Protein 1P9K (pdb70)

Organism: Escherichia coli (strain K12) (NCBI:txid83333)

Structure (mmCIF, N/CA/C/O backbone):
data_1P9K
#
_entry.id   1P9K
#
_cell.length_a   1.000
_cell.length_b   1.000
_cell.length_c   1.000
_cell.angle_alpha   90.00
_cell.angle_beta   90.00
_cell.angle_gamma   90.00
#
_symmetry.space_group_name_H-M   'P 1'
#
loop_
_atom_site.group_PDB
_atom_site.id
_atom_site.type_symbol
_atom_site.label_atom_id
_atom_site.label_alt_id
_atom_site.label_comp_id
_atom_site.label_asym_id
_atom_site.label_entity_id
_atom_site.label_seq_id
_atom_site.pdbx_PDB_ins_code
_atom_site.Cartn_x
_atom_site.Cartn_y
_atom_site.Cartn_z
_atom_site.occupancy
_atom_site.B_iso_or_equiv
_atom_site.auth_seq_id
_atom_site.auth_comp_id
_atom_site.auth_asym_id
_atom_site.auth_atom_id
_atom_site.pdbx_PDB_model_num
ATOM 1 N N . GLY A 1 1 ? -15.703 -17.919 24.957 1.00 0.00 1 GLY A N 1
ATOM 2 C CA . GLY A 1 1 ? -15.111 -17.003 23.944 1.00 0.00 1 GLY A CA 1
ATOM 3 C C . GLY A 1 1 ? -13.992 -16.152 24.514 1.00 0.00 1 GLY A C 1
ATOM 4 O O . GLY A 1 1 ? -14.144 -15.543 25.573 1.00 0.00 1 GLY A O 1
ATOM 10 N N . SER A 1 2 ? -12.866 -16.108 23.809 1.00 0.00 2 SER A N 1
ATOM 11 C CA . SER A 1 2 ? -11.718 -15.324 24.250 1.00 0.00 2 SER A CA 1
ATOM 12 C C . SER A 1 2 ? -10.888 -14.863 23.056 1.00 0.00 2 SER A C 1
ATOM 13 O O . SER A 1 2 ? -9.862 -15.461 22.731 1.00 0.00 2 SER A O 1
ATOM 21 N N . MET A 1 3 ? -11.341 -13.796 22.403 1.00 0.00 3 MET A N 1
ATOM 22 C CA . MET A 1 3 ? -10.638 -13.259 21.244 1.00 0.00 3 MET A CA 1
ATOM 23 C C . MET A 1 3 ? -11.187 -11.890 20.847 1.00 0.00 3 MET A C 1
ATOM 24 O O . MET A 1 3 ? -11.872 -11.755 19.833 1.00 0.00 3 MET A O 1
ATOM 38 N N . ILE A 1 4 ? -10.876 -10.875 21.646 1.00 0.00 4 ILE A N 1
ATOM 39 C CA . ILE A 1 4 ? -11.334 -9.519 21.365 1.00 0.00 4 ILE A CA 1
ATOM 40 C C . ILE A 1 4 ? -10.234 -8.701 20.701 1.00 0.00 4 ILE A C 1
ATOM 41 O O . ILE A 1 4 ? -9.049 -8.910 20.961 1.00 0.00 4 ILE A O 1
ATOM 57 N N . HIS A 1 5 ? -10.631 -7.768 19.845 1.00 0.00 5 HIS A N 1
ATOM 58 C CA . HIS A 1 5 ? -9.674 -6.920 19.149 1.00 0.00 5 HIS A CA 1
ATOM 59 C C . HIS A 1 5 ? -9.281 -5.727 20.014 1.00 0.00 5 HIS A C 1
ATOM 60 O O . HIS A 1 5 ? -9.683 -5.630 21.173 1.00 0.00 5 HIS A O 1
ATOM 74 N N . ARG A 1 6 ? -8.491 -4.823 19.444 1.00 0.00 6 ARG A N 1
ATOM 75 C CA . ARG A 1 6 ? -8.041 -3.637 20.164 1.00 0.00 6 ARG A CA 1
ATOM 76 C C . ARG A 1 6 ? -7.878 -2.458 19.213 1.00 0.00 6 ARG A C 1
ATOM 77 O O . ARG A 1 6 ? -6.975 -2.445 18.377 1.00 0.00 6 ARG A O 1
ATOM 98 N N . MET A 1 7 ? -8.766 -1.473 19.339 1.00 0.00 7 MET A N 1
ATOM 99 C CA . MET A 1 7 ? -8.739 -0.283 18.488 1.00 0.00 7 MET A CA 1
ATOM 100 C C . MET A 1 7 ? -9.246 -0.596 17.079 1.00 0.00 7 MET A C 1
ATOM 101 O O . MET A 1 7 ? -9.837 0.261 16.422 1.00 0.00 7 MET A O 1
ATOM 115 N N . SER A 1 8 ? -9.020 -1.826 16.620 1.00 0.00 8 SER A N 1
ATOM 116 C CA . SER A 1 8 ? -9.461 -2.246 15.296 1.00 0.00 8 SER A CA 1
ATOM 117 C C . SER A 1 8 ? -8.687 -1.511 14.206 1.00 0.00 8 SER A C 1
ATOM 118 O O . SER A 1 8 ? -8.778 -0.289 14.081 1.00 0.00 8 SER A O 1
ATOM 126 N N . ASN A 1 9 ? -7.922 -2.266 13.423 1.00 0.00 9 ASN A N 1
ATOM 127 C CA . ASN A 1 9 ? -7.127 -1.693 12.344 1.00 0.00 9 ASN A CA 1
ATOM 128 C C . ASN A 1 9 ? -7.710 -2.063 10.984 1.00 0.00 9 ASN A C 1
ATOM 129 O O . ASN A 1 9 ? -7.268 -3.020 10.349 1.00 0.00 9 ASN A O 1
ATOM 140 N N . MET A 1 10 ? -8.699 -1.296 10.540 1.00 0.00 10 MET A N 1
ATOM 141 C CA . MET A 1 10 ? -9.336 -1.541 9.252 1.00 0.00 10 MET A CA 1
ATOM 142 C C . MET A 1 10 ? -8.723 -0.649 8.177 1.00 0.00 10 MET A C 1
ATOM 143 O O . MET A 1 10 ? -9.348 0.303 7.710 1.00 0.00 10 MET A O 1
ATOM 157 N N . ALA A 1 11 ? -7.491 -0.962 7.793 1.00 0.00 11 ALA A N 1
ATOM 158 C CA . ALA A 1 11 ? -6.789 -0.189 6.779 1.00 0.00 11 ALA A CA 1
ATOM 159 C C . ALA A 1 11 ? -7.292 -0.532 5.382 1.00 0.00 11 ALA A C 1
ATOM 160 O O . ALA A 1 11 ? -6.935 -1.568 4.823 1.00 0.00 11 ALA A O 1
ATOM 167 N N . THR A 1 12 ? -8.122 0.342 4.822 1.00 0.00 12 THR A N 1
ATOM 168 C CA . THR A 1 12 ? -8.669 0.124 3.488 1.00 0.00 12 THR A CA 1
ATOM 169 C C . THR A 1 12 ? -8.534 1.381 2.632 1.00 0.00 12 THR A C 1
ATOM 170 O O . THR A 1 12 ? -9.019 2.451 3.000 1.00 0.00 12 THR A O 1
ATOM 181 N N . PHE A 1 13 ? -7.872 1.243 1.486 1.00 0.00 13 PHE A N 1
ATOM 182 C CA . PHE A 1 13 ? -7.673 2.365 0.572 1.00 0.00 13 PHE A CA 1
ATOM 183 C C . PHE A 1 13 ? -8.661 2.303 -0.590 1.00 0.00 13 PHE A C 1
ATOM 184 O O . PHE A 1 13 ? -9.121 1.226 -0.967 1.00 0.00 13 PHE A O 1
ATOM 201 N N . SER A 1 14 ? -8.982 3.464 -1.155 1.00 0.00 14 SER A N 1
ATOM 202 C CA . SER A 1 14 ? -9.915 3.537 -2.276 1.00 0.00 14 SER A CA 1
ATOM 203 C C . SER A 1 14 ? -9.180 3.812 -3.586 1.00 0.00 14 SER A C 1
ATOM 204 O O . SER A 1 14 ? -8.102 4.407 -3.593 1.00 0.00 14 SER A O 1
ATOM 212 N N . LEU A 1 15 ? -9.773 3.376 -4.694 1.00 0.00 15 LEU A N 1
ATOM 213 C CA . LEU A 1 15 ? -9.180 3.575 -6.013 1.00 0.00 15 LEU A CA 1
ATOM 214 C C . LEU A 1 15 ? -10.195 4.187 -6.977 1.00 0.00 15 LEU A C 1
ATOM 215 O O . LEU A 1 15 ? -9.857 5.062 -7.774 1.00 0.00 15 LEU A O 1
ATOM 231 N N . GLY A 1 16 ? -11.440 3.725 -6.896 1.00 0.00 16 GLY A N 1
ATOM 232 C CA . GLY A 1 16 ? -12.483 4.245 -7.763 1.00 0.00 16 GLY A CA 1
ATOM 233 C C . GLY A 1 16 ? -12.545 3.530 -9.099 1.00 0.00 16 GLY A C 1
ATOM 234 O O . GLY A 1 16 ? -12.914 2.358 -9.169 1.00 0.00 16 GLY A O 1
ATOM 238 N N . LYS A 1 17 ? -12.184 4.243 -10.162 1.00 0.00 17 LYS A N 1
ATOM 239 C CA . LYS A 1 17 ? -12.200 3.679 -11.507 1.00 0.00 17 LYS A CA 1
ATOM 240 C C . LYS A 1 17 ? -11.032 4.219 -12.331 1.00 0.00 17 LYS A C 1
ATOM 241 O O . LYS A 1 17 ? -11.223 4.810 -13.395 1.00 0.00 17 LYS A O 1
ATOM 260 N N . HIS A 1 18 ? -9.821 4.012 -11.828 1.00 0.00 18 HIS A N 1
ATOM 261 C CA . HIS A 1 18 ? -8.617 4.475 -12.507 1.00 0.00 18 HIS A CA 1
ATOM 262 C C . HIS A 1 18 ? -7.824 3.293 -13.058 1.00 0.00 18 HIS A C 1
ATOM 263 O O . HIS A 1 18 ? -8.073 2.147 -12.684 1.00 0.00 18 HIS A O 1
ATOM 277 N N . PRO A 1 19 ? -6.853 3.549 -13.952 1.00 0.00 19 PRO A N 1
ATOM 278 C CA . PRO A 1 19 ? -6.031 2.485 -14.535 1.00 0.00 19 PRO A CA 1
ATOM 279 C C . PRO A 1 19 ? -5.210 1.758 -13.477 1.00 0.00 19 PRO A C 1
ATOM 280 O O . PRO A 1 19 ? -5.096 0.534 -13.503 1.00 0.00 19 PRO A O 1
ATOM 291 N N . HIS A 1 20 ? -4.654 2.526 -12.539 1.00 0.00 20 HIS A N 1
ATOM 292 C CA . HIS A 1 20 ? -3.849 1.972 -11.452 1.00 0.00 20 HIS A CA 1
ATOM 293 C C . HIS A 1 20 ? -3.172 3.085 -10.661 1.00 0.00 20 HIS A C 1
ATOM 294 O O . HIS A 1 20 ? -3.479 4.263 -10.846 1.00 0.00 20 HIS A O 1
ATOM 308 N N . VAL A 1 21 ? -2.258 2.709 -9.773 1.00 0.00 21 VAL A N 1
ATOM 309 C CA . VAL A 1 21 ? -1.555 3.692 -8.954 1.00 0.00 21 VAL A CA 1
ATOM 310 C C . VAL A 1 21 ? -0.116 3.285 -8.668 1.00 0.00 21 VAL A C 1
ATOM 311 O O . VAL A 1 21 ? 0.239 2.110 -8.733 1.00 0.00 21 VAL A O 1
ATOM 324 N N . GLU A 1 22 ? 0.699 4.276 -8.324 1.00 0.00 22 GLU A N 1
ATOM 325 C CA . GLU A 1 22 ? 2.098 4.048 -7.994 1.00 0.00 22 GLU A CA 1
ATOM 326 C C . GLU A 1 22 ? 2.237 3.751 -6.504 1.00 0.00 22 GLU A C 1
ATOM 327 O O . GLU A 1 22 ? 1.566 4.373 -5.681 1.00 0.00 22 GLU A O 1
ATOM 339 N N . LEU A 1 23 ? 3.092 2.789 -6.157 1.00 0.00 23 LEU A N 1
ATOM 340 C CA . LEU A 1 23 ? 3.294 2.412 -4.757 1.00 0.00 23 LEU A CA 1
ATOM 341 C C . LEU A 1 23 ? 3.372 3.642 -3.854 1.00 0.00 23 LEU A C 1
ATOM 342 O O . LEU A 1 23 ? 2.988 3.591 -2.685 1.00 0.00 23 LEU A O 1
ATOM 358 N N . CYS A 1 24 ? 3.869 4.746 -4.403 1.00 0.00 24 CYS A N 1
ATOM 359 C CA . CYS A 1 24 ? 3.995 5.986 -3.648 1.00 0.00 24 CYS A CA 1
ATOM 360 C C . CYS A 1 24 ? 2.630 6.623 -3.413 1.00 0.00 24 CYS A C 1
ATOM 361 O O . CYS A 1 24 ? 2.355 7.143 -2.332 1.00 0.00 24 CYS A O 1
ATOM 369 N N . ASP A 1 25 ? 1.775 6.579 -4.429 1.00 0.00 25 ASP A N 1
ATOM 370 C CA . ASP A 1 25 ? 0.440 7.152 -4.325 1.00 0.00 25 ASP A CA 1
ATOM 371 C C . ASP A 1 25 ? -0.395 6.390 -3.304 1.00 0.00 25 ASP A C 1
ATOM 372 O O . ASP A 1 25 ? -0.948 6.977 -2.374 1.00 0.00 25 ASP A O 1
ATOM 381 N N . LEU A 1 26 ? -0.477 5.076 -3.482 1.00 0.00 26 LEU A N 1
ATOM 382 C CA . LEU A 1 26 ? -1.239 4.228 -2.575 1.00 0.00 26 LEU A CA 1
ATOM 383 C C . LEU A 1 26 ? -0.781 4.424 -1.139 1.00 0.00 26 LEU A C 1
ATOM 384 O O . LEU A 1 26 ? -1.591 4.601 -0.235 1.00 0.00 26 LEU A O 1
ATOM 400 N N . LEU A 1 27 ? 0.528 4.372 -0.947 1.00 0.00 27 LEU A N 1
ATOM 401 C CA . LEU A 1 27 ? 1.127 4.517 0.372 1.00 0.00 27 LEU A CA 1
ATOM 402 C C . LEU A 1 27 ? 0.906 5.913 0.939 1.00 0.00 27 LEU A C 1
ATOM 403 O O . LEU A 1 27 ? 0.256 6.077 1.972 1.00 0.00 27 LEU A O 1
ATOM 419 N N . LYS A 1 28 ? 1.459 6.915 0.260 1.00 0.00 28 LYS A N 1
ATOM 420 C CA . LYS A 1 28 ? 1.333 8.302 0.697 1.00 0.00 28 LYS A CA 1
ATOM 421 C C . LYS A 1 28 ? -0.094 8.610 1.134 1.00 0.00 28 LYS A C 1
ATOM 422 O O . LYS A 1 28 ? -0.337 8.995 2.278 1.00 0.00 28 LYS A O 1
ATOM 441 N N . LEU A 1 29 ? -1.032 8.438 0.213 1.00 0.00 29 LEU A N 1
ATOM 442 C CA . LEU A 1 29 ? -2.435 8.698 0.497 1.00 0.00 29 LEU A CA 1
ATOM 443 C C . LEU A 1 29 ? -2.917 7.883 1.697 1.00 0.00 29 LEU A C 1
ATOM 444 O O . LEU A 1 29 ? -3.562 8.421 2.598 1.00 0.00 29 LEU A O 1
ATOM 460 N N . GLU A 1 30 ? -2.606 6.588 1.713 1.00 0.00 30 GLU A N 1
ATOM 461 C CA . GLU A 1 30 ? -3.022 5.729 2.819 1.00 0.00 30 GLU A CA 1
ATOM 462 C C . GLU A 1 30 ? -2.411 6.179 4.143 1.00 0.00 30 GLU A C 1
ATOM 463 O O . GLU A 1 30 ? -2.861 5.762 5.210 1.00 0.00 30 GLU A O 1
ATOM 475 N N . GLY A 1 31 ? -1.392 7.030 4.080 1.00 0.00 31 GLY A N 1
ATOM 476 C CA . GLY A 1 31 ? -0.763 7.509 5.294 1.00 0.00 31 GLY A CA 1
ATOM 477 C C . GLY A 1 31 ? 0.478 6.722 5.677 1.00 0.00 31 GLY A C 1
ATOM 478 O O . GLY A 1 31 ? 0.857 6.694 6.848 1.00 0.00 31 GLY A O 1
ATOM 482 N N . TRP A 1 32 ? 1.124 6.089 4.700 1.00 0.00 32 TRP A N 1
ATOM 483 C CA . TRP A 1 32 ? 2.333 5.320 4.977 1.00 0.00 32 TRP A CA 1
ATOM 484 C C . TRP A 1 32 ? 3.528 6.258 5.112 1.00 0.00 32 TRP A C 1
ATOM 485 O O . TRP A 1 32 ? 4.130 6.364 6.180 1.00 0.00 32 TRP A O 1
ATOM 506 N N . SER A 1 33 ? 3.859 6.945 4.020 1.00 0.00 33 SER A N 1
ATOM 507 C CA . SER A 1 33 ? 4.974 7.884 4.015 1.00 0.00 33 SER A CA 1
ATOM 508 C C . SER A 1 33 ? 4.469 9.324 3.995 1.00 0.00 33 SER A C 1
ATOM 509 O O . SER A 1 33 ? 3.553 9.659 3.244 1.00 0.00 33 SER A O 1
ATOM 517 N N . GLU A 1 34 ? 5.070 10.171 4.826 1.00 0.00 34 GLU A N 1
ATOM 518 C CA . GLU A 1 34 ? 4.676 11.575 4.901 1.00 0.00 34 GLU A CA 1
ATOM 519 C C . GLU A 1 34 ? 5.092 12.323 3.639 1.00 0.00 34 GLU A C 1
ATOM 520 O O . GLU A 1 34 ? 4.404 13.242 3.195 1.00 0.00 34 GLU A O 1
ATOM 532 N N . SER A 1 35 ? 6.218 11.917 3.065 1.00 0.00 35 SER A N 1
ATOM 533 C CA . SER A 1 35 ? 6.728 12.540 1.849 1.00 0.00 35 SER A CA 1
ATOM 534 C C . SER A 1 35 ? 6.483 11.640 0.646 1.00 0.00 35 SER A C 1
ATOM 535 O O . SER A 1 35 ? 6.125 12.108 -0.435 1.00 0.00 35 SER A O 1
ATOM 543 N N . GLY A 1 36 ? 6.684 10.344 0.847 1.00 0.00 36 GLY A N 1
ATOM 544 C CA . GLY A 1 36 ? 6.488 9.385 -0.221 1.00 0.00 36 GLY A CA 1
ATOM 545 C C . GLY A 1 36 ? 7.744 8.586 -0.505 1.00 0.00 36 GLY A C 1
ATOM 546 O O . GLY A 1 36 ? 7.674 7.427 -0.915 1.00 0.00 36 GLY A O 1
ATOM 550 N N . ALA A 1 37 ? 8.898 9.209 -0.285 1.00 0.00 37 ALA A N 1
ATOM 551 C CA . ALA A 1 37 ? 10.179 8.551 -0.515 1.00 0.00 37 ALA A CA 1
ATOM 552 C C . ALA A 1 37 ? 11.183 8.862 0.598 1.00 0.00 37 ALA A C 1
ATOM 553 O O . ALA A 1 37 ? 12.350 8.481 0.511 1.00 0.00 37 ALA A O 1
ATOM 560 N N . GLN A 1 38 ? 10.727 9.556 1.640 1.00 0.00 38 GLN A N 1
ATOM 561 C CA . GLN A 1 38 ? 11.594 9.914 2.760 1.00 0.00 38 GLN A CA 1
ATOM 562 C C . GLN A 1 38 ? 12.261 8.677 3.350 1.00 0.00 38 GLN A C 1
ATOM 563 O O . GLN A 1 38 ? 13.450 8.439 3.138 1.00 0.00 38 GLN A O 1
ATOM 577 N N . ALA A 1 39 ? 11.487 7.891 4.090 1.00 0.00 39 ALA A N 1
ATOM 578 C CA . ALA A 1 39 ? 11.996 6.676 4.714 1.00 0.00 39 ALA A CA 1
ATOM 579 C C . ALA A 1 39 ? 12.194 5.555 3.694 1.00 0.00 39 ALA A C 1
ATOM 580 O O . ALA A 1 39 ? 12.325 4.388 4.065 1.00 0.00 39 ALA A O 1
ATOM 587 N N . LYS A 1 40 ? 12.202 5.905 2.407 1.00 0.00 40 LYS A N 1
ATOM 588 C CA . LYS A 1 40 ? 12.370 4.915 1.353 1.00 0.00 40 LYS A CA 1
ATOM 589 C C . LYS A 1 40 ? 11.188 3.951 1.347 1.00 0.00 40 LYS A C 1
ATOM 590 O O . LYS A 1 40 ? 11.302 2.813 0.895 1.00 0.00 40 LYS A O 1
ATOM 609 N N . ILE A 1 41 ? 10.055 4.420 1.865 1.00 0.00 41 ILE A N 1
ATOM 610 C CA . ILE A 1 41 ? 8.845 3.613 1.939 1.00 0.00 41 ILE A CA 1
ATOM 611 C C . ILE A 1 41 ? 8.329 3.241 0.552 1.00 0.00 41 ILE A C 1
ATOM 612 O O . ILE A 1 41 ? 7.554 2.296 0.399 1.00 0.00 41 ILE A O 1
ATOM 628 N N . ALA A 1 42 ? 8.769 3.978 -0.457 1.00 0.00 42 ALA A N 1
ATOM 629 C CA . ALA A 1 42 ? 8.350 3.705 -1.822 1.00 0.00 42 ALA A CA 1
ATOM 630 C C . ALA A 1 42 ? 9.042 2.454 -2.358 1.00 0.00 42 ALA A C 1
ATOM 631 O O . ALA A 1 42 ? 8.455 1.366 -2.387 1.00 0.00 42 ALA A O 1
ATOM 638 N N . ILE A 1 43 ? 10.298 2.613 -2.770 1.00 0.00 43 ILE A N 1
ATOM 639 C CA . ILE A 1 43 ? 11.080 1.497 -3.295 1.00 0.00 43 ILE A CA 1
ATOM 640 C C . ILE A 1 43 ? 10.946 0.274 -2.393 1.00 0.00 43 ILE A C 1
ATOM 641 O O . ILE A 1 43 ? 10.742 -0.842 -2.870 1.00 0.00 43 ILE A O 1
ATOM 657 N N . ALA A 1 44 ? 11.052 0.499 -1.085 1.00 0.00 44 ALA A N 1
ATOM 658 C CA . ALA A 1 44 ? 10.934 -0.579 -0.109 1.00 0.00 44 ALA A CA 1
ATOM 659 C C . ALA A 1 44 ? 9.631 -1.344 -0.299 1.00 0.00 44 ALA A C 1
ATOM 660 O O . ALA A 1 44 ? 9.644 -2.507 -0.701 1.00 0.00 44 ALA A O 1
ATOM 667 N N . GLU A 1 45 ? 8.506 -0.683 -0.010 1.00 0.00 45 GLU A N 1
ATOM 668 C CA . GLU A 1 45 ? 7.184 -1.298 -0.152 1.00 0.00 45 GLU A CA 1
ATOM 669 C C . GLU A 1 45 ? 7.175 -2.287 -1.308 1.00 0.00 45 GLU A C 1
ATOM 670 O O . GLU A 1 45 ? 6.691 -3.411 -1.173 1.00 0.00 45 GLU A O 1
ATOM 682 N N . GLY A 1 46 ? 7.749 -1.877 -2.432 1.00 0.00 46 GLY A N 1
ATOM 683 C CA . GLY A 1 46 ? 7.824 -2.769 -3.571 1.00 0.00 46 GLY A CA 1
ATOM 684 C C . GLY A 1 46 ? 8.557 -4.046 -3.203 1.00 0.00 46 GLY A C 1
ATOM 685 O O . GLY A 1 46 ? 7.946 -5.103 -3.047 1.00 0.00 46 GLY A O 1
ATOM 689 N N . GLN A 1 47 ? 9.878 -3.938 -3.075 1.00 0.00 47 GLN A N 1
ATOM 690 C CA . GLN A 1 47 ? 10.738 -5.076 -2.732 1.00 0.00 47 GLN A CA 1
ATOM 691 C C . GLN A 1 47 ? 10.193 -5.906 -1.566 1.00 0.00 47 GLN A C 1
ATOM 692 O O . GLN A 1 47 ? 10.648 -7.027 -1.338 1.00 0.00 47 GLN A O 1
ATOM 706 N N . VAL A 1 48 ? 9.226 -5.366 -0.830 1.00 0.00 48 VAL A N 1
ATOM 707 C CA . VAL A 1 48 ? 8.656 -6.094 0.295 1.00 0.00 48 VAL A CA 1
ATOM 708 C C . VAL A 1 48 ? 7.728 -7.200 -0.210 1.00 0.00 48 VAL A C 1
ATOM 709 O O . VAL A 1 48 ? 8.174 -8.326 -0.417 1.00 0.00 48 VAL A O 1
ATOM 722 N N . LYS A 1 49 ? 6.449 -6.890 -0.425 1.00 0.00 49 LYS A N 1
ATOM 723 C CA . LYS A 1 49 ? 5.508 -7.889 -0.923 1.00 0.00 49 LYS A CA 1
ATOM 724 C C . LYS A 1 49 ? 4.161 -7.255 -1.253 1.00 0.00 49 LYS A C 1
ATOM 725 O O . LYS A 1 49 ? 3.581 -6.543 -0.433 1.00 0.00 49 LYS A O 1
ATOM 744 N N . VAL A 1 50 ? 3.669 -7.519 -2.460 1.00 0.00 50 VAL A N 1
ATOM 745 C CA . VAL A 1 50 ? 2.391 -6.980 -2.901 1.00 0.00 50 VAL A CA 1
ATOM 746 C C . VAL A 1 50 ? 1.458 -8.103 -3.339 1.00 0.00 50 VAL A C 1
ATOM 747 O O . VAL A 1 50 ? 1.910 -9.141 -3.820 1.00 0.00 50 VAL A O 1
ATOM 760 N N . ASP A 1 51 ? 0.158 -7.890 -3.165 1.00 0.00 51 ASP A N 1
ATOM 761 C CA . ASP A 1 51 ? -0.842 -8.887 -3.539 1.00 0.00 51 ASP A CA 1
ATOM 762 C C . ASP A 1 51 ? -0.702 -9.283 -5.005 1.00 0.00 51 ASP A C 1
ATOM 763 O O . ASP A 1 51 ? -1.370 -8.725 -5.875 1.00 0.00 51 ASP A O 1
ATOM 772 N N . GLY A 1 52 ? 0.169 -10.251 -5.273 1.00 0.00 52 GLY A N 1
ATOM 773 C CA . GLY A 1 52 ? 0.376 -10.705 -6.634 1.00 0.00 52 GLY A CA 1
ATOM 774 C C . GLY A 1 52 ? 1.700 -10.246 -7.221 1.00 0.00 52 GLY A C 1
ATOM 775 O O . GLY A 1 52 ? 2.060 -10.648 -8.328 1.00 0.00 52 GLY A O 1
A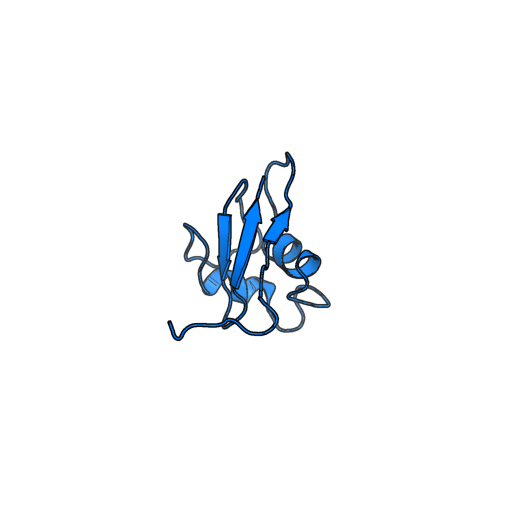TOM 779 N N . ALA A 1 53 ? 2.429 -9.404 -6.491 1.00 0.00 53 ALA A N 1
ATOM 780 C CA . ALA A 1 53 ? 3.711 -8.904 -6.971 1.00 0.00 53 ALA A CA 1
ATOM 781 C C . ALA A 1 53 ? 4.778 -8.987 -5.886 1.00 0.00 53 ALA A C 1
ATOM 782 O O . ALA A 1 53 ? 4.542 -8.609 -4.739 1.00 0.00 53 ALA A O 1
ATOM 789 N N . VAL A 1 54 ? 5.962 -9.458 -6.264 1.00 0.00 54 VAL A N 1
ATOM 790 C CA . VAL A 1 54 ? 7.082 -9.563 -5.342 1.00 0.00 54 VAL A CA 1
ATOM 791 C C . VAL A 1 54 ? 8.302 -8.830 -5.903 1.00 0.00 54 VAL A C 1
ATOM 792 O O . VAL A 1 54 ? 9.433 -9.302 -5.787 1.00 0.00 54 VAL A O 1
ATOM 805 N N . GLU A 1 55 ? 8.059 -7.691 -6.545 1.00 0.00 55 GLU A N 1
ATOM 806 C CA . GLU A 1 55 ? 9.131 -6.913 -7.164 1.00 0.00 55 GLU A CA 1
ATOM 807 C C . GLU A 1 55 ? 9.448 -5.634 -6.376 1.00 0.00 55 GLU A C 1
ATOM 808 O O . GLU A 1 55 ? 9.268 -5.589 -5.164 1.00 0.00 55 GLU A O 1
ATOM 820 N N . THR A 1 56 ? 9.928 -4.601 -7.079 1.00 0.00 56 THR A N 1
ATOM 821 C CA . THR A 1 56 ? 10.274 -3.330 -6.449 1.00 0.00 56 THR A CA 1
ATOM 822 C C . THR A 1 56 ? 10.488 -2.231 -7.488 1.00 0.00 56 THR A C 1
ATOM 823 O O . THR A 1 56 ? 11.551 -1.611 -7.544 1.00 0.00 56 THR A O 1
ATOM 834 N N . ARG A 1 57 ? 9.470 -1.990 -8.305 1.00 0.00 57 ARG A N 1
ATOM 835 C CA . ARG A 1 57 ? 9.545 -0.962 -9.338 1.00 0.00 57 ARG A CA 1
ATOM 836 C C . ARG A 1 57 ? 9.150 0.402 -8.782 1.00 0.00 57 ARG A C 1
ATOM 837 O O . ARG A 1 57 ? 8.732 0.513 -7.631 1.00 0.00 57 ARG A O 1
ATOM 858 N N . LYS A 1 58 ? 9.274 1.436 -9.610 1.00 0.00 58 LYS A N 1
ATOM 859 C CA . LYS A 1 58 ? 8.911 2.787 -9.200 1.00 0.00 58 LYS A CA 1
ATOM 860 C C . LYS A 1 58 ? 7.394 2.929 -9.180 1.00 0.00 58 LYS A C 1
ATOM 861 O O . LYS A 1 58 ? 6.815 3.424 -8.213 1.00 0.00 58 LYS A O 1
ATOM 880 N N . ARG A 1 59 ? 6.758 2.473 -10.255 1.00 0.00 59 ARG A N 1
ATOM 881 C CA . ARG A 1 59 ? 5.306 2.524 -10.373 1.00 0.00 59 ARG A CA 1
ATOM 882 C C . ARG A 1 59 ? 4.730 1.111 -10.419 1.00 0.00 59 ARG A C 1
ATOM 883 O O . ARG A 1 59 ? 5.406 0.172 -10.839 1.00 0.00 59 ARG A O 1
ATOM 904 N N . CYS A 1 60 ? 3.482 0.960 -9.980 1.00 0.00 60 CYS A N 1
ATOM 905 C CA . CYS A 1 60 ? 2.834 -0.348 -9.971 1.00 0.00 60 CYS A CA 1
ATOM 906 C C . CYS A 1 60 ? 1.506 -0.311 -10.717 1.00 0.00 60 CYS A C 1
ATOM 907 O O . CYS A 1 60 ? 0.721 0.623 -10.564 1.00 0.00 60 CYS A O 1
ATOM 915 N N . LYS A 1 61 ? 1.256 -1.339 -11.519 1.00 0.00 61 LYS A N 1
ATOM 916 C CA . LYS A 1 61 ? 0.018 -1.427 -12.278 1.00 0.00 61 LYS A CA 1
ATOM 917 C C . LYS A 1 61 ? -0.968 -2.362 -11.583 1.00 0.00 61 LYS A C 1
ATOM 918 O O . LYS A 1 61 ? -1.139 -3.513 -11.985 1.00 0.00 61 LYS A O 1
ATOM 937 N N . ILE A 1 62 ? -1.606 -1.859 -10.530 1.00 0.00 62 ILE A N 1
ATOM 938 C CA . ILE A 1 62 ? -2.569 -2.647 -9.767 1.00 0.00 62 ILE A CA 1
ATOM 939 C C . ILE A 1 62 ? -3.844 -1.853 -9.489 1.00 0.00 62 ILE A C 1
ATOM 940 O O . ILE A 1 62 ? -3.798 -0.643 -9.267 1.00 0.00 62 ILE A O 1
ATOM 956 N N . VAL A 1 63 ? -4.980 -2.545 -9.497 1.00 0.00 63 VAL A N 1
ATOM 957 C CA . VAL A 1 63 ? -6.268 -1.909 -9.241 1.00 0.00 63 VAL A CA 1
ATOM 958 C C . VAL A 1 63 ? -7.248 -2.887 -8.597 1.00 0.00 63 VAL A C 1
ATOM 959 O O . VAL A 1 63 ? -6.949 -4.070 -8.445 1.00 0.00 63 VAL A O 1
ATOM 972 N N . ALA A 1 64 ? -8.427 -2.380 -8.239 1.00 0.00 64 ALA A N 1
ATOM 973 C CA . ALA A 1 64 ? -9.478 -3.197 -7.632 1.00 0.00 64 ALA A CA 1
ATOM 974 C C . ALA A 1 64 ? -9.167 -3.544 -6.171 1.00 0.00 64 ALA A C 1
ATOM 975 O O . ALA A 1 64 ? -8.514 -2.773 -5.468 1.00 0.00 64 ALA A O 1
ATOM 982 N N . GLY A 1 65 ? -9.658 -4.699 -5.716 1.00 0.00 65 GLY A N 1
ATOM 983 C CA . GLY A 1 65 ? -9.447 -5.119 -4.347 1.00 0.00 65 GLY A CA 1
ATOM 984 C C . GLY A 1 65 ? -8.127 -5.834 -4.145 1.00 0.00 65 GLY A C 1
ATOM 985 O O . GLY A 1 65 ? -8.083 -7.061 -4.056 1.00 0.00 65 GLY A O 1
ATOM 989 N N . GLN A 1 66 ? -7.050 -5.063 -4.080 1.00 0.00 66 GLN A N 1
ATOM 990 C CA . GLN A 1 66 ? -5.715 -5.627 -3.896 1.00 0.00 66 GLN A CA 1
ATOM 991 C C . GLN A 1 66 ? -5.050 -5.060 -2.645 1.00 0.00 66 GLN A C 1
ATOM 992 O O . GLN A 1 66 ? -5.438 -4.006 -2.148 1.00 0.00 66 GLN A O 1
ATOM 1006 N N . THR A 1 67 ? -4.060 -5.783 -2.128 1.00 0.00 67 THR A N 1
ATOM 1007 C CA . THR A 1 67 ? -3.359 -5.370 -0.914 1.00 0.00 67 THR A CA 1
ATOM 1008 C C . THR A 1 67 ? -1.878 -5.093 -1.167 1.00 0.00 67 THR A C 1
ATOM 1009 O O . THR A 1 67 ? -1.276 -5.643 -2.089 1.00 0.00 67 THR A O 1
ATOM 1020 N N . VAL A 1 68 ? -1.299 -4.246 -0.318 1.00 0.00 68 VAL A N 1
ATOM 1021 C CA . VAL A 1 68 ? 0.114 -3.892 -0.408 1.00 0.00 68 VAL A CA 1
ATOM 1022 C C . VAL A 1 68 ? 0.785 -4.119 0.953 1.00 0.00 68 VAL A C 1
ATOM 1023 O O . VAL A 1 68 ? 0.162 -3.901 1.992 1.00 0.00 68 VAL A O 1
ATOM 1036 N N . SER A 1 69 ? 2.037 -4.582 0.954 1.00 0.00 69 SER A N 1
ATOM 1037 C CA . SER A 1 69 ? 2.729 -4.855 2.216 1.00 0.00 69 SER A CA 1
ATOM 1038 C C . SER A 1 69 ? 4.180 -4.362 2.232 1.00 0.00 69 SER A C 1
ATOM 1039 O O . SER A 1 69 ? 4.953 -4.618 1.302 1.00 0.00 69 SER A O 1
ATOM 1047 N N . PHE A 1 70 ? 4.536 -3.675 3.326 1.00 0.00 70 PHE A N 1
ATOM 1048 C CA . PHE A 1 70 ? 5.888 -3.149 3.531 1.00 0.00 70 PHE A CA 1
ATOM 1049 C C . PHE A 1 70 ? 6.294 -3.285 4.998 1.00 0.00 70 PHE A C 1
ATOM 1050 O O . PHE A 1 70 ? 5.621 -2.762 5.883 1.00 0.00 70 PHE A O 1
ATOM 1067 N N . ALA A 1 71 ? 7.405 -3.977 5.242 1.00 0.00 71 ALA A N 1
ATOM 1068 C CA . ALA A 1 71 ? 7.918 -4.172 6.596 1.00 0.00 71 ALA A CA 1
ATOM 1069 C C . ALA A 1 71 ? 6.813 -4.596 7.563 1.00 0.00 71 ALA A C 1
ATOM 1070 O O . ALA A 1 71 ? 6.591 -5.788 7.780 1.00 0.00 71 ALA A O 1
ATOM 1077 N N . GLY A 1 72 ? 6.123 -3.616 8.139 1.00 0.00 72 GLY A N 1
ATOM 1078 C CA . GLY A 1 72 ? 5.052 -3.910 9.070 1.00 0.00 72 GLY A CA 1
ATOM 1079 C C . GLY A 1 72 ? 3.750 -3.231 8.702 1.00 0.00 72 GLY A C 1
ATOM 1080 O O . GLY A 1 72 ? 2.723 -3.464 9.339 1.00 0.00 72 GLY A O 1
ATOM 1084 N N . HIS A 1 73 ? 3.785 -2.380 7.682 1.00 0.00 73 HIS A N 1
ATOM 1085 C CA . HIS A 1 73 ? 2.592 -1.669 7.258 1.00 0.00 73 HIS A CA 1
ATOM 1086 C C . HIS A 1 73 ? 1.836 -2.455 6.191 1.00 0.00 73 HIS A C 1
ATOM 1087 O O . HIS A 1 73 ? 2.236 -2.483 5.027 1.00 0.00 73 HIS A O 1
ATOM 1101 N N . SER A 1 74 ? 0.740 -3.089 6.594 1.00 0.00 74 SER A N 1
ATOM 1102 C CA . SER A 1 74 ? -0.077 -3.871 5.672 1.00 0.00 74 SER A CA 1
ATOM 1103 C C . SER A 1 74 ? -1.457 -3.241 5.511 1.00 0.00 74 SER A C 1
ATOM 1104 O O . SER A 1 74 ? -2.156 -2.996 6.495 1.00 0.00 74 SER A O 1
ATOM 1112 N N . VAL A 1 75 ? -1.841 -2.971 4.266 1.00 0.00 75 VAL A N 1
ATOM 1113 C CA . VAL A 1 75 ? -3.135 -2.358 3.978 1.00 0.00 75 VAL A CA 1
ATOM 1114 C C . VAL A 1 75 ? -3.713 -2.879 2.668 1.00 0.00 75 VAL A C 1
ATOM 1115 O O . VAL A 1 75 ? -2.974 -3.290 1.774 1.00 0.00 75 VAL A O 1
ATOM 1128 N N . GLN A 1 76 ? -5.038 -2.848 2.557 1.00 0.00 76 GLN A N 1
ATOM 1129 C CA . GLN A 1 76 ? -5.714 -3.311 1.353 1.00 0.00 76 GLN A CA 1
ATOM 1130 C C . GLN A 1 76 ? -6.373 -2.145 0.618 1.00 0.00 76 GLN A C 1
ATOM 1131 O O . GLN A 1 76 ? -6.640 -1.097 1.205 1.00 0.00 76 GLN A O 1
ATOM 1145 N N . VAL A 1 77 ? -6.621 -2.340 -0.672 1.00 0.00 77 VAL A N 1
ATOM 1146 C CA . VAL A 1 77 ? -7.237 -1.317 -1.508 1.00 0.00 77 VAL A CA 1
ATOM 1147 C C . VAL A 1 77 ? -8.424 -1.887 -2.275 1.00 0.00 77 VAL A C 1
ATOM 1148 O O . VAL A 1 77 ? -8.459 -3.078 -2.569 1.00 0.00 77 VAL A O 1
ATOM 1161 N N . VAL A 1 78 ? -9.389 -1.030 -2.601 1.00 0.00 78 VAL A N 1
ATOM 1162 C CA . VAL A 1 78 ? -10.573 -1.458 -3.341 1.00 0.00 78 VAL A CA 1
ATOM 1163 C C . VAL A 1 78 ? -10.854 -0.540 -4.528 1.00 0.00 78 VAL A C 1
ATOM 1164 O O . VAL A 1 78 ? -10.565 0.657 -4.485 1.00 0.00 78 VAL A O 1
ATOM 1177 N N . ALA A 1 79 ? -11.427 -1.111 -5.584 1.00 0.00 79 ALA A N 1
ATOM 1178 C CA . ALA A 1 79 ? -11.758 -0.350 -6.785 1.00 0.00 79 ALA A CA 1
ATOM 1179 C C . ALA A 1 79 ? -12.786 -1.089 -7.637 1.00 0.00 79 ALA A C 1
ATOM 1180 O O . ALA A 1 79 ? -12.846 -2.333 -7.545 1.00 0.00 79 ALA A O 1
ATOM 1188 N N . GLY A 1 1 ? -16.521 -18.161 23.647 1.00 0.00 1 GLY A N 2
ATOM 1189 C CA . GLY A 1 1 ? -15.355 -17.859 22.771 1.00 0.00 1 GLY A CA 2
ATOM 1190 C C . GLY A 1 1 ? -15.630 -16.720 21.809 1.00 0.00 1 GLY A C 2
ATOM 1191 O O . GLY A 1 1 ? -16.784 -16.431 21.492 1.00 0.00 1 GLY A O 2
ATOM 1197 N N . SER A 1 2 ? -14.566 -16.072 21.345 1.00 0.00 2 SER A N 2
ATOM 1198 C CA . SER A 1 2 ? -14.694 -14.956 20.415 1.00 0.00 2 SER A CA 2
ATOM 1199 C C . SER A 1 2 ? -15.441 -13.792 21.058 1.00 0.00 2 SER A C 2
ATOM 1200 O O . SER A 1 2 ? -16.665 -13.823 21.189 1.00 0.00 2 SER A O 2
ATOM 1208 N N . MET A 1 3 ? -14.697 -12.766 21.457 1.00 0.00 3 MET A N 2
ATOM 1209 C CA . MET A 1 3 ? -15.288 -11.589 22.086 1.00 0.00 3 MET A CA 2
ATOM 1210 C C . MET A 1 3 ? -15.873 -10.651 21.034 1.00 0.00 3 MET A C 2
ATOM 1211 O O . MET A 1 3 ? -17.010 -10.196 21.154 1.00 0.00 3 MET A O 2
ATOM 1225 N N . ILE A 1 4 ? -15.085 -10.366 20.001 1.00 0.00 4 ILE A N 2
ATOM 1226 C CA . ILE A 1 4 ? -15.519 -9.485 18.925 1.00 0.00 4 ILE A CA 2
ATOM 1227 C C . ILE A 1 4 ? -15.724 -8.060 19.430 1.00 0.00 4 ILE A C 2
ATOM 1228 O O . ILE A 1 4 ? -16.683 -7.385 19.054 1.00 0.00 4 ILE A O 2
ATOM 1244 N N . HIS A 1 5 ? -14.812 -7.608 20.284 1.00 0.00 5 HIS A N 2
ATOM 1245 C CA . HIS A 1 5 ? -14.883 -6.262 20.842 1.00 0.00 5 HIS A CA 2
ATOM 1246 C C . HIS A 1 5 ? -14.552 -5.210 19.786 1.00 0.00 5 HIS A C 2
ATOM 1247 O O . HIS A 1 5 ? -14.911 -4.040 19.929 1.00 0.00 5 HIS A O 2
ATOM 1261 N N . ARG A 1 6 ? -13.863 -5.629 18.728 1.00 0.00 6 ARG A N 2
ATOM 1262 C CA . ARG A 1 6 ? -13.481 -4.720 17.651 1.00 0.00 6 ARG A CA 2
ATOM 1263 C C . ARG A 1 6 ? -12.568 -3.614 18.174 1.00 0.00 6 ARG A C 2
ATOM 1264 O O . ARG A 1 6 ? -13.038 -2.591 18.673 1.00 0.00 6 ARG A O 2
ATOM 1285 N N . MET A 1 7 ? -11.261 -3.826 18.057 1.00 0.00 7 MET A N 2
ATOM 1286 C CA . MET A 1 7 ? -10.284 -2.848 18.521 1.00 0.00 7 MET A CA 2
ATOM 1287 C C . MET A 1 7 ? -9.499 -2.265 17.349 1.00 0.00 7 MET A C 2
ATOM 1288 O O . MET A 1 7 ? -9.655 -1.093 17.007 1.00 0.00 7 MET A O 2
ATOM 1302 N N . SER A 1 8 ? -8.654 -3.090 16.738 1.00 0.00 8 SER A N 2
ATOM 1303 C CA . SER A 1 8 ? -7.845 -2.655 15.603 1.00 0.00 8 SER A CA 2
ATOM 1304 C C . SER A 1 8 ? -8.384 -3.227 14.296 1.00 0.00 8 SER A C 2
ATOM 1305 O O . SER A 1 8 ? -8.201 -4.407 14.001 1.00 0.00 8 SER A O 2
ATOM 1313 N N . ASN A 1 9 ? -9.049 -2.382 13.512 1.00 0.00 9 ASN A N 2
ATOM 1314 C CA . ASN A 1 9 ? -9.612 -2.808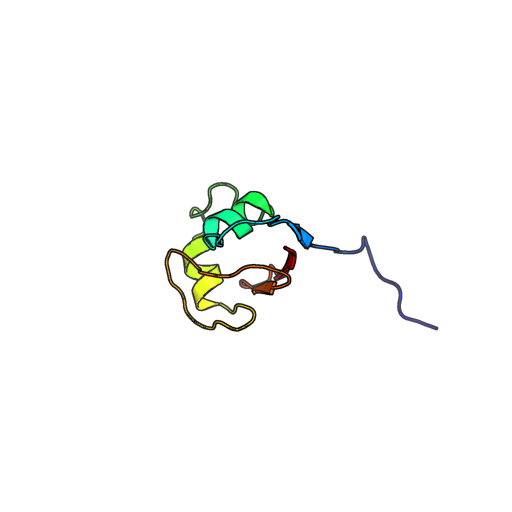 12.234 1.00 0.00 9 ASN A CA 2
ATOM 1315 C C . ASN A 1 9 ? -8.595 -2.645 11.110 1.00 0.00 9 ASN A C 2
ATOM 1316 O O . ASN A 1 9 ? -7.691 -1.814 11.193 1.00 0.00 9 ASN A O 2
ATOM 1327 N N . MET A 1 10 ? -8.750 -3.442 10.057 1.00 0.00 10 MET A N 2
ATOM 1328 C CA . MET A 1 10 ? -7.845 -3.384 8.915 1.00 0.00 10 MET A CA 2
ATOM 1329 C C . MET A 1 10 ? -8.073 -2.108 8.112 1.00 0.00 10 MET A C 2
ATOM 1330 O O . MET A 1 10 ? -9.152 -1.517 8.159 1.00 0.00 10 MET A O 2
ATOM 1344 N N . ALA A 1 11 ? -7.052 -1.687 7.373 1.00 0.00 11 ALA A N 2
ATOM 1345 C CA . ALA A 1 11 ? -7.146 -0.481 6.562 1.00 0.00 11 ALA A CA 2
ATOM 1346 C C . ALA A 1 11 ? -7.447 -0.819 5.105 1.00 0.00 11 ALA A C 2
ATOM 1347 O O . ALA A 1 11 ? -6.836 -1.717 4.525 1.00 0.00 11 ALA A O 2
ATOM 1354 N N . THR A 1 12 ? -8.394 -0.093 4.520 1.00 0.00 12 THR A N 2
ATOM 1355 C CA . THR A 1 12 ? -8.777 -0.313 3.131 1.00 0.00 12 THR A CA 2
ATOM 1356 C C . THR A 1 12 ? -8.751 0.999 2.353 1.00 0.00 12 THR A C 2
ATOM 1357 O O . THR A 1 12 ? -9.287 2.010 2.806 1.00 0.00 12 THR A O 2
ATOM 1368 N N . PHE A 1 13 ? -8.126 0.974 1.180 1.00 0.00 13 PHE A N 2
ATOM 1369 C CA . PHE A 1 13 ? -8.029 2.161 0.336 1.00 0.00 13 PHE A CA 2
ATOM 1370 C C . PHE A 1 13 ? -8.889 2.012 -0.914 1.00 0.00 13 PHE A C 2
ATOM 1371 O O . PHE A 1 13 ? -9.072 0.907 -1.423 1.00 0.00 13 PHE A O 2
ATOM 1388 N N . SER A 1 14 ? -9.411 3.132 -1.407 1.00 0.00 14 SER A N 2
ATOM 1389 C CA . SER A 1 14 ? -10.247 3.122 -2.603 1.00 0.00 14 SER A CA 2
ATOM 1390 C C . SER A 1 14 ? -9.490 3.696 -3.799 1.00 0.00 14 SER A C 2
ATOM 1391 O O . SER A 1 14 ? -8.660 4.592 -3.647 1.00 0.00 14 SER A O 2
ATOM 1399 N N . LEU A 1 15 ? -9.779 3.173 -4.987 1.00 0.00 15 LEU A N 2
ATOM 1400 C CA . LEU A 1 15 ? -9.121 3.637 -6.204 1.00 0.00 15 LEU A CA 2
ATOM 1401 C C . LEU A 1 15 ? -10.119 4.317 -7.138 1.00 0.00 15 LEU A C 2
ATOM 1402 O O . LEU A 1 15 ? -9.810 5.337 -7.754 1.00 0.00 15 LEU A O 2
ATOM 1418 N N . GLY A 1 16 ? -11.315 3.744 -7.238 1.00 0.00 16 GLY A N 2
ATOM 1419 C CA . GLY A 1 16 ? -12.337 4.311 -8.101 1.00 0.00 16 GLY A CA 2
ATOM 1420 C C . GLY A 1 16 ? -12.404 3.626 -9.452 1.00 0.00 16 GLY A C 2
ATOM 1421 O O . GLY A 1 16 ? -12.932 2.520 -9.570 1.00 0.00 16 GLY A O 2
ATOM 1425 N N . LYS A 1 17 ? -11.868 4.286 -10.475 1.00 0.00 17 LYS A N 2
ATOM 1426 C CA . LYS A 1 17 ? -11.868 3.734 -11.826 1.00 0.00 17 LYS A CA 2
ATOM 1427 C C . LYS A 1 17 ? -10.670 4.242 -12.625 1.00 0.00 17 LYS A C 2
ATOM 1428 O O . LYS A 1 17 ? -10.825 4.827 -13.697 1.00 0.00 17 LYS A O 2
ATOM 1447 N N . HIS A 1 18 ? -9.476 4.010 -12.093 1.00 0.00 18 HIS A N 2
ATOM 1448 C CA . HIS A 1 18 ? -8.247 4.439 -12.753 1.00 0.00 18 HIS A CA 2
ATOM 1449 C C . HIS A 1 18 ? -7.431 3.231 -13.205 1.00 0.00 18 HIS A C 2
ATOM 1450 O O . HIS A 1 18 ? -7.707 2.101 -12.800 1.00 0.00 18 HIS A O 2
ATOM 1464 N N . PRO A 1 19 ? -6.409 3.449 -14.052 1.00 0.00 19 PRO A N 2
ATOM 1465 C CA . PRO A 1 19 ? -5.558 2.364 -14.548 1.00 0.00 19 PRO A CA 2
ATOM 1466 C C . PRO A 1 19 ? -4.856 1.635 -13.410 1.00 0.00 19 PRO A C 2
ATOM 1467 O O . PRO A 1 19 ? -4.638 0.426 -13.477 1.00 0.00 19 PRO A O 2
ATOM 1478 N N . HIS A 1 20 ? -4.523 2.391 -12.364 1.00 0.00 20 HIS A N 2
ATOM 1479 C CA . HIS A 1 20 ? -3.853 1.860 -11.176 1.00 0.00 20 HIS A CA 2
ATOM 1480 C C . HIS A 1 20 ? -3.242 3.000 -10.369 1.00 0.00 20 HIS A C 2
ATOM 1481 O O . HIS A 1 20 ? -3.584 4.163 -10.582 1.00 0.00 20 HIS A O 2
ATOM 1495 N N . VAL A 1 21 ? -2.338 2.677 -9.449 1.00 0.00 21 VAL A N 2
ATOM 1496 C CA . VAL A 1 21 ? -1.703 3.707 -8.633 1.00 0.00 21 VAL A CA 2
ATOM 1497 C C . VAL A 1 21 ? -0.238 3.397 -8.362 1.00 0.00 21 VAL A C 2
ATOM 1498 O O . VAL A 1 21 ? 0.175 2.239 -8.349 1.00 0.00 21 VAL A O 2
ATOM 1511 N N . GLU A 1 22 ? 0.536 4.449 -8.125 1.00 0.00 22 GLU A N 2
ATOM 1512 C CA . GLU A 1 22 ? 1.948 4.309 -7.830 1.00 0.00 22 GLU A CA 2
ATOM 1513 C C . GLU A 1 22 ? 2.141 4.006 -6.350 1.00 0.00 22 GLU A C 2
ATOM 1514 O O . GLU A 1 22 ? 1.462 4.587 -5.505 1.00 0.00 22 GLU A O 2
ATOM 1526 N N . LEU A 1 23 ? 3.050 3.087 -6.040 1.00 0.00 23 LEU A N 2
ATOM 1527 C CA . LEU A 1 23 ? 3.311 2.707 -4.653 1.00 0.00 23 LEU A CA 2
ATOM 1528 C C . LEU A 1 23 ? 3.320 3.926 -3.731 1.00 0.00 23 LEU A C 2
ATOM 1529 O O . LEU A 1 23 ? 2.918 3.841 -2.572 1.00 0.00 23 LEU A O 2
ATOM 1545 N N . CYS A 1 24 ? 3.777 5.061 -4.256 1.00 0.00 24 CYS A N 2
ATOM 1546 C CA . CYS A 1 24 ? 3.834 6.294 -3.478 1.00 0.00 24 CYS A CA 2
ATOM 1547 C C . CYS A 1 24 ? 2.433 6.851 -3.232 1.00 0.00 24 CYS A C 2
ATOM 1548 O O . CYS A 1 24 ? 2.134 7.347 -2.147 1.00 0.00 24 CYS A O 2
ATOM 1556 N N . ASP A 1 25 ? 1.577 6.757 -4.245 1.00 0.00 25 ASP A N 2
ATOM 1557 C CA . ASP A 1 25 ? 0.207 7.243 -4.132 1.00 0.00 25 ASP A CA 2
ATOM 1558 C C . ASP A 1 25 ? -0.544 6.470 -3.059 1.00 0.00 25 ASP A C 2
ATOM 1559 O O . ASP A 1 25 ? -1.140 7.055 -2.155 1.00 0.00 25 ASP A O 2
ATOM 1568 N N . LEU A 1 26 ? -0.507 5.148 -3.168 1.00 0.00 26 LEU A N 2
ATOM 1569 C CA . LEU A 1 26 ? -1.177 4.279 -2.212 1.00 0.00 26 LEU A CA 2
ATOM 1570 C C . LEU A 1 26 ? -0.663 4.528 -0.797 1.00 0.00 26 LEU A C 2
ATOM 1571 O O . LEU A 1 26 ? -1.443 4.646 0.145 1.00 0.00 26 LEU A O 2
ATOM 1587 N N . LEU A 1 27 ? 0.656 4.598 -0.664 1.00 0.00 27 LEU A N 2
ATOM 1588 C CA . LEU A 1 27 ? 1.296 4.821 0.630 1.00 0.00 27 LEU A CA 2
ATOM 1589 C C . LEU A 1 27 ? 1.003 6.219 1.170 1.00 0.00 27 LEU A C 2
ATOM 1590 O O . LEU A 1 27 ? 0.426 6.372 2.246 1.00 0.00 27 LEU A O 2
ATOM 1606 N N . LYS A 1 28 ? 1.418 7.237 0.421 1.00 0.00 28 LYS A N 2
ATOM 1607 C CA . LYS A 1 28 ? 1.216 8.628 0.821 1.00 0.00 28 LYS A CA 2
ATOM 1608 C C . LYS A 1 28 ? -0.213 8.877 1.303 1.00 0.00 28 LYS A C 2
ATOM 1609 O O . LYS A 1 28 ? -0.439 9.199 2.469 1.00 0.00 28 LYS A O 2
ATOM 1628 N N . LEU A 1 29 ? -1.170 8.741 0.392 1.00 0.00 29 LEU A N 2
ATOM 1629 C CA . LEU A 1 29 ? -2.577 8.966 0.713 1.00 0.00 29 LEU A CA 2
ATOM 1630 C C . LEU A 1 29 ? -3.029 8.157 1.930 1.00 0.00 29 LEU A C 2
ATOM 1631 O O . LEU A 1 29 ? -3.774 8.660 2.772 1.00 0.00 29 LEU A O 2
ATOM 1647 N N . GLU A 1 30 ? -2.595 6.902 2.016 1.00 0.00 30 GLU A N 2
ATOM 1648 C CA . GLU A 1 30 ? -2.987 6.043 3.132 1.00 0.00 30 GLU A CA 2
ATOM 1649 C C . GLU A 1 30 ? -2.302 6.447 4.433 1.00 0.00 30 GLU A C 2
ATOM 1650 O O . GLU A 1 30 ? -2.726 6.033 5.512 1.00 0.00 30 GLU A O 2
ATOM 1662 N N . GLY A 1 31 ? -1.255 7.261 4.339 1.00 0.00 31 GLY A N 2
ATOM 1663 C CA . GLY A 1 31 ? -0.561 7.701 5.534 1.00 0.00 31 GLY A CA 2
ATOM 1664 C C . GLY A 1 31 ? 0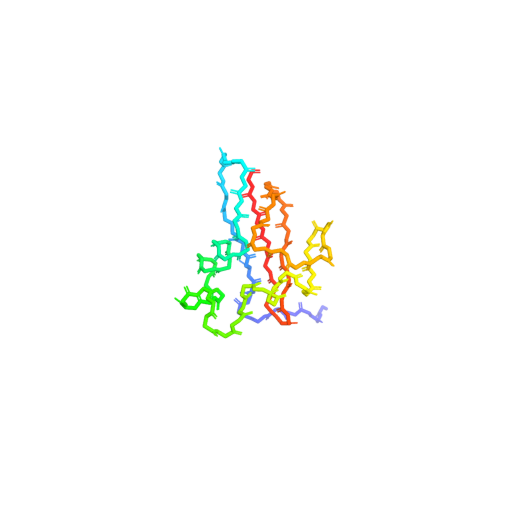.654 6.854 5.875 1.00 0.00 31 GLY A C 2
ATOM 1665 O O . GLY A 1 31 ? 1.052 6.780 7.037 1.00 0.00 31 GLY A O 2
ATOM 1669 N N . TRP A 1 32 ? 1.255 6.222 4.868 1.00 0.00 32 TRP A N 2
ATOM 1670 C CA . TRP A 1 32 ? 2.439 5.394 5.095 1.00 0.00 32 TRP A CA 2
ATOM 1671 C C . TRP A 1 32 ? 3.664 6.277 5.296 1.00 0.00 32 TRP A C 2
ATOM 1672 O O . TRP A 1 32 ? 4.239 6.322 6.383 1.00 0.00 32 TRP A O 2
ATOM 1693 N N . SER A 1 33 ? 4.048 6.989 4.241 1.00 0.00 33 SER A N 2
ATOM 1694 C CA . SER A 1 33 ? 5.197 7.882 4.301 1.00 0.00 33 SER A CA 2
ATOM 1695 C C . SER A 1 33 ? 4.737 9.326 4.466 1.00 0.00 33 SER A C 2
ATOM 1696 O O . SER A 1 33 ? 3.665 9.703 3.993 1.00 0.00 33 SER A O 2
ATOM 1704 N N . GLU A 1 34 ? 5.551 10.133 5.138 1.00 0.00 34 GLU A N 2
ATOM 1705 C CA . GLU A 1 34 ? 5.215 11.535 5.358 1.00 0.00 34 GLU A CA 2
ATOM 1706 C C . GLU A 1 34 ? 5.536 12.361 4.119 1.00 0.00 34 GLU A C 2
ATOM 1707 O O . GLU A 1 34 ? 4.834 13.317 3.795 1.00 0.00 34 GLU A O 2
ATOM 1719 N N . SER A 1 35 ? 6.595 11.971 3.424 1.00 0.00 35 SER A N 2
ATOM 1720 C CA . SER A 1 35 ? 7.012 12.655 2.208 1.00 0.00 35 SER A CA 2
ATOM 1721 C C . SER A 1 35 ? 6.665 11.821 0.977 1.00 0.00 35 SER A C 2
ATOM 1722 O O . SER A 1 35 ? 6.375 12.359 -0.091 1.00 0.00 35 SER A O 2
ATOM 1730 N N . GLY A 1 36 ? 6.701 10.501 1.143 1.00 0.00 36 GLY A N 2
ATOM 1731 C CA . GLY A 1 36 ? 6.392 9.602 0.045 1.00 0.00 36 GLY A CA 2
ATOM 1732 C C . GLY A 1 36 ? 7.495 8.587 -0.198 1.00 0.00 36 GLY A C 2
ATOM 1733 O O . GLY A 1 36 ? 7.271 7.380 -0.102 1.00 0.00 36 GLY A O 2
ATOM 1737 N N . ALA A 1 37 ? 8.689 9.080 -0.509 1.00 0.00 37 ALA A N 2
ATOM 1738 C CA . ALA A 1 37 ? 9.839 8.215 -0.763 1.00 0.00 37 ALA A CA 2
ATOM 1739 C C . ALA A 1 37 ? 11.053 8.650 0.059 1.00 0.00 37 ALA A C 2
ATOM 1740 O O . ALA A 1 37 ? 12.157 8.138 -0.128 1.00 0.00 37 ALA A O 2
ATOM 1747 N N . GLN A 1 38 ? 10.838 9.605 0.960 1.00 0.00 38 GLN A N 2
ATOM 1748 C CA . GLN A 1 38 ? 11.907 10.124 1.807 1.00 0.00 38 GLN A CA 2
ATOM 1749 C C . GLN A 1 38 ? 12.623 9.009 2.567 1.00 0.00 38 GLN A C 2
ATOM 1750 O O . GLN A 1 38 ? 13.813 8.774 2.360 1.00 0.00 38 GLN A O 2
ATOM 1764 N N . ALA A 1 39 ? 11.897 8.334 3.455 1.00 0.00 39 ALA A N 2
ATOM 1765 C CA . ALA A 1 39 ? 12.473 7.255 4.258 1.00 0.00 39 ALA A CA 2
ATOM 1766 C C . ALA A 1 39 ? 12.702 5.979 3.444 1.00 0.00 39 ALA A C 2
ATOM 1767 O O . ALA A 1 39 ? 12.918 4.910 4.012 1.00 0.00 39 ALA A O 2
ATOM 1774 N N . LYS A 1 40 ? 12.659 6.092 2.116 1.00 0.00 40 LYS A N 2
ATOM 1775 C CA . LYS A 1 40 ? 12.865 4.943 1.237 1.00 0.00 40 LYS A CA 2
ATOM 1776 C C . LYS A 1 40 ? 11.666 3.998 1.273 1.00 0.00 40 LYS A C 2
ATOM 1777 O O . LYS A 1 40 ? 11.747 2.864 0.801 1.00 0.00 40 LYS A O 2
ATOM 1796 N N . ILE A 1 41 ? 10.550 4.473 1.823 1.00 0.00 41 ILE A N 2
ATOM 1797 C CA . ILE A 1 41 ? 9.336 3.669 1.903 1.00 0.00 41 ILE A CA 2
ATOM 1798 C C . ILE A 1 41 ? 8.787 3.376 0.505 1.00 0.00 41 ILE A C 2
ATOM 1799 O O . ILE A 1 41 ? 7.944 2.497 0.327 1.00 0.00 41 ILE A O 2
ATOM 1815 N N . ALA A 1 42 ? 9.275 4.117 -0.490 1.00 0.00 42 ALA A N 2
ATOM 1816 C CA . ALA A 1 42 ? 8.836 3.932 -1.866 1.00 0.00 42 ALA A CA 2
ATOM 1817 C C . ALA A 1 42 ? 9.391 2.634 -2.449 1.00 0.00 42 ALA A C 2
ATOM 1818 O O . ALA A 1 42 ? 8.691 1.622 -2.507 1.00 0.00 42 ALA A O 2
ATOM 1825 N N . ILE A 1 43 ? 10.653 2.660 -2.875 1.00 0.00 43 ILE A N 2
ATOM 1826 C CA . ILE A 1 43 ? 11.282 1.470 -3.444 1.00 0.00 43 ILE A CA 2
ATOM 1827 C C . ILE A 1 43 ? 11.127 0.283 -2.503 1.00 0.00 43 ILE A C 2
ATOM 1828 O O . ILE A 1 43 ? 11.001 -0.861 -2.941 1.00 0.00 43 ILE A O 2
ATOM 1844 N N . ALA A 1 44 ? 11.133 0.571 -1.204 1.00 0.00 44 ALA A N 2
ATOM 1845 C CA . ALA A 1 44 ? 10.990 -0.464 -0.193 1.00 0.00 44 ALA A CA 2
ATOM 1846 C C . ALA A 1 44 ? 9.634 -1.145 -0.309 1.00 0.00 44 ALA A C 2
ATOM 1847 O O . ALA A 1 44 ? 9.547 -2.294 -0.739 1.00 0.00 44 ALA A O 2
ATOM 1854 N N . GLU A 1 45 ? 8.574 -0.433 0.081 1.00 0.00 45 GLU A N 2
ATOM 1855 C CA . GLU A 1 45 ? 7.216 -0.976 0.023 1.00 0.00 45 GLU A CA 2
ATOM 1856 C C . GLU A 1 45 ? 7.037 -1.882 -1.190 1.00 0.00 45 GLU A C 2
ATOM 1857 O O . GLU A 1 45 ? 6.429 -2.948 -1.097 1.00 0.00 45 GLU A O 2
ATOM 1869 N N . GLY A 1 46 ? 7.593 -1.462 -2.319 1.00 0.00 46 GLY A N 2
ATOM 1870 C CA . GLY A 1 46 ? 7.505 -2.267 -3.520 1.00 0.00 46 GLY A CA 2
ATOM 1871 C C . GLY A 1 46 ? 8.212 -3.594 -3.335 1.00 0.00 46 GLY A C 2
ATOM 1872 O O . GLY A 1 46 ? 7.571 -4.638 -3.203 1.00 0.00 46 GLY A O 2
ATOM 1876 N N . GLN A 1 47 ? 9.543 -3.547 -3.337 1.00 0.00 47 GLN A N 2
ATOM 1877 C CA . GLN A 1 47 ? 10.377 -4.742 -3.178 1.00 0.00 47 GLN A CA 2
ATOM 1878 C C . GLN A 1 47 ? 9.936 -5.629 -2.004 1.00 0.00 47 GLN A C 2
ATOM 1879 O O . GLN A 1 47 ? 10.436 -6.744 -1.850 1.00 0.00 47 GLN A O 2
ATOM 1893 N N . VAL A 1 48 ? 9.016 -5.141 -1.172 1.00 0.00 48 VAL A N 2
ATOM 1894 C CA . VAL A 1 48 ? 8.556 -5.920 -0.029 1.00 0.00 48 VAL A CA 2
ATOM 1895 C C . VAL A 1 48 ? 7.621 -7.044 -0.483 1.00 0.00 48 VAL A C 2
ATOM 1896 O O . VAL A 1 48 ? 8.090 -8.139 -0.788 1.00 0.00 48 VAL A O 2
ATOM 1909 N N . LYS A 1 49 ? 6.312 -6.792 -0.538 1.00 0.00 49 LYS A N 2
ATOM 1910 C CA . LYS A 1 49 ? 5.378 -7.828 -0.971 1.00 0.00 49 LYS A CA 2
ATOM 1911 C C . LYS A 1 49 ? 3.994 -7.254 -1.266 1.00 0.00 49 LYS A C 2
ATOM 1912 O O . LYS A 1 49 ? 3.337 -6.717 -0.376 1.00 0.00 49 LYS A O 2
ATOM 1931 N N . VAL A 1 50 ? 3.538 -7.400 -2.509 1.00 0.00 50 VAL A N 2
ATOM 1932 C CA . VAL A 1 50 ? 2.214 -6.926 -2.886 1.00 0.00 50 VAL A CA 2
ATOM 1933 C C . VAL A 1 50 ? 1.329 -8.117 -3.230 1.00 0.00 50 VAL A C 2
ATOM 1934 O O . VAL A 1 50 ? 1.830 -9.182 -3.589 1.00 0.00 50 VAL A O 2
ATOM 1947 N N . ASP A 1 51 ? 0.020 -7.947 -3.096 1.00 0.00 51 ASP A N 2
ATOM 1948 C CA . ASP A 1 51 ? -0.923 -9.028 -3.374 1.00 0.00 51 ASP A CA 2
ATOM 1949 C C . ASP A 1 51 ? -0.577 -9.756 -4.668 1.00 0.00 51 ASP A C 2
ATOM 1950 O O . ASP A 1 51 ? -0.916 -9.302 -5.762 1.00 0.00 51 ASP A O 2
ATOM 1959 N N . GLY A 1 52 ? 0.105 -10.889 -4.530 1.00 0.00 52 GLY A N 2
ATOM 1960 C CA . GLY A 1 52 ? 0.493 -11.666 -5.689 1.00 0.00 52 GLY A CA 2
ATOM 1961 C C . GLY A 1 52 ? 1.420 -10.901 -6.611 1.00 0.00 52 GLY A C 2
ATOM 1962 O O . GLY A 1 52 ? 1.532 -11.220 -7.795 1.00 0.00 52 GLY A O 2
ATOM 1966 N N . ALA A 1 53 ? 2.083 -9.883 -6.070 1.00 0.00 53 ALA A N 2
ATOM 1967 C CA . ALA A 1 53 ? 2.999 -9.071 -6.858 1.00 0.00 53 ALA A CA 2
ATOM 1968 C C . ALA A 1 53 ? 4.190 -8.593 -6.028 1.00 0.00 53 ALA A C 2
ATOM 1969 O O . ALA A 1 53 ? 4.218 -7.457 -5.554 1.00 0.00 53 ALA A O 2
ATOM 1976 N N . VAL A 1 54 ? 5.169 -9.466 -5.838 1.00 0.00 54 VAL A N 2
ATOM 1977 C CA . VAL A 1 54 ? 6.350 -9.120 -5.059 1.00 0.00 54 VAL A CA 2
ATOM 1978 C C . VAL A 1 54 ? 7.424 -8.483 -5.943 1.00 0.00 54 VAL A C 2
ATOM 1979 O O . VAL A 1 54 ? 8.519 -9.026 -6.100 1.00 0.00 54 VAL A O 2
ATOM 1992 N N . GLU A 1 55 ? 7.101 -7.329 -6.524 1.00 0.00 55 GLU A N 2
ATOM 1993 C CA . GLU A 1 55 ? 8.036 -6.624 -7.399 1.00 0.00 55 GLU A CA 2
ATOM 1994 C C . GLU A 1 55 ? 8.705 -5.458 -6.672 1.00 0.00 55 GLU A C 2
ATOM 1995 O O . GLU A 1 55 ? 8.419 -5.197 -5.504 1.00 0.00 55 GLU A O 2
ATOM 2007 N N . THR A 1 56 ? 9.603 -4.766 -7.370 1.00 0.00 56 THR A N 2
ATOM 2008 C CA . THR A 1 56 ? 10.320 -3.633 -6.787 1.00 0.00 56 THR A CA 2
ATOM 2009 C C . THR A 1 56 ? 10.459 -2.479 -7.778 1.00 0.00 56 THR A C 2
ATOM 2010 O O . THR A 1 56 ? 11.510 -1.842 -7.855 1.00 0.00 56 THR A O 2
ATOM 2021 N N . ARG A 1 57 ? 9.401 -2.213 -8.537 1.00 0.00 57 ARG A N 2
ATOM 2022 C CA . ARG A 1 57 ? 9.421 -1.134 -9.520 1.00 0.00 57 ARG A CA 2
ATOM 2023 C C . ARG A 1 57 ? 9.021 0.196 -8.882 1.00 0.00 57 ARG A C 2
ATOM 2024 O O . ARG A 1 57 ? 8.637 0.242 -7.713 1.00 0.00 57 ARG A O 2
ATOM 2045 N N . LYS A 1 58 ? 9.115 1.275 -9.657 1.00 0.00 58 LYS A N 2
ATOM 2046 C CA . LYS A 1 58 ? 8.760 2.602 -9.166 1.00 0.00 58 LYS A CA 2
ATOM 2047 C C . LYS A 1 58 ? 7.248 2.761 -9.082 1.00 0.00 58 LYS A C 2
ATOM 2048 O O . LYS A 1 58 ? 6.710 3.169 -8.052 1.00 0.00 58 LYS A O 2
ATOM 2067 N N . ARG A 1 59 ? 6.564 2.425 -10.170 1.00 0.00 59 ARG A N 2
ATOM 2068 C CA . ARG A 1 59 ? 5.111 2.517 -10.219 1.00 0.00 59 ARG A CA 2
ATOM 2069 C C . ARG A 1 59 ? 4.492 1.127 -10.158 1.00 0.00 59 ARG A C 2
ATOM 2070 O O . ARG A 1 59 ? 4.969 0.198 -10.809 1.00 0.00 59 ARG A O 2
ATOM 2091 N N . CYS A 1 60 ? 3.434 0.984 -9.367 1.00 0.00 60 CYS A N 2
ATOM 2092 C CA . CYS A 1 60 ? 2.768 -0.302 -9.225 1.00 0.00 60 CYS A CA 2
ATOM 2093 C C . CYS A 1 60 ? 1.513 -0.365 -10.084 1.00 0.00 60 CYS A C 2
ATOM 2094 O O . CYS A 1 60 ? 0.553 0.371 -9.857 1.00 0.00 60 CYS A O 2
ATOM 2102 N N . LYS A 1 61 ? 1.520 -1.258 -11.066 1.00 0.00 61 LYS A N 2
ATOM 2103 C CA . LYS A 1 61 ? 0.375 -1.424 -11.949 1.00 0.00 61 LYS A CA 2
ATOM 2104 C C . LYS A 1 61 ? -0.609 -2.411 -11.340 1.00 0.00 61 LYS A C 2
ATOM 2105 O O . LYS A 1 61 ? -0.684 -3.569 -11.751 1.00 0.00 61 LYS A O 2
ATOM 2124 N N . ILE A 1 62 ? -1.350 -1.945 -10.342 1.00 0.00 62 ILE A N 2
ATOM 2125 C CA . ILE A 1 62 ? -2.320 -2.782 -9.650 1.00 0.00 62 ILE A CA 2
ATOM 2126 C C . ILE A 1 62 ? -3.650 -2.056 -9.488 1.00 0.00 62 ILE A C 2
ATOM 2127 O O . ILE A 1 62 ? -3.686 -0.849 -9.245 1.00 0.00 62 ILE A O 2
ATOM 2143 N N . VAL A 1 63 ? -4.740 -2.800 -9.622 1.00 0.00 63 VAL A N 2
ATOM 2144 C CA . VAL A 1 63 ? -6.076 -2.235 -9.491 1.00 0.00 63 VAL A CA 2
ATOM 2145 C C . VAL A 1 63 ? -7.035 -3.253 -8.887 1.00 0.00 63 VAL A C 2
ATOM 2146 O O . VAL A 1 63 ? -6.669 -4.408 -8.666 1.00 0.00 63 VAL A O 2
ATOM 2159 N N . ALA A 1 64 ? -8.265 -2.824 -8.625 1.00 0.00 64 ALA A N 2
ATOM 2160 C CA . ALA A 1 64 ? -9.278 -3.705 -8.053 1.00 0.00 64 ALA A CA 2
ATOM 2161 C C . ALA A 1 64 ? -9.016 -3.963 -6.566 1.00 0.00 64 ALA A C 2
ATOM 2162 O O . ALA A 1 64 ? -8.380 -3.152 -5.892 1.00 0.00 64 ALA A O 2
ATOM 2169 N N . GLY A 1 65 ? -9.511 -5.093 -6.064 1.00 0.00 65 GLY A N 2
ATOM 2170 C CA . GLY A 1 65 ? -9.334 -5.438 -4.670 1.00 0.00 65 GLY A CA 2
ATOM 2171 C C . GLY A 1 65 ? -8.014 -6.125 -4.407 1.00 0.00 65 GLY A C 2
ATOM 2172 O O . GLY A 1 65 ? -7.946 -7.351 -4.319 1.00 0.00 65 GLY A O 2
ATOM 2176 N N . GLN A 1 66 ? -6.965 -5.327 -4.291 1.00 0.00 66 GLN A N 2
ATOM 2177 C CA . GLN A 1 66 ? -5.626 -5.852 -4.048 1.00 0.00 66 GLN A CA 2
ATOM 2178 C C . GLN A 1 66 ? -5.029 -5.275 -2.766 1.00 0.00 66 GLN A C 2
ATOM 2179 O O . GLN A 1 66 ? -5.431 -4.208 -2.301 1.00 0.00 66 GLN A O 2
ATOM 2193 N N . THR A 1 67 ? -4.077 -6.006 -2.196 1.00 0.00 67 THR A N 2
ATOM 2194 C CA . THR A 1 67 ? -3.418 -5.604 -0.955 1.00 0.00 67 THR A CA 2
ATOM 2195 C C . THR A 1 67 ? -1.940 -5.277 -1.178 1.00 0.00 67 THR A C 2
ATOM 2196 O O . THR A 1 67 ? -1.304 -5.809 -2.087 1.00 0.00 67 THR A O 2
ATOM 2207 N N . VAL A 1 68 ? -1.401 -4.406 -0.324 1.00 0.00 68 VAL A N 2
ATOM 2208 C CA . VAL A 1 68 ? 0.003 -4.004 -0.395 1.00 0.00 68 VAL A CA 2
ATOM 2209 C C . VAL A 1 68 ? 0.666 -4.201 0.975 1.00 0.00 68 VAL A C 2
ATOM 2210 O O . VAL A 1 68 ? 0.007 -4.062 2.006 1.00 0.00 68 VAL A O 2
ATOM 2223 N N . SER A 1 69 ? 1.957 -4.545 0.994 1.00 0.00 69 SER A N 2
ATOM 2224 C CA . SER A 1 69 ? 2.650 -4.777 2.263 1.00 0.00 69 SER A CA 2
ATOM 2225 C C . SER A 1 69 ? 4.102 -4.287 2.251 1.00 0.00 69 SER A C 2
ATOM 2226 O O . SER A 1 69 ? 4.844 -4.498 1.282 1.00 0.00 69 SER A O 2
ATOM 2234 N N . PHE A 1 70 ? 4.495 -3.653 3.361 1.00 0.00 70 PHE A N 2
ATOM 2235 C CA . PHE A 1 70 ? 5.852 -3.133 3.547 1.00 0.00 70 PHE A CA 2
ATOM 2236 C C . PHE A 1 70 ? 6.272 -3.274 5.009 1.00 0.00 70 PHE A C 2
ATOM 2237 O O . PHE A 1 70 ? 5.615 -2.736 5.898 1.00 0.00 70 PHE A O 2
ATOM 2254 N N . ALA A 1 71 ? 7.368 -3.990 5.249 1.00 0.00 71 ALA A N 2
ATOM 2255 C CA . ALA A 1 71 ? 7.877 -4.194 6.605 1.00 0.00 71 ALA A CA 2
ATOM 2256 C C . ALA A 1 71 ? 6.766 -4.641 7.555 1.00 0.00 71 ALA A C 2
ATOM 2257 O O . ALA A 1 71 ? 6.574 -5.836 7.779 1.00 0.00 71 ALA A O 2
ATOM 2264 N N . GLY A 1 72 ? 6.033 -3.675 8.104 1.00 0.00 72 GLY A N 2
ATOM 2265 C CA . GLY A 1 72 ? 4.949 -3.990 9.013 1.00 0.00 72 GLY A CA 2
ATOM 2266 C C . GLY A 1 72 ? 3.637 -3.350 8.606 1.00 0.00 72 GLY A C 2
ATOM 2267 O O . GLY A 1 72 ? 2.604 -3.602 9.226 1.00 0.00 72 GLY A O 2
ATOM 2271 N N . HIS A 1 73 ? 3.671 -2.513 7.573 1.00 0.00 73 HIS A N 2
ATOM 2272 C CA . HIS A 1 73 ? 2.468 -1.841 7.115 1.00 0.00 73 HIS A CA 2
ATOM 2273 C C . HIS A 1 73 ? 1.724 -2.688 6.084 1.00 0.00 73 HIS A C 2
ATOM 2274 O O . HIS A 1 73 ? 2.134 -2.774 4.927 1.00 0.00 73 HIS A O 2
ATOM 2288 N N . SER A 1 74 ? 0.627 -3.306 6.510 1.00 0.00 74 SER A N 2
ATOM 2289 C CA . SER A 1 74 ? -0.174 -4.140 5.619 1.00 0.00 74 SER A CA 2
ATOM 2290 C C . SER A 1 74 ? -1.576 -3.562 5.449 1.00 0.00 74 SER A C 2
ATOM 2291 O O . SER A 1 74 ? -2.402 -3.629 6.360 1.00 0.00 74 SER A O 2
ATOM 2299 N N . VAL A 1 75 ? -1.835 -2.989 4.279 1.00 0.00 75 VAL A N 2
ATOM 2300 C CA . VAL A 1 75 ? -3.133 -2.392 3.985 1.00 0.00 75 VAL A CA 2
ATOM 2301 C C . VAL A 1 75 ? -3.718 -2.962 2.698 1.00 0.00 75 VAL A C 2
ATOM 2302 O O . VAL A 1 75 ? -2.984 -3.447 1.838 1.00 0.00 75 VAL A O 2
ATOM 2315 N N . GLN A 1 76 ? -5.040 -2.901 2.571 1.00 0.00 76 GLN A N 2
ATOM 2316 C CA . GLN A 1 76 ? -5.716 -3.418 1.387 1.00 0.00 76 GLN A CA 2
ATOM 2317 C C . GLN A 1 76 ? -6.336 -2.290 0.575 1.00 0.00 76 GLN A C 2
ATOM 2318 O O . GLN A 1 76 ? -6.583 -1.199 1.090 1.00 0.00 76 GLN A O 2
ATOM 2332 N N . VAL A 1 77 ? -6.570 -2.557 -0.705 1.00 0.00 77 VAL A N 2
ATOM 2333 C CA . VAL A 1 77 ? -7.146 -1.565 -1.602 1.00 0.00 77 VAL A CA 2
ATOM 2334 C C . VAL A 1 77 ? -8.154 -2.197 -2.553 1.00 0.00 77 VAL A C 2
ATOM 2335 O O . VAL A 1 77 ? -8.010 -3.353 -2.948 1.00 0.00 77 VAL A O 2
ATOM 2348 N N . VAL A 1 78 ? -9.170 -1.426 -2.922 1.00 0.00 78 VAL A N 2
ATOM 2349 C CA . VAL A 1 78 ? -10.202 -1.897 -3.835 1.00 0.00 78 VAL A CA 2
ATOM 2350 C C . VAL A 1 78 ? -10.595 -0.799 -4.817 1.00 0.00 78 VAL A C 2
ATOM 2351 O O . VAL A 1 78 ? -10.083 0.318 -4.748 1.00 0.00 78 VAL A O 2
ATOM 2364 N N . ALA A 1 79 ? -11.503 -1.122 -5.730 1.00 0.00 79 ALA A N 2
ATOM 2365 C CA . ALA A 1 79 ? -11.957 -0.157 -6.724 1.00 0.00 79 ALA A CA 2
ATOM 2366 C C . ALA A 1 79 ? -12.926 0.848 -6.110 1.00 0.00 79 ALA A C 2
ATOM 2367 O O . ALA A 1 79 ? -13.108 1.932 -6.703 1.00 0.00 79 ALA A O 2
ATOM 2375 N N . GLY A 1 1 ? -2.344 9.091 10.216 1.00 0.00 1 GLY A N 3
ATOM 2376 C CA . GLY A 1 1 ? -2.077 10.028 9.088 1.00 0.00 1 GLY A CA 3
ATOM 2377 C C . GLY A 1 1 ? -1.863 11.455 9.555 1.00 0.00 1 GLY A C 3
ATOM 2378 O O . GLY A 1 1 ? -2.302 12.400 8.899 1.00 0.00 1 GLY A O 3
ATOM 2384 N N . SER A 1 2 ? -1.190 11.614 10.690 1.00 0.00 2 SER A N 3
ATOM 2385 C CA . SER A 1 2 ? -0.921 12.937 11.244 1.00 0.00 2 SER A CA 3
ATOM 2386 C C . SER A 1 2 ? -2.219 13.622 11.666 1.00 0.00 2 SER A C 3
ATOM 2387 O O . SER A 1 2 ? -3.283 13.002 11.672 1.00 0.00 2 SER A O 3
ATOM 2395 N N . MET A 1 3 ? -2.124 14.899 12.022 1.00 0.00 3 MET A N 3
ATOM 2396 C CA . MET A 1 3 ? -3.291 15.665 12.450 1.00 0.00 3 MET A CA 3
ATOM 2397 C C . MET A 1 3 ? -4.270 15.869 11.295 1.00 0.00 3 MET A C 3
ATOM 2398 O O . MET A 1 3 ? -3.875 15.886 10.129 1.00 0.00 3 MET A O 3
ATOM 2412 N N . ILE A 1 4 ? -5.548 16.024 11.633 1.00 0.00 4 ILE A N 3
ATOM 2413 C CA . ILE A 1 4 ? -6.593 16.227 10.632 1.00 0.00 4 ILE A CA 3
ATOM 2414 C C . ILE A 1 4 ? -6.680 15.050 9.666 1.00 0.00 4 ILE A C 3
ATOM 2415 O O . ILE A 1 4 ? -5.730 14.756 8.942 1.00 0.00 4 ILE A O 3
ATOM 2431 N N . HIS A 1 5 ? -7.831 14.382 9.659 1.00 0.00 5 HIS A N 3
ATOM 2432 C CA . HIS A 1 5 ? -8.050 13.239 8.780 1.00 0.00 5 HIS A CA 3
ATOM 2433 C C . HIS A 1 5 ? -9.502 12.774 8.846 1.00 0.00 5 HIS A C 3
ATOM 2434 O O . HIS A 1 5 ? -10.211 12.778 7.840 1.00 0.00 5 HIS A O 3
ATOM 2448 N N . ARG A 1 6 ? -9.939 12.376 10.037 1.00 0.00 6 ARG A N 3
ATOM 2449 C CA . ARG A 1 6 ? -11.308 11.911 10.232 1.00 0.00 6 ARG A CA 3
ATOM 2450 C C . ARG A 1 6 ? -11.615 10.719 9.332 1.00 0.00 6 ARG A C 3
ATOM 2451 O O . ARG A 1 6 ? -10.854 10.410 8.416 1.00 0.00 6 ARG A O 3
ATOM 2472 N N . MET A 1 7 ? -12.736 10.052 9.599 1.00 0.00 7 MET A N 3
ATOM 2473 C CA . MET A 1 7 ? -13.138 8.894 8.810 1.00 0.00 7 MET A CA 3
ATOM 2474 C C . MET A 1 7 ? -12.059 7.816 8.850 1.00 0.00 7 MET A C 3
ATOM 2475 O O . MET A 1 7 ? -11.087 7.928 9.596 1.00 0.00 7 MET A O 3
ATOM 2489 N N . SER A 1 8 ? -12.232 6.772 8.042 1.00 0.00 8 SER A N 3
ATOM 2490 C CA . SER A 1 8 ? -11.266 5.680 7.992 1.00 0.00 8 SER A CA 3
ATOM 2491 C C . SER A 1 8 ? -11.266 4.900 9.302 1.00 0.00 8 SER A C 3
ATOM 2492 O O . SER A 1 8 ? -11.742 5.387 10.327 1.00 0.00 8 SER A O 3
ATOM 2500 N N . ASN A 1 9 ? -10.731 3.685 9.259 1.00 0.00 9 ASN A N 3
ATOM 2501 C CA . ASN A 1 9 ? -10.669 2.832 10.440 1.00 0.00 9 ASN A CA 3
ATOM 2502 C C . ASN A 1 9 ? -9.709 1.673 10.210 1.00 0.00 9 ASN A C 3
ATOM 2503 O O . ASN A 1 9 ? -8.692 1.547 10.893 1.00 0.00 9 ASN A O 3
ATOM 2514 N N . MET A 1 10 ? -10.034 0.836 9.233 1.00 0.00 10 MET A N 3
ATOM 2515 C CA . MET A 1 10 ? -9.198 -0.304 8.897 1.00 0.00 10 MET A CA 3
ATOM 2516 C C . MET A 1 10 ? -8.271 0.059 7.746 1.00 0.00 10 MET A C 3
ATOM 2517 O O . MET A 1 10 ? -8.256 1.203 7.290 1.00 0.00 10 MET A O 3
ATOM 2531 N N . ALA A 1 11 ? -7.503 -0.911 7.277 1.00 0.00 11 ALA A N 3
ATOM 2532 C CA . ALA A 1 11 ? -6.585 -0.674 6.177 1.00 0.00 11 ALA A CA 3
ATOM 2533 C C . ALA A 1 11 ? -7.235 -1.006 4.842 1.00 0.00 11 ALA A C 3
ATOM 2534 O O . ALA A 1 11 ? -7.048 -2.098 4.305 1.00 0.00 11 ALA A O 3
ATOM 2541 N N . THR A 1 12 ? -7.992 -0.059 4.306 1.00 0.00 12 THR A N 3
ATOM 2542 C CA . THR A 1 12 ? -8.661 -0.253 3.029 1.00 0.00 12 THR A CA 3
ATOM 2543 C C . THR A 1 12 ? -8.587 1.014 2.192 1.00 0.00 12 THR A C 3
ATOM 2544 O O . THR A 1 12 ? -9.196 2.030 2.529 1.00 0.00 12 THR A O 3
ATOM 2555 N N . PHE A 1 13 ? -7.841 0.950 1.097 1.00 0.00 13 PHE A N 3
ATOM 2556 C CA . PHE A 1 13 ? -7.693 2.098 0.210 1.00 0.00 13 PHE A CA 3
ATOM 2557 C C . PHE A 1 13 ? -8.630 1.987 -0.989 1.00 0.00 13 PHE A C 3
ATOM 2558 O O . PHE A 1 13 ? -8.864 0.896 -1.508 1.00 0.00 13 PHE A O 3
ATOM 2575 N N . SER A 1 14 ? -9.153 3.126 -1.431 1.00 0.00 14 SER A N 3
ATOM 2576 C CA . SER A 1 14 ? -10.053 3.164 -2.578 1.00 0.00 14 SER A CA 3
ATOM 2577 C C . SER A 1 14 ? -9.346 3.761 -3.792 1.00 0.00 14 SER A C 3
ATOM 2578 O O . SER A 1 14 ? -8.655 4.774 -3.680 1.00 0.00 14 SER A O 3
ATOM 2586 N N . LEU A 1 15 ? -9.523 3.137 -4.952 1.00 0.00 15 LEU A N 3
ATOM 2587 C CA . LEU A 1 15 ? -8.899 3.626 -6.176 1.00 0.00 15 LEU A CA 3
ATOM 2588 C C . LEU A 1 15 ? -9.760 4.708 -6.820 1.00 0.00 15 LEU A C 3
ATOM 2589 O O . LEU A 1 15 ? -9.245 5.640 -7.438 1.00 0.00 15 LEU A O 3
ATOM 2605 N N . GLY A 1 16 ? -11.074 4.572 -6.672 1.00 0.00 16 GLY A N 3
ATOM 2606 C CA . GLY A 1 16 ? -11.989 5.540 -7.246 1.00 0.00 16 GLY A CA 3
ATOM 2607 C C . GLY A 1 16 ? -12.247 5.285 -8.716 1.00 0.00 16 GLY A C 3
ATOM 2608 O O . GLY A 1 16 ? -12.445 6.218 -9.492 1.00 0.00 16 GLY A O 3
ATOM 2612 N N . LYS A 1 17 ? -12.238 4.013 -9.101 1.00 0.00 17 LYS A N 3
ATOM 2613 C CA . LYS A 1 17 ? -12.468 3.630 -10.489 1.00 0.00 17 LYS A CA 3
ATOM 2614 C C . LYS A 1 17 ? -11.434 4.276 -11.407 1.00 0.00 17 LYS A C 3
ATOM 2615 O O . LYS A 1 17 ? -11.779 4.983 -12.355 1.00 0.00 17 LYS A O 3
ATOM 2634 N N . HIS A 1 18 ? -10.162 4.031 -11.113 1.00 0.00 18 HIS A N 3
ATOM 2635 C CA . HIS A 1 18 ? -9.067 4.586 -11.901 1.00 0.00 18 HIS A CA 3
ATOM 2636 C C . HIS A 1 18 ? -8.278 3.476 -12.594 1.00 0.00 18 HIS A C 3
ATOM 2637 O O . HIS A 1 18 ? -8.425 2.301 -12.260 1.00 0.00 18 HIS A O 3
ATOM 2651 N N . PRO A 1 19 ? -7.425 3.832 -13.574 1.00 0.00 19 PRO A N 3
ATOM 2652 C CA . PRO A 1 19 ? -6.615 2.851 -14.306 1.00 0.00 19 PRO A CA 3
ATOM 2653 C C . PRO A 1 19 ? -5.668 2.087 -13.387 1.00 0.00 19 PRO A C 3
ATOM 2654 O O . PRO A 1 19 ? -5.438 0.894 -13.576 1.00 0.00 19 PRO A O 3
ATOM 2665 N N . HIS A 1 20 ? -5.128 2.793 -12.393 1.00 0.00 20 HIS A N 3
ATOM 2666 C CA . HIS A 1 20 ? -4.200 2.210 -11.424 1.00 0.00 20 HIS A CA 3
ATOM 2667 C C . HIS A 1 20 ? -3.533 3.306 -10.601 1.00 0.00 20 HIS A C 3
ATOM 2668 O O . HIS A 1 20 ? -3.867 4.484 -10.735 1.00 0.00 20 HIS A O 3
ATOM 2682 N N . VAL A 1 21 ? -2.584 2.918 -9.759 1.00 0.00 21 VAL A N 3
ATOM 2683 C CA . VAL A 1 21 ? -1.870 3.885 -8.930 1.00 0.00 21 VAL A CA 3
ATOM 2684 C C . VAL A 1 21 ? -0.393 3.550 -8.810 1.00 0.00 21 VAL A C 3
ATOM 2685 O O . VAL A 1 21 ? 0.024 2.414 -9.039 1.00 0.00 21 VAL A O 3
ATOM 2698 N N . GLU A 1 22 ? 0.390 4.553 -8.435 1.00 0.00 22 GLU A N 3
ATOM 2699 C CA . GLU A 1 22 ? 1.820 4.389 -8.262 1.00 0.00 22 GLU A CA 3
ATOM 2700 C C . GLU A 1 22 ? 2.138 4.081 -6.802 1.00 0.00 22 GLU A C 3
ATOM 2701 O O . GLU A 1 22 ? 1.505 4.625 -5.895 1.00 0.00 22 GLU A O 3
ATOM 2713 N N . LEU A 1 23 ? 3.106 3.197 -6.579 1.00 0.00 23 LEU A N 3
ATOM 2714 C CA . LEU A 1 23 ? 3.507 2.798 -5.227 1.00 0.00 23 LEU A CA 3
ATOM 2715 C C . LEU A 1 23 ? 3.482 3.978 -4.253 1.00 0.00 23 LEU A C 3
ATOM 2716 O O . LEU A 1 23 ? 3.089 3.831 -3.096 1.00 0.00 23 LEU A O 3
ATOM 2732 N N . CYS A 1 24 ? 3.913 5.142 -4.726 1.00 0.00 24 CYS A N 3
ATOM 2733 C CA . CYS A 1 24 ? 3.951 6.339 -3.893 1.00 0.00 24 CYS A CA 3
ATOM 2734 C C . CYS A 1 24 ? 2.550 6.894 -3.652 1.00 0.00 24 CYS A C 3
ATOM 2735 O O . CYS A 1 24 ? 2.244 7.376 -2.563 1.00 0.00 24 CYS A O 3
ATOM 2743 N N . ASP A 1 25 ? 1.703 6.825 -4.671 1.00 0.00 25 ASP A N 3
ATOM 2744 C CA . ASP A 1 25 ? 0.336 7.325 -4.565 1.00 0.00 25 ASP A CA 3
ATOM 2745 C C . ASP A 1 25 ? -0.441 6.572 -3.493 1.00 0.00 25 ASP A C 3
ATOM 2746 O O . ASP A 1 25 ? -1.011 7.172 -2.583 1.00 0.00 25 ASP A O 3
ATOM 2755 N N . LEU A 1 26 ? -0.465 5.252 -3.617 1.00 0.00 26 LEU A N 3
ATOM 2756 C CA . LEU A 1 26 ? -1.177 4.400 -2.672 1.00 0.00 26 LEU A CA 3
ATOM 2757 C C . LEU A 1 26 ? -0.639 4.560 -1.254 1.00 0.00 26 LEU A C 3
ATOM 2758 O O . LEU A 1 26 ? -1.403 4.621 -0.293 1.00 0.00 26 LEU A O 3
ATOM 2774 N N . LEU A 1 27 ? 0.681 4.602 -1.133 1.00 0.00 27 LEU A N 3
ATOM 2775 C CA . LEU A 1 27 ? 1.333 4.724 0.166 1.00 0.00 27 LEU A CA 3
ATOM 2776 C C . LEU A 1 27 ? 1.085 6.093 0.796 1.00 0.00 27 LEU A C 3
ATOM 2777 O O . LEU A 1 27 ? 0.576 6.187 1.912 1.00 0.00 27 LEU A O 3
ATOM 2793 N N . LYS A 1 28 ? 1.452 7.153 0.082 1.00 0.00 28 LYS A N 3
ATOM 2794 C CA . LYS A 1 28 ? 1.271 8.511 0.588 1.00 0.00 28 LYS A CA 3
ATOM 2795 C C . LYS A 1 28 ? -0.191 8.781 0.935 1.00 0.00 28 LYS A C 3
ATOM 2796 O O . LYS A 1 28 ? -0.512 9.170 2.058 1.00 0.00 28 LYS A O 3
ATOM 2815 N N . LEU A 1 29 ? -1.070 8.584 -0.043 1.00 0.00 29 LEU A N 3
ATOM 2816 C CA . LEU A 1 29 ? -2.499 8.816 0.148 1.00 0.00 29 LEU A CA 3
ATOM 2817 C C . LEU A 1 29 ? -3.037 8.056 1.357 1.00 0.00 29 LEU A C 3
ATOM 2818 O O . LEU A 1 29 ? -3.897 8.558 2.083 1.00 0.00 29 LEU A O 3
ATOM 2834 N N . GLU A 1 30 ? -2.539 6.842 1.568 1.00 0.00 30 GLU A N 3
ATOM 2835 C CA . GLU A 1 30 ? -2.987 6.022 2.689 1.00 0.00 30 GLU A CA 3
ATOM 2836 C C . GLU A 1 30 ? -2.330 6.448 4.002 1.00 0.00 30 GLU A C 3
ATOM 2837 O O . GLU A 1 30 ? -2.746 6.013 5.076 1.00 0.00 30 GLU A O 3
ATOM 2849 N N . GLY A 1 31 ? -1.312 7.300 3.920 1.00 0.00 31 GLY A N 3
ATOM 2850 C CA . GLY A 1 31 ? -0.640 7.758 5.122 1.00 0.00 31 GLY A CA 3
ATOM 2851 C C . GLY A 1 31 ? 0.585 6.935 5.473 1.00 0.00 31 GLY A C 3
ATOM 2852 O O . GLY A 1 31 ? 1.015 6.915 6.626 1.00 0.00 31 GLY A O 3
ATOM 2856 N N . TRP A 1 32 ? 1.161 6.261 4.480 1.00 0.00 32 TRP A N 3
ATOM 2857 C CA . TRP A 1 32 ? 2.351 5.449 4.709 1.00 0.00 32 TRP A CA 3
ATOM 2858 C C . TRP A 1 32 ? 3.567 6.349 4.896 1.00 0.00 32 TRP A C 3
ATOM 2859 O O . TRP A 1 32 ? 4.182 6.370 5.961 1.00 0.00 32 TRP A O 3
ATOM 2880 N N . SER A 1 33 ? 3.900 7.097 3.850 1.00 0.00 33 SER A N 3
ATOM 2881 C CA . SER A 1 33 ? 5.034 8.009 3.887 1.00 0.00 33 SER A CA 3
ATOM 2882 C C . SER A 1 33 ? 4.565 9.458 3.961 1.00 0.00 33 SER A C 3
ATOM 2883 O O . SER A 1 33 ? 3.655 9.858 3.236 1.00 0.00 33 SER A O 3
ATOM 2891 N N . GLU A 1 34 ? 5.188 10.245 4.833 1.00 0.00 34 GLU A N 3
ATOM 2892 C CA . GLU A 1 34 ? 4.816 11.649 4.974 1.00 0.00 34 GLU A CA 3
ATOM 2893 C C . GLU A 1 34 ? 5.334 12.453 3.789 1.00 0.00 34 GLU A C 3
ATOM 2894 O O . GLU A 1 34 ? 4.683 13.389 3.324 1.00 0.00 34 GLU A O 3
ATOM 2906 N N . SER A 1 35 ? 6.500 12.062 3.291 1.00 0.00 35 SER A N 3
ATOM 2907 C CA . SER A 1 35 ? 7.106 12.722 2.141 1.00 0.00 35 SER A CA 3
ATOM 2908 C C . SER A 1 35 ? 6.989 11.840 0.904 1.00 0.00 35 SER A C 3
ATOM 2909 O O . SER A 1 35 ? 6.652 12.309 -0.183 1.00 0.00 35 SER A O 3
ATOM 2917 N N . GLY A 1 36 ? 7.286 10.557 1.087 1.00 0.00 36 GLY A N 3
ATOM 2918 C CA . GLY A 1 36 ? 7.229 9.609 -0.008 1.00 0.00 36 GLY A CA 3
ATOM 2919 C C . GLY A 1 36 ? 8.605 9.087 -0.380 1.00 0.00 36 GLY A C 3
ATOM 2920 O O . GLY A 1 36 ? 8.730 8.018 -0.976 1.00 0.00 36 GLY A O 3
ATOM 2924 N N . ALA A 1 37 ? 9.639 9.845 -0.021 1.00 0.00 37 ALA A N 3
ATOM 2925 C CA . ALA A 1 37 ? 11.015 9.460 -0.311 1.00 0.00 37 ALA A CA 3
ATOM 2926 C C . ALA A 1 37 ? 11.895 9.517 0.941 1.00 0.00 37 ALA A C 3
ATOM 2927 O O . ALA A 1 37 ? 13.084 9.201 0.885 1.00 0.00 37 ALA A O 3
ATOM 2934 N N . GLN A 1 38 ? 11.308 9.920 2.068 1.00 0.00 38 GLN A N 3
ATOM 2935 C CA . GLN A 1 38 ? 12.046 10.013 3.324 1.00 0.00 38 GLN A CA 3
ATOM 2936 C C . GLN A 1 38 ? 12.586 8.646 3.732 1.00 0.00 38 GLN A C 3
ATOM 2937 O O . GLN A 1 38 ? 13.763 8.348 3.531 1.00 0.00 38 GLN A O 3
ATOM 2951 N N . ALA A 1 39 ? 11.717 7.818 4.306 1.00 0.00 39 ALA A N 3
ATOM 2952 C CA . ALA A 1 39 ? 12.103 6.483 4.741 1.00 0.00 39 ALA A CA 3
ATOM 2953 C C . ALA A 1 39 ? 12.177 5.509 3.566 1.00 0.00 39 ALA A C 3
ATOM 2954 O O . ALA A 1 39 ? 12.278 4.299 3.763 1.00 0.00 39 ALA A O 3
ATOM 2961 N N . LYS A 1 40 ? 12.120 6.036 2.342 1.00 0.00 40 LYS A N 3
ATOM 2962 C CA . LYS A 1 40 ? 12.175 5.198 1.155 1.00 0.00 40 LYS A CA 3
ATOM 2963 C C . LYS A 1 40 ? 11.020 4.201 1.157 1.00 0.00 40 LYS A C 3
ATOM 2964 O O . LYS A 1 40 ? 11.138 3.101 0.624 1.00 0.00 40 LYS A O 3
ATOM 2983 N N . ILE A 1 41 ? 9.905 4.598 1.770 1.00 0.00 41 ILE A N 3
ATOM 2984 C CA . ILE A 1 41 ? 8.726 3.742 1.858 1.00 0.00 41 ILE A CA 3
ATOM 2985 C C . ILE A 1 41 ? 8.195 3.369 0.471 1.00 0.00 41 ILE A C 3
ATOM 2986 O O . ILE A 1 41 ? 7.435 2.410 0.328 1.00 0.00 41 ILE A O 3
ATOM 3002 N N . ALA A 1 42 ? 8.605 4.121 -0.546 1.00 0.00 42 ALA A N 3
ATOM 3003 C CA . ALA A 1 42 ? 8.170 3.852 -1.914 1.00 0.00 42 ALA A CA 3
ATOM 3004 C C . ALA A 1 42 ? 8.877 2.622 -2.485 1.00 0.00 42 ALA A C 3
ATOM 3005 O O . ALA A 1 42 ? 8.306 1.527 -2.529 1.00 0.00 42 ALA A O 3
ATOM 3012 N N . ILE A 1 43 ? 10.125 2.806 -2.920 1.00 0.00 43 ILE A N 3
ATOM 3013 C CA . ILE A 1 43 ? 10.910 1.712 -3.488 1.00 0.00 43 ILE A CA 3
ATOM 3014 C C . ILE A 1 43 ? 10.830 0.471 -2.610 1.00 0.00 43 ILE A C 3
ATOM 3015 O O . ILE A 1 43 ? 10.792 -0.656 -3.108 1.00 0.00 43 ILE A O 3
ATOM 3031 N N . ALA A 1 44 ? 10.798 0.685 -1.297 1.00 0.00 44 ALA A N 3
ATOM 3032 C CA . ALA A 1 44 ? 10.713 -0.420 -0.356 1.00 0.00 44 ALA A CA 3
ATOM 3033 C C . ALA A 1 44 ? 9.425 -1.195 -0.567 1.00 0.00 44 ALA A C 3
ATOM 3034 O O . ALA A 1 44 ? 9.454 -2.349 -0.990 1.00 0.00 44 ALA A O 3
ATOM 3041 N N . GLU A 1 45 ? 8.288 -0.560 -0.271 1.00 0.00 45 GLU A N 3
ATOM 3042 C CA . GLU A 1 45 ? 6.989 -1.208 -0.437 1.00 0.00 45 GLU A CA 3
ATOM 3043 C C . GLU A 1 45 ? 7.015 -2.154 -1.627 1.00 0.00 45 GLU A C 3
ATOM 3044 O O . GLU A 1 45 ? 6.513 -3.276 -1.554 1.00 0.00 45 GLU A O 3
ATOM 3056 N N . GLY A 1 46 ? 7.636 -1.707 -2.715 1.00 0.00 46 GLY A N 3
ATOM 3057 C CA . GLY A 1 46 ? 7.743 -2.552 -3.883 1.00 0.00 46 GLY A CA 3
ATOM 3058 C C . GLY A 1 46 ? 8.495 -3.829 -3.561 1.00 0.00 46 GLY A C 3
ATOM 3059 O O . GLY A 1 46 ? 7.889 -4.890 -3.398 1.00 0.00 46 GLY A O 3
ATOM 3063 N N . GLN A 1 47 ? 9.821 -3.722 -3.474 1.00 0.00 47 GLN A N 3
ATOM 3064 C CA . GLN A 1 47 ? 10.682 -4.871 -3.177 1.00 0.00 47 GLN A CA 3
ATOM 3065 C C . GLN A 1 47 ? 10.191 -5.691 -1.977 1.00 0.00 47 GLN A C 3
ATOM 3066 O O . GLN A 1 47 ? 10.698 -6.788 -1.736 1.00 0.00 47 GLN A O 3
ATOM 3080 N N . VAL A 1 48 ? 9.218 -5.178 -1.221 1.00 0.00 48 VAL A N 3
ATOM 3081 C CA . VAL A 1 48 ? 8.713 -5.913 -0.066 1.00 0.00 48 VAL A CA 3
ATOM 3082 C C . VAL A 1 48 ? 7.807 -7.073 -0.504 1.00 0.00 48 VAL A C 3
ATOM 3083 O O . VAL A 1 48 ? 8.310 -8.143 -0.842 1.00 0.00 48 VAL A O 3
ATOM 3096 N N . LYS A 1 49 ? 6.481 -6.879 -0.510 1.00 0.00 49 LYS A N 3
ATOM 3097 C CA . LYS A 1 49 ? 5.569 -7.949 -0.916 1.00 0.00 49 LYS A CA 3
ATOM 3098 C C . LYS A 1 49 ? 4.166 -7.413 -1.204 1.00 0.00 49 LYS A C 3
ATOM 3099 O O . LYS A 1 49 ? 3.518 -6.850 -0.324 1.00 0.00 49 LYS A O 3
ATOM 3118 N N . VAL A 1 50 ? 3.684 -7.618 -2.430 1.00 0.00 50 VAL A N 3
ATOM 3119 C CA . VAL A 1 50 ? 2.343 -7.181 -2.797 1.00 0.00 50 VAL A CA 3
ATOM 3120 C C . VAL A 1 50 ? 1.471 -8.399 -3.082 1.00 0.00 50 VAL A C 3
ATOM 3121 O O . VAL A 1 50 ? 1.979 -9.441 -3.493 1.00 0.00 50 VAL A O 3
ATOM 3134 N N . ASP A 1 51 ? 0.169 -8.280 -2.839 1.00 0.00 51 ASP A N 3
ATOM 3135 C CA . ASP A 1 51 ? -0.754 -9.397 -3.054 1.00 0.00 51 ASP A CA 3
ATOM 3136 C C . ASP A 1 51 ? -0.485 -10.095 -4.385 1.00 0.00 51 ASP A C 3
ATOM 3137 O O . ASP A 1 51 ? -0.949 -9.654 -5.437 1.00 0.00 51 ASP A O 3
ATOM 3146 N N . GLY A 1 52 ? 0.270 -11.188 -4.325 1.00 0.00 52 GLY A N 3
ATOM 3147 C CA . GLY A 1 52 ? 0.594 -11.936 -5.525 1.00 0.00 52 GLY A CA 3
ATOM 3148 C C . GLY A 1 52 ? 1.530 -11.183 -6.451 1.00 0.00 52 GLY A C 3
ATOM 3149 O O . GLY A 1 52 ? 1.657 -11.529 -7.626 1.00 0.00 52 GLY A O 3
ATOM 3153 N N . ALA A 1 53 ? 2.188 -10.150 -5.929 1.00 0.00 53 ALA A N 3
ATOM 3154 C CA . ALA A 1 53 ? 3.109 -9.358 -6.733 1.00 0.00 53 ALA A CA 3
ATOM 3155 C C . ALA A 1 53 ? 4.296 -8.851 -5.915 1.00 0.00 53 ALA A C 3
ATOM 3156 O O . ALA A 1 53 ? 4.316 -7.706 -5.466 1.00 0.00 53 ALA A O 3
ATOM 3163 N N . VAL A 1 54 ? 5.288 -9.708 -5.719 1.00 0.00 54 VAL A N 3
ATOM 3164 C CA . VAL A 1 54 ? 6.472 -9.330 -4.963 1.00 0.00 54 VAL A CA 3
ATOM 3165 C C . VAL A 1 54 ? 7.534 -8.749 -5.896 1.00 0.00 54 VAL A C 3
ATOM 3166 O O . VAL A 1 54 ? 8.552 -9.381 -6.172 1.00 0.00 54 VAL A O 3
ATOM 3179 N N . GLU A 1 55 ? 7.280 -7.538 -6.384 1.00 0.00 55 GLU A N 3
ATOM 3180 C CA . GLU A 1 55 ? 8.203 -6.868 -7.295 1.00 0.00 55 GLU A CA 3
ATOM 3181 C C . GLU A 1 55 ? 9.064 -5.857 -6.547 1.00 0.00 55 GLU A C 3
ATOM 3182 O O . GLU A 1 55 ? 9.024 -5.790 -5.323 1.00 0.00 55 GLU A O 3
ATOM 3194 N N . THR A 1 56 ? 9.848 -5.080 -7.291 1.00 0.00 56 THR A N 3
ATOM 3195 C CA . THR A 1 56 ? 10.721 -4.079 -6.685 1.00 0.00 56 THR A CA 3
ATOM 3196 C C . THR A 1 56 ? 10.884 -2.857 -7.584 1.00 0.00 56 THR A C 3
ATOM 3197 O O . THR A 1 56 ? 11.994 -2.364 -7.786 1.00 0.00 56 THR A O 3
ATOM 3208 N N . ARG A 1 57 ? 9.773 -2.364 -8.117 1.00 0.00 57 ARG A N 3
ATOM 3209 C CA . ARG A 1 57 ? 9.801 -1.193 -8.984 1.00 0.00 57 ARG A CA 3
ATOM 3210 C C . ARG A 1 57 ? 9.445 0.064 -8.197 1.00 0.00 57 ARG A C 3
ATOM 3211 O O . ARG A 1 57 ? 9.082 -0.013 -7.023 1.00 0.00 57 ARG A O 3
ATOM 3232 N N . LYS A 1 58 ? 9.544 1.217 -8.848 1.00 0.00 58 LYS A N 3
ATOM 3233 C CA . LYS A 1 58 ? 9.219 2.480 -8.199 1.00 0.00 58 LYS A CA 3
ATOM 3234 C C . LYS A 1 58 ? 7.710 2.631 -8.076 1.00 0.00 58 LYS A C 3
ATOM 3235 O O . LYS A 1 58 ? 7.203 3.129 -7.073 1.00 0.00 58 LYS A O 3
ATOM 3254 N N . ARG A 1 59 ? 7.002 2.186 -9.108 1.00 0.00 59 ARG A N 3
ATOM 3255 C CA . ARG A 1 59 ? 5.547 2.250 -9.131 1.00 0.00 59 ARG A CA 3
ATOM 3256 C C . ARG A 1 59 ? 4.968 0.877 -9.455 1.00 0.00 59 ARG A C 3
ATOM 3257 O O . ARG A 1 59 ? 5.657 0.030 -10.024 1.00 0.00 59 ARG A O 3
ATOM 3278 N N . CYS A 1 60 ? 3.709 0.650 -9.089 1.00 0.00 60 CYS A N 3
ATOM 3279 C CA . CYS A 1 60 ? 3.076 -0.636 -9.350 1.00 0.00 60 CYS A CA 3
ATOM 3280 C C . CYS A 1 60 ? 1.682 -0.460 -9.933 1.00 0.00 60 CYS A C 3
ATOM 3281 O O . CYS A 1 60 ? 0.784 0.061 -9.272 1.00 0.00 60 CYS A O 3
ATOM 3289 N N . LYS A 1 61 ? 1.502 -0.910 -11.170 1.00 0.00 61 LYS A N 3
ATOM 3290 C CA . LYS A 1 61 ? 0.208 -0.818 -11.831 1.00 0.00 61 LYS A CA 3
ATOM 3291 C C . LYS A 1 61 ? -0.741 -1.854 -11.243 1.00 0.00 61 LYS A C 3
ATOM 3292 O O . LYS A 1 61 ? -0.737 -3.015 -11.652 1.00 0.00 61 LYS A O 3
ATOM 3311 N N . ILE A 1 62 ? -1.532 -1.432 -10.263 1.00 0.00 62 ILE A N 3
ATOM 3312 C CA . ILE A 1 62 ? -2.466 -2.332 -9.596 1.00 0.00 62 ILE A CA 3
ATOM 3313 C C . ILE A 1 62 ? -3.842 -1.700 -9.461 1.00 0.00 62 ILE A C 3
ATOM 3314 O O . ILE A 1 62 ? -3.968 -0.494 -9.249 1.00 0.00 62 ILE A O 3
ATOM 3330 N N . VAL A 1 63 ? -4.873 -2.528 -9.572 1.00 0.00 63 VAL A N 3
ATOM 3331 C CA . VAL A 1 63 ? -6.243 -2.059 -9.453 1.00 0.00 63 VAL A CA 3
ATOM 3332 C C . VAL A 1 63 ? -7.137 -3.142 -8.852 1.00 0.00 63 VAL A C 3
ATOM 3333 O O . VAL A 1 63 ? -6.698 -4.272 -8.648 1.00 0.00 63 VAL A O 3
ATOM 3346 N N . ALA A 1 64 ? -8.395 -2.797 -8.585 1.00 0.00 64 ALA A N 3
ATOM 3347 C CA . ALA A 1 64 ? -9.351 -3.751 -8.022 1.00 0.00 64 ALA A CA 3
ATOM 3348 C C . ALA A 1 64 ? -9.059 -4.053 -6.548 1.00 0.00 64 ALA A C 3
ATOM 3349 O O . ALA A 1 64 ? -8.523 -3.210 -5.828 1.00 0.00 64 ALA A O 3
ATOM 3356 N N . GLY A 1 65 ? -9.424 -5.260 -6.105 1.00 0.00 65 GLY A N 3
ATOM 3357 C CA . GLY A 1 65 ? -9.210 -5.657 -4.728 1.00 0.00 65 GLY A CA 3
ATOM 3358 C C . GLY A 1 65 ? -7.856 -6.297 -4.511 1.00 0.00 65 GLY A C 3
ATOM 3359 O O . GLY A 1 65 ? -7.735 -7.522 -4.484 1.00 0.00 65 GLY A O 3
ATOM 3363 N N . GLN A 1 66 ? -6.834 -5.466 -4.370 1.00 0.00 66 GLN A N 3
ATOM 3364 C CA . GLN A 1 66 ? -5.471 -5.955 -4.172 1.00 0.00 66 GLN A CA 3
ATOM 3365 C C . GLN A 1 66 ? -4.871 -5.423 -2.872 1.00 0.00 66 GLN A C 3
ATOM 3366 O O . GLN A 1 66 ? -5.302 -4.398 -2.345 1.00 0.00 66 GLN A O 3
ATOM 3380 N N . THR A 1 67 ? -3.888 -6.153 -2.348 1.00 0.00 67 THR A N 3
ATOM 3381 C CA . THR A 1 67 ? -3.236 -5.787 -1.090 1.00 0.00 67 THR A CA 3
ATOM 3382 C C . THR A 1 67 ? -1.746 -5.515 -1.270 1.00 0.00 67 THR A C 3
ATOM 3383 O O . THR A 1 67 ? -1.081 -6.134 -2.099 1.00 0.00 67 THR A O 3
ATOM 3394 N N . VAL A 1 68 ? -1.232 -4.593 -0.459 1.00 0.00 68 VAL A N 3
ATOM 3395 C CA . VAL A 1 68 ? 0.180 -4.224 -0.480 1.00 0.00 68 VAL A CA 3
ATOM 3396 C C . VAL A 1 68 ? 0.789 -4.398 0.916 1.00 0.00 68 VAL A C 3
ATOM 3397 O O . VAL A 1 68 ? 0.098 -4.238 1.921 1.00 0.00 68 VAL A O 3
ATOM 3410 N N . SER A 1 69 ? 2.077 -4.744 0.977 1.00 0.00 69 SER A N 3
ATOM 3411 C CA . SER A 1 69 ? 2.742 -4.951 2.265 1.00 0.00 69 SER A CA 3
ATOM 3412 C C . SER A 1 69 ? 4.181 -4.427 2.268 1.00 0.00 69 SER A C 3
ATOM 3413 O O . SER A 1 69 ? 4.930 -4.611 1.302 1.00 0.00 69 SER A O 3
ATOM 3421 N N . PHE A 1 70 ? 4.551 -3.781 3.380 1.00 0.00 70 PHE A N 3
ATOM 3422 C CA . PHE A 1 70 ? 5.893 -3.222 3.561 1.00 0.00 70 PHE A CA 3
ATOM 3423 C C . PHE A 1 70 ? 6.262 -3.178 5.043 1.00 0.00 70 PHE A C 3
ATOM 3424 O O . PHE A 1 70 ? 5.517 -2.630 5.853 1.00 0.00 70 PHE A O 3
ATOM 3441 N N . ALA A 1 71 ? 7.418 -3.749 5.387 1.00 0.00 71 ALA A N 3
ATOM 3442 C CA . ALA A 1 71 ? 7.892 -3.770 6.771 1.00 0.00 71 ALA A CA 3
ATOM 3443 C C . ALA A 1 71 ? 6.787 -4.214 7.731 1.00 0.00 71 ALA A C 3
ATOM 3444 O O . ALA A 1 71 ? 6.681 -5.395 8.063 1.00 0.00 71 ALA A O 3
ATOM 3451 N N . GLY A 1 72 ? 5.967 -3.264 8.169 1.00 0.00 72 GLY A N 3
ATOM 3452 C CA . GLY A 1 72 ? 4.882 -3.580 9.079 1.00 0.00 72 GLY A CA 3
ATOM 3453 C C . GLY A 1 72 ? 3.541 -3.059 8.606 1.00 0.00 72 GLY A C 3
ATOM 3454 O O . GLY A 1 72 ? 2.510 -3.366 9.205 1.00 0.00 72 GLY A O 3
ATOM 3458 N N . HIS A 1 73 ? 3.541 -2.261 7.541 1.00 0.00 73 HIS A N 3
ATOM 3459 C CA . HIS A 1 73 ? 2.302 -1.702 7.023 1.00 0.00 73 HIS A CA 3
ATOM 3460 C C . HIS A 1 73 ? 1.661 -2.629 5.990 1.00 0.00 73 HIS A C 3
ATOM 3461 O O . HIS A 1 73 ? 2.155 -2.766 4.872 1.00 0.00 73 HIS A O 3
ATOM 3475 N N . SER A 1 74 ? 0.550 -3.252 6.371 1.00 0.00 74 SER A N 3
ATOM 3476 C CA . SER A 1 74 ? -0.173 -4.155 5.482 1.00 0.00 74 SER A CA 3
ATOM 3477 C C . SER A 1 74 ? -1.587 -3.634 5.239 1.00 0.00 74 SER A C 3
ATOM 3478 O O . SER A 1 74 ? -2.434 -3.675 6.133 1.00 0.00 74 SER A O 3
ATOM 3486 N N . VAL A 1 75 ? -1.837 -3.123 4.036 1.00 0.00 75 VAL A N 3
ATOM 3487 C CA . VAL A 1 75 ? -3.149 -2.574 3.701 1.00 0.00 75 VAL A CA 3
ATOM 3488 C C . VAL A 1 75 ? -3.678 -3.126 2.379 1.00 0.00 75 VAL A C 3
ATOM 3489 O O . VAL A 1 75 ? -2.909 -3.503 1.496 1.00 0.00 75 VAL A O 3
ATOM 3502 N N . GLN A 1 76 ? -5.005 -3.159 2.250 1.00 0.00 76 GLN A N 3
ATOM 3503 C CA . GLN A 1 76 ? -5.651 -3.653 1.041 1.00 0.00 76 GLN A CA 3
ATOM 3504 C C . GLN A 1 76 ? -6.345 -2.512 0.304 1.00 0.00 76 GLN A C 3
ATOM 3505 O O . GLN A 1 76 ? -6.544 -1.432 0.862 1.00 0.00 76 GLN A O 3
ATOM 3519 N N . VAL A 1 77 ? -6.691 -2.750 -0.957 1.00 0.00 77 VAL A N 3
ATOM 3520 C CA . VAL A 1 77 ? -7.343 -1.732 -1.774 1.00 0.00 77 VAL A CA 3
ATOM 3521 C C . VAL A 1 77 ? -8.498 -2.316 -2.580 1.00 0.00 77 VAL A C 3
ATOM 3522 O O . VAL A 1 77 ? -8.458 -3.478 -2.971 1.00 0.00 77 VAL A O 3
ATOM 3535 N N . VAL A 1 78 ? -9.519 -1.499 -2.828 1.00 0.00 78 VAL A N 3
ATOM 3536 C CA . VAL A 1 78 ? -10.682 -1.933 -3.596 1.00 0.00 78 VAL A CA 3
ATOM 3537 C C . VAL A 1 78 ? -11.030 -0.916 -4.682 1.00 0.00 78 VAL A C 3
ATOM 3538 O O . VAL A 1 78 ? -10.627 0.245 -4.610 1.00 0.00 78 VAL A O 3
ATOM 3551 N N . ALA A 1 79 ? -11.778 -1.360 -5.688 1.00 0.00 79 ALA A N 3
ATOM 3552 C CA . ALA A 1 79 ? -12.179 -0.488 -6.787 1.00 0.00 79 ALA A CA 3
ATOM 3553 C C . ALA A 1 79 ? -13.457 -0.990 -7.449 1.00 0.00 79 ALA A C 3
ATOM 3554 O O . ALA A 1 79 ? -14.213 -0.154 -7.986 1.00 0.00 79 ALA A O 3
ATOM 3562 N N . GLY A 1 1 ? -22.101 11.257 19.048 1.00 0.00 1 GLY A N 4
ATOM 3563 C CA . GLY A 1 1 ? -21.482 12.611 19.017 1.00 0.00 1 GLY A CA 4
ATOM 3564 C C . GLY A 1 1 ? -19.972 12.555 18.888 1.00 0.00 1 GLY A C 4
ATOM 3565 O O . GLY A 1 1 ? -19.406 13.053 17.915 1.00 0.00 1 GLY A O 4
ATOM 3571 N N . SER A 1 2 ? -19.318 11.947 19.873 1.00 0.00 2 SER A N 4
ATOM 3572 C CA . SER A 1 2 ? -17.864 11.827 19.865 1.00 0.00 2 SER A CA 4
ATOM 3573 C C . SER A 1 2 ? -17.438 10.370 19.715 1.00 0.00 2 SER A C 4
ATOM 3574 O O . SER A 1 2 ? -16.700 10.020 18.795 1.00 0.00 2 SER A O 4
ATOM 3582 N N . MET A 1 3 ? -17.905 9.525 20.629 1.00 0.00 3 MET A N 4
ATOM 3583 C CA . MET A 1 3 ? -17.568 8.107 20.601 1.00 0.00 3 MET A CA 4
ATOM 3584 C C . MET A 1 3 ? -18.520 7.336 19.690 1.00 0.00 3 MET A C 4
ATOM 3585 O O . MET A 1 3 ? -19.729 7.312 19.915 1.00 0.00 3 MET A O 4
ATOM 3599 N N . ILE A 1 4 ? -17.963 6.705 18.662 1.00 0.00 4 ILE A N 4
ATOM 3600 C CA . ILE A 1 4 ? -18.759 5.931 17.717 1.00 0.00 4 ILE A CA 4
ATOM 3601 C C . ILE A 1 4 ? -18.063 4.622 17.361 1.00 0.00 4 ILE A C 4
ATOM 3602 O O . ILE A 1 4 ? -17.553 4.460 16.251 1.00 0.00 4 ILE A O 4
ATOM 3618 N N . HIS A 1 5 ? -18.044 3.691 18.308 1.00 0.00 5 HIS A N 4
ATOM 3619 C CA . HIS A 1 5 ? -17.409 2.397 18.096 1.00 0.00 5 HIS A CA 4
ATOM 3620 C C . HIS A 1 5 ? -15.908 2.561 17.891 1.00 0.00 5 HIS A C 4
ATOM 3621 O O . HIS A 1 5 ? -15.462 3.489 17.214 1.00 0.00 5 HIS A O 4
ATOM 3635 N N . ARG A 1 6 ? -15.130 1.659 18.480 1.00 0.00 6 ARG A N 4
ATOM 3636 C CA . ARG A 1 6 ? -13.680 1.715 18.357 1.00 0.00 6 ARG A CA 4
ATOM 3637 C C . ARG A 1 6 ? -13.036 0.433 18.878 1.00 0.00 6 ARG A C 4
ATOM 3638 O O . ARG A 1 6 ? -12.398 0.427 19.930 1.00 0.00 6 ARG A O 4
ATOM 3659 N N . MET A 1 7 ? -13.205 -0.650 18.125 1.00 0.00 7 MET A N 4
ATOM 3660 C CA . MET A 1 7 ? -12.639 -1.942 18.496 1.00 0.00 7 MET A CA 4
ATOM 3661 C C . MET A 1 7 ? -11.348 -2.199 17.726 1.00 0.00 7 MET A C 4
ATOM 3662 O O . MET A 1 7 ? -10.272 -2.312 18.313 1.00 0.00 7 MET A O 4
ATOM 3676 N N . SER A 1 8 ? -11.469 -2.283 16.405 1.00 0.00 8 SER A N 4
ATOM 3677 C CA . SER A 1 8 ? -10.321 -2.518 15.539 1.00 0.00 8 SER A CA 4
ATOM 3678 C C . SER A 1 8 ? -10.324 -1.532 14.375 1.00 0.00 8 SER A C 4
ATOM 3679 O O . SER A 1 8 ? -11.328 -0.867 14.119 1.00 0.00 8 SER A O 4
ATOM 3687 N N . ASN A 1 9 ? -9.201 -1.436 13.672 1.00 0.00 9 ASN A N 4
ATOM 3688 C CA . ASN A 1 9 ? -9.091 -0.522 12.540 1.00 0.00 9 ASN A CA 4
ATOM 3689 C C . ASN A 1 9 ? -8.274 -1.136 11.407 1.00 0.00 9 ASN A C 4
ATOM 3690 O O . ASN A 1 9 ? -7.050 -1.241 11.495 1.00 0.00 9 ASN A O 4
ATOM 3701 N N . MET A 1 10 ? -8.962 -1.531 10.340 1.00 0.00 10 MET A N 4
ATOM 3702 C CA . MET A 1 10 ? -8.308 -2.127 9.181 1.00 0.00 10 MET A CA 4
ATOM 3703 C C . MET A 1 10 ? -7.993 -1.062 8.137 1.00 0.00 10 MET A C 4
ATOM 3704 O O . MET A 1 10 ? -8.868 -0.293 7.740 1.00 0.00 10 MET A O 4
ATOM 3718 N N . ALA A 1 11 ? -6.742 -1.020 7.690 1.00 0.00 11 ALA A N 4
ATOM 3719 C CA . ALA A 1 11 ? -6.330 -0.047 6.688 1.00 0.00 11 ALA A CA 4
ATOM 3720 C C . ALA A 1 11 ? -6.641 -0.544 5.283 1.00 0.00 11 ALA A C 4
ATOM 3721 O O . ALA A 1 11 ? -6.137 -1.582 4.857 1.00 0.00 11 ALA A O 4
ATOM 3728 N N . THR A 1 12 ? -7.469 0.208 4.568 1.00 0.00 12 THR A N 4
ATOM 3729 C CA . THR A 1 12 ? -7.844 -0.144 3.206 1.00 0.00 12 THR A CA 4
ATOM 3730 C C . THR A 1 12 ? -7.822 1.094 2.318 1.00 0.00 12 THR A C 4
ATOM 3731 O O . THR A 1 12 ? -8.412 2.120 2.655 1.00 0.00 12 THR A O 4
ATOM 3742 N N . PHE A 1 13 ? -7.136 0.997 1.184 1.00 0.00 13 PHE A N 4
ATOM 3743 C CA . PHE A 1 13 ? -7.040 2.119 0.255 1.00 0.00 13 PHE A CA 4
ATOM 3744 C C . PHE A 1 13 ? -8.049 1.969 -0.880 1.00 0.00 13 PHE A C 4
ATOM 3745 O O . PHE A 1 13 ? -8.475 0.864 -1.206 1.00 0.00 13 PHE A O 4
ATOM 3762 N N . SER A 1 14 ? -8.438 3.091 -1.467 1.00 0.00 14 SER A N 4
ATOM 3763 C CA . SER A 1 14 ? -9.402 3.082 -2.558 1.00 0.00 14 SER A CA 4
ATOM 3764 C C . SER A 1 14 ? -8.722 3.362 -3.894 1.00 0.00 14 SER A C 4
ATOM 3765 O O . SER A 1 14 ? -7.661 3.984 -3.946 1.00 0.00 14 SER A O 4
ATOM 3773 N N . LEU A 1 15 ? -9.347 2.899 -4.971 1.00 0.00 15 LEU A N 4
ATOM 3774 C CA . LEU A 1 15 ? -8.817 3.096 -6.316 1.00 0.00 15 LEU A CA 4
ATOM 3775 C C . LEU A 1 15 ? -9.831 3.829 -7.189 1.00 0.00 15 LEU A C 4
ATOM 3776 O O . LEU A 1 15 ? -9.462 4.577 -8.095 1.00 0.00 15 LEU A O 4
ATOM 3792 N N . GLY A 1 16 ? -11.112 3.598 -6.914 1.00 0.00 16 GLY A N 4
ATOM 3793 C CA . GLY A 1 16 ? -12.164 4.231 -7.685 1.00 0.00 16 GLY A CA 4
ATOM 3794 C C . GLY A 1 16 ? -12.326 3.598 -9.052 1.00 0.00 16 GLY A C 4
ATOM 3795 O O . GLY A 1 16 ? -12.748 2.446 -9.166 1.00 0.00 16 GLY A O 4
ATOM 3799 N N . LYS A 1 17 ? -11.979 4.348 -10.090 1.00 0.00 17 LYS A N 4
ATOM 3800 C CA . LYS A 1 17 ? -12.074 3.856 -11.457 1.00 0.00 17 LYS A CA 4
ATOM 3801 C C . LYS A 1 17 ? -11.004 4.510 -12.327 1.00 0.00 17 LYS A C 4
ATOM 3802 O O . LYS A 1 17 ? -11.299 5.113 -13.358 1.00 0.00 17 LYS A O 4
ATOM 3821 N N . HIS A 1 18 ? -9.755 4.388 -11.887 1.00 0.00 18 HIS A N 4
ATOM 3822 C CA . HIS A 1 18 ? -8.623 4.967 -12.600 1.00 0.00 18 HIS A CA 4
ATOM 3823 C C . HIS A 1 18 ? -7.644 3.878 -13.038 1.00 0.00 18 HIS A C 4
ATOM 3824 O O . HIS A 1 18 ? -7.755 2.730 -12.608 1.00 0.00 18 HIS A O 4
ATOM 3838 N N . PRO A 1 19 ? -6.670 4.216 -13.906 1.00 0.00 19 PRO A N 4
ATOM 3839 C CA . PRO A 1 19 ? -5.677 3.254 -14.399 1.00 0.00 19 PRO A CA 4
ATOM 3840 C C . PRO A 1 19 ? -5.043 2.437 -13.276 1.00 0.00 19 PRO A C 4
ATOM 3841 O O . PRO A 1 19 ? -4.901 1.223 -13.395 1.00 0.00 19 PRO A O 4
ATOM 3852 N N . HIS A 1 20 ? -4.675 3.116 -12.187 1.00 0.00 20 HIS A N 4
ATOM 3853 C CA . HIS A 1 20 ? -4.059 2.480 -11.016 1.00 0.00 20 HIS A CA 4
ATOM 3854 C C . HIS A 1 20 ? -3.378 3.537 -10.147 1.00 0.00 20 HIS A C 4
ATOM 3855 O O . HIS A 1 20 ? -3.611 4.731 -10.326 1.00 0.00 20 HIS A O 4
ATOM 3869 N N . VAL A 1 21 ? -2.531 3.105 -9.215 1.00 0.00 21 VAL A N 4
ATOM 3870 C CA . VAL A 1 21 ? -1.829 4.053 -8.344 1.00 0.00 21 VAL A CA 4
ATOM 3871 C C . VAL A 1 21 ? -0.354 3.713 -8.209 1.00 0.00 21 VAL A C 4
ATOM 3872 O O . VAL A 1 21 ? 0.028 2.547 -8.214 1.00 0.00 21 VAL A O 4
ATOM 3885 N N . GLU A 1 22 ? 0.469 4.746 -8.062 1.00 0.00 22 GLU A N 4
ATOM 3886 C CA . GLU A 1 22 ? 1.903 4.561 -7.903 1.00 0.00 22 GLU A CA 4
ATOM 3887 C C . GLU A 1 22 ? 2.250 4.274 -6.444 1.00 0.00 22 GLU A C 4
ATOM 3888 O O . GLU A 1 22 ? 1.625 4.818 -5.536 1.00 0.00 22 GLU A O 4
ATOM 3900 N N . LEU A 1 23 ? 3.236 3.406 -6.228 1.00 0.00 23 LEU A N 4
ATOM 3901 C CA . LEU A 1 23 ? 3.661 3.031 -4.878 1.00 0.00 23 LEU A CA 4
ATOM 3902 C C . LEU A 1 23 ? 3.672 4.232 -3.931 1.00 0.00 23 LEU A C 4
ATOM 3903 O O . LEU A 1 23 ? 3.344 4.106 -2.753 1.00 0.00 23 LEU A O 4
ATOM 3919 N N . CYS A 1 24 ? 4.052 5.393 -4.454 1.00 0.00 24 CYS A N 4
ATOM 3920 C CA . CYS A 1 24 ? 4.108 6.610 -3.649 1.00 0.00 24 CYS A CA 4
ATOM 3921 C C . CYS A 1 24 ? 2.714 7.179 -3.406 1.00 0.00 24 CYS A C 4
ATOM 3922 O O . CYS A 1 24 ? 2.431 7.718 -2.336 1.00 0.00 24 CYS A O 4
ATOM 3930 N N . ASP A 1 25 ? 1.843 7.052 -4.401 1.00 0.00 25 ASP A N 4
ATOM 3931 C CA . ASP A 1 25 ? 0.476 7.549 -4.289 1.00 0.00 25 ASP A CA 4
ATOM 3932 C C . ASP A 1 25 ? -0.284 6.796 -3.201 1.00 0.00 25 ASP A C 4
ATOM 3933 O O . ASP A 1 25 ? -0.725 7.384 -2.214 1.00 0.00 25 ASP A O 4
ATOM 3942 N N . LEU A 1 26 ? -0.432 5.492 -3.398 1.00 0.00 26 LEU A N 4
ATOM 3943 C CA . LEU A 1 26 ? -1.138 4.637 -2.447 1.00 0.00 26 LEU A CA 4
ATOM 3944 C C . LEU A 1 26 ? -0.546 4.759 -1.044 1.00 0.00 26 LEU A C 4
ATOM 3945 O O . LEU A 1 26 ? -1.277 4.855 -0.058 1.00 0.00 26 LEU A O 4
ATOM 3961 N N . LEU A 1 27 ? 0.780 4.732 -0.965 1.00 0.00 27 LEU A N 4
ATOM 3962 C CA . LEU A 1 27 ? 1.477 4.816 0.315 1.00 0.00 27 LEU A CA 4
ATOM 3963 C C . LEU A 1 27 ? 1.197 6.140 1.025 1.00 0.00 27 LEU A C 4
ATOM 3964 O O . LEU A 1 27 ? 0.773 6.162 2.180 1.00 0.00 27 LEU A O 4
ATOM 3980 N N . LYS A 1 28 ? 1.446 7.243 0.328 1.00 0.00 28 LYS A N 4
ATOM 3981 C CA . LYS A 1 28 ? 1.233 8.575 0.888 1.00 0.00 28 LYS A CA 4
ATOM 3982 C C . LYS A 1 28 ? -0.226 8.790 1.292 1.00 0.00 28 LYS A C 4
ATOM 3983 O O . LYS A 1 28 ? -0.511 9.258 2.395 1.00 0.00 28 LYS A O 4
ATOM 4002 N N . LEU A 1 29 ? -1.141 8.464 0.386 1.00 0.00 29 LEU A N 4
ATOM 4003 C CA . LEU A 1 29 ? -2.570 8.638 0.636 1.00 0.00 29 LEU A CA 4
ATOM 4004 C C . LEU A 1 29 ? -3.035 7.861 1.868 1.00 0.00 29 LEU A C 4
ATOM 4005 O O . LEU A 1 29 ? -3.738 8.404 2.721 1.00 0.00 29 LEU A O 4
ATOM 4021 N N . GLU A 1 30 ? -2.653 6.592 1.953 1.00 0.00 30 GLU A N 4
ATOM 4022 C CA . GLU A 1 30 ? -3.050 5.754 3.083 1.00 0.00 30 GLU A CA 4
ATOM 4023 C C . GLU A 1 30 ? -2.336 6.169 4.367 1.00 0.00 30 GLU A C 4
ATOM 4024 O O . GLU A 1 30 ? -2.706 5.732 5.456 1.00 0.00 30 GLU A O 4
ATOM 4036 N N . GLY A 1 31 ? -1.316 7.011 4.240 1.00 0.00 31 GLY A N 4
ATOM 4037 C CA . GLY A 1 31 ? -0.581 7.458 5.407 1.00 0.00 31 GLY A CA 4
ATOM 4038 C C . GLY A 1 31 ? 0.606 6.572 5.730 1.00 0.00 31 GLY A C 4
ATOM 4039 O O . GLY A 1 31 ? 1.070 6.540 6.869 1.00 0.00 31 GLY A O 4
ATOM 4043 N N . TRP A 1 32 ? 1.107 5.854 4.727 1.00 0.00 32 TRP A N 4
ATOM 4044 C CA . TRP A 1 32 ? 2.253 4.974 4.923 1.00 0.00 32 TRP A CA 4
ATOM 4045 C C . TRP A 1 32 ? 3.490 5.788 5.287 1.00 0.00 32 TRP A C 4
ATOM 4046 O O . TRP A 1 32 ? 3.925 5.793 6.439 1.00 0.00 32 TRP A O 4
ATOM 4067 N N . SER A 1 33 ? 4.047 6.482 4.298 1.00 0.00 33 SER A N 4
ATOM 4068 C CA . SER A 1 33 ? 5.229 7.309 4.513 1.00 0.00 33 SER A CA 4
ATOM 4069 C C . SER A 1 33 ? 4.833 8.746 4.833 1.00 0.00 33 SER A C 4
ATOM 4070 O O . SER A 1 33 ? 3.826 9.248 4.334 1.00 0.00 33 SER A O 4
ATOM 4078 N N . GLU A 1 34 ? 5.634 9.405 5.662 1.00 0.00 34 GLU A N 4
ATOM 4079 C CA . GLU A 1 34 ? 5.366 10.785 6.041 1.00 0.00 34 GLU A CA 4
ATOM 4080 C C . GLU A 1 34 ? 5.752 11.738 4.914 1.00 0.00 34 GLU A C 4
ATOM 4081 O O . GLU A 1 34 ? 5.115 12.772 4.714 1.00 0.00 34 GLU A O 4
ATOM 4093 N N . SER A 1 35 ? 6.796 11.375 4.177 1.00 0.00 35 SER A N 4
ATOM 4094 C CA . SER A 1 35 ? 7.269 12.189 3.064 1.00 0.00 35 SER A CA 4
ATOM 4095 C C . SER A 1 35 ? 6.884 11.565 1.723 1.00 0.00 35 SER A C 4
ATOM 4096 O O . SER A 1 35 ? 6.704 12.269 0.730 1.00 0.00 35 SER A O 4
ATOM 4104 N N . GLY A 1 36 ? 6.764 10.240 1.702 1.00 0.00 36 GLY A N 4
ATOM 4105 C CA . GLY A 1 36 ? 6.404 9.542 0.478 1.00 0.00 36 GLY A CA 4
ATOM 4106 C C . GLY A 1 36 ? 7.508 8.626 -0.012 1.00 0.00 36 GLY A C 4
ATOM 4107 O O . GLY A 1 36 ? 7.404 7.404 0.093 1.00 0.00 36 GLY A O 4
ATOM 4111 N N . ALA A 1 37 ? 8.572 9.220 -0.541 1.00 0.00 37 ALA A N 4
ATOM 4112 C CA . ALA A 1 37 ? 9.708 8.456 -1.044 1.00 0.00 37 ALA A CA 4
ATOM 4113 C C . ALA A 1 37 ? 10.992 8.832 -0.306 1.00 0.00 37 ALA A C 4
ATOM 4114 O O . ALA A 1 37 ? 12.052 8.253 -0.550 1.00 0.00 37 ALA A O 4
ATOM 4121 N N . GLN A 1 38 ? 10.889 9.803 0.599 1.00 0.00 38 GLN A N 4
ATOM 4122 C CA . GLN A 1 38 ? 12.035 10.260 1.379 1.00 0.00 38 GLN A CA 4
ATOM 4123 C C . GLN A 1 38 ? 12.730 9.088 2.063 1.00 0.00 38 GLN A C 4
ATOM 4124 O O . GLN A 1 38 ? 13.895 8.798 1.791 1.00 0.00 38 GLN A O 4
ATOM 4138 N N . ALA A 1 39 ? 12.007 8.420 2.955 1.00 0.00 39 ALA A N 4
ATOM 4139 C CA . ALA A 1 39 ? 12.552 7.281 3.686 1.00 0.00 39 ALA A CA 4
ATOM 4140 C C . ALA A 1 39 ? 12.671 6.040 2.798 1.00 0.00 39 ALA A C 4
ATOM 4141 O O . ALA A 1 39 ? 12.846 4.930 3.299 1.00 0.00 39 ALA A O 4
ATOM 4148 N N . LYS A 1 40 ? 12.577 6.231 1.482 1.00 0.00 40 LYS A N 4
ATOM 4149 C CA . LYS A 1 40 ? 12.674 5.125 0.537 1.00 0.00 40 LYS A CA 4
ATOM 4150 C C . LYS A 1 40 ? 11.462 4.204 0.645 1.00 0.00 40 LYS A C 4
ATOM 4151 O O . LYS A 1 40 ? 11.482 3.079 0.148 1.00 0.00 40 LYS A O 4
ATOM 4170 N N . ILE A 1 41 ? 10.407 4.693 1.288 1.00 0.00 41 ILE A N 4
ATOM 4171 C CA . ILE A 1 41 ? 9.184 3.920 1.455 1.00 0.00 41 ILE A CA 4
ATOM 4172 C C . ILE A 1 41 ? 8.605 3.514 0.099 1.00 0.00 41 ILE A C 4
ATOM 4173 O O . ILE A 1 41 ? 7.831 2.562 -0.001 1.00 0.00 41 ILE A O 4
ATOM 4189 N N . ALA A 1 42 ? 8.995 4.238 -0.945 1.00 0.00 42 ALA A N 4
ATOM 4190 C CA . ALA A 1 42 ? 8.522 3.948 -2.291 1.00 0.00 42 ALA A CA 4
ATOM 4191 C C . ALA A 1 42 ? 9.177 2.677 -2.839 1.00 0.00 42 ALA A C 4
ATOM 4192 O O . ALA A 1 42 ? 8.556 1.608 -2.882 1.00 0.00 42 ALA A O 4
ATOM 4199 N N . ILE A 1 43 ? 10.439 2.798 -3.251 1.00 0.00 43 ILE A N 4
ATOM 4200 C CA . ILE A 1 43 ? 11.184 1.661 -3.790 1.00 0.00 43 ILE A CA 4
ATOM 4201 C C . ILE A 1 43 ? 11.036 0.440 -2.887 1.00 0.00 43 ILE A C 4
ATOM 4202 O O . ILE A 1 43 ? 10.838 -0.680 -3.363 1.00 0.00 43 ILE A O 4
ATOM 4218 N N . ALA A 1 44 ? 11.119 0.665 -1.579 1.00 0.00 44 ALA A N 4
ATOM 4219 C CA . ALA A 1 44 ? 10.978 -0.414 -0.612 1.00 0.00 44 ALA A CA 4
ATOM 4220 C C . ALA A 1 44 ? 9.633 -1.107 -0.783 1.00 0.00 44 ALA A C 4
ATOM 4221 O O . ALA A 1 44 ? 9.577 -2.273 -1.174 1.00 0.00 44 ALA A O 4
ATOM 4228 N N . GLU A 1 45 ? 8.549 -0.376 -0.489 1.00 0.00 45 GLU A N 4
ATOM 4229 C CA . GLU A 1 45 ? 7.188 -0.910 -0.613 1.00 0.00 45 GLU A CA 4
ATOM 4230 C C . GLU A 1 45 ? 7.117 -1.938 -1.734 1.00 0.00 45 GLU A C 4
ATOM 4231 O O . GLU A 1 45 ? 6.554 -3.020 -1.566 1.00 0.00 45 GLU A O 4
ATOM 4243 N N . GLY A 1 46 ? 7.725 -1.603 -2.866 1.00 0.00 46 GLY A N 4
ATOM 4244 C CA . GLY A 1 46 ? 7.747 -2.528 -3.983 1.00 0.00 46 GLY A CA 4
ATOM 4245 C C . GLY A 1 46 ? 8.454 -3.816 -3.605 1.00 0.00 46 GLY A C 4
ATOM 4246 O O . GLY A 1 46 ? 7.818 -4.850 -3.401 1.00 0.00 46 GLY A O 4
ATOM 4250 N N . GLN A 1 47 ? 9.781 -3.744 -3.519 1.00 0.00 47 GLN A N 4
ATOM 4251 C CA . GLN A 1 47 ? 10.616 -4.895 -3.170 1.00 0.00 47 GLN A CA 4
ATOM 4252 C C . GLN A 1 47 ? 10.105 -5.667 -1.944 1.00 0.00 47 GLN A C 4
ATOM 4253 O O . GLN A 1 47 ? 10.592 -6.763 -1.661 1.00 0.00 47 GLN A O 4
ATOM 4267 N N . VAL A 1 48 ? 9.147 -5.106 -1.208 1.00 0.00 48 VAL A N 4
ATOM 4268 C CA . VAL A 1 48 ? 8.627 -5.776 -0.018 1.00 0.00 48 VAL A CA 4
ATOM 4269 C C . VAL A 1 48 ? 7.691 -6.940 -0.385 1.00 0.00 48 VAL A C 4
ATOM 4270 O O . VAL A 1 48 ? 8.172 -8.024 -0.714 1.00 0.00 48 VAL A O 4
ATOM 4283 N N . LYS A 1 49 ? 6.367 -6.741 -0.336 1.00 0.00 49 LYS A N 4
ATOM 4284 C CA . LYS A 1 49 ? 5.436 -7.822 -0.673 1.00 0.00 49 LYS A CA 4
ATOM 4285 C C . LYS A 1 49 ? 4.042 -7.289 -1.006 1.00 0.00 49 LYS A C 4
ATOM 4286 O O . LYS A 1 49 ? 3.527 -6.403 -0.324 1.00 0.00 49 LYS A O 4
ATOM 4305 N N . VAL A 1 50 ? 3.420 -7.861 -2.041 1.00 0.00 50 VAL A N 4
ATOM 4306 C CA . VAL A 1 50 ? 2.075 -7.471 -2.439 1.00 0.00 50 VAL A CA 4
ATOM 4307 C C . VAL A 1 50 ? 1.205 -8.718 -2.527 1.00 0.00 50 VAL A C 4
ATOM 4308 O O . VAL A 1 50 ? 1.706 -9.803 -2.817 1.00 0.00 50 VAL A O 4
ATOM 4321 N N . ASP A 1 51 ? -0.080 -8.575 -2.227 1.00 0.00 51 ASP A N 4
ATOM 4322 C CA . ASP A 1 51 ? -1.002 -9.711 -2.225 1.00 0.00 51 ASP A CA 4
ATOM 4323 C C . ASP A 1 51 ? -0.823 -10.625 -3.433 1.00 0.00 51 ASP A C 4
ATOM 4324 O O . ASP A 1 51 ? -1.521 -10.489 -4.437 1.00 0.00 51 ASP A O 4
ATOM 4333 N N . GLY A 1 52 ? 0.090 -11.585 -3.308 1.00 0.00 52 GLY A N 4
ATOM 4334 C CA . GLY A 1 52 ? 0.312 -12.539 -4.375 1.00 0.00 52 GLY A CA 4
ATOM 4335 C C . GLY A 1 52 ? 1.541 -12.270 -5.225 1.00 0.00 52 GLY A C 4
ATOM 4336 O O . GLY A 1 52 ? 2.003 -13.170 -5.926 1.00 0.00 52 GLY A O 4
ATOM 4340 N N . ALA A 1 53 ? 2.071 -11.046 -5.205 1.00 0.00 53 ALA A N 4
ATOM 4341 C CA . ALA A 1 53 ? 3.235 -10.745 -6.031 1.00 0.00 53 ALA A CA 4
ATOM 4342 C C . ALA A 1 53 ? 4.174 -9.730 -5.391 1.00 0.00 53 ALA A C 4
ATOM 4343 O O . ALA A 1 53 ? 3.738 -8.718 -4.850 1.00 0.00 53 ALA A O 4
ATOM 4350 N N . VAL A 1 54 ? 5.470 -10.002 -5.476 1.00 0.00 54 VAL A N 4
ATOM 4351 C CA . VAL A 1 54 ? 6.477 -9.104 -4.930 1.00 0.00 54 VAL A CA 4
ATOM 4352 C C . VAL A 1 54 ? 7.211 -8.386 -6.058 1.00 0.00 54 VAL A C 4
ATOM 4353 O O . VAL A 1 54 ? 7.994 -8.996 -6.788 1.00 0.00 54 VAL A O 4
ATOM 4366 N N . GLU A 1 55 ? 6.952 -7.093 -6.208 1.00 0.00 55 GLU A N 4
ATOM 4367 C CA . GLU A 1 55 ? 7.590 -6.310 -7.259 1.00 0.00 55 GLU A CA 4
ATOM 4368 C C . GLU A 1 55 ? 8.712 -5.449 -6.689 1.00 0.00 55 GLU A C 4
ATOM 4369 O O . GLU A 1 55 ? 9.097 -5.607 -5.533 1.00 0.00 55 GLU A O 4
ATOM 4381 N N . THR A 1 56 ? 9.236 -4.545 -7.508 1.00 0.00 56 THR A N 4
ATOM 4382 C CA . THR A 1 56 ? 10.318 -3.665 -7.076 1.00 0.00 56 THR A CA 4
ATOM 4383 C C . THR A 1 56 ? 10.481 -2.481 -8.021 1.00 0.00 56 THR A C 4
ATOM 4384 O O . THR A 1 56 ? 11.582 -1.959 -8.192 1.00 0.00 56 THR A O 4
ATOM 4395 N N . ARG A 1 57 ? 9.381 -2.059 -8.633 1.00 0.00 57 ARG A N 4
ATOM 4396 C CA . ARG A 1 57 ? 9.410 -0.935 -9.558 1.00 0.00 57 ARG A CA 4
ATOM 4397 C C . ARG A 1 57 ? 9.087 0.370 -8.840 1.00 0.00 57 ARG A C 4
ATOM 4398 O O . ARG A 1 57 ? 8.664 0.364 -7.684 1.00 0.00 57 ARG A O 4
ATOM 4419 N N . LYS A 1 58 ? 9.284 1.487 -9.533 1.00 0.00 58 LYS A N 4
ATOM 4420 C CA . LYS A 1 58 ? 9.008 2.797 -8.957 1.00 0.00 58 LYS A CA 4
ATOM 4421 C C . LYS A 1 58 ? 7.507 3.062 -8.922 1.00 0.00 58 LYS A C 4
ATOM 4422 O O . LYS A 1 58 ? 6.976 3.553 -7.926 1.00 0.00 58 LYS A O 4
ATOM 4441 N N . ARG A 1 59 ? 6.829 2.733 -10.017 1.00 0.00 59 ARG A N 4
ATOM 4442 C CA . ARG A 1 59 ? 5.388 2.932 -10.112 1.00 0.00 59 ARG A CA 4
ATOM 4443 C C . ARG A 1 59 ? 4.647 1.615 -9.915 1.00 0.00 59 ARG A C 4
ATOM 4444 O O . ARG A 1 59 ? 5.103 0.562 -10.361 1.00 0.00 59 ARG A O 4
ATOM 4465 N N . CYS A 1 60 ? 3.504 1.678 -9.239 1.00 0.00 60 CYS A N 4
ATOM 4466 C CA . CYS A 1 60 ? 2.705 0.490 -8.980 1.00 0.00 60 CYS A CA 4
ATOM 4467 C C . CYS A 1 60 ? 1.544 0.395 -9.960 1.00 0.00 60 CYS A C 4
ATOM 4468 O O . CYS A 1 60 ? 0.661 1.248 -9.977 1.00 0.00 60 CYS A O 4
ATOM 4476 N N . LYS A 1 61 ? 1.548 -0.646 -10.773 1.00 0.00 61 LYS A N 4
ATOM 4477 C CA . LYS A 1 61 ? 0.488 -0.846 -11.745 1.00 0.00 61 LYS A CA 4
ATOM 4478 C C . LYS A 1 61 ? -0.458 -1.936 -11.262 1.00 0.00 61 LYS A C 4
ATOM 4479 O O . LYS A 1 61 ? -0.387 -3.082 -11.703 1.00 0.00 61 LYS A O 4
ATOM 4498 N N . ILE A 1 62 ? -1.338 -1.562 -10.341 1.00 0.00 62 ILE A N 4
ATOM 4499 C CA . ILE A 1 62 ? -2.299 -2.494 -9.771 1.00 0.00 62 ILE A CA 4
ATOM 4500 C C . ILE A 1 62 ? -3.665 -1.846 -9.613 1.00 0.00 62 ILE A C 4
ATOM 4501 O O . ILE A 1 62 ? -3.770 -0.644 -9.366 1.00 0.00 62 ILE A O 4
ATOM 4517 N N . VAL A 1 63 ? -4.710 -2.653 -9.730 1.00 0.00 63 VAL A N 4
ATOM 4518 C CA . VAL A 1 63 ? -6.068 -2.160 -9.574 1.00 0.00 63 VAL A CA 4
ATOM 4519 C C . VAL A 1 63 ? -6.986 -3.263 -9.051 1.00 0.00 63 VAL A C 4
ATOM 4520 O O . VAL A 1 63 ? -6.569 -4.412 -8.918 1.00 0.00 63 VAL A O 4
ATOM 4533 N N . ALA A 1 64 ? -8.240 -2.912 -8.768 1.00 0.00 64 ALA A N 4
ATOM 4534 C CA . ALA A 1 64 ? -9.223 -3.879 -8.273 1.00 0.00 64 ALA A CA 4
ATOM 4535 C C . ALA A 1 64 ? -9.040 -4.171 -6.774 1.00 0.00 64 ALA A C 4
ATOM 4536 O O . ALA A 1 64 ? -8.817 -3.254 -5.984 1.00 0.00 64 ALA A O 4
ATOM 4543 N N . GLY A 1 65 ? -9.162 -5.445 -6.382 1.00 0.00 65 GLY A N 4
ATOM 4544 C CA . GLY A 1 65 ? -9.035 -5.813 -4.985 1.00 0.00 65 GLY A CA 4
ATOM 4545 C C . GLY A 1 65 ? -7.713 -6.477 -4.649 1.00 0.00 65 GLY A C 4
ATOM 4546 O O . GLY A 1 65 ? -7.617 -7.705 -4.619 1.00 0.00 65 GLY A O 4
ATOM 4550 N N . GLN A 1 66 ? -6.693 -5.666 -4.396 1.00 0.00 66 GLN A N 4
ATOM 4551 C CA . GLN A 1 66 ? -5.367 -6.184 -4.060 1.00 0.00 66 GLN A CA 4
ATOM 4552 C C . GLN A 1 66 ? -4.901 -5.666 -2.698 1.00 0.00 66 GLN A C 4
ATOM 4553 O O . GLN A 1 66 ? -5.449 -4.700 -2.172 1.00 0.00 66 GLN A O 4
ATOM 4567 N N . THR A 1 67 ? -3.890 -6.324 -2.132 1.00 0.00 67 THR A N 4
ATOM 4568 C CA . THR A 1 67 ? -3.350 -5.939 -0.825 1.00 0.00 67 THR A CA 4
ATOM 4569 C C . THR A 1 67 ? -1.878 -5.548 -0.928 1.00 0.00 67 THR A C 4
ATOM 4570 O O . THR A 1 67 ? -1.107 -6.185 -1.640 1.00 0.00 67 THR A O 4
ATOM 4581 N N . VAL A 1 68 ? -1.498 -4.502 -0.202 1.00 0.00 68 VAL A N 4
ATOM 4582 C CA . VAL A 1 68 ? -0.117 -4.022 -0.196 1.00 0.00 68 VAL A CA 4
ATOM 4583 C C . VAL A 1 68 ? 0.533 -4.295 1.154 1.00 0.00 68 VAL A C 4
ATOM 4584 O O . VAL A 1 68 ? -0.085 -4.092 2.198 1.00 0.00 68 VAL A O 4
ATOM 4597 N N . SER A 1 69 ? 1.779 -4.759 1.136 1.00 0.00 69 SER A N 4
ATOM 4598 C CA . SER A 1 69 ? 2.480 -5.056 2.379 1.00 0.00 69 SER A CA 4
ATOM 4599 C C . SER A 1 69 ? 3.884 -4.456 2.399 1.00 0.00 69 SER A C 4
ATOM 4600 O O . SER A 1 69 ? 4.678 -4.672 1.479 1.00 0.00 69 SER A O 4
ATOM 4608 N N . PHE A 1 70 ? 4.185 -3.716 3.469 1.00 0.00 70 PHE A N 4
ATOM 4609 C CA . PHE A 1 70 ? 5.497 -3.097 3.635 1.00 0.00 70 PHE A CA 4
ATOM 4610 C C . PHE A 1 70 ? 5.615 -2.395 4.992 1.00 0.00 70 PHE A C 4
ATOM 4611 O O . PHE A 1 70 ? 4.748 -1.609 5.375 1.00 0.00 70 PHE A O 4
ATOM 4628 N N . ALA A 1 71 ? 6.703 -2.685 5.706 1.00 0.00 71 ALA A N 4
ATOM 4629 C CA . ALA A 1 71 ? 6.957 -2.088 7.016 1.00 0.00 71 ALA A CA 4
ATOM 4630 C C . ALA A 1 71 ? 5.811 -2.361 7.983 1.00 0.00 71 ALA A C 4
ATOM 4631 O O . ALA A 1 71 ? 5.356 -1.466 8.696 1.00 0.00 71 ALA A O 4
ATOM 4638 N N . GLY A 1 72 ? 5.344 -3.604 8.001 1.00 0.00 72 GLY A N 4
ATOM 4639 C CA . GLY A 1 72 ? 4.253 -3.970 8.884 1.00 0.00 72 GLY A CA 4
ATOM 4640 C C . GLY A 1 72 ? 2.932 -3.363 8.466 1.00 0.00 72 GLY A C 4
ATOM 4641 O O . GLY A 1 72 ? 1.920 -3.548 9.143 1.00 0.00 72 GLY A O 4
ATOM 4645 N N . HIS A 1 73 ? 2.933 -2.625 7.362 1.00 0.00 73 HIS A N 4
ATOM 4646 C CA . HIS A 1 73 ? 1.720 -1.990 6.891 1.00 0.00 73 HIS A CA 4
ATOM 4647 C C . HIS A 1 73 ? 1.012 -2.858 5.854 1.00 0.00 73 HIS A C 4
ATOM 4648 O O . HIS A 1 73 ? 1.363 -2.843 4.674 1.00 0.00 73 HIS A O 4
ATOM 4662 N N . SER A 1 74 ? 0.008 -3.603 6.302 1.00 0.00 74 SER A N 4
ATOM 4663 C CA . SER A 1 74 ? -0.764 -4.464 5.415 1.00 0.00 74 SER A CA 4
ATOM 4664 C C . SER A 1 74 ? -2.108 -3.809 5.106 1.00 0.00 74 SER A C 4
ATOM 4665 O O . SER A 1 74 ? -3.019 -3.822 5.934 1.00 0.00 74 SER A O 4
ATOM 4673 N N . VAL A 1 75 ? -2.216 -3.215 3.922 1.00 0.00 75 VAL A N 4
ATOM 4674 C CA . VAL A 1 75 ? -3.438 -2.527 3.517 1.00 0.00 75 VAL A CA 4
ATOM 4675 C C . VAL A 1 75 ? -4.030 -3.135 2.251 1.00 0.00 75 VAL A C 4
ATOM 4676 O O . VAL A 1 75 ? -3.304 -3.610 1.384 1.00 0.00 75 VAL A O 4
ATOM 4689 N N . GLN A 1 76 ? -5.356 -3.106 2.147 1.00 0.00 76 GLN A N 4
ATOM 4690 C CA . GLN A 1 76 ? -6.041 -3.654 0.983 1.00 0.00 76 GLN A CA 4
ATOM 4691 C C . GLN A 1 76 ? -6.690 -2.543 0.169 1.00 0.00 76 GLN A C 4
ATOM 4692 O O . GLN A 1 76 ? -7.152 -1.544 0.720 1.00 0.00 76 GLN A O 4
ATOM 4706 N N . VAL A 1 77 ? -6.712 -2.719 -1.149 1.00 0.00 77 VAL A N 4
ATOM 4707 C CA . VAL A 1 77 ? -7.293 -1.723 -2.038 1.00 0.00 77 VAL A CA 4
ATOM 4708 C C . VAL A 1 77 ? -8.437 -2.309 -2.854 1.00 0.00 77 VAL A C 4
ATOM 4709 O O . VAL A 1 77 ? -8.400 -3.475 -3.238 1.00 0.00 77 VAL A O 4
ATOM 4722 N N . VAL A 1 78 ? -9.445 -1.482 -3.124 1.00 0.00 78 VAL A N 4
ATOM 4723 C CA . VAL A 1 78 ? -10.601 -1.908 -3.905 1.00 0.00 78 VAL A CA 4
ATOM 4724 C C . VAL A 1 78 ? -10.875 -0.935 -5.050 1.00 0.00 78 VAL A C 4
ATOM 4725 O O . VAL A 1 78 ? -10.470 0.225 -4.998 1.00 0.00 78 VAL A O 4
ATOM 4738 N N . ALA A 1 79 ? -11.566 -1.414 -6.079 1.00 0.00 79 ALA A N 4
ATOM 4739 C CA . ALA A 1 79 ? -11.894 -0.582 -7.233 1.00 0.00 79 ALA A CA 4
ATOM 4740 C C . ALA A 1 79 ? -13.135 0.265 -6.963 1.00 0.00 79 ALA A C 4
ATOM 4741 O O . ALA A 1 79 ? -13.960 0.418 -7.888 1.00 0.00 79 ALA A O 4
ATOM 4749 N N . GLY A 1 1 ? -29.852 0.861 24.061 1.00 0.00 1 GLY A N 5
ATOM 4750 C CA . GLY A 1 1 ? -29.149 -0.452 24.054 1.00 0.00 1 GLY A CA 5
ATOM 4751 C C . GLY A 1 1 ? -27.931 -0.456 23.151 1.00 0.00 1 GLY A C 5
ATOM 4752 O O . GLY A 1 1 ? -28.057 -0.511 21.928 1.00 0.00 1 GLY A O 5
ATOM 4758 N N . SER A 1 2 ? -26.749 -0.397 23.756 1.00 0.00 2 SER A N 5
ATOM 4759 C CA . SER A 1 2 ? -25.501 -0.393 23.000 1.00 0.00 2 SER A CA 5
ATOM 4760 C C . SER A 1 2 ? -25.087 -1.812 22.623 1.00 0.00 2 SER A C 5
ATOM 4761 O O . SER A 1 2 ? -25.189 -2.735 23.432 1.00 0.00 2 SER A O 5
ATOM 4769 N N . MET A 1 3 ? -24.618 -1.980 21.392 1.00 0.00 3 MET A N 5
ATOM 4770 C CA . MET A 1 3 ? -24.188 -3.286 20.910 1.00 0.00 3 MET A CA 5
ATOM 4771 C C . MET A 1 3 ? -23.157 -3.140 19.796 1.00 0.00 3 MET A C 5
ATOM 4772 O O . MET A 1 3 ? -23.269 -2.257 18.947 1.00 0.00 3 MET A O 5
ATOM 4786 N N . ILE A 1 4 ? -22.156 -4.012 19.808 1.00 0.00 4 ILE A N 5
ATOM 4787 C CA . ILE A 1 4 ? -21.104 -3.981 18.799 1.00 0.00 4 ILE A CA 5
ATOM 4788 C C . ILE A 1 4 ? -21.445 -4.889 17.624 1.00 0.00 4 ILE A C 5
ATOM 4789 O O . ILE A 1 4 ? -21.958 -5.993 17.810 1.00 0.00 4 ILE A O 5
ATOM 4805 N N . HIS A 1 5 ? -21.160 -4.419 16.413 1.00 0.00 5 HIS A N 5
ATOM 4806 C CA . HIS A 1 5 ? -21.441 -5.190 15.207 1.00 0.00 5 HIS A CA 5
ATOM 4807 C C . HIS A 1 5 ? -20.291 -5.088 14.209 1.00 0.00 5 HIS A C 5
ATOM 4808 O O . HIS A 1 5 ? -19.694 -6.095 13.831 1.00 0.00 5 HIS A O 5
ATOM 4822 N N . ARG A 1 6 ? -19.990 -3.866 13.785 1.00 0.00 6 ARG A N 5
ATOM 4823 C CA . ARG A 1 6 ? -18.915 -3.632 12.827 1.00 0.00 6 ARG A CA 5
ATOM 4824 C C . ARG A 1 6 ? -17.630 -3.211 13.537 1.00 0.00 6 ARG A C 5
ATOM 4825 O O . ARG A 1 6 ? -17.670 -2.602 14.605 1.00 0.00 6 ARG A O 5
ATOM 4846 N N . MET A 1 7 ? -16.492 -3.540 12.932 1.00 0.00 7 MET A N 5
ATOM 4847 C CA . MET A 1 7 ? -15.194 -3.194 13.502 1.00 0.00 7 MET A CA 5
ATOM 4848 C C . MET A 1 7 ? -14.278 -2.598 12.439 1.00 0.00 7 MET A C 5
ATOM 4849 O O . MET A 1 7 ? -14.551 -2.699 11.243 1.00 0.00 7 MET A O 5
ATOM 4863 N N . SER A 1 8 ? -13.191 -1.975 12.882 1.00 0.00 8 SER A N 5
ATOM 4864 C CA . SER A 1 8 ? -12.237 -1.361 11.967 1.00 0.00 8 SER A CA 5
ATOM 4865 C C . SER A 1 8 ? -10.806 -1.540 12.465 1.00 0.00 8 SER A C 5
ATOM 4866 O O . SER A 1 8 ? -10.420 -0.972 13.487 1.00 0.00 8 SER A O 5
ATOM 4874 N N . ASN A 1 9 ? -10.024 -2.328 11.737 1.00 0.00 9 ASN A N 5
ATOM 4875 C CA . ASN A 1 9 ? -8.635 -2.577 12.108 1.00 0.00 9 ASN A CA 5
ATOM 4876 C C . ASN A 1 9 ? -7.742 -2.668 10.872 1.00 0.00 9 ASN A C 5
ATOM 4877 O O . ASN A 1 9 ? -6.603 -2.198 10.883 1.00 0.00 9 ASN A O 5
ATOM 4888 N N . MET A 1 10 ? -8.262 -3.272 9.809 1.00 0.00 10 MET A N 5
ATOM 4889 C CA . MET A 1 10 ? -7.507 -3.418 8.570 1.00 0.00 10 MET A CA 5
ATOM 4890 C C . MET A 1 10 ? -7.524 -2.128 7.767 1.00 0.00 10 MET A C 5
ATOM 4891 O O . MET A 1 10 ? -8.560 -1.477 7.636 1.00 0.00 10 MET A O 5
ATOM 4905 N N . ALA A 1 11 ? -6.376 -1.774 7.209 1.00 0.00 11 ALA A N 5
ATOM 4906 C CA . ALA A 1 11 ? -6.271 -0.575 6.397 1.00 0.00 11 ALA A CA 5
ATOM 4907 C C . ALA A 1 11 ? -6.706 -0.871 4.969 1.00 0.00 11 ALA A C 5
ATOM 4908 O O . ALA A 1 11 ? -6.424 -1.943 4.437 1.00 0.00 11 ALA A O 5
ATOM 4915 N N . THR A 1 12 ? -7.397 0.078 4.355 1.00 0.00 12 THR A N 5
ATOM 4916 C CA . THR A 1 12 ? -7.866 -0.092 2.985 1.00 0.00 12 THR A CA 5
ATOM 4917 C C . THR A 1 12 ? -7.614 1.169 2.167 1.00 0.00 12 THR A C 5
ATOM 4918 O O . THR A 1 12 ? -7.865 2.282 2.627 1.00 0.00 12 THR A O 5
ATOM 4929 N N . PHE A 1 13 ? -7.119 0.984 0.948 1.00 0.00 13 PHE A N 5
ATOM 4930 C CA . PHE A 1 13 ? -6.833 2.099 0.055 1.00 0.00 13 PHE A CA 5
ATOM 4931 C C . PHE A 1 13 ? -7.905 2.209 -1.025 1.00 0.00 13 PHE A C 5
ATOM 4932 O O . PHE A 1 13 ? -8.401 1.198 -1.523 1.00 0.00 13 PHE A O 5
ATOM 4949 N N . SER A 1 14 ? -8.251 3.437 -1.394 1.00 0.00 14 SER A N 5
ATOM 4950 C CA . SER A 1 14 ? -9.256 3.670 -2.425 1.00 0.00 14 SER A CA 5
ATOM 4951 C C . SER A 1 14 ? -8.595 4.152 -3.712 1.00 0.00 14 SER A C 5
ATOM 4952 O O . SER A 1 14 ? -7.759 5.053 -3.686 1.00 0.00 14 SER A O 5
ATOM 4960 N N . LEU A 1 15 ? -8.974 3.556 -4.838 1.00 0.00 15 LEU A N 5
ATOM 4961 C CA . LEU A 1 15 ? -8.409 3.940 -6.126 1.00 0.00 15 LEU A CA 5
ATOM 4962 C C . LEU A 1 15 ? -8.996 5.265 -6.603 1.00 0.00 15 LEU A C 5
ATOM 4963 O O . LEU A 1 15 ? -8.298 6.087 -7.193 1.00 0.00 15 LEU A O 5
ATOM 4979 N N . GLY A 1 16 ? -10.283 5.463 -6.339 1.00 0.00 16 GLY A N 5
ATOM 4980 C CA . GLY A 1 16 ? -10.943 6.689 -6.747 1.00 0.00 16 GLY A CA 5
ATOM 4981 C C . GLY A 1 16 ? -11.455 6.620 -8.172 1.00 0.00 16 GLY A C 5
ATOM 4982 O O . GLY A 1 16 ? -11.536 7.637 -8.861 1.00 0.00 16 GLY A O 5
ATOM 4986 N N . LYS A 1 17 ? -11.799 5.414 -8.615 1.00 0.00 17 LYS A N 5
ATOM 4987 C CA . LYS A 1 17 ? -12.302 5.212 -9.968 1.00 0.00 17 LYS A CA 5
ATOM 4988 C C . LYS A 1 17 ? -11.286 5.696 -11.000 1.00 0.00 17 LYS A C 5
ATOM 4989 O O . LYS A 1 17 ? -11.640 6.349 -11.982 1.00 0.00 17 LYS A O 5
ATOM 5008 N N . HIS A 1 18 ? -10.020 5.369 -10.764 1.00 0.00 18 HIS A N 5
ATOM 5009 C CA . HIS A 1 18 ? -8.942 5.764 -11.664 1.00 0.00 18 HIS A CA 5
ATOM 5010 C C . HIS A 1 18 ? -8.304 4.540 -12.318 1.00 0.00 18 HIS A C 5
ATOM 5011 O O . HIS A 1 18 ? -8.559 3.406 -11.910 1.00 0.00 18 HIS A O 5
ATOM 5025 N N . PRO A 1 19 ? -7.458 4.748 -13.345 1.00 0.00 19 PRO A N 5
ATOM 5026 C CA . PRO A 1 19 ? -6.785 3.654 -14.050 1.00 0.00 19 PRO A CA 5
ATOM 5027 C C . PRO A 1 19 ? -6.095 2.689 -13.092 1.00 0.00 19 PRO A C 5
ATOM 5028 O O . PRO A 1 19 ? -6.188 1.473 -13.248 1.00 0.00 19 PRO A O 5
ATOM 5039 N N . HIS A 1 20 ? -5.410 3.247 -12.096 1.00 0.00 20 HIS A N 5
ATOM 5040 C CA . HIS A 1 20 ? -4.697 2.458 -11.092 1.00 0.00 20 HIS A CA 5
ATOM 5041 C C . HIS A 1 20 ? -3.872 3.380 -10.199 1.00 0.00 20 HIS A C 5
ATOM 5042 O O . HIS A 1 20 ? -4.100 4.589 -10.176 1.00 0.00 20 HIS A O 5
ATOM 5056 N N . VAL A 1 21 ? -2.919 2.819 -9.459 1.00 0.00 21 VAL A N 5
ATOM 5057 C CA . VAL A 1 21 ? -2.087 3.630 -8.574 1.00 0.00 21 VAL A CA 5
ATOM 5058 C C . VAL A 1 21 ? -0.641 3.168 -8.540 1.00 0.00 21 VAL A C 5
ATOM 5059 O O . VAL A 1 21 ? -0.340 1.994 -8.749 1.00 0.00 21 VAL A O 5
ATOM 5072 N N . GLU A 1 22 ? 0.244 4.107 -8.238 1.00 0.00 22 GLU A N 5
ATOM 5073 C CA . GLU A 1 22 ? 1.652 3.834 -8.123 1.00 0.00 22 GLU A CA 5
ATOM 5074 C C . GLU A 1 22 ? 2.018 3.710 -6.649 1.00 0.00 22 GLU A C 5
ATOM 5075 O O . GLU A 1 22 ? 1.343 4.279 -5.792 1.00 0.00 22 GLU A O 5
ATOM 5087 N N . LEU A 1 23 ? 3.077 2.964 -6.354 1.00 0.00 23 LEU A N 5
ATOM 5088 C CA . LEU A 1 23 ? 3.522 2.771 -4.974 1.00 0.00 23 LEU A CA 5
ATOM 5089 C C . LEU A 1 23 ? 3.419 4.064 -4.169 1.00 0.00 23 LEU A C 5
ATOM 5090 O O . LEU A 1 23 ? 2.780 4.101 -3.116 1.00 0.00 23 LEU A O 5
ATOM 5106 N N . CYS A 1 24 ? 4.046 5.123 -4.672 1.00 0.00 24 CYS A N 5
ATOM 5107 C CA . CYS A 1 24 ? 4.018 6.415 -3.999 1.00 0.00 24 CYS A CA 5
ATOM 5108 C C . CYS A 1 24 ? 2.583 6.893 -3.807 1.00 0.00 24 CYS A C 5
ATOM 5109 O O . CYS A 1 24 ? 2.265 7.541 -2.816 1.00 0.00 24 CYS A O 5
ATOM 5117 N N . ASP A 1 25 ? 1.717 6.564 -4.759 1.00 0.00 25 ASP A N 5
ATOM 5118 C CA . ASP A 1 25 ? 0.318 6.962 -4.682 1.00 0.00 25 ASP A CA 5
ATOM 5119 C C . ASP A 1 25 ? -0.419 6.161 -3.616 1.00 0.00 25 ASP A C 5
ATOM 5120 O O . ASP A 1 25 ? -1.039 6.727 -2.717 1.00 0.00 25 ASP A O 5
ATOM 5129 N N . LEU A 1 26 ? -0.355 4.840 -3.730 1.00 0.00 26 LEU A N 5
ATOM 5130 C CA . LEU A 1 26 ? -1.027 3.963 -2.782 1.00 0.00 26 LEU A CA 5
ATOM 5131 C C . LEU A 1 26 ? -0.555 4.220 -1.355 1.00 0.00 26 LEU A C 5
ATOM 5132 O O . LEU A 1 26 ? -1.363 4.345 -0.439 1.00 0.00 26 LEU A O 5
ATOM 5148 N N . LEU A 1 27 ? 0.756 4.286 -1.176 1.00 0.00 27 LEU A N 5
ATOM 5149 C CA . LEU A 1 27 ? 1.350 4.510 0.139 1.00 0.00 27 LEU A CA 5
ATOM 5150 C C . LEU A 1 27 ? 0.994 5.878 0.710 1.00 0.00 27 LEU A C 5
ATOM 5151 O O . LEU A 1 27 ? 0.422 5.981 1.796 1.00 0.00 27 LEU A O 5
ATOM 5167 N N . LYS A 1 28 ? 1.360 6.926 -0.015 1.00 0.00 28 LYS A N 5
ATOM 5168 C CA . LYS A 1 28 ? 1.108 8.295 0.424 1.00 0.00 28 LYS A CA 5
ATOM 5169 C C . LYS A 1 28 ? -0.352 8.518 0.815 1.00 0.00 28 LYS A C 5
ATOM 5170 O O . LYS A 1 28 ? -0.645 8.907 1.944 1.00 0.00 28 LYS A O 5
ATOM 5189 N N . LEU A 1 29 ? -1.260 8.293 -0.127 1.00 0.00 29 LEU A N 5
ATOM 5190 C CA . LEU A 1 29 ? -2.685 8.495 0.121 1.00 0.00 29 LEU A CA 5
ATOM 5191 C C . LEU A 1 29 ? -3.177 7.692 1.331 1.00 0.00 29 LEU A C 5
ATOM 5192 O O . LEU A 1 29 ? -3.828 8.243 2.218 1.00 0.00 29 LEU A O 5
ATOM 5208 N N . GLU A 1 30 ? -2.875 6.393 1.367 1.00 0.00 30 GLU A N 5
ATOM 5209 C CA . GLU A 1 30 ? -3.307 5.549 2.479 1.00 0.00 30 GLU A CA 5
ATOM 5210 C C . GLU A 1 30 ? -2.712 6.013 3.804 1.00 0.00 30 GLU A C 5
ATOM 5211 O O . GLU A 1 30 ? -3.182 5.616 4.870 1.00 0.00 30 GLU A O 5
ATOM 5223 N N . GLY A 1 31 ? -1.690 6.859 3.743 1.00 0.00 31 GLY A N 5
ATOM 5224 C CA . GLY A 1 31 ? -1.079 7.357 4.959 1.00 0.00 31 GLY A CA 5
ATOM 5225 C C . GLY A 1 31 ? 0.180 6.607 5.353 1.00 0.00 31 GLY A C 5
ATOM 5226 O O . GLY A 1 31 ? 0.572 6.624 6.519 1.00 0.00 31 GLY A O 5
ATOM 5230 N N . TRP A 1 32 ? 0.830 5.961 4.386 1.00 0.00 32 TRP A N 5
ATOM 5231 C CA . TRP A 1 32 ? 2.061 5.231 4.674 1.00 0.00 32 TRP A CA 5
ATOM 5232 C C . TRP A 1 32 ? 3.199 6.217 4.902 1.00 0.00 32 TRP A C 5
ATOM 5233 O O . TRP A 1 32 ? 3.724 6.339 6.010 1.00 0.00 32 TRP A O 5
ATOM 5254 N N . SER A 1 33 ? 3.563 6.928 3.840 1.00 0.00 33 SER A N 5
ATOM 5255 C CA . SER A 1 33 ? 4.624 7.922 3.899 1.00 0.00 33 SER A CA 5
ATOM 5256 C C . SER A 1 33 ? 4.032 9.328 3.847 1.00 0.00 33 SER A C 5
ATOM 5257 O O . SER A 1 33 ? 3.048 9.566 3.146 1.00 0.00 33 SER A O 5
ATOM 5265 N N . GLU A 1 34 ? 4.626 10.259 4.587 1.00 0.00 34 GLU A N 5
ATOM 5266 C CA . GLU A 1 34 ? 4.135 11.633 4.610 1.00 0.00 34 GLU A CA 5
ATOM 5267 C C . GLU A 1 34 ? 4.409 12.326 3.278 1.00 0.00 34 GLU A C 5
ATOM 5268 O O . GLU A 1 34 ? 3.619 13.151 2.822 1.00 0.00 34 GLU A O 5
ATOM 5280 N N . SER A 1 35 ? 5.529 11.975 2.657 1.00 0.00 35 SER A N 5
ATOM 5281 C CA . SER A 1 35 ? 5.905 12.549 1.369 1.00 0.00 35 SER A CA 5
ATOM 5282 C C . SER A 1 35 ? 5.690 11.535 0.251 1.00 0.00 35 SER A C 5
ATOM 5283 O O . SER A 1 35 ? 5.035 11.825 -0.750 1.00 0.00 35 SER A O 5
ATOM 5291 N N . GLY A 1 36 ? 6.251 10.343 0.435 1.00 0.00 36 GLY A N 5
ATOM 5292 C CA . GLY A 1 36 ? 6.117 9.294 -0.559 1.00 0.00 36 GLY A CA 5
ATOM 5293 C C . GLY A 1 36 ? 7.408 8.523 -0.765 1.00 0.00 36 GLY A C 5
ATOM 5294 O O . GLY A 1 36 ? 7.383 7.331 -1.069 1.00 0.00 36 GLY A O 5
ATOM 5298 N N . ALA A 1 37 ? 8.540 9.205 -0.602 1.00 0.00 37 ALA A N 5
ATOM 5299 C CA . ALA A 1 37 ? 9.844 8.570 -0.778 1.00 0.00 37 ALA A CA 5
ATOM 5300 C C . ALA A 1 37 ? 10.861 9.055 0.259 1.00 0.00 37 ALA A C 5
ATOM 5301 O O . ALA A 1 37 ? 12.051 8.751 0.156 1.00 0.00 37 ALA A O 5
ATOM 5308 N N . GLN A 1 38 ? 10.395 9.813 1.250 1.00 0.00 38 GLN A N 5
ATOM 5309 C CA . GLN A 1 38 ? 11.274 10.338 2.293 1.00 0.00 38 GLN A CA 5
ATOM 5310 C C . GLN A 1 38 ? 12.049 9.215 2.977 1.00 0.00 38 GLN A C 5
ATOM 5311 O O . GLN A 1 38 ? 13.259 9.083 2.792 1.00 0.00 38 GLN A O 5
ATOM 5325 N N . ALA A 1 39 ? 11.348 8.409 3.769 1.00 0.00 39 ALA A N 5
ATOM 5326 C CA . ALA A 1 39 ? 11.971 7.298 4.484 1.00 0.00 39 ALA A CA 5
ATOM 5327 C C . ALA A 1 39 ? 12.276 6.119 3.558 1.00 0.00 39 ALA A C 5
ATOM 5328 O O . ALA A 1 39 ? 12.517 5.007 4.027 1.00 0.00 39 ALA A O 5
ATOM 5335 N N . LYS A 1 40 ? 12.249 6.357 2.247 1.00 0.00 40 LYS A N 5
ATOM 5336 C CA . LYS A 1 40 ? 12.508 5.302 1.274 1.00 0.00 40 LYS A CA 5
ATOM 5337 C C . LYS A 1 40 ? 11.342 4.322 1.232 1.00 0.00 40 LYS A C 5
ATOM 5338 O O . LYS A 1 40 ? 11.481 3.189 0.770 1.00 0.00 40 LYS A O 5
ATOM 5357 N N . ILE A 1 41 ? 10.189 4.769 1.724 1.00 0.00 41 ILE A N 5
ATOM 5358 C CA . ILE A 1 41 ? 8.991 3.943 1.754 1.00 0.00 41 ILE A CA 5
ATOM 5359 C C . ILE A 1 41 ? 8.565 3.534 0.348 1.00 0.00 41 ILE A C 5
ATOM 5360 O O . ILE A 1 41 ? 7.870 2.536 0.167 1.00 0.00 41 ILE A O 5
ATOM 5376 N N . ALA A 1 42 ? 8.987 4.308 -0.643 1.00 0.00 42 ALA A N 5
ATOM 5377 C CA . ALA A 1 42 ? 8.645 4.017 -2.028 1.00 0.00 42 ALA A CA 5
ATOM 5378 C C . ALA A 1 42 ? 9.362 2.762 -2.516 1.00 0.00 42 ALA A C 5
ATOM 5379 O O . ALA A 1 42 ? 8.768 1.683 -2.593 1.00 0.00 42 ALA A O 5
ATOM 5386 N N . ILE A 1 43 ? 10.645 2.904 -2.836 1.00 0.00 43 ILE A N 5
ATOM 5387 C CA . ILE A 1 43 ? 11.444 1.778 -3.308 1.00 0.00 43 ILE A CA 5
ATOM 5388 C C . ILE A 1 43 ? 11.327 0.592 -2.359 1.00 0.00 43 ILE A C 5
ATOM 5389 O O . ILE A 1 43 ? 11.204 -0.555 -2.790 1.00 0.00 43 ILE A O 5
ATOM 5405 N N . ALA A 1 44 ? 11.358 0.879 -1.060 1.00 0.00 44 ALA A N 5
ATOM 5406 C CA . ALA A 1 44 ? 11.246 -0.163 -0.047 1.00 0.00 44 ALA A CA 5
ATOM 5407 C C . ALA A 1 44 ? 9.950 -0.943 -0.221 1.00 0.00 44 ALA A C 5
ATOM 5408 O O . ALA A 1 44 ? 9.972 -2.105 -0.628 1.00 0.00 44 ALA A O 5
ATOM 5415 N N . GLU A 1 45 ? 8.823 -0.300 0.097 1.00 0.00 45 GLU A N 5
ATOM 5416 C CA . GLU A 1 45 ? 7.507 -0.934 -0.024 1.00 0.00 45 GLU A CA 5
ATOM 5417 C C . GLU A 1 45 ? 7.473 -1.902 -1.200 1.00 0.00 45 GLU A C 5
ATOM 5418 O O . GLU A 1 45 ? 6.916 -2.995 -1.100 1.00 0.00 45 GLU A O 5
ATOM 5430 N N . GLY A 1 46 ? 8.098 -1.504 -2.304 1.00 0.00 46 GLY A N 5
ATOM 5431 C CA . GLY A 1 46 ? 8.149 -2.367 -3.466 1.00 0.00 46 GLY A CA 5
ATOM 5432 C C . GLY A 1 46 ? 8.842 -3.674 -3.141 1.00 0.00 46 GLY A C 5
ATOM 5433 O O . GLY A 1 46 ? 8.191 -4.709 -3.000 1.00 0.00 46 GLY A O 5
ATOM 5437 N N . GLN A 1 47 ? 10.170 -3.625 -3.030 1.00 0.00 47 GLN A N 5
ATOM 5438 C CA . GLN A 1 47 ? 10.973 -4.814 -2.730 1.00 0.00 47 GLN A CA 5
ATOM 5439 C C . GLN A 1 47 ? 10.437 -5.611 -1.534 1.00 0.00 47 GLN A C 5
ATOM 5440 O O . GLN A 1 47 ? 10.916 -6.712 -1.263 1.00 0.00 47 GLN A O 5
ATOM 5454 N N . VAL A 1 48 ? 9.450 -5.069 -0.824 1.00 0.00 48 VAL A N 5
ATOM 5455 C CA . VAL A 1 48 ? 8.885 -5.761 0.325 1.00 0.00 48 VAL A CA 5
ATOM 5456 C C . VAL A 1 48 ? 7.971 -6.910 -0.116 1.00 0.00 48 VAL A C 5
ATOM 5457 O O . VAL A 1 48 ? 8.459 -7.994 -0.429 1.00 0.00 48 VAL A O 5
ATOM 5470 N N . LYS A 1 49 ? 6.653 -6.689 -0.134 1.00 0.00 49 LYS A N 5
ATOM 5471 C CA . LYS A 1 49 ? 5.724 -7.744 -0.529 1.00 0.00 49 LYS A CA 5
ATOM 5472 C C . LYS A 1 49 ? 4.355 -7.187 -0.907 1.00 0.00 49 LYS A C 5
ATOM 5473 O O . LYS A 1 49 ? 3.726 -6.477 -0.123 1.00 0.00 49 LYS A O 5
ATOM 5492 N N . VAL A 1 50 ? 3.885 -7.534 -2.102 1.00 0.00 50 VAL A N 5
ATOM 5493 C CA . VAL A 1 50 ? 2.576 -7.093 -2.560 1.00 0.00 50 VAL A CA 5
ATOM 5494 C C . VAL A 1 50 ? 1.710 -8.306 -2.882 1.00 0.00 50 VAL A C 5
ATOM 5495 O O . VAL A 1 50 ? 2.227 -9.352 -3.264 1.00 0.00 50 VAL A O 5
ATOM 5508 N N . ASP A 1 51 ? 0.399 -8.177 -2.701 1.00 0.00 51 ASP A N 5
ATOM 5509 C CA . ASP A 1 51 ? -0.522 -9.286 -2.959 1.00 0.00 51 ASP A CA 5
ATOM 5510 C C . ASP A 1 51 ? -0.195 -9.980 -4.277 1.00 0.00 51 ASP A C 5
ATOM 5511 O O . ASP A 1 51 ? -0.517 -9.476 -5.353 1.00 0.00 51 ASP A O 5
ATOM 5520 N N . GLY A 1 52 ? 0.453 -11.137 -4.181 1.00 0.00 52 GLY A N 5
ATOM 5521 C CA . GLY A 1 52 ? 0.824 -11.879 -5.368 1.00 0.00 52 GLY A CA 5
ATOM 5522 C C . GLY A 1 52 ? 1.808 -11.118 -6.234 1.00 0.00 52 GLY A C 5
ATOM 5523 O O . GLY A 1 52 ? 1.938 -11.393 -7.427 1.00 0.00 52 GLY A O 5
ATOM 5527 N N . ALA A 1 53 ? 2.499 -10.154 -5.635 1.00 0.00 53 ALA A N 5
ATOM 5528 C CA . ALA A 1 53 ? 3.470 -9.350 -6.362 1.00 0.00 53 ALA A CA 5
ATOM 5529 C C . ALA A 1 53 ? 4.649 -8.954 -5.477 1.00 0.00 53 ALA A C 5
ATOM 5530 O O . ALA A 1 53 ? 4.758 -7.807 -5.042 1.00 0.00 53 ALA A O 5
ATOM 5537 N N . VAL A 1 54 ? 5.531 -9.904 -5.203 1.00 0.00 54 VAL A N 5
ATOM 5538 C CA . VAL A 1 54 ? 6.697 -9.637 -4.373 1.00 0.00 54 VAL A CA 5
ATOM 5539 C C . VAL A 1 54 ? 7.841 -9.093 -5.227 1.00 0.00 54 VAL A C 5
ATOM 5540 O O . VAL A 1 54 ? 8.887 -9.727 -5.363 1.00 0.00 54 VAL A O 5
ATOM 5553 N N . GLU A 1 55 ? 7.621 -7.918 -5.815 1.00 0.00 55 GLU A N 5
ATOM 5554 C CA . GLU A 1 55 ? 8.621 -7.288 -6.674 1.00 0.00 55 GLU A CA 5
ATOM 5555 C C . GLU A 1 55 ? 9.353 -6.162 -5.948 1.00 0.00 55 GLU A C 5
ATOM 5556 O O . GLU A 1 55 ? 9.215 -6.003 -4.739 1.00 0.00 55 GLU A O 5
ATOM 5568 N N . THR A 1 56 ? 10.141 -5.390 -6.699 1.00 0.00 56 THR A N 5
ATOM 5569 C CA . THR A 1 56 ? 10.904 -4.285 -6.126 1.00 0.00 56 THR A CA 5
ATOM 5570 C C . THR A 1 56 ? 10.960 -3.088 -7.077 1.00 0.00 56 THR A C 5
ATOM 5571 O O . THR A 1 56 ? 12.031 -2.528 -7.311 1.00 0.00 56 THR A O 5
ATOM 5582 N N . ARG A 1 57 ? 9.814 -2.697 -7.627 1.00 0.00 57 ARG A N 5
ATOM 5583 C CA . ARG A 1 57 ? 9.767 -1.567 -8.549 1.00 0.00 57 ARG A CA 5
ATOM 5584 C C . ARG A 1 57 ? 9.320 -0.291 -7.840 1.00 0.00 57 ARG A C 5
ATOM 5585 O O . ARG A 1 57 ? 8.951 -0.315 -6.667 1.00 0.00 57 ARG A O 5
ATOM 5606 N N . LYS A 1 58 ? 9.359 0.824 -8.567 1.00 0.00 58 LYS A N 5
ATOM 5607 C CA . LYS A 1 58 ? 8.962 2.115 -8.015 1.00 0.00 58 LYS A CA 5
ATOM 5608 C C . LYS A 1 58 ? 7.445 2.258 -8.002 1.00 0.00 58 LYS A C 5
ATOM 5609 O O . LYS A 1 58 ? 6.878 2.813 -7.067 1.00 0.00 58 LYS A O 5
ATOM 5628 N N . ARG A 1 59 ? 6.799 1.764 -9.052 1.00 0.00 59 ARG A N 5
ATOM 5629 C CA . ARG A 1 59 ? 5.346 1.842 -9.163 1.00 0.00 59 ARG A CA 5
ATOM 5630 C C . ARG A 1 59 ? 4.751 0.473 -9.463 1.00 0.00 59 ARG A C 5
ATOM 5631 O O . ARG A 1 59 ? 5.445 -0.418 -9.949 1.00 0.00 59 ARG A O 5
ATOM 5652 N N . CYS A 1 60 ? 3.460 0.307 -9.176 1.00 0.00 60 CYS A N 5
ATOM 5653 C CA . CYS A 1 60 ? 2.799 -0.965 -9.431 1.00 0.00 60 CYS A CA 5
ATOM 5654 C C . CYS A 1 60 ? 1.390 -0.756 -9.964 1.00 0.00 60 CYS A C 5
ATOM 5655 O O . CYS A 1 60 ? 0.523 -0.236 -9.262 1.00 0.00 60 CYS A O 5
ATOM 5663 N N . LYS A 1 61 ? 1.161 -1.185 -11.199 1.00 0.00 61 LYS A N 5
ATOM 5664 C CA . LYS A 1 61 ? -0.154 -1.063 -11.811 1.00 0.00 61 LYS A CA 5
ATOM 5665 C C . LYS A 1 61 ? -1.102 -2.071 -11.176 1.00 0.00 61 LYS A C 5
ATOM 5666 O O . LYS A 1 61 ? -1.113 -3.246 -11.543 1.00 0.00 61 LYS A O 5
ATOM 5685 N N . ILE A 1 62 ? -1.877 -1.612 -10.201 1.00 0.00 62 ILE A N 5
ATOM 5686 C CA . ILE A 1 62 ? -2.805 -2.484 -9.494 1.00 0.00 62 ILE A CA 5
ATOM 5687 C C . ILE A 1 62 ? -4.182 -1.851 -9.356 1.00 0.00 62 ILE A C 5
ATOM 5688 O O . ILE A 1 62 ? -4.308 -0.672 -9.024 1.00 0.00 62 ILE A O 5
ATOM 5704 N N . VAL A 1 63 ? -5.211 -2.651 -9.607 1.00 0.00 63 VAL A N 5
ATOM 5705 C CA . VAL A 1 63 ? -6.587 -2.186 -9.511 1.00 0.00 63 VAL A CA 5
ATOM 5706 C C . VAL A 1 63 ? -7.480 -3.274 -8.919 1.00 0.00 63 VAL A C 5
ATOM 5707 O O . VAL A 1 63 ? -7.028 -4.392 -8.675 1.00 0.00 63 VAL A O 5
ATOM 5720 N N . ALA A 1 64 ? -8.748 -2.940 -8.695 1.00 0.00 64 ALA A N 5
ATOM 5721 C CA . ALA A 1 64 ? -9.715 -3.887 -8.140 1.00 0.00 64 ALA A CA 5
ATOM 5722 C C . ALA A 1 64 ? -9.436 -4.178 -6.656 1.00 0.00 64 ALA A C 5
ATOM 5723 O O . ALA A 1 64 ? -9.174 -3.257 -5.885 1.00 0.00 64 ALA A O 5
ATOM 5730 N N . GLY A 1 65 ? -9.512 -5.451 -6.249 1.00 0.00 65 GLY A N 5
ATOM 5731 C CA . GLY A 1 65 ? -9.286 -5.804 -4.860 1.00 0.00 65 GLY A CA 5
ATOM 5732 C C . GLY A 1 65 ? -7.954 -6.485 -4.627 1.00 0.00 65 GLY A C 5
ATOM 5733 O O . GLY A 1 65 ? -7.866 -7.713 -4.633 1.00 0.00 65 GLY A O 5
ATOM 5737 N N . GLN A 1 66 ? -6.914 -5.686 -4.431 1.00 0.00 66 GLN A N 5
ATOM 5738 C CA . GLN A 1 66 ? -5.570 -6.219 -4.204 1.00 0.00 66 GLN A CA 5
ATOM 5739 C C . GLN A 1 66 ? -4.995 -5.739 -2.869 1.00 0.00 66 GLN A C 5
ATOM 5740 O O . GLN A 1 66 ? -5.594 -4.908 -2.190 1.00 0.00 66 GLN A O 5
ATOM 5754 N N . THR A 1 67 ? -3.843 -6.291 -2.488 1.00 0.00 67 THR A N 5
ATOM 5755 C CA . THR A 1 67 ? -3.199 -5.941 -1.217 1.00 0.00 67 THR A CA 5
ATOM 5756 C C . THR A 1 67 ? -1.722 -5.594 -1.397 1.00 0.00 67 THR A C 5
ATOM 5757 O O . THR A 1 67 ? -1.069 -6.080 -2.317 1.00 0.00 67 THR A O 5
ATOM 5768 N N . VAL A 1 68 ? -1.207 -4.748 -0.503 1.00 0.00 68 VAL A N 5
ATOM 5769 C CA . VAL A 1 68 ? 0.194 -4.324 -0.541 1.00 0.00 68 VAL A CA 5
ATOM 5770 C C . VAL A 1 68 ? 0.800 -4.364 0.860 1.00 0.00 68 VAL A C 5
ATOM 5771 O O . VAL A 1 68 ? 0.083 -4.226 1.850 1.00 0.00 68 VAL A O 5
ATOM 5784 N N . SER A 1 69 ? 2.117 -4.561 0.951 1.00 0.00 69 SER A N 5
ATOM 5785 C CA . SER A 1 69 ? 2.766 -4.619 2.258 1.00 0.00 69 SER A CA 5
ATOM 5786 C C . SER A 1 69 ? 4.187 -4.041 2.248 1.00 0.00 69 SER A C 5
ATOM 5787 O O . SER A 1 69 ? 4.977 -4.307 1.338 1.00 0.00 69 SER A O 5
ATOM 5795 N N . PHE A 1 70 ? 4.503 -3.268 3.297 1.00 0.00 70 PHE A N 5
ATOM 5796 C CA . PHE A 1 70 ? 5.829 -2.659 3.455 1.00 0.00 70 PHE A CA 5
ATOM 5797 C C . PHE A 1 70 ? 6.309 -2.782 4.901 1.00 0.00 70 PHE A C 5
ATOM 5798 O O . PHE A 1 70 ? 5.689 -2.238 5.813 1.00 0.00 70 PHE A O 5
ATOM 5815 N N . ALA A 1 71 ? 7.428 -3.475 5.100 1.00 0.00 71 ALA A N 5
ATOM 5816 C CA . ALA A 1 71 ? 8.011 -3.655 6.429 1.00 0.00 71 ALA A CA 5
ATOM 5817 C C . ALA A 1 71 ? 6.949 -3.858 7.512 1.00 0.00 71 ALA A C 5
ATOM 5818 O O . ALA A 1 71 ? 7.160 -3.498 8.669 1.00 0.00 71 ALA A O 5
ATOM 5825 N N . GLY A 1 72 ? 5.813 -4.445 7.136 1.00 0.00 72 GLY A N 5
ATOM 5826 C CA . GLY A 1 72 ? 4.755 -4.685 8.103 1.00 0.00 72 GLY A CA 5
ATOM 5827 C C . GLY A 1 72 ? 3.477 -3.926 7.804 1.00 0.00 72 GLY A C 5
ATOM 5828 O O . GLY A 1 72 ? 2.468 -4.123 8.482 1.00 0.00 72 GLY A O 5
ATOM 5832 N N . HIS A 1 73 ? 3.508 -3.049 6.807 1.00 0.00 73 HIS A N 5
ATOM 5833 C CA . HIS A 1 73 ? 2.330 -2.265 6.462 1.00 0.00 73 HIS A CA 5
ATOM 5834 C C . HIS A 1 73 ? 1.451 -3.005 5.460 1.00 0.00 73 HIS A C 5
ATOM 5835 O O . HIS A 1 73 ? 1.530 -2.754 4.260 1.00 0.00 73 HIS A O 5
ATOM 5849 N N . SER A 1 74 ? 0.608 -3.905 5.957 1.00 0.00 74 SER A N 5
ATOM 5850 C CA . SER A 1 74 ? -0.289 -4.667 5.094 1.00 0.00 74 SER A CA 5
ATOM 5851 C C . SER A 1 74 ? -1.605 -3.920 4.889 1.00 0.00 74 SER A C 5
ATOM 5852 O O . SER A 1 74 ? -2.320 -3.630 5.848 1.00 0.00 74 SER A O 5
ATOM 5860 N N . VAL A 1 75 ? -1.911 -3.600 3.633 1.00 0.00 75 VAL A N 5
ATOM 5861 C CA . VAL A 1 75 ? -3.132 -2.872 3.297 1.00 0.00 75 VAL A CA 5
ATOM 5862 C C . VAL A 1 75 ? -3.731 -3.379 1.989 1.00 0.00 75 VAL A C 5
ATOM 5863 O O . VAL A 1 75 ? -3.016 -3.887 1.126 1.00 0.00 75 VAL A O 5
ATOM 5876 N N . GLN A 1 76 ? -5.048 -3.241 1.846 1.00 0.00 76 GLN A N 5
ATOM 5877 C CA . GLN A 1 76 ? -5.738 -3.689 0.641 1.00 0.00 76 GLN A CA 5
ATOM 5878 C C . GLN A 1 76 ? -6.287 -2.499 -0.140 1.00 0.00 76 GLN A C 5
ATOM 5879 O O . GLN A 1 76 ? -6.371 -1.391 0.384 1.00 0.00 76 GLN A O 5
ATOM 5893 N N . VAL A 1 77 ? -6.645 -2.737 -1.399 1.00 0.00 77 VAL A N 5
ATOM 5894 C CA . VAL A 1 77 ? -7.173 -1.684 -2.264 1.00 0.00 77 VAL A CA 5
ATOM 5895 C C . VAL A 1 77 ? -8.440 -2.139 -2.976 1.00 0.00 77 VAL A C 5
ATOM 5896 O O . VAL A 1 77 ? -8.548 -3.293 -3.384 1.00 0.00 77 VAL A O 5
ATOM 5909 N N . VAL A 1 78 ? -9.391 -1.220 -3.136 1.00 0.00 78 VAL A N 5
ATOM 5910 C CA . VAL A 1 78 ? -10.646 -1.528 -3.815 1.00 0.00 78 VAL A CA 5
ATOM 5911 C C . VAL A 1 78 ? -11.066 -0.389 -4.742 1.00 0.00 78 VAL A C 5
ATOM 5912 O O . VAL A 1 78 ? -10.494 0.701 -4.701 1.00 0.00 78 VAL A O 5
ATOM 5925 N N . ALA A 1 79 ? -12.068 -0.650 -5.575 1.00 0.00 79 ALA A N 5
ATOM 5926 C CA . ALA A 1 79 ? -12.564 0.353 -6.510 1.00 0.00 79 ALA A CA 5
ATOM 5927 C C . ALA A 1 79 ? -13.889 -0.078 -7.130 1.00 0.00 79 ALA A C 5
ATOM 5928 O O . ALA A 1 79 ? -14.678 -0.747 -6.428 1.00 0.00 79 ALA A O 5
ATOM 5936 N N . GLY A 1 1 ? -22.450 -14.414 12.872 1.00 0.00 1 GLY A N 6
ATOM 5937 C CA . GLY A 1 1 ? -22.272 -14.878 11.468 1.00 0.00 1 GLY A CA 6
ATOM 5938 C C . GLY A 1 1 ? -21.992 -13.738 10.508 1.00 0.00 1 GLY A C 6
ATOM 5939 O O . GLY A 1 1 ? -21.012 -13.769 9.764 1.00 0.00 1 GLY A O 6
ATOM 5945 N N . SER A 1 2 ? -22.856 -12.728 10.526 1.00 0.00 2 SER A N 6
ATOM 5946 C CA . SER A 1 2 ? -22.699 -11.572 9.652 1.00 0.00 2 SER A CA 6
ATOM 5947 C C . SER A 1 2 ? -21.934 -10.457 10.359 1.00 0.00 2 SER A C 6
ATOM 5948 O O . SER A 1 2 ? -21.826 -10.446 11.585 1.00 0.00 2 SER A O 6
ATOM 5956 N N . MET A 1 3 ? -21.406 -9.522 9.577 1.00 0.00 3 MET A N 6
ATOM 5957 C CA . MET A 1 3 ? -20.651 -8.402 10.128 1.00 0.00 3 MET A CA 6
ATOM 5958 C C . MET A 1 3 ? -21.557 -7.477 10.933 1.00 0.00 3 MET A C 6
ATOM 5959 O O . MET A 1 3 ? -22.757 -7.722 11.060 1.00 0.00 3 MET A O 6
ATOM 5973 N N . ILE A 1 4 ? -20.972 -6.414 11.474 1.00 0.00 4 ILE A N 6
ATOM 5974 C CA . ILE A 1 4 ? -21.726 -5.449 12.268 1.00 0.00 4 ILE A CA 6
ATOM 5975 C C . ILE A 1 4 ? -21.169 -4.035 12.107 1.00 0.00 4 ILE A C 6
ATOM 5976 O O . ILE A 1 4 ? -21.914 -3.057 12.168 1.00 0.00 4 ILE A O 6
ATOM 5992 N N . HIS A 1 5 ? -19.858 -3.932 11.903 1.00 0.00 5 HIS A N 6
ATOM 5993 C CA . HIS A 1 5 ? -19.210 -2.638 11.733 1.00 0.00 5 HIS A CA 6
ATOM 5994 C C . HIS A 1 5 ? -18.319 -2.637 10.495 1.00 0.00 5 HIS A C 6
ATOM 5995 O O .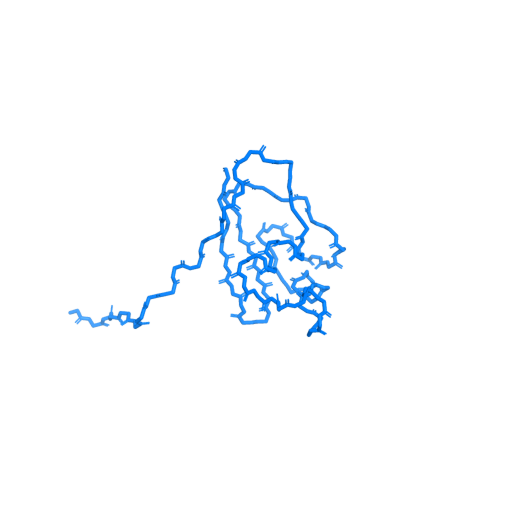 HIS A 1 5 ? -17.834 -3.685 10.068 1.00 0.00 5 HIS A O 6
ATOM 6009 N N . ARG A 1 6 ? -18.107 -1.457 9.923 1.00 0.00 6 ARG A N 6
ATOM 6010 C CA . ARG A 1 6 ? -17.273 -1.324 8.735 1.00 0.00 6 ARG A CA 6
ATOM 6011 C C . ARG A 1 6 ? -16.012 -0.523 9.044 1.00 0.00 6 ARG A C 6
ATOM 6012 O O . ARG A 1 6 ? -16.077 0.549 9.646 1.00 0.00 6 ARG A O 6
ATOM 6033 N N . MET A 1 7 ? -14.865 -1.052 8.627 1.00 0.00 7 MET A N 6
ATOM 6034 C CA . MET A 1 7 ? -13.586 -0.389 8.856 1.00 0.00 7 MET A CA 6
ATOM 6035 C C . MET A 1 7 ? -13.276 -0.302 10.348 1.00 0.00 7 MET A C 6
ATOM 6036 O O . MET A 1 7 ? -13.369 0.765 10.954 1.00 0.00 7 MET A O 6
ATOM 6050 N N . SER A 1 8 ? -12.904 -1.435 10.935 1.00 0.00 8 SER A N 6
ATOM 6051 C CA . SER A 1 8 ? -12.574 -1.490 12.353 1.00 0.00 8 SER A CA 6
ATOM 6052 C C . SER A 1 8 ? -11.069 -1.635 12.551 1.00 0.00 8 SER A C 6
ATOM 6053 O O . SER A 1 8 ? -10.446 -0.850 13.265 1.00 0.00 8 SER A O 6
ATOM 6061 N N . ASN A 1 9 ? -10.493 -2.645 11.908 1.00 0.00 9 ASN A N 6
ATOM 6062 C CA . ASN A 1 9 ? -9.060 -2.899 12.006 1.00 0.00 9 ASN A CA 6
ATOM 6063 C C . ASN A 1 9 ? -8.427 -3.015 10.619 1.00 0.00 9 ASN A C 6
ATOM 6064 O O . ASN A 1 9 ? -7.269 -2.645 10.423 1.00 0.00 9 ASN A O 6
ATOM 6075 N N . MET A 1 10 ? -9.193 -3.529 9.660 1.00 0.00 10 MET A N 6
ATOM 6076 C CA . MET A 1 10 ? -8.703 -3.690 8.296 1.00 0.00 10 MET A CA 6
ATOM 6077 C C . MET A 1 10 ? -8.782 -2.376 7.529 1.00 0.00 10 MET A C 6
ATOM 6078 O O . MET A 1 10 ? -9.857 -1.791 7.389 1.00 0.00 10 MET A O 6
ATOM 6092 N N . ALA A 1 11 ? -7.642 -1.920 7.027 1.00 0.00 11 ALA A N 6
ATOM 6093 C CA . ALA A 1 11 ? -7.588 -0.679 6.265 1.00 0.00 11 ALA A CA 6
ATOM 6094 C C . ALA A 1 11 ? -7.879 -0.938 4.793 1.00 0.00 11 ALA A C 6
ATOM 6095 O O . ALA A 1 11 ? -7.352 -1.879 4.201 1.00 0.00 11 ALA A O 6
ATOM 6102 N N . THR A 1 12 ? -8.722 -0.099 4.205 1.00 0.00 12 THR A N 6
ATOM 6103 C CA . THR A 1 12 ? -9.079 -0.237 2.799 1.00 0.00 12 THR A CA 6
ATOM 6104 C C . THR A 1 12 ? -8.952 1.104 2.085 1.00 0.00 12 THR A C 6
ATOM 6105 O O . THR A 1 12 ? -9.428 2.128 2.575 1.00 0.00 12 THR A O 6
ATOM 6116 N N . PHE A 1 13 ? -8.291 1.093 0.933 1.00 0.00 13 PHE A N 6
ATOM 6117 C CA . PHE A 1 13 ? -8.079 2.309 0.155 1.00 0.00 13 PHE A CA 6
ATOM 6118 C C . PHE A 1 13 ? -8.893 2.297 -1.139 1.00 0.00 13 PHE A C 6
ATOM 6119 O O . PHE A 1 13 ? -9.396 1.254 -1.561 1.00 0.00 13 PHE A O 6
ATOM 6136 N N . SER A 1 14 ? -9.013 3.466 -1.768 1.00 0.00 14 SER A N 6
ATOM 6137 C CA . SER A 1 14 ? -9.758 3.598 -3.018 1.00 0.00 14 SER A CA 6
ATOM 6138 C C . SER A 1 14 ? -8.811 3.650 -4.215 1.00 0.00 14 SER A C 6
ATOM 6139 O O . SER A 1 14 ? -7.743 4.259 -4.148 1.00 0.00 14 SER A O 6
ATOM 6147 N N . LEU A 1 15 ? -9.203 2.995 -5.304 1.00 0.00 15 LEU A N 6
ATOM 6148 C CA . LEU A 1 15 ? -8.378 2.958 -6.511 1.00 0.00 15 LEU A CA 6
ATOM 6149 C C . LEU A 1 15 ? -9.223 3.030 -7.783 1.00 0.00 15 LEU A C 6
ATOM 6150 O O . LEU A 1 15 ? -8.814 3.629 -8.777 1.00 0.00 15 LEU A O 6
ATOM 6166 N N . GLY A 1 16 ? -10.394 2.403 -7.748 1.00 0.00 16 GLY A N 6
ATOM 6167 C CA . GLY A 1 16 ? -11.272 2.391 -8.908 1.00 0.00 16 GLY A CA 6
ATOM 6168 C C . GLY A 1 16 ? -11.477 3.765 -9.515 1.00 0.00 16 GLY A C 6
ATOM 6169 O O . GLY A 1 16 ? -11.691 3.892 -10.720 1.00 0.00 16 GLY A O 6
ATOM 6173 N N . LYS A 1 17 ? -11.411 4.794 -8.680 1.00 0.00 17 LYS A N 6
ATOM 6174 C CA . LYS A 1 17 ? -11.591 6.165 -9.143 1.00 0.00 17 LYS A CA 6
ATOM 6175 C C . LYS A 1 17 ? -10.606 6.494 -10.263 1.00 0.00 17 LYS A C 6
ATOM 6176 O O . LYS A 1 17 ? -10.922 7.254 -11.178 1.00 0.00 17 LYS A O 6
ATOM 6195 N N . HIS A 1 18 ? -9.409 5.921 -10.175 1.00 0.00 18 HIS A N 6
ATOM 6196 C CA . HIS A 1 18 ? -8.366 6.151 -11.169 1.00 0.00 18 HIS A CA 6
ATOM 6197 C C . HIS A 1 18 ? -7.995 4.850 -11.881 1.00 0.00 18 HIS A C 6
ATOM 6198 O O . HIS A 1 18 ? -8.322 3.762 -11.405 1.00 0.00 18 HIS A O 6
ATOM 6212 N N . PRO A 1 19 ? -7.304 4.939 -13.034 1.00 0.00 19 PRO A N 6
ATOM 6213 C CA . PRO A 1 19 ? -6.892 3.757 -13.802 1.00 0.00 19 PRO A CA 6
ATOM 6214 C C . PRO A 1 19 ? -6.063 2.792 -12.963 1.00 0.00 19 PRO A C 6
ATOM 6215 O O . PRO A 1 19 ? -6.160 1.576 -13.118 1.00 0.00 19 PRO A O 6
ATOM 6226 N N . HIS A 1 20 ? -5.256 3.354 -12.070 1.00 0.00 20 HIS A N 6
ATOM 6227 C CA . HIS A 1 20 ? -4.399 2.576 -11.180 1.00 0.00 20 HIS A CA 6
ATOM 6228 C C . HIS A 1 20 ? -3.514 3.522 -10.372 1.00 0.00 20 HIS A C 6
ATOM 6229 O O . HIS A 1 20 ? -3.635 4.740 -10.491 1.00 0.00 20 HIS A O 6
ATOM 6243 N N . VAL A 1 21 ? -2.618 2.967 -9.563 1.00 0.00 21 VAL A N 6
ATOM 6244 C CA . VAL A 1 21 ? -1.720 3.799 -8.759 1.00 0.00 21 VAL A CA 6
ATOM 6245 C C . VAL A 1 21 ? -0.343 3.176 -8.592 1.00 0.00 21 VAL A C 6
ATOM 6246 O O . VAL A 1 21 ? -0.151 1.984 -8.823 1.00 0.00 21 VAL A O 6
ATOM 6259 N N . GLU A 1 22 ? 0.608 4.002 -8.166 1.00 0.00 22 GLU A N 6
ATOM 6260 C CA . GLU A 1 22 ? 1.973 3.556 -7.935 1.00 0.00 22 GLU A CA 6
ATOM 6261 C C . GLU A 1 22 ? 2.202 3.309 -6.446 1.00 0.00 22 GLU A C 6
ATOM 6262 O O . GLU A 1 22 ? 1.535 3.908 -5.602 1.00 0.00 22 GLU A O 6
ATOM 6274 N N . LEU A 1 23 ? 3.140 2.417 -6.131 1.00 0.00 23 LEU A N 6
ATOM 6275 C CA . LEU A 1 23 ? 3.453 2.075 -4.741 1.00 0.00 23 LEU A CA 6
ATOM 6276 C C . LEU A 1 23 ? 3.470 3.308 -3.834 1.00 0.00 23 LEU A C 6
ATOM 6277 O O . LEU A 1 23 ? 2.975 3.263 -2.708 1.00 0.00 23 LEU A O 6
ATOM 6293 N N . CYS A 1 24 ? 4.049 4.402 -4.323 1.00 0.00 24 CYS A N 6
ATOM 6294 C CA . CYS A 1 24 ? 4.134 5.635 -3.542 1.00 0.00 24 CYS A CA 6
ATOM 6295 C C . CYS A 1 24 ? 2.765 6.299 -3.390 1.00 0.00 24 CYS A C 6
ATOM 6296 O O . CYS A 1 24 ? 2.443 6.837 -2.331 1.00 0.00 24 CYS A O 6
ATOM 6304 N N . ASP A 1 25 ? 1.965 6.262 -4.452 1.00 0.00 25 ASP A N 6
ATOM 6305 C CA . ASP A 1 25 ? 0.636 6.866 -4.428 1.00 0.00 25 ASP A CA 6
ATOM 6306 C C . ASP A 1 25 ? -0.255 6.174 -3.406 1.00 0.00 25 ASP A C 6
ATOM 6307 O O . ASP A 1 25 ? -0.729 6.796 -2.455 1.00 0.00 25 ASP A O 6
ATOM 6316 N N . LEU A 1 26 ? -0.478 4.881 -3.611 1.00 0.00 26 LEU A N 6
ATOM 6317 C CA . LEU A 1 26 ? -1.310 4.089 -2.713 1.00 0.00 26 LEU A CA 6
ATOM 6318 C C . LEU A 1 26 ? -0.875 4.269 -1.262 1.00 0.00 26 LEU A C 6
ATOM 6319 O O . LEU A 1 26 ? -1.705 4.393 -0.363 1.00 0.00 26 LEU A O 6
ATOM 6335 N N . LEU A 1 27 ? 0.435 4.275 -1.049 1.00 0.00 27 LEU A N 6
ATOM 6336 C CA . LEU A 1 27 ? 1.002 4.427 0.286 1.00 0.00 27 LEU A CA 6
ATOM 6337 C C . LEU A 1 27 ? 0.753 5.821 0.851 1.00 0.00 27 LEU A C 6
ATOM 6338 O O . LEU A 1 27 ? 0.057 5.980 1.854 1.00 0.00 27 LEU A O 6
ATOM 6354 N N . LYS A 1 28 ? 1.340 6.827 0.207 1.00 0.00 28 LYS A N 6
ATOM 6355 C CA . LYS A 1 28 ? 1.200 8.215 0.646 1.00 0.00 28 LYS A CA 6
ATOM 6356 C C . LYS A 1 28 ? -0.241 8.541 1.034 1.00 0.00 28 LYS A C 6
ATOM 6357 O O . LYS A 1 28 ? -0.520 8.902 2.176 1.00 0.00 28 LYS A O 6
ATOM 6376 N N . LEU A 1 29 ? -1.146 8.424 0.071 1.00 0.00 29 LEU A N 6
ATOM 6377 C CA . LEU A 1 29 ? -2.555 8.717 0.305 1.00 0.00 29 LEU A CA 6
ATOM 6378 C C . LEU A 1 29 ? -3.112 7.918 1.482 1.00 0.00 29 LEU A C 6
ATOM 6379 O O . LEU A 1 29 ? -3.887 8.443 2.282 1.00 0.00 29 LEU A O 6
ATOM 6395 N N . GLU A 1 30 ? -2.724 6.650 1.588 1.00 0.00 30 GLU A N 6
ATOM 6396 C CA . GLU A 1 30 ? -3.204 5.799 2.675 1.00 0.00 30 GLU A CA 6
ATOM 6397 C C . GLU A 1 30 ? -2.629 6.229 4.021 1.00 0.00 30 GLU A C 6
ATOM 6398 O O . GLU A 1 30 ? -3.116 5.810 5.071 1.00 0.00 30 GLU A O 6
ATOM 6410 N N . GLY A 1 31 ? -1.595 7.062 3.993 1.00 0.00 31 GLY A N 6
ATOM 6411 C CA . GLY A 1 31 ? -0.990 7.518 5.229 1.00 0.00 31 GLY A CA 6
ATOM 6412 C C . GLY A 1 31 ? 0.245 6.723 5.611 1.00 0.00 31 GLY A C 6
ATOM 6413 O O . GLY A 1 31 ? 0.651 6.724 6.773 1.00 0.00 31 GLY A O 6
ATOM 6417 N N . TRP A 1 32 ? 0.854 6.052 4.635 1.00 0.00 32 TRP A N 6
ATOM 6418 C CA . TRP A 1 32 ? 2.056 5.270 4.896 1.00 0.00 32 TRP A CA 6
ATOM 6419 C C . TRP A 1 32 ? 3.251 6.202 5.055 1.00 0.00 32 TRP A C 6
ATOM 6420 O O . TRP A 1 32 ? 3.820 6.321 6.139 1.00 0.00 32 TRP A O 6
ATOM 6441 N N . SER A 1 33 ? 3.616 6.870 3.965 1.00 0.00 33 SER A N 6
ATOM 6442 C CA . SER A 1 33 ? 4.730 7.806 3.980 1.00 0.00 33 SER A CA 6
ATOM 6443 C C . SER A 1 33 ? 4.224 9.243 3.918 1.00 0.00 33 SER A C 6
ATOM 6444 O O . SER A 1 33 ? 3.316 9.555 3.147 1.00 0.00 33 SER A O 6
ATOM 6452 N N . GLU A 1 34 ? 4.814 10.118 4.725 1.00 0.00 34 GLU A N 6
ATOM 6453 C CA . GLU A 1 34 ? 4.409 11.520 4.740 1.00 0.00 34 GLU A CA 6
ATOM 6454 C C . GLU A 1 34 ? 4.848 12.211 3.454 1.00 0.00 34 GLU A C 6
ATOM 6455 O O . GLU A 1 34 ? 4.161 13.095 2.942 1.00 0.00 34 GLU A O 6
ATOM 6467 N N . SER A 1 35 ? 5.993 11.785 2.932 1.00 0.00 35 SER A N 6
ATOM 6468 C CA . SER A 1 35 ? 6.532 12.339 1.696 1.00 0.00 35 SER A CA 6
ATOM 6469 C C . SER A 1 35 ? 6.349 11.352 0.550 1.00 0.00 35 SER A C 6
ATOM 6470 O O . SER A 1 35 ? 5.761 11.677 -0.483 1.00 0.00 35 SER A O 6
ATOM 6478 N N . GLY A 1 36 ? 6.860 10.143 0.749 1.00 0.00 36 GLY A N 6
ATOM 6479 C CA . GLY A 1 36 ? 6.756 9.110 -0.261 1.00 0.00 36 GLY A CA 6
ATOM 6480 C C . GLY A 1 36 ? 8.103 8.508 -0.609 1.00 0.00 36 GLY A C 6
ATOM 6481 O O . GLY A 1 36 ? 8.198 7.320 -0.914 1.00 0.00 36 GLY A O 6
ATOM 6485 N N . ALA A 1 37 ? 9.149 9.329 -0.561 1.00 0.00 37 ALA A N 6
ATOM 6486 C CA . ALA A 1 37 ? 10.501 8.870 -0.873 1.00 0.00 37 ALA A CA 6
ATOM 6487 C C . ALA A 1 37 ? 11.469 9.122 0.286 1.00 0.00 37 ALA A C 6
ATOM 6488 O O . ALA A 1 37 ? 12.628 8.711 0.233 1.00 0.00 37 ALA A O 6
ATOM 6495 N N . GLN A 1 38 ? 10.992 9.802 1.328 1.00 0.00 38 GLN A N 6
ATOM 6496 C CA . GLN A 1 38 ? 11.823 10.109 2.491 1.00 0.00 38 GLN A CA 6
ATOM 6497 C C . GLN A 1 38 ? 12.483 8.846 3.042 1.00 0.00 38 GLN A C 6
ATOM 6498 O O . GLN A 1 38 ? 13.674 8.613 2.832 1.00 0.00 38 GLN A O 6
ATOM 6512 N N . ALA A 1 39 ? 11.702 8.035 3.749 1.00 0.00 39 ALA A N 6
ATOM 6513 C CA . ALA A 1 39 ? 12.201 6.795 4.337 1.00 0.00 39 ALA A CA 6
ATOM 6514 C C . ALA A 1 39 ? 12.348 5.684 3.299 1.00 0.00 39 ALA A C 6
ATOM 6515 O O . ALA A 1 39 ? 12.455 4.511 3.657 1.00 0.00 39 ALA A O 6
ATOM 6522 N N . LYS A 1 40 ? 12.333 6.044 2.016 1.00 0.00 40 LYS A N 6
ATOM 6523 C CA . LYS A 1 40 ? 12.445 5.057 0.946 1.00 0.00 40 LYS A CA 6
ATOM 6524 C C . LYS A 1 40 ? 11.191 4.192 0.898 1.00 0.00 40 LYS A C 6
ATOM 6525 O O . LYS A 1 40 ? 11.219 3.060 0.419 1.00 0.00 40 LYS A O 6
ATOM 6544 N N . ILE A 1 41 ? 10.092 4.741 1.405 1.00 0.00 41 ILE A N 6
ATOM 6545 C CA . ILE A 1 41 ? 8.817 4.039 1.437 1.00 0.00 41 ILE A CA 6
ATOM 6546 C C . ILE A 1 41 ? 8.376 3.621 0.040 1.00 0.00 41 ILE A C 6
ATOM 6547 O O . ILE A 1 41 ? 7.611 2.670 -0.119 1.00 0.00 41 ILE A O 6
ATOM 6563 N N . ALA A 1 42 ? 8.857 4.336 -0.965 1.00 0.00 42 ALA A N 6
ATOM 6564 C CA . ALA A 1 42 ? 8.498 4.030 -2.344 1.00 0.00 42 ALA A CA 6
ATOM 6565 C C . ALA A 1 42 ? 9.244 2.796 -2.850 1.00 0.00 42 ALA A C 6
ATOM 6566 O O . ALA A 1 42 ? 8.678 1.700 -2.922 1.00 0.00 42 ALA A O 6
ATOM 6573 N N . ILE A 1 43 ? 10.520 2.974 -3.191 1.00 0.00 43 ILE A N 6
ATOM 6574 C CA . ILE A 1 43 ? 11.338 1.870 -3.682 1.00 0.00 43 ILE A CA 6
ATOM 6575 C C . ILE A 1 43 ? 11.210 0.657 -2.766 1.00 0.00 43 ILE A C 6
ATOM 6576 O O . ILE A 1 43 ? 11.088 -0.478 -3.229 1.00 0.00 43 ILE A O 6
ATOM 6592 N N . ALA A 1 44 ? 11.223 0.910 -1.459 1.00 0.00 44 ALA A N 6
ATOM 6593 C CA . ALA A 1 44 ? 11.092 -0.157 -0.479 1.00 0.00 44 ALA A CA 6
ATOM 6594 C C . ALA A 1 44 ? 9.796 -0.925 -0.699 1.00 0.00 44 ALA A C 6
ATOM 6595 O O . ALA A 1 44 ? 9.821 -2.084 -1.113 1.00 0.00 44 ALA A O 6
ATOM 6602 N N . GLU A 1 45 ? 8.661 -0.268 -0.424 1.00 0.00 45 GLU A N 6
ATOM 6603 C CA . GLU A 1 45 ? 7.341 -0.886 -0.598 1.00 0.00 45 GLU A CA 6
ATOM 6604 C C . GLU A 1 45 ? 7.373 -1.914 -1.718 1.00 0.00 45 GLU A C 6
ATOM 6605 O O . GLU A 1 45 ? 6.860 -3.024 -1.575 1.00 0.00 45 GLU A O 6
ATOM 6617 N N . GLY A 1 46 ? 8.012 -1.544 -2.820 1.00 0.00 46 GLY A N 6
ATOM 6618 C CA . GLY A 1 46 ? 8.134 -2.462 -3.931 1.00 0.00 46 GLY A CA 6
ATOM 6619 C C . GLY A 1 46 ? 8.863 -3.720 -3.506 1.00 0.00 46 GLY A C 6
ATOM 6620 O O . GLY A 1 46 ? 8.249 -4.772 -3.325 1.00 0.00 46 GLY A O 6
ATOM 6624 N N . GLN A 1 47 ? 10.179 -3.605 -3.344 1.00 0.00 47 GLN A N 6
ATOM 6625 C CA . GLN A 1 47 ? 11.018 -4.736 -2.938 1.00 0.00 47 GLN A CA 6
ATOM 6626 C C . GLN A 1 47 ? 10.451 -5.485 -1.725 1.00 0.00 47 GLN A C 6
ATOM 6627 O O . GLN A 1 47 ? 10.909 -6.585 -1.411 1.00 0.00 47 GLN A O 6
ATOM 6641 N N . VAL A 1 48 ? 9.468 -4.900 -1.041 1.00 0.00 48 VAL A N 6
ATOM 6642 C CA . VAL A 1 48 ? 8.884 -5.551 0.126 1.00 0.00 48 VAL A CA 6
ATOM 6643 C C . VAL A 1 48 ? 7.958 -6.703 -0.294 1.00 0.00 48 VAL A C 6
ATOM 6644 O O . VAL A 1 48 ? 8.441 -7.799 -0.570 1.00 0.00 48 VAL A O 6
ATOM 6657 N N . LYS A 1 49 ? 6.639 -6.473 -0.346 1.00 0.00 49 LYS A N 6
ATOM 6658 C CA . LYS A 1 49 ? 5.713 -7.536 -0.736 1.00 0.00 49 LYS A CA 6
ATOM 6659 C C . LYS A 1 49 ? 4.324 -6.991 -1.062 1.00 0.00 49 LYS A C 6
ATOM 6660 O O . LYS A 1 49 ? 3.685 -6.360 -0.220 1.00 0.00 49 LYS A O 6
ATOM 6679 N N . VAL A 1 50 ? 3.849 -7.260 -2.279 1.00 0.00 50 VAL A N 6
ATOM 6680 C CA . VAL A 1 50 ? 2.524 -6.819 -2.692 1.00 0.00 50 VAL A CA 6
ATOM 6681 C C . VAL A 1 50 ? 1.646 -8.030 -2.994 1.00 0.00 50 VAL A C 6
ATOM 6682 O O . VAL A 1 50 ? 2.155 -9.092 -3.350 1.00 0.00 50 VAL A O 6
ATOM 6695 N N . ASP A 1 51 ? 0.333 -7.882 -2.830 1.00 0.00 51 ASP A N 6
ATOM 6696 C CA . ASP A 1 51 ? -0.598 -8.985 -3.071 1.00 0.00 51 ASP A CA 6
ATOM 6697 C C . ASP A 1 51 ? -0.268 -9.722 -4.364 1.00 0.00 51 ASP A C 6
ATOM 6698 O O . ASP A 1 51 ? -0.593 -9.258 -5.457 1.00 0.00 51 ASP A O 6
ATOM 6707 N N . GLY A 1 52 ? 0.382 -10.871 -4.226 1.00 0.00 52 GLY A N 6
ATOM 6708 C CA . GLY A 1 52 ? 0.752 -11.659 -5.385 1.00 0.00 52 GLY A CA 6
ATOM 6709 C C . GLY A 1 52 ? 1.715 -10.927 -6.298 1.00 0.00 52 GLY A C 6
ATOM 6710 O O . GLY A 1 52 ? 1.821 -11.247 -7.481 1.00 0.00 52 GLY A O 6
ATOM 6714 N N . ALA A 1 53 ? 2.420 -9.940 -5.750 1.00 0.00 53 ALA A N 6
ATOM 6715 C CA . ALA A 1 53 ? 3.373 -9.166 -6.530 1.00 0.00 53 ALA A CA 6
ATOM 6716 C C . ALA A 1 53 ? 4.578 -8.744 -5.691 1.00 0.00 53 ALA A C 6
ATOM 6717 O O . ALA A 1 53 ? 4.693 -7.588 -5.281 1.00 0.00 53 ALA A O 6
ATOM 6724 N N . VAL A 1 54 ? 5.473 -9.688 -5.427 1.00 0.00 54 VAL A N 6
ATOM 6725 C CA . VAL A 1 54 ? 6.664 -9.407 -4.638 1.00 0.00 54 VAL A CA 6
ATOM 6726 C C . VAL A 1 54 ? 7.793 -8.895 -5.536 1.00 0.00 54 VAL A C 6
ATOM 6727 O O . VAL A 1 54 ? 8.804 -9.569 -5.728 1.00 0.00 54 VAL A O 6
ATOM 6740 N N . GLU A 1 55 ? 7.604 -7.701 -6.092 1.00 0.00 55 GLU A N 6
ATOM 6741 C CA . GLU A 1 55 ? 8.595 -7.101 -6.981 1.00 0.00 55 GLU A CA 6
ATOM 6742 C C . GLU A 1 55 ? 9.399 -6.021 -6.258 1.00 0.00 55 GLU A C 6
ATOM 6743 O O . GLU A 1 55 ? 9.365 -5.934 -5.034 1.00 0.00 55 GLU A O 6
ATOM 6755 N N . THR A 1 56 ? 10.132 -5.208 -7.020 1.00 0.00 56 THR A N 6
ATOM 6756 C CA . THR A 1 56 ? 10.944 -4.147 -6.429 1.00 0.00 56 THR A CA 6
ATOM 6757 C C . THR A 1 56 ? 11.007 -2.907 -7.321 1.00 0.00 56 THR A C 6
ATOM 6758 O O . THR A 1 56 ? 12.048 -2.255 -7.415 1.00 0.00 56 THR A O 6
ATOM 6769 N N . ARG A 1 57 ? 9.895 -2.576 -7.969 1.00 0.00 57 ARG A N 6
ATOM 6770 C CA . ARG A 1 57 ? 9.842 -1.406 -8.838 1.00 0.00 57 ARG A CA 6
ATOM 6771 C C . ARG A 1 57 ? 9.391 -0.169 -8.065 1.00 0.00 57 ARG A C 6
ATOM 6772 O O . ARG A 1 57 ? 9.033 -0.255 -6.890 1.00 0.00 57 ARG A O 6
ATOM 6793 N N . LYS A 1 58 ? 9.410 0.980 -8.735 1.00 0.00 58 LYS A N 6
ATOM 6794 C CA . LYS A 1 58 ? 9.001 2.235 -8.114 1.00 0.00 58 LYS A CA 6
ATOM 6795 C C . LYS A 1 58 ? 7.480 2.342 -8.063 1.00 0.00 58 LYS A C 6
ATOM 6796 O O . LYS A 1 58 ? 6.910 2.778 -7.063 1.00 0.00 58 LYS A O 6
ATOM 6815 N N . ARG A 1 59 ? 6.831 1.937 -9.149 1.00 0.00 59 ARG A N 6
ATOM 6816 C CA . ARG A 1 59 ? 5.375 1.979 -9.237 1.00 0.00 59 ARG A CA 6
ATOM 6817 C C . ARG A 1 59 ? 4.818 0.602 -9.576 1.00 0.00 59 ARG A C 6
ATOM 6818 O O . ARG A 1 59 ? 5.504 -0.218 -10.187 1.00 0.00 59 ARG A O 6
ATOM 6839 N N . CYS A 1 60 ? 3.571 0.353 -9.191 1.00 0.00 60 CYS A N 6
ATOM 6840 C CA . CYS A 1 60 ? 2.938 -0.925 -9.476 1.00 0.00 60 CYS A CA 6
ATOM 6841 C C . CYS A 1 60 ? 1.509 -0.714 -9.954 1.00 0.00 60 CYS A C 6
ATOM 6842 O O . CYS A 1 60 ? 0.660 -0.238 -9.201 1.00 0.00 60 CYS A O 6
ATOM 6850 N N . LYS A 1 61 ? 1.242 -1.081 -11.200 1.00 0.00 61 LYS A N 6
ATOM 6851 C CA . LYS A 1 61 ? -0.093 -0.936 -11.760 1.00 0.00 61 LYS A CA 6
ATOM 6852 C C . LYS A 1 61 ? -1.039 -1.921 -11.095 1.00 0.00 61 LYS A C 6
ATOM 6853 O O . LYS A 1 61 ? -1.067 -3.104 -11.438 1.00 0.00 61 LYS A O 6
ATOM 6872 N N . ILE A 1 62 ? -1.800 -1.431 -10.125 1.00 0.00 62 ILE A N 6
ATOM 6873 C CA . ILE A 1 62 ? -2.729 -2.274 -9.394 1.00 0.00 62 ILE A CA 6
ATOM 6874 C C . ILE A 1 62 ? -4.094 -1.620 -9.262 1.00 0.00 62 ILE A C 6
ATOM 6875 O O . ILE A 1 62 ? -4.207 -0.404 -9.100 1.00 0.00 62 ILE A O 6
ATOM 6891 N N . VAL A 1 63 ? -5.127 -2.446 -9.324 1.00 0.00 63 VAL A N 6
ATOM 6892 C CA . VAL A 1 63 ? -6.497 -1.979 -9.206 1.00 0.00 63 VAL A CA 6
ATOM 6893 C C . VAL A 1 63 ? -7.363 -3.066 -8.573 1.00 0.00 63 VAL A C 6
ATOM 6894 O O . VAL A 1 63 ? -6.897 -4.182 -8.346 1.00 0.00 63 VAL A O 6
ATOM 6907 N N . ALA A 1 64 ? -8.626 -2.750 -8.311 1.00 0.00 64 ALA A N 6
ATOM 6908 C CA . ALA A 1 64 ? -9.552 -3.722 -7.729 1.00 0.00 64 ALA A CA 6
ATOM 6909 C C . ALA A 1 64 ? -9.245 -3.999 -6.253 1.00 0.00 64 ALA A C 6
ATOM 6910 O O . ALA A 1 64 ? -8.759 -3.124 -5.536 1.00 0.00 64 ALA A O 6
ATOM 6917 N N . GLY A 1 65 ? -9.547 -5.220 -5.805 1.00 0.00 65 GLY A N 6
ATOM 6918 C CA . GLY A 1 65 ? -9.320 -5.596 -4.425 1.00 0.00 65 GLY A CA 6
ATOM 6919 C C . GLY A 1 65 ? -7.967 -6.239 -4.203 1.00 0.00 65 GLY A C 6
ATOM 6920 O O . GLY A 1 65 ? -7.854 -7.463 -4.151 1.00 0.00 65 GLY A O 6
ATOM 6924 N N . GLN A 1 66 ? -6.938 -5.412 -4.081 1.00 0.00 66 GLN A N 6
ATOM 6925 C CA . GLN A 1 66 ? -5.581 -5.910 -3.870 1.00 0.00 66 GLN A CA 6
ATOM 6926 C C . GLN A 1 66 ? -4.978 -5.355 -2.579 1.00 0.00 66 GLN A C 6
ATOM 6927 O O . GLN A 1 66 ? -5.414 -4.326 -2.062 1.00 0.00 66 GLN A O 6
ATOM 6941 N N . THR A 1 67 ? -3.985 -6.070 -2.057 1.00 0.00 67 THR A N 6
ATOM 6942 C CA . THR A 1 67 ? -3.315 -5.694 -0.813 1.00 0.00 67 THR A CA 6
ATOM 6943 C C . THR A 1 67 ? -1.853 -5.303 -1.049 1.00 0.00 67 THR A C 6
ATOM 6944 O O . THR A 1 67 ? -1.205 -5.797 -1.970 1.00 0.00 67 THR A O 6
ATOM 6955 N N . VAL A 1 68 ? -1.337 -4.418 -0.200 1.00 0.00 68 VAL A N 6
ATOM 6956 C CA . VAL A 1 68 ? 0.052 -3.972 -0.307 1.00 0.00 68 VAL A CA 6
ATOM 6957 C C . VAL A 1 68 ? 0.758 -4.125 1.045 1.00 0.00 68 VAL A C 6
ATOM 6958 O O . VAL A 1 68 ? 0.137 -3.962 2.094 1.00 0.00 68 VAL A O 6
ATOM 6971 N N . SER A 1 69 ? 2.051 -4.464 1.019 1.00 0.00 69 SER A N 6
ATOM 6972 C CA . SER A 1 69 ? 2.806 -4.661 2.258 1.00 0.00 69 SER A CA 6
ATOM 6973 C C . SER A 1 69 ? 4.193 -4.012 2.218 1.00 0.00 69 SER A C 6
ATOM 6974 O O . SER A 1 69 ? 4.952 -4.196 1.261 1.00 0.00 69 SER A O 6
ATOM 6982 N N . PHE A 1 70 ? 4.522 -3.272 3.285 1.00 0.00 70 PHE A N 6
ATOM 6983 C CA . PHE A 1 70 ? 5.823 -2.609 3.404 1.00 0.00 70 PHE A CA 6
ATOM 6984 C C . PHE A 1 70 ? 6.282 -2.546 4.864 1.00 0.00 70 PHE A C 6
ATOM 6985 O O . PHE A 1 70 ? 5.595 -1.989 5.716 1.00 0.00 70 PHE A O 6
ATOM 7002 N N . ALA A 1 71 ? 7.466 -3.094 5.132 1.00 0.00 71 ALA A N 6
ATOM 7003 C CA . ALA A 1 71 ? 8.049 -3.084 6.474 1.00 0.00 71 ALA A CA 6
ATOM 7004 C C . ALA A 1 71 ? 7.020 -3.376 7.565 1.00 0.00 71 ALA A C 6
ATOM 7005 O O . ALA A 1 71 ? 7.150 -2.893 8.690 1.00 0.00 71 ALA A O 6
ATOM 7012 N N . GLY A 1 72 ? 6.007 -4.171 7.236 1.00 0.00 72 GLY A N 6
ATOM 7013 C CA . GLY A 1 72 ? 4.989 -4.511 8.217 1.00 0.00 72 GLY A CA 6
ATOM 7014 C C . GLY A 1 72 ? 3.671 -3.804 7.986 1.00 0.00 72 GLY A C 6
ATOM 7015 O O . GLY A 1 72 ? 2.700 -4.047 8.702 1.00 0.00 72 GLY A O 6
ATOM 7019 N N . HIS A 1 73 ? 3.630 -2.921 6.997 1.00 0.00 73 HIS A N 6
ATOM 7020 C CA . HIS A 1 73 ? 2.414 -2.182 6.702 1.00 0.00 73 HIS A CA 6
ATOM 7021 C C . HIS A 1 73 ? 1.560 -2.928 5.683 1.00 0.00 73 HIS A C 6
ATOM 7022 O O . HIS A 1 73 ? 1.812 -2.848 4.483 1.00 0.00 73 HIS A O 6
ATOM 7036 N N . SER A 1 74 ? 0.552 -3.653 6.159 1.00 0.00 74 SER A N 6
ATOM 7037 C CA . SER A 1 74 ? -0.326 -4.410 5.269 1.00 0.00 74 SER A CA 6
ATOM 7038 C C . SER A 1 74 ? -1.718 -3.783 5.192 1.00 0.00 74 SER A C 6
ATOM 7039 O O . SER A 1 74 ? -2.457 -3.764 6.176 1.00 0.00 74 SER A O 6
ATOM 7047 N N . VAL A 1 75 ? -2.068 -3.280 4.011 1.00 0.00 75 VAL A N 6
ATOM 7048 C CA . VAL A 1 75 ? -3.372 -2.657 3.791 1.00 0.00 75 VAL A CA 6
ATOM 7049 C C . VAL A 1 75 ? -3.952 -3.078 2.445 1.00 0.00 75 VAL A C 6
ATOM 7050 O O . VAL A 1 75 ? -3.215 -3.462 1.539 1.00 0.00 75 VAL A O 6
ATOM 7063 N N . GLN A 1 76 ? -5.274 -3.006 2.314 1.00 0.00 76 GLN A N 6
ATOM 7064 C CA . GLN A 1 76 ? -5.935 -3.397 1.073 1.00 0.00 76 GLN A CA 6
ATOM 7065 C C . GLN A 1 76 ? -6.563 -2.200 0.367 1.00 0.00 76 GLN A C 6
ATOM 7066 O O . GLN A 1 76 ? -6.713 -1.125 0.948 1.00 0.00 76 GLN A O 6
ATOM 7080 N N . VAL A 1 77 ? -6.921 -2.404 -0.898 1.00 0.00 77 VAL A N 6
ATOM 7081 C CA . VAL A 1 77 ? -7.530 -1.360 -1.716 1.00 0.00 77 VAL A CA 6
ATOM 7082 C C . VAL A 1 77 ? -8.621 -1.944 -2.605 1.00 0.00 77 VAL A C 6
ATOM 7083 O O . VAL A 1 77 ? -8.552 -3.108 -2.989 1.00 0.00 77 VAL A O 6
ATOM 7096 N N . VAL A 1 78 ? -9.630 -1.139 -2.927 1.00 0.00 78 VAL A N 6
ATOM 7097 C CA . VAL A 1 78 ? -10.731 -1.600 -3.771 1.00 0.00 78 VAL A CA 6
ATOM 7098 C C . VAL A 1 78 ? -11.015 -0.628 -4.910 1.00 0.00 78 VAL A C 6
ATOM 7099 O O . VAL A 1 78 ? -10.543 0.509 -4.903 1.00 0.00 78 VAL A O 6
ATOM 7112 N N . ALA A 1 79 ? -11.793 -1.086 -5.889 1.00 0.00 79 ALA A N 6
ATOM 7113 C CA . ALA A 1 79 ? -12.146 -0.260 -7.037 1.00 0.00 79 ALA A CA 6
ATOM 7114 C C . ALA A 1 79 ? -13.346 0.628 -6.726 1.00 0.00 79 ALA A C 6
ATOM 7115 O O . ALA A 1 79 ? -13.156 1.857 -6.603 1.00 0.00 79 ALA A O 6
ATOM 7123 N N . GLY A 1 1 ? -11.815 -12.733 28.781 1.00 0.00 1 GLY A N 7
ATOM 7124 C CA . GLY A 1 1 ? -11.101 -12.854 27.479 1.00 0.00 1 GLY A CA 7
ATOM 7125 C C . GLY A 1 1 ? -11.183 -11.589 26.644 1.00 0.00 1 GLY A C 7
ATOM 7126 O O . GLY A 1 1 ? -10.309 -11.328 25.817 1.00 0.00 1 GLY A O 7
ATOM 7132 N N . SER A 1 2 ? -12.236 -10.805 26.854 1.00 0.00 2 SER A N 7
ATOM 7133 C CA . SER A 1 2 ? -12.427 -9.565 26.110 1.00 0.00 2 SER A CA 7
ATOM 7134 C C . SER A 1 2 ? -12.478 -9.835 24.610 1.00 0.00 2 SER A C 7
ATOM 7135 O O . SER A 1 2 ? -12.289 -10.967 24.165 1.00 0.00 2 SER A O 7
ATOM 7143 N N . MET A 1 3 ? -12.736 -8.788 23.837 1.00 0.00 3 MET A N 7
ATOM 7144 C CA . MET A 1 3 ? -12.814 -8.910 22.386 1.00 0.00 3 MET A CA 7
ATOM 7145 C C . MET A 1 3 ? -12.123 -7.737 21.695 1.00 0.00 3 MET A C 7
ATOM 7146 O O . MET A 1 3 ? -11.459 -7.911 20.673 1.00 0.00 3 MET A O 7
ATOM 7160 N N . ILE A 1 4 ? -12.285 -6.543 22.256 1.00 0.00 4 ILE A N 7
ATOM 7161 C CA . ILE A 1 4 ? -11.677 -5.345 21.690 1.00 0.00 4 ILE A CA 7
ATOM 7162 C C . ILE A 1 4 ? -10.233 -5.186 22.155 1.00 0.00 4 ILE A C 7
ATOM 7163 O O . ILE A 1 4 ? -9.960 -4.505 23.144 1.00 0.00 4 ILE A O 7
ATOM 7179 N N . HIS A 1 5 ? -9.312 -5.817 21.436 1.00 0.00 5 HIS A N 7
ATOM 7180 C CA . HIS A 1 5 ? -7.895 -5.744 21.771 1.00 0.00 5 HIS A CA 7
ATOM 7181 C C . HIS A 1 5 ? -7.034 -5.998 20.538 1.00 0.00 5 HIS A C 7
ATOM 7182 O O . HIS A 1 5 ? -7.278 -6.939 19.782 1.00 0.00 5 HIS A O 7
ATOM 7196 N N . ARG A 1 6 ? -6.030 -5.151 20.339 1.00 0.00 6 ARG A N 7
ATOM 7197 C CA . ARG A 1 6 ? -5.135 -5.279 19.194 1.00 0.00 6 ARG A CA 7
ATOM 7198 C C . ARG A 1 6 ? -5.894 -5.066 17.888 1.00 0.00 6 ARG A C 7
ATOM 7199 O O . ARG A 1 6 ? -5.569 -5.667 16.864 1.00 0.00 6 ARG A O 7
ATOM 7220 N N . MET A 1 7 ? -6.908 -4.208 17.932 1.00 0.00 7 MET A N 7
ATOM 7221 C CA . MET A 1 7 ? -7.715 -3.916 16.752 1.00 0.00 7 MET A CA 7
ATOM 7222 C C . MET A 1 7 ? -8.227 -2.480 16.785 1.00 0.00 7 MET A C 7
ATOM 7223 O O . MET A 1 7 ? -8.611 -1.971 17.838 1.00 0.00 7 MET A O 7
ATOM 7237 N N . SER A 1 8 ? -8.233 -1.831 15.625 1.00 0.00 8 SER A N 7
ATOM 7238 C CA . SER A 1 8 ? -8.700 -0.455 15.524 1.00 0.00 8 SER A CA 7
ATOM 7239 C C . SER A 1 8 ? -9.637 -0.282 14.332 1.00 0.00 8 SER A C 7
ATOM 7240 O O . SER A 1 8 ? -10.711 0.305 14.455 1.00 0.00 8 SER A O 7
ATOM 7248 N N . ASN A 1 9 ? -9.221 -0.798 13.179 1.00 0.00 9 ASN A N 7
ATOM 7249 C CA . ASN A 1 9 ? -10.024 -0.699 11.965 1.00 0.00 9 ASN A CA 7
ATOM 7250 C C . ASN A 1 9 ? -9.326 -1.387 10.796 1.00 0.00 9 ASN A C 7
ATOM 7251 O O . ASN A 1 9 ? -8.101 -1.504 10.774 1.00 0.00 9 ASN A O 7
ATOM 7262 N N . MET A 1 10 ? -10.113 -1.839 9.825 1.00 0.00 10 MET A N 7
ATOM 7263 C CA . MET A 1 10 ? -9.567 -2.513 8.653 1.00 0.00 10 MET A CA 7
ATOM 7264 C C . MET A 1 10 ? -8.976 -1.509 7.672 1.00 0.00 10 MET A C 7
ATOM 7265 O O . MET A 1 10 ? -9.637 -0.549 7.277 1.00 0.00 10 MET A O 7
ATOM 7279 N N . ALA A 1 11 ? -7.730 -1.742 7.277 1.00 0.00 11 ALA A N 7
ATOM 7280 C CA . ALA A 1 11 ? -7.057 -0.861 6.334 1.00 0.00 11 ALA A CA 7
ATOM 7281 C C . ALA A 1 11 ? -7.506 -1.150 4.908 1.00 0.00 11 ALA A C 7
ATOM 7282 O O . ALA A 1 11 ? -7.004 -2.071 4.264 1.00 0.00 11 ALA A O 7
ATOM 7289 N N . THR A 1 12 ? -8.453 -0.360 4.419 1.00 0.00 12 THR A N 7
ATOM 7290 C CA . THR A 1 12 ? -8.965 -0.536 3.065 1.00 0.00 12 THR A CA 7
ATOM 7291 C C . THR A 1 12 ? -8.951 0.785 2.303 1.00 0.00 12 THR A C 7
ATOM 7292 O O . THR A 1 12 ? -9.612 1.746 2.698 1.00 0.00 12 THR A O 7
ATOM 7303 N N . PHE A 1 13 ? -8.202 0.826 1.207 1.00 0.00 13 PHE A N 7
ATOM 7304 C CA . PHE A 1 13 ? -8.115 2.031 0.390 1.00 0.00 13 PHE A CA 7
ATOM 7305 C C . PHE A 1 13 ? -9.049 1.931 -0.813 1.00 0.00 13 PHE A C 7
ATOM 7306 O O . PHE A 1 13 ? -9.314 0.838 -1.315 1.00 0.00 13 PHE A O 7
ATOM 7323 N N . SER A 1 14 ? -9.547 3.076 -1.270 1.00 0.00 14 SER A N 7
ATOM 7324 C CA . SER A 1 14 ? -10.453 3.113 -2.413 1.00 0.00 14 SER A CA 7
ATOM 7325 C C . SER A 1 14 ? -9.741 3.630 -3.657 1.00 0.00 14 SER A C 7
ATOM 7326 O O . SER A 1 14 ? -8.840 4.464 -3.567 1.00 0.00 14 SER A O 7
ATOM 7334 N N . LEU A 1 15 ? -10.151 3.129 -4.816 1.00 0.00 15 LEU A N 7
ATOM 7335 C CA . LEU A 1 15 ? -9.552 3.540 -6.081 1.00 0.00 15 LEU A CA 7
ATOM 7336 C C . LEU A 1 15 ? -10.623 3.992 -7.071 1.00 0.00 15 LEU A C 7
ATOM 7337 O O . LEU A 1 15 ? -10.411 4.928 -7.843 1.00 0.00 15 LEU A O 7
ATOM 7353 N N . GLY A 1 16 ? -11.774 3.327 -7.043 1.00 0.00 16 GLY A N 7
ATOM 7354 C CA . GLY A 1 16 ? -12.860 3.681 -7.940 1.00 0.00 16 GLY A CA 7
ATOM 7355 C C . GLY A 1 16 ? -12.724 3.036 -9.307 1.00 0.00 16 GLY A C 7
ATOM 7356 O O . GLY A 1 16 ? -12.854 1.819 -9.442 1.00 0.00 16 GLY A O 7
ATOM 7360 N N . LYS A 1 17 ? -12.466 3.854 -10.321 1.00 0.00 17 LYS A N 7
ATOM 7361 C CA . LYS A 1 17 ? -12.315 3.362 -11.686 1.00 0.00 17 LYS A CA 7
ATOM 7362 C C . LYS A 1 17 ? -11.128 4.030 -12.378 1.00 0.00 17 LYS A C 7
ATOM 7363 O O . LYS A 1 17 ? -11.263 4.585 -13.468 1.00 0.00 17 LYS A O 7
ATOM 7382 N N . HIS A 1 18 ? -9.967 3.973 -11.733 1.00 0.00 18 HIS A N 7
ATOM 7383 C CA . HIS A 1 18 ? -8.755 4.572 -12.281 1.00 0.00 18 HIS A CA 7
ATOM 7384 C C . HIS A 1 18 ? -7.826 3.501 -12.854 1.00 0.00 18 HIS A C 7
ATOM 7385 O O . HIS A 1 18 ? -7.882 2.340 -12.448 1.00 0.00 18 HIS A O 7
ATOM 7399 N N . PRO A 1 19 ? -6.954 3.879 -13.807 1.00 0.00 19 PRO A N 7
ATOM 7400 C CA . PRO A 1 19 ? -6.010 2.949 -14.433 1.00 0.00 19 PRO A CA 7
ATOM 7401 C C . PRO A 1 19 ? -5.219 2.149 -13.403 1.00 0.00 19 PRO A C 7
ATOM 7402 O O . PRO A 1 19 ? -5.067 0.936 -13.538 1.00 0.00 19 PRO A O 7
ATOM 7413 N N . HIS A 1 20 ? -4.736 2.841 -12.370 1.00 0.00 20 HIS A N 7
ATOM 7414 C CA . HIS A 1 20 ? -3.970 2.221 -11.285 1.00 0.00 20 HIS A CA 7
ATOM 7415 C C . HIS A 1 20 ? -3.241 3.286 -10.469 1.00 0.00 20 HIS A C 7
ATOM 7416 O O . HIS A 1 20 ? -3.537 4.475 -10.591 1.00 0.00 20 HIS A O 7
ATOM 7430 N N . VAL A 1 21 ? -2.303 2.864 -9.626 1.00 0.00 21 VAL A N 7
ATOM 7431 C CA . VAL A 1 21 ? -1.566 3.812 -8.790 1.00 0.00 21 VAL A CA 7
ATOM 7432 C C . VAL A 1 21 ? -0.107 3.420 -8.604 1.00 0.00 21 VAL A C 7
ATOM 7433 O O . VAL A 1 21 ? 0.253 2.249 -8.691 1.00 0.00 21 VAL A O 7
ATOM 7446 N N . GLU A 1 22 ? 0.722 4.417 -8.310 1.00 0.00 22 GLU A N 7
ATOM 7447 C CA . GLU A 1 22 ? 2.142 4.195 -8.074 1.00 0.00 22 GLU A CA 7
ATOM 7448 C C . GLU A 1 22 ? 2.380 3.849 -6.608 1.00 0.00 22 GLU A C 7
ATOM 7449 O O . GLU A 1 22 ? 1.738 4.411 -5.723 1.00 0.00 22 GLU A O 7
ATOM 7461 N N . LEU A 1 23 ? 3.294 2.914 -6.356 1.00 0.00 23 LEU A N 7
ATOM 7462 C CA . LEU A 1 23 ? 3.605 2.488 -4.991 1.00 0.00 23 LEU A CA 7
ATOM 7463 C C . LEU A 1 23 ? 3.655 3.679 -4.033 1.00 0.00 23 LEU A C 7
ATOM 7464 O O . LEU A 1 23 ? 3.209 3.585 -2.888 1.00 0.00 23 LEU A O 7
ATOM 7480 N N . CYS A 1 24 ? 4.194 4.797 -4.508 1.00 0.00 24 CYS A N 7
ATOM 7481 C CA . CYS A 1 24 ? 4.295 6.003 -3.693 1.00 0.00 24 CYS A CA 7
ATOM 7482 C C . CYS A 1 24 ? 2.916 6.602 -3.442 1.00 0.00 24 CYS A C 7
ATOM 7483 O O . CYS A 1 24 ? 2.622 7.072 -2.344 1.00 0.00 24 CYS A O 7
ATOM 7491 N N . ASP A 1 25 ? 2.072 6.574 -4.468 1.00 0.00 25 ASP A N 7
ATOM 7492 C CA . ASP A 1 25 ? 0.721 7.108 -4.362 1.00 0.00 25 ASP A CA 7
ATOM 7493 C C . ASP A 1 25 ? -0.069 6.361 -3.296 1.00 0.00 25 ASP A C 7
ATOM 7494 O O . ASP A 1 25 ? -0.546 6.952 -2.329 1.00 0.00 25 ASP A O 7
ATOM 7503 N N . LEU A 1 26 ? -0.202 5.053 -3.487 1.00 0.00 26 LEU A N 7
ATOM 7504 C CA . LEU A 1 26 ? -0.936 4.205 -2.555 1.00 0.00 26 LEU A CA 7
ATOM 7505 C C . LEU A 1 26 ? -0.480 4.425 -1.117 1.00 0.00 26 LEU A C 7
ATOM 7506 O O . LEU A 1 26 ? -1.300 4.565 -0.210 1.00 0.00 26 LEU A O 7
ATOM 7522 N N . LEU A 1 27 ? 0.829 4.440 -0.916 1.00 0.00 27 LEU A N 7
ATOM 7523 C CA . LEU A 1 27 ? 1.403 4.623 0.413 1.00 0.00 27 LEU A CA 7
ATOM 7524 C C . LEU A 1 27 ? 1.120 6.015 0.967 1.00 0.00 27 LEU A C 7
ATOM 7525 O O . LEU A 1 27 ? 0.483 6.159 2.010 1.00 0.00 27 LEU A O 7
ATOM 7541 N N . LYS A 1 28 ? 1.602 7.039 0.271 1.00 0.00 28 LYS A N 7
ATOM 7542 C CA . LYS A 1 28 ? 1.406 8.420 0.705 1.00 0.00 28 LYS A CA 7
ATOM 7543 C C . LYS A 1 28 ? -0.065 8.704 1.007 1.00 0.00 28 LYS A C 7
ATOM 7544 O O . LYS A 1 28 ? -0.408 9.152 2.101 1.00 0.00 28 LYS A O 7
ATOM 7563 N N . LEU A 1 29 ? -0.926 8.450 0.027 1.00 0.00 29 LEU A N 7
ATOM 7564 C CA . LEU A 1 29 ? -2.358 8.687 0.182 1.00 0.00 29 LEU A CA 7
ATOM 7565 C C . LEU A 1 29 ? -2.922 7.964 1.406 1.00 0.00 29 LEU A C 7
ATOM 7566 O O . LEU A 1 29 ? -3.734 8.523 2.144 1.00 0.00 29 LEU A O 7
ATOM 7582 N N . GLU A 1 30 ? -2.500 6.720 1.612 1.00 0.00 30 GLU A N 7
ATOM 7583 C CA . GLU A 1 30 ? -2.982 5.933 2.744 1.00 0.00 30 GLU A CA 7
ATOM 7584 C C . GLU A 1 30 ? -2.363 6.395 4.061 1.00 0.00 30 GLU A C 7
ATOM 7585 O O . GLU A 1 30 ? -2.840 6.031 5.135 1.00 0.00 30 GLU A O 7
ATOM 7597 N N . GLY A 1 31 ? -1.308 7.203 3.984 1.00 0.00 31 GLY A N 7
ATOM 7598 C CA . GLY A 1 31 ? -0.672 7.692 5.193 1.00 0.00 31 GLY A CA 7
ATOM 7599 C C . GLY A 1 31 ? 0.531 6.867 5.614 1.00 0.00 31 GLY A C 7
ATOM 7600 O O . GLY A 1 31 ? 0.897 6.856 6.789 1.00 0.00 31 GLY A O 7
ATOM 7604 N N . TRP A 1 32 ? 1.159 6.182 4.659 1.00 0.00 32 TRP A N 7
ATOM 7605 C CA . TRP A 1 32 ? 2.333 5.366 4.962 1.00 0.00 32 TRP A CA 7
ATOM 7606 C C . TRP A 1 32 ? 3.546 6.260 5.193 1.00 0.00 32 TRP A C 7
ATOM 7607 O O . TRP A 1 32 ? 4.102 6.301 6.290 1.00 0.00 32 TRP A O 7
ATOM 7628 N N . SER A 1 33 ? 3.941 6.984 4.151 1.00 0.00 33 SER A N 7
ATOM 7629 C CA . SER A 1 33 ? 5.079 7.891 4.233 1.00 0.00 33 SER A CA 7
ATOM 7630 C C . SER A 1 33 ? 4.602 9.340 4.253 1.00 0.00 33 SER A C 7
ATOM 7631 O O . SER A 1 33 ? 3.633 9.689 3.579 1.00 0.00 33 SER A O 7
ATOM 7639 N N . GLU A 1 34 ? 5.279 10.183 5.028 1.00 0.00 34 GLU A N 7
ATOM 7640 C CA . GLU A 1 34 ? 4.901 11.589 5.119 1.00 0.00 34 GLU A CA 7
ATOM 7641 C C . GLU A 1 34 ? 5.387 12.359 3.896 1.00 0.00 34 GLU A C 7
ATOM 7642 O O . GLU A 1 34 ? 4.717 13.275 3.420 1.00 0.00 34 GLU A O 7
ATOM 7654 N N . SER A 1 35 ? 6.545 11.965 3.379 1.00 0.00 35 SER A N 7
ATOM 7655 C CA . SER A 1 35 ? 7.110 12.601 2.196 1.00 0.00 35 SER A CA 7
ATOM 7656 C C . SER A 1 35 ? 6.963 11.689 0.984 1.00 0.00 35 SER A C 7
ATOM 7657 O O . SER A 1 35 ? 6.631 12.140 -0.113 1.00 0.00 35 SER A O 7
ATOM 7665 N N . GLY A 1 36 ? 7.214 10.399 1.197 1.00 0.00 36 GLY A N 7
ATOM 7666 C CA . GLY A 1 36 ? 7.107 9.428 0.124 1.00 0.00 36 GLY A CA 7
ATOM 7667 C C . GLY A 1 36 ? 8.438 8.778 -0.216 1.00 0.00 36 GLY A C 7
ATOM 7668 O O . GLY A 1 36 ? 8.485 7.604 -0.583 1.00 0.00 36 GLY A O 7
ATOM 7672 N N . ALA A 1 37 ? 9.522 9.542 -0.095 1.00 0.00 37 ALA A N 7
ATOM 7673 C CA . ALA A 1 37 ? 10.856 9.028 -0.397 1.00 0.00 37 ALA A CA 7
ATOM 7674 C C . ALA A 1 37 ? 11.844 9.310 0.739 1.00 0.00 37 ALA A C 7
ATOM 7675 O O . ALA A 1 37 ? 13.045 9.089 0.593 1.00 0.00 37 ALA A O 7
ATOM 7682 N N . GLN A 1 38 ? 11.333 9.798 1.868 1.00 0.00 38 GLN A N 7
ATOM 7683 C CA . GLN A 1 38 ? 12.177 10.103 3.020 1.00 0.00 38 GLN A CA 7
ATOM 7684 C C . GLN A 1 38 ? 12.890 8.846 3.509 1.00 0.00 38 GLN A C 7
ATOM 7685 O O . GLN A 1 38 ? 14.091 8.675 3.293 1.00 0.00 38 GLN A O 7
ATOM 7699 N N . ALA A 1 39 ? 12.142 7.970 4.172 1.00 0.00 39 ALA A N 7
ATOM 7700 C CA . ALA A 1 39 ? 12.691 6.724 4.697 1.00 0.00 39 ALA A CA 7
ATOM 7701 C C . ALA A 1 39 ? 12.821 5.660 3.608 1.00 0.00 39 ALA A C 7
ATOM 7702 O O . ALA A 1 39 ? 12.980 4.477 3.907 1.00 0.00 39 ALA A O 7
ATOM 7709 N N . LYS A 1 40 ? 12.734 6.076 2.346 1.00 0.00 40 LYS A N 7
ATOM 7710 C CA . LYS A 1 40 ? 12.824 5.147 1.229 1.00 0.00 40 LYS A CA 7
ATOM 7711 C C . LYS A 1 40 ? 11.645 4.180 1.252 1.00 0.00 40 LYS A C 7
ATOM 7712 O O . LYS A 1 40 ? 11.740 3.054 0.767 1.00 0.00 40 LYS A O 7
ATOM 7731 N N . ILE A 1 41 ? 10.532 4.637 1.821 1.00 0.00 41 ILE A N 7
ATOM 7732 C CA . ILE A 1 41 ? 9.325 3.824 1.909 1.00 0.00 41 ILE A CA 7
ATOM 7733 C C . ILE A 1 41 ? 8.792 3.479 0.519 1.00 0.00 41 ILE A C 7
ATOM 7734 O O . ILE A 1 41 ? 7.977 2.570 0.364 1.00 0.00 41 ILE A O 7
ATOM 7750 N N . ALA A 1 42 ? 9.253 4.216 -0.486 1.00 0.00 42 ALA A N 7
ATOM 7751 C CA . ALA A 1 42 ? 8.821 3.991 -1.859 1.00 0.00 42 ALA A CA 7
ATOM 7752 C C . ALA A 1 42 ? 9.386 2.684 -2.416 1.00 0.00 42 ALA A C 7
ATOM 7753 O O . ALA A 1 42 ? 8.698 1.658 -2.444 1.00 0.00 42 ALA A O 7
ATOM 7760 N N . ILE A 1 43 ? 10.642 2.724 -2.856 1.00 0.00 43 ILE A N 7
ATOM 7761 C CA . ILE A 1 43 ? 11.294 1.542 -3.411 1.00 0.00 43 ILE A CA 7
ATOM 7762 C C . ILE A 1 43 ? 11.175 0.360 -2.459 1.00 0.00 43 ILE A C 7
ATOM 7763 O O . ILE A 1 43 ? 11.053 -0.787 -2.887 1.00 0.00 43 ILE A O 7
ATOM 7779 N N . ALA A 1 44 ? 11.206 0.651 -1.164 1.00 0.00 44 ALA A N 7
ATOM 7780 C CA . ALA A 1 44 ? 11.094 -0.385 -0.149 1.00 0.00 44 ALA A CA 7
ATOM 7781 C C . ALA A 1 44 ? 9.759 -1.107 -0.265 1.00 0.00 44 ALA A C 7
ATOM 7782 O O . ALA A 1 44 ? 9.705 -2.260 -0.692 1.00 0.00 44 ALA A O 7
ATOM 7789 N N . GLU A 1 45 ? 8.683 -0.422 0.125 1.00 0.00 45 GLU A N 7
ATOM 7790 C CA . GLU A 1 45 ? 7.337 -0.995 0.074 1.00 0.00 45 GLU A CA 7
ATOM 7791 C C . GLU A 1 45 ? 7.173 -1.914 -1.130 1.00 0.00 45 GLU A C 7
ATOM 7792 O O . GLU A 1 45 ? 6.587 -2.992 -1.023 1.00 0.00 45 GLU A O 7
ATOM 7804 N N . GLY A 1 46 ? 7.714 -1.494 -2.267 1.00 0.00 46 GLY A N 7
ATOM 7805 C CA . GLY A 1 46 ? 7.634 -2.315 -3.459 1.00 0.00 46 GLY A CA 7
ATOM 7806 C C . GLY A 1 46 ? 8.324 -3.648 -3.247 1.00 0.00 46 GLY A C 7
ATOM 7807 O O . GLY A 1 46 ? 7.668 -4.680 -3.100 1.00 0.00 46 GLY A O 7
ATOM 7811 N N . GLN A 1 47 ? 9.655 -3.621 -3.238 1.00 0.00 47 GLN A N 7
ATOM 7812 C CA . GLN A 1 47 ? 10.465 -4.827 -3.049 1.00 0.00 47 GLN A CA 7
ATOM 7813 C C . GLN A 1 47 ? 10.003 -5.674 -1.855 1.00 0.00 47 GLN A C 7
ATOM 7814 O O . GLN A 1 47 ? 10.473 -6.798 -1.678 1.00 0.00 47 GLN A O 7
ATOM 7828 N N . VAL A 1 48 ? 9.089 -5.150 -1.039 1.00 0.00 48 VAL A N 7
ATOM 7829 C CA . VAL A 1 48 ? 8.603 -5.899 0.113 1.00 0.00 48 VAL A CA 7
ATOM 7830 C C . VAL A 1 48 ? 7.648 -7.004 -0.336 1.00 0.00 48 VAL A C 7
ATOM 7831 O O . VAL A 1 48 ? 8.090 -8.121 -0.599 1.00 0.00 48 VAL A O 7
ATOM 7844 N N . LYS A 1 49 ? 6.348 -6.715 -0.436 1.00 0.00 49 LYS A N 7
ATOM 7845 C CA . LYS A 1 49 ? 5.402 -7.742 -0.867 1.00 0.00 49 LYS A CA 7
ATOM 7846 C C . LYS A 1 49 ? 4.012 -7.176 -1.149 1.00 0.00 49 LYS A C 7
ATOM 7847 O O . LYS A 1 49 ? 3.362 -6.631 -0.259 1.00 0.00 49 LYS A O 7
ATOM 7866 N N . VAL A 1 50 ? 3.540 -7.354 -2.383 1.00 0.00 50 VAL A N 7
ATOM 7867 C CA . VAL A 1 50 ? 2.206 -6.908 -2.756 1.00 0.00 50 VAL A CA 7
ATOM 7868 C C . VAL A 1 50 ? 1.352 -8.131 -3.077 1.00 0.00 50 VAL A C 7
ATOM 7869 O O . VAL A 1 50 ? 1.871 -9.140 -3.549 1.00 0.00 50 VAL A O 7
ATOM 7882 N N . ASP A 1 51 ? 0.056 -8.057 -2.795 1.00 0.00 51 ASP A N 7
ATOM 7883 C CA . ASP A 1 51 ? -0.842 -9.185 -3.041 1.00 0.00 51 ASP A CA 7
ATOM 7884 C C . ASP A 1 51 ? -0.595 -9.808 -4.413 1.00 0.00 51 ASP A C 7
ATOM 7885 O O . ASP A 1 51 ? -1.077 -9.312 -5.432 1.00 0.00 51 ASP A O 7
ATOM 7894 N N . GLY A 1 52 ? 0.162 -10.901 -4.424 1.00 0.00 52 GLY A N 7
ATOM 7895 C CA . GLY A 1 52 ? 0.468 -11.585 -5.664 1.00 0.00 52 GLY A CA 7
ATOM 7896 C C . GLY A 1 52 ? 1.417 -10.798 -6.549 1.00 0.00 52 GLY A C 7
ATOM 7897 O O . GLY A 1 52 ? 1.547 -11.088 -7.738 1.00 0.00 52 GLY A O 7
ATOM 7901 N N . ALA A 1 53 ? 2.080 -9.797 -5.974 1.00 0.00 53 ALA A N 7
ATOM 7902 C CA . ALA A 1 53 ? 3.012 -8.974 -6.731 1.00 0.00 53 ALA A CA 7
ATOM 7903 C C . ALA A 1 53 ? 4.196 -8.520 -5.880 1.00 0.00 53 ALA A C 7
ATOM 7904 O O . ALA A 1 53 ? 4.244 -7.380 -5.418 1.00 0.00 53 ALA A O 7
ATOM 7911 N N . VAL A 1 54 ? 5.154 -9.411 -5.663 1.00 0.00 54 VAL A N 7
ATOM 7912 C CA . VAL A 1 54 ? 6.326 -9.070 -4.871 1.00 0.00 54 VAL A CA 7
ATOM 7913 C C . VAL A 1 54 ? 7.417 -8.476 -5.760 1.00 0.00 54 VAL A C 7
ATOM 7914 O O . VAL A 1 54 ? 8.504 -9.039 -5.891 1.00 0.00 54 VAL A O 7
ATOM 7927 N N . GLU A 1 55 ? 7.113 -7.337 -6.378 1.00 0.00 55 GLU A N 7
ATOM 7928 C CA . GLU A 1 55 ? 8.059 -6.667 -7.264 1.00 0.00 55 GLU A CA 7
ATOM 7929 C C . GLU A 1 55 ? 8.758 -5.514 -6.549 1.00 0.00 55 GLU A C 7
ATOM 7930 O O . GLU A 1 55 ? 8.631 -5.358 -5.335 1.00 0.00 55 GLU A O 7
ATOM 7942 N N . THR A 1 56 ? 9.500 -4.713 -7.309 1.00 0.00 56 THR A N 7
ATOM 7943 C CA . THR A 1 56 ? 10.221 -3.576 -6.743 1.00 0.00 56 THR A CA 7
ATOM 7944 C C . THR A 1 56 ? 10.382 -2.454 -7.764 1.00 0.00 56 THR A C 7
ATOM 7945 O O . THR A 1 56 ? 11.409 -1.777 -7.797 1.00 0.00 56 THR A O 7
ATOM 7956 N N . ARG A 1 57 ? 9.363 -2.256 -8.591 1.00 0.00 57 ARG A N 7
ATOM 7957 C CA . ARG A 1 57 ? 9.398 -1.208 -9.604 1.00 0.00 57 ARG A CA 7
ATOM 7958 C C . ARG A 1 57 ? 9.044 0.142 -8.989 1.00 0.00 57 ARG A C 7
ATOM 7959 O O . ARG A 1 57 ? 8.573 0.210 -7.855 1.00 0.00 57 ARG A O 7
ATOM 7980 N N . LYS A 1 58 ? 9.262 1.210 -9.747 1.00 0.00 58 LYS A N 7
ATOM 7981 C CA . LYS A 1 58 ? 8.952 2.553 -9.272 1.00 0.00 58 LYS A CA 7
ATOM 7982 C C . LYS A 1 58 ? 7.446 2.781 -9.306 1.00 0.00 58 LYS A C 7
ATOM 7983 O O . LYS A 1 58 ? 6.861 3.302 -8.356 1.00 0.00 58 LYS A O 7
ATOM 8002 N N . ARG A 1 59 ? 6.826 2.377 -10.409 1.00 0.00 59 ARG A N 7
ATOM 8003 C CA . ARG A 1 59 ? 5.386 2.522 -10.581 1.00 0.00 59 ARG A CA 7
ATOM 8004 C C . ARG A 1 59 ? 4.680 1.184 -10.383 1.00 0.00 59 ARG A C 7
ATOM 8005 O O . ARG A 1 59 ? 5.256 0.127 -10.638 1.00 0.00 59 ARG A O 7
ATOM 8026 N N . CYS A 1 60 ? 3.435 1.232 -9.914 1.00 0.00 60 CYS A N 7
ATOM 8027 C CA . CYS A 1 60 ? 2.666 0.018 -9.673 1.00 0.00 60 CYS A CA 7
ATOM 8028 C C . CYS A 1 60 ? 1.429 -0.045 -10.565 1.00 0.00 60 CYS A C 7
ATOM 8029 O O . CYS A 1 60 ? 0.542 0.801 -10.478 1.00 0.00 60 CYS A O 7
ATOM 8037 N N . LYS A 1 61 ? 1.372 -1.061 -11.415 1.00 0.00 61 LYS A N 7
ATOM 8038 C CA . LYS A 1 61 ? 0.237 -1.241 -12.310 1.00 0.00 61 LYS A CA 7
ATOM 8039 C C . LYS A 1 61 ? -0.759 -2.221 -11.700 1.00 0.00 61 LYS A C 7
ATOM 8040 O O . LYS A 1 61 ? -0.883 -3.360 -12.153 1.00 0.00 61 LYS A O 7
ATOM 8059 N N . ILE A 1 62 ? -1.453 -1.777 -10.657 1.00 0.00 62 ILE A N 7
ATOM 8060 C CA . ILE A 1 62 ? -2.421 -2.623 -9.968 1.00 0.00 62 ILE A CA 7
ATOM 8061 C C . ILE A 1 62 ? -3.714 -1.869 -9.663 1.00 0.00 62 ILE A C 7
ATOM 8062 O O . ILE A 1 62 ? -3.700 -0.664 -9.408 1.00 0.00 62 ILE A O 7
ATOM 8078 N N . VAL A 1 63 ? -4.827 -2.596 -9.683 1.00 0.00 63 VAL A N 7
ATOM 8079 C CA . VAL A 1 63 ? -6.136 -2.015 -9.401 1.00 0.00 63 VAL A CA 7
ATOM 8080 C C . VAL A 1 63 ? -7.084 -3.067 -8.832 1.00 0.00 63 VAL A C 7
ATOM 8081 O O . VAL A 1 63 ? -6.745 -4.248 -8.762 1.00 0.00 63 VAL A O 7
ATOM 8094 N N . ALA A 1 64 ? -8.281 -2.632 -8.441 1.00 0.00 64 ALA A N 7
ATOM 8095 C CA . ALA A 1 64 ? -9.295 -3.534 -7.895 1.00 0.00 64 ALA A CA 7
ATOM 8096 C C . ALA A 1 64 ? -9.009 -3.899 -6.435 1.00 0.00 64 ALA A C 7
ATOM 8097 O O . ALA A 1 64 ? -8.443 -3.102 -5.686 1.00 0.00 64 ALA A O 7
ATOM 8104 N N . GLY A 1 65 ? -9.414 -5.106 -6.037 1.00 0.00 65 GLY A N 7
ATOM 8105 C CA . GLY A 1 65 ? -9.207 -5.558 -4.677 1.00 0.00 65 GLY A CA 7
ATOM 8106 C C . GLY A 1 65 ? -7.837 -6.166 -4.469 1.00 0.00 65 GLY A C 7
ATOM 8107 O O . GLY A 1 65 ? -7.689 -7.387 -4.442 1.00 0.00 65 GLY A O 7
ATOM 8111 N N . GLN A 1 66 ? -6.833 -5.311 -4.337 1.00 0.00 66 GLN A N 7
ATOM 8112 C CA . GLN A 1 66 ? -5.460 -5.770 -4.145 1.00 0.00 66 GLN A CA 7
ATOM 8113 C C . GLN A 1 66 ? -4.874 -5.224 -2.843 1.00 0.00 66 GLN A C 7
ATOM 8114 O O . GLN A 1 66 ? -5.330 -4.209 -2.318 1.00 0.00 66 GLN A O 7
ATOM 8128 N N . THR A 1 67 ? -3.880 -5.935 -2.314 1.00 0.00 67 THR A N 7
ATOM 8129 C CA . THR A 1 67 ? -3.241 -5.562 -1.052 1.00 0.00 67 THR A CA 7
ATOM 8130 C C . THR A 1 67 ? -1.760 -5.215 -1.223 1.00 0.00 67 THR A C 7
ATOM 8131 O O . THR A 1 67 ? -1.092 -5.709 -2.132 1.00 0.00 67 THR A O 7
ATOM 8142 N N . VAL A 1 68 ? -1.260 -4.365 -0.324 1.00 0.00 68 VAL A N 7
ATOM 8143 C CA . VAL A 1 68 ? 0.138 -3.939 -0.334 1.00 0.00 68 VAL A CA 7
ATOM 8144 C C . VAL A 1 68 ? 0.755 -4.159 1.054 1.00 0.00 68 VAL A C 7
ATOM 8145 O O . VAL A 1 68 ? 0.069 -4.023 2.066 1.00 0.00 68 VAL A O 7
ATOM 8158 N N . SER A 1 69 ? 2.043 -4.512 1.103 1.00 0.00 69 SER A N 7
ATOM 8159 C CA . SER A 1 69 ? 2.706 -4.759 2.385 1.00 0.00 69 SER A CA 7
ATOM 8160 C C . SER A 1 69 ? 4.159 -4.272 2.398 1.00 0.00 69 SER A C 7
ATOM 8161 O O . SER A 1 69 ? 4.921 -4.501 1.449 1.00 0.00 69 SER A O 7
ATOM 8169 N N . PHE A 1 70 ? 4.528 -3.610 3.501 1.00 0.00 70 PHE A N 7
ATOM 8170 C CA . PHE A 1 70 ? 5.881 -3.083 3.699 1.00 0.00 70 PHE A CA 7
ATOM 8171 C C . PHE A 1 70 ? 6.243 -3.104 5.182 1.00 0.00 70 PHE A C 7
ATOM 8172 O O . PHE A 1 70 ? 5.533 -2.528 6.005 1.00 0.00 70 PHE A O 7
ATOM 8189 N N . ALA A 1 71 ? 7.351 -3.762 5.517 1.00 0.00 71 ALA A N 7
ATOM 8190 C CA . ALA A 1 71 ? 7.803 -3.849 6.903 1.00 0.00 71 ALA A CA 7
ATOM 8191 C C . ALA A 1 71 ? 6.686 -4.344 7.823 1.00 0.00 71 ALA A C 7
ATOM 8192 O O . ALA A 1 71 ? 6.589 -5.538 8.105 1.00 0.00 71 ALA A O 7
ATOM 8199 N N . GLY A 1 72 ? 5.844 -3.423 8.284 1.00 0.00 72 GLY A N 7
ATOM 8200 C CA . GLY A 1 72 ? 4.747 -3.788 9.159 1.00 0.00 72 GLY A CA 7
ATOM 8201 C C . GLY A 1 72 ? 3.416 -3.229 8.704 1.00 0.00 72 GLY A C 7
ATOM 8202 O O . GLY A 1 72 ? 2.385 -3.496 9.322 1.00 0.00 72 GLY A O 7
ATOM 8206 N N . HIS A 1 73 ? 3.428 -2.443 7.633 1.00 0.00 73 HIS A N 7
ATOM 8207 C CA . HIS A 1 73 ? 2.204 -1.845 7.128 1.00 0.00 73 HIS A CA 7
ATOM 8208 C C . HIS A 1 73 ? 1.558 -2.718 6.053 1.00 0.00 73 HIS A C 7
ATOM 8209 O O . HIS A 1 73 ? 2.057 -2.811 4.932 1.00 0.00 73 HIS A O 7
ATOM 8223 N N . SER A 1 74 ? 0.438 -3.345 6.400 1.00 0.00 74 SER A N 7
ATOM 8224 C CA . SER A 1 74 ? -0.287 -4.199 5.463 1.00 0.00 74 SER A CA 7
ATOM 8225 C C . SER A 1 74 ? -1.702 -3.669 5.248 1.00 0.00 74 SER A C 7
ATOM 8226 O O . SER A 1 74 ? -2.575 -3.845 6.096 1.00 0.00 74 SER A O 7
ATOM 8234 N N . VAL A 1 75 ? -1.917 -3.010 4.113 1.00 0.00 75 VAL A N 7
ATOM 8235 C CA . VAL A 1 75 ? -3.222 -2.442 3.793 1.00 0.00 75 VAL A CA 7
ATOM 8236 C C . VAL A 1 75 ? -3.727 -2.938 2.444 1.00 0.00 75 VAL A C 7
ATOM 8237 O O . VAL A 1 75 ? -2.940 -3.261 1.555 1.00 0.00 75 VAL A O 7
ATOM 8250 N N . GLN A 1 76 ? -5.047 -2.987 2.298 1.00 0.00 76 GLN A N 7
ATOM 8251 C CA . GLN A 1 76 ? -5.662 -3.440 1.057 1.00 0.00 76 GLN A CA 7
ATOM 8252 C C . GLN A 1 76 ? -6.392 -2.297 0.360 1.00 0.00 76 GLN A C 7
ATOM 8253 O O . GLN A 1 76 ? -6.720 -1.285 0.979 1.00 0.00 76 GLN A O 7
ATOM 8267 N N . VAL A 1 77 ? -6.640 -2.472 -0.933 1.00 0.00 77 VAL A N 7
ATOM 8268 C CA . VAL A 1 77 ? -7.331 -1.466 -1.730 1.00 0.00 77 VAL A CA 7
ATOM 8269 C C . VAL A 1 77 ? -8.453 -2.104 -2.538 1.00 0.00 77 VAL A C 7
ATOM 8270 O O . VAL A 1 77 ? -8.356 -3.263 -2.932 1.00 0.00 77 VAL A O 7
ATOM 8283 N N . VAL A 1 78 ? -9.519 -1.348 -2.779 1.00 0.00 78 VAL A N 7
ATOM 8284 C CA . VAL A 1 78 ? -10.656 -1.858 -3.538 1.00 0.00 78 VAL A CA 7
ATOM 8285 C C . VAL A 1 78 ? -11.213 -0.802 -4.488 1.00 0.00 78 VAL A C 7
ATOM 8286 O O . VAL A 1 78 ? -10.813 0.363 -4.441 1.00 0.00 78 VAL A O 7
ATOM 8299 N N . ALA A 1 79 ? -12.138 -1.217 -5.347 1.00 0.00 79 ALA A N 7
ATOM 8300 C CA . ALA A 1 79 ? -12.754 -0.310 -6.309 1.00 0.00 79 ALA A CA 7
ATOM 8301 C C . ALA A 1 79 ? -13.772 0.602 -5.629 1.00 0.00 79 ALA A C 7
ATOM 8302 O O . ALA A 1 79 ? -14.870 0.795 -6.193 1.00 0.00 79 ALA A O 7
ATOM 8310 N N . GLY A 1 1 ? -25.404 -10.583 18.078 1.00 0.00 1 GLY A N 8
ATOM 8311 C CA . GLY A 1 1 ? -25.812 -11.811 18.812 1.00 0.00 1 GLY A CA 8
ATOM 8312 C C . GLY A 1 1 ? -25.169 -11.925 20.183 1.00 0.00 1 GLY A C 8
ATOM 8313 O O . GLY A 1 1 ? -24.792 -13.016 20.608 1.00 0.00 1 GLY A O 8
ATOM 8319 N N . SER A 1 2 ? -25.053 -10.798 20.882 1.00 0.00 2 SER A N 8
ATOM 8320 C CA . SER A 1 2 ? -24.465 -10.778 22.218 1.00 0.00 2 SER A CA 8
ATOM 8321 C C . SER A 1 2 ? -23.013 -11.256 22.213 1.00 0.00 2 SER A C 8
ATOM 8322 O O . SER A 1 2 ? -22.469 -11.598 23.263 1.00 0.00 2 SER A O 8
ATOM 8330 N N . MET A 1 3 ? -22.384 -11.279 21.040 1.00 0.00 3 MET A N 8
ATOM 8331 C CA . MET A 1 3 ? -20.995 -11.719 20.940 1.00 0.00 3 MET A CA 8
ATOM 8332 C C . MET A 1 3 ? -20.299 -11.116 19.721 1.00 0.00 3 MET A C 8
ATOM 8333 O O . MET A 1 3 ? -19.385 -11.720 19.159 1.00 0.00 3 MET A O 8
ATOM 8347 N N . ILE A 1 4 ? -20.727 -9.924 19.319 1.00 0.00 4 ILE A N 8
ATOM 8348 C CA . ILE A 1 4 ? -20.130 -9.252 18.171 1.00 0.00 4 ILE A CA 8
ATOM 8349 C C . ILE A 1 4 ? -20.099 -7.743 18.374 1.00 0.00 4 ILE A C 8
ATOM 8350 O O . ILE A 1 4 ? -21.139 -7.086 18.379 1.00 0.00 4 ILE A O 8
ATOM 8366 N N . HIS A 1 5 ? -18.897 -7.199 18.541 1.00 0.00 5 HIS A N 8
ATOM 8367 C CA . HIS A 1 5 ? -18.731 -5.765 18.744 1.00 0.00 5 HIS A CA 8
ATOM 8368 C C . HIS A 1 5 ? -18.432 -5.062 17.425 1.00 0.00 5 HIS A C 8
ATOM 8369 O O . HIS A 1 5 ? -17.507 -5.439 16.706 1.00 0.00 5 HIS A O 8
ATOM 8383 N N . ARG A 1 6 ? -19.219 -4.039 17.116 1.00 0.00 6 ARG A N 8
ATOM 8384 C CA . ARG A 1 6 ? -19.039 -3.280 15.886 1.00 0.00 6 ARG A CA 8
ATOM 8385 C C . ARG A 1 6 ? -17.673 -2.598 15.867 1.00 0.00 6 ARG A C 8
ATOM 8386 O O . ARG A 1 6 ? -17.436 -1.640 16.604 1.00 0.00 6 ARG A O 8
ATOM 8407 N N . MET A 1 7 ? -16.777 -3.101 15.024 1.00 0.00 7 MET A N 8
ATOM 8408 C CA . MET A 1 7 ? -15.434 -2.542 14.915 1.00 0.00 7 MET A CA 8
ATOM 8409 C C . MET A 1 7 ? -14.766 -2.979 13.615 1.00 0.00 7 MET A C 8
ATOM 8410 O O . MET A 1 7 ? -15.225 -3.909 12.953 1.00 0.00 7 MET A O 8
ATOM 8424 N N . SER A 1 8 ? -13.681 -2.302 13.257 1.00 0.00 8 SER A N 8
ATOM 8425 C CA . SER A 1 8 ? -12.952 -2.622 12.036 1.00 0.00 8 SER A CA 8
ATOM 8426 C C . SER A 1 8 ? -11.455 -2.383 12.208 1.00 0.00 8 SER A C 8
ATOM 8427 O O . SER A 1 8 ? -11.038 -1.435 12.875 1.00 0.00 8 SER A O 8
ATOM 8435 N N . ASN A 1 9 ? -10.652 -3.252 11.600 1.00 0.00 9 ASN A N 8
ATOM 8436 C CA . ASN A 1 9 ? -9.199 -3.138 11.681 1.00 0.00 9 ASN A CA 8
ATOM 8437 C C . ASN A 1 9 ? -8.554 -3.234 10.295 1.00 0.00 9 ASN A C 8
ATOM 8438 O O . ASN A 1 9 ? -7.456 -2.721 10.081 1.00 0.00 9 ASN A O 8
ATOM 8449 N N . MET A 1 10 ? -9.238 -3.891 9.358 1.00 0.00 10 MET A N 8
ATOM 8450 C CA . MET A 1 10 ? -8.723 -4.045 7.999 1.00 0.00 10 MET A CA 8
ATOM 8451 C C . MET A 1 10 ? -8.676 -2.700 7.279 1.00 0.00 10 MET A C 8
ATOM 8452 O O . MET A 1 10 ? -9.624 -1.916 7.345 1.00 0.00 10 MET A O 8
ATOM 8466 N N . ALA A 1 11 ? -7.572 -2.440 6.583 1.00 0.00 11 ALA A N 8
ATOM 8467 C CA . ALA A 1 11 ? -7.413 -1.191 5.847 1.00 0.00 11 ALA A CA 8
ATOM 8468 C C . ALA A 1 11 ? -7.692 -1.396 4.365 1.00 0.00 11 ALA A C 8
ATOM 8469 O O . ALA A 1 11 ? -7.241 -2.373 3.767 1.00 0.00 11 ALA A O 8
ATOM 8476 N N . THR A 1 12 ? -8.434 -0.469 3.776 1.00 0.00 12 THR A N 8
ATOM 8477 C CA . THR A 1 12 ? -8.769 -0.547 2.362 1.00 0.00 12 THR A CA 8
ATOM 8478 C C . THR A 1 12 ? -8.591 0.813 1.698 1.00 0.00 12 THR A C 8
ATOM 8479 O O . THR A 1 12 ? -9.025 1.835 2.232 1.00 0.00 12 THR A O 8
ATOM 8490 N N . PHE A 1 13 ? -7.951 0.823 0.536 1.00 0.00 13 PHE A N 8
ATOM 8491 C CA . PHE A 1 13 ? -7.719 2.062 -0.193 1.00 0.00 13 PHE A CA 8
ATOM 8492 C C . PHE A 1 13 ? -8.646 2.163 -1.399 1.00 0.00 13 PHE A C 8
ATOM 8493 O O . PHE A 1 13 ? -8.307 1.720 -2.493 1.00 0.00 13 PHE A O 8
ATOM 8510 N N . SER A 1 14 ? -9.818 2.752 -1.194 1.00 0.00 14 SER A N 8
ATOM 8511 C CA . SER A 1 14 ? -10.786 2.906 -2.271 1.00 0.00 14 SER A CA 8
ATOM 8512 C C . SER A 1 14 ? -10.341 3.985 -3.252 1.00 0.00 14 SER A C 8
ATOM 8513 O O . SER A 1 14 ? -10.592 5.172 -3.043 1.00 0.00 14 SER A O 8
ATOM 8521 N N . LEU A 1 15 ? -9.678 3.563 -4.326 1.00 0.00 15 LEU A N 8
ATOM 8522 C CA . LEU A 1 15 ? -9.199 4.488 -5.346 1.00 0.00 15 LEU A CA 8
ATOM 8523 C C . LEU A 1 15 ? -10.343 5.335 -5.894 1.00 0.00 15 LEU A C 8
ATOM 8524 O O . LEU A 1 15 ? -10.163 6.508 -6.218 1.00 0.00 15 LEU A O 8
ATOM 8540 N N . GLY A 1 16 ? -11.521 4.728 -5.993 1.00 0.00 16 GLY A N 8
ATOM 8541 C CA . GLY A 1 16 ? -12.679 5.439 -6.501 1.00 0.00 16 GLY A CA 8
ATOM 8542 C C . GLY A 1 16 ? -12.857 5.260 -7.997 1.00 0.00 16 GLY A C 8
ATOM 8543 O O . GLY A 1 16 ? -13.055 6.232 -8.726 1.00 0.00 16 GLY A O 8
ATOM 8547 N N . LYS A 1 17 ? -12.784 4.014 -8.457 1.00 0.00 17 LYS A N 8
ATOM 8548 C CA . LYS A 1 17 ? -12.936 3.710 -9.875 1.00 0.00 17 LYS A CA 8
ATOM 8549 C C . LYS A 1 17 ? -11.888 4.448 -10.707 1.00 0.00 17 LYS A C 8
ATOM 8550 O O . LYS A 1 17 ? -12.221 5.180 -11.641 1.00 0.00 17 LYS A O 8
ATOM 8569 N N . HIS A 1 18 ? -10.617 4.256 -10.359 1.00 0.00 18 HIS A N 8
ATOM 8570 C CA . HIS A 1 18 ? -9.518 4.907 -11.069 1.00 0.00 18 HIS A CA 8
ATOM 8571 C C . HIS A 1 18 ? -8.776 3.916 -11.964 1.00 0.00 18 HIS A C 8
ATOM 8572 O O . HIS A 1 18 ? -8.955 2.705 -11.841 1.00 0.00 18 HIS A O 8
ATOM 8586 N N . PRO A 1 19 ? -7.923 4.421 -12.877 1.00 0.00 19 PRO A N 8
ATOM 8587 C CA . PRO A 1 19 ? -7.147 3.572 -13.790 1.00 0.00 19 PRO A CA 8
ATOM 8588 C C . PRO A 1 19 ? -6.185 2.657 -13.043 1.00 0.00 19 PRO A C 8
ATOM 8589 O O . PRO A 1 19 ? -6.137 1.456 -13.298 1.00 0.00 19 PRO A O 8
ATOM 8600 N N . HIS A 1 20 ? -5.426 3.242 -12.117 1.00 0.00 20 HIS A N 8
ATOM 8601 C CA . HIS A 1 20 ? -4.459 2.499 -11.309 1.00 0.00 20 HIS A CA 8
ATOM 8602 C C . HIS A 1 20 ? -3.638 3.458 -10.449 1.00 0.00 20 HIS A C 8
ATOM 8603 O O . HIS A 1 20 ? -3.918 4.657 -10.408 1.00 0.00 20 HIS A O 8
ATOM 8617 N N . VAL A 1 21 ? -2.631 2.931 -9.759 1.00 0.00 21 VAL A N 8
ATOM 8618 C CA . VAL A 1 21 ? -1.788 3.764 -8.902 1.00 0.00 21 VAL A CA 8
ATOM 8619 C C . VAL A 1 21 ? -0.327 3.354 -8.940 1.00 0.00 21 VAL A C 8
ATOM 8620 O O . VAL A 1 21 ? 0.012 2.214 -9.258 1.00 0.00 21 VAL A O 8
ATOM 8633 N N . GLU A 1 22 ? 0.531 4.297 -8.572 1.00 0.00 22 GLU A N 8
ATOM 8634 C CA . GLU A 1 22 ? 1.956 4.064 -8.510 1.00 0.00 22 GLU A CA 8
ATOM 8635 C C . GLU A 1 22 ? 2.358 3.827 -7.057 1.00 0.00 22 GLU A C 8
ATOM 8636 O O . GLU A 1 22 ? 1.719 4.346 -6.144 1.00 0.00 22 GLU A O 8
ATOM 8648 N N . LEU A 1 23 ? 3.399 3.033 -6.848 1.00 0.00 23 LEU A N 8
ATOM 8649 C CA . LEU A 1 23 ? 3.873 2.714 -5.499 1.00 0.00 23 LEU A CA 8
ATOM 8650 C C . LEU A 1 23 ? 3.822 3.923 -4.568 1.00 0.00 23 LEU A C 8
ATOM 8651 O O . LEU A 1 23 ? 3.239 3.856 -3.486 1.00 0.00 23 LEU A O 8
ATOM 8667 N N . CYS A 1 24 ? 4.436 5.022 -4.986 1.00 0.00 24 CYS A N 8
ATOM 8668 C CA . CYS A 1 24 ? 4.449 6.230 -4.172 1.00 0.00 24 CYS A CA 8
ATOM 8669 C C . CYS A 1 24 ? 3.031 6.734 -3.930 1.00 0.00 24 CYS A C 8
ATOM 8670 O O . CYS A 1 24 ? 2.734 7.307 -2.881 1.00 0.00 24 CYS A O 8
ATOM 8678 N N . ASP A 1 25 ? 2.156 6.514 -4.905 1.00 0.00 25 ASP A N 8
ATOM 8679 C CA . ASP A 1 25 ? 0.768 6.945 -4.796 1.00 0.00 25 ASP A CA 8
ATOM 8680 C C . ASP A 1 25 ? 0.025 6.132 -3.741 1.00 0.00 25 ASP A C 8
ATOM 8681 O O . ASP A 1 25 ? -0.503 6.684 -2.779 1.00 0.00 25 ASP A O 8
ATOM 8690 N N . LEU A 1 26 ? -0.016 4.814 -3.930 1.00 0.00 26 LEU A N 8
ATOM 8691 C CA . LEU A 1 26 ? -0.703 3.923 -2.998 1.00 0.00 26 LEU A CA 8
ATOM 8692 C C . LEU A 1 26 ? -0.242 4.139 -1.561 1.00 0.00 26 LEU A C 8
ATOM 8693 O O . LEU A 1 26 ? -1.060 4.252 -0.649 1.00 0.00 26 LEU A O 8
ATOM 8709 N N . LEU A 1 27 ? 1.068 4.183 -1.363 1.00 0.00 27 LEU A N 8
ATOM 8710 C CA . LEU A 1 27 ? 1.634 4.368 -0.033 1.00 0.00 27 LEU A CA 8
ATOM 8711 C C . LEU A 1 27 ? 1.278 5.739 0.548 1.00 0.00 27 LEU A C 8
ATOM 8712 O O . LEU A 1 27 ? 0.674 5.832 1.615 1.00 0.00 27 LEU A O 8
ATOM 8728 N N . LYS A 1 28 ? 1.667 6.798 -0.153 1.00 0.00 28 LYS A N 8
ATOM 8729 C CA . LYS A 1 28 ? 1.402 8.163 0.302 1.00 0.00 28 LYS A CA 8
ATOM 8730 C C . LYS A 1 28 ? -0.089 8.406 0.529 1.00 0.00 28 LYS A C 8
ATOM 8731 O O . LYS A 1 28 ? -0.504 8.795 1.621 1.00 0.00 28 LYS A O 8
ATOM 8750 N N . LEU A 1 29 ? -0.891 8.195 -0.511 1.00 0.00 29 LEU A N 8
ATOM 8751 C CA . LEU A 1 29 ? -2.336 8.413 -0.426 1.00 0.00 29 LEU A CA 8
ATOM 8752 C C . LEU A 1 29 ? -2.952 7.707 0.779 1.00 0.00 29 LEU A C 8
ATOM 8753 O O . LEU A 1 29 ? -3.851 8.241 1.428 1.00 0.00 29 LEU A O 8
ATOM 8769 N N . GLU A 1 30 ? -2.482 6.498 1.066 1.00 0.00 30 GLU A N 8
ATOM 8770 C CA . GLU A 1 30 ? -3.010 5.723 2.184 1.00 0.00 30 GLU A CA 8
ATOM 8771 C C . GLU A 1 30 ? -2.439 6.182 3.523 1.00 0.00 30 GLU A C 8
ATOM 8772 O O . GLU A 1 30 ? -2.896 5.742 4.577 1.00 0.00 30 GLU A O 8
ATOM 8784 N N . GLY A 1 31 ? -1.452 7.070 3.487 1.00 0.00 31 GLY A N 8
ATOM 8785 C CA . GLY A 1 31 ? -0.866 7.563 4.718 1.00 0.00 31 GLY A CA 8
ATOM 8786 C C . GLY A 1 31 ? 0.274 6.697 5.226 1.00 0.00 31 GLY A C 8
ATOM 8787 O O . GLY A 1 31 ? 0.564 6.690 6.422 1.00 0.00 31 GLY A O 8
ATOM 8791 N N . TRP A 1 32 ? 0.927 5.973 4.323 1.00 0.00 32 TRP A N 8
ATOM 8792 C CA . TRP A 1 32 ? 2.044 5.115 4.703 1.00 0.00 32 TRP A CA 8
ATOM 8793 C C . TRP A 1 32 ? 3.259 5.956 5.079 1.00 0.00 32 TRP A C 8
ATOM 8794 O O . TRP A 1 32 ? 3.689 5.964 6.232 1.00 0.00 32 TRP A O 8
ATOM 8815 N N . SER A 1 33 ? 3.802 6.669 4.097 1.00 0.00 33 SER A N 8
ATOM 8816 C CA . SER A 1 33 ? 4.963 7.522 4.322 1.00 0.00 33 SER A CA 8
ATOM 8817 C C . SER A 1 33 ? 4.537 8.976 4.463 1.00 0.00 33 SER A C 8
ATOM 8818 O O . SER A 1 33 ? 3.565 9.408 3.842 1.00 0.00 33 SER A O 8
ATOM 8826 N N . GLU A 1 34 ? 5.265 9.730 5.276 1.00 0.00 34 GLU A N 8
ATOM 8827 C CA . GLU A 1 34 ? 4.942 11.133 5.480 1.00 0.00 34 GLU A CA 8
ATOM 8828 C C . GLU A 1 34 ? 5.268 11.947 4.233 1.00 0.00 34 GLU A C 8
ATOM 8829 O O . GLU A 1 34 ? 4.555 12.893 3.895 1.00 0.00 34 GLU A O 8
ATOM 8841 N N . SER A 1 35 ? 6.333 11.561 3.538 1.00 0.00 35 SER A N 8
ATOM 8842 C CA . SER A 1 35 ? 6.730 12.246 2.314 1.00 0.00 35 SER A CA 8
ATOM 8843 C C . SER A 1 35 ? 6.412 11.398 1.084 1.00 0.00 35 SER A C 8
ATOM 8844 O O . SER A 1 35 ? 5.664 11.820 0.201 1.00 0.00 35 SER A O 8
ATOM 8852 N N . GLY A 1 36 ? 6.993 10.202 1.032 1.00 0.00 36 GLY A N 8
ATOM 8853 C CA . GLY A 1 36 ? 6.772 9.310 -0.093 1.00 0.00 36 GLY A CA 8
ATOM 8854 C C . GLY A 1 36 ? 8.068 8.741 -0.644 1.00 0.00 36 GLY A C 8
ATOM 8855 O O . GLY A 1 36 ? 8.064 7.727 -1.343 1.00 0.00 36 GLY A O 8
ATOM 8859 N N . ALA A 1 37 ? 9.178 9.401 -0.329 1.00 0.00 37 ALA A N 8
ATOM 8860 C CA . ALA A 1 37 ? 10.492 8.963 -0.791 1.00 0.00 37 ALA A CA 8
ATOM 8861 C C . ALA A 1 37 ? 11.576 9.221 0.260 1.00 0.00 37 ALA A C 8
ATOM 8862 O O . ALA A 1 37 ? 12.739 8.870 0.058 1.00 0.00 37 ALA A O 8
ATOM 8869 N N . GLN A 1 38 ? 11.188 9.834 1.378 1.00 0.00 38 GLN A N 8
ATOM 8870 C CA . GLN A 1 38 ? 12.125 10.137 2.454 1.00 0.00 38 GLN A CA 8
ATOM 8871 C C . GLN A 1 38 ? 12.753 8.856 2.988 1.00 0.00 38 GLN A C 8
ATOM 8872 O O . GLN A 1 38 ? 13.912 8.555 2.704 1.00 0.00 38 GLN A O 8
ATOM 8886 N N . ALA A 1 39 ? 11.977 8.098 3.755 1.00 0.00 39 ALA A N 8
ATOM 8887 C CA . ALA A 1 39 ? 12.456 6.843 4.317 1.00 0.00 39 ALA A CA 8
ATOM 8888 C C . ALA A 1 39 ? 12.557 5.752 3.248 1.00 0.00 39 ALA A C 8
ATOM 8889 O O . ALA A 1 39 ? 12.683 4.572 3.570 1.00 0.00 39 ALA A O 8
ATOM 8896 N N . LYS A 1 40 ? 12.492 6.149 1.975 1.00 0.00 40 LYS A N 8
ATOM 8897 C CA . LYS A 1 40 ? 12.568 5.201 0.870 1.00 0.00 40 LYS A CA 8
ATOM 8898 C C . LYS A 1 40 ? 11.340 4.295 0.851 1.00 0.00 40 LYS A C 8
ATOM 8899 O O . LYS A 1 40 ? 11.358 3.223 0.248 1.00 0.00 40 LYS A O 8
ATOM 8918 N N . ILE A 1 41 ? 10.269 4.745 1.504 1.00 0.00 41 ILE A N 8
ATOM 8919 C CA . ILE A 1 41 ? 9.022 3.989 1.561 1.00 0.00 41 ILE A CA 8
ATOM 8920 C C . ILE A 1 41 ? 8.581 3.566 0.161 1.00 0.00 41 ILE A C 8
ATOM 8921 O O . ILE A 1 41 ? 7.939 2.531 -0.017 1.00 0.00 41 ILE A O 8
ATOM 8937 N N . ALA A 1 42 ? 8.942 4.372 -0.826 1.00 0.00 42 ALA A N 8
ATOM 8938 C CA . ALA A 1 42 ? 8.596 4.086 -2.210 1.00 0.00 42 ALA A CA 8
ATOM 8939 C C . ALA A 1 42 ? 9.297 2.814 -2.693 1.00 0.00 42 ALA A C 8
ATOM 8940 O O . ALA A 1 42 ? 8.696 1.733 -2.752 1.00 0.00 42 ALA A O 8
ATOM 8947 N N . ILE A 1 43 ? 10.578 2.954 -3.025 1.00 0.00 43 ILE A N 8
ATOM 8948 C CA . ILE A 1 43 ? 11.385 1.834 -3.496 1.00 0.00 43 ILE A CA 8
ATOM 8949 C C . ILE A 1 43 ? 11.253 0.631 -2.563 1.00 0.00 43 ILE A C 8
ATOM 8950 O O . ILE A 1 43 ? 11.209 -0.517 -3.012 1.00 0.00 43 ILE A O 8
ATOM 8966 N N . ALA A 1 44 ? 11.191 0.901 -1.261 1.00 0.00 44 ALA A N 8
ATOM 8967 C CA . ALA A 1 44 ? 11.066 -0.160 -0.268 1.00 0.00 44 ALA A CA 8
ATOM 8968 C C . ALA A 1 44 ? 9.778 -0.952 -0.469 1.00 0.00 44 ALA A C 8
ATOM 8969 O O . ALA A 1 44 ? 9.821 -2.107 -0.892 1.00 0.00 44 ALA A O 8
ATOM 8976 N N . GLU A 1 45 ? 8.629 -0.336 -0.149 1.00 0.00 45 GLU A N 8
ATOM 8977 C CA . GLU A 1 45 ? 7.332 -1.002 -0.288 1.00 0.00 45 GLU A CA 8
ATOM 8978 C C . GLU A 1 45 ? 7.343 -1.950 -1.473 1.00 0.00 45 GLU A C 8
ATOM 8979 O O . GLU A 1 45 ? 6.837 -3.069 -1.391 1.00 0.00 45 GLU A O 8
ATOM 8991 N N . GLY A 1 46 ? 7.964 -1.514 -2.565 1.00 0.00 46 GLY A N 8
ATOM 8992 C CA . GLY A 1 46 ? 8.066 -2.375 -3.725 1.00 0.00 46 GLY A CA 8
ATOM 8993 C C . GLY A 1 46 ? 8.775 -3.666 -3.368 1.00 0.00 46 GLY A C 8
ATOM 8994 O O . GLY A 1 46 ? 8.143 -4.710 -3.217 1.00 0.00 46 GLY A O 8
ATOM 8998 N N . GLN A 1 47 ? 10.098 -3.588 -3.230 1.00 0.00 47 GLN A N 8
ATOM 8999 C CA . GLN A 1 47 ? 10.918 -4.751 -2.889 1.00 0.00 47 GLN A CA 8
ATOM 9000 C C . GLN A 1 47 ? 10.386 -5.521 -1.668 1.00 0.00 47 GLN A C 8
ATOM 9001 O O . GLN A 1 47 ? 10.872 -6.615 -1.374 1.00 0.00 47 GLN A O 8
ATOM 9015 N N . VAL A 1 48 ? 9.399 -4.969 -0.955 1.00 0.00 48 VAL A N 8
ATOM 9016 C CA . VAL A 1 48 ? 8.853 -5.655 0.217 1.00 0.00 48 VAL A CA 8
ATOM 9017 C C . VAL A 1 48 ? 7.941 -6.818 -0.201 1.00 0.00 48 VAL A C 8
ATOM 9018 O O . VAL A 1 48 ? 8.446 -7.881 -0.558 1.00 0.00 48 VAL A O 8
ATOM 9031 N N . LYS A 1 49 ? 6.610 -6.650 -0.164 1.00 0.00 49 LYS A N 8
ATOM 9032 C CA . LYS A 1 49 ? 5.722 -7.749 -0.554 1.00 0.00 49 LYS A CA 8
ATOM 9033 C C . LYS A 1 49 ? 4.294 -7.278 -0.848 1.00 0.00 49 LYS A C 8
ATOM 9034 O O . LYS A 1 49 ? 3.614 -6.748 0.030 1.00 0.00 49 LYS A O 8
ATOM 9053 N N . VAL A 1 50 ? 3.829 -7.509 -2.081 1.00 0.00 50 VAL A N 8
ATOM 9054 C CA . VAL A 1 50 ? 2.470 -7.142 -2.466 1.00 0.00 50 VAL A CA 8
ATOM 9055 C C . VAL A 1 50 ? 1.659 -8.408 -2.727 1.00 0.00 50 VAL A C 8
ATOM 9056 O O . VAL A 1 50 ? 2.192 -9.386 -3.249 1.00 0.00 50 VAL A O 8
ATOM 9069 N N . ASP A 1 51 ? 0.381 -8.407 -2.353 1.00 0.00 51 ASP A N 8
ATOM 9070 C CA . ASP A 1 51 ? -0.465 -9.585 -2.556 1.00 0.00 51 ASP A CA 8
ATOM 9071 C C . ASP A 1 51 ? -0.335 -10.113 -3.981 1.00 0.00 51 ASP A C 8
ATOM 9072 O O . ASP A 1 51 ? -1.002 -9.632 -4.897 1.00 0.00 51 ASP A O 8
ATOM 9081 N N . GLY A 1 52 ? 0.533 -11.104 -4.157 1.00 0.00 52 GLY A N 8
ATOM 9082 C CA . GLY A 1 52 ? 0.742 -11.678 -5.471 1.00 0.00 52 GLY A CA 8
ATOM 9083 C C . GLY A 1 52 ? 1.637 -10.819 -6.344 1.00 0.00 52 GLY A C 8
ATOM 9084 O O . GLY A 1 52 ? 1.682 -11.001 -7.560 1.00 0.00 52 GLY A O 8
ATOM 9088 N N . ALA A 1 53 ? 2.349 -9.878 -5.727 1.00 0.00 53 ALA A N 8
ATOM 9089 C CA . ALA A 1 53 ? 3.238 -8.996 -6.468 1.00 0.00 53 ALA A CA 8
ATOM 9090 C C . ALA A 1 53 ? 4.475 -8.629 -5.652 1.00 0.00 53 ALA A C 8
ATOM 9091 O O . ALA A 1 53 ? 4.577 -7.526 -5.113 1.00 0.00 53 ALA A O 8
ATOM 9098 N N . VAL A 1 54 ? 5.406 -9.564 -5.542 1.00 0.00 54 VAL A N 8
ATOM 9099 C CA . VAL A 1 54 ? 6.625 -9.330 -4.784 1.00 0.00 54 VAL A CA 8
ATOM 9100 C C . VAL A 1 54 ? 7.721 -8.760 -5.684 1.00 0.00 54 VAL A C 8
ATOM 9101 O O . VAL A 1 54 ? 8.737 -9.408 -5.930 1.00 0.00 54 VAL A O 8
ATOM 9114 N N . GLU A 1 55 ? 7.502 -7.545 -6.181 1.00 0.00 55 GLU A N 8
ATOM 9115 C CA . GLU A 1 55 ? 8.469 -6.894 -7.059 1.00 0.00 55 GLU A CA 8
ATOM 9116 C C . GLU A 1 55 ? 9.278 -5.847 -6.303 1.00 0.00 55 GLU A C 8
ATOM 9117 O O . GLU A 1 55 ? 9.150 -5.715 -5.090 1.00 0.00 55 GLU A O 8
ATOM 9129 N N . THR A 1 56 ? 10.116 -5.111 -7.027 1.00 0.00 56 THR A N 8
ATOM 9130 C CA . THR A 1 56 ? 10.947 -4.082 -6.410 1.00 0.00 56 THR A CA 8
ATOM 9131 C C . THR A 1 56 ? 11.109 -2.875 -7.327 1.00 0.00 56 THR A C 8
ATOM 9132 O O . THR A 1 56 ? 12.194 -2.303 -7.435 1.00 0.00 56 THR A O 8
ATOM 9143 N N . ARG A 1 57 ? 10.023 -2.480 -7.979 1.00 0.00 57 ARG A N 8
ATOM 9144 C CA . ARG A 1 57 ? 10.057 -1.333 -8.875 1.00 0.00 57 ARG A CA 8
ATOM 9145 C C . ARG A 1 57 ? 9.670 -0.060 -8.138 1.00 0.00 57 ARG A C 8
ATOM 9146 O O . ARG A 1 57 ? 9.298 -0.095 -6.966 1.00 0.00 57 ARG A O 8
ATOM 9167 N N . LYS A 1 58 ? 9.763 1.063 -8.836 1.00 0.00 58 LYS A N 8
ATOM 9168 C CA . LYS A 1 58 ? 9.424 2.352 -8.256 1.00 0.00 58 LYS A CA 8
ATOM 9169 C C . LYS A 1 58 ? 7.917 2.575 -8.278 1.00 0.00 58 LYS A C 8
ATOM 9170 O O . LYS A 1 58 ? 7.380 3.323 -7.462 1.00 0.00 58 LYS A O 8
ATOM 9189 N N . ARG A 1 59 ? 7.240 1.919 -9.220 1.00 0.00 59 ARG A N 8
ATOM 9190 C CA . ARG A 1 59 ? 5.790 2.039 -9.351 1.00 0.00 59 ARG A CA 8
ATOM 9191 C C . ARG A 1 59 ? 5.160 0.689 -9.695 1.00 0.00 59 ARG A C 8
ATOM 9192 O O . ARG A 1 59 ? 5.786 -0.144 -10.352 1.00 0.00 59 ARG A O 8
ATOM 9213 N N . CYS A 1 60 ? 3.924 0.468 -9.243 1.00 0.00 60 CYS A N 8
ATOM 9214 C CA . CYS A 1 60 ? 3.236 -0.791 -9.505 1.00 0.00 60 CYS A CA 8
ATOM 9215 C C . CYS A 1 60 ? 1.783 -0.546 -9.890 1.00 0.00 60 CYS A C 8
ATOM 9216 O O . CYS A 1 60 ? 0.997 -0.037 -9.092 1.00 0.00 60 CYS A O 8
ATOM 9224 N N . LYS A 1 61 ? 1.429 -0.916 -11.116 1.00 0.00 61 LYS A N 8
ATOM 9225 C CA . LYS A 1 61 ? 0.067 -0.738 -11.598 1.00 0.00 61 LYS A CA 8
ATOM 9226 C C . LYS A 1 61 ? -0.862 -1.772 -10.970 1.00 0.00 61 LYS A C 8
ATOM 9227 O O . LYS A 1 61 ? -0.867 -2.938 -11.367 1.00 0.00 61 LYS A O 8
ATOM 9246 N N . ILE A 1 62 ? -1.641 -1.341 -9.984 1.00 0.00 62 ILE A N 8
ATOM 9247 C CA . ILE A 1 62 ? -2.566 -2.232 -9.297 1.00 0.00 62 ILE A CA 8
ATOM 9248 C C . ILE A 1 62 ? -3.941 -1.596 -9.167 1.00 0.00 62 ILE A C 8
ATOM 9249 O O . ILE A 1 62 ? -4.066 -0.434 -8.782 1.00 0.00 62 ILE A O 8
ATOM 9265 N N . VAL A 1 63 ? -4.969 -2.370 -9.487 1.00 0.00 63 VAL A N 8
ATOM 9266 C CA . VAL A 1 63 ? -6.341 -1.892 -9.403 1.00 0.00 63 VAL A CA 8
ATOM 9267 C C . VAL A 1 63 ? -7.258 -2.981 -8.865 1.00 0.00 63 VAL A C 8
ATOM 9268 O O . VAL A 1 63 ? -6.838 -4.121 -8.672 1.00 0.00 63 VAL A O 8
ATOM 9281 N N . ALA A 1 64 ? -8.519 -2.628 -8.646 1.00 0.00 64 ALA A N 8
ATOM 9282 C CA . ALA A 1 64 ? -9.505 -3.581 -8.152 1.00 0.00 64 ALA A CA 8
ATOM 9283 C C . ALA A 1 64 ? -9.269 -3.927 -6.674 1.00 0.00 64 ALA A C 8
ATOM 9284 O O . ALA A 1 64 ? -9.072 -3.031 -5.855 1.00 0.00 64 ALA A O 8
ATOM 9291 N N . GLY A 1 65 ? -9.313 -5.220 -6.331 1.00 0.00 65 GLY A N 8
ATOM 9292 C CA . GLY A 1 65 ? -9.127 -5.636 -4.950 1.00 0.00 65 GLY A CA 8
ATOM 9293 C C . GLY A 1 65 ? -7.807 -6.347 -4.701 1.00 0.00 65 GLY A C 8
ATOM 9294 O O . GLY A 1 65 ? -7.743 -7.577 -4.720 1.00 0.00 65 GLY A O 8
ATOM 9298 N N . GLN A 1 66 ? -6.755 -5.571 -4.464 1.00 0.00 66 GLN A N 8
ATOM 9299 C CA . GLN A 1 66 ? -5.425 -6.131 -4.206 1.00 0.00 66 GLN A CA 8
ATOM 9300 C C . GLN A 1 66 ? -4.876 -5.658 -2.857 1.00 0.00 66 GLN A C 8
ATOM 9301 O O . GLN A 1 66 ? -5.418 -4.738 -2.249 1.00 0.00 66 GLN A O 8
ATOM 9315 N N . THR A 1 67 ? -3.800 -6.299 -2.390 1.00 0.00 67 THR A N 8
ATOM 9316 C CA . THR A 1 67 ? -3.192 -5.937 -1.107 1.00 0.00 67 THR A CA 8
ATOM 9317 C C . THR A 1 67 ? -1.704 -5.639 -1.248 1.00 0.00 67 THR A C 8
ATOM 9318 O O . THR A 1 67 ? -1.036 -6.151 -2.145 1.00 0.00 67 THR A O 8
ATOM 9329 N N . VAL A 1 68 ? -1.198 -4.809 -0.338 1.00 0.00 68 VAL A N 8
ATOM 9330 C CA . VAL A 1 68 ? 0.210 -4.428 -0.325 1.00 0.00 68 VAL A CA 8
ATOM 9331 C C . VAL A 1 68 ? 0.777 -4.566 1.093 1.00 0.00 68 VAL A C 8
ATOM 9332 O O . VAL A 1 68 ? 0.062 -4.359 2.074 1.00 0.00 68 VAL A O 8
ATOM 9345 N N . SER A 1 69 ? 2.057 -4.921 1.199 1.00 0.00 69 SER A N 8
ATOM 9346 C CA . SER A 1 69 ? 2.693 -5.086 2.506 1.00 0.00 69 SER A CA 8
ATOM 9347 C C . SER A 1 69 ? 4.065 -4.420 2.554 1.00 0.00 69 SER A C 8
ATOM 9348 O O . SER A 1 69 ? 4.861 -4.543 1.619 1.00 0.00 69 SER A O 8
ATOM 9356 N N . PHE A 1 70 ? 4.336 -3.721 3.660 1.00 0.00 70 PHE A N 8
ATOM 9357 C CA . PHE A 1 70 ? 5.614 -3.039 3.844 1.00 0.00 70 PHE A CA 8
ATOM 9358 C C . PHE A 1 70 ? 5.714 -2.391 5.228 1.00 0.00 70 PHE A C 8
ATOM 9359 O O . PHE A 1 70 ? 4.769 -1.761 5.705 1.00 0.00 70 PHE A O 8
ATOM 9376 N N . ALA A 1 71 ? 6.882 -2.537 5.855 1.00 0.00 71 ALA A N 8
ATOM 9377 C CA . ALA A 1 71 ? 7.137 -1.958 7.172 1.00 0.00 71 ALA A CA 8
ATOM 9378 C C . ALA A 1 71 ? 6.031 -2.301 8.163 1.00 0.00 71 ALA A C 8
ATOM 9379 O O . ALA A 1 71 ? 5.661 -1.480 9.002 1.00 0.00 71 ALA A O 8
ATOM 9386 N N . GLY A 1 72 ? 5.507 -3.516 8.060 1.00 0.00 72 GLY A N 8
ATOM 9387 C CA . GLY A 1 72 ? 4.450 -3.938 8.957 1.00 0.00 72 GLY A CA 8
ATOM 9388 C C . GLY A 1 72 ? 3.090 -3.423 8.544 1.00 0.00 72 GLY A C 8
ATOM 9389 O O . GLY A 1 72 ? 2.081 -3.759 9.164 1.00 0.00 72 GLY A O 8
ATOM 9393 N N . HIS A 1 73 ? 3.056 -2.596 7.505 1.00 0.00 73 HIS A N 8
ATOM 9394 C CA . HIS A 1 73 ? 1.804 -2.033 7.034 1.00 0.00 73 HIS A CA 8
ATOM 9395 C C . HIS A 1 73 ? 1.158 -2.929 5.979 1.00 0.00 73 HIS A C 8
ATOM 9396 O O . HIS A 1 73 ? 1.624 -2.999 4.842 1.00 0.00 73 HIS A O 8
ATOM 9410 N N . SER A 1 74 ? 0.076 -3.601 6.358 1.00 0.00 74 SER A N 8
ATOM 9411 C CA . SER A 1 74 ? -0.642 -4.479 5.439 1.00 0.00 74 SER A CA 8
ATOM 9412 C C . SER A 1 74 ? -2.008 -3.887 5.103 1.00 0.00 74 SER A C 8
ATOM 9413 O O . SER A 1 74 ? -2.929 -3.928 5.917 1.00 0.00 74 SER A O 8
ATOM 9421 N N . VAL A 1 75 ? -2.126 -3.320 3.906 1.00 0.00 75 VAL A N 8
ATOM 9422 C CA . VAL A 1 75 ? -3.376 -2.703 3.473 1.00 0.00 75 VAL A CA 8
ATOM 9423 C C . VAL A 1 75 ? -3.766 -3.149 2.064 1.00 0.00 75 VAL A C 8
ATOM 9424 O O . VAL A 1 75 ? -2.909 -3.518 1.261 1.00 0.00 75 VAL A O 8
ATOM 9437 N N . GLN A 1 76 ? -5.065 -3.104 1.768 1.00 0.00 76 GLN A N 8
ATOM 9438 C CA . GLN A 1 76 ? -5.566 -3.498 0.455 1.00 0.00 76 GLN A CA 8
ATOM 9439 C C . GLN A 1 76 ? -6.134 -2.300 -0.300 1.00 0.00 76 GLN A C 8
ATOM 9440 O O . GLN A 1 76 ? -6.313 -1.221 0.265 1.00 0.00 76 GLN A O 8
ATOM 9454 N N . VAL A 1 77 ? -6.403 -2.501 -1.585 1.00 0.00 77 VAL A N 8
ATOM 9455 C CA . VAL A 1 77 ? -6.938 -1.451 -2.442 1.00 0.00 77 VAL A CA 8
ATOM 9456 C C . VAL A 1 77 ? -8.238 -1.903 -3.100 1.00 0.00 77 VAL A C 8
ATOM 9457 O O . VAL A 1 77 ? -8.339 -3.039 -3.558 1.00 0.00 77 VAL A O 8
ATOM 9470 N N . VAL A 1 78 ? -9.227 -1.012 -3.153 1.00 0.00 78 VAL A N 8
ATOM 9471 C CA . VAL A 1 78 ? -10.512 -1.336 -3.767 1.00 0.00 78 VAL A CA 8
ATOM 9472 C C . VAL A 1 78 ? -10.894 -0.305 -4.824 1.00 0.00 78 VAL A C 8
ATOM 9473 O O . VAL A 1 78 ? -10.552 0.872 -4.711 1.00 0.00 78 VAL A O 8
ATOM 9486 N N . ALA A 1 79 ? -11.599 -0.758 -5.858 1.00 0.00 79 ALA A N 8
ATOM 9487 C CA . ALA A 1 79 ? -12.022 0.120 -6.944 1.00 0.00 79 ALA A CA 8
ATOM 9488 C C . ALA A 1 79 ? -13.373 0.761 -6.648 1.00 0.00 79 ALA A C 8
ATOM 9489 O O . ALA A 1 79 ? -13.487 1.995 -6.799 1.00 0.00 79 ALA A O 8
ATOM 9497 N N . GLY A 1 1 ? -24.253 -3.099 26.580 1.00 0.00 1 GLY A N 9
ATOM 9498 C CA . GLY A 1 1 ? -24.830 -4.317 25.949 1.00 0.00 1 GLY A CA 9
ATOM 9499 C C . GLY A 1 1 ? -23.796 -5.125 25.188 1.00 0.00 1 GLY A C 9
ATOM 9500 O O . GLY A 1 1 ? -22.593 -4.939 25.374 1.00 0.00 1 GLY A O 9
ATOM 9506 N N . SER A 1 2 ? -24.264 -6.025 24.330 1.00 0.00 2 SER A N 9
ATOM 9507 C CA . SER A 1 2 ? -23.371 -6.866 23.539 1.00 0.00 2 SER A CA 9
ATOM 9508 C C . SER A 1 2 ? -22.816 -6.098 22.341 1.00 0.00 2 SER A C 9
ATOM 9509 O O . SER A 1 2 ? -22.899 -4.871 22.285 1.00 0.00 2 SER A O 9
ATOM 9517 N N . MET A 1 3 ? -22.249 -6.830 21.385 1.00 0.00 3 MET A N 9
ATOM 9518 C CA . MET A 1 3 ? -21.678 -6.219 20.187 1.00 0.00 3 MET A CA 9
ATOM 9519 C C . MET A 1 3 ? -21.695 -7.201 19.020 1.00 0.00 3 MET A C 9
ATOM 9520 O O . MET A 1 3 ? -22.081 -8.360 19.178 1.00 0.00 3 MET A O 9
ATOM 9534 N N . ILE A 1 4 ? -21.277 -6.733 17.847 1.00 0.00 4 ILE A N 9
ATOM 9535 C CA . ILE A 1 4 ? -21.247 -7.573 16.655 1.00 0.00 4 ILE A CA 9
ATOM 9536 C C . ILE A 1 4 ? -19.924 -7.425 15.906 1.00 0.00 4 ILE A C 9
ATOM 9537 O O . ILE A 1 4 ? -19.166 -8.387 15.773 1.00 0.00 4 ILE A O 9
ATOM 9553 N N . HIS A 1 5 ? -19.656 -6.220 15.413 1.00 0.00 5 HIS A N 9
ATOM 9554 C CA . HIS A 1 5 ? -18.427 -5.958 14.671 1.00 0.00 5 HIS A CA 9
ATOM 9555 C C . HIS A 1 5 ? -17.660 -4.780 15.265 1.00 0.00 5 HIS A C 9
ATOM 9556 O O . HIS A 1 5 ? -18.185 -4.033 16.090 1.00 0.00 5 HIS A O 9
ATOM 9570 N N . ARG A 1 6 ? -16.410 -4.626 14.838 1.00 0.00 6 ARG A N 9
ATOM 9571 C CA . ARG A 1 6 ? -15.556 -3.546 15.321 1.00 0.00 6 ARG A CA 9
ATOM 9572 C C . ARG A 1 6 ? -15.846 -2.244 14.582 1.00 0.00 6 ARG A C 9
ATOM 9573 O O . ARG A 1 6 ? -16.825 -2.140 13.844 1.00 0.00 6 ARG A O 9
ATOM 9594 N N . MET A 1 7 ? -14.981 -1.252 14.783 1.00 0.00 7 MET A N 9
ATOM 9595 C CA . MET A 1 7 ? -15.135 0.043 14.132 1.00 0.00 7 MET A CA 9
ATOM 9596 C C . MET A 1 7 ? -14.373 0.072 12.813 1.00 0.00 7 MET A C 9
ATOM 9597 O O . MET A 1 7 ? -14.872 0.571 11.804 1.00 0.00 7 MET A O 9
ATOM 9611 N N . SER A 1 8 ? -13.160 -0.470 12.829 1.00 0.00 8 SER A N 9
ATOM 9612 C CA . SER A 1 8 ? -12.322 -0.512 11.638 1.00 0.00 8 SER A CA 9
ATOM 9613 C C . SER A 1 8 ? -11.104 -1.401 11.865 1.00 0.00 8 SER A C 9
ATOM 9614 O O . SER A 1 8 ? -10.292 -1.142 12.753 1.00 0.00 8 SER A O 9
ATOM 9622 N N . ASN A 1 9 ? -10.984 -2.450 11.058 1.00 0.00 9 ASN A N 9
ATOM 9623 C CA . ASN A 1 9 ? -9.865 -3.378 11.175 1.00 0.00 9 ASN A CA 9
ATOM 9624 C C . ASN A 1 9 ? -9.094 -3.473 9.862 1.00 0.00 9 ASN A C 9
ATOM 9625 O O . ASN A 1 9 ? -7.970 -2.983 9.754 1.00 0.00 9 ASN A O 9
ATOM 9636 N N . MET A 1 10 ? -9.705 -4.106 8.867 1.00 0.00 10 MET A N 9
ATOM 9637 C CA . MET A 1 10 ? -9.075 -4.264 7.562 1.00 0.00 10 MET A CA 9
ATOM 9638 C C . MET A 1 10 ? -8.904 -2.917 6.872 1.00 0.00 10 MET A C 9
ATOM 9639 O O . MET A 1 10 ? -9.883 -2.248 6.544 1.00 0.00 10 MET A O 9
ATOM 9653 N N . ALA A 1 11 ? -7.655 -2.528 6.645 1.00 0.00 11 ALA A N 9
ATOM 9654 C CA . ALA A 1 11 ? -7.364 -1.266 5.984 1.00 0.00 11 ALA A CA 9
ATOM 9655 C C . ALA A 1 11 ? -7.748 -1.332 4.511 1.00 0.00 11 ALA A C 9
ATOM 9656 O O . ALA A 1 11 ? -7.190 -2.121 3.748 1.00 0.00 11 ALA A O 9
ATOM 9663 N N . THR A 1 12 ? -8.713 -0.509 4.116 1.00 0.00 12 THR A N 9
ATOM 9664 C CA . THR A 1 12 ? -9.173 -0.484 2.733 1.00 0.00 12 THR A CA 9
ATOM 9665 C C . THR A 1 12 ? -8.974 0.898 2.118 1.00 0.00 12 THR A C 9
ATOM 9666 O O . THR A 1 12 ? -9.393 1.908 2.685 1.00 0.00 12 THR A O 9
ATOM 9677 N N . PHE A 1 13 ? -8.331 0.933 0.957 1.00 0.00 13 PHE A N 9
ATOM 9678 C CA . PHE A 1 13 ? -8.072 2.187 0.258 1.00 0.00 13 PHE A CA 9
ATOM 9679 C C . PHE A 1 13 ? -8.953 2.307 -0.982 1.00 0.00 13 PHE A C 9
ATOM 9680 O O . PHE A 1 13 ? -8.619 1.786 -2.042 1.00 0.00 13 PHE A O 9
ATOM 9697 N N . SER A 1 14 ? -10.080 2.994 -0.847 1.00 0.00 14 SER A N 9
ATOM 9698 C CA . SER A 1 14 ? -10.997 3.170 -1.967 1.00 0.00 14 SER A CA 9
ATOM 9699 C C . SER A 1 14 ? -10.380 4.060 -3.044 1.00 0.00 14 SER A C 9
ATOM 9700 O O . SER A 1 14 ? -10.299 5.279 -2.886 1.00 0.00 14 SER A O 9
ATOM 9708 N N . LEU A 1 15 ? -9.945 3.441 -4.140 1.00 0.00 15 LEU A N 9
ATOM 9709 C CA . LEU A 1 15 ? -9.335 4.173 -5.245 1.00 0.00 15 LEU A CA 9
ATOM 9710 C C . LEU A 1 15 ? -10.385 4.961 -6.023 1.00 0.00 15 LEU A C 9
ATOM 9711 O O . LEU A 1 15 ? -10.132 6.081 -6.466 1.00 0.00 15 LEU A O 9
ATOM 9727 N N . GLY A 1 16 ? -11.561 4.365 -6.187 1.00 0.00 16 GLY A N 9
ATOM 9728 C CA . GLY A 1 16 ? -12.631 5.024 -6.912 1.00 0.00 16 GLY A CA 9
ATOM 9729 C C . GLY A 1 16 ? -12.869 4.412 -8.280 1.00 0.00 16 GLY A C 9
ATOM 9730 O O . GLY A 1 16 ? -13.763 3.584 -8.449 1.00 0.00 16 GLY A O 9
ATOM 9734 N N . LYS A 1 17 ? -12.066 4.820 -9.259 1.00 0.00 17 LYS A N 9
ATOM 9735 C CA . LYS A 1 17 ? -12.197 4.305 -10.619 1.00 0.00 17 LYS A CA 9
ATOM 9736 C C . LYS A 1 17 ? -11.060 4.808 -11.505 1.00 0.00 17 LYS A C 9
ATOM 9737 O O . LYS A 1 17 ? -11.293 5.379 -12.572 1.00 0.00 17 LYS A O 9
ATOM 9756 N N . HIS A 1 18 ? -9.829 4.592 -11.053 1.00 0.00 18 HIS A N 9
ATOM 9757 C CA . HIS A 1 18 ? -8.648 5.022 -11.795 1.00 0.00 18 HIS A CA 9
ATOM 9758 C C . HIS A 1 18 ? -7.983 3.837 -12.492 1.00 0.00 18 HIS A C 9
ATOM 9759 O O . HIS A 1 18 ? -8.207 2.685 -12.119 1.00 0.00 18 HIS A O 9
ATOM 9773 N N . PRO A 1 19 ? -7.149 4.101 -13.516 1.00 0.00 19 PRO A N 9
ATOM 9774 C CA . PRO A 1 19 ? -6.452 3.042 -14.255 1.00 0.00 19 PRO A CA 9
ATOM 9775 C C . PRO A 1 19 ? -5.571 2.198 -13.342 1.00 0.00 19 PRO A C 9
ATOM 9776 O O . PRO A 1 19 ? -5.434 0.994 -13.541 1.00 0.00 19 PRO A O 9
ATOM 9787 N N . HIS A 1 20 ? -4.978 2.852 -12.344 1.00 0.00 20 HIS A N 9
ATOM 9788 C CA . HIS A 1 20 ? -4.103 2.192 -11.374 1.00 0.00 20 HIS A CA 9
ATOM 9789 C C . HIS A 1 20 ? -3.336 3.234 -10.565 1.00 0.00 20 HIS A C 9
ATOM 9790 O O . HIS A 1 20 ? -3.574 4.434 -10.701 1.00 0.00 20 HIS A O 9
ATOM 9804 N N . VAL A 1 21 ? -2.405 2.773 -9.736 1.00 0.00 21 VAL A N 9
ATOM 9805 C CA . VAL A 1 21 ? -1.597 3.682 -8.924 1.00 0.00 21 VAL A CA 9
ATOM 9806 C C . VAL A 1 21 ? -0.182 3.164 -8.725 1.00 0.00 21 VAL A C 9
ATOM 9807 O O . VAL A 1 21 ? 0.102 1.987 -8.937 1.00 0.00 21 VAL A O 9
ATOM 9820 N N . GLU A 1 22 ? 0.695 4.062 -8.291 1.00 0.00 22 GLU A N 9
ATOM 9821 C CA . GLU A 1 22 ? 2.081 3.717 -8.029 1.00 0.00 22 GLU A CA 9
ATOM 9822 C C . GLU A 1 22 ? 2.300 3.561 -6.528 1.00 0.00 22 GLU A C 9
ATOM 9823 O O . GLU A 1 22 ? 1.620 4.202 -5.728 1.00 0.00 22 GLU A O 9
ATOM 9835 N N . LEU A 1 23 ? 3.243 2.701 -6.149 1.00 0.00 23 LEU A N 9
ATOM 9836 C CA . LEU A 1 23 ? 3.543 2.454 -4.739 1.00 0.00 23 LEU A CA 9
ATOM 9837 C C . LEU A 1 23 ? 3.527 3.748 -3.927 1.00 0.00 23 LEU A C 9
ATOM 9838 O O . LEU A 1 23 ? 2.951 3.804 -2.844 1.00 0.00 23 LEU A O 9
ATOM 9854 N N . CYS A 1 24 ? 4.160 4.786 -4.453 1.00 0.00 24 CYS A N 9
ATOM 9855 C CA . CYS A 1 24 ? 4.213 6.070 -3.766 1.00 0.00 24 CYS A CA 9
ATOM 9856 C C . CYS A 1 24 ? 2.815 6.636 -3.526 1.00 0.00 24 CYS A C 9
ATOM 9857 O O . CYS A 1 24 ? 2.561 7.265 -2.500 1.00 0.00 24 CYS A O 9
ATOM 9865 N N . ASP A 1 25 ? 1.913 6.420 -4.478 1.00 0.00 25 ASP A N 9
ATOM 9866 C CA . ASP A 1 25 ? 0.547 6.927 -4.361 1.00 0.00 25 ASP A CA 9
ATOM 9867 C C . ASP A 1 25 ? -0.241 6.169 -3.302 1.00 0.00 25 ASP A C 9
ATOM 9868 O O . ASP A 1 25 ? -0.665 6.744 -2.302 1.00 0.00 25 ASP A O 9
ATOM 9877 N N . LEU A 1 26 ? -0.436 4.875 -3.527 1.00 0.00 26 LEU A N 9
ATOM 9878 C CA . LEU A 1 26 ? -1.180 4.035 -2.593 1.00 0.00 26 LEU A CA 9
ATOM 9879 C C . LEU A 1 26 ? -0.727 4.266 -1.156 1.00 0.00 26 LEU A C 9
ATOM 9880 O O . LEU A 1 26 ? -1.545 4.396 -0.247 1.00 0.00 26 LEU A O 9
ATOM 9896 N N . LEU A 1 27 ? 0.582 4.303 -0.968 1.00 0.00 27 LEU A N 9
ATOM 9897 C CA . LEU A 1 27 ? 1.168 4.499 0.348 1.00 0.00 27 LEU A CA 9
ATOM 9898 C C . LEU A 1 27 ? 0.901 5.898 0.898 1.00 0.00 27 LEU A C 9
ATOM 9899 O O . LEU A 1 27 ? 0.193 6.055 1.893 1.00 0.00 27 LEU A O 9
ATOM 9915 N N . LYS A 1 28 ? 1.479 6.910 0.257 1.00 0.00 28 LYS A N 9
ATOM 9916 C CA . LYS A 1 28 ? 1.306 8.293 0.700 1.00 0.00 28 LYS A CA 9
ATOM 9917 C C . LYS A 1 28 ? -0.168 8.625 0.911 1.00 0.00 28 LYS A C 9
ATOM 9918 O O . LYS A 1 28 ? -0.554 9.138 1.962 1.00 0.00 28 LYS A O 9
ATOM 9937 N N . LEU A 1 29 ? -0.986 8.336 -0.095 1.00 0.00 29 LEU A N 9
ATOM 9938 C CA . LEU A 1 29 ? -2.415 8.611 -0.017 1.00 0.00 29 LEU A CA 9
ATOM 9939 C C . LEU A 1 29 ? -3.046 7.917 1.188 1.00 0.00 29 LEU A C 9
ATOM 9940 O O . LEU A 1 29 ? -3.971 8.449 1.803 1.00 0.00 29 LEU A O 9
ATOM 9956 N N . GLU A 1 30 ? -2.551 6.728 1.521 1.00 0.00 30 GLU A N 9
ATOM 9957 C CA . GLU A 1 30 ? -3.085 5.976 2.653 1.00 0.00 30 GLU A CA 9
ATOM 9958 C C . GLU A 1 30 ? -2.455 6.416 3.975 1.00 0.00 30 GLU A C 9
ATOM 9959 O O . GLU A 1 30 ? -2.907 6.008 5.045 1.00 0.00 30 GLU A O 9
ATOM 9971 N N . GLY A 1 31 ? -1.421 7.251 3.906 1.00 0.00 31 GLY A N 9
ATOM 9972 C CA . GLY A 1 31 ? -0.776 7.721 5.119 1.00 0.00 31 GLY A CA 9
ATOM 9973 C C . GLY A 1 31 ? 0.423 6.883 5.524 1.00 0.00 31 GLY A C 9
ATOM 9974 O O . GLY A 1 31 ? 0.817 6.881 6.690 1.00 0.00 31 GLY A O 9
ATOM 9978 N N . TRP A 1 32 ? 1.017 6.179 4.564 1.00 0.00 32 TRP A N 9
ATOM 9979 C CA . TRP A 1 32 ? 2.185 5.352 4.846 1.00 0.00 32 TRP A CA 9
ATOM 9980 C C . TRP A 1 32 ? 3.415 6.235 5.027 1.00 0.00 32 TRP A C 9
ATOM 9981 O O . TRP A 1 32 ? 4.013 6.276 6.101 1.00 0.00 32 TRP A O 9
ATOM 10002 N N . SER A 1 33 ? 3.778 6.945 3.962 1.00 0.00 33 SER A N 9
ATOM 10003 C CA . SER A 1 33 ? 4.927 7.839 3.986 1.00 0.00 33 SER A CA 9
ATOM 10004 C C . SER A 1 33 ? 4.477 9.299 3.998 1.00 0.00 33 SER A C 9
ATOM 10005 O O . SER A 1 33 ? 3.480 9.653 3.369 1.00 0.00 33 SER A O 9
ATOM 10013 N N . GLU A 1 34 ? 5.208 10.142 4.723 1.00 0.00 34 GLU A N 9
ATOM 10014 C CA . GLU A 1 34 ? 4.869 11.559 4.816 1.00 0.00 34 GLU A CA 9
ATOM 10015 C C . GLU A 1 34 ? 5.311 12.317 3.567 1.00 0.00 34 GLU A C 9
ATOM 10016 O O . GLU A 1 34 ? 4.643 13.253 3.128 1.00 0.00 34 GLU A O 9
ATOM 10028 N N . SER A 1 35 ? 6.432 11.900 2.991 1.00 0.00 35 SER A N 9
ATOM 10029 C CA . SER A 1 35 ? 6.955 12.532 1.786 1.00 0.00 35 SER A CA 9
ATOM 10030 C C . SER A 1 35 ? 6.722 11.642 0.572 1.00 0.00 35 SER A C 9
ATOM 10031 O O . SER A 1 35 ? 6.401 12.122 -0.516 1.00 0.00 35 SER A O 9
ATOM 10039 N N . GLY A 1 36 ? 6.901 10.340 0.770 1.00 0.00 36 GLY A N 9
ATOM 10040 C CA . GLY A 1 36 ? 6.722 9.388 -0.307 1.00 0.00 36 GLY A CA 9
ATOM 10041 C C . GLY A 1 36 ? 8.041 8.812 -0.787 1.00 0.00 36 GLY A C 9
ATOM 10042 O O . GLY A 1 36 ? 8.082 7.711 -1.336 1.00 0.00 36 GLY A O 9
ATOM 10046 N N . ALA A 1 37 ? 9.122 9.561 -0.583 1.00 0.00 37 ALA A N 9
ATOM 10047 C CA . ALA A 1 37 ? 10.451 9.121 -1.001 1.00 0.00 37 ALA A CA 9
ATOM 10048 C C . ALA A 1 37 ? 11.497 9.321 0.100 1.00 0.00 37 ALA A C 9
ATOM 10049 O O . ALA A 1 37 ? 12.591 8.760 0.032 1.00 0.00 37 ALA A O 9
ATOM 10056 N N . GLN A 1 38 ? 11.162 10.122 1.109 1.00 0.00 38 GLN A N 9
ATOM 10057 C CA . GLN A 1 38 ? 12.077 10.395 2.217 1.00 0.00 38 GLN A CA 9
ATOM 10058 C C . GLN A 1 38 ? 12.601 9.102 2.837 1.00 0.00 38 GLN A C 9
ATOM 10059 O O . GLN A 1 38 ? 13.761 8.736 2.646 1.00 0.00 38 GLN A O 9
ATOM 10073 N N . ALA A 1 39 ? 11.742 8.418 3.587 1.00 0.00 39 ALA A N 9
ATOM 10074 C CA . ALA A 1 39 ? 12.115 7.171 4.248 1.00 0.00 39 ALA A CA 9
ATOM 10075 C C . ALA A 1 39 ? 12.269 6.011 3.260 1.00 0.00 39 ALA A C 9
ATOM 10076 O O . ALA A 1 39 ? 12.303 4.851 3.666 1.00 0.00 39 ALA A O 9
ATOM 10083 N N . LYS A 1 40 ? 12.357 6.319 1.968 1.00 0.00 40 LYS A N 9
ATOM 10084 C CA . LYS A 1 40 ? 12.501 5.285 0.951 1.00 0.00 40 LYS A CA 9
ATOM 10085 C C . LYS A 1 40 ? 11.308 4.335 0.975 1.00 0.00 40 LYS A C 9
ATOM 10086 O O . LYS A 1 40 ? 11.404 3.192 0.531 1.00 0.00 40 LYS A O 9
ATOM 10105 N N . ILE A 1 41 ? 10.184 4.819 1.496 1.00 0.00 41 ILE A N 9
ATOM 10106 C CA . ILE A 1 41 ? 8.972 4.015 1.577 1.00 0.00 41 ILE A CA 9
ATOM 10107 C C . ILE A 1 41 ? 8.515 3.575 0.184 1.00 0.00 41 ILE A C 9
ATOM 10108 O O . ILE A 1 41 ? 7.763 2.610 0.043 1.00 0.00 41 ILE A O 9
ATOM 10124 N N . ALA A 1 42 ? 8.985 4.272 -0.847 1.00 0.00 42 ALA A N 9
ATOM 10125 C CA . ALA A 1 42 ? 8.628 3.933 -2.218 1.00 0.00 42 ALA A CA 9
ATOM 10126 C C . ALA A 1 42 ? 9.381 2.687 -2.682 1.00 0.00 42 ALA A C 9
ATOM 10127 O O . ALA A 1 42 ? 8.815 1.591 -2.741 1.00 0.00 42 ALA A O 9
ATOM 10134 N N . ILE A 1 43 ? 10.662 2.860 -3.004 1.00 0.00 43 ILE A N 9
ATOM 10135 C CA . ILE A 1 43 ? 11.497 1.749 -3.455 1.00 0.00 43 ILE A CA 9
ATOM 10136 C C . ILE A 1 43 ? 11.328 0.542 -2.536 1.00 0.00 43 ILE A C 9
ATOM 10137 O O . ILE A 1 43 ? 11.156 -0.592 -2.997 1.00 0.00 43 ILE A O 9
ATOM 10153 N N . ALA A 1 44 ? 11.353 0.798 -1.229 1.00 0.00 44 ALA A N 9
ATOM 10154 C CA . ALA A 1 44 ? 11.177 -0.258 -0.243 1.00 0.00 44 ALA A CA 9
ATOM 10155 C C . ALA A 1 44 ? 9.871 -0.998 -0.504 1.00 0.00 44 ALA A C 9
ATOM 10156 O O . ALA A 1 44 ? 9.878 -2.164 -0.894 1.00 0.00 44 ALA A O 9
ATOM 10163 N N . GLU A 1 45 ? 8.750 -0.300 -0.295 1.00 0.00 45 GLU A N 9
ATOM 10164 C CA . GLU A 1 45 ? 7.417 -0.870 -0.516 1.00 0.00 45 GLU A CA 9
ATOM 10165 C C . GLU A 1 45 ? 7.454 -1.950 -1.588 1.00 0.00 45 GLU A C 9
ATOM 10166 O O . GLU A 1 45 ? 6.935 -3.050 -1.399 1.00 0.00 45 GLU A O 9
ATOM 10178 N N . GLY A 1 46 ? 8.101 -1.632 -2.703 1.00 0.00 46 GLY A N 9
ATOM 10179 C CA . GLY A 1 46 ? 8.223 -2.598 -3.774 1.00 0.00 46 GLY A CA 9
ATOM 10180 C C . GLY A 1 46 ? 8.914 -3.855 -3.289 1.00 0.00 46 GLY A C 9
ATOM 10181 O O . GLY A 1 46 ? 8.276 -4.891 -3.096 1.00 0.00 46 GLY A O 9
ATOM 10185 N N . GLN A 1 47 ? 10.227 -3.754 -3.094 1.00 0.00 47 GLN A N 9
ATOM 10186 C CA . GLN A 1 47 ? 11.048 -4.878 -2.631 1.00 0.00 47 GLN A CA 9
ATOM 10187 C C . GLN A 1 47 ? 10.403 -5.650 -1.474 1.00 0.00 47 GLN A C 9
ATOM 10188 O O . GLN A 1 47 ? 10.817 -6.768 -1.169 1.00 0.00 47 GLN A O 9
ATOM 10202 N N . VAL A 1 48 ? 9.404 -5.059 -0.821 1.00 0.00 48 VAL A N 9
ATOM 10203 C CA . VAL A 1 48 ? 8.745 -5.718 0.300 1.00 0.00 48 VAL A CA 9
ATOM 10204 C C . VAL A 1 48 ? 7.784 -6.824 -0.168 1.00 0.00 48 VAL A C 9
ATOM 10205 O O . VAL A 1 48 ? 8.210 -7.957 -0.389 1.00 0.00 48 VAL A O 9
ATOM 10218 N N . LYS A 1 49 ? 6.489 -6.511 -0.306 1.00 0.00 49 LYS A N 9
ATOM 10219 C CA . LYS A 1 49 ? 5.511 -7.508 -0.731 1.00 0.00 49 LYS A CA 9
ATOM 10220 C C . LYS A 1 49 ? 4.216 -6.862 -1.221 1.00 0.00 49 LYS A C 9
ATOM 10221 O O . LYS A 1 49 ? 3.536 -6.167 -0.467 1.00 0.00 49 LYS A O 9
ATOM 10240 N N . VAL A 1 50 ? 3.864 -7.116 -2.480 1.00 0.00 50 VAL A N 9
ATOM 10241 C CA . VAL A 1 50 ? 2.632 -6.580 -3.047 1.00 0.00 50 VAL A CA 9
ATOM 10242 C C . VAL A 1 50 ? 1.711 -7.718 -3.476 1.00 0.00 50 VAL A C 9
ATOM 10243 O O . VAL A 1 50 ? 2.166 -8.839 -3.699 1.00 0.00 50 VAL A O 9
ATOM 10256 N N . ASP A 1 51 ? 0.415 -7.435 -3.562 1.00 0.00 51 ASP A N 9
ATOM 10257 C CA . ASP A 1 51 ? -0.573 -8.446 -3.936 1.00 0.00 51 ASP A CA 9
ATOM 10258 C C . ASP A 1 51 ? -0.091 -9.296 -5.107 1.00 0.00 51 ASP A C 9
ATOM 10259 O O . ASP A 1 51 ? -0.171 -8.885 -6.264 1.00 0.00 51 ASP A O 9
ATOM 10268 N N . GLY A 1 52 ? 0.412 -10.484 -4.787 1.00 0.00 52 GLY A N 9
ATOM 10269 C CA . GLY A 1 52 ? 0.906 -11.382 -5.812 1.00 0.00 52 GLY A CA 9
ATOM 10270 C C . GLY A 1 52 ? 2.035 -10.769 -6.613 1.00 0.00 52 GLY A C 9
ATOM 10271 O O . GLY A 1 52 ? 2.271 -11.152 -7.759 1.00 0.00 52 GLY A O 9
ATOM 10275 N N . ALA A 1 53 ? 2.731 -9.809 -6.012 1.00 0.00 53 ALA A N 9
ATOM 10276 C CA . ALA A 1 53 ? 3.833 -9.137 -6.682 1.00 0.00 53 ALA A CA 9
ATOM 10277 C C . ALA A 1 53 ? 4.947 -8.758 -5.708 1.00 0.00 53 ALA A C 9
ATOM 10278 O O . ALA A 1 53 ? 5.079 -7.594 -5.326 1.00 0.00 53 ALA A O 9
ATOM 10285 N N . VAL A 1 54 ? 5.747 -9.740 -5.303 1.00 0.00 54 VAL A N 9
ATOM 10286 C CA . VAL A 1 54 ? 6.847 -9.489 -4.382 1.00 0.00 54 VAL A CA 9
ATOM 10287 C C . VAL A 1 54 ? 8.085 -9.022 -5.148 1.00 0.00 54 VAL A C 9
ATOM 10288 O O . VAL A 1 54 ? 9.146 -9.644 -5.084 1.00 0.00 54 VAL A O 9
ATOM 10301 N N . GLU A 1 55 ? 7.935 -7.925 -5.885 1.00 0.00 55 GLU A N 9
ATOM 10302 C CA . GLU A 1 55 ? 9.030 -7.373 -6.675 1.00 0.00 55 GLU A CA 9
ATOM 10303 C C . GLU A 1 55 ? 9.674 -6.190 -5.957 1.00 0.00 55 GLU A C 9
ATOM 10304 O O . GLU A 1 55 ? 9.498 -6.026 -4.754 1.00 0.00 55 GLU A O 9
ATOM 10316 N N . THR A 1 56 ? 10.432 -5.377 -6.691 1.00 0.00 56 THR A N 9
ATOM 10317 C CA . THR A 1 56 ? 11.102 -4.224 -6.095 1.00 0.00 56 THR A CA 9
ATOM 10318 C C . THR A 1 56 ? 11.154 -3.031 -7.049 1.00 0.00 56 THR A C 9
ATOM 10319 O O . THR A 1 56 ? 12.222 -2.472 -7.301 1.00 0.00 56 THR A O 9
ATOM 10330 N N . ARG A 1 57 ? 9.998 -2.640 -7.576 1.00 0.00 57 ARG A N 9
ATOM 10331 C CA . ARG A 1 57 ? 9.919 -1.510 -8.496 1.00 0.00 57 ARG A CA 9
ATOM 10332 C C . ARG A 1 57 ? 9.462 -0.240 -7.778 1.00 0.00 57 ARG A C 9
ATOM 10333 O O . ARG A 1 57 ? 9.072 -0.279 -6.611 1.00 0.00 57 ARG A O 9
ATOM 10354 N N . LYS A 1 58 ? 9.501 0.885 -8.491 1.00 0.00 58 LYS A N 9
ATOM 10355 C CA . LYS A 1 58 ? 9.083 2.168 -7.929 1.00 0.00 58 LYS A CA 9
ATOM 10356 C C . LYS A 1 58 ? 7.561 2.271 -7.887 1.00 0.00 58 LYS A C 9
ATOM 10357 O O . LYS A 1 58 ? 6.979 2.633 -6.864 1.00 0.00 58 LYS A O 9
ATOM 10376 N N . ARG A 1 59 ? 6.924 1.946 -9.008 1.00 0.00 59 ARG A N 9
ATOM 10377 C CA . ARG A 1 59 ? 5.470 1.995 -9.112 1.00 0.00 59 ARG A CA 9
ATOM 10378 C C . ARG A 1 59 ? 4.919 0.621 -9.461 1.00 0.00 59 ARG A C 9
ATOM 10379 O O . ARG A 1 59 ? 5.528 -0.114 -10.235 1.00 0.00 59 ARG A O 9
ATOM 10400 N N . CYS A 1 60 ? 3.769 0.268 -8.895 1.00 0.00 60 CYS A N 9
ATOM 10401 C CA . CYS A 1 60 ? 3.174 -1.031 -9.170 1.00 0.00 60 CYS A CA 9
ATOM 10402 C C . CYS A 1 60 ? 1.749 -0.879 -9.695 1.00 0.00 60 CYS A C 9
ATOM 10403 O O . CYS A 1 60 ? 0.876 -0.344 -9.012 1.00 0.00 60 CYS A O 9
ATOM 10411 N N . LYS A 1 61 ? 1.527 -1.349 -10.920 1.00 0.00 61 LYS A N 9
ATOM 10412 C CA . LYS A 1 61 ? 0.215 -1.264 -11.554 1.00 0.00 61 LYS A CA 9
ATOM 10413 C C . LYS A 1 61 ? -0.770 -2.245 -10.925 1.00 0.00 61 LYS A C 9
ATOM 10414 O O . LYS A 1 61 ? -0.767 -3.434 -11.247 1.00 0.00 61 LYS A O 9
ATOM 10433 N N . ILE A 1 62 ? -1.615 -1.736 -10.036 1.00 0.00 62 ILE A N 9
ATOM 10434 C CA . ILE A 1 62 ? -2.615 -2.561 -9.366 1.00 0.00 62 ILE A CA 9
ATOM 10435 C C . ILE A 1 62 ? -3.946 -1.829 -9.276 1.00 0.00 62 ILE A C 9
ATOM 10436 O O . ILE A 1 62 ? -3.989 -0.618 -9.058 1.00 0.00 62 ILE A O 9
ATOM 10452 N N . VAL A 1 63 ? -5.029 -2.573 -9.439 1.00 0.00 63 VAL A N 9
ATOM 10453 C CA . VAL A 1 63 ? -6.366 -2.008 -9.371 1.00 0.00 63 VAL A CA 9
ATOM 10454 C C . VAL A 1 63 ? -7.340 -3.014 -8.757 1.00 0.00 63 VAL A C 9
ATOM 10455 O O . VAL A 1 63 ? -6.970 -4.158 -8.488 1.00 0.00 63 VAL A O 9
ATOM 10468 N N . ALA A 1 64 ? -8.585 -2.594 -8.552 1.00 0.00 64 ALA A N 9
ATOM 10469 C CA . ALA A 1 64 ? -9.612 -3.473 -7.991 1.00 0.00 64 ALA A CA 9
ATOM 10470 C C . ALA A 1 64 ? -9.389 -3.735 -6.490 1.00 0.00 64 ALA A C 9
ATOM 10471 O O . ALA A 1 64 ? -9.069 -2.812 -5.741 1.00 0.00 64 ALA A O 9
ATOM 10478 N N . GLY A 1 65 ? -9.577 -4.986 -6.047 1.00 0.00 65 GLY A N 9
ATOM 10479 C CA . GLY A 1 65 ? -9.410 -5.318 -4.643 1.00 0.00 65 GLY A CA 9
ATOM 10480 C C . GLY A 1 65 ? -8.140 -6.099 -4.362 1.00 0.00 65 GLY A C 9
ATOM 10481 O O . GLY A 1 65 ? -8.160 -7.330 -4.310 1.00 0.00 65 GLY A O 9
ATOM 10485 N N . GLN A 1 66 ? -7.033 -5.387 -4.188 1.00 0.00 66 GLN A N 9
ATOM 10486 C CA . GLN A 1 66 ? -5.746 -6.027 -3.922 1.00 0.00 66 GLN A CA 9
ATOM 10487 C C . GLN A 1 66 ? -5.117 -5.534 -2.616 1.00 0.00 66 GLN A C 9
ATOM 10488 O O . GLN A 1 66 ? -5.568 -4.553 -2.027 1.00 0.00 66 GLN A O 9
ATOM 10502 N N . THR A 1 67 ? -4.079 -6.243 -2.162 1.00 0.00 67 THR A N 9
ATOM 10503 C CA . THR A 1 67 ? -3.387 -5.905 -0.915 1.00 0.00 67 THR A CA 9
ATOM 10504 C C . THR A 1 67 ? -1.916 -5.550 -1.151 1.00 0.00 67 THR A C 9
ATOM 10505 O O . THR A 1 67 ? -1.232 -6.185 -1.953 1.00 0.00 67 THR A O 9
ATOM 10516 N N . VAL A 1 68 ? -1.432 -4.545 -0.423 1.00 0.00 68 VAL A N 9
ATOM 10517 C CA . VAL A 1 68 ? -0.039 -4.115 -0.522 1.00 0.00 68 VAL A CA 9
ATOM 10518 C C . VAL A 1 68 ? 0.621 -4.175 0.857 1.00 0.00 68 VAL A C 9
ATOM 10519 O O . VAL A 1 68 ? -0.039 -3.952 1.872 1.00 0.00 68 VAL A O 9
ATOM 10532 N N . SER A 1 69 ? 1.915 -4.493 0.900 1.00 0.00 69 SER A N 9
ATOM 10533 C CA . SER A 1 69 ? 2.616 -4.593 2.178 1.00 0.00 69 SER A CA 9
ATOM 10534 C C . SER A 1 69 ? 4.034 -4.011 2.131 1.00 0.00 69 SER A C 9
ATOM 10535 O O . SER A 1 69 ? 4.795 -4.269 1.195 1.00 0.00 69 SER A O 9
ATOM 10543 N N . PHE A 1 70 ? 4.382 -3.247 3.174 1.00 0.00 70 PHE A N 9
ATOM 10544 C CA . PHE A 1 70 ? 5.711 -2.639 3.300 1.00 0.00 70 PHE A CA 9
ATOM 10545 C C . PHE A 1 70 ? 6.192 -2.710 4.748 1.00 0.00 70 PHE A C 9
ATOM 10546 O O . PHE A 1 70 ? 5.553 -2.173 5.651 1.00 0.00 70 PHE A O 9
ATOM 10563 N N . ALA A 1 71 ? 7.334 -3.359 4.954 1.00 0.00 71 ALA A N 9
ATOM 10564 C CA . ALA A 1 71 ? 7.931 -3.493 6.281 1.00 0.00 71 ALA A CA 9
ATOM 10565 C C . ALA A 1 71 ? 6.895 -3.775 7.370 1.00 0.00 71 ALA A C 9
ATOM 10566 O O . ALA A 1 71 ? 7.105 -3.425 8.532 1.00 0.00 71 ALA A O 9
ATOM 10573 N N . GLY A 1 72 ? 5.787 -4.414 7.005 1.00 0.00 72 GLY A N 9
ATOM 10574 C CA . GLY A 1 72 ? 4.763 -4.726 7.987 1.00 0.00 72 GLY A CA 9
ATOM 10575 C C . GLY A 1 72 ? 3.466 -3.974 7.773 1.00 0.00 72 GLY A C 9
ATOM 10576 O O . GLY A 1 72 ? 2.485 -4.218 8.476 1.00 0.00 72 GLY A O 9
ATOM 10580 N N . HIS A 1 73 ? 3.450 -3.053 6.817 1.00 0.00 73 HIS A N 9
ATOM 10581 C CA . HIS A 1 73 ? 2.249 -2.274 6.550 1.00 0.00 73 HIS A CA 9
ATOM 10582 C C . HIS A 1 73 ? 1.348 -2.988 5.548 1.00 0.00 73 HIS A C 9
ATOM 10583 O O . HIS A 1 73 ? 1.492 -2.803 4.343 1.00 0.00 73 HIS A O 9
ATOM 10597 N N . SER A 1 74 ? 0.421 -3.798 6.045 1.00 0.00 74 SER A N 9
ATOM 10598 C CA . SER A 1 74 ? -0.492 -4.531 5.172 1.00 0.00 74 SER A CA 9
ATOM 10599 C C . SER A 1 74 ? -1.839 -3.819 5.048 1.00 0.00 74 SER A C 9
ATOM 10600 O O . SER A 1 74 ? -2.558 -3.654 6.032 1.00 0.00 74 SER A O 9
ATOM 10608 N N . VAL A 1 75 ? -2.174 -3.413 3.827 1.00 0.00 75 VAL A N 9
ATOM 10609 C CA . VAL A 1 75 ? -3.437 -2.731 3.558 1.00 0.00 75 VAL A CA 9
ATOM 10610 C C . VAL A 1 75 ? -3.991 -3.154 2.201 1.00 0.00 75 VAL A C 9
ATOM 10611 O O . VAL A 1 75 ? -3.236 -3.534 1.307 1.00 0.00 75 VAL A O 9
ATOM 10624 N N . GLN A 1 76 ? -5.310 -3.091 2.053 1.00 0.00 76 GLN A N 9
ATOM 10625 C CA . GLN A 1 76 ? -5.950 -3.482 0.803 1.00 0.00 76 GLN A CA 9
ATOM 10626 C C . GLN A 1 76 ? -6.582 -2.287 0.098 1.00 0.00 76 GLN A C 9
ATOM 10627 O O . GLN A 1 76 ? -6.911 -1.279 0.722 1.00 0.00 76 GLN A O 9
ATOM 10641 N N . VAL A 1 77 ? -6.739 -2.419 -1.213 1.00 0.00 77 VAL A N 9
ATOM 10642 C CA . VAL A 1 77 ? -7.323 -1.372 -2.039 1.00 0.00 77 VAL A CA 9
ATOM 10643 C C . VAL A 1 77 ? -8.557 -1.901 -2.762 1.00 0.00 77 VAL A C 9
ATOM 10644 O O . VAL A 1 77 ? -8.593 -3.066 -3.144 1.00 0.00 77 VAL A O 9
ATOM 10657 N N . VAL A 1 78 ? -9.566 -1.051 -2.948 1.00 0.00 78 VAL A N 9
ATOM 10658 C CA . VAL A 1 78 ? -10.790 -1.465 -3.630 1.00 0.00 78 VAL A CA 9
ATOM 10659 C C . VAL A 1 78 ? -11.234 -0.437 -4.665 1.00 0.00 78 VAL A C 9
ATOM 10660 O O . VAL A 1 78 ? -10.751 0.696 -4.678 1.00 0.00 78 VAL A O 9
ATOM 10673 N N . ALA A 1 79 ? -12.157 -0.842 -5.534 1.00 0.00 79 ALA A N 9
ATOM 10674 C CA . ALA A 1 79 ? -12.670 0.038 -6.579 1.00 0.00 79 ALA A CA 9
ATOM 10675 C C . ALA A 1 79 ? -13.578 1.115 -5.996 1.00 0.00 79 ALA A C 9
ATOM 10676 O O . ALA A 1 79 ? -14.328 1.740 -6.775 1.00 0.00 79 ALA A O 9
ATOM 10684 N N . GLY A 1 1 ? -15.022 -14.555 28.469 1.00 0.00 1 GLY A N 10
ATOM 10685 C CA . GLY A 1 1 ? -14.469 -13.265 27.972 1.00 0.00 1 GLY A CA 10
ATOM 10686 C C . GLY A 1 1 ? -15.415 -12.103 28.198 1.00 0.00 1 GLY A C 10
ATOM 10687 O O . GLY A 1 1 ? -15.340 -11.089 27.503 1.00 0.00 1 GLY A O 10
ATOM 10693 N N . SER A 1 2 ? -16.307 -12.247 29.174 1.00 0.00 2 SER A N 10
ATOM 10694 C CA . SER A 1 2 ? -17.271 -11.199 29.493 1.00 0.00 2 SER A CA 10
ATOM 10695 C C . SER A 1 2 ? -18.139 -10.864 28.282 1.00 0.00 2 SER A C 10
ATOM 10696 O O . SER A 1 2 ? -17.831 -9.947 27.521 1.00 0.00 2 SER A O 10
ATOM 10704 N N . MET A 1 3 ? -19.225 -11.614 28.114 1.00 0.00 3 MET A N 10
ATOM 10705 C CA . MET A 1 3 ? -20.137 -11.397 26.998 1.00 0.00 3 MET A CA 10
ATOM 10706 C C . MET A 1 3 ? -19.412 -11.538 25.664 1.00 0.00 3 MET A C 10
ATOM 10707 O O . MET A 1 3 ? -18.186 -11.633 25.620 1.00 0.00 3 MET A O 10
ATOM 10721 N N . ILE A 1 4 ? -20.180 -11.549 24.580 1.00 0.00 4 ILE A N 10
ATOM 10722 C CA . ILE A 1 4 ? -19.614 -11.676 23.242 1.00 0.00 4 ILE A CA 10
ATOM 10723 C C . ILE A 1 4 ? -19.790 -10.388 22.447 1.00 0.00 4 ILE A C 10
ATOM 10724 O O . ILE A 1 4 ? -20.905 -10.024 22.073 1.00 0.00 4 ILE A O 10
ATOM 10740 N N . HIS A 1 5 ? -18.682 -9.702 22.189 1.00 0.00 5 HIS A N 10
ATOM 10741 C CA . HIS A 1 5 ? -18.709 -8.454 21.435 1.00 0.00 5 HIS A CA 10
ATOM 10742 C C . HIS A 1 5 ? -17.319 -8.106 20.919 1.00 0.00 5 HIS A C 10
ATOM 10743 O O . HIS A 1 5 ? -16.328 -8.251 21.636 1.00 0.00 5 HIS A O 10
ATOM 10757 N N . ARG A 1 6 ? -17.250 -7.646 19.673 1.00 0.00 6 ARG A N 10
ATOM 10758 C CA . ARG A 1 6 ? -15.978 -7.280 19.067 1.00 0.00 6 ARG A CA 10
ATOM 10759 C C . ARG A 1 6 ? -16.191 -6.571 17.732 1.00 0.00 6 ARG A C 10
ATOM 10760 O O . ARG A 1 6 ? -16.894 -7.070 16.854 1.00 0.00 6 ARG A O 10
ATOM 10781 N N . MET A 1 7 ? -15.576 -5.402 17.586 1.00 0.00 7 MET A N 10
ATOM 10782 C CA . MET A 1 7 ? -15.693 -4.624 16.358 1.00 0.00 7 MET A CA 10
ATOM 10783 C C . MET A 1 7 ? -14.318 -4.151 15.891 1.00 0.00 7 MET A C 10
ATOM 10784 O O . MET A 1 7 ? -13.584 -3.511 16.642 1.00 0.00 7 MET A O 10
ATOM 10798 N N . SER A 1 8 ? -13.973 -4.477 14.649 1.00 0.00 8 SER A N 10
ATOM 10799 C CA . SER A 1 8 ? -12.683 -4.086 14.092 1.00 0.00 8 SER A CA 10
ATOM 10800 C C . SER A 1 8 ? -12.816 -3.737 12.615 1.00 0.00 8 SER A C 10
ATOM 10801 O O . SER A 1 8 ? -13.550 -4.389 11.875 1.00 0.00 8 SER A O 10
ATOM 10809 N N . ASN A 1 9 ? -12.101 -2.699 12.194 1.00 0.00 9 ASN A N 10
ATOM 10810 C CA . ASN A 1 9 ? -12.138 -2.261 10.806 1.00 0.00 9 ASN A CA 10
ATOM 10811 C C . ASN A 1 9 ? -10.795 -2.500 10.127 1.00 0.00 9 ASN A C 10
ATOM 10812 O O . ASN A 1 9 ? -9.749 -2.115 10.647 1.00 0.00 9 ASN A O 10
ATOM 10823 N N . MET A 1 10 ? -10.831 -3.134 8.961 1.00 0.00 10 MET A N 10
ATOM 10824 C CA . MET A 1 10 ? -9.614 -3.418 8.213 1.00 0.00 10 MET A CA 10
ATOM 10825 C C . MET A 1 10 ? -9.180 -2.204 7.405 1.00 0.00 10 MET A C 10
ATOM 10826 O O . MET A 1 10 ? -9.933 -1.240 7.263 1.00 0.00 10 MET A O 10
ATOM 10840 N N . ALA A 1 11 ? -7.963 -2.255 6.880 1.00 0.00 11 ALA A N 10
ATOM 10841 C CA . ALA A 1 11 ? -7.430 -1.156 6.089 1.00 0.00 11 ALA A CA 10
ATOM 10842 C C . ALA A 1 11 ? -7.709 -1.361 4.606 1.00 0.00 11 ALA A C 10
ATOM 10843 O O . ALA A 1 11 ? -7.206 -2.303 3.993 1.00 0.00 11 ALA A O 10
ATOM 10850 N N . THR A 1 12 ? -8.511 -0.471 4.032 1.00 0.00 12 THR A N 10
ATOM 10851 C CA . THR A 1 12 ? -8.854 -0.552 2.618 1.00 0.00 12 THR A CA 10
ATOM 10852 C C . THR A 1 12 ? -8.702 0.808 1.943 1.00 0.00 12 THR A C 10
ATOM 10853 O O . THR A 1 12 ? -9.224 1.815 2.423 1.00 0.00 12 THR A O 10
ATOM 10864 N N . PHE A 1 13 ? -7.980 0.827 0.830 1.00 0.00 13 PHE A N 10
ATOM 10865 C CA . PHE A 1 13 ? -7.748 2.057 0.078 1.00 0.00 13 PHE A CA 10
ATOM 10866 C C . PHE A 1 13 ? -8.644 2.116 -1.158 1.00 0.00 13 PHE A C 10
ATOM 10867 O O . PHE A 1 13 ? -8.974 1.087 -1.745 1.00 0.00 13 PHE A O 10
ATOM 10884 N N . SER A 1 14 ? -9.019 3.328 -1.558 1.00 0.00 14 SER A N 10
ATOM 10885 C CA . SER A 1 14 ? -9.859 3.518 -2.734 1.00 0.00 14 SER A CA 10
ATOM 10886 C C . SER A 1 14 ? -9.037 4.087 -3.889 1.00 0.00 14 SER A C 10
ATOM 10887 O O . SER A 1 14 ? -8.415 5.141 -3.756 1.00 0.00 14 SER A O 10
ATOM 10895 N N . LEU A 1 15 ? -9.035 3.388 -5.018 1.00 0.00 15 LEU A N 10
ATOM 10896 C CA . LEU A 1 15 ? -8.282 3.838 -6.187 1.00 0.00 15 LEU A CA 10
ATOM 10897 C C . LEU A 1 15 ? -8.915 5.085 -6.797 1.00 0.00 15 LEU A C 10
ATOM 10898 O O . LEU A 1 15 ? -8.214 5.985 -7.255 1.00 0.00 15 LEU A O 10
ATOM 10914 N N . GLY A 1 16 ? -10.244 5.131 -6.795 1.00 0.00 16 GLY A N 10
ATOM 10915 C CA . GLY A 1 16 ? -10.948 6.274 -7.348 1.00 0.00 16 GLY A CA 10
ATOM 10916 C C . GLY A 1 16 ? -11.348 6.074 -8.797 1.00 0.00 16 GLY A C 10
ATOM 10917 O O . GLY A 1 16 ? -11.490 7.039 -9.548 1.00 0.00 16 GLY A O 10
ATOM 10921 N N . LYS A 1 17 ? -11.530 4.818 -9.192 1.00 0.00 17 LYS A N 10
ATOM 10922 C CA . LYS A 1 17 ? -11.917 4.496 -10.562 1.00 0.00 17 LYS A CA 10
ATOM 10923 C C . LYS A 1 17 ? -10.876 5.008 -11.555 1.00 0.00 17 LYS A C 10
ATOM 10924 O O . LYS A 1 17 ? -11.207 5.702 -12.517 1.00 0.00 17 LYS A O 10
ATOM 10943 N N . HIS A 1 18 ? -9.617 4.661 -11.310 1.00 0.00 18 HIS A N 10
ATOM 10944 C CA . HIS A 1 18 ? -8.519 5.082 -12.175 1.00 0.00 18 HIS A CA 10
ATOM 10945 C C . HIS A 1 18 ? -7.808 3.868 -12.771 1.00 0.00 18 HIS A C 10
ATOM 10946 O O . HIS A 1 18 ? -8.033 2.737 -12.337 1.00 0.00 18 HIS A O 10
ATOM 10960 N N . PRO A 1 19 ? -6.934 4.078 -13.772 1.00 0.00 19 PRO A N 10
ATOM 10961 C CA . PRO A 1 19 ? -6.195 2.985 -14.412 1.00 0.00 19 PRO A CA 10
ATOM 10962 C C . PRO A 1 19 ? -5.466 2.120 -13.388 1.00 0.00 19 PRO A C 10
ATOM 10963 O O . PRO A 1 19 ? -5.410 0.900 -13.524 1.00 0.00 19 PRO A O 10
ATOM 10974 N N . HIS A 1 20 ? -4.928 2.772 -12.357 1.00 0.00 20 HIS A N 10
ATOM 10975 C CA . HIS A 1 20 ? -4.208 2.096 -11.276 1.00 0.00 20 HIS A CA 10
ATOM 10976 C C . HIS A 1 20 ? -3.467 3.121 -10.421 1.00 0.00 20 HIS A C 10
ATOM 10977 O O . HIS A 1 20 ? -3.694 4.323 -10.552 1.00 0.00 20 HIS A O 10
ATOM 10991 N N . VAL A 1 21 ? -2.584 2.648 -9.549 1.00 0.00 21 VAL A N 10
ATOM 10992 C CA . VAL A 1 21 ? -1.822 3.547 -8.683 1.00 0.00 21 VAL A CA 10
ATOM 10993 C C . VAL A 1 21 ? -0.400 3.050 -8.465 1.00 0.00 21 VAL A C 10
ATOM 10994 O O . VAL A 1 21 ? -0.122 1.859 -8.587 1.00 0.00 21 VAL A O 10
ATOM 11007 N N . GLU A 1 22 ? 0.492 3.970 -8.117 1.00 0.00 22 GLU A N 10
ATOM 11008 C CA . GLU A 1 22 ? 1.878 3.624 -7.857 1.00 0.00 22 GLU A CA 10
ATOM 11009 C C . GLU A 1 22 ? 2.153 3.604 -6.359 1.00 0.00 22 GLU A C 10
ATOM 11010 O O . GLU A 1 22 ? 1.488 4.295 -5.590 1.00 0.00 22 GLU A O 10
ATOM 11022 N N . LEU A 1 23 ? 3.128 2.792 -5.953 1.00 0.00 23 LEU A N 10
ATOM 11023 C CA . LEU A 1 23 ? 3.494 2.659 -4.542 1.00 0.00 23 LEU A CA 10
ATOM 11024 C C . LEU A 1 23 ? 3.422 3.997 -3.805 1.00 0.00 23 LEU A C 10
ATOM 11025 O O . LEU A 1 23 ? 2.869 4.077 -2.709 1.00 0.00 23 LEU A O 10
ATOM 11041 N N . CYS A 1 24 ? 3.982 5.043 -4.405 1.00 0.00 24 CYS A N 10
ATOM 11042 C CA . CYS A 1 24 ? 3.977 6.367 -3.791 1.00 0.00 24 CYS A CA 10
ATOM 11043 C C . CYS A 1 24 ? 2.556 6.893 -3.600 1.00 0.00 24 CYS A C 10
ATOM 11044 O O . CYS A 1 24 ? 2.255 7.534 -2.593 1.00 0.00 24 CYS A O 10
ATOM 11052 N N . ASP A 1 25 ? 1.687 6.627 -4.570 1.00 0.00 25 ASP A N 10
ATOM 11053 C CA . ASP A 1 25 ? 0.302 7.085 -4.499 1.00 0.00 25 ASP A CA 10
ATOM 11054 C C . ASP A 1 25 ? -0.456 6.371 -3.387 1.00 0.00 25 ASP A C 10
ATOM 11055 O O . ASP A 1 25 ? -0.988 7.002 -2.472 1.00 0.00 25 ASP A O 10
ATOM 11064 N N . LEU A 1 26 ? -0.507 5.051 -3.484 1.00 0.00 26 LEU A N 10
ATOM 11065 C CA . LEU A 1 26 ? -1.205 4.230 -2.504 1.00 0.00 26 LEU A CA 10
ATOM 11066 C C . LEU A 1 26 ? -0.704 4.491 -1.086 1.00 0.00 26 LEU A C 10
ATOM 11067 O O . LEU A 1 26 ? -1.494 4.698 -0.170 1.00 0.00 26 LEU A O 10
ATOM 11083 N N . LEU A 1 27 ? 0.611 4.463 -0.916 1.00 0.00 27 LEU A N 10
ATOM 11084 C CA . LEU A 1 27 ? 1.229 4.674 0.390 1.00 0.00 27 LEU A CA 10
ATOM 11085 C C . LEU A 1 27 ? 0.940 6.064 0.945 1.00 0.00 27 LEU A C 10
ATOM 11086 O O . LEU A 1 27 ? 0.380 6.204 2.032 1.00 0.00 27 LEU A O 10
ATOM 11102 N N . LYS A 1 28 ? 1.345 7.087 0.203 1.00 0.00 28 LYS A N 10
ATOM 11103 C CA . LYS A 1 28 ? 1.153 8.470 0.629 1.00 0.00 28 LYS A CA 10
ATOM 11104 C C . LYS A 1 28 ? -0.287 8.742 1.054 1.00 0.00 28 LYS A C 10
ATOM 11105 O O . LYS A 1 28 ? -0.543 9.135 2.193 1.00 0.00 28 LYS A O 10
ATOM 11124 N N . LEU A 1 29 ? -1.224 8.544 0.133 1.00 0.00 29 LEU A N 10
ATOM 11125 C CA . LEU A 1 29 ? -2.636 8.785 0.418 1.00 0.00 29 LEU A CA 10
ATOM 11126 C C . LEU A 1 29 ? -3.108 7.981 1.632 1.00 0.00 29 LEU A C 10
ATOM 11127 O O . LEU A 1 29 ? -3.828 8.505 2.483 1.00 0.00 29 LEU A O 10
ATOM 11143 N N . GLU A 1 30 ? -2.707 6.711 1.714 1.00 0.00 30 GLU A N 10
ATOM 11144 C CA . GLU A 1 30 ? -3.110 5.865 2.839 1.00 0.00 30 GLU A CA 10
ATOM 11145 C C . GLU A 1 30 ? -2.488 6.354 4.142 1.00 0.00 30 GLU A C 10
ATOM 11146 O O . GLU A 1 30 ? -2.924 5.967 5.227 1.00 0.00 30 GLU A O 10
ATOM 11158 N N . GLY A 1 31 ? -1.472 7.206 4.039 1.00 0.00 31 GLY A N 10
ATOM 11159 C CA . GLY A 1 31 ? -0.824 7.722 5.229 1.00 0.00 31 GLY A CA 10
ATOM 11160 C C . GLY A 1 31 ? 0.412 6.929 5.627 1.00 0.00 31 GLY A C 10
ATOM 11161 O O . GLY A 1 31 ? 0.813 6.953 6.791 1.00 0.00 31 GLY A O 10
ATOM 11165 N N . TRP A 1 32 ? 1.028 6.238 4.667 1.00 0.00 32 TRP A N 10
ATOM 11166 C CA . TRP A 1 32 ? 2.232 5.456 4.950 1.00 0.00 32 TRP A CA 10
ATOM 11167 C C . TRP A 1 32 ? 3.428 6.380 5.120 1.00 0.00 32 TRP A C 10
ATOM 11168 O O . TRP A 1 32 ? 4.004 6.485 6.203 1.00 0.00 32 TRP A O 10
ATOM 11189 N N . SER A 1 33 ? 3.797 7.042 4.029 1.00 0.00 33 SER A N 10
ATOM 11190 C CA . SER A 1 33 ? 4.928 7.959 4.027 1.00 0.00 33 SER A CA 10
ATOM 11191 C C . SER A 1 33 ? 4.460 9.409 3.972 1.00 0.00 33 SER A C 10
ATOM 11192 O O . SER A 1 33 ? 3.528 9.743 3.242 1.00 0.00 33 SER A O 10
ATOM 11200 N N . GLU A 1 34 ? 5.121 10.268 4.741 1.00 0.00 34 GLU A N 10
ATOM 11201 C CA . GLU A 1 34 ? 4.777 11.684 4.771 1.00 0.00 34 GLU A CA 10
ATOM 11202 C C . GLU A 1 34 ? 5.422 12.417 3.600 1.00 0.00 34 GLU A C 10
ATOM 11203 O O . GLU A 1 34 ? 4.854 13.364 3.057 1.00 0.00 34 GLU A O 10
ATOM 11215 N N . SER A 1 35 ? 6.610 11.965 3.212 1.00 0.00 35 SER A N 10
ATOM 11216 C CA . SER A 1 35 ? 7.333 12.571 2.099 1.00 0.00 35 SER A CA 10
ATOM 11217 C C . SER A 1 35 ? 7.266 11.685 0.857 1.00 0.00 35 SER A C 10
ATOM 11218 O O . SER A 1 35 ? 7.345 12.174 -0.270 1.00 0.00 35 SER A O 10
ATOM 11226 N N . GLY A 1 36 ? 7.122 10.379 1.071 1.00 0.00 36 GLY A N 10
ATOM 11227 C CA . GLY A 1 36 ? 7.051 9.447 -0.041 1.00 0.00 36 GLY A CA 10
ATOM 11228 C C . GLY A 1 36 ? 8.417 9.093 -0.602 1.00 0.00 36 GLY A C 10
ATOM 11229 O O . GLY A 1 36 ? 8.521 8.328 -1.559 1.00 0.00 36 GLY A O 10
ATOM 11233 N N . ALA A 1 37 ? 9.464 9.655 -0.007 1.00 0.00 37 ALA A N 10
ATOM 11234 C CA . ALA A 1 37 ? 10.830 9.399 -0.454 1.00 0.00 37 ALA A CA 10
ATOM 11235 C C . ALA A 1 37 ? 11.822 9.468 0.709 1.00 0.00 37 ALA A C 10
ATOM 11236 O O . ALA A 1 37 ? 12.962 9.018 0.590 1.00 0.00 37 ALA A O 10
ATOM 11243 N N . GLN A 1 38 ? 11.386 10.039 1.829 1.00 0.00 38 GLN A N 10
ATOM 11244 C CA . GLN A 1 38 ? 12.229 10.176 3.009 1.00 0.00 38 GLN A CA 10
ATOM 11245 C C . GLN A 1 38 ? 12.808 8.831 3.438 1.00 0.00 38 GLN A C 10
ATOM 11246 O O . GLN A 1 38 ? 13.980 8.545 3.187 1.00 0.00 38 GLN A O 10
ATOM 11260 N N . ALA A 1 39 ? 11.988 8.011 4.086 1.00 0.00 39 ALA A N 10
ATOM 11261 C CA . ALA A 1 39 ? 12.426 6.698 4.552 1.00 0.00 39 ALA A CA 10
ATOM 11262 C C . ALA A 1 39 ? 12.426 5.663 3.427 1.00 0.00 39 ALA A C 10
ATOM 11263 O O . ALA A 1 39 ? 12.488 4.461 3.685 1.00 0.00 39 ALA A O 10
ATOM 11270 N N . LYS A 1 40 ? 12.347 6.126 2.180 1.00 0.00 40 LYS A N 10
ATOM 11271 C CA . LYS A 1 40 ? 12.332 5.223 1.037 1.00 0.00 40 LYS A CA 10
ATOM 11272 C C . LYS A 1 40 ? 11.113 4.308 1.098 1.00 0.00 40 LYS A C 10
ATOM 11273 O O . LYS A 1 40 ? 11.126 3.198 0.564 1.00 0.00 40 LYS A O 10
ATOM 11292 N N . ILE A 1 41 ? 10.061 4.789 1.755 1.00 0.00 41 ILE A N 10
ATOM 11293 C CA . ILE A 1 41 ? 8.823 4.032 1.903 1.00 0.00 41 ILE A CA 10
ATOM 11294 C C . ILE A 1 41 ? 8.225 3.655 0.547 1.00 0.00 41 ILE A C 10
ATOM 11295 O O . ILE A 1 41 ? 7.447 2.705 0.444 1.00 0.00 41 ILE A O 10
ATOM 11311 N N . ALA A 1 42 ? 8.594 4.401 -0.485 1.00 0.00 42 ALA A N 10
ATOM 11312 C CA . ALA A 1 42 ? 8.094 4.143 -1.829 1.00 0.00 42 ALA A CA 10
ATOM 11313 C C . ALA A 1 42 ? 8.767 2.914 -2.440 1.00 0.00 42 ALA A C 10
ATOM 11314 O O . ALA A 1 42 ? 8.180 1.826 -2.483 1.00 0.00 42 ALA A O 10
ATOM 11321 N N . ILE A 1 43 ? 10.001 3.084 -2.906 1.00 0.00 43 ILE A N 10
ATOM 11322 C CA . ILE A 1 43 ? 10.744 1.984 -3.506 1.00 0.00 43 ILE A CA 10
ATOM 11323 C C . ILE A 1 43 ? 10.763 0.773 -2.577 1.00 0.00 43 ILE A C 10
ATOM 11324 O O . ILE A 1 43 ? 10.686 -0.369 -3.031 1.00 0.00 43 ILE A O 10
ATOM 11340 N N . ALA A 1 44 ? 10.855 1.033 -1.275 1.00 0.00 44 ALA A N 10
ATOM 11341 C CA . ALA A 1 44 ? 10.871 -0.039 -0.290 1.00 0.00 44 ALA A CA 10
ATOM 11342 C C . ALA A 1 44 ? 9.596 -0.864 -0.385 1.00 0.00 44 ALA A C 10
ATOM 11343 O O . ALA A 1 44 ? 9.632 -2.021 -0.805 1.00 0.00 44 ALA A O 10
ATOM 11350 N N . GLU A 1 45 ? 8.469 -0.261 0.007 1.00 0.00 45 GLU A N 10
ATOM 11351 C CA . GLU A 1 45 ? 7.173 -0.941 -0.037 1.00 0.00 45 GLU A CA 10
ATOM 11352 C C . GLU A 1 45 ? 7.098 -1.889 -1.229 1.00 0.00 45 GLU A C 10
ATOM 11353 O O . GLU A 1 45 ? 6.621 -3.017 -1.110 1.00 0.00 45 GLU A O 10
ATOM 11365 N N . GLY A 1 46 ? 7.598 -1.431 -2.374 1.00 0.00 46 GLY A N 10
ATOM 11366 C CA . GLY A 1 46 ? 7.600 -2.273 -3.556 1.00 0.00 46 GLY A CA 10
ATOM 11367 C C . GLY A 1 46 ? 8.380 -3.551 -3.317 1.00 0.00 46 GLY A C 10
ATOM 11368 O O . GLY A 1 46 ? 7.797 -4.622 -3.143 1.00 0.00 46 GLY A O 10
ATOM 11372 N N . GLN A 1 47 ? 9.707 -3.433 -3.313 1.00 0.00 47 GLN A N 10
ATOM 11373 C CA . GLN A 1 47 ? 10.597 -4.577 -3.097 1.00 0.00 47 GLN A CA 10
ATOM 11374 C C . GLN A 1 47 ? 10.198 -5.419 -1.875 1.00 0.00 47 GLN A C 10
ATOM 11375 O O . GLN A 1 47 ? 10.746 -6.500 -1.667 1.00 0.00 47 GLN A O 10
ATOM 11389 N N . VAL A 1 48 ? 9.256 -4.930 -1.070 1.00 0.00 48 VAL A N 10
ATOM 11390 C CA . VAL A 1 48 ? 8.827 -5.668 0.111 1.00 0.00 48 VAL A CA 10
ATOM 11391 C C . VAL A 1 48 ? 7.934 -6.852 -0.271 1.00 0.00 48 VAL A C 10
ATOM 11392 O O . VAL A 1 48 ? 8.449 -7.912 -0.625 1.00 0.00 48 VAL A O 10
ATOM 11405 N N . LYS A 1 49 ? 6.606 -6.700 -0.202 1.00 0.00 49 LYS A N 10
ATOM 11406 C CA . LYS A 1 49 ? 5.717 -7.811 -0.548 1.00 0.00 49 LYS A CA 10
ATOM 11407 C C . LYS A 1 49 ? 4.283 -7.346 -0.811 1.00 0.00 49 LYS A C 10
ATOM 11408 O O . LYS A 1 49 ? 3.655 -6.730 0.050 1.00 0.00 49 LYS A O 10
ATOM 11427 N N . VAL A 1 50 ? 3.752 -7.680 -1.989 1.00 0.00 50 VAL A N 10
ATOM 11428 C CA . VAL A 1 50 ? 2.379 -7.328 -2.327 1.00 0.00 50 VAL A CA 10
ATOM 11429 C C . VAL A 1 50 ? 1.556 -8.598 -2.525 1.00 0.00 50 VAL A C 10
ATOM 11430 O O . VAL A 1 50 ? 2.099 -9.638 -2.889 1.00 0.00 50 VAL A O 10
ATOM 11443 N N . ASP A 1 51 ? 0.251 -8.520 -2.267 1.00 0.00 51 ASP A N 10
ATOM 11444 C CA . ASP A 1 51 ? -0.627 -9.683 -2.409 1.00 0.00 51 ASP A CA 10
ATOM 11445 C C . ASP A 1 51 ? -0.336 -10.431 -3.708 1.00 0.00 51 ASP A C 10
ATOM 11446 O O . ASP A 1 51 ? -0.775 -10.026 -4.784 1.00 0.00 51 ASP A O 10
ATOM 11455 N N . GLY A 1 52 ? 0.420 -11.521 -3.598 1.00 0.00 52 GLY A N 10
ATOM 11456 C CA . GLY A 1 52 ? 0.770 -12.302 -4.771 1.00 0.00 52 GLY A CA 10
ATOM 11457 C C . GLY A 1 52 ? 1.545 -11.488 -5.787 1.00 0.00 52 GLY A C 10
ATOM 11458 O O . GLY A 1 52 ? 1.530 -11.791 -6.979 1.00 0.00 52 GLY A O 10
ATOM 11462 N N . ALA A 1 53 ? 2.219 -10.443 -5.312 1.00 0.00 53 ALA A N 10
ATOM 11463 C CA . ALA A 1 53 ? 2.997 -9.577 -6.190 1.00 0.00 53 ALA A CA 10
ATOM 11464 C C . ALA A 1 53 ? 4.257 -9.044 -5.507 1.00 0.00 53 ALA A C 10
ATOM 11465 O O . ALA A 1 53 ? 4.286 -7.913 -5.023 1.00 0.00 53 ALA A O 10
ATOM 11472 N N . VAL A 1 54 ? 5.301 -9.862 -5.461 1.00 0.00 54 VAL A N 10
ATOM 11473 C CA . VAL A 1 54 ? 6.553 -9.450 -4.840 1.00 0.00 54 VAL A CA 10
ATOM 11474 C C . VAL A 1 54 ? 7.460 -8.771 -5.867 1.00 0.00 54 VAL A C 10
ATOM 11475 O O . VAL A 1 54 ? 8.386 -9.385 -6.396 1.00 0.00 54 VAL A O 10
ATOM 11488 N N . GLU A 1 55 ? 7.177 -7.501 -6.159 1.00 0.00 55 GLU A N 10
ATOM 11489 C CA . GLU A 1 55 ? 7.955 -6.746 -7.138 1.00 0.00 55 GLU A CA 10
ATOM 11490 C C . GLU A 1 55 ? 8.740 -5.609 -6.481 1.00 0.00 55 GLU A C 10
ATOM 11491 O O . GLU A 1 55 ? 8.784 -5.499 -5.257 1.00 0.00 55 GLU A O 10
ATOM 11503 N N . THR A 1 56 ? 9.363 -4.770 -7.311 1.00 0.00 56 THR A N 10
ATOM 11504 C CA . THR A 1 56 ? 10.156 -3.645 -6.815 1.00 0.00 56 THR A CA 10
ATOM 11505 C C . THR A 1 56 ? 10.322 -2.562 -7.882 1.00 0.00 56 THR A C 10
ATOM 11506 O O . THR A 1 56 ? 11.409 -2.013 -8.054 1.00 0.00 56 THR A O 10
ATOM 11517 N N . ARG A 1 57 ? 9.244 -2.253 -8.599 1.00 0.00 57 ARG A N 10
ATOM 11518 C CA . ARG A 1 57 ? 9.295 -1.231 -9.643 1.00 0.00 57 ARG A CA 10
ATOM 11519 C C . ARG A 1 57 ? 8.917 0.139 -9.086 1.00 0.00 57 ARG A C 10
ATOM 11520 O O . ARG A 1 57 ? 8.500 0.258 -7.935 1.00 0.00 57 ARG A O 10
ATOM 11541 N N . LYS A 1 58 ? 9.072 1.172 -9.912 1.00 0.00 58 LYS A N 10
ATOM 11542 C CA . LYS A 1 58 ? 8.753 2.537 -9.506 1.00 0.00 58 LYS A CA 10
ATOM 11543 C C . LYS A 1 58 ? 7.245 2.762 -9.480 1.00 0.00 58 LYS A C 10
ATOM 11544 O O . LYS A 1 58 ? 6.685 3.162 -8.458 1.00 0.00 58 LYS A O 10
ATOM 11563 N N . ARG A 1 59 ? 6.593 2.501 -10.607 1.00 0.00 59 ARG A N 10
ATOM 11564 C CA . ARG A 1 59 ? 5.149 2.668 -10.713 1.00 0.00 59 ARG A CA 10
ATOM 11565 C C . ARG A 1 59 ? 4.456 1.315 -10.583 1.00 0.00 59 ARG A C 10
ATOM 11566 O O . ARG A 1 59 ? 4.959 0.305 -11.075 1.00 0.00 59 ARG A O 10
ATOM 11587 N N . CYS A 1 60 ? 3.316 1.296 -9.904 1.00 0.00 60 CYS A N 10
ATOM 11588 C CA . CYS A 1 60 ? 2.578 0.058 -9.696 1.00 0.00 60 CYS A CA 10
ATOM 11589 C C . CYS A 1 60 ? 1.324 0.008 -10.562 1.00 0.00 60 CYS A C 10
ATOM 11590 O O . CYS A 1 60 ? 0.548 0.961 -10.612 1.00 0.00 60 CYS A O 10
ATOM 11598 N N . LYS A 1 61 ? 1.136 -1.111 -11.248 1.00 0.00 61 LYS A N 10
ATOM 11599 C CA . LYS A 1 61 ? -0.020 -1.293 -12.113 1.00 0.00 61 LYS A CA 10
ATOM 11600 C C . LYS A 1 61 ? -0.970 -2.324 -11.514 1.00 0.00 61 LYS A C 10
ATOM 11601 O O . LYS A 1 61 ? -1.045 -3.460 -11.982 1.00 0.00 61 LYS A O 10
ATOM 11620 N N . ILE A 1 62 ? -1.692 -1.915 -10.476 1.00 0.00 62 ILE A N 10
ATOM 11621 C CA . ILE A 1 62 ? -2.639 -2.799 -9.805 1.00 0.00 62 ILE A CA 10
ATOM 11622 C C . ILE A 1 62 ? -3.967 -2.095 -9.556 1.00 0.00 62 ILE A C 10
ATOM 11623 O O . ILE A 1 62 ? -4.007 -0.901 -9.267 1.00 0.00 62 ILE A O 10
ATOM 11639 N N . VAL A 1 63 ? -5.050 -2.854 -9.669 1.00 0.00 63 VAL A N 10
ATOM 11640 C CA . VAL A 1 63 ? -6.387 -2.325 -9.452 1.00 0.00 63 VAL A CA 10
ATOM 11641 C C . VAL A 1 63 ? -7.288 -3.398 -8.849 1.00 0.00 63 VAL A C 10
ATOM 11642 O O . VAL A 1 63 ? -6.878 -4.550 -8.706 1.00 0.00 63 VAL A O 10
ATOM 11655 N N . ALA A 1 64 ? -8.517 -3.021 -8.511 1.00 0.00 64 ALA A N 10
ATOM 11656 C CA . ALA A 1 64 ? -9.479 -3.959 -7.938 1.00 0.00 64 ALA A CA 10
ATOM 11657 C C . ALA A 1 64 ? -9.200 -4.214 -6.450 1.00 0.00 64 ALA A C 10
ATOM 11658 O O . ALA A 1 64 ? -8.795 -3.302 -5.729 1.00 0.00 64 ALA A O 10
ATOM 11665 N N . GLY A 1 65 ? -9.433 -5.445 -5.989 1.00 0.00 65 GLY A N 10
ATOM 11666 C CA . GLY A 1 65 ? -9.218 -5.777 -4.595 1.00 0.00 65 GLY A CA 10
ATOM 11667 C C . GLY A 1 65 ? -7.907 -6.498 -4.343 1.00 0.00 65 GLY A C 10
ATOM 11668 O O . GLY A 1 65 ? -7.872 -7.726 -4.265 1.00 0.00 65 GLY A O 10
ATOM 11672 N N . GLN A 1 66 ? -6.829 -5.735 -4.213 1.00 0.00 66 GLN A N 10
ATOM 11673 C CA . GLN A 1 66 ? -5.505 -6.311 -3.964 1.00 0.00 66 GLN A CA 10
ATOM 11674 C C . GLN A 1 66 ? -4.899 -5.757 -2.673 1.00 0.00 66 GLN A C 10
ATOM 11675 O O . GLN A 1 66 ? -5.363 -4.749 -2.145 1.00 0.00 66 GLN A O 10
ATOM 11689 N N . THR A 1 67 ? -3.872 -6.437 -2.156 1.00 0.00 67 THR A N 10
ATOM 11690 C CA . THR A 1 67 ? -3.223 -6.018 -0.911 1.00 0.00 67 THR A CA 10
ATOM 11691 C C . THR A 1 67 ? -1.740 -5.705 -1.114 1.00 0.00 67 THR A C 10
ATOM 11692 O O . THR A 1 67 ? -1.085 -6.275 -1.984 1.00 0.00 67 THR A O 10
ATOM 11703 N N . VAL A 1 68 ? -1.222 -4.788 -0.290 1.00 0.00 68 VAL A N 10
ATOM 11704 C CA . VAL A 1 68 ? 0.180 -4.381 -0.354 1.00 0.00 68 VAL A CA 10
ATOM 11705 C C . VAL A 1 68 ? 0.812 -4.441 1.046 1.00 0.00 68 VAL A C 10
ATOM 11706 O O . VAL A 1 68 ? 0.121 -4.255 2.047 1.00 0.00 68 VAL A O 10
ATOM 11719 N N . SER A 1 69 ? 2.117 -4.728 1.120 1.00 0.00 69 SER A N 10
ATOM 11720 C CA . SER A 1 69 ? 2.798 -4.836 2.416 1.00 0.00 69 SER A CA 10
ATOM 11721 C C . SER A 1 69 ? 4.182 -4.169 2.425 1.00 0.00 69 SER A C 10
ATOM 11722 O O . SER A 1 69 ? 4.992 -4.376 1.513 1.00 0.00 69 SER A O 10
ATOM 11730 N N . PHE A 1 70 ? 4.443 -3.383 3.484 1.00 0.00 70 PHE A N 10
ATOM 11731 C CA . PHE A 1 70 ? 5.725 -2.687 3.656 1.00 0.00 70 PHE A CA 10
ATOM 11732 C C . PHE A 1 70 ? 6.204 -2.752 5.105 1.00 0.00 70 PHE A C 10
ATOM 11733 O O . PHE A 1 70 ? 5.586 -2.172 5.995 1.00 0.00 70 PHE A O 10
ATOM 11750 N N . ALA A 1 71 ? 7.327 -3.425 5.326 1.00 0.00 71 ALA A N 10
ATOM 11751 C CA . ALA A 1 71 ? 7.921 -3.539 6.659 1.00 0.00 71 ALA A CA 10
ATOM 11752 C C . ALA A 1 71 ? 6.873 -3.658 7.769 1.00 0.00 71 ALA A C 10
ATOM 11753 O O . ALA A 1 71 ? 7.090 -3.186 8.884 1.00 0.00 71 ALA A O 10
ATOM 11760 N N . GLY A 1 72 ? 5.743 -4.296 7.469 1.00 0.00 72 GLY A N 10
ATOM 11761 C CA . GLY A 1 72 ? 4.703 -4.460 8.472 1.00 0.00 72 GLY A CA 10
ATOM 11762 C C . GLY A 1 72 ? 3.405 -3.761 8.118 1.00 0.00 72 GLY A C 10
ATOM 11763 O O . GLY A 1 72 ? 2.377 -4.002 8.749 1.00 0.00 72 GLY A O 10
ATOM 11767 N N . HIS A 1 73 ? 3.445 -2.887 7.119 1.00 0.00 73 HIS A N 10
ATOM 11768 C CA . HIS A 1 73 ? 2.255 -2.157 6.712 1.00 0.00 73 HIS A CA 10
ATOM 11769 C C . HIS A 1 73 ? 1.465 -2.940 5.671 1.00 0.00 73 HIS A C 10
ATOM 11770 O O . HIS A 1 73 ? 1.591 -2.694 4.472 1.00 0.00 73 HIS A O 10
ATOM 11784 N N . SER A 1 74 ? 0.649 -3.880 6.131 1.00 0.00 74 SER A N 10
ATOM 11785 C CA . SER A 1 74 ? -0.159 -4.690 5.229 1.00 0.00 74 SER A CA 10
ATOM 11786 C C . SER A 1 74 ? -1.561 -4.104 5.077 1.00 0.00 74 SER A C 10
ATOM 11787 O O . SER A 1 74 ? -2.417 -4.278 5.944 1.00 0.00 74 SER A O 10
ATOM 11795 N N . VAL A 1 75 ? -1.783 -3.405 3.968 1.00 0.00 75 VAL A N 10
ATOM 11796 C CA . VAL A 1 75 ? -3.075 -2.783 3.691 1.00 0.00 75 VAL A CA 10
ATOM 11797 C C . VAL A 1 75 ? -3.667 -3.324 2.396 1.00 0.00 75 VAL A C 10
ATOM 11798 O O . VAL A 1 75 ? -2.940 -3.798 1.523 1.00 0.00 75 VAL A O 10
ATOM 11811 N N . GLN A 1 76 ? -4.988 -3.250 2.272 1.00 0.00 76 GLN A N 10
ATOM 11812 C CA . GLN A 1 76 ? -5.670 -3.738 1.082 1.00 0.00 76 GLN A CA 10
ATOM 11813 C C . GLN A 1 76 ? -6.261 -2.575 0.293 1.00 0.00 76 GLN A C 10
ATOM 11814 O O . GLN A 1 76 ? -6.413 -1.470 0.813 1.00 0.00 76 GLN A O 10
ATOM 11828 N N . VAL A 1 77 ? -6.561 -2.825 -0.974 1.00 0.00 77 VAL A N 10
ATOM 11829 C CA . VAL A 1 77 ? -7.101 -1.793 -1.850 1.00 0.00 77 VAL A CA 10
ATOM 11830 C C . VAL A 1 77 ? -8.298 -2.303 -2.637 1.00 0.00 77 VAL A C 10
ATOM 11831 O O . VAL A 1 77 ? -8.354 -3.473 -3.001 1.00 0.00 77 VAL A O 10
ATOM 11844 N N . VAL A 1 78 ? -9.250 -1.413 -2.907 1.00 0.00 78 VAL A N 10
ATOM 11845 C CA . VAL A 1 78 ? -10.439 -1.774 -3.668 1.00 0.00 78 VAL A CA 10
ATOM 11846 C C . VAL A 1 78 ? -10.703 -0.764 -4.781 1.00 0.00 78 VAL A C 10
ATOM 11847 O O . VAL A 1 78 ? -10.253 0.382 -4.714 1.00 0.00 78 VAL A O 10
ATOM 11860 N N . ALA A 1 79 ? -11.433 -1.200 -5.803 1.00 0.00 79 ALA A N 10
ATOM 11861 C CA . ALA A 1 79 ? -11.758 -0.339 -6.933 1.00 0.00 79 ALA A CA 10
ATOM 11862 C C . ALA A 1 79 ? -12.530 0.895 -6.480 1.00 0.00 79 ALA A C 10
ATOM 11863 O O . ALA A 1 79 ? -13.363 0.766 -5.557 1.00 0.00 79 ALA A O 10
ATOM 11871 N N . GLY A 1 1 ? -9.686 -11.085 21.834 1.00 0.00 1 GLY A N 11
ATOM 11872 C CA . GLY A 1 1 ? -9.917 -12.554 21.763 1.00 0.00 1 GLY A CA 11
ATOM 11873 C C . GLY A 1 1 ? -9.482 -13.153 20.438 1.00 0.00 1 GLY A C 11
ATOM 11874 O O . GLY A 1 1 ? -8.981 -14.277 20.395 1.00 0.00 1 GLY A O 11
ATOM 11880 N N . SER A 1 2 ? -9.676 -12.405 19.356 1.00 0.00 2 SER A N 11
ATOM 11881 C CA . SER A 1 2 ? -9.301 -12.875 18.027 1.00 0.00 2 SER A CA 11
ATOM 11882 C C . SER A 1 2 ? -7.819 -12.640 17.757 1.00 0.00 2 SER A C 11
ATOM 11883 O O . SER A 1 2 ? -7.267 -11.600 18.119 1.00 0.00 2 SER A O 11
ATOM 11891 N N . MET A 1 3 ? -7.179 -13.613 17.116 1.00 0.00 3 MET A N 11
ATOM 11892 C CA . MET A 1 3 ? -5.760 -13.514 16.792 1.00 0.00 3 MET A CA 11
ATOM 11893 C C . MET A 1 3 ? -4.926 -13.277 18.048 1.00 0.00 3 MET A C 11
ATOM 11894 O O . MET A 1 3 ? -5.461 -13.195 19.153 1.00 0.00 3 MET A O 11
ATOM 11908 N N . ILE A 1 4 ? -3.614 -13.165 17.868 1.00 0.00 4 ILE A N 11
ATOM 11909 C CA . ILE A 1 4 ? -2.706 -12.933 18.988 1.00 0.00 4 ILE A CA 11
ATOM 11910 C C . ILE A 1 4 ? -2.440 -11.443 19.193 1.00 0.00 4 ILE A C 11
ATOM 11911 O O . ILE A 1 4 ? -1.532 -11.065 19.933 1.00 0.00 4 ILE A O 11
ATOM 11927 N N . HIS A 1 5 ? -3.234 -10.601 18.538 1.00 0.00 5 HIS A N 11
ATOM 11928 C CA . HIS A 1 5 ? -3.074 -9.157 18.659 1.00 0.00 5 HIS A CA 11
ATOM 11929 C C . HIS A 1 5 ? -4.420 -8.451 18.547 1.00 0.00 5 HIS A C 11
ATOM 11930 O O . HIS A 1 5 ? -5.405 -9.039 18.100 1.00 0.00 5 HIS A O 11
ATOM 11944 N N . ARG A 1 6 ? -4.455 -7.187 18.955 1.00 0.00 6 ARG A N 11
ATOM 11945 C CA . ARG A 1 6 ? -5.680 -6.400 18.900 1.00 0.00 6 ARG A CA 11
ATOM 11946 C C . ARG A 1 6 ? -5.523 -5.211 17.962 1.00 0.00 6 ARG A C 11
ATOM 11947 O O . ARG A 1 6 ? -5.104 -4.131 18.380 1.00 0.00 6 ARG A O 11
ATOM 11968 N N . MET A 1 7 ? -5.867 -5.413 16.698 1.00 0.00 7 MET A N 11
ATOM 11969 C CA . MET A 1 7 ? -5.770 -4.353 15.703 1.00 0.00 7 MET A CA 11
ATOM 11970 C C . MET A 1 7 ? -7.125 -3.684 15.496 1.00 0.00 7 MET A C 11
ATOM 11971 O O . MET A 1 7 ? -8.161 -4.347 15.487 1.00 0.00 7 MET A O 11
ATOM 11985 N N . SER A 1 8 ? -7.108 -2.364 15.331 1.00 0.00 8 SER A N 11
ATOM 11986 C CA . SER A 1 8 ? -8.338 -1.606 15.126 1.00 0.00 8 SER A CA 11
ATOM 11987 C C . SER A 1 8 ? -8.840 -1.764 13.695 1.00 0.00 8 SER A C 11
ATOM 11988 O O . SER A 1 8 ? -8.610 -0.901 12.847 1.00 0.00 8 SER A O 11
ATOM 11996 N N . ASN A 1 9 ? -9.526 -2.872 13.431 1.00 0.00 9 ASN A N 11
ATOM 11997 C CA . ASN A 1 9 ? -10.059 -3.140 12.101 1.00 0.00 9 ASN A CA 11
ATOM 11998 C C . ASN A 1 9 ? -8.938 -3.177 11.067 1.00 0.00 9 ASN A C 11
ATOM 11999 O O . ASN A 1 9 ? -7.776 -2.921 11.386 1.00 0.00 9 ASN A O 11
ATOM 12010 N N . MET A 1 10 ? -9.296 -3.489 9.826 1.00 0.00 10 MET A N 11
ATOM 12011 C CA . MET A 1 10 ? -8.322 -3.551 8.743 1.00 0.00 10 MET A CA 11
ATOM 12012 C C . MET A 1 10 ? -8.349 -2.271 7.918 1.00 0.00 10 MET A C 11
ATOM 12013 O O . MET A 1 10 ? -9.393 -1.634 7.779 1.00 0.00 10 MET A O 11
ATOM 12027 N N . ALA A 1 11 ? -7.201 -1.907 7.360 1.00 0.00 11 ALA A N 11
ATOM 12028 C CA . ALA A 1 11 ? -7.102 -0.712 6.536 1.00 0.00 11 ALA A CA 11
ATOM 12029 C C . ALA A 1 11 ? -7.415 -1.042 5.083 1.00 0.00 11 ALA A C 11
ATOM 12030 O O . ALA A 1 11 ? -6.941 -2.044 4.552 1.00 0.00 11 ALA A O 11
ATOM 12037 N N . THR A 1 12 ? -8.222 -0.203 4.449 1.00 0.00 12 THR A N 11
ATOM 12038 C CA . THR A 1 12 ? -8.598 -0.415 3.059 1.00 0.00 12 THR A CA 11
ATOM 12039 C C . THR A 1 12 ? -8.608 0.902 2.293 1.00 0.00 12 THR A C 11
ATOM 12040 O O . THR A 1 12 ? -9.168 1.895 2.758 1.00 0.00 12 THR A O 11
ATOM 12051 N N . PHE A 1 13 ? -7.988 0.904 1.120 1.00 0.00 13 PHE A N 11
ATOM 12052 C CA . PHE A 1 13 ? -7.932 2.102 0.293 1.00 0.00 13 PHE A CA 11
ATOM 12053 C C . PHE A 1 13 ? -8.935 2.020 -0.851 1.00 0.00 13 PHE A C 11
ATOM 12054 O O . PHE A 1 13 ? -9.210 0.940 -1.372 1.00 0.00 13 PHE A O 11
ATOM 12071 N N . SER A 1 14 ? -9.472 3.169 -1.245 1.00 0.00 14 SER A N 11
ATOM 12072 C CA . SER A 1 14 ? -10.436 3.225 -2.336 1.00 0.00 14 SER A CA 11
ATOM 12073 C C . SER A 1 14 ? -9.791 3.813 -3.585 1.00 0.00 14 SER A C 11
ATOM 12074 O O . SER A 1 14 ? -8.902 4.661 -3.496 1.00 0.00 14 SER A O 11
ATOM 12082 N N . LEU A 1 15 ? -10.238 3.357 -4.751 1.00 0.00 15 LEU A N 11
ATOM 12083 C CA . LEU A 1 15 ? -9.696 3.841 -6.016 1.00 0.00 15 LEU A CA 11
ATOM 12084 C C . LEU A 1 15 ? -10.778 4.515 -6.854 1.00 0.00 15 LEU A C 11
ATOM 12085 O O . LEU A 1 15 ? -10.524 5.518 -7.521 1.00 0.00 15 LEU A O 11
ATOM 12101 N N . GLY A 1 16 ? -11.982 3.957 -6.820 1.00 0.00 16 GLY A N 11
ATOM 12102 C CA . GLY A 1 16 ? -13.080 4.520 -7.583 1.00 0.00 16 GLY A CA 11
ATOM 12103 C C . GLY A 1 16 ? -13.131 3.987 -9.001 1.00 0.00 16 GLY A C 11
ATOM 12104 O O . GLY A 1 16 ? -13.559 2.856 -9.231 1.00 0.00 16 GLY A O 11
ATOM 12108 N N . LYS A 1 17 ? -12.693 4.803 -9.954 1.00 0.00 17 LYS A N 11
ATOM 12109 C CA . LYS A 1 17 ? -12.688 4.406 -11.356 1.00 0.00 17 LYS A CA 11
ATOM 12110 C C . LYS A 1 17 ? -11.464 4.964 -12.075 1.00 0.00 17 LYS A C 11
ATOM 12111 O O . LYS A 1 17 ? -11.554 5.434 -13.209 1.00 0.00 17 LYS A O 11
ATOM 12130 N N . HIS A 1 18 ? -10.319 4.902 -11.404 1.00 0.00 18 HIS A N 11
ATOM 12131 C CA . HIS A 1 18 ? -9.070 5.393 -11.973 1.00 0.00 18 HIS A CA 11
ATOM 12132 C C . HIS A 1 18 ? -8.293 4.250 -12.619 1.00 0.00 18 HIS A C 11
ATOM 12133 O O . HIS A 1 18 ? -8.572 3.079 -12.362 1.00 0.00 18 HIS A O 11
ATOM 12147 N N . PRO A 1 19 ? -7.299 4.570 -13.466 1.00 0.00 19 PRO A N 11
ATOM 12148 C CA . PRO A 1 19 ? -6.484 3.554 -14.137 1.00 0.00 19 PRO A CA 11
ATOM 12149 C C . PRO A 1 19 ? -5.772 2.644 -13.142 1.00 0.00 19 PRO A C 11
ATOM 12150 O O . PRO A 1 19 ? -5.730 1.430 -13.323 1.00 0.00 19 PRO A O 11
ATOM 12161 N N . HIS A 1 20 ? -5.220 3.251 -12.090 1.00 0.00 20 HIS A N 11
ATOM 12162 C CA . HIS A 1 20 ? -4.505 2.522 -11.040 1.00 0.00 20 HIS A CA 11
ATOM 12163 C C . HIS A 1 20 ? -3.704 3.495 -10.173 1.00 0.00 20 HIS A C 11
ATOM 12164 O O . HIS A 1 20 ? -3.938 4.703 -10.208 1.00 0.00 20 HIS A O 11
ATOM 12178 N N . VAL A 1 21 ? -2.757 2.969 -9.398 1.00 0.00 21 VAL A N 11
ATOM 12179 C CA . VAL A 1 21 ? -1.934 3.817 -8.535 1.00 0.00 21 VAL A CA 11
ATOM 12180 C C . VAL A 1 21 ? -0.478 3.383 -8.526 1.00 0.00 21 VAL A C 11
ATOM 12181 O O . VAL A 1 21 ? -0.162 2.214 -8.745 1.00 0.00 21 VAL A O 11
ATOM 12194 N N . GLU A 1 22 ? 0.404 4.335 -8.241 1.00 0.00 22 GLU A N 11
ATOM 12195 C CA . GLU A 1 22 ? 1.825 4.066 -8.162 1.00 0.00 22 GLU A CA 11
ATOM 12196 C C . GLU A 1 22 ? 2.196 3.696 -6.732 1.00 0.00 22 GLU A C 11
ATOM 12197 O O . GLU A 1 22 ? 1.576 4.176 -5.784 1.00 0.00 22 GLU A O 11
ATOM 12209 N N . LEU A 1 23 ? 3.197 2.834 -6.578 1.00 0.00 23 LEU A N 11
ATOM 12210 C CA . LEU A 1 23 ? 3.637 2.399 -5.253 1.00 0.00 23 LEU A CA 11
ATOM 12211 C C . LEU A 1 23 ? 3.669 3.559 -4.261 1.00 0.00 23 LEU A C 11
ATOM 12212 O O . LEU A 1 23 ? 3.120 3.465 -3.164 1.00 0.00 23 LEU A O 11
ATOM 12228 N N . CYS A 1 24 ? 4.311 4.653 -4.654 1.00 0.00 24 CYS A N 11
ATOM 12229 C CA . CYS A 1 24 ? 4.405 5.827 -3.797 1.00 0.00 24 CYS A CA 11
ATOM 12230 C C . CYS A 1 24 ? 3.030 6.449 -3.574 1.00 0.00 24 CYS A C 11
ATOM 12231 O O . CYS A 1 24 ? 2.754 6.996 -2.507 1.00 0.00 24 CYS A O 11
ATOM 12239 N N . ASP A 1 25 ? 2.164 6.355 -4.581 1.00 0.00 25 ASP A N 11
ATOM 12240 C CA . ASP A 1 25 ? 0.818 6.906 -4.475 1.00 0.00 25 ASP A CA 11
ATOM 12241 C C . ASP A 1 25 ? 0.031 6.174 -3.400 1.00 0.00 25 ASP A C 11
ATOM 12242 O O . ASP A 1 25 ? -0.424 6.779 -2.432 1.00 0.00 25 ASP A O 11
ATOM 12251 N N . LEU A 1 26 ? -0.122 4.868 -3.573 1.00 0.00 26 LEU A N 11
ATOM 12252 C CA . LEU A 1 26 ? -0.855 4.058 -2.610 1.00 0.00 26 LEU A CA 11
ATOM 12253 C C . LEU A 1 26 ? -0.332 4.287 -1.198 1.00 0.00 26 LEU A C 11
ATOM 12254 O O . LEU A 1 26 ? -1.106 4.374 -0.252 1.00 0.00 26 LEU A O 11
ATOM 12270 N N . LEU A 1 27 ? 0.984 4.393 -1.066 1.00 0.00 27 LEU A N 11
ATOM 12271 C CA . LEU A 1 27 ? 1.603 4.623 0.235 1.00 0.00 27 LEU A CA 11
ATOM 12272 C C . LEU A 1 27 ? 1.239 6.003 0.771 1.00 0.00 27 LEU A C 11
ATOM 12273 O O . LEU A 1 27 ? 0.523 6.131 1.763 1.00 0.00 27 LEU A O 11
ATOM 12289 N N . LYS A 1 28 ? 1.748 7.033 0.103 1.00 0.00 28 LYS A N 11
ATOM 12290 C CA . LYS A 1 28 ? 1.499 8.416 0.499 1.00 0.00 28 LYS A CA 11
ATOM 12291 C C . LYS A 1 28 ? 0.010 8.686 0.711 1.00 0.00 28 LYS A C 11
ATOM 12292 O O . LYS A 1 28 ? -0.400 9.152 1.773 1.00 0.00 28 LYS A O 11
ATOM 12311 N N . LEU A 1 29 ? -0.788 8.411 -0.316 1.00 0.00 29 LEU A N 11
ATOM 12312 C CA . LEU A 1 29 ? -2.231 8.643 -0.255 1.00 0.00 29 LEU A CA 11
ATOM 12313 C C . LEU A 1 29 ? -2.873 7.961 0.953 1.00 0.00 29 LEU A C 11
ATOM 12314 O O . LEU A 1 29 ? -3.760 8.526 1.591 1.00 0.00 29 LEU A O 11
ATOM 12330 N N . GLU A 1 30 ? -2.434 6.744 1.261 1.00 0.00 30 GLU A N 11
ATOM 12331 C CA . GLU A 1 30 ? -2.993 6.005 2.392 1.00 0.00 30 GLU A CA 11
ATOM 12332 C C . GLU A 1 30 ? -2.393 6.460 3.720 1.00 0.00 30 GLU A C 11
ATOM 12333 O O . GLU A 1 30 ? -2.883 6.083 4.784 1.00 0.00 30 GLU A O 11
ATOM 12345 N N . GLY A 1 31 ? -1.343 7.272 3.665 1.00 0.00 31 GLY A N 11
ATOM 12346 C CA . GLY A 1 31 ? -0.727 7.754 4.887 1.00 0.00 31 GLY A CA 11
ATOM 12347 C C . GLY A 1 31 ? 0.425 6.885 5.364 1.00 0.00 31 GLY A C 11
ATOM 12348 O O . GLY A 1 31 ? 0.742 6.873 6.553 1.00 0.00 31 GLY A O 11
ATOM 12352 N N . TRP A 1 32 ? 1.061 6.162 4.445 1.00 0.00 32 TRP A N 11
ATOM 12353 C CA . TRP A 1 32 ? 2.186 5.303 4.807 1.00 0.00 32 TRP A CA 11
ATOM 12354 C C . TRP A 1 32 ? 3.418 6.151 5.120 1.00 0.00 32 TRP A C 11
ATOM 12355 O O . TRP A 1 32 ? 3.919 6.139 6.245 1.00 0.00 32 TRP A O 11
ATOM 12376 N N . SER A 1 33 ? 3.892 6.898 4.125 1.00 0.00 33 SER A N 11
ATOM 12377 C CA . SER A 1 33 ? 5.054 7.764 4.301 1.00 0.00 33 SER A CA 11
ATOM 12378 C C . SER A 1 33 ? 4.616 9.204 4.513 1.00 0.00 33 SER A C 11
ATOM 12379 O O . SER A 1 33 ? 3.525 9.595 4.094 1.00 0.00 33 SER A O 11
ATOM 12387 N N . GLU A 1 34 ? 5.468 9.998 5.152 1.00 0.00 34 GLU A N 11
ATOM 12388 C CA . GLU A 1 34 ? 5.142 11.393 5.391 1.00 0.00 34 GLU A CA 11
ATOM 12389 C C . GLU A 1 34 ? 5.534 12.240 4.183 1.00 0.00 34 GLU A C 11
ATOM 12390 O O . GLU A 1 34 ? 4.837 13.189 3.827 1.00 0.00 34 GLU A O 11
ATOM 12402 N N . SER A 1 35 ? 6.635 11.863 3.536 1.00 0.00 35 SER A N 11
ATOM 12403 C CA . SER A 1 35 ? 7.100 12.563 2.343 1.00 0.00 35 SER A CA 11
ATOM 12404 C C . SER A 1 35 ? 6.847 11.721 1.096 1.00 0.00 35 SER A C 11
ATOM 12405 O O . SER A 1 35 ? 6.364 12.219 0.082 1.00 0.00 35 SER A O 11
ATOM 12413 N N . GLY A 1 36 ? 7.197 10.438 1.183 1.00 0.00 36 GLY A N 11
ATOM 12414 C CA . GLY A 1 36 ? 7.013 9.534 0.062 1.00 0.00 36 GLY A CA 11
ATOM 12415 C C . GLY A 1 36 ? 8.313 8.902 -0.407 1.00 0.00 36 GLY A C 11
ATOM 12416 O O . GLY A 1 36 ? 8.309 7.794 -0.945 1.00 0.00 36 GLY A O 11
ATOM 12420 N N . ALA A 1 37 ? 9.427 9.606 -0.213 1.00 0.00 37 ALA A N 11
ATOM 12421 C CA . ALA A 1 37 ? 10.731 9.100 -0.636 1.00 0.00 37 ALA A CA 11
ATOM 12422 C C . ALA A 1 37 ? 11.802 9.272 0.449 1.00 0.00 37 ALA A C 11
ATOM 12423 O O . ALA A 1 37 ? 12.964 8.930 0.236 1.00 0.00 37 ALA A O 11
ATOM 12430 N N . GLN A 1 38 ? 11.410 9.805 1.602 1.00 0.00 38 GLN A N 11
ATOM 12431 C CA . GLN A 1 38 ? 12.346 10.024 2.704 1.00 0.00 38 GLN A CA 11
ATOM 12432 C C . GLN A 1 38 ? 12.959 8.708 3.174 1.00 0.00 38 GLN A C 11
ATOM 12433 O O . GLN A 1 38 ? 14.112 8.404 2.869 1.00 0.00 38 GLN A O 11
ATOM 12447 N N . ALA A 1 39 ? 12.180 7.936 3.922 1.00 0.00 39 ALA A N 11
ATOM 12448 C CA . ALA A 1 39 ? 12.637 6.654 4.447 1.00 0.00 39 ALA A CA 11
ATOM 12449 C C . ALA A 1 39 ? 12.653 5.571 3.372 1.00 0.00 39 ALA A C 11
ATOM 12450 O O . ALA A 1 39 ? 12.720 4.383 3.687 1.00 0.00 39 ALA A O 11
ATOM 12457 N N . LYS A 1 40 ? 12.575 5.976 2.108 1.00 0.00 40 LYS A N 11
ATOM 12458 C CA . LYS A 1 40 ? 12.564 5.026 1.008 1.00 0.00 40 LYS A CA 11
ATOM 12459 C C . LYS A 1 40 ? 11.291 4.190 1.054 1.00 0.00 40 LYS A C 11
ATOM 12460 O O . LYS A 1 40 ? 11.249 3.071 0.543 1.00 0.00 40 LYS A O 11
ATOM 12479 N N . ILE A 1 41 ? 10.250 4.749 1.667 1.00 0.00 41 ILE A N 11
ATOM 12480 C CA . ILE A 1 41 ? 8.968 4.065 1.780 1.00 0.00 41 ILE A CA 11
ATOM 12481 C C . ILE A 1 41 ? 8.485 3.601 0.411 1.00 0.00 41 ILE A C 11
ATOM 12482 O O . ILE A 1 41 ? 7.749 2.621 0.292 1.00 0.00 41 ILE A O 11
ATOM 12498 N N . ALA A 1 42 ? 8.923 4.314 -0.616 1.00 0.00 42 ALA A N 11
ATOM 12499 C CA . ALA A 1 42 ? 8.559 3.991 -1.988 1.00 0.00 42 ALA A CA 11
ATOM 12500 C C . ALA A 1 42 ? 9.265 2.718 -2.455 1.00 0.00 42 ALA A C 11
ATOM 12501 O O . ALA A 1 42 ? 8.669 1.638 -2.482 1.00 0.00 42 ALA A O 11
ATOM 12508 N N . ILE A 1 43 ? 10.543 2.852 -2.808 1.00 0.00 43 ILE A N 11
ATOM 12509 C CA . ILE A 1 43 ? 11.339 1.712 -3.262 1.00 0.00 43 ILE A CA 11
ATOM 12510 C C . ILE A 1 43 ? 11.205 0.539 -2.299 1.00 0.00 43 ILE A C 11
ATOM 12511 O O . ILE A 1 43 ? 11.214 -0.623 -2.710 1.00 0.00 43 ILE A O 11
ATOM 12527 N N . ALA A 1 44 ? 11.074 0.852 -1.015 1.00 0.00 44 ALA A N 11
ATOM 12528 C CA . ALA A 1 44 ? 10.930 -0.172 0.009 1.00 0.00 44 ALA A CA 11
ATOM 12529 C C . ALA A 1 44 ? 9.645 -0.963 -0.197 1.00 0.00 44 ALA A C 11
ATOM 12530 O O . ALA A 1 44 ? 9.682 -2.124 -0.598 1.00 0.00 44 ALA A O 11
ATOM 12537 N N . GLU A 1 45 ? 8.503 -0.332 0.089 1.00 0.00 45 GLU A N 11
ATOM 12538 C CA . GLU A 1 45 ? 7.202 -0.985 -0.064 1.00 0.00 45 GLU A CA 11
ATOM 12539 C C . GLU A 1 45 ? 7.222 -1.970 -1.227 1.00 0.00 45 GLU A C 11
ATOM 12540 O O . GLU A 1 45 ? 6.709 -3.084 -1.122 1.00 0.00 45 GLU A O 11
ATOM 12552 N N . GLY A 1 46 ? 7.851 -1.560 -2.324 1.00 0.00 46 GLY A N 11
ATOM 12553 C CA . GLY A 1 46 ? 7.957 -2.434 -3.475 1.00 0.00 46 GLY A CA 11
ATOM 12554 C C . GLY A 1 46 ? 8.686 -3.712 -3.116 1.00 0.00 46 GLY A C 11
ATOM 12555 O O . GLY A 1 46 ? 8.065 -4.760 -2.940 1.00 0.00 46 GLY A O 11
ATOM 12559 N N . GLN A 1 47 ? 10.013 -3.618 -3.010 1.00 0.00 47 GLN A N 11
ATOM 12560 C CA . GLN A 1 47 ? 10.861 -4.766 -2.671 1.00 0.00 47 GLN A CA 11
ATOM 12561 C C . GLN A 1 47 ? 10.323 -5.576 -1.486 1.00 0.00 47 GLN A C 11
ATOM 12562 O O . GLN A 1 47 ? 10.822 -6.667 -1.209 1.00 0.00 47 GLN A O 11
ATOM 12576 N N . VAL A 1 48 ? 9.317 -5.058 -0.782 1.00 0.00 48 VAL A N 11
ATOM 12577 C CA . VAL A 1 48 ? 8.756 -5.776 0.352 1.00 0.00 48 VAL A CA 11
ATOM 12578 C C . VAL A 1 48 ? 7.881 -6.942 -0.118 1.00 0.00 48 VAL A C 11
ATOM 12579 O O . VAL A 1 48 ? 8.395 -8.035 -0.344 1.00 0.00 48 VAL A O 11
ATOM 12592 N N . LYS A 1 49 ? 6.570 -6.725 -0.270 1.00 0.00 49 LYS A N 11
ATOM 12593 C CA . LYS A 1 49 ? 5.685 -7.799 -0.717 1.00 0.00 49 LYS A CA 11
ATOM 12594 C C . LYS A 1 49 ? 4.302 -7.275 -1.101 1.00 0.00 49 LYS A C 11
ATOM 12595 O O . LYS A 1 49 ? 3.632 -6.621 -0.302 1.00 0.00 49 LYS A O 11
ATOM 12614 N N . VAL A 1 50 ? 3.867 -7.590 -2.321 1.00 0.00 50 VAL A N 11
ATOM 12615 C CA . VAL A 1 50 ? 2.552 -7.174 -2.795 1.00 0.00 50 VAL A CA 11
ATOM 12616 C C . VAL A 1 50 ? 1.733 -8.399 -3.195 1.00 0.00 50 VAL A C 11
ATOM 12617 O O . VAL A 1 50 ? 2.290 -9.465 -3.453 1.00 0.00 50 VAL A O 11
ATOM 12630 N N . ASP A 1 51 ? 0.410 -8.256 -3.214 1.00 0.00 51 ASP A N 11
ATOM 12631 C CA . ASP A 1 51 ? -0.479 -9.370 -3.547 1.00 0.00 51 ASP A CA 11
ATOM 12632 C C . ASP A 1 51 ? 0.028 -10.156 -4.755 1.00 0.00 51 ASP A C 11
ATOM 12633 O O . ASP A 1 51 ? -0.131 -9.733 -5.900 1.00 0.00 51 ASP A O 11
ATOM 12642 N N . GLY A 1 52 ? 0.641 -11.307 -4.479 1.00 0.00 52 GLY A N 11
ATOM 12643 C CA . GLY A 1 52 ? 1.170 -12.146 -5.540 1.00 0.00 52 GLY A CA 11
ATOM 12644 C C . GLY A 1 52 ? 2.172 -11.416 -6.411 1.00 0.00 52 GLY A C 11
ATOM 12645 O O . GLY A 1 52 ? 2.390 -11.787 -7.563 1.00 0.00 52 GLY A O 11
ATOM 12649 N N . ALA A 1 53 ? 2.776 -10.367 -5.861 1.00 0.00 53 ALA A N 11
ATOM 12650 C CA . ALA A 1 53 ? 3.751 -9.580 -6.602 1.00 0.00 53 ALA A CA 11
ATOM 12651 C C . ALA A 1 53 ? 4.854 -9.044 -5.694 1.00 0.00 53 ALA A C 11
ATOM 12652 O O . ALA A 1 53 ? 4.799 -7.899 -5.240 1.00 0.00 53 ALA A O 11
ATOM 12659 N N . VAL A 1 54 ? 5.852 -9.876 -5.419 1.00 0.00 54 VAL A N 11
ATOM 12660 C CA . VAL A 1 54 ? 6.962 -9.477 -4.563 1.00 0.00 54 VAL A CA 11
ATOM 12661 C C . VAL A 1 54 ? 8.072 -8.816 -5.384 1.00 0.00 54 VAL A C 11
ATOM 12662 O O . VAL A 1 54 ? 9.200 -9.310 -5.443 1.00 0.00 54 VAL A O 11
ATOM 12675 N N . GLU A 1 55 ? 7.739 -7.699 -6.027 1.00 0.00 55 GLU A N 11
ATOM 12676 C CA . GLU A 1 55 ? 8.700 -6.971 -6.856 1.00 0.00 55 GLU A CA 11
ATOM 12677 C C . GLU A 1 55 ? 9.257 -5.754 -6.118 1.00 0.00 55 GLU A C 11
ATOM 12678 O O . GLU A 1 55 ? 9.131 -5.655 -4.901 1.00 0.00 55 GLU A O 11
ATOM 12690 N N . THR A 1 56 ? 9.885 -4.837 -6.856 1.00 0.00 56 THR A N 11
ATOM 12691 C CA . THR A 1 56 ? 10.465 -3.641 -6.248 1.00 0.00 56 THR A CA 11
ATOM 12692 C C . THR A 1 56 ? 10.532 -2.474 -7.229 1.00 0.00 56 THR A C 11
ATOM 12693 O O . THR A 1 56 ? 11.550 -1.785 -7.313 1.00 0.00 56 THR A O 11
ATOM 12704 N N . ARG A 1 57 ? 9.454 -2.244 -7.965 1.00 0.00 57 ARG A N 11
ATOM 12705 C CA . ARG A 1 57 ? 9.418 -1.151 -8.929 1.00 0.00 57 ARG A CA 11
ATOM 12706 C C . ARG A 1 57 ? 8.955 0.146 -8.272 1.00 0.00 57 ARG A C 11
ATOM 12707 O O . ARG A 1 57 ? 8.572 0.164 -7.103 1.00 0.00 57 ARG A O 11
ATOM 12728 N N . LYS A 1 58 ? 8.987 1.228 -9.043 1.00 0.00 58 LYS A N 11
ATOM 12729 C CA . LYS A 1 58 ? 8.562 2.535 -8.556 1.00 0.00 58 LYS A CA 11
ATOM 12730 C C . LYS A 1 58 ? 7.053 2.687 -8.713 1.00 0.00 58 LYS A C 11
ATOM 12731 O O . LYS A 1 58 ? 6.380 3.250 -7.852 1.00 0.00 58 LYS A O 11
ATOM 12750 N N . ARG A 1 59 ? 6.531 2.175 -9.824 1.00 0.00 59 ARG A N 11
ATOM 12751 C CA . ARG A 1 59 ? 5.102 2.241 -10.103 1.00 0.00 59 ARG A CA 11
ATOM 12752 C C . ARG A 1 59 ? 4.518 0.847 -10.264 1.00 0.00 59 ARG A C 11
ATOM 12753 O O . ARG A 1 59 ? 5.086 0.006 -10.960 1.00 0.00 59 ARG A O 11
ATOM 12774 N N . CYS A 1 60 ? 3.380 0.603 -9.626 1.00 0.00 60 CYS A N 11
ATOM 12775 C CA . CYS A 1 60 ? 2.734 -0.698 -9.721 1.00 0.00 60 CYS A CA 11
ATOM 12776 C C . CYS A 1 60 ? 1.341 -0.565 -10.315 1.00 0.00 60 CYS A C 11
ATOM 12777 O O . CYS A 1 60 ? 0.453 0.040 -9.714 1.00 0.00 60 CYS A O 11
ATOM 12785 N N . LYS A 1 61 ? 1.151 -1.150 -11.490 1.00 0.00 61 LYS A N 11
ATOM 12786 C CA . LYS A 1 61 ? -0.142 -1.113 -12.153 1.00 0.00 61 LYS A CA 11
ATOM 12787 C C . LYS A 1 61 ? -1.093 -2.061 -11.441 1.00 0.00 61 LYS A C 11
ATOM 12788 O O . LYS A 1 61 ? -1.160 -3.246 -11.767 1.00 0.00 61 LYS A O 11
ATOM 12807 N N . ILE A 1 62 ? -1.805 -1.549 -10.443 1.00 0.00 62 ILE A N 11
ATOM 12808 C CA . ILE A 1 62 ? -2.716 -2.378 -9.669 1.00 0.00 62 ILE A CA 11
ATOM 12809 C C . ILE A 1 62 ? -4.077 -1.718 -9.484 1.00 0.00 62 ILE A C 11
ATOM 12810 O O . ILE A 1 62 ? -4.174 -0.520 -9.215 1.00 0.00 62 ILE A O 11
ATOM 12826 N N . VAL A 1 63 ? -5.123 -2.526 -9.619 1.00 0.00 63 VAL A N 11
ATOM 12827 C CA . VAL A 1 63 ? -6.496 -2.062 -9.462 1.00 0.00 63 VAL A CA 11
ATOM 12828 C C . VAL A 1 63 ? -7.358 -3.167 -8.853 1.00 0.00 63 VAL A C 11
ATOM 12829 O O . VAL A 1 63 ? -6.892 -4.291 -8.665 1.00 0.00 63 VAL A O 11
ATOM 12842 N N . ALA A 1 64 ? -8.620 -2.853 -8.561 1.00 0.00 64 ALA A N 11
ATOM 12843 C CA . ALA A 1 64 ? -9.546 -3.835 -7.992 1.00 0.00 64 ALA A CA 11
ATOM 12844 C C . ALA A 1 64 ? -9.281 -4.075 -6.502 1.00 0.00 64 ALA A C 11
ATOM 12845 O O . ALA A 1 64 ? -8.948 -3.145 -5.766 1.00 0.00 64 ALA A O 11
ATOM 12852 N N . GLY A 1 65 ? -9.439 -5.326 -6.061 1.00 0.00 65 GLY A N 11
ATOM 12853 C CA . GLY A 1 65 ? -9.222 -5.667 -4.669 1.00 0.00 65 GLY A CA 11
ATOM 12854 C C . GLY A 1 65 ? -7.865 -6.294 -4.441 1.00 0.00 65 GLY A C 11
ATOM 12855 O O . GLY A 1 65 ? -7.736 -7.518 -4.417 1.00 0.00 65 GLY A O 11
ATOM 12859 N N . GLN A 1 66 ? -6.849 -5.457 -4.295 1.00 0.00 66 GLN A N 11
ATOM 12860 C CA . GLN A 1 66 ? -5.485 -5.942 -4.093 1.00 0.00 66 GLN A CA 11
ATOM 12861 C C . GLN A 1 66 ? -4.881 -5.409 -2.795 1.00 0.00 66 GLN A C 11
ATOM 12862 O O . GLN A 1 66 ? -5.354 -4.419 -2.238 1.00 0.00 66 GLN A O 11
ATOM 12876 N N . THR A 1 67 ? -3.846 -6.095 -2.307 1.00 0.00 67 THR A N 11
ATOM 12877 C CA . THR A 1 67 ? -3.191 -5.716 -1.058 1.00 0.00 67 THR A CA 11
ATOM 12878 C C . THR A 1 67 ? -1.708 -5.395 -1.250 1.00 0.00 67 THR A C 11
ATOM 12879 O O . THR A 1 67 ? -1.019 -6.029 -2.047 1.00 0.00 67 THR A O 11
ATOM 12890 N N . VAL A 1 68 ? -1.229 -4.414 -0.484 1.00 0.00 68 VAL A N 11
ATOM 12891 C CA . VAL A 1 68 ? 0.171 -4.000 -0.523 1.00 0.00 68 VAL A CA 11
ATOM 12892 C C . VAL A 1 68 ? 0.806 -4.218 0.854 1.00 0.00 68 VAL A C 11
ATOM 12893 O O . VAL A 1 68 ? 0.147 -4.031 1.877 1.00 0.00 68 VAL A O 11
ATOM 12906 N N . SER A 1 69 ? 2.073 -4.630 0.886 1.00 0.00 69 SER A N 11
ATOM 12907 C CA . SER A 1 69 ? 2.744 -4.881 2.161 1.00 0.00 69 SER A CA 11
ATOM 12908 C C . SER A 1 69 ? 4.145 -4.268 2.213 1.00 0.00 69 SER A C 11
ATOM 12909 O O . SER A 1 69 ? 4.942 -4.425 1.284 1.00 0.00 69 SER A O 11
ATOM 12917 N N . PHE A 1 70 ? 4.436 -3.586 3.323 1.00 0.00 70 PHE A N 11
ATOM 12918 C CA . PHE A 1 70 ? 5.739 -2.954 3.536 1.00 0.00 70 PHE A CA 11
ATOM 12919 C C . PHE A 1 70 ? 6.122 -2.996 5.015 1.00 0.00 70 PHE A C 11
ATOM 12920 O O . PHE A 1 70 ? 5.391 -2.489 5.862 1.00 0.00 70 PHE A O 11
ATOM 12937 N N . ALA A 1 71 ? 7.273 -3.597 5.314 1.00 0.00 71 ALA A N 11
ATOM 12938 C CA . ALA A 1 71 ? 7.760 -3.703 6.684 1.00 0.00 71 ALA A CA 11
ATOM 12939 C C . ALA A 1 71 ? 6.677 -4.235 7.619 1.00 0.00 71 ALA A C 11
ATOM 12940 O O . ALA A 1 71 ? 6.603 -5.436 7.876 1.00 0.00 71 ALA A O 11
ATOM 12947 N N . GLY A 1 72 ? 5.837 -3.337 8.123 1.00 0.00 72 GLY A N 11
ATOM 12948 C CA . GLY A 1 72 ? 4.770 -3.741 9.017 1.00 0.00 72 GLY A CA 11
ATOM 12949 C C . GLY A 1 72 ? 3.415 -3.208 8.601 1.00 0.00 72 GLY A C 11
ATOM 12950 O O . GLY A 1 72 ? 2.402 -3.542 9.214 1.00 0.00 72 GLY A O 11
ATOM 12954 N N . HIS A 1 73 ? 3.388 -2.368 7.572 1.00 0.00 73 HIS A N 11
ATOM 12955 C CA . HIS A 1 73 ? 2.136 -1.791 7.109 1.00 0.00 73 HIS A CA 11
ATOM 12956 C C . HIS A 1 73 ? 1.487 -2.657 6.031 1.00 0.00 73 HIS A C 11
ATOM 12957 O O . HIS A 1 73 ? 2.007 -2.780 4.923 1.00 0.00 73 HIS A O 11
ATOM 12971 N N . SER A 1 74 ? 0.341 -3.244 6.358 1.00 0.00 74 SER A N 11
ATOM 12972 C CA . SER A 1 74 ? -0.390 -4.083 5.413 1.00 0.00 74 SER A CA 11
ATOM 12973 C C . SER A 1 74 ? -1.788 -3.514 5.175 1.00 0.00 74 SER A C 11
ATOM 12974 O O . SER A 1 74 ? -2.604 -3.449 6.094 1.00 0.00 74 SER A O 11
ATOM 12982 N N . VAL A 1 75 ? -2.057 -3.088 3.943 1.00 0.00 75 VAL A N 11
ATOM 12983 C CA . VAL A 1 75 ? -3.354 -2.508 3.599 1.00 0.00 75 VAL A CA 11
ATOM 12984 C C . VAL A 1 75 ? -3.840 -3.002 2.238 1.00 0.00 75 VAL A C 11
ATOM 12985 O O . VAL A 1 75 ? -3.042 -3.398 1.390 1.00 0.00 75 VAL A O 11
ATOM 12998 N N . GLN A 1 76 ? -5.156 -2.978 2.039 1.00 0.00 76 GLN A N 11
ATOM 12999 C CA . GLN A 1 76 ? -5.751 -3.425 0.786 1.00 0.00 76 GLN A CA 11
ATOM 13000 C C . GLN A 1 76 ? -6.381 -2.261 0.032 1.00 0.00 76 GLN A C 11
ATOM 13001 O O . GLN A 1 76 ? -6.512 -1.160 0.568 1.00 0.00 76 GLN A O 11
ATOM 13015 N N . VAL A 1 77 ? -6.769 -2.514 -1.214 1.00 0.00 77 VAL A N 11
ATOM 13016 C CA . VAL A 1 77 ? -7.387 -1.492 -2.050 1.00 0.00 77 VAL A CA 11
ATOM 13017 C C . VAL A 1 77 ? -8.585 -2.058 -2.800 1.00 0.00 77 VAL A C 11
ATOM 13018 O O . VAL A 1 77 ? -8.585 -3.227 -3.180 1.00 0.00 77 VAL A O 11
ATOM 13031 N N . VAL A 1 78 ? -9.604 -1.227 -3.009 1.00 0.00 78 VAL A N 11
ATOM 13032 C CA . VAL A 1 78 ? -10.807 -1.659 -3.714 1.00 0.00 78 VAL A CA 11
ATOM 13033 C C . VAL A 1 78 ? -11.186 -0.688 -4.829 1.00 0.00 78 VAL A C 11
ATOM 13034 O O . VAL A 1 78 ? -10.916 0.511 -4.744 1.00 0.00 78 VAL A O 11
ATOM 13047 N N . ALA A 1 79 ? -11.820 -1.217 -5.874 1.00 0.00 79 ALA A N 11
ATOM 13048 C CA . ALA A 1 79 ? -12.246 -0.404 -7.008 1.00 0.00 79 ALA A CA 11
ATOM 13049 C C . ALA A 1 79 ? -13.766 -0.378 -7.120 1.00 0.00 79 ALA A C 11
ATOM 13050 O O . ALA A 1 79 ? -14.379 0.601 -6.644 1.00 0.00 79 ALA A O 11
ATOM 13058 N N . GLY A 1 1 ? -14.494 -12.200 18.678 1.00 0.00 1 GLY A N 12
ATOM 13059 C CA . GLY A 1 1 ? -15.308 -11.539 19.735 1.00 0.00 1 GLY A CA 12
ATOM 13060 C C . GLY A 1 1 ? -15.797 -10.165 19.317 1.00 0.00 1 GLY A C 12
ATOM 13061 O O . GLY A 1 1 ? -15.373 -9.153 19.874 1.00 0.00 1 GLY A O 12
ATOM 13067 N N . SER A 1 2 ? -16.692 -10.131 18.335 1.00 0.00 2 SER A N 12
ATOM 13068 C CA . SER A 1 2 ? -17.239 -8.872 17.842 1.00 0.00 2 SER A CA 12
ATOM 13069 C C . SER A 1 2 ? -18.760 -8.940 17.750 1.00 0.00 2 SER A C 12
ATOM 13070 O O . SER A 1 2 ? -19.467 -8.228 18.463 1.00 0.00 2 SER A O 12
ATOM 13078 N N . MET A 1 3 ? -19.255 -9.802 16.867 1.00 0.00 3 MET A N 12
ATOM 13079 C CA . MET A 1 3 ? -20.692 -9.969 16.675 1.00 0.00 3 MET A CA 12
ATOM 13080 C C . MET A 1 3 ? -21.316 -8.706 16.088 1.00 0.00 3 MET A C 12
ATOM 13081 O O . MET A 1 3 ? -21.677 -8.671 14.912 1.00 0.00 3 MET A O 12
ATOM 13095 N N . ILE A 1 4 ? -21.441 -7.670 16.913 1.00 0.00 4 ILE A N 12
ATOM 13096 C CA . ILE A 1 4 ? -22.023 -6.408 16.470 1.00 0.00 4 ILE A CA 12
ATOM 13097 C C . ILE A 1 4 ? -21.174 -5.209 16.900 1.00 0.00 4 ILE A C 12
ATOM 13098 O O . ILE A 1 4 ? -21.497 -4.066 16.577 1.00 0.00 4 ILE A O 12
ATOM 13114 N N . HIS A 1 5 ? -20.088 -5.468 17.628 1.00 0.00 5 HIS A N 12
ATOM 13115 C CA . HIS A 1 5 ? -19.210 -4.400 18.091 1.00 0.00 5 HIS A CA 12
ATOM 13116 C C . HIS A 1 5 ? -17.973 -4.285 17.206 1.00 0.00 5 HIS A C 12
ATOM 13117 O O . HIS A 1 5 ? -17.790 -5.068 16.274 1.00 0.00 5 HIS A O 12
ATOM 13131 N N . ARG A 1 6 ? -17.128 -3.304 17.506 1.00 0.00 6 ARG A N 12
ATOM 13132 C CA . ARG A 1 6 ? -15.908 -3.085 16.739 1.00 0.00 6 ARG A CA 12
ATOM 13133 C C . ARG A 1 6 ? -14.693 -3.003 17.658 1.00 0.00 6 ARG A C 12
ATOM 13134 O O . ARG A 1 6 ? -14.640 -2.167 18.560 1.00 0.00 6 ARG A O 12
ATOM 13155 N N . MET A 1 7 ? -13.716 -3.873 17.419 1.00 0.00 7 MET A N 12
ATOM 13156 C CA . MET A 1 7 ? -12.498 -3.898 18.220 1.00 0.00 7 MET A CA 12
ATOM 13157 C C . MET A 1 7 ? -11.264 -3.923 17.325 1.00 0.00 7 MET A C 12
ATOM 13158 O O . MET A 1 7 ? -10.227 -4.479 17.692 1.00 0.00 7 MET A O 12
ATOM 13172 N N . SER A 1 8 ? -11.383 -3.317 16.148 1.00 0.00 8 SER A N 12
ATOM 13173 C CA . SER A 1 8 ? -10.281 -3.265 15.196 1.00 0.00 8 SER A CA 12
ATOM 13174 C C . SER A 1 8 ? -10.636 -2.378 14.009 1.00 0.00 8 SER A C 12
ATOM 13175 O O . SER A 1 8 ? -11.752 -1.864 13.919 1.00 0.00 8 SER A O 12
ATOM 13183 N N . ASN A 1 9 ? -9.685 -2.199 13.100 1.00 0.00 9 ASN A N 12
ATOM 13184 C CA . ASN A 1 9 ? -9.904 -1.370 11.921 1.00 0.00 9 ASN A CA 12
ATOM 13185 C C . ASN A 1 9 ? -9.395 -2.063 10.662 1.00 0.00 9 ASN A C 12
ATOM 13186 O O . ASN A 1 9 ? -8.215 -2.395 10.556 1.00 0.00 9 ASN A O 12
ATOM 13197 N N . MET A 1 10 ? -10.295 -2.275 9.707 1.00 0.00 10 MET A N 12
ATOM 13198 C CA . MET A 1 10 ? -9.937 -2.926 8.453 1.00 0.00 10 MET A CA 12
ATOM 13199 C C . MET A 1 10 ? -9.243 -1.945 7.514 1.00 0.00 10 MET A C 12
ATOM 13200 O O . MET A 1 10 ? -9.876 -1.050 6.955 1.00 0.00 10 MET A O 12
ATOM 13214 N N . ALA A 1 11 ? -7.938 -2.121 7.345 1.00 0.00 11 ALA A N 12
ATOM 13215 C CA . ALA A 1 11 ? -7.157 -1.255 6.472 1.00 0.00 11 ALA A CA 12
ATOM 13216 C C . ALA A 1 11 ? -7.556 -1.445 5.014 1.00 0.00 11 ALA A C 12
ATOM 13217 O O . ALA A 1 11 ? -7.121 -2.396 4.364 1.00 0.00 11 ALA A O 12
ATOM 13224 N N . THR A 1 12 ? -8.383 -0.539 4.502 1.00 0.00 12 THR A N 12
ATOM 13225 C CA . THR A 1 12 ? -8.832 -0.618 3.117 1.00 0.00 12 THR A CA 12
ATOM 13226 C C . THR A 1 12 ? -8.842 0.759 2.462 1.00 0.00 12 THR A C 12
ATOM 13227 O O . THR A 1 12 ? -9.516 1.678 2.928 1.00 0.00 12 THR A O 12
ATOM 13238 N N . PHE A 1 13 ? -8.090 0.890 1.378 1.00 0.00 13 PHE A N 12
ATOM 13239 C CA . PHE A 1 13 ? -8.002 2.148 0.642 1.00 0.00 13 PHE A CA 12
ATOM 13240 C C . PHE A 1 13 ? -8.917 2.130 -0.582 1.00 0.00 13 PHE A C 12
ATOM 13241 O O . PHE A 1 13 ? -9.248 1.065 -1.105 1.00 0.00 13 PHE A O 12
ATOM 13258 N N . SER A 1 14 ? -9.326 3.314 -1.035 1.00 0.00 14 SER A N 12
ATOM 13259 C CA . SER A 1 14 ? -10.204 3.429 -2.196 1.00 0.00 14 SER A CA 12
ATOM 13260 C C . SER A 1 14 ? -9.443 3.942 -3.418 1.00 0.00 14 SER A C 12
ATOM 13261 O O . SER A 1 14 ? -8.494 4.716 -3.290 1.00 0.00 14 SER A O 12
ATOM 13269 N N . LEU A 1 15 ? -9.870 3.510 -4.602 1.00 0.00 15 LEU A N 12
ATOM 13270 C CA . LEU A 1 15 ? -9.237 3.929 -5.850 1.00 0.00 15 LEU A CA 12
ATOM 13271 C C . LEU A 1 15 ? -10.225 4.690 -6.732 1.00 0.00 15 LEU A C 12
ATOM 13272 O O . LEU A 1 15 ? -9.835 5.555 -7.516 1.00 0.00 15 LEU A O 12
ATOM 13288 N N . GLY A 1 16 ? -11.507 4.365 -6.589 1.00 0.00 16 GLY A N 12
ATOM 13289 C CA . GLY A 1 16 ? -12.538 5.028 -7.368 1.00 0.00 16 GLY A CA 12
ATOM 13290 C C . GLY A 1 16 ? -12.516 4.637 -8.834 1.00 0.00 16 GLY A C 12
ATOM 13291 O O . GLY A 1 16 ? -12.713 5.482 -9.707 1.00 0.00 16 GLY A O 12
ATOM 13295 N N . LYS A 1 17 ? -12.282 3.358 -9.108 1.00 0.00 17 LYS A N 12
ATOM 13296 C CA . LYS A 1 17 ? -12.241 2.865 -10.482 1.00 0.00 17 LYS A CA 12
ATOM 13297 C C . LYS A 1 17 ? -11.199 3.625 -11.301 1.00 0.00 17 LYS A C 12
ATOM 13298 O O . LYS A 1 17 ? -11.538 4.390 -12.205 1.00 0.00 17 LYS A O 12
ATOM 13317 N N . HIS A 1 18 ? -9.929 3.413 -10.973 1.00 0.00 18 HIS A N 12
ATOM 13318 C CA . HIS A 1 18 ? -8.833 4.080 -11.669 1.00 0.00 18 HIS A CA 12
ATOM 13319 C C . HIS A 1 18 ? -7.966 3.068 -12.417 1.00 0.00 18 HIS A C 12
ATOM 13320 O O . HIS A 1 18 ? -8.126 1.862 -12.239 1.00 0.00 18 HIS A O 12
ATOM 13334 N N . PRO A 1 19 ? -7.038 3.541 -13.273 1.00 0.00 19 PRO A N 12
ATOM 13335 C CA . PRO A 1 19 ? -6.155 2.657 -14.043 1.00 0.00 19 PRO A CA 12
ATOM 13336 C C . PRO A 1 19 ? -5.209 1.861 -13.150 1.00 0.00 19 PRO A C 12
ATOM 13337 O O . PRO A 1 19 ? -5.129 0.637 -13.257 1.00 0.00 19 PRO A O 12
ATOM 13348 N N . HIS A 1 20 ? -4.503 2.563 -12.263 1.00 0.00 20 HIS A N 12
ATOM 13349 C CA . HIS A 1 20 ? -3.568 1.930 -11.339 1.00 0.00 20 HIS A CA 12
ATOM 13350 C C . HIS A 1 20 ? -2.872 2.985 -10.483 1.00 0.00 20 HIS A C 12
ATOM 13351 O O . HIS A 1 20 ? -3.145 4.178 -10.615 1.00 0.00 20 HIS A O 12
ATOM 13365 N N . VAL A 1 21 ? -1.985 2.546 -9.597 1.00 0.00 21 VAL A N 12
ATOM 13366 C CA . VAL A 1 21 ? -1.278 3.478 -8.720 1.00 0.00 21 VAL A CA 12
ATOM 13367 C C . VAL A 1 21 ? 0.175 3.083 -8.491 1.00 0.00 21 VAL A C 12
ATOM 13368 O O . VAL A 1 21 ? 0.563 1.933 -8.690 1.00 0.00 21 VAL A O 12
ATOM 13381 N N . GLU A 1 22 ? 0.966 4.056 -8.049 1.00 0.00 22 GLU A N 12
ATOM 13382 C CA . GLU A 1 22 ? 2.376 3.843 -7.761 1.00 0.00 22 GLU A CA 12
ATOM 13383 C C . GLU A 1 22 ? 2.582 3.636 -6.265 1.00 0.00 22 GLU A C 12
ATOM 13384 O O . GLU A 1 22 ? 1.890 4.244 -5.450 1.00 0.00 22 GLU A O 12
ATOM 13396 N N . LEU A 1 23 ? 3.528 2.770 -5.907 1.00 0.00 23 LEU A N 12
ATOM 13397 C CA . LEU A 1 23 ? 3.818 2.478 -4.501 1.00 0.00 23 LEU A CA 12
ATOM 13398 C C . LEU A 1 23 ? 3.759 3.741 -3.641 1.00 0.00 23 LEU A C 12
ATOM 13399 O O . LEU A 1 23 ? 3.290 3.700 -2.506 1.00 0.00 23 LEU A O 12
ATOM 13415 N N . CYS A 1 24 ? 4.234 4.858 -4.184 1.00 0.00 24 CYS A N 12
ATOM 13416 C CA . CYS A 1 24 ? 4.230 6.123 -3.454 1.00 0.00 24 CYS A CA 12
ATOM 13417 C C . CYS A 1 24 ? 2.819 6.700 -3.357 1.00 0.00 24 CYS A C 12
ATOM 13418 O O . CYS A 1 24 ? 2.430 7.233 -2.318 1.00 0.00 24 CYS A O 12
ATOM 13426 N N . ASP A 1 25 ? 2.055 6.584 -4.439 1.00 0.00 25 ASP A N 12
ATOM 13427 C CA . ASP A 1 25 ? 0.686 7.091 -4.462 1.00 0.00 25 ASP A CA 12
ATOM 13428 C C . ASP A 1 25 ? -0.167 6.358 -3.438 1.00 0.00 25 ASP A C 12
ATOM 13429 O O . ASP A 1 25 ? -0.759 6.970 -2.550 1.00 0.00 25 ASP A O 12
ATOM 13438 N N . LEU A 1 26 ? -0.221 5.041 -3.576 1.00 0.00 26 LEU A N 12
ATOM 13439 C CA . LEU A 1 26 ? -0.996 4.202 -2.673 1.00 0.00 26 LEU A CA 12
ATOM 13440 C C . LEU A 1 26 ? -0.590 4.429 -1.223 1.00 0.00 26 LEU A C 12
ATOM 13441 O O . LEU A 1 26 ? -1.437 4.558 -0.341 1.00 0.00 26 LEU A O 12
ATOM 13457 N N . LEU A 1 27 ? 0.714 4.457 -0.987 1.00 0.00 27 LEU A N 12
ATOM 13458 C CA . LEU A 1 27 ? 1.256 4.645 0.353 1.00 0.00 27 LEU A CA 12
ATOM 13459 C C . LEU A 1 27 ? 0.954 6.036 0.898 1.00 0.00 27 LEU A C 12
ATOM 13460 O O . LEU A 1 27 ? 0.311 6.179 1.937 1.00 0.00 27 LEU A O 12
ATOM 13476 N N . LYS A 1 28 ? 1.431 7.057 0.199 1.00 0.00 28 LYS A N 12
ATOM 13477 C CA . LYS A 1 28 ? 1.221 8.438 0.619 1.00 0.00 28 LYS A CA 12
ATOM 13478 C C . LYS A 1 28 ? -0.247 8.705 0.947 1.00 0.00 28 LYS A C 12
ATOM 13479 O O . LYS A 1 28 ? -0.578 9.157 2.044 1.00 0.00 28 LYS A O 12
ATOM 13498 N N . LEU A 1 29 ? -1.119 8.438 -0.018 1.00 0.00 29 LEU A N 12
ATOM 13499 C CA . LEU A 1 29 ? -2.551 8.662 0.153 1.00 0.00 29 LEU A CA 12
ATOM 13500 C C . LEU A 1 29 ? -3.109 7.915 1.364 1.00 0.00 29 LEU A C 12
ATOM 13501 O O . LEU A 1 29 ? -3.979 8.429 2.068 1.00 0.00 29 LEU A O 12
ATOM 13517 N N . GLU A 1 30 ? -2.626 6.698 1.598 1.00 0.00 30 GLU A N 12
ATOM 13518 C CA . GLU A 1 30 ? -3.108 5.894 2.719 1.00 0.00 30 GLU A CA 12
ATOM 13519 C C . GLU A 1 30 ? -2.469 6.307 4.044 1.00 0.00 30 GLU A C 12
ATOM 13520 O O . GLU A 1 30 ? -2.913 5.875 5.109 1.00 0.00 30 GLU A O 12
ATOM 13532 N N . GLY A 1 31 ? -1.437 7.142 3.987 1.00 0.00 31 GLY A N 12
ATOM 13533 C CA . GLY A 1 31 ? -0.786 7.583 5.205 1.00 0.00 31 GLY A CA 12
ATOM 13534 C C . GLY A 1 31 ? 0.427 6.748 5.569 1.00 0.00 31 GLY A C 12
ATOM 13535 O O . GLY A 1 31 ? 0.823 6.699 6.734 1.00 0.00 31 GLY A O 12
ATOM 13539 N N . TRP A 1 32 ? 1.031 6.099 4.575 1.00 0.00 32 TRP A N 12
ATOM 13540 C CA . TRP A 1 32 ? 2.215 5.281 4.818 1.00 0.00 32 TRP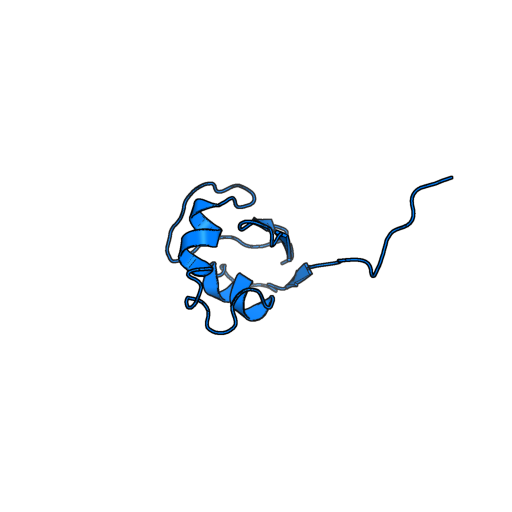 A CA 12
ATOM 13541 C C . TRP A 1 32 ? 3.432 6.181 5.014 1.00 0.00 32 TRP A C 12
ATOM 13542 O O . TRP A 1 32 ? 4.039 6.196 6.085 1.00 0.00 32 TRP A O 12
ATOM 13563 N N . SER A 1 33 ? 3.774 6.939 3.975 1.00 0.00 33 SER A N 12
ATOM 13564 C CA . SER A 1 33 ? 4.906 7.853 4.033 1.00 0.00 33 SER A CA 12
ATOM 13565 C C . SER A 1 33 ? 4.419 9.294 4.128 1.00 0.00 33 SER A C 12
ATOM 13566 O O . SER A 1 33 ? 3.462 9.677 3.454 1.00 0.00 33 SER A O 12
ATOM 13574 N N . GLU A 1 34 ? 5.073 10.093 4.968 1.00 0.00 34 GLU A N 12
ATOM 13575 C CA . GLU A 1 34 ? 4.684 11.490 5.134 1.00 0.00 34 GLU A CA 12
ATOM 13576 C C . GLU A 1 34 ? 5.148 12.316 3.941 1.00 0.00 34 GLU A C 12
ATOM 13577 O O . GLU A 1 34 ? 4.468 13.250 3.514 1.00 0.00 34 GLU A O 12
ATOM 13589 N N . SER A 1 35 ? 6.300 11.950 3.393 1.00 0.00 35 SER A N 12
ATOM 13590 C CA . SER A 1 35 ? 6.850 12.636 2.233 1.00 0.00 35 SER A CA 12
ATOM 13591 C C . SER A 1 35 ? 6.685 11.773 0.989 1.00 0.00 35 SER A C 12
ATOM 13592 O O . SER A 1 35 ? 6.226 12.240 -0.054 1.00 0.00 35 SER A O 12
ATOM 13600 N N . GLY A 1 36 ? 7.065 10.506 1.119 1.00 0.00 36 GLY A N 12
ATOM 13601 C CA . GLY A 1 36 ? 6.963 9.574 0.013 1.00 0.00 36 GLY A CA 12
ATOM 13602 C C . GLY A 1 36 ? 8.316 9.021 -0.399 1.00 0.00 36 GLY A C 12
ATOM 13603 O O . GLY A 1 36 ? 8.397 7.949 -0.995 1.00 0.00 36 GLY A O 12
ATOM 13607 N N . ALA A 1 37 ? 9.379 9.753 -0.076 1.00 0.00 37 ALA A N 12
ATOM 13608 C CA . ALA A 1 37 ? 10.736 9.325 -0.411 1.00 0.00 37 ALA A CA 12
ATOM 13609 C C . ALA A 1 37 ? 11.689 9.472 0.778 1.00 0.00 37 ALA A C 12
ATOM 13610 O O . ALA A 1 37 ? 12.869 9.132 0.679 1.00 0.00 37 ALA A O 12
ATOM 13617 N N . GLN A 1 38 ? 11.181 9.984 1.897 1.00 0.00 38 GLN A N 12
ATOM 13618 C CA . GLN A 1 38 ? 12.000 10.179 3.090 1.00 0.00 38 GLN A CA 12
ATOM 13619 C C . GLN A 1 38 ? 12.597 8.858 3.574 1.00 0.00 38 GLN A C 12
ATOM 13620 O O . GLN A 1 38 ? 13.775 8.582 3.347 1.00 0.00 38 GLN A O 12
ATOM 13634 N N . ALA A 1 39 ? 11.782 8.048 4.246 1.00 0.00 39 ALA A N 12
ATOM 13635 C CA . ALA A 1 39 ? 12.235 6.759 4.766 1.00 0.00 39 ALA A CA 12
ATOM 13636 C C . ALA A 1 39 ? 12.375 5.713 3.660 1.00 0.00 39 ALA A C 12
ATOM 13637 O O . ALA A 1 39 ? 12.471 4.518 3.939 1.00 0.00 39 ALA A O 12
ATOM 13644 N N . LYS A 1 40 ? 12.384 6.160 2.406 1.00 0.00 40 LYS A N 12
ATOM 13645 C CA . LYS A 1 40 ? 12.510 5.251 1.274 1.00 0.00 40 LYS A CA 12
ATOM 13646 C C . LYS A 1 40 ? 11.337 4.280 1.228 1.00 0.00 40 LYS A C 12
ATOM 13647 O O . LYS A 1 40 ? 11.450 3.183 0.686 1.00 0.00 40 LYS A O 12
ATOM 13666 N N . ILE A 1 41 ? 10.212 4.695 1.802 1.00 0.00 41 ILE A N 12
ATOM 13667 C CA . ILE A 1 41 ? 9.013 3.869 1.833 1.00 0.00 41 ILE A CA 12
ATOM 13668 C C . ILE A 1 41 ? 8.510 3.555 0.426 1.00 0.00 41 ILE A C 12
ATOM 13669 O O . ILE A 1 41 ? 7.710 2.640 0.231 1.00 0.00 41 ILE A O 12
ATOM 13685 N N . ALA A 1 42 ? 8.985 4.313 -0.557 1.00 0.00 42 ALA A N 12
ATOM 13686 C CA . ALA A 1 42 ? 8.577 4.104 -1.938 1.00 0.00 42 ALA A CA 12
ATOM 13687 C C . ALA A 1 42 ? 9.202 2.834 -2.516 1.00 0.00 42 ALA A C 12
ATOM 13688 O O . ALA A 1 42 ? 8.550 1.789 -2.590 1.00 0.00 42 ALA A O 12
ATOM 13695 N N . ILE A 1 43 ? 10.467 2.925 -2.922 1.00 0.00 43 ILE A N 12
ATOM 13696 C CA . ILE A 1 43 ? 11.167 1.779 -3.489 1.00 0.00 43 ILE A CA 12
ATOM 13697 C C . ILE A 1 43 ? 11.098 0.583 -2.548 1.00 0.00 43 ILE A C 12
ATOM 13698 O O . ILE A 1 43 ? 11.028 -0.564 -2.992 1.00 0.00 43 ILE A O 12
ATOM 13714 N N . ALA A 1 44 ? 11.105 0.857 -1.248 1.00 0.00 44 ALA A N 12
ATOM 13715 C CA . ALA A 1 44 ? 11.029 -0.202 -0.252 1.00 0.00 44 ALA A CA 12
ATOM 13716 C C . ALA A 1 44 ? 9.729 -0.978 -0.407 1.00 0.00 44 ALA A C 12
ATOM 13717 O O . ALA A 1 44 ? 9.733 -2.121 -0.862 1.00 0.00 44 ALA A O 12
ATOM 13724 N N . GLU A 1 45 ? 8.617 -0.347 -0.025 1.00 0.00 45 GLU A N 12
ATOM 13725 C CA . GLU A 1 45 ? 7.300 -0.975 -0.120 1.00 0.00 45 GLU A CA 12
ATOM 13726 C C . GLU A 1 45 ? 7.206 -1.877 -1.345 1.00 0.00 45 GLU A C 12
ATOM 13727 O O . GLU A 1 45 ? 6.673 -2.984 -1.273 1.00 0.00 45 GLU A O 12
ATOM 13739 N N . GLY A 1 46 ? 7.761 -1.413 -2.461 1.00 0.00 46 GLY A N 12
ATOM 13740 C CA . GLY A 1 46 ? 7.756 -2.219 -3.667 1.00 0.00 46 GLY A CA 12
ATOM 13741 C C . GLY A 1 46 ? 8.446 -3.546 -3.425 1.00 0.00 46 GLY A C 12
ATOM 13742 O O . GLY A 1 46 ? 7.797 -4.588 -3.324 1.00 0.00 46 GLY A O 12
ATOM 13746 N N . GLN A 1 47 ? 9.773 -3.500 -3.333 1.00 0.00 47 GLN A N 12
ATOM 13747 C CA . GLN A 1 47 ? 10.584 -4.695 -3.100 1.00 0.00 47 GLN A CA 12
ATOM 13748 C C . GLN A 1 47 ? 10.063 -5.546 -1.936 1.00 0.00 47 GLN A C 12
ATOM 13749 O O . GLN A 1 47 ? 10.510 -6.678 -1.750 1.00 0.00 47 GLN A O 12
ATOM 13763 N N . VAL A 1 48 ? 9.130 -5.011 -1.150 1.00 0.00 48 VAL A N 12
ATOM 13764 C CA . VAL A 1 48 ? 8.595 -5.757 -0.019 1.00 0.00 48 VAL A CA 12
ATOM 13765 C C . VAL A 1 48 ? 7.629 -6.848 -0.486 1.00 0.00 48 VAL A C 12
ATOM 13766 O O . VAL A 1 48 ? 8.062 -7.969 -0.754 1.00 0.00 48 VAL A O 12
ATOM 13779 N N . LYS A 1 49 ? 6.331 -6.549 -0.585 1.00 0.00 49 LYS A N 12
ATOM 13780 C CA . LYS A 1 49 ? 5.376 -7.562 -1.020 1.00 0.00 49 LYS A CA 12
ATOM 13781 C C . LYS A 1 49 ? 4.031 -6.959 -1.410 1.00 0.00 49 LYS A C 12
ATOM 13782 O O . LYS A 1 49 ? 3.395 -6.270 -0.611 1.00 0.00 49 LYS A O 12
ATOM 13801 N N . VAL A 1 50 ? 3.583 -7.245 -2.634 1.00 0.00 50 VAL A N 12
ATOM 13802 C CA . VAL A 1 50 ? 2.298 -6.755 -3.103 1.00 0.00 50 VAL A CA 12
ATOM 13803 C C . VAL A 1 50 ? 1.393 -7.935 -3.435 1.00 0.00 50 VAL A C 12
ATOM 13804 O O . VAL A 1 50 ? 1.862 -8.959 -3.928 1.00 0.00 50 VAL A O 12
ATOM 13817 N N . ASP A 1 51 ? 0.105 -7.802 -3.142 1.00 0.00 51 ASP A N 12
ATOM 13818 C CA . ASP A 1 51 ? -0.853 -8.876 -3.398 1.00 0.00 51 ASP A CA 12
ATOM 13819 C C . ASP A 1 51 ? -0.657 -9.484 -4.784 1.00 0.00 51 ASP A C 12
ATOM 13820 O O . ASP A 1 51 ? -1.145 -8.954 -5.782 1.00 0.00 51 ASP A O 12
ATOM 13829 N N . GLY A 1 52 ? 0.057 -10.602 -4.832 1.00 0.00 52 GLY A N 12
ATOM 13830 C CA . GLY A 1 52 ? 0.305 -11.275 -6.091 1.00 0.00 52 GLY A CA 12
ATOM 13831 C C . GLY A 1 52 ? 1.399 -10.614 -6.912 1.00 0.00 52 GLY A C 12
ATOM 13832 O O . GLY A 1 52 ? 1.581 -10.946 -8.084 1.00 0.00 52 GLY A O 12
ATOM 13836 N N . ALA A 1 53 ? 2.130 -9.679 -6.307 1.00 0.00 53 ALA A N 12
ATOM 13837 C CA . ALA A 1 53 ? 3.202 -8.987 -7.011 1.00 0.00 53 ALA A CA 12
ATOM 13838 C C . ALA A 1 53 ? 4.367 -8.643 -6.085 1.00 0.00 53 ALA A C 12
ATOM 13839 O O . ALA A 1 53 ? 4.467 -7.523 -5.584 1.00 0.00 53 ALA A O 12
ATOM 13846 N N . VAL A 1 54 ? 5.250 -9.606 -5.852 1.00 0.00 54 VAL A N 12
ATOM 13847 C CA . VAL A 1 54 ? 6.403 -9.379 -4.993 1.00 0.00 54 VAL A CA 12
ATOM 13848 C C . VAL A 1 54 ? 7.560 -8.801 -5.809 1.00 0.00 54 VAL A C 12
ATOM 13849 O O . VAL A 1 54 ? 8.654 -9.362 -5.845 1.00 0.00 54 VAL A O 12
ATOM 13862 N N . GLU A 1 55 ? 7.300 -7.678 -6.477 1.00 0.00 55 GLU A N 12
ATOM 13863 C CA . GLU A 1 55 ? 8.307 -7.031 -7.313 1.00 0.00 55 GLU A CA 12
ATOM 13864 C C . GLU A 1 55 ? 8.967 -5.859 -6.593 1.00 0.00 55 GLU A C 12
ATOM 13865 O O . GLU A 1 55 ? 8.643 -5.557 -5.445 1.00 0.00 55 GLU A O 12
ATOM 13877 N N . THR A 1 56 ? 9.906 -5.210 -7.279 1.00 0.00 56 THR A N 12
ATOM 13878 C CA . THR A 1 56 ? 10.629 -4.078 -6.708 1.00 0.00 56 THR A CA 12
ATOM 13879 C C . THR A 1 56 ? 10.724 -2.914 -7.693 1.00 0.00 56 THR A C 12
ATOM 13880 O O . THR A 1 56 ? 11.744 -2.226 -7.751 1.00 0.00 56 THR A O 12
ATOM 13891 N N . ARG A 1 57 ? 9.670 -2.696 -8.468 1.00 0.00 57 ARG A N 12
ATOM 13892 C CA . ARG A 1 57 ? 9.661 -1.612 -9.445 1.00 0.00 57 ARG A CA 12
ATOM 13893 C C . ARG A 1 57 ? 9.227 -0.298 -8.806 1.00 0.00 57 ARG A C 12
ATOM 13894 O O . ARG A 1 57 ? 8.783 -0.270 -7.657 1.00 0.00 57 ARG A O 12
ATOM 13915 N N . LYS A 1 58 ? 9.356 0.791 -9.559 1.00 0.00 58 LYS A N 12
ATOM 13916 C CA . LYS A 1 58 ? 8.975 2.112 -9.070 1.00 0.00 58 LYS A CA 12
ATOM 13917 C C . LYS A 1 58 ? 7.459 2.269 -9.069 1.00 0.00 58 LYS A C 12
ATOM 13918 O O . LYS A 1 58 ? 6.874 2.738 -8.095 1.00 0.00 58 LYS A O 12
ATOM 13937 N N . ARG A 1 59 ? 6.831 1.874 -10.170 1.00 0.00 59 ARG A N 12
ATOM 13938 C CA . ARG A 1 59 ? 5.383 1.966 -10.300 1.00 0.00 59 ARG A CA 12
ATOM 13939 C C . ARG A 1 59 ? 4.769 0.582 -10.447 1.00 0.00 59 ARG A C 12
ATOM 13940 O O . ARG A 1 59 ? 5.293 -0.266 -11.169 1.00 0.00 59 ARG A O 12
ATOM 13961 N N . CYS A 1 60 ? 3.658 0.357 -9.760 1.00 0.00 60 CYS A N 12
ATOM 13962 C CA . CYS A 1 60 ? 2.982 -0.929 -9.821 1.00 0.00 60 CYS A CA 12
ATOM 13963 C C . CYS A 1 60 ? 1.605 -0.786 -10.458 1.00 0.00 60 CYS A C 12
ATOM 13964 O O . CYS A 1 60 ? 0.721 -0.130 -9.910 1.00 0.00 60 CYS A O 12
ATOM 13972 N N . LYS A 1 61 ? 1.429 -1.410 -11.614 1.00 0.00 61 LYS A N 12
ATOM 13973 C CA . LYS A 1 61 ? 0.158 -1.355 -12.322 1.00 0.00 61 LYS A CA 12
ATOM 13974 C C . LYS A 1 61 ? -0.843 -2.314 -11.690 1.00 0.00 61 LYS A C 12
ATOM 13975 O O . LYS A 1 61 ? -1.025 -3.438 -12.157 1.00 0.00 61 LYS A O 12
ATOM 13994 N N . ILE A 1 62 ? -1.483 -1.865 -10.614 1.00 0.00 62 ILE A N 12
ATOM 13995 C CA . ILE A 1 62 ? -2.457 -2.685 -9.904 1.00 0.00 62 ILE A CA 12
ATOM 13996 C C . ILE A 1 62 ? -3.724 -1.897 -9.598 1.00 0.00 62 ILE A C 12
ATOM 13997 O O . ILE A 1 62 ? -3.682 -0.684 -9.389 1.00 0.00 62 ILE A O 12
ATOM 14013 N N . VAL A 1 63 ? -4.851 -2.598 -9.585 1.00 0.00 63 VAL A N 12
ATOM 14014 C CA . VAL A 1 63 ? -6.137 -1.972 -9.315 1.00 0.00 63 VAL A CA 12
ATOM 14015 C C . VAL A 1 63 ? -7.136 -2.980 -8.758 1.00 0.00 63 VAL A C 12
ATOM 14016 O O . VAL A 1 63 ? -6.844 -4.173 -8.671 1.00 0.00 63 VAL A O 12
ATOM 14029 N N . ALA A 1 64 ? -8.320 -2.493 -8.396 1.00 0.00 64 ALA A N 12
ATOM 14030 C CA . ALA A 1 64 ? -9.381 -3.345 -7.864 1.00 0.00 64 ALA A CA 12
ATOM 14031 C C . ALA A 1 64 ? -9.105 -3.734 -6.408 1.00 0.00 64 ALA A C 12
ATOM 14032 O O . ALA A 1 64 ? -8.474 -2.977 -5.671 1.00 0.00 64 ALA A O 12
ATOM 14039 N N . GLY A 1 65 ? -9.586 -4.903 -5.992 1.00 0.00 65 GLY A N 12
ATOM 14040 C CA . GLY A 1 65 ? -9.383 -5.341 -4.629 1.00 0.00 65 GLY A CA 12
ATOM 14041 C C . GLY A 1 65 ? -8.043 -6.011 -4.436 1.00 0.00 65 GLY A C 12
ATOM 14042 O O . GLY A 1 65 ? -7.949 -7.238 -4.390 1.00 0.00 65 GLY A O 12
ATOM 14046 N N . GLN A 1 66 ? -7.004 -5.195 -4.331 1.00 0.00 66 GLN A N 12
ATOM 14047 C CA . GLN A 1 66 ? -5.648 -5.697 -4.150 1.00 0.00 66 GLN A CA 12
ATOM 14048 C C . GLN A 1 66 ? -5.024 -5.137 -2.873 1.00 0.00 66 GLN A C 12
ATOM 14049 O O . GLN A 1 66 ? -5.425 -4.083 -2.378 1.00 0.00 66 GLN A O 12
ATOM 14063 N N . THR A 1 67 ? -4.060 -5.875 -2.335 1.00 0.00 67 THR A N 12
ATOM 14064 C CA . THR A 1 67 ? -3.383 -5.497 -1.097 1.00 0.00 67 THR A CA 12
ATOM 14065 C C . THR A 1 67 ? -1.903 -5.176 -1.317 1.00 0.00 67 THR A C 12
ATOM 14066 O O . THR A 1 67 ? -1.283 -5.642 -2.272 1.00 0.00 67 THR A O 12
ATOM 14077 N N . VAL A 1 68 ? -1.346 -4.379 -0.406 1.00 0.00 68 VAL A N 12
ATOM 14078 C CA . VAL A 1 68 ? 0.058 -3.989 -0.463 1.00 0.00 68 VAL A CA 12
ATOM 14079 C C . VAL A 1 68 ? 0.696 -4.163 0.913 1.00 0.00 68 VAL A C 12
ATOM 14080 O O . VAL A 1 68 ? 0.021 -4.020 1.935 1.00 0.00 68 VAL A O 12
ATOM 14093 N N . SER A 1 69 ? 1.990 -4.476 0.946 1.00 0.00 69 SER A N 12
ATOM 14094 C CA . SER A 1 69 ? 2.665 -4.666 2.223 1.00 0.00 69 SER A CA 12
ATOM 14095 C C . SER A 1 69 ? 4.104 -4.142 2.220 1.00 0.00 69 SER A C 12
ATOM 14096 O O . SER A 1 69 ? 4.848 -4.314 1.247 1.00 0.00 69 SER A O 12
ATOM 14104 N N . PHE A 1 70 ? 4.477 -3.515 3.340 1.00 0.00 70 PHE A N 12
ATOM 14105 C CA . PHE A 1 70 ? 5.816 -2.960 3.531 1.00 0.00 70 PHE A CA 12
ATOM 14106 C C . PHE A 1 70 ? 6.190 -2.975 5.011 1.00 0.00 70 PHE A C 12
ATOM 14107 O O . PHE A 1 70 ? 5.473 -2.416 5.840 1.00 0.00 70 PHE A O 12
ATOM 14124 N N . ALA A 1 71 ? 7.318 -3.603 5.335 1.00 0.00 71 ALA A N 12
ATOM 14125 C CA . ALA A 1 71 ? 7.791 -3.678 6.715 1.00 0.00 71 ALA A CA 12
ATOM 14126 C C . ALA A 1 71 ? 6.686 -4.143 7.664 1.00 0.00 71 ALA A C 12
ATOM 14127 O O . ALA A 1 71 ? 6.575 -5.331 7.962 1.00 0.00 71 ALA A O 12
ATOM 14134 N N . GLY A 1 72 ? 5.871 -3.202 8.133 1.00 0.00 72 GLY A N 12
ATOM 14135 C CA . GLY A 1 72 ? 4.789 -3.540 9.039 1.00 0.00 72 GLY A CA 12
ATOM 14136 C C . GLY A 1 72 ? 3.440 -3.042 8.561 1.00 0.00 72 GLY A C 12
ATOM 14137 O O . GLY A 1 72 ? 2.414 -3.352 9.164 1.00 0.00 72 GLY A O 12
ATOM 14141 N N . HIS A 1 73 ? 3.436 -2.259 7.487 1.00 0.00 73 HIS A N 12
ATOM 14142 C CA . HIS A 1 73 ? 2.195 -1.717 6.959 1.00 0.00 73 HIS A CA 12
ATOM 14143 C C . HIS A 1 73 ? 1.565 -2.656 5.932 1.00 0.00 73 HIS A C 12
ATOM 14144 O O . HIS A 1 73 ? 2.046 -2.771 4.805 1.00 0.00 73 HIS A O 12
ATOM 14158 N N . SER A 1 74 ? 0.477 -3.311 6.325 1.00 0.00 74 SER A N 12
ATOM 14159 C CA . SER A 1 74 ? -0.232 -4.225 5.435 1.00 0.00 74 SER A CA 12
ATOM 14160 C C . SER A 1 74 ? -1.667 -3.752 5.230 1.00 0.00 74 SER A C 12
ATOM 14161 O O . SER A 1 74 ? -2.547 -4.039 6.041 1.00 0.00 74 SER A O 12
ATOM 14169 N N . VAL A 1 75 ? -1.895 -3.012 4.149 1.00 0.00 75 VAL A N 12
ATOM 14170 C CA . VAL A 1 75 ? -3.223 -2.483 3.849 1.00 0.00 75 VAL A CA 12
ATOM 14171 C C . VAL A 1 75 ? -3.704 -2.927 2.471 1.00 0.00 75 VAL A C 12
ATOM 14172 O O . VAL A 1 75 ? -2.901 -3.226 1.588 1.00 0.00 75 VAL A O 12
ATOM 14185 N N . GLN A 1 76 ? -5.022 -2.955 2.295 1.00 0.00 76 GLN A N 12
ATOM 14186 C CA . GLN A 1 76 ? -5.618 -3.354 1.024 1.00 0.00 76 GLN A CA 12
ATOM 14187 C C . GLN A 1 76 ? -6.326 -2.179 0.361 1.00 0.00 76 GLN A C 12
ATOM 14188 O O . GLN A 1 76 ? -6.578 -1.156 0.995 1.00 0.00 76 GLN A O 12
ATOM 14202 N N . VAL A 1 77 ? -6.637 -2.331 -0.921 1.00 0.00 77 VAL A N 12
ATOM 14203 C CA . VAL A 1 77 ? -7.311 -1.280 -1.679 1.00 0.00 77 VAL A CA 12
ATOM 14204 C C . VAL A 1 77 ? -8.368 -1.869 -2.608 1.00 0.00 77 VAL A C 12
ATOM 14205 O O . VAL A 1 77 ? -8.231 -2.997 -3.077 1.00 0.00 77 VAL A O 12
ATOM 14218 N N . VAL A 1 78 ? -9.418 -1.095 -2.880 1.00 0.00 78 VAL A N 12
ATOM 14219 C CA . VAL A 1 78 ? -10.490 -1.541 -3.764 1.00 0.00 78 VAL A CA 12
ATOM 14220 C C . VAL A 1 78 ? -10.779 -0.499 -4.841 1.00 0.00 78 VAL A C 12
ATOM 14221 O O . VAL A 1 78 ? -10.348 0.650 -4.736 1.00 0.00 78 VAL A O 12
ATOM 14234 N N . ALA A 1 79 ? -11.513 -0.902 -5.873 1.00 0.00 79 ALA A N 12
ATOM 14235 C CA . ALA A 1 79 ? -11.858 0.002 -6.964 1.00 0.00 79 ALA A CA 12
ATOM 14236 C C . ALA A 1 79 ? -13.370 0.114 -7.130 1.00 0.00 79 ALA A C 12
ATOM 14237 O O . ALA A 1 79 ? -13.984 -0.858 -7.617 1.00 0.00 79 ALA A O 12
ATOM 14245 N N . GLY A 1 1 ? -17.773 8.510 19.064 1.00 0.00 1 GLY A N 13
ATOM 14246 C CA . GLY A 1 1 ? -17.995 9.115 17.722 1.00 0.00 1 GLY A CA 13
ATOM 14247 C C . GLY A 1 1 ? -18.276 8.079 16.651 1.00 0.00 1 GLY A C 13
ATOM 14248 O O . GLY A 1 1 ? -18.828 8.400 15.598 1.00 0.00 1 GLY A O 13
ATOM 14254 N N . SER A 1 2 ? -17.891 6.835 16.915 1.00 0.00 2 SER A N 13
ATOM 14255 C CA . SER A 1 2 ? -18.101 5.752 15.963 1.00 0.00 2 SER A CA 13
ATOM 14256 C C . SER A 1 2 ? -19.291 4.887 16.370 1.00 0.00 2 SER A C 13
ATOM 14257 O O . SER A 1 2 ? -19.286 4.272 17.436 1.00 0.00 2 SER A O 13
ATOM 14265 N N . MET A 1 3 ? -20.311 4.847 15.517 1.00 0.00 3 MET A N 13
ATOM 14266 C CA . MET A 1 3 ? -21.506 4.058 15.795 1.00 0.00 3 MET A CA 13
ATOM 14267 C C . MET A 1 3 ? -21.416 2.677 15.150 1.00 0.00 3 MET A C 13
ATOM 14268 O O . MET A 1 3 ? -21.478 1.657 15.837 1.00 0.00 3 MET A O 13
ATOM 14282 N N . ILE A 1 4 ? -21.276 2.649 13.827 1.00 0.00 4 ILE A N 13
ATOM 14283 C CA . ILE A 1 4 ? -21.183 1.389 13.097 1.00 0.00 4 ILE A CA 13
ATOM 14284 C C . ILE A 1 4 ? -19.834 1.244 12.394 1.00 0.00 4 ILE A C 13
ATOM 14285 O O . ILE A 1 4 ? -19.336 0.133 12.216 1.00 0.00 4 ILE A O 13
ATOM 14301 N N . HIS A 1 5 ? -19.248 2.369 11.997 1.00 0.00 5 HIS A N 13
ATOM 14302 C CA . HIS A 1 5 ? -17.957 2.358 11.318 1.00 0.00 5 HIS A CA 13
ATOM 14303 C C . HIS A 1 5 ? -16.823 2.484 12.328 1.00 0.00 5 HIS A C 13
ATOM 14304 O O . HIS A 1 5 ? -16.928 3.233 13.293 1.00 0.00 5 HIS A O 13
ATOM 14318 N N . ARG A 1 6 ? -15.741 1.749 12.098 1.00 0.00 6 ARG A N 13
ATOM 14319 C CA . ARG A 1 6 ? -14.593 1.790 12.997 1.00 0.00 6 ARG A CA 13
ATOM 14320 C C . ARG A 1 6 ? -13.360 1.168 12.346 1.00 0.00 6 ARG A C 13
ATOM 14321 O O . ARG A 1 6 ? -13.262 -0.052 12.210 1.00 0.00 6 ARG A O 13
ATOM 14342 N N . MET A 1 7 ? -12.418 2.019 11.947 1.00 0.00 7 MET A N 13
ATOM 14343 C CA . MET A 1 7 ? -11.186 1.561 11.313 1.00 0.00 7 MET A CA 13
ATOM 14344 C C . MET A 1 7 ? -10.033 1.571 12.313 1.00 0.00 7 MET A C 13
ATOM 14345 O O . MET A 1 7 ? -9.804 2.567 12.998 1.00 0.00 7 MET A O 13
ATOM 14359 N N . SER A 1 8 ? -9.311 0.458 12.393 1.00 0.00 8 SER A N 13
ATOM 14360 C CA . SER A 1 8 ? -8.186 0.344 13.311 1.00 0.00 8 SER A CA 13
ATOM 14361 C C . SER A 1 8 ? -7.112 -0.584 12.751 1.00 0.00 8 SER A C 13
ATOM 14362 O O . SER A 1 8 ? -5.971 -0.174 12.541 1.00 0.00 8 SER A O 13
ATOM 14370 N N . ASN A 1 9 ? -7.487 -1.837 12.512 1.00 0.00 9 ASN A N 13
ATOM 14371 C CA . ASN A 1 9 ? -6.555 -2.822 11.977 1.00 0.00 9 ASN A CA 13
ATOM 14372 C C . ASN A 1 9 ? -6.842 -3.099 10.504 1.00 0.00 9 ASN A C 13
ATOM 14373 O O . ASN A 1 9 ? -5.921 -3.257 9.703 1.00 0.00 9 ASN A O 13
ATOM 14384 N N . MET A 1 10 ? -8.124 -3.155 10.153 1.00 0.00 10 MET A N 13
ATOM 14385 C CA . MET A 1 10 ? -8.526 -3.411 8.774 1.00 0.00 10 MET A CA 13
ATOM 14386 C C . MET A 1 10 ? -8.483 -2.131 7.947 1.00 0.00 10 MET A C 13
ATOM 14387 O O . MET A 1 10 ? -9.507 -1.478 7.744 1.00 0.00 10 MET A O 13
ATOM 14401 N N . ALA A 1 11 ? -7.295 -1.780 7.470 1.00 0.00 11 ALA A N 13
ATOM 14402 C CA . ALA A 1 11 ? -7.127 -0.580 6.660 1.00 0.00 11 ALA A CA 13
ATOM 14403 C C . ALA A 1 11 ? -7.396 -0.880 5.191 1.00 0.00 11 ALA A C 13
ATOM 14404 O O . ALA A 1 11 ? -6.863 -1.841 4.639 1.00 0.00 11 ALA A O 13
ATOM 14411 N N . THR A 1 12 ? -8.221 -0.053 4.562 1.00 0.00 12 THR A N 13
ATOM 14412 C CA . THR A 1 12 ? -8.553 -0.231 3.154 1.00 0.00 12 THR A CA 13
ATOM 14413 C C . THR A 1 12 ? -8.560 1.111 2.432 1.00 0.00 12 THR A C 13
ATOM 14414 O O . THR A 1 12 ? -9.123 2.090 2.923 1.00 0.00 12 THR A O 13
ATOM 14425 N N . PHE A 1 13 ? -7.928 1.153 1.265 1.00 0.00 13 PHE A N 13
ATOM 14426 C CA . PHE A 1 13 ? -7.859 2.378 0.477 1.00 0.00 13 PHE A CA 13
ATOM 14427 C C . PHE A 1 13 ? -8.797 2.311 -0.727 1.00 0.00 13 PHE A C 13
ATOM 14428 O O . PHE A 1 13 ? -9.154 1.230 -1.191 1.00 0.00 13 PHE A O 13
ATOM 14445 N N . SER A 1 14 ? -9.192 3.475 -1.231 1.00 0.00 14 SER A N 13
ATOM 14446 C CA . SER A 1 14 ? -10.082 3.545 -2.383 1.00 0.00 14 SER A CA 13
ATOM 14447 C C . SER A 1 14 ? -9.326 3.997 -3.631 1.00 0.00 14 SER A C 13
ATOM 14448 O O . SER A 1 14 ? -8.446 4.854 -3.555 1.00 0.00 14 SER A O 13
ATOM 14456 N N . LEU A 1 15 ? -9.681 3.426 -4.779 1.00 0.00 15 LEU A N 13
ATOM 14457 C CA . LEU A 1 15 ? -9.037 3.789 -6.040 1.00 0.00 15 LEU A CA 13
ATOM 14458 C C . LEU A 1 15 ? -9.960 4.674 -6.875 1.00 0.00 15 LEU A C 13
ATOM 14459 O O . LEU A 1 15 ? -9.518 5.647 -7.483 1.00 0.00 15 LEU A O 13
ATOM 14475 N N . GLY A 1 16 ? -11.247 4.338 -6.883 1.00 0.00 16 GLY A N 13
ATOM 14476 C CA . GLY A 1 16 ? -12.219 5.124 -7.626 1.00 0.00 16 GLY A CA 13
ATOM 14477 C C . GLY A 1 16 ? -12.329 4.734 -9.089 1.00 0.00 16 GLY A C 13
ATOM 14478 O O . GLY A 1 16 ? -12.413 5.600 -9.960 1.00 0.00 16 GLY A O 13
ATOM 14482 N N . LYS A 1 17 ? -12.342 3.432 -9.365 1.00 0.00 17 LYS A N 13
ATOM 14483 C CA . LYS A 1 17 ? -12.457 2.941 -10.738 1.00 0.00 17 LYS A CA 13
ATOM 14484 C C . LYS A 1 17 ? -11.442 3.625 -11.659 1.00 0.00 17 LYS A C 13
ATOM 14485 O O . LYS A 1 17 ? -11.812 4.269 -12.641 1.00 0.00 17 LYS A O 13
ATOM 14504 N N . HIS A 1 18 ? -10.162 3.477 -11.337 1.00 0.00 18 HIS A N 13
ATOM 14505 C CA . HIS A 1 18 ? -9.097 4.077 -12.134 1.00 0.00 18 HIS A CA 13
ATOM 14506 C C . HIS A 1 18 ? -8.226 2.990 -12.764 1.00 0.00 18 HIS A C 13
ATOM 14507 O O . HIS A 1 18 ? -8.295 1.828 -12.365 1.00 0.00 18 HIS A O 13
ATOM 14521 N N . PRO A 1 19 ? -7.394 3.345 -13.761 1.00 0.00 19 PRO A N 13
ATOM 14522 C CA . PRO A 1 19 ? -6.517 2.382 -14.439 1.00 0.00 19 PRO A CA 13
ATOM 14523 C C . PRO A 1 19 ? -5.576 1.673 -13.472 1.00 0.00 19 PRO A C 13
ATOM 14524 O O . PRO A 1 19 ? -5.317 0.481 -13.617 1.00 0.00 19 PRO A O 13
ATOM 14535 N N . HIS A 1 20 ? -5.074 2.423 -12.488 1.00 0.00 20 HIS A N 13
ATOM 14536 C CA . HIS A 1 20 ? -4.158 1.894 -11.474 1.00 0.00 20 HIS A CA 13
ATOM 14537 C C . HIS A 1 20 ? -3.461 3.029 -10.732 1.00 0.00 20 HIS A C 13
ATOM 14538 O O . HIS A 1 20 ? -3.781 4.201 -10.929 1.00 0.00 20 HIS A O 13
ATOM 14552 N N . VAL A 1 21 ? -2.509 2.672 -9.876 1.00 0.00 21 VAL A N 13
ATOM 14553 C CA . VAL A 1 21 ? -1.770 3.674 -9.103 1.00 0.00 21 VAL A CA 13
ATOM 14554 C C . VAL A 1 21 ? -0.316 3.268 -8.872 1.00 0.00 21 VAL A C 13
ATOM 14555 O O . VAL A 1 21 ? 0.061 2.116 -9.075 1.00 0.00 21 VAL A O 13
ATOM 14568 N N . GLU A 1 22 ? 0.490 4.232 -8.430 1.00 0.00 22 GLU A N 13
ATOM 14569 C CA . GLU A 1 22 ? 1.894 4.005 -8.148 1.00 0.00 22 GLU A CA 13
ATOM 14570 C C . GLU A 1 22 ? 2.084 3.722 -6.659 1.00 0.00 22 GLU A C 13
ATOM 14571 O O . GLU A 1 22 ? 1.416 4.330 -5.824 1.00 0.00 22 GLU A O 13
ATOM 14583 N N . LEU A 1 23 ? 2.976 2.787 -6.324 1.00 0.00 23 LEU A N 13
ATOM 14584 C CA . LEU A 1 23 ? 3.213 2.429 -4.923 1.00 0.00 23 LEU A CA 13
ATOM 14585 C C . LEU A 1 23 ? 3.311 3.668 -4.034 1.00 0.00 23 LEU A C 13
ATOM 14586 O O . LEU A 1 23 ? 2.942 3.625 -2.860 1.00 0.00 23 LEU A O 13
ATOM 14602 N N . CYS A 1 24 ? 3.792 4.772 -4.590 1.00 0.00 24 CYS A N 13
ATOM 14603 C CA . CYS A 1 24 ? 3.910 6.006 -3.826 1.00 0.00 24 CYS A CA 13
ATOM 14604 C C . CYS A 1 24 ? 2.529 6.577 -3.522 1.00 0.00 24 CYS A C 13
ATOM 14605 O O . CYS A 1 24 ? 2.276 7.056 -2.421 1.00 0.00 24 CYS A O 13
ATOM 14613 N N . ASP A 1 25 ? 1.637 6.514 -4.504 1.00 0.00 25 ASP A N 13
ATOM 14614 C CA . ASP A 1 25 ? 0.279 7.023 -4.336 1.00 0.00 25 ASP A CA 13
ATOM 14615 C C . ASP A 1 25 ? -0.470 6.242 -3.259 1.00 0.00 25 ASP A C 13
ATOM 14616 O O . ASP A 1 25 ? -0.901 6.810 -2.255 1.00 0.00 25 ASP A O 13
ATOM 14625 N N . LEU A 1 26 ? -0.626 4.939 -3.477 1.00 0.00 26 LEU A N 13
ATOM 14626 C CA . LEU A 1 26 ? -1.328 4.074 -2.530 1.00 0.00 26 LEU A CA 13
ATOM 14627 C C . LEU A 1 26 ? -0.819 4.268 -1.108 1.00 0.00 26 LEU A C 13
ATOM 14628 O O . LEU A 1 26 ? -1.602 4.436 -0.173 1.00 0.00 26 LEU A O 13
ATOM 14644 N N . LEU A 1 27 ? 0.497 4.230 -0.956 1.00 0.00 27 LEU A N 13
ATOM 14645 C CA . LEU A 1 27 ? 1.126 4.387 0.348 1.00 0.00 27 LEU A CA 13
ATOM 14646 C C . LEU A 1 27 ? 0.886 5.782 0.919 1.00 0.00 27 LEU A C 13
ATOM 14647 O O . LEU A 1 27 ? 0.276 5.932 1.979 1.00 0.00 27 LEU A O 13
ATOM 14663 N N . LYS A 1 28 ? 1.373 6.801 0.218 1.00 0.00 28 LYS A N 13
ATOM 14664 C CA . LYS A 1 28 ? 1.214 8.185 0.663 1.00 0.00 28 LYS A CA 13
ATOM 14665 C C . LYS A 1 28 ? -0.236 8.483 1.048 1.00 0.00 28 LYS A C 13
ATOM 14666 O O . LYS A 1 28 ? -0.510 8.935 2.159 1.00 0.00 28 LYS A O 13
ATOM 14685 N N . LEU A 1 29 ? -1.157 8.241 0.119 1.00 0.00 29 LEU A N 13
ATOM 14686 C CA . LEU A 1 29 ? -2.578 8.496 0.359 1.00 0.00 29 LEU A CA 13
ATOM 14687 C C . LEU A 1 29 ? -3.076 7.766 1.605 1.00 0.00 29 LEU A C 13
ATOM 14688 O O . LEU A 1 29 ? -3.832 8.327 2.399 1.00 0.00 29 LEU A O 13
ATOM 14704 N N . GLU A 1 30 ? -2.660 6.515 1.771 1.00 0.00 30 GLU A N 13
ATOM 14705 C CA . GLU A 1 30 ? -3.083 5.721 2.923 1.00 0.00 30 GLU A CA 13
ATOM 14706 C C . GLU A 1 30 ? -2.434 6.214 4.212 1.00 0.00 30 GLU A C 13
ATOM 14707 O O . GLU A 1 30 ? -2.878 5.867 5.306 1.00 0.00 30 GLU A O 13
ATOM 14719 N N . GLY A 1 31 ? -1.391 7.027 4.085 1.00 0.00 31 GLY A N 13
ATOM 14720 C CA . GLY A 1 31 ? -0.722 7.546 5.261 1.00 0.00 31 GLY A CA 13
ATOM 14721 C C . GLY A 1 31 ? 0.514 6.752 5.641 1.00 0.00 31 GLY A C 13
ATOM 14722 O O . GLY A 1 31 ? 0.927 6.763 6.800 1.00 0.00 31 GLY A O 13
ATOM 14726 N N . TRP A 1 32 ? 1.117 6.071 4.668 1.00 0.00 32 TRP A N 13
ATOM 14727 C CA . TRP A 1 32 ? 2.320 5.288 4.932 1.00 0.00 32 TRP A CA 13
ATOM 14728 C C . TRP A 1 32 ? 3.528 6.214 5.062 1.00 0.00 32 TRP A C 13
ATOM 14729 O O . TRP A 1 32 ? 4.110 6.343 6.139 1.00 0.00 32 TRP A O 13
ATOM 14750 N N . SER A 1 33 ? 3.892 6.867 3.960 1.00 0.00 33 SER A N 13
ATOM 14751 C CA . SER A 1 33 ? 5.021 7.791 3.950 1.00 0.00 33 SER A CA 13
ATOM 14752 C C . SER A 1 33 ? 4.526 9.233 3.895 1.00 0.00 33 SER A C 13
ATOM 14753 O O . SER A 1 33 ? 3.561 9.537 3.193 1.00 0.00 33 SER A O 13
ATOM 14761 N N . GLU A 1 34 ? 5.179 10.120 4.641 1.00 0.00 34 GLU A N 13
ATOM 14762 C CA . GLU A 1 34 ? 4.779 11.523 4.665 1.00 0.00 34 GLU A CA 13
ATOM 14763 C C . GLU A 1 34 ? 5.224 12.233 3.391 1.00 0.00 34 GLU A C 13
ATOM 14764 O O . GLU A 1 34 ? 4.525 13.107 2.877 1.00 0.00 34 GLU A O 13
ATOM 14776 N N . SER A 1 35 ? 6.380 11.835 2.878 1.00 0.00 35 SER A N 13
ATOM 14777 C CA . SER A 1 35 ? 6.915 12.408 1.651 1.00 0.00 35 SER A CA 13
ATOM 14778 C C . SER A 1 35 ? 6.779 11.420 0.502 1.00 0.00 35 SER A C 13
ATOM 14779 O O . SER A 1 35 ? 6.323 11.766 -0.587 1.00 0.00 35 SER A O 13
ATOM 14787 N N . GLY A 1 36 ? 7.191 10.183 0.764 1.00 0.00 36 GLY A N 13
ATOM 14788 C CA . GLY A 1 36 ? 7.126 9.142 -0.242 1.00 0.00 36 GLY A CA 13
ATOM 14789 C C . GLY A 1 36 ? 8.503 8.625 -0.623 1.00 0.00 36 GLY A C 13
ATOM 14790 O O . GLY A 1 36 ? 8.642 7.483 -1.056 1.00 0.00 36 GLY A O 13
ATOM 14794 N N . ALA A 1 37 ? 9.520 9.469 -0.459 1.00 0.00 37 ALA A N 13
ATOM 14795 C CA . ALA A 1 37 ? 10.891 9.088 -0.789 1.00 0.00 37 ALA A CA 13
ATOM 14796 C C . ALA A 1 37 ? 11.849 9.342 0.377 1.00 0.00 37 ALA A C 13
ATOM 14797 O O . ALA A 1 37 ? 13.039 9.037 0.288 1.00 0.00 37 ALA A O 13
ATOM 14804 N N . GLN A 1 38 ? 11.332 9.905 1.466 1.00 0.00 38 GLN A N 13
ATOM 14805 C CA . GLN A 1 38 ? 12.151 10.199 2.638 1.00 0.00 38 GLN A CA 13
ATOM 14806 C C . GLN A 1 38 ? 12.781 8.925 3.198 1.00 0.00 38 GLN A C 13
ATOM 14807 O O . GLN A 1 38 ? 13.970 8.672 2.999 1.00 0.00 38 GLN A O 13
ATOM 14821 N N . ALA A 1 39 ? 11.979 8.129 3.899 1.00 0.00 39 ALA A N 13
ATOM 14822 C CA . ALA A 1 39 ? 12.459 6.882 4.490 1.00 0.00 39 ALA A CA 13
ATOM 14823 C C . ALA A 1 39 ? 12.577 5.771 3.448 1.00 0.00 39 ALA A C 13
ATOM 14824 O O . ALA A 1 39 ? 12.687 4.596 3.796 1.00 0.00 39 ALA A O 13
ATOM 14831 N N . LYS A 1 40 ? 12.545 6.143 2.171 1.00 0.00 40 LYS A N 13
ATOM 14832 C CA . LYS A 1 40 ? 12.639 5.170 1.093 1.00 0.00 40 LYS A CA 13
ATOM 14833 C C . LYS A 1 40 ? 11.464 4.201 1.148 1.00 0.00 40 LYS A C 13
ATOM 14834 O O . LYS A 1 40 ? 11.563 3.056 0.706 1.00 0.00 40 LYS A O 13
ATOM 14853 N N . ILE A 1 41 ? 10.346 4.680 1.689 1.00 0.00 41 ILE A N 13
ATOM 14854 C CA . ILE A 1 41 ? 9.135 3.878 1.802 1.00 0.00 41 ILE A CA 13
ATOM 14855 C C . ILE A 1 41 ? 8.667 3.416 0.423 1.00 0.00 41 ILE A C 13
ATOM 14856 O O . ILE A 1 41 ? 7.991 2.397 0.294 1.00 0.00 41 ILE A O 13
ATOM 14872 N N . ALA A 1 42 ? 9.043 4.169 -0.608 1.00 0.00 42 ALA A N 13
ATOM 14873 C CA . ALA A 1 42 ? 8.665 3.828 -1.976 1.00 0.00 42 ALA A CA 13
ATOM 14874 C C . ALA A 1 42 ? 9.382 2.564 -2.447 1.00 0.00 42 ALA A C 13
ATOM 14875 O O . ALA A 1 42 ? 8.793 1.479 -2.476 1.00 0.00 42 ALA A O 13
ATOM 14882 N N . ILE A 1 43 ? 10.657 2.703 -2.810 1.00 0.00 43 ILE A N 13
ATOM 14883 C CA . ILE A 1 43 ? 11.445 1.564 -3.273 1.00 0.00 43 ILE A CA 13
ATOM 14884 C C . ILE A 1 43 ? 11.296 0.385 -2.318 1.00 0.00 43 ILE A C 13
ATOM 14885 O O . ILE A 1 43 ? 11.256 -0.772 -2.742 1.00 0.00 43 ILE A O 13
ATOM 14901 N N . ALA A 1 44 ? 11.203 0.689 -1.028 1.00 0.00 44 ALA A N 13
ATOM 14902 C CA . ALA A 1 44 ? 11.044 -0.342 -0.012 1.00 0.00 44 ALA A CA 13
ATOM 14903 C C . ALA A 1 44 ? 9.749 -1.116 -0.234 1.00 0.00 44 ALA A C 13
ATOM 14904 O O . ALA A 1 44 ? 9.776 -2.301 -0.564 1.00 0.00 44 ALA A O 13
ATOM 14911 N N . GLU A 1 45 ? 8.614 -0.437 -0.051 1.00 0.00 45 GLU A N 13
ATOM 14912 C CA . GLU A 1 45 ? 7.297 -1.055 -0.237 1.00 0.00 45 GLU A CA 13
ATOM 14913 C C . GLU A 1 45 ? 7.336 -2.090 -1.358 1.00 0.00 45 GLU A C 13
ATOM 14914 O O . GLU A 1 45 ? 6.838 -3.206 -1.204 1.00 0.00 45 GLU A O 13
ATOM 14926 N N . GLY A 1 46 ? 7.956 -1.720 -2.476 1.00 0.00 46 GLY A N 13
ATOM 14927 C CA . GLY A 1 46 ? 8.070 -2.644 -3.588 1.00 0.00 46 GLY A CA 13
ATOM 14928 C C . GLY A 1 46 ? 8.808 -3.901 -3.177 1.00 0.00 46 GLY A C 13
ATOM 14929 O O . GLY A 1 46 ? 8.199 -4.952 -2.976 1.00 0.00 46 GLY A O 13
ATOM 14933 N N . GLN A 1 47 ? 10.129 -3.786 -3.055 1.00 0.00 47 GLN A N 13
ATOM 14934 C CA . GLN A 1 47 ? 10.982 -4.910 -2.665 1.00 0.00 47 GLN A CA 13
ATOM 14935 C C . GLN A 1 47 ? 10.398 -5.709 -1.490 1.00 0.00 47 GLN A C 13
ATOM 14936 O O . GLN A 1 47 ? 10.831 -6.832 -1.228 1.00 0.00 47 GLN A O 13
ATOM 14950 N N . VAL A 1 48 ? 9.424 -5.138 -0.778 1.00 0.00 48 VAL A N 13
ATOM 14951 C CA . VAL A 1 48 ? 8.817 -5.826 0.356 1.00 0.00 48 VAL A CA 13
ATOM 14952 C C . VAL A 1 48 ? 7.869 -6.930 -0.128 1.00 0.00 48 VAL A C 13
ATOM 14953 O O . VAL A 1 48 ? 8.304 -8.062 -0.346 1.00 0.00 48 VAL A O 13
ATOM 14966 N N . LYS A 1 49 ? 6.584 -6.614 -0.301 1.00 0.00 49 LYS A N 13
ATOM 14967 C CA . LYS A 1 49 ? 5.622 -7.609 -0.763 1.00 0.00 49 LYS A CA 13
ATOM 14968 C C . LYS A 1 49 ? 4.280 -6.966 -1.089 1.00 0.00 49 LYS A C 13
ATOM 14969 O O . LYS A 1 49 ? 3.782 -6.125 -0.340 1.00 0.00 49 LYS A O 13
ATOM 14988 N N . VAL A 1 50 ? 3.692 -7.379 -2.207 1.00 0.00 50 VAL A N 13
ATOM 14989 C CA . VAL A 1 50 ? 2.404 -6.859 -2.627 1.00 0.00 50 VAL A CA 13
ATOM 14990 C C . VAL A 1 50 ? 1.478 -8.007 -3.003 1.00 0.00 50 VAL A C 13
ATOM 14991 O O . VAL A 1 50 ? 1.925 -9.020 -3.537 1.00 0.00 50 VAL A O 13
ATOM 15004 N N . ASP A 1 51 ? 0.192 -7.847 -2.717 1.00 0.00 51 ASP A N 13
ATOM 15005 C CA . ASP A 1 51 ? -0.792 -8.877 -3.027 1.00 0.00 51 ASP A CA 13
ATOM 15006 C C . ASP A 1 51 ? -0.830 -9.143 -4.526 1.00 0.00 51 ASP A C 13
ATOM 15007 O O . ASP A 1 51 ? -1.729 -8.683 -5.230 1.00 0.00 51 ASP A O 13
ATOM 15016 N N . GLY A 1 52 ? 0.161 -9.881 -5.007 1.00 0.00 52 GLY A N 13
ATOM 15017 C CA . GLY A 1 52 ? 0.241 -10.189 -6.418 1.00 0.00 52 GLY A CA 13
ATOM 15018 C C . GLY A 1 52 ? 1.531 -9.694 -7.046 1.00 0.00 52 GLY A C 13
ATOM 15019 O O . GLY A 1 52 ? 1.860 -10.072 -8.170 1.00 0.00 52 GLY A O 13
ATOM 15023 N N . ALA A 1 53 ? 2.270 -8.849 -6.324 1.00 0.00 53 ALA A N 13
ATOM 15024 C CA . ALA A 1 53 ? 3.527 -8.316 -6.832 1.00 0.00 53 ALA A CA 13
ATOM 15025 C C . ALA A 1 53 ? 4.629 -8.434 -5.783 1.00 0.00 53 ALA A C 13
ATOM 15026 O O . ALA A 1 53 ? 4.431 -8.092 -4.617 1.00 0.00 53 ALA A O 13
ATOM 15033 N N . VAL A 1 54 ? 5.792 -8.912 -6.210 1.00 0.00 54 VAL A N 13
ATOM 15034 C CA . VAL A 1 54 ? 6.939 -9.070 -5.327 1.00 0.00 54 VAL A CA 13
ATOM 15035 C C . VAL A 1 54 ? 8.157 -8.340 -5.888 1.00 0.00 54 VAL A C 13
ATOM 15036 O O . VAL A 1 54 ? 9.290 -8.789 -5.718 1.00 0.00 54 VAL A O 13
ATOM 15049 N N . GLU A 1 55 ? 7.920 -7.237 -6.588 1.00 0.00 55 GLU A N 13
ATOM 15050 C CA . GLU A 1 55 ? 9.009 -6.485 -7.202 1.00 0.00 55 GLU A CA 13
ATOM 15051 C C . GLU A 1 55 ? 9.286 -5.172 -6.483 1.00 0.00 55 GLU A C 13
ATOM 15052 O O . GLU A 1 55 ? 8.446 -4.658 -5.745 1.00 0.00 55 GLU A O 13
ATOM 15064 N N . THR A 1 56 ? 10.484 -4.648 -6.711 1.00 0.00 56 THR A N 13
ATOM 15065 C CA . THR A 1 56 ? 10.916 -3.400 -6.095 1.00 0.00 56 THR A CA 13
ATOM 15066 C C . THR A 1 56 ? 10.983 -2.263 -7.116 1.00 0.00 56 THR A C 13
ATOM 15067 O O . THR A 1 56 ? 11.988 -1.558 -7.204 1.00 0.00 56 THR A O 13
ATOM 15078 N N . ARG A 1 57 ? 9.913 -2.084 -7.882 1.00 0.00 57 ARG A N 13
ATOM 15079 C CA . ARG A 1 57 ? 9.868 -1.024 -8.886 1.00 0.00 57 ARG A CA 13
ATOM 15080 C C . ARG A 1 57 ? 9.443 0.302 -8.263 1.00 0.00 57 ARG A C 13
ATOM 15081 O O . ARG A 1 57 ? 9.066 0.355 -7.094 1.00 0.00 57 ARG A O 13
ATOM 15102 N N . LYS A 1 58 ? 9.498 1.370 -9.054 1.00 0.00 58 LYS A N 13
ATOM 15103 C CA . LYS A 1 58 ? 9.107 2.692 -8.575 1.00 0.00 58 LYS A CA 13
ATOM 15104 C C . LYS A 1 58 ? 7.588 2.867 -8.628 1.00 0.00 58 LYS A C 13
ATOM 15105 O O . LYS A 1 58 ? 7.062 3.913 -8.250 1.00 0.00 58 LYS A O 13
ATOM 15124 N N . ARG A 1 59 ? 6.890 1.835 -9.097 1.00 0.00 59 ARG A N 13
ATOM 15125 C CA . ARG A 1 59 ? 5.437 1.872 -9.193 1.00 0.00 59 ARG A CA 13
ATOM 15126 C C . ARG A 1 59 ? 4.870 0.461 -9.299 1.00 0.00 59 ARG A C 13
ATOM 15127 O O . ARG A 1 59 ? 5.565 -0.464 -9.720 1.00 0.00 59 ARG A O 13
ATOM 15148 N N . CYS A 1 60 ? 3.604 0.301 -8.932 1.00 0.00 60 CYS A N 13
ATOM 15149 C CA . CYS A 1 60 ? 2.954 -0.998 -9.007 1.00 0.00 60 CYS A CA 13
ATOM 15150 C C . CYS A 1 60 ? 1.567 -0.856 -9.621 1.00 0.00 60 CYS A C 13
ATOM 15151 O O . CYS A 1 60 ? 0.686 -0.223 -9.043 1.00 0.00 60 CYS A O 13
ATOM 15159 N N . LYS A 1 61 ? 1.379 -1.450 -10.794 1.00 0.00 61 LYS A N 13
ATOM 15160 C CA . LYS A 1 61 ? 0.095 -1.381 -11.480 1.00 0.00 61 LYS A CA 13
ATOM 15161 C C . LYS A 1 61 ? -0.908 -2.318 -10.822 1.00 0.00 61 LYS A C 13
ATOM 15162 O O . LYS A 1 61 ? -0.953 -3.509 -11.127 1.00 0.00 61 LYS A O 13
ATOM 15181 N N . ILE A 1 62 ? -1.699 -1.772 -9.907 1.00 0.00 62 ILE A N 13
ATOM 15182 C CA . ILE A 1 62 ? -2.691 -2.559 -9.191 1.00 0.00 62 ILE A CA 13
ATOM 15183 C C . ILE A 1 62 ? -4.029 -1.836 -9.106 1.00 0.00 62 ILE A C 13
ATOM 15184 O O . ILE A 1 62 ? -4.080 -0.622 -8.906 1.00 0.00 62 ILE A O 13
ATOM 15200 N N . VAL A 1 63 ? -5.111 -2.593 -9.245 1.00 0.00 63 VAL A N 13
ATOM 15201 C CA . VAL A 1 63 ? -6.452 -2.027 -9.169 1.00 0.00 63 VAL A CA 13
ATOM 15202 C C . VAL A 1 63 ? -7.417 -3.000 -8.498 1.00 0.00 63 VAL A C 13
ATOM 15203 O O . VAL A 1 63 ? -7.060 -4.136 -8.201 1.00 0.00 63 VAL A O 13
ATOM 15216 N N . ALA A 1 64 ? -8.649 -2.554 -8.283 1.00 0.00 64 ALA A N 13
ATOM 15217 C CA . ALA A 1 64 ? -9.676 -3.391 -7.668 1.00 0.00 64 ALA A CA 13
ATOM 15218 C C . ALA A 1 64 ? -9.338 -3.724 -6.206 1.00 0.00 64 ALA A C 13
ATOM 15219 O O . ALA A 1 64 ? -8.701 -2.929 -5.517 1.00 0.00 64 ALA A O 13
ATOM 15226 N N . GLY A 1 65 ? -9.788 -4.889 -5.731 1.00 0.00 65 GLY A N 13
ATOM 15227 C CA . GLY A 1 65 ? -9.547 -5.290 -4.360 1.00 0.00 65 GLY A CA 13
ATOM 15228 C C . GLY A 1 65 ? -8.225 -6.006 -4.163 1.00 0.00 65 GLY A C 13
ATOM 15229 O O . GLY A 1 65 ? -8.184 -7.233 -4.068 1.00 0.00 65 GLY A O 13
ATOM 15233 N N . GLN A 1 66 ? -7.144 -5.239 -4.098 1.00 0.00 66 GLN A N 13
ATOM 15234 C CA . GLN A 1 66 ? -5.809 -5.809 -3.905 1.00 0.00 66 GLN A CA 13
ATOM 15235 C C . GLN A 1 66 ? -5.137 -5.241 -2.656 1.00 0.00 66 GLN A C 13
ATOM 15236 O O . GLN A 1 66 ? -5.520 -4.182 -2.157 1.00 0.00 66 GLN A O 13
ATOM 15250 N N . THR A 1 67 ? -4.148 -5.972 -2.143 1.00 0.00 67 THR A N 13
ATOM 15251 C CA . THR A 1 67 ? -3.429 -5.571 -0.933 1.00 0.00 67 THR A CA 13
ATOM 15252 C C . THR A 1 67 ? -1.959 -5.247 -1.205 1.00 0.00 67 THR A C 13
ATOM 15253 O O . THR A 1 67 ? -1.372 -5.711 -2.183 1.00 0.00 67 THR A O 13
ATOM 15264 N N . VAL A 1 68 ? -1.372 -4.456 -0.306 1.00 0.00 68 VAL A N 13
ATOM 15265 C CA . VAL A 1 68 ? 0.036 -4.064 -0.403 1.00 0.00 68 VAL A CA 13
ATOM 15266 C C . VAL A 1 68 ? 0.716 -4.225 0.962 1.00 0.00 68 VAL A C 13
ATOM 15267 O O . VAL A 1 68 ? 0.072 -4.061 1.997 1.00 0.00 68 VAL A O 13
ATOM 15280 N N . SER A 1 69 ? 2.010 -4.567 0.968 1.00 0.00 69 SER A N 13
ATOM 15281 C CA . SER A 1 69 ? 2.722 -4.762 2.234 1.00 0.00 69 SER A CA 13
ATOM 15282 C C . SER A 1 69 ? 4.131 -4.154 2.241 1.00 0.00 69 SER A C 13
ATOM 15283 O O . SER A 1 69 ? 4.930 -4.381 1.326 1.00 0.00 69 SER A O 13
ATOM 15291 N N . PHE A 1 70 ? 4.432 -3.409 3.315 1.00 0.00 70 PHE A N 13
ATOM 15292 C CA . PHE A 1 70 ? 5.746 -2.784 3.505 1.00 0.00 70 PHE A CA 13
ATOM 15293 C C . PHE A 1 70 ? 6.185 -2.902 4.966 1.00 0.00 70 PHE A C 13
ATOM 15294 O O . PHE A 1 70 ? 5.543 -2.354 5.860 1.00 0.00 70 PHE A O 13
ATOM 15311 N N . ALA A 1 71 ? 7.297 -3.598 5.194 1.00 0.00 71 ALA A N 13
ATOM 15312 C CA . ALA A 1 71 ? 7.853 -3.780 6.536 1.00 0.00 71 ALA A CA 13
ATOM 15313 C C . ALA A 1 71 ? 6.775 -3.975 7.604 1.00 0.00 71 ALA A C 13
ATOM 15314 O O . ALA A 1 71 ? 6.974 -3.612 8.763 1.00 0.00 71 ALA A O 13
ATOM 15321 N N . GLY A 1 72 ? 5.641 -4.554 7.221 1.00 0.00 72 GLY A N 13
ATOM 15322 C CA . GLY A 1 72 ? 4.576 -4.784 8.183 1.00 0.00 72 GLY A CA 13
ATOM 15323 C C . GLY A 1 72 ? 3.301 -4.032 7.864 1.00 0.00 72 GLY A C 13
ATOM 15324 O O . GLY A 1 72 ? 2.283 -4.232 8.526 1.00 0.00 72 GLY A O 13
ATOM 15328 N N . HIS A 1 73 ? 3.344 -3.160 6.865 1.00 0.00 73 HIS A N 13
ATOM 15329 C CA . HIS A 1 73 ? 2.172 -2.381 6.499 1.00 0.00 73 HIS A CA 13
ATOM 15330 C C . HIS A 1 73 ? 1.312 -3.136 5.491 1.00 0.00 73 HIS A C 13
ATOM 15331 O O . HIS A 1 73 ? 1.496 -2.994 4.287 1.00 0.00 73 HIS A O 13
ATOM 15345 N N . SER A 1 74 ? 0.368 -3.933 5.984 1.00 0.00 74 SER A N 13
ATOM 15346 C CA . SER A 1 74 ? -0.514 -4.697 5.107 1.00 0.00 74 SER A CA 13
ATOM 15347 C C . SER A 1 74 ? -1.875 -4.017 4.972 1.00 0.00 74 SER A C 13
ATOM 15348 O O . SER A 1 74 ? -2.716 -4.106 5.865 1.00 0.00 74 SER A O 13
ATOM 15356 N N . VAL A 1 75 ? -2.078 -3.336 3.848 1.00 0.00 75 VAL A N 13
ATOM 15357 C CA . VAL A 1 75 ? -3.330 -2.632 3.587 1.00 0.00 75 VAL A CA 13
ATOM 15358 C C . VAL A 1 75 ? -3.913 -3.043 2.238 1.00 0.00 75 VAL A C 13
ATOM 15359 O O . VAL A 1 75 ? -3.180 -3.445 1.334 1.00 0.00 75 VAL A O 13
ATOM 15372 N N . GLN A 1 76 ? -5.231 -2.935 2.100 1.00 0.00 76 GLN A N 13
ATOM 15373 C CA . GLN A 1 76 ? -5.892 -3.290 0.852 1.00 0.00 76 GLN A CA 13
ATOM 15374 C C . GLN A 1 76 ? -6.485 -2.062 0.177 1.00 0.00 76 GLN A C 13
ATOM 15375 O O . GLN A 1 76 ? -6.620 -1.005 0.790 1.00 0.00 76 GLN A O 13
ATOM 15389 N N . VAL A 1 77 ? -6.833 -2.217 -1.096 1.00 0.00 77 VAL A N 13
ATOM 15390 C CA . VAL A 1 77 ? -7.410 -1.132 -1.879 1.00 0.00 77 VAL A CA 13
ATOM 15391 C C . VAL A 1 77 ? -8.562 -1.648 -2.740 1.00 0.00 77 VAL A C 13
ATOM 15392 O O . VAL A 1 77 ? -8.602 -2.827 -3.076 1.00 0.00 77 VAL A O 13
ATOM 15405 N N . VAL A 1 78 ? -9.494 -0.763 -3.097 1.00 0.00 78 VAL A N 13
ATOM 15406 C CA . VAL A 1 78 ? -10.640 -1.150 -3.923 1.00 0.00 78 VAL A CA 13
ATOM 15407 C C . VAL A 1 78 ? -10.845 -0.179 -5.081 1.00 0.00 78 VAL A C 13
ATOM 15408 O O . VAL A 1 78 ? -10.352 0.946 -5.055 1.00 0.00 78 VAL A O 13
ATOM 15421 N N . ALA A 1 79 ? -11.588 -0.619 -6.095 1.00 0.00 79 ALA A N 13
ATOM 15422 C CA . ALA A 1 79 ? -11.867 0.214 -7.260 1.00 0.00 79 ALA A CA 13
ATOM 15423 C C . ALA A 1 79 ? -13.284 -0.008 -7.777 1.00 0.00 79 ALA A C 13
ATOM 15424 O O . ALA A 1 79 ? -13.853 -1.085 -7.502 1.00 0.00 79 ALA A O 13
ATOM 15432 N N . GLY A 1 1 ? -31.604 3.985 9.255 1.00 0.00 1 GLY A N 14
ATOM 15433 C CA . GLY A 1 1 ? -32.324 3.055 10.167 1.00 0.00 1 GLY A CA 14
ATOM 15434 C C . GLY A 1 1 ? -31.435 1.939 10.680 1.00 0.00 1 GLY A C 14
ATOM 15435 O O . GLY A 1 1 ? -30.947 1.119 9.903 1.00 0.00 1 GLY A O 14
ATOM 15441 N N . SER A 1 2 ? -31.224 1.910 11.991 1.00 0.00 2 SER A N 14
ATOM 15442 C CA . SER A 1 2 ? -30.387 0.888 12.610 1.00 0.00 2 SER A CA 14
ATOM 15443 C C . SER A 1 2 ? -28.946 0.986 12.113 1.00 0.00 2 SER A C 14
ATOM 15444 O O . SER A 1 2 ? -28.260 -0.025 11.966 1.00 0.00 2 SER A O 14
ATOM 15452 N N . MET A 1 3 ? -28.496 2.210 11.857 1.00 0.00 3 MET A N 14
ATOM 15453 C CA . MET A 1 3 ? -27.138 2.439 11.376 1.00 0.00 3 MET A CA 14
ATOM 15454 C C . MET A 1 3 ? -26.182 2.686 12.538 1.00 0.00 3 MET A C 14
ATOM 15455 O O . MET A 1 3 ? -26.364 3.619 13.318 1.00 0.00 3 MET A O 14
ATOM 15469 N N . ILE A 1 4 ? -25.161 1.842 12.645 1.00 0.00 4 ILE A N 14
ATOM 15470 C CA . ILE A 1 4 ? -24.174 1.967 13.711 1.00 0.00 4 ILE A CA 14
ATOM 15471 C C . ILE A 1 4 ? -22.853 2.510 13.182 1.00 0.00 4 ILE A C 14
ATOM 15472 O O . ILE A 1 4 ? -22.221 1.903 12.316 1.00 0.00 4 ILE A O 14
ATOM 15488 N N . HIS A 1 5 ? -22.438 3.655 13.710 1.00 0.00 5 HIS A N 14
ATOM 15489 C CA . HIS A 1 5 ? -21.188 4.279 13.293 1.00 0.00 5 HIS A CA 14
ATOM 15490 C C . HIS A 1 5 ? -19.992 3.556 13.902 1.00 0.00 5 HIS A C 14
ATOM 15491 O O . HIS A 1 5 ? -20.014 3.177 15.074 1.00 0.00 5 HIS A O 14
ATOM 15505 N N . ARG A 1 6 ? -18.950 3.365 13.101 1.00 0.00 6 ARG A N 14
ATOM 15506 C CA . ARG A 1 6 ? -17.746 2.687 13.566 1.00 0.00 6 ARG A CA 14
ATOM 15507 C C . ARG A 1 6 ? -16.587 3.667 13.707 1.00 0.00 6 ARG A C 14
ATOM 15508 O O . ARG A 1 6 ? -16.522 4.674 13.002 1.00 0.00 6 ARG A O 14
ATOM 15529 N N . MET A 1 7 ? -15.673 3.367 14.625 1.00 0.00 7 MET A N 14
ATOM 15530 C CA . MET A 1 7 ? -14.516 4.224 14.859 1.00 0.00 7 MET A CA 14
ATOM 15531 C C . MET A 1 7 ? -13.262 3.638 14.215 1.00 0.00 7 MET A C 14
ATOM 15532 O O . MET A 1 7 ? -12.500 4.348 13.558 1.00 0.00 7 MET A O 14
ATOM 15546 N N . SER A 1 8 ? -13.055 2.340 14.408 1.00 0.00 8 SER A N 14
ATOM 15547 C CA . SER A 1 8 ? -11.895 1.657 13.847 1.00 0.00 8 SER A CA 14
ATOM 15548 C C . SER A 1 8 ? -11.855 1.801 12.328 1.00 0.00 8 SER A C 14
ATOM 15549 O O . SER A 1 8 ? -12.878 1.675 11.655 1.00 0.00 8 SER A O 14
ATOM 15557 N N . ASN A 1 9 ? -10.667 2.069 11.797 1.00 0.00 9 ASN A N 14
ATOM 15558 C CA . ASN A 1 9 ? -10.493 2.236 10.358 1.00 0.00 9 ASN A CA 14
ATOM 15559 C C . ASN A 1 9 ? -9.704 1.076 9.762 1.00 0.00 9 ASN A C 14
ATOM 15560 O O . ASN A 1 9 ? -8.483 1.012 9.894 1.00 0.00 9 ASN A O 14
ATOM 15571 N N . MET A 1 10 ? -10.408 0.166 9.097 1.00 0.00 10 MET A N 14
ATOM 15572 C CA . MET A 1 10 ? -9.769 -0.985 8.473 1.00 0.00 10 MET A CA 14
ATOM 15573 C C . MET A 1 10 ? -8.893 -0.544 7.307 1.00 0.00 10 MET A C 14
ATOM 15574 O O . MET A 1 10 ? -9.236 0.387 6.578 1.00 0.00 10 MET A O 14
ATOM 15588 N N . ALA A 1 11 ? -7.758 -1.211 7.139 1.00 0.00 11 ALA A N 14
ATOM 15589 C CA . ALA A 1 11 ? -6.833 -0.880 6.063 1.00 0.00 11 ALA A CA 14
ATOM 15590 C C . ALA A 1 11 ? -7.464 -1.130 4.700 1.00 0.00 11 ALA A C 14
ATOM 15591 O O . ALA A 1 11 ? -7.270 -2.186 4.103 1.00 0.00 11 ALA A O 14
ATOM 15598 N N . THR A 1 12 ? -8.213 -0.153 4.206 1.00 0.00 12 THR A N 14
ATOM 15599 C CA . THR A 1 12 ? -8.857 -0.278 2.906 1.00 0.00 12 THR A CA 14
ATOM 15600 C C . THR A 1 12 ? -8.777 1.035 2.134 1.00 0.00 12 THR A C 14
ATOM 15601 O O . THR A 1 12 ? -9.436 2.013 2.485 1.00 0.00 12 THR A O 14
ATOM 15612 N N . PHE A 1 13 ? -7.965 1.049 1.082 1.00 0.00 13 PHE A N 14
ATOM 15613 C CA . PHE A 1 13 ? -7.794 2.243 0.258 1.00 0.00 13 PHE A CA 14
ATOM 15614 C C . PHE A 1 13 ? -8.656 2.166 -1.003 1.00 0.00 13 PHE A C 14
ATOM 15615 O O . PHE A 1 13 ? -9.247 1.128 -1.296 1.00 0.00 13 PHE A O 14
ATOM 15632 N N . SER A 1 14 ? -8.732 3.279 -1.733 1.00 0.00 14 SER A N 14
ATOM 15633 C CA . SER A 1 14 ? -9.522 3.349 -2.960 1.00 0.00 14 SER A CA 14
ATOM 15634 C C . SER A 1 14 ? -8.625 3.370 -4.200 1.00 0.00 14 SER A C 14
ATOM 15635 O O . SER A 1 14 ? -7.605 4.058 -4.226 1.00 0.00 14 SER A O 14
ATOM 15643 N N . LEU A 1 15 ? -9.022 2.622 -5.230 1.00 0.00 15 LEU A N 14
ATOM 15644 C CA . LEU A 1 15 ? -8.260 2.566 -6.481 1.00 0.00 15 LEU A CA 14
ATOM 15645 C C . LEU A 1 15 ? -9.168 2.767 -7.690 1.00 0.00 15 LEU A C 14
ATOM 15646 O O . LEU A 1 15 ? -8.784 3.408 -8.668 1.00 0.00 15 LEU A O 14
ATOM 15662 N N . GLY A 1 16 ? -10.372 2.205 -7.618 1.00 0.00 16 GLY A N 14
ATOM 15663 C CA . GLY A 1 16 ? -11.322 2.316 -8.713 1.00 0.00 16 GLY A CA 14
ATOM 15664 C C . GLY A 1 16 ? -11.402 3.718 -9.289 1.00 0.00 16 GLY A C 14
ATOM 15665 O O . GLY A 1 16 ? -11.726 3.894 -10.463 1.00 0.00 16 GLY A O 14
ATOM 15669 N N . LYS A 1 17 ? -11.109 4.715 -8.460 1.00 0.00 17 LYS A N 14
ATOM 15670 C CA . LYS A 1 17 ? -11.150 6.106 -8.888 1.00 0.00 17 LYS A CA 14
ATOM 15671 C C . LYS A 1 17 ? -10.262 6.336 -10.111 1.00 0.00 17 LYS A C 14
ATOM 15672 O O . LYS A 1 17 ? -10.635 7.068 -11.030 1.00 0.00 17 LYS A O 14
ATOM 15691 N N . HIS A 1 18 ? -9.088 5.716 -10.111 1.00 0.00 18 HIS A N 14
ATOM 15692 C CA . HIS A 1 18 ? -8.144 5.863 -11.214 1.00 0.00 18 HIS A CA 14
ATOM 15693 C C . HIS A 1 18 ? -7.847 4.516 -11.875 1.00 0.00 18 HIS A C 14
ATOM 15694 O O . HIS A 1 18 ? -8.116 3.461 -11.300 1.00 0.00 18 HIS A O 14
ATOM 15708 N N . PRO A 1 19 ? -7.284 4.533 -13.099 1.00 0.00 19 PRO A N 14
ATOM 15709 C CA . PRO A 1 19 ? -6.951 3.307 -13.835 1.00 0.00 19 PRO A CA 14
ATOM 15710 C C . PRO A 1 19 ? -5.961 2.423 -13.080 1.00 0.00 19 PRO A C 14
ATOM 15711 O O . PRO A 1 19 ? -5.953 1.206 -13.252 1.00 0.00 19 PRO A O 14
ATOM 15722 N N . HIS A 1 20 ? -5.131 3.051 -12.248 1.00 0.00 20 HIS A N 14
ATOM 15723 C CA . HIS A 1 20 ? -4.128 2.338 -11.456 1.00 0.00 20 HIS A CA 14
ATOM 15724 C C . HIS A 1 20 ? -3.285 3.331 -10.659 1.00 0.00 20 HIS A C 14
ATOM 15725 O O . HIS A 1 20 ? -3.481 4.540 -10.772 1.00 0.00 20 HIS A O 14
ATOM 15739 N N . VAL A 1 21 ? -2.348 2.827 -9.856 1.00 0.00 21 VAL A N 14
ATOM 15740 C CA . VAL A 1 21 ? -1.500 3.712 -9.057 1.00 0.00 21 VAL A CA 14
ATOM 15741 C C . VAL A 1 21 ? -0.083 3.185 -8.878 1.00 0.00 21 VAL A C 14
ATOM 15742 O O . VAL A 1 21 ? 0.207 2.019 -9.139 1.00 0.00 21 VAL A O 14
ATOM 15755 N N . GLU A 1 22 ? 0.783 4.073 -8.395 1.00 0.00 22 GLU A N 14
ATOM 15756 C CA . GLU A 1 22 ? 2.173 3.745 -8.125 1.00 0.00 22 GLU A CA 14
ATOM 15757 C C . GLU A 1 22 ? 2.345 3.494 -6.629 1.00 0.00 22 GLU A C 14
ATOM 15758 O O . GLU A 1 22 ? 1.686 4.138 -5.812 1.00 0.00 22 GLU A O 14
ATOM 15770 N N . LEU A 1 23 ? 3.209 2.547 -6.268 1.00 0.00 23 LEU A N 14
ATOM 15771 C CA . LEU A 1 23 ? 3.435 2.214 -4.859 1.00 0.00 23 LEU A CA 14
ATOM 15772 C C . LEU A 1 23 ? 3.484 3.464 -3.987 1.00 0.00 23 LEU A C 14
ATOM 15773 O O . LEU A 1 23 ? 2.852 3.519 -2.935 1.00 0.00 23 LEU A O 14
ATOM 15789 N N . CYS A 1 24 ? 4.235 4.467 -4.429 1.00 0.00 24 CYS A N 14
ATOM 15790 C CA . CYS A 1 24 ? 4.358 5.711 -3.681 1.00 0.00 24 CYS A CA 14
ATOM 15791 C C . CYS A 1 24 ? 3.008 6.406 -3.555 1.00 0.00 24 CYS A C 14
ATOM 15792 O O . CYS A 1 24 ? 2.693 6.985 -2.516 1.00 0.00 24 CYS A O 14
ATOM 15800 N N . ASP A 1 25 ? 2.212 6.344 -4.617 1.00 0.00 25 ASP A N 14
ATOM 15801 C CA . ASP A 1 25 ? 0.892 6.966 -4.625 1.00 0.00 25 ASP A CA 14
ATOM 15802 C C . ASP A 1 25 ? -0.038 6.280 -3.631 1.00 0.00 25 ASP A C 14
ATOM 15803 O O . ASP A 1 25 ? -0.580 6.919 -2.731 1.00 0.00 25 ASP A O 14
ATOM 15812 N N . LEU A 1 26 ? -0.221 4.977 -3.807 1.00 0.00 26 LEU A N 14
ATOM 15813 C CA . LEU A 1 26 ? -1.090 4.203 -2.931 1.00 0.00 26 LEU A CA 14
ATOM 15814 C C . LEU A 1 26 ? -0.655 4.332 -1.474 1.00 0.00 26 LEU A C 14
ATOM 15815 O O . LEU A 1 26 ? -1.490 4.472 -0.580 1.00 0.00 26 LEU A O 14
ATOM 15831 N N . LEU A 1 27 ? 0.652 4.281 -1.241 1.00 0.00 27 LEU A N 14
ATOM 15832 C CA . LEU A 1 27 ? 1.196 4.388 0.109 1.00 0.00 27 LEU A CA 14
ATOM 15833 C C . LEU A 1 27 ? 0.932 5.771 0.696 1.00 0.00 27 LEU A C 14
ATOM 15834 O O . LEU A 1 27 ? 0.246 5.904 1.709 1.00 0.00 27 LEU A O 14
ATOM 15850 N N . LYS A 1 28 ? 1.490 6.797 0.056 1.00 0.00 28 LYS A N 14
ATOM 15851 C CA . LYS A 1 28 ? 1.327 8.174 0.514 1.00 0.00 28 LYS A CA 14
ATOM 15852 C C . LYS A 1 28 ? -0.139 8.499 0.790 1.00 0.00 28 LYS A C 14
ATOM 15853 O O . LYS A 1 28 ? -0.492 8.934 1.885 1.00 0.00 28 LYS A O 14
ATOM 15872 N N . LEU A 1 29 ? -0.985 8.294 -0.214 1.00 0.00 29 LEU A N 14
ATOM 15873 C CA . LEU A 1 29 ? -2.411 8.573 -0.080 1.00 0.00 29 LEU A CA 14
ATOM 15874 C C . LEU A 1 29 ? -3.002 7.863 1.134 1.00 0.00 29 LEU A C 14
ATOM 15875 O O . LEU A 1 29 ? -3.833 8.423 1.848 1.00 0.00 29 LEU A O 14
ATOM 15891 N N . GLU A 1 30 ? -2.575 6.624 1.362 1.00 0.00 30 GLU A N 14
ATOM 15892 C CA . GLU A 1 30 ? -3.073 5.846 2.487 1.00 0.00 30 GLU A CA 14
ATOM 15893 C C . GLU A 1 30 ? -2.500 6.344 3.813 1.00 0.00 30 GLU A C 14
ATOM 15894 O O . GLU A 1 30 ? -3.017 6.010 4.879 1.00 0.00 30 GLU A O 14
ATOM 15906 N N . GLY A 1 31 ? -1.443 7.151 3.749 1.00 0.00 31 GLY A N 14
ATOM 15907 C CA . GLY A 1 31 ? -0.845 7.676 4.962 1.00 0.00 31 GLY A CA 14
ATOM 15908 C C . GLY A 1 31 ? 0.339 6.857 5.452 1.00 0.00 31 GLY A C 14
ATOM 15909 O O . GLY A 1 31 ? 0.672 6.896 6.638 1.00 0.00 31 GLY A O 14
ATOM 15913 N N . TRP A 1 32 ? 0.986 6.120 4.549 1.00 0.00 32 TRP A N 14
ATOM 15914 C CA . TRP A 1 32 ? 2.141 5.308 4.926 1.00 0.00 32 TRP A CA 14
ATOM 15915 C C . TRP A 1 32 ? 3.344 6.202 5.199 1.00 0.00 32 TRP A C 14
ATOM 15916 O O . TRP A 1 32 ? 3.894 6.204 6.302 1.00 0.00 32 TRP A O 14
ATOM 15937 N N . SER A 1 33 ? 3.736 6.971 4.188 1.00 0.00 33 SER A N 14
ATOM 15938 C CA . SER A 1 33 ? 4.865 7.888 4.308 1.00 0.00 33 SER A CA 14
ATOM 15939 C C . SER A 1 33 ? 4.372 9.326 4.431 1.00 0.00 33 SER A C 14
ATOM 15940 O O . SER A 1 33 ? 3.436 9.728 3.743 1.00 0.00 33 SER A O 14
ATOM 15948 N N . GLU A 1 34 ? 5.003 10.096 5.311 1.00 0.00 34 GLU A N 14
ATOM 15949 C CA . GLU A 1 34 ? 4.615 11.489 5.512 1.00 0.00 34 GLU A CA 14
ATOM 15950 C C . GLU A 1 34 ? 4.971 12.331 4.291 1.00 0.00 34 GLU A C 14
ATOM 15951 O O . GLU A 1 34 ? 4.260 13.273 3.944 1.00 0.00 34 GLU A O 14
ATOM 15963 N N . SER A 1 35 ? 6.072 11.980 3.636 1.00 0.00 35 SER A N 14
ATOM 15964 C CA . SER A 1 35 ? 6.514 12.700 2.449 1.00 0.00 35 SER A CA 14
ATOM 15965 C C . SER A 1 35 ? 6.229 11.888 1.194 1.00 0.00 35 SER A C 14
ATOM 15966 O O . SER A 1 35 ? 5.785 12.424 0.177 1.00 0.00 35 SER A O 14
ATOM 15974 N N . GLY A 1 36 ? 6.499 10.589 1.272 1.00 0.00 36 GLY A N 14
ATOM 15975 C CA . GLY A 1 36 ? 6.282 9.712 0.140 1.00 0.00 36 GLY A CA 14
ATOM 15976 C C . GLY A 1 36 ? 7.507 8.877 -0.178 1.00 0.00 36 GLY A C 14
ATOM 15977 O O . GLY A 1 36 ? 7.399 7.679 -0.444 1.00 0.00 36 GLY A O 14
ATOM 15981 N N . ALA A 1 37 ? 8.677 9.511 -0.149 1.00 0.00 37 ALA A N 14
ATOM 15982 C CA . ALA A 1 37 ? 9.933 8.822 -0.436 1.00 0.00 37 ALA A CA 14
ATOM 15983 C C . ALA A 1 37 ? 11.007 9.135 0.607 1.00 0.00 37 ALA A C 14
ATOM 15984 O O . ALA A 1 37 ? 12.152 8.701 0.475 1.00 0.00 37 ALA A O 14
ATOM 15991 N N . GLN A 1 38 ? 10.638 9.887 1.642 1.00 0.00 38 GLN A N 14
ATOM 15992 C CA . GLN A 1 38 ? 11.577 10.251 2.700 1.00 0.00 38 GLN A CA 14
ATOM 15993 C C . GLN A 1 38 ? 12.257 9.010 3.273 1.00 0.00 38 GLN A C 14
ATOM 15994 O O . GLN A 1 38 ? 13.448 8.786 3.056 1.00 0.00 38 GLN A O 14
ATOM 16008 N N . ALA A 1 39 ? 11.491 8.202 4.003 1.00 0.00 39 ALA A N 14
ATOM 16009 C CA . ALA A 1 39 ? 12.013 6.980 4.609 1.00 0.00 39 ALA A CA 14
ATOM 16010 C C . ALA A 1 39 ? 12.207 5.867 3.577 1.00 0.00 39 ALA A C 14
ATOM 16011 O O . ALA A 1 39 ? 12.350 4.699 3.940 1.00 0.00 39 ALA A O 14
ATOM 16018 N N . LYS A 1 40 ? 12.197 6.227 2.293 1.00 0.00 40 LYS A N 14
ATOM 16019 C CA . LYS A 1 40 ? 12.360 5.250 1.224 1.00 0.00 40 LYS A CA 14
ATOM 16020 C C . LYS A 1 40 ? 11.190 4.275 1.221 1.00 0.00 40 LYS A C 14
ATOM 16021 O O . LYS A 1 40 ? 11.303 3.154 0.728 1.00 0.00 40 LYS A O 14
ATOM 16040 N N . ILE A 1 41 ? 10.066 4.713 1.782 1.00 0.00 41 ILE A N 14
ATOM 16041 C CA . ILE A 1 41 ? 8.874 3.884 1.855 1.00 0.00 41 ILE A CA 14
ATOM 16042 C C . ILE A 1 41 ? 8.361 3.514 0.467 1.00 0.00 41 ILE A C 14
ATOM 16043 O O . ILE A 1 41 ? 7.610 2.551 0.309 1.00 0.00 41 ILE A O 14
ATOM 16059 N N . ALA A 1 42 ? 8.772 4.277 -0.538 1.00 0.00 42 ALA A N 14
ATOM 16060 C CA . ALA A 1 42 ? 8.355 4.019 -1.909 1.00 0.00 42 ALA A CA 14
ATOM 16061 C C . ALA A 1 42 ? 9.059 2.788 -2.471 1.00 0.00 42 ALA A C 14
ATOM 16062 O O . ALA A 1 42 ? 8.482 1.700 -2.530 1.00 0.00 42 ALA A O 14
ATOM 16069 N N . ILE A 1 43 ? 10.313 2.965 -2.881 1.00 0.00 43 ILE A N 14
ATOM 16070 C CA . ILE A 1 43 ? 11.097 1.866 -3.434 1.00 0.00 43 ILE A CA 14
ATOM 16071 C C . ILE A 1 43 ? 11.087 0.669 -2.492 1.00 0.00 43 ILE A C 14
ATOM 16072 O O . ILE A 1 43 ? 11.021 -0.481 -2.932 1.00 0.00 43 ILE A O 14
ATOM 16088 N N . ALA A 1 44 ? 11.140 0.946 -1.194 1.00 0.00 44 ALA A N 14
ATOM 16089 C CA . ALA A 1 44 ? 11.125 -0.110 -0.194 1.00 0.00 44 ALA A CA 14
ATOM 16090 C C . ALA A 1 44 ? 9.864 -0.951 -0.338 1.00 0.00 44 ALA A C 14
ATOM 16091 O O . ALA A 1 44 ? 9.932 -2.113 -0.739 1.00 0.00 44 ALA A O 14
ATOM 16098 N N . GLU A 1 45 ? 8.713 -0.359 -0.007 1.00 0.00 45 GLU A N 14
ATOM 16099 C CA . GLU A 1 45 ? 7.429 -1.058 -0.103 1.00 0.00 45 GLU A CA 14
ATOM 16100 C C . GLU A 1 45 ? 7.414 -2.017 -1.285 1.00 0.00 45 GLU A C 14
ATOM 16101 O O . GLU A 1 45 ? 6.998 -3.168 -1.157 1.00 0.00 45 GLU A O 14
ATOM 16113 N N . GLY A 1 46 ? 7.902 -1.546 -2.431 1.00 0.00 46 GLY A N 14
ATOM 16114 C CA . GLY A 1 46 ? 7.963 -2.400 -3.605 1.00 0.00 46 GLY A CA 14
ATOM 16115 C C . GLY A 1 46 ? 8.703 -3.681 -3.287 1.00 0.00 46 GLY A C 14
ATOM 16116 O O . GLY A 1 46 ? 8.100 -4.748 -3.166 1.00 0.00 46 GLY A O 14
ATOM 16120 N N . GLN A 1 47 ? 10.019 -3.563 -3.148 1.00 0.00 47 GLN A N 14
ATOM 16121 C CA . GLN A 1 47 ? 10.882 -4.701 -2.832 1.00 0.00 47 GLN A CA 14
ATOM 16122 C C . GLN A 1 47 ? 10.312 -5.572 -1.699 1.00 0.00 47 GLN A C 14
ATOM 16123 O O . GLN A 1 47 ? 10.762 -6.699 -1.496 1.00 0.00 47 GLN A O 14
ATOM 16137 N N . VAL A 1 48 ? 9.335 -5.049 -0.955 1.00 0.00 48 VAL A N 14
ATOM 16138 C CA . VAL A 1 48 ? 8.744 -5.800 0.146 1.00 0.00 48 VAL A CA 14
ATOM 16139 C C . VAL A 1 48 ? 7.808 -6.896 -0.373 1.00 0.00 48 VAL A C 14
ATOM 16140 O O . VAL A 1 48 ? 8.261 -8.010 -0.636 1.00 0.00 48 VAL A O 14
ATOM 16153 N N . LYS A 1 49 ? 6.513 -6.604 -0.530 1.00 0.00 49 LYS A N 14
ATOM 16154 C CA . LYS A 1 49 ? 5.582 -7.619 -1.027 1.00 0.00 49 LYS A CA 14
ATOM 16155 C C . LYS A 1 49 ? 4.179 -7.057 -1.232 1.00 0.00 49 LYS A C 14
ATOM 16156 O O . LYS A 1 49 ? 3.613 -6.439 -0.333 1.00 0.00 49 LYS A O 14
ATOM 16175 N N . VAL A 1 50 ? 3.603 -7.303 -2.409 1.00 0.00 50 VAL A N 14
ATOM 16176 C CA . VAL A 1 50 ? 2.251 -6.854 -2.697 1.00 0.00 50 VAL A CA 14
ATOM 16177 C C . VAL A 1 50 ? 1.357 -8.063 -2.933 1.00 0.00 50 VAL A C 14
ATOM 16178 O O . VAL A 1 50 ? 1.818 -9.092 -3.421 1.00 0.00 50 VAL A O 14
ATOM 16191 N N . ASP A 1 51 ? 0.085 -7.951 -2.571 1.00 0.00 51 ASP A N 14
ATOM 16192 C CA . ASP A 1 51 ? -0.858 -9.058 -2.735 1.00 0.00 51 ASP A CA 14
ATOM 16193 C C . ASP A 1 51 ? -0.718 -9.716 -4.102 1.00 0.00 51 ASP A C 14
ATOM 16194 O O . ASP A 1 51 ? -1.240 -9.219 -5.100 1.00 0.00 51 ASP A O 14
ATOM 16203 N N . GLY A 1 52 ? -0.005 -10.836 -4.139 1.00 0.00 52 GLY A N 14
ATOM 16204 C CA . GLY A 1 52 ? 0.198 -11.544 -5.387 1.00 0.00 52 GLY A CA 14
ATOM 16205 C C . GLY A 1 52 ? 1.080 -10.771 -6.348 1.00 0.00 52 GLY A C 14
ATOM 16206 O O . GLY A 1 52 ? 1.093 -11.047 -7.547 1.00 0.00 52 GLY A O 14
ATOM 16210 N N . ALA A 1 53 ? 1.814 -9.795 -5.820 1.00 0.00 53 ALA A N 14
ATOM 16211 C CA . ALA A 1 53 ? 2.693 -8.979 -6.641 1.00 0.00 53 ALA A CA 14
ATOM 16212 C C . ALA A 1 53 ? 3.957 -8.572 -5.880 1.00 0.00 53 ALA A C 14
ATOM 16213 O O . ALA A 1 53 ? 4.115 -7.421 -5.474 1.00 0.00 53 ALA A O 14
ATOM 16220 N N . VAL A 1 54 ? 4.854 -9.530 -5.682 1.00 0.00 54 VAL A N 14
ATOM 16221 C CA . VAL A 1 54 ? 6.103 -9.270 -4.976 1.00 0.00 54 VAL A CA 14
ATOM 16222 C C . VAL A 1 54 ? 7.151 -8.706 -5.936 1.00 0.00 54 VAL A C 14
ATOM 16223 O O . VAL A 1 54 ? 8.129 -9.375 -6.267 1.00 0.00 54 VAL A O 14
ATOM 16236 N N . GLU A 1 55 ? 6.927 -7.474 -6.391 1.00 0.00 55 GLU A N 14
ATOM 16237 C CA . GLU A 1 55 ? 7.839 -6.819 -7.328 1.00 0.00 55 GLU A CA 14
ATOM 16238 C C . GLU A 1 55 ? 8.763 -5.830 -6.623 1.00 0.00 55 GLU A C 14
ATOM 16239 O O . GLU A 1 55 ? 8.711 -5.671 -5.404 1.00 0.00 55 GLU A O 14
ATOM 16251 N N . THR A 1 56 ? 9.610 -5.166 -7.413 1.00 0.00 56 THR A N 14
ATOM 16252 C CA . THR A 1 56 ? 10.553 -4.186 -6.880 1.00 0.00 56 THR A CA 14
ATOM 16253 C C . THR A 1 56 ? 10.709 -2.998 -7.828 1.00 0.00 56 THR A C 14
ATOM 16254 O O . THR A 1 56 ? 11.809 -2.469 -7.994 1.00 0.00 56 THR A O 14
ATOM 16265 N N . ARG A 1 57 ? 9.614 -2.583 -8.455 1.00 0.00 57 ARG A N 14
ATOM 16266 C CA . ARG A 1 57 ? 9.655 -1.462 -9.387 1.00 0.00 57 ARG A CA 14
ATOM 16267 C C . ARG A 1 57 ? 9.204 -0.168 -8.716 1.00 0.00 57 ARG A C 14
ATOM 16268 O O . ARG A 1 57 ? 8.736 -0.179 -7.577 1.00 0.00 57 ARG A O 14
ATOM 16289 N N . LYS A 1 58 ? 9.346 0.945 -9.433 1.00 0.00 58 LYS A N 14
ATOM 16290 C CA . LYS A 1 58 ? 8.948 2.248 -8.911 1.00 0.00 58 LYS A CA 14
ATOM 16291 C C . LYS A 1 58 ? 7.429 2.391 -8.936 1.00 0.00 58 LYS A C 14
ATOM 16292 O O . LYS A 1 58 ? 6.827 2.892 -7.989 1.00 0.00 58 LYS A O 14
ATOM 16311 N N . ARG A 1 59 ? 6.815 1.935 -10.023 1.00 0.00 59 ARG A N 14
ATOM 16312 C CA . ARG A 1 59 ? 5.363 2.000 -10.168 1.00 0.00 59 ARG A CA 14
ATOM 16313 C C . ARG A 1 59 ? 4.788 0.617 -10.431 1.00 0.00 59 ARG A C 14
ATOM 16314 O O . ARG A 1 59 ? 5.420 -0.213 -11.085 1.00 0.00 59 ARG A O 14
ATOM 16335 N N . CYS A 1 60 ? 3.591 0.363 -9.912 1.00 0.00 60 CYS A N 14
ATOM 16336 C CA . CYS A 1 60 ? 2.956 -0.934 -10.095 1.00 0.00 60 CYS A CA 14
ATOM 16337 C C . CYS A 1 60 ? 1.517 -0.787 -10.572 1.00 0.00 60 CYS A C 14
ATOM 16338 O O . CYS A 1 60 ? 0.667 -0.255 -9.861 1.00 0.00 60 CYS A O 14
ATOM 16346 N N . LYS A 1 61 ? 1.251 -1.275 -11.778 1.00 0.00 61 LYS A N 14
ATOM 16347 C CA . LYS A 1 61 ? -0.087 -1.210 -12.348 1.00 0.00 61 LYS A CA 14
ATOM 16348 C C . LYS A 1 61 ? -1.012 -2.196 -11.640 1.00 0.00 61 LYS A C 14
ATOM 16349 O O . LYS A 1 61 ? -1.174 -3.336 -12.077 1.00 0.00 61 LYS A O 14
ATOM 16368 N N . ILE A 1 62 ? -1.603 -1.746 -10.537 1.00 0.00 62 ILE A N 14
ATOM 16369 C CA . ILE A 1 62 ? -2.503 -2.579 -9.745 1.00 0.00 62 ILE A CA 14
ATOM 16370 C C . ILE A 1 62 ? -3.777 -1.827 -9.386 1.00 0.00 62 ILE A C 14
ATOM 16371 O O . ILE A 1 62 ? -3.734 -0.642 -9.054 1.00 0.00 62 ILE A O 14
ATOM 16387 N N . VAL A 1 63 ? -4.906 -2.529 -9.445 1.00 0.00 63 VAL A N 14
ATOM 16388 C CA . VAL A 1 63 ? -6.206 -1.943 -9.127 1.00 0.00 63 VAL A CA 14
ATOM 16389 C C . VAL A 1 63 ? -7.149 -2.994 -8.531 1.00 0.00 63 VAL A C 14
ATOM 16390 O O . VAL A 1 63 ? -6.813 -4.176 -8.474 1.00 0.00 63 VAL A O 14
ATOM 16403 N N . ALA A 1 64 ? -8.342 -2.560 -8.120 1.00 0.00 64 ALA A N 14
ATOM 16404 C CA . ALA A 1 64 ? -9.350 -3.468 -7.566 1.00 0.00 64 ALA A CA 14
ATOM 16405 C C . ALA A 1 64 ? -9.044 -3.871 -6.124 1.00 0.00 64 ALA A C 14
ATOM 16406 O O . ALA A 1 64 ? -8.483 -3.089 -5.357 1.00 0.00 64 ALA A O 14
ATOM 16413 N N . GLY A 1 65 ? -9.432 -5.096 -5.758 1.00 0.00 65 GLY A N 14
ATOM 16414 C CA . GLY A 1 65 ? -9.209 -5.578 -4.414 1.00 0.00 65 GLY A CA 14
ATOM 16415 C C . GLY A 1 65 ? -7.824 -6.157 -4.236 1.00 0.00 65 GLY A C 14
ATOM 16416 O O . GLY A 1 65 ? -7.649 -7.374 -4.196 1.00 0.00 65 GLY A O 14
ATOM 16420 N N . GLN A 1 66 ? -6.833 -5.280 -4.143 1.00 0.00 66 GLN A N 14
ATOM 16421 C CA . GLN A 1 66 ? -5.451 -5.713 -3.986 1.00 0.00 66 GLN A CA 14
ATOM 16422 C C . GLN A 1 66 ? -4.830 -5.135 -2.717 1.00 0.00 66 GLN A C 14
ATOM 16423 O O . GLN A 1 66 ? -5.242 -4.081 -2.230 1.00 0.00 66 GLN A O 14
ATOM 16437 N N . THR A 1 67 ? -3.852 -5.8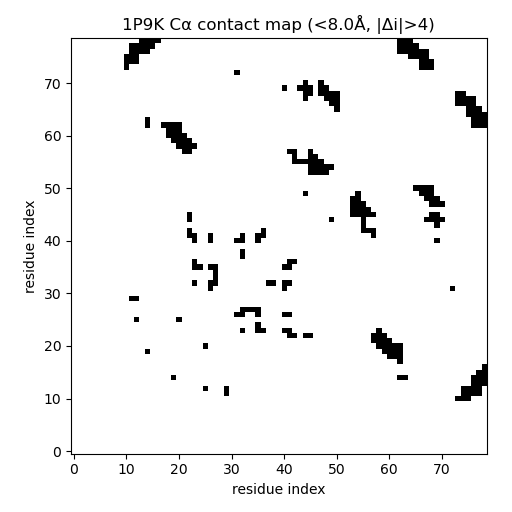53 -2.180 1.00 0.00 67 THR A N 14
ATOM 16438 C CA . THR A 1 67 ? -3.174 -5.451 -0.952 1.00 0.00 67 THR A CA 14
ATOM 16439 C C . THR A 1 67 ? -1.699 -5.148 -1.193 1.00 0.00 67 THR A C 14
ATOM 16440 O O . THR A 1 67 ? -1.076 -5.697 -2.101 1.00 0.00 67 THR A O 14
ATOM 16451 N N . VAL A 1 68 ? -1.151 -4.278 -0.352 1.00 0.00 68 VAL A N 14
ATOM 16452 C CA . VAL A 1 68 ? 0.251 -3.892 -0.434 1.00 0.00 68 VAL A CA 14
ATOM 16453 C C . VAL A 1 68 ? 0.903 -4.070 0.937 1.00 0.00 68 VAL A C 14
ATOM 16454 O O . VAL A 1 68 ? 0.256 -3.858 1.964 1.00 0.00 68 VAL A O 14
ATOM 16467 N N . SER A 1 69 ? 2.168 -4.476 0.959 1.00 0.00 69 SER A N 14
ATOM 16468 C CA . SER A 1 69 ? 2.858 -4.694 2.226 1.00 0.00 69 SER A CA 14
ATOM 16469 C C . SER A 1 69 ? 4.277 -4.133 2.215 1.00 0.00 69 SER A C 14
ATOM 16470 O O . SER A 1 69 ? 5.028 -4.313 1.249 1.00 0.00 69 SER A O 14
ATOM 16478 N N . PHE A 1 70 ? 4.634 -3.467 3.316 1.00 0.00 70 PHE A N 14
ATOM 16479 C CA . PHE A 1 70 ? 5.961 -2.880 3.486 1.00 0.00 70 PHE A CA 14
ATOM 16480 C C . PHE A 1 70 ? 6.400 -2.983 4.943 1.00 0.00 70 PHE A C 14
ATOM 16481 O O . PHE A 1 70 ? 5.725 -2.473 5.835 1.00 0.00 70 PHE A O 14
ATOM 16498 N N . ALA A 1 71 ? 7.535 -3.638 5.174 1.00 0.00 71 ALA A N 14
ATOM 16499 C CA . ALA A 1 71 ? 8.063 -3.804 6.523 1.00 0.00 71 ALA A CA 14
ATOM 16500 C C . ALA A 1 71 ? 6.995 -4.358 7.464 1.00 0.00 71 ALA A C 14
ATOM 16501 O O . ALA A 1 71 ? 6.946 -5.560 7.723 1.00 0.00 71 ALA A O 14
ATOM 16508 N N . GLY A 1 72 ? 6.137 -3.474 7.969 1.00 0.00 72 GLY A N 14
ATOM 16509 C CA . GLY A 1 72 ? 5.079 -3.894 8.866 1.00 0.00 72 GLY A CA 14
ATOM 16510 C C . GLY A 1 72 ? 3.718 -3.338 8.492 1.00 0.00 72 GLY A C 14
ATOM 16511 O O . GLY A 1 72 ? 2.718 -3.662 9.132 1.00 0.00 72 GLY A O 14
ATOM 16515 N N . HIS A 1 73 ? 3.671 -2.488 7.470 1.00 0.00 73 HIS A N 14
ATOM 16516 C CA . HIS A 1 73 ? 2.412 -1.889 7.053 1.00 0.00 73 HIS A CA 14
ATOM 16517 C C . HIS A 1 73 ? 1.720 -2.722 5.973 1.00 0.00 73 HIS A C 14
ATOM 16518 O O . HIS A 1 73 ? 2.206 -2.820 4.846 1.00 0.00 73 HIS A O 14
ATOM 16532 N N . SER A 1 74 ? 0.579 -3.311 6.323 1.00 0.00 74 SER A N 14
ATOM 16533 C CA . SER A 1 74 ? -0.187 -4.127 5.382 1.00 0.00 74 SER A CA 14
ATOM 16534 C C . SER A 1 74 ? -1.594 -3.557 5.186 1.00 0.00 74 SER A C 14
ATOM 16535 O O . SER A 1 74 ? -2.429 -3.621 6.089 1.00 0.00 74 SER A O 14
ATOM 16543 N N . VAL A 1 75 ? -1.854 -2.995 4.005 1.00 0.00 75 VAL A N 14
ATOM 16544 C CA . VAL A 1 75 ? -3.163 -2.414 3.705 1.00 0.00 75 VAL A CA 14
ATOM 16545 C C . VAL A 1 75 ? -3.686 -2.884 2.347 1.00 0.00 75 VAL A C 14
ATOM 16546 O O . VAL A 1 75 ? -2.905 -3.169 1.440 1.00 0.00 75 VAL A O 14
ATOM 16559 N N . GLN A 1 76 ? -5.013 -2.951 2.214 1.00 0.00 76 GLN A N 14
ATOM 16560 C CA . GLN A 1 76 ? -5.640 -3.387 0.965 1.00 0.00 76 GLN A CA 14
ATOM 16561 C C . GLN A 1 76 ? -6.385 -2.241 0.288 1.00 0.00 76 GLN A C 14
ATOM 16562 O O . GLN A 1 76 ? -6.511 -1.151 0.844 1.00 0.00 76 GLN A O 14
ATOM 16576 N N . VAL A 1 77 ? -6.858 -2.492 -0.932 1.00 0.00 77 VAL A N 14
ATOM 16577 C CA . VAL A 1 77 ? -7.571 -1.479 -1.704 1.00 0.00 77 VAL A CA 14
ATOM 16578 C C . VAL A 1 77 ? -8.719 -2.097 -2.501 1.00 0.00 77 VAL A C 14
ATOM 16579 O O . VAL A 1 77 ? -8.644 -3.256 -2.895 1.00 0.00 77 VAL A O 14
ATOM 16592 N N . VAL A 1 78 ? -9.776 -1.316 -2.742 1.00 0.00 78 VAL A N 14
ATOM 16593 C CA . VAL A 1 78 ? -10.931 -1.800 -3.500 1.00 0.00 78 VAL A CA 14
ATOM 16594 C C . VAL A 1 78 ? -11.283 -0.865 -4.658 1.00 0.00 78 VAL A C 14
ATOM 16595 O O . VAL A 1 78 ? -10.923 0.313 -4.648 1.00 0.00 78 VAL A O 14
ATOM 16608 N N . ALA A 1 79 ? -12.000 -1.396 -5.651 1.00 0.00 79 ALA A N 14
ATOM 16609 C CA . ALA A 1 79 ? -12.413 -0.605 -6.808 1.00 0.00 79 ALA A CA 14
ATOM 16610 C C . ALA A 1 79 ? -13.893 -0.250 -6.728 1.00 0.00 79 ALA A C 14
ATOM 16611 O O . ALA A 1 79 ? -14.215 0.956 -6.758 1.00 0.00 79 ALA A O 14
ATOM 16619 N N . GLY A 1 1 ? -13.019 -7.298 25.330 1.00 0.00 1 GLY A N 15
ATOM 16620 C CA . GLY A 1 1 ? -11.824 -7.985 24.770 1.00 0.00 1 GLY A CA 15
ATOM 16621 C C . GLY A 1 1 ? -12.195 -9.110 23.826 1.00 0.00 1 GLY A C 15
ATOM 16622 O O . GLY A 1 1 ? -11.845 -9.081 22.646 1.00 0.00 1 GLY A O 15
ATOM 16628 N N . SER A 1 2 ? -12.906 -10.103 24.347 1.00 0.00 2 SER A N 15
ATOM 16629 C CA . SER A 1 2 ? -13.325 -11.244 23.544 1.00 0.00 2 SER A CA 15
ATOM 16630 C C . SER A 1 2 ? -14.701 -11.000 22.931 1.00 0.00 2 SER A C 15
ATOM 16631 O O . SER A 1 2 ? -14.942 -11.333 21.772 1.00 0.00 2 SER A O 15
ATOM 16639 N N . MET A 1 3 ? -15.599 -10.414 23.718 1.00 0.00 3 MET A N 15
ATOM 16640 C CA . MET A 1 3 ? -16.950 -10.125 23.250 1.00 0.00 3 MET A CA 15
ATOM 16641 C C . MET A 1 3 ? -17.021 -8.748 22.590 1.00 0.00 3 MET A C 15
ATOM 16642 O O . MET A 1 3 ? -15.994 -8.108 22.367 1.00 0.00 3 MET A O 15
ATOM 16656 N N . ILE A 1 4 ? -18.244 -8.307 22.280 1.00 0.00 4 ILE A N 15
ATOM 16657 C CA . ILE A 1 4 ? -18.484 -7.008 21.641 1.00 0.00 4 ILE A CA 15
ATOM 16658 C C . ILE A 1 4 ? -17.383 -6.642 20.641 1.00 0.00 4 ILE A C 15
ATOM 16659 O O . ILE A 1 4 ? -16.357 -6.070 21.005 1.00 0.00 4 ILE A O 15
ATOM 16675 N N . HIS A 1 5 ? -17.610 -6.972 19.373 1.00 0.00 5 HIS A N 15
ATOM 16676 C CA . HIS A 1 5 ? -16.644 -6.678 18.319 1.00 0.00 5 HIS A CA 15
ATOM 16677 C C . HIS A 1 5 ? -17.062 -5.437 17.532 1.00 0.00 5 HIS A C 15
ATOM 16678 O O . HIS A 1 5 ? -18.004 -5.481 16.741 1.00 0.00 5 HIS A O 15
ATOM 16692 N N . ARG A 1 6 ? -16.355 -4.333 17.754 1.00 0.00 6 ARG A N 15
ATOM 16693 C CA . ARG A 1 6 ? -16.655 -3.080 17.066 1.00 0.00 6 ARG A CA 15
ATOM 16694 C C . ARG A 1 6 ? -15.386 -2.270 16.818 1.00 0.00 6 ARG A C 15
ATOM 16695 O O . ARG A 1 6 ? -15.418 -1.039 16.808 1.00 0.00 6 ARG A O 15
ATOM 16716 N N . MET A 1 7 ? -14.273 -2.966 16.621 1.00 0.00 7 MET A N 15
ATOM 16717 C CA . MET A 1 7 ? -12.994 -2.310 16.374 1.00 0.00 7 MET A CA 15
ATOM 16718 C C . MET A 1 7 ? -12.442 -2.699 15.008 1.00 0.00 7 MET A C 15
ATOM 16719 O O . MET A 1 7 ? -12.276 -3.881 14.710 1.00 0.00 7 MET A O 15
ATOM 16733 N N . SER A 1 8 ? -12.159 -1.698 14.183 1.00 0.00 8 SER A N 15
ATOM 16734 C CA . SER A 1 8 ? -11.626 -1.939 12.849 1.00 0.00 8 SER A CA 15
ATOM 16735 C C . SER A 1 8 ? -10.101 -1.945 12.861 1.00 0.00 8 SER A C 15
ATOM 16736 O O . SER A 1 8 ? -9.474 -1.437 13.790 1.00 0.00 8 SER A O 15
ATOM 16744 N N . ASN A 1 9 ? -9.512 -2.522 11.820 1.00 0.00 9 ASN A N 15
ATOM 16745 C CA . ASN A 1 9 ? -8.059 -2.593 11.706 1.00 0.00 9 ASN A CA 15
ATOM 16746 C C . ASN A 1 9 ? -7.624 -2.666 10.245 1.00 0.00 9 ASN A C 15
ATOM 16747 O O . ASN A 1 9 ? -6.603 -2.094 9.865 1.00 0.00 9 ASN A O 15
ATOM 16758 N N . MET A 1 10 ? -8.402 -3.372 9.430 1.00 0.00 10 MET A N 15
ATOM 16759 C CA . MET A 1 10 ? -8.091 -3.513 8.013 1.00 0.00 10 MET A CA 15
ATOM 16760 C C . MET A 1 10 ? -8.334 -2.204 7.266 1.00 0.00 10 MET A C 15
ATOM 16761 O O . MET A 1 10 ? -9.443 -1.671 7.273 1.00 0.00 10 MET A O 15
ATOM 16775 N N . ALA A 1 11 ? -7.291 -1.692 6.622 1.00 0.00 11 ALA A N 15
ATOM 16776 C CA . ALA A 1 11 ? -7.395 -0.446 5.869 1.00 0.00 11 ALA A CA 15
ATOM 16777 C C . ALA A 1 11 ? -7.553 -0.720 4.377 1.00 0.00 11 ALA A C 15
ATOM 16778 O O . ALA A 1 11 ? -6.875 -1.585 3.821 1.00 0.00 11 ALA A O 15
ATOM 16785 N N . THR A 1 12 ? -8.453 0.019 3.737 1.00 0.00 12 THR A N 15
ATOM 16786 C CA . THR A 1 12 ? -8.704 -0.148 2.310 1.00 0.00 12 THR A CA 15
ATOM 16787 C C . THR A 1 12 ? -8.531 1.170 1.559 1.00 0.00 12 THR A C 15
ATOM 16788 O O . THR A 1 12 ? -9.019 2.214 1.995 1.00 0.00 12 THR A O 15
ATOM 16799 N N . PHE A 1 13 ? -7.847 1.107 0.424 1.00 0.00 13 PHE A N 15
ATOM 16800 C CA . PHE A 1 13 ? -7.619 2.286 -0.405 1.00 0.00 13 PHE A CA 15
ATOM 16801 C C . PHE A 1 13 ? -8.584 2.297 -1.587 1.00 0.00 13 PHE A C 15
ATOM 16802 O O . PHE A 1 13 ? -8.323 1.669 -2.613 1.00 0.00 13 PHE A O 15
ATOM 16819 N N . SER A 1 14 ? -9.697 3.005 -1.441 1.00 0.00 14 SER A N 15
ATOM 16820 C CA . SER A 1 14 ? -10.686 3.086 -2.509 1.00 0.00 14 SER A CA 15
ATOM 16821 C C . SER A 1 14 ? -10.179 3.970 -3.643 1.00 0.00 14 SER A C 15
ATOM 16822 O O . SER A 1 14 ? -10.042 5.182 -3.485 1.00 0.00 14 SER A O 15
ATOM 16830 N N . LEU A 1 15 ? -9.897 3.353 -4.783 1.00 0.00 15 LEU A N 15
ATOM 16831 C CA . LEU A 1 15 ? -9.402 4.083 -5.941 1.00 0.00 15 LEU A CA 15
ATOM 16832 C C . LEU A 1 15 ? -10.550 4.721 -6.718 1.00 0.00 15 LEU A C 15
ATOM 16833 O O . LEU A 1 15 ? -10.399 5.801 -7.289 1.00 0.00 15 LEU A O 15
ATOM 16849 N N . GLY A 1 16 ? -11.696 4.049 -6.736 1.00 0.00 16 GLY A N 15
ATOM 16850 C CA . GLY A 1 16 ? -12.849 4.570 -7.446 1.00 0.00 16 GLY A CA 15
ATOM 16851 C C . GLY A 1 16 ? -13.003 3.972 -8.832 1.00 0.00 16 GLY A C 15
ATOM 16852 O O . GLY A 1 16 ? -13.884 3.144 -9.064 1.00 0.00 16 GLY A O 15
ATOM 16856 N N . LYS A 1 17 ? -12.145 4.395 -9.756 1.00 0.00 17 LYS A N 15
ATOM 16857 C CA . LYS A 1 17 ? -12.192 3.899 -11.126 1.00 0.00 17 LYS A CA 15
ATOM 16858 C C . LYS A 1 17 ? -11.031 4.460 -11.948 1.00 0.00 17 LYS A C 15
ATOM 16859 O O . LYS A 1 17 ? -11.227 5.020 -13.026 1.00 0.00 17 LYS A O 15
ATOM 16878 N N . HIS A 1 18 ? -9.820 4.304 -11.425 1.00 0.00 18 HIS A N 15
ATOM 16879 C CA . HIS A 1 18 ? -8.624 4.792 -12.100 1.00 0.00 18 HIS A CA 15
ATOM 16880 C C . HIS A 1 18 ? -7.797 3.628 -12.638 1.00 0.00 18 HIS A C 15
ATOM 16881 O O . HIS A 1 18 ? -8.028 2.476 -12.270 1.00 0.00 18 HIS A O 15
ATOM 16895 N N . PRO A 1 19 ? -6.812 3.905 -13.514 1.00 0.00 19 PRO A N 15
ATOM 16896 C CA . PRO A 1 19 ? -5.956 2.862 -14.086 1.00 0.00 19 PRO A CA 15
ATOM 16897 C C . PRO A 1 19 ? -5.227 2.073 -13.007 1.00 0.00 19 PRO A C 15
ATOM 16898 O O . PRO A 1 19 ? -5.125 0.849 -13.083 1.00 0.00 19 PRO A O 15
ATOM 16909 N N . HIS A 1 20 ? -4.738 2.790 -11.996 1.00 0.00 20 HIS A N 15
ATOM 16910 C CA . HIS A 1 20 ? -4.022 2.192 -10.868 1.00 0.00 20 HIS A CA 15
ATOM 16911 C C . HIS A 1 20 ? -3.292 3.270 -10.075 1.00 0.00 20 HIS A C 15
ATOM 16912 O O . HIS A 1 20 ? -3.576 4.458 -10.234 1.00 0.00 20 HIS A O 15
ATOM 16926 N N . VAL A 1 21 ? -2.358 2.864 -9.223 1.00 0.00 21 VAL A N 15
ATOM 16927 C CA . VAL A 1 21 ? -1.607 3.824 -8.417 1.00 0.00 21 VAL A CA 15
ATOM 16928 C C . VAL A 1 21 ? -0.154 3.420 -8.248 1.00 0.00 21 VAL A C 15
ATOM 16929 O O . VAL A 1 21 ? 0.199 2.246 -8.344 1.00 0.00 21 VAL A O 15
ATOM 16942 N N . GLU A 1 22 ? 0.679 4.413 -7.967 1.00 0.00 22 GLU A N 15
ATOM 16943 C CA . GLU A 1 22 ? 2.091 4.191 -7.750 1.00 0.00 22 GLU A CA 15
ATOM 16944 C C . GLU A 1 22 ? 2.354 3.985 -6.266 1.00 0.00 22 GLU A C 15
ATOM 16945 O O . GLU A 1 22 ? 1.715 4.616 -5.427 1.00 0.00 22 GLU A O 15
ATOM 16957 N N . LEU A 1 23 ? 3.283 3.091 -5.941 1.00 0.00 23 LEU A N 15
ATOM 16958 C CA . LEU A 1 23 ? 3.616 2.802 -4.545 1.00 0.00 23 LEU A CA 15
ATOM 16959 C C . LEU A 1 23 ? 3.640 4.079 -3.708 1.00 0.00 23 LEU A C 15
ATOM 16960 O O . LEU A 1 23 ? 3.179 4.092 -2.570 1.00 0.00 23 LEU A O 15
ATOM 16976 N N . CYS A 1 24 ? 4.177 5.151 -4.283 1.00 0.00 24 CYS A N 15
ATOM 16977 C CA . CYS A 1 24 ? 4.256 6.430 -3.590 1.00 0.00 24 CYS A CA 15
ATOM 16978 C C . CYS A 1 24 ? 2.864 7.019 -3.364 1.00 0.00 24 CYS A C 15
ATOM 16979 O O . CYS A 1 24 ? 2.580 7.573 -2.302 1.00 0.00 24 CYS A O 15
ATOM 16987 N N . ASP A 1 25 ? 2.001 6.889 -4.365 1.00 0.00 25 ASP A N 15
ATOM 16988 C CA . ASP A 1 25 ? 0.637 7.400 -4.277 1.00 0.00 25 ASP A CA 15
ATOM 16989 C C . ASP A 1 25 ? -0.159 6.656 -3.206 1.00 0.00 25 ASP A C 15
ATOM 16990 O O . ASP A 1 25 ? -0.688 7.266 -2.276 1.00 0.00 25 ASP A O 15
ATOM 16999 N N . LEU A 1 26 ? -0.242 5.335 -3.346 1.00 0.00 26 LEU A N 15
ATOM 17000 C CA . LEU A 1 26 ? -0.977 4.507 -2.395 1.00 0.00 26 LEU A CA 15
ATOM 17001 C C . LEU A 1 26 ? -0.450 4.688 -0.974 1.00 0.00 26 LEU A C 15
ATOM 17002 O O . LEU A 1 26 ? -1.223 4.873 -0.037 1.00 0.00 26 LEU A O 15
ATOM 17018 N N . LEU A 1 27 ? 0.869 4.626 -0.820 1.00 0.00 27 LEU A N 15
ATOM 17019 C CA . LEU A 1 27 ? 1.499 4.772 0.489 1.00 0.00 27 LEU A CA 15
ATOM 17020 C C . LEU A 1 27 ? 1.237 6.151 1.094 1.00 0.00 27 LEU A C 15
ATOM 17021 O O . LEU A 1 27 ? 0.708 6.264 2.200 1.00 0.00 27 LEU A O 15
ATOM 17037 N N . LYS A 1 28 ? 1.625 7.192 0.367 1.00 0.00 28 LYS A N 15
ATOM 17038 C CA . LYS A 1 28 ? 1.450 8.568 0.831 1.00 0.00 28 LYS A CA 15
ATOM 17039 C C . LYS A 1 28 ? 0.018 8.838 1.291 1.00 0.00 28 LYS A C 15
ATOM 17040 O O . LYS A 1 28 ? -0.213 9.227 2.435 1.00 0.00 28 LYS A O 15
ATOM 17059 N N . LEU A 1 29 ? -0.936 8.654 0.387 1.00 0.00 29 LEU A N 15
ATOM 17060 C CA . LEU A 1 29 ? -2.341 8.898 0.695 1.00 0.00 29 LEU A CA 15
ATOM 17061 C C . LEU A 1 29 ? -2.806 8.070 1.892 1.00 0.00 29 LEU A C 15
ATOM 17062 O O . LEU A 1 29 ? -3.498 8.579 2.775 1.00 0.00 29 LEU A O 15
ATOM 17078 N N . GLU A 1 30 ? -2.426 6.797 1.925 1.00 0.00 30 GLU A N 15
ATOM 17079 C CA . GLU A 1 30 ? -2.814 5.923 3.026 1.00 0.00 30 GLU A CA 15
ATOM 17080 C C . GLU A 1 30 ? -2.132 6.340 4.328 1.00 0.00 30 GLU A C 15
ATOM 17081 O O . GLU A 1 30 ? -2.538 5.914 5.410 1.00 0.00 30 GLU A O 15
ATOM 17093 N N . GLY A 1 31 ? -1.102 7.177 4.224 1.00 0.00 31 GLY A N 15
ATOM 17094 C CA . GLY A 1 31 ? -0.403 7.630 5.411 1.00 0.00 31 GLY A CA 15
ATOM 17095 C C . GLY A 1 31 ? 0.805 6.776 5.757 1.00 0.00 31 GLY A C 15
ATOM 17096 O O . GLY A 1 31 ? 1.250 6.768 6.906 1.00 0.00 31 GLY A O 15
ATOM 17100 N N . TRP A 1 32 ? 1.349 6.067 4.772 1.00 0.00 32 TRP A N 15
ATOM 17101 C CA . TRP A 1 32 ? 2.520 5.228 5.007 1.00 0.00 32 TRP A CA 15
ATOM 17102 C C . TRP A 1 32 ? 3.734 6.108 5.287 1.00 0.00 32 TRP A C 15
ATOM 17103 O O . TRP A 1 32 ? 4.285 6.093 6.388 1.00 0.00 32 TRP A O 15
ATOM 17124 N N . SER A 1 33 ? 4.129 6.893 4.290 1.00 0.00 33 SER A N 15
ATOM 17125 C CA . SER A 1 33 ? 5.260 7.802 4.433 1.00 0.00 33 SER A CA 15
ATOM 17126 C C . SER A 1 33 ? 4.764 9.240 4.536 1.00 0.00 33 SER A C 15
ATOM 17127 O O . SER A 1 33 ? 3.693 9.570 4.026 1.00 0.00 33 SER A O 15
ATOM 17135 N N . GLU A 1 34 ? 5.535 10.092 5.203 1.00 0.00 34 GLU A N 15
ATOM 17136 C CA . GLU A 1 34 ? 5.142 11.488 5.367 1.00 0.00 34 GLU A CA 15
ATOM 17137 C C . GLU A 1 34 ? 5.230 12.247 4.046 1.00 0.00 34 GLU A C 15
ATOM 17138 O O . GLU A 1 34 ? 4.419 13.131 3.774 1.00 0.00 34 GLU A O 15
ATOM 17150 N N . SER A 1 35 ? 6.209 11.888 3.225 1.00 0.00 35 SER A N 15
ATOM 17151 C CA . SER A 1 35 ? 6.390 12.525 1.926 1.00 0.00 35 SER A CA 15
ATOM 17152 C C . SER A 1 35 ? 5.947 11.593 0.807 1.00 0.00 35 SER A C 15
ATOM 17153 O O . SER A 1 35 ? 5.084 11.935 -0.001 1.00 0.00 35 SER A O 15
ATOM 17161 N N . GLY A 1 36 ? 6.556 10.412 0.768 1.00 0.00 36 GLY A N 15
ATOM 17162 C CA . GLY A 1 36 ? 6.233 9.433 -0.251 1.00 0.00 36 GLY A CA 15
ATOM 17163 C C . GLY A 1 36 ? 7.402 8.512 -0.544 1.00 0.00 36 GLY A C 15
ATOM 17164 O O . GLY A 1 36 ? 7.217 7.333 -0.843 1.00 0.00 36 GLY A O 15
ATOM 17168 N N . ALA A 1 37 ? 8.612 9.058 -0.453 1.00 0.00 37 ALA A N 15
ATOM 17169 C CA . ALA A 1 37 ? 9.824 8.287 -0.704 1.00 0.00 37 ALA A CA 15
ATOM 17170 C C . ALA A 1 37 ? 10.973 8.714 0.215 1.00 0.00 37 ALA A C 15
ATOM 17171 O O . ALA A 1 37 ? 12.106 8.266 0.047 1.00 0.00 37 ALA A O 15
ATOM 17178 N N . GLN A 1 38 ? 10.679 9.582 1.187 1.00 0.00 38 GLN A N 15
ATOM 17179 C CA . GLN A 1 38 ? 11.698 10.060 2.121 1.00 0.00 38 GLN A CA 15
ATOM 17180 C C . GLN A 1 38 ? 12.406 8.892 2.798 1.00 0.00 38 GLN A C 15
ATOM 17181 O O . GLN A 1 38 ? 13.574 8.620 2.522 1.00 0.00 38 GLN A O 15
ATOM 17195 N N . ALA A 1 39 ? 11.692 8.197 3.677 1.00 0.00 39 ALA A N 15
ATOM 17196 C CA . ALA A 1 39 ? 12.253 7.050 4.384 1.00 0.00 39 ALA A CA 15
ATOM 17197 C C . ALA A 1 39 ? 12.411 5.841 3.459 1.00 0.00 39 ALA A C 15
ATOM 17198 O O . ALA A 1 39 ? 12.588 4.716 3.926 1.00 0.00 39 ALA A O 15
ATOM 17205 N N . LYS A 1 40 ? 12.336 6.073 2.146 1.00 0.00 40 LYS A N 15
ATOM 17206 C CA . LYS A 1 40 ? 12.458 4.999 1.166 1.00 0.00 40 LYS A CA 15
ATOM 17207 C C . LYS A 1 40 ? 11.246 4.078 1.222 1.00 0.00 40 LYS A C 15
ATOM 17208 O O . LYS A 1 40 ? 11.276 2.968 0.696 1.00 0.00 40 LYS A O 15
ATOM 17227 N N . ILE A 1 41 ? 10.174 4.550 1.855 1.00 0.00 41 ILE A N 15
ATOM 17228 C CA . ILE A 1 41 ? 8.949 3.769 1.978 1.00 0.00 41 ILE A CA 15
ATOM 17229 C C . ILE A 1 41 ? 8.424 3.344 0.612 1.00 0.00 41 ILE A C 15
ATOM 17230 O O . ILE A 1 41 ? 7.728 2.337 0.488 1.00 0.00 41 ILE A O 15
ATOM 17246 N N . ALA A 1 42 ? 8.753 4.123 -0.408 1.00 0.00 42 ALA A N 15
ATOM 17247 C CA . ALA A 1 42 ? 8.307 3.832 -1.761 1.00 0.00 42 ALA A CA 15
ATOM 17248 C C . ALA A 1 42 ? 9.016 2.603 -2.330 1.00 0.00 42 ALA A C 15
ATOM 17249 O O . ALA A 1 42 ? 8.455 1.504 -2.353 1.00 0.00 42 ALA A O 15
ATOM 17256 N N . ILE A 1 43 ? 10.249 2.790 -2.791 1.00 0.00 43 ILE A N 15
ATOM 17257 C CA . ILE A 1 43 ? 11.023 1.696 -3.366 1.00 0.00 43 ILE A CA 15
ATOM 17258 C C . ILE A 1 43 ? 10.990 0.452 -2.477 1.00 0.00 43 ILE A C 15
ATOM 17259 O O . ILE A 1 43 ? 10.832 -0.669 -2.969 1.00 0.00 43 ILE A O 15
ATOM 17275 N N . ALA A 1 44 ? 11.129 0.651 -1.167 1.00 0.00 44 ALA A N 15
ATOM 17276 C CA . ALA A 1 44 ? 11.100 -0.467 -0.229 1.00 0.00 44 ALA A CA 15
ATOM 17277 C C . ALA A 1 44 ? 9.789 -1.234 -0.353 1.00 0.00 44 ALA A C 15
ATOM 17278 O O . ALA A 1 44 ? 9.784 -2.404 -0.735 1.00 0.00 44 ALA A O 15
ATOM 17285 N N . GLU A 1 45 ? 8.676 -0.565 -0.027 1.00 0.00 45 GLU A N 15
ATOM 17286 C CA . GLU A 1 45 ? 7.351 -1.185 -0.104 1.00 0.00 45 GLU A CA 15
ATOM 17287 C C . GLU A 1 45 ? 7.269 -2.135 -1.292 1.00 0.00 45 GLU A C 15
ATOM 17288 O O . GLU A 1 45 ? 6.726 -3.235 -1.185 1.00 0.00 45 GLU A O 15
ATOM 17300 N N . GLY A 1 46 ? 7.846 -1.717 -2.415 1.00 0.00 46 GLY A N 15
ATOM 17301 C CA . GLY A 1 46 ? 7.859 -2.567 -3.589 1.00 0.00 46 GLY A CA 15
ATOM 17302 C C . GLY A 1 46 ? 8.579 -3.869 -3.298 1.00 0.00 46 GLY A C 15
ATOM 17303 O O . GLY A 1 46 ? 7.951 -4.915 -3.137 1.00 0.00 46 GLY A O 15
ATOM 17307 N N . GLN A 1 47 ? 9.909 -3.796 -3.232 1.00 0.00 47 GLN A N 15
ATOM 17308 C CA . GLN A 1 47 ? 10.748 -4.969 -2.956 1.00 0.00 47 GLN A CA 15
ATOM 17309 C C . GLN A 1 47 ? 10.224 -5.804 -1.777 1.00 0.00 47 GLN A C 15
ATOM 17310 O O . GLN A 1 47 ? 10.680 -6.927 -1.565 1.00 0.00 47 GLN A O 15
ATOM 17324 N N . VAL A 1 48 ? 9.280 -5.262 -1.009 1.00 0.00 48 VAL A N 15
ATOM 17325 C CA . VAL A 1 48 ? 8.736 -5.984 0.134 1.00 0.00 48 VAL A CA 15
ATOM 17326 C C . VAL A 1 48 ? 7.779 -7.092 -0.318 1.00 0.00 48 VAL A C 15
ATOM 17327 O O . VAL A 1 48 ? 8.214 -8.222 -0.524 1.00 0.00 48 VAL A O 15
ATOM 17340 N N . LYS A 1 49 ? 6.486 -6.788 -0.468 1.00 0.00 49 LYS A N 15
ATOM 17341 C CA . LYS A 1 49 ? 5.525 -7.811 -0.895 1.00 0.00 49 LYS A CA 15
ATOM 17342 C C . LYS A 1 49 ? 4.183 -7.202 -1.299 1.00 0.00 49 LYS A C 15
ATOM 17343 O O . LYS A 1 49 ? 3.717 -6.243 -0.685 1.00 0.00 49 LYS A O 15
ATOM 17362 N N . VAL A 1 50 ? 3.546 -7.793 -2.312 1.00 0.00 50 VAL A N 15
ATOM 17363 C CA . VAL A 1 50 ? 2.244 -7.337 -2.762 1.00 0.00 50 VAL A CA 15
ATOM 17364 C C . VAL A 1 50 ? 1.320 -8.539 -2.877 1.00 0.00 50 VAL A C 15
ATOM 17365 O O . VAL A 1 50 ? 1.770 -9.639 -3.191 1.00 0.00 50 VAL A O 15
ATOM 17378 N N . ASP A 1 51 ? 0.044 -8.338 -2.583 1.00 0.00 51 ASP A N 15
ATOM 17379 C CA . ASP A 1 51 ? -0.934 -9.422 -2.614 1.00 0.00 51 ASP A CA 15
ATOM 17380 C C . ASP A 1 51 ? -0.776 -10.306 -3.846 1.00 0.00 51 ASP A C 15
ATOM 17381 O O . ASP A 1 51 ? -1.390 -10.062 -4.884 1.00 0.00 51 ASP A O 15
ATOM 17390 N N . GLY A 1 52 ? 0.040 -11.348 -3.710 1.00 0.00 52 GLY A N 15
ATOM 17391 C CA . GLY A 1 52 ? 0.249 -12.270 -4.804 1.00 0.00 52 GLY A CA 15
ATOM 17392 C C . GLY A 1 52 ? 1.624 -12.174 -5.439 1.00 0.00 52 GLY A C 15
ATOM 17393 O O . GLY A 1 52 ? 2.144 -13.177 -5.930 1.00 0.00 52 GLY A O 15
ATOM 17397 N N . ALA A 1 53 ? 2.219 -10.982 -5.458 1.00 0.00 53 ALA A N 15
ATOM 17398 C CA . ALA A 1 53 ? 3.531 -10.825 -6.071 1.00 0.00 53 ALA A CA 15
ATOM 17399 C C . ALA A 1 53 ? 4.373 -9.760 -5.383 1.00 0.00 53 ALA A C 15
ATOM 17400 O O . ALA A 1 53 ? 3.856 -8.746 -4.922 1.00 0.00 53 ALA A O 15
ATOM 17407 N N . VAL A 1 54 ? 5.676 -9.991 -5.337 1.00 0.00 54 VAL A N 15
ATOM 17408 C CA . VAL A 1 54 ? 6.600 -9.047 -4.732 1.00 0.00 54 VAL A CA 15
ATOM 17409 C C . VAL A 1 54 ? 7.448 -8.379 -5.812 1.00 0.00 54 VAL A C 15
ATOM 17410 O O . VAL A 1 54 ? 8.399 -8.972 -6.318 1.00 0.00 54 VAL A O 15
ATOM 17423 N N . GLU A 1 55 ? 7.095 -7.148 -6.169 1.00 0.00 55 GLU A N 15
ATOM 17424 C CA . GLU A 1 55 ? 7.827 -6.417 -7.200 1.00 0.00 55 GLU A CA 15
ATOM 17425 C C . GLU A 1 55 ? 8.806 -5.426 -6.576 1.00 0.00 55 GLU A C 15
ATOM 17426 O O . GLU A 1 55 ? 9.111 -5.509 -5.387 1.00 0.00 55 GLU A O 15
ATOM 17438 N N . THR A 1 56 ? 9.304 -4.493 -7.385 1.00 0.00 56 THR A N 15
ATOM 17439 C CA . THR A 1 56 ? 10.254 -3.497 -6.903 1.00 0.00 56 THR A CA 15
ATOM 17440 C C . THR A 1 56 ? 10.397 -2.344 -7.888 1.00 0.00 56 THR A C 15
ATOM 17441 O O . THR A 1 56 ? 11.463 -1.738 -7.998 1.00 0.00 56 THR A O 15
ATOM 17452 N N . ARG A 1 57 ? 9.322 -2.047 -8.604 1.00 0.00 57 ARG A N 15
ATOM 17453 C CA . ARG A 1 57 ? 9.328 -0.969 -9.582 1.00 0.00 57 ARG A CA 15
ATOM 17454 C C . ARG A 1 57 ? 8.935 0.356 -8.938 1.00 0.00 57 ARG A C 15
ATOM 17455 O O . ARG A 1 57 ? 8.442 0.389 -7.810 1.00 0.00 57 ARG A O 15
ATOM 17476 N N . LYS A 1 58 ? 9.146 1.445 -9.667 1.00 0.00 58 LYS A N 15
ATOM 17477 C CA . LYS A 1 58 ? 8.800 2.772 -9.173 1.00 0.00 58 LYS A CA 15
ATOM 17478 C C . LYS A 1 58 ? 7.302 3.002 -9.308 1.00 0.00 58 LYS A C 15
ATOM 17479 O O . LYS A 1 58 ? 6.676 3.643 -8.464 1.00 0.00 58 LYS A O 15
ATOM 17498 N N . ARG A 1 59 ? 6.735 2.461 -10.381 1.00 0.00 59 ARG A N 15
ATOM 17499 C CA . ARG A 1 59 ? 5.308 2.587 -10.644 1.00 0.00 59 ARG A CA 15
ATOM 17500 C C . ARG A 1 59 ? 4.597 1.262 -10.388 1.00 0.00 59 ARG A C 15
ATOM 17501 O O . ARG A 1 59 ? 5.072 0.206 -10.804 1.00 0.00 59 ARG A O 15
ATOM 17522 N N . CYS A 1 60 ? 3.459 1.318 -9.705 1.00 0.00 60 CYS A N 15
ATOM 17523 C CA . CYS A 1 60 ? 2.699 0.115 -9.406 1.00 0.00 60 CYS A CA 15
ATOM 17524 C C . CYS A 1 60 ? 1.474 0.012 -10.305 1.00 0.00 60 CYS A C 15
ATOM 17525 O O . CYS A 1 60 ? 0.592 0.869 -10.271 1.00 0.00 60 CYS A O 15
ATOM 17533 N N . LYS A 1 61 ? 1.423 -1.043 -11.106 1.00 0.00 61 LYS A N 15
ATOM 17534 C CA . LYS A 1 61 ? 0.301 -1.259 -12.007 1.00 0.00 61 LYS A CA 15
ATOM 17535 C C . LYS A 1 61 ? -0.675 -2.257 -11.398 1.00 0.00 61 LYS A C 15
ATOM 17536 O O . LYS A 1 61 ? -0.735 -3.415 -11.811 1.00 0.00 61 LYS A O 15
ATOM 17555 N N . ILE A 1 62 ? -1.424 -1.803 -10.400 1.00 0.00 62 ILE A N 15
ATOM 17556 C CA . ILE A 1 62 ? -2.388 -2.658 -9.717 1.00 0.00 62 ILE A CA 15
ATOM 17557 C C . ILE A 1 62 ? -3.700 -1.926 -9.450 1.00 0.00 62 ILE A C 15
ATOM 17558 O O . ILE A 1 62 ? -3.713 -0.726 -9.177 1.00 0.00 62 ILE A O 15
ATOM 17574 N N . VAL A 1 63 ? -4.805 -2.663 -9.523 1.00 0.00 63 VAL A N 15
ATOM 17575 C CA . VAL A 1 63 ? -6.128 -2.093 -9.284 1.00 0.00 63 VAL A CA 15
ATOM 17576 C C . VAL A 1 63 ? -7.084 -3.149 -8.736 1.00 0.00 63 VAL A C 15
ATOM 17577 O O . VAL A 1 63 ? -6.734 -4.324 -8.638 1.00 0.00 63 VAL A O 15
ATOM 17590 N N . ALA A 1 64 ? -8.295 -2.723 -8.390 1.00 0.00 64 ALA A N 15
ATOM 17591 C CA . ALA A 1 64 ? -9.313 -3.631 -7.862 1.00 0.00 64 ALA A CA 15
ATOM 17592 C C . ALA A 1 64 ? -9.015 -4.023 -6.412 1.00 0.00 64 ALA A C 15
ATOM 17593 O O . ALA A 1 64 ? -8.444 -3.237 -5.655 1.00 0.00 64 ALA A O 15
ATOM 17600 N N . GLY A 1 65 ? -9.412 -5.238 -6.026 1.00 0.00 65 GLY A N 15
ATOM 17601 C CA . GLY A 1 65 ? -9.187 -5.704 -4.671 1.00 0.00 65 GLY A CA 15
ATOM 17602 C C . GLY A 1 65 ? -7.812 -6.314 -4.482 1.00 0.00 65 GLY A C 15
ATOM 17603 O O . GLY A 1 65 ? -7.675 -7.536 -4.398 1.00 0.00 65 GLY A O 15
ATOM 17607 N N . GLN A 1 66 ? -6.794 -5.466 -4.424 1.00 0.00 66 GLN A N 15
ATOM 17608 C CA . GLN A 1 66 ? -5.420 -5.930 -4.253 1.00 0.00 66 GLN A CA 15
ATOM 17609 C C . GLN A 1 66 ? -4.790 -5.311 -3.009 1.00 0.00 66 GLN A C 15
ATOM 17610 O O . GLN A 1 66 ? -5.146 -4.210 -2.603 1.00 0.00 66 GLN A O 15
ATOM 17624 N N . THR A 1 67 ? -3.867 -6.045 -2.398 1.00 0.00 67 THR A N 15
ATOM 17625 C CA . THR A 1 67 ? -3.202 -5.589 -1.178 1.00 0.00 67 THR A CA 15
ATOM 17626 C C . THR A 1 67 ? -1.707 -5.349 -1.385 1.00 0.00 67 THR A C 15
ATOM 17627 O O . THR A 1 67 ? -1.063 -6.005 -2.201 1.00 0.00 67 THR A O 15
ATOM 17638 N N . VAL A 1 68 ? -1.166 -4.410 -0.611 1.00 0.00 68 VAL A N 15
ATOM 17639 C CA . VAL A 1 68 ? 0.254 -4.072 -0.660 1.00 0.00 68 VAL A CA 15
ATOM 17640 C C . VAL A 1 68 ? 0.855 -4.177 0.748 1.00 0.00 68 VAL A C 15
ATOM 17641 O O . VAL A 1 68 ? 0.173 -3.902 1.735 1.00 0.00 68 VAL A O 15
ATOM 17654 N N . SER A 1 69 ? 2.118 -4.599 0.847 1.00 0.00 69 SER A N 15
ATOM 17655 C CA . SER A 1 69 ? 2.750 -4.754 2.157 1.00 0.00 69 SER A CA 15
ATOM 17656 C C . SER A 1 69 ? 4.203 -4.273 2.180 1.00 0.00 69 SER A C 15
ATOM 17657 O O . SER A 1 69 ? 4.978 -4.523 1.252 1.00 0.00 69 SER A O 15
ATOM 17665 N N . PHE A 1 70 ? 4.554 -3.590 3.276 1.00 0.00 70 PHE A N 15
ATOM 17666 C CA . PHE A 1 70 ? 5.903 -3.064 3.490 1.00 0.00 70 PHE A CA 15
ATOM 17667 C C . PHE A 1 70 ? 6.287 -3.181 4.962 1.00 0.00 70 PHE A C 15
ATOM 17668 O O . PHE A 1 70 ? 5.602 -2.640 5.823 1.00 0.00 70 PHE A O 15
ATOM 17685 N N . ALA A 1 71 ? 7.385 -3.880 5.243 1.00 0.00 71 ALA A N 15
ATOM 17686 C CA . ALA A 1 71 ? 7.860 -4.060 6.613 1.00 0.00 71 ALA A CA 15
ATOM 17687 C C . ALA A 1 71 ? 6.728 -4.492 7.543 1.00 0.00 71 ALA A C 15
ATOM 17688 O O . ALA A 1 71 ? 6.575 -5.677 7.842 1.00 0.00 71 ALA A O 15
ATOM 17695 N N . GLY A 1 72 ? 5.938 -3.524 7.995 1.00 0.00 72 GLY A N 15
ATOM 17696 C CA . GLY A 1 72 ? 4.830 -3.821 8.882 1.00 0.00 72 GLY A CA 15
ATOM 17697 C C . GLY A 1 72 ? 3.527 -3.187 8.437 1.00 0.00 72 GLY A C 15
ATOM 17698 O O . GLY A 1 72 ? 2.500 -3.362 9.090 1.00 0.00 72 GLY A O 15
ATOM 17702 N N . HIS A 1 73 ? 3.561 -2.439 7.341 1.00 0.00 73 HIS A N 15
ATOM 17703 C CA . HIS A 1 73 ? 2.365 -1.776 6.850 1.00 0.00 73 HIS A CA 15
ATOM 17704 C C . HIS A 1 73 ? 1.637 -2.626 5.808 1.00 0.00 73 HIS A C 15
ATOM 17705 O O . HIS A 1 73 ? 2.006 -2.635 4.634 1.00 0.00 73 HIS A O 15
ATOM 17719 N N . SER A 1 74 ? 0.595 -3.329 6.245 1.00 0.00 74 SER A N 15
ATOM 17720 C CA . SER A 1 74 ? -0.192 -4.170 5.348 1.00 0.00 74 SER A CA 15
ATOM 17721 C C . SER A 1 74 ? -1.576 -3.565 5.129 1.00 0.00 74 SER A C 15
ATOM 17722 O O . SER A 1 74 ? -2.414 -3.564 6.030 1.00 0.00 74 SER A O 15
ATOM 17730 N N . VAL A 1 75 ? -1.797 -3.040 3.930 1.00 0.00 75 VAL A N 15
ATOM 17731 C CA . VAL A 1 75 ? -3.070 -2.411 3.586 1.00 0.00 75 VAL A CA 15
ATOM 17732 C C . VAL A 1 75 ? -3.624 -2.984 2.284 1.00 0.00 75 VAL A C 15
ATOM 17733 O O . VAL A 1 75 ? -2.875 -3.508 1.460 1.00 0.00 75 VAL A O 15
ATOM 17746 N N . GLN A 1 76 ? -4.939 -2.885 2.099 1.00 0.00 76 GLN A N 15
ATOM 17747 C CA . GLN A 1 76 ? -5.577 -3.396 0.892 1.00 0.00 76 GLN A CA 15
ATOM 17748 C C . GLN A 1 76 ? -6.119 -2.251 0.042 1.00 0.00 76 GLN A C 15
ATOM 17749 O O . GLN A 1 76 ? -6.290 -1.133 0.526 1.00 0.00 76 GLN A O 15
ATOM 17763 N N . VAL A 1 77 ? -6.374 -2.538 -1.229 1.00 0.00 77 VAL A N 15
ATOM 17764 C CA . VAL A 1 77 ? -6.884 -1.537 -2.161 1.00 0.00 77 VAL A CA 15
ATOM 17765 C C . VAL A 1 77 ? -8.166 -2.018 -2.835 1.00 0.00 77 VAL A C 15
ATOM 17766 O O . VAL A 1 77 ? -8.288 -3.191 -3.182 1.00 0.00 77 VAL A O 15
ATOM 17779 N N . VAL A 1 78 ? -9.116 -1.106 -3.025 1.00 0.00 78 VAL A N 15
ATOM 17780 C CA . VAL A 1 78 ? -10.384 -1.445 -3.664 1.00 0.00 78 VAL A CA 15
ATOM 17781 C C . VAL A 1 78 ? -10.711 -0.468 -4.790 1.00 0.00 7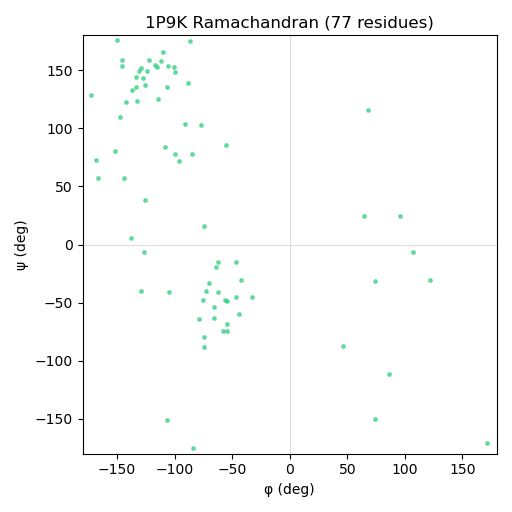8 VAL A C 15
ATOM 17782 O O . VAL A 1 78 ? -10.286 0.688 -4.767 1.00 0.00 78 VAL A O 15
ATOM 17795 N N . ALA A 1 79 ? -11.464 -0.943 -5.779 1.00 0.00 79 ALA A N 15
ATOM 17796 C CA . ALA A 1 79 ? -11.845 -0.117 -6.917 1.00 0.00 79 ALA A CA 15
ATOM 17797 C C . ALA A 1 79 ? -13.214 -0.518 -7.457 1.00 0.00 79 ALA A C 15
ATOM 17798 O O . ALA A 1 79 ? -13.786 0.256 -8.253 1.00 0.00 79 ALA A O 15
ATOM 17806 N N . GLY A 1 1 ? -18.852 -17.552 8.143 1.00 0.00 1 GLY A N 16
ATOM 17807 C CA . GLY A 1 1 ? -17.434 -17.729 8.561 1.00 0.00 1 GLY A CA 16
ATOM 17808 C C . GLY A 1 1 ? -16.565 -16.543 8.188 1.00 0.00 1 GLY A C 16
ATOM 17809 O O . GLY A 1 1 ? -16.674 -16.008 7.085 1.00 0.00 1 GLY A O 16
ATOM 17815 N N . SER A 1 2 ? -15.701 -16.132 9.110 1.00 0.00 2 SER A N 16
ATOM 17816 C CA . SER A 1 2 ? -14.811 -15.003 8.874 1.00 0.00 2 SER A CA 16
ATOM 17817 C C . SER A 1 2 ? -13.545 -15.121 9.717 1.00 0.00 2 SER A C 16
ATOM 17818 O O . SER A 1 2 ? -12.433 -15.137 9.187 1.00 0.00 2 SER A O 16
ATOM 17826 N N . MET A 1 3 ? -13.721 -15.203 11.032 1.00 0.00 3 MET A N 16
ATOM 17827 C CA . MET A 1 3 ? -12.594 -15.320 11.952 1.00 0.00 3 MET A CA 16
ATOM 17828 C C . MET A 1 3 ? -11.702 -14.084 11.879 1.00 0.00 3 MET A C 16
ATOM 17829 O O . MET A 1 3 ? -11.825 -13.272 10.963 1.00 0.00 3 MET A O 16
ATOM 17843 N N . ILE A 1 4 ? -10.809 -13.946 12.855 1.00 0.00 4 ILE A N 16
ATOM 17844 C CA . ILE A 1 4 ? -9.900 -12.806 12.906 1.00 0.00 4 ILE A CA 16
ATOM 17845 C C . ILE A 1 4 ? -8.443 -13.250 12.814 1.00 0.00 4 ILE A C 16
ATOM 17846 O O . ILE A 1 4 ? -8.013 -14.158 13.525 1.00 0.00 4 ILE A O 16
ATOM 17862 N N . HIS A 1 5 ? -7.690 -12.603 11.930 1.00 0.00 5 HIS A N 16
ATOM 17863 C CA . HIS A 1 5 ? -6.280 -12.932 11.744 1.00 0.00 5 HIS A CA 16
ATOM 17864 C C . HIS A 1 5 ? -5.430 -11.684 11.485 1.00 0.00 5 HIS A C 16
ATOM 17865 O O . HIS A 1 5 ? -4.205 -11.729 11.598 1.00 0.00 5 HIS A O 16
ATOM 17879 N N . ARG A 1 6 ? -6.077 -10.573 11.130 1.00 0.00 6 ARG A N 16
ATOM 17880 C CA . ARG A 1 6 ? -5.362 -9.331 10.853 1.00 0.00 6 ARG A CA 16
ATOM 17881 C C . ARG A 1 6 ? -5.219 -8.480 12.112 1.00 0.00 6 ARG A C 16
ATOM 17882 O O . ARG A 1 6 ? -6.200 -8.202 12.802 1.00 0.00 6 ARG A O 16
ATOM 17903 N N . MET A 1 7 ? -3.990 -8.062 12.398 1.00 0.00 7 MET A N 16
ATOM 17904 C CA . MET A 1 7 ? -3.715 -7.234 13.567 1.00 0.00 7 MET A CA 16
ATOM 17905 C C . MET A 1 7 ? -3.785 -5.754 13.202 1.00 0.00 7 MET A C 16
ATOM 17906 O O . MET A 1 7 ? -3.907 -5.400 12.030 1.00 0.00 7 MET A O 16
ATOM 17920 N N . SER A 1 8 ? -3.706 -4.895 14.211 1.00 0.00 8 SER A N 16
ATOM 17921 C CA . SER A 1 8 ? -3.763 -3.455 13.990 1.00 0.00 8 SER A CA 16
ATOM 17922 C C . SER A 1 8 ? -5.079 -3.061 13.324 1.00 0.00 8 SER A C 16
ATOM 17923 O O . SER A 1 8 ? -5.962 -3.898 13.127 1.00 0.00 8 SER A O 16
ATOM 17931 N N . ASN A 1 9 ? -5.204 -1.783 12.981 1.00 0.00 9 ASN A N 16
ATOM 17932 C CA . ASN A 1 9 ? -6.412 -1.273 12.338 1.00 0.00 9 ASN A CA 16
ATOM 17933 C C . ASN A 1 9 ? -6.486 -1.724 10.883 1.00 0.00 9 ASN A C 16
ATOM 17934 O O . ASN A 1 9 ? -5.506 -1.635 10.144 1.00 0.00 9 ASN A O 16
ATOM 17945 N N . MET A 1 10 ? -7.656 -2.208 10.476 1.00 0.00 10 MET A N 16
ATOM 17946 C CA . MET A 1 10 ? -7.858 -2.673 9.107 1.00 0.00 10 MET A CA 16
ATOM 17947 C C . MET A 1 10 ? -7.760 -1.514 8.119 1.00 0.00 10 MET A C 16
ATOM 17948 O O . MET A 1 10 ? -8.730 -0.791 7.899 1.00 0.00 10 MET A O 16
ATOM 17962 N N . ALA A 1 11 ? -6.581 -1.341 7.527 1.00 0.00 11 ALA A N 16
ATOM 17963 C CA . ALA A 1 11 ? -6.359 -0.266 6.566 1.00 0.00 11 ALA A CA 16
ATOM 17964 C C . ALA A 1 11 ? -6.870 -0.645 5.180 1.00 0.00 11 ALA A C 16
ATOM 17965 O O . ALA A 1 11 ? -6.565 -1.723 4.669 1.00 0.00 11 ALA A O 16
ATOM 17972 N N . THR A 1 12 ? -7.640 0.251 4.574 1.00 0.00 12 THR A N 16
ATOM 17973 C CA . THR A 1 12 ? -8.185 0.018 3.242 1.00 0.00 12 THR A CA 16
ATOM 17974 C C . THR A 1 12 ? -8.128 1.293 2.402 1.00 0.00 12 THR A C 16
ATOM 17975 O O . THR A 1 12 ? -8.515 2.367 2.864 1.00 0.00 12 THR A O 16
ATOM 17986 N N . PHE A 1 13 ? -7.647 1.170 1.168 1.00 0.00 13 PHE A N 16
ATOM 17987 C CA . PHE A 1 13 ? -7.545 2.317 0.269 1.00 0.00 13 PHE A CA 16
ATOM 17988 C C . PHE A 1 13 ? -8.591 2.248 -0.837 1.00 0.00 13 PHE A C 16
ATOM 17989 O O . PHE A 1 13 ? -8.983 1.165 -1.270 1.00 0.00 13 PHE A O 16
ATOM 18006 N N . SER A 1 14 ? -9.031 3.415 -1.297 1.00 0.00 14 SER A N 16
ATOM 18007 C CA . SER A 1 14 ? -10.025 3.495 -2.361 1.00 0.00 14 SER A CA 16
ATOM 18008 C C . SER A 1 14 ? -9.381 3.941 -3.669 1.00 0.00 14 SER A C 16
ATOM 18009 O O . SER A 1 14 ? -8.391 4.673 -3.666 1.00 0.00 14 SER A O 16
ATOM 18017 N N . LEU A 1 15 ? -9.950 3.502 -4.787 1.00 0.00 15 LEU A N 16
ATOM 18018 C CA . LEU A 1 15 ? -9.428 3.867 -6.099 1.00 0.00 15 LEU A CA 16
ATOM 18019 C C . LEU A 1 15 ? -10.528 4.431 -6.991 1.00 0.00 15 LEU A C 16
ATOM 18020 O O . LEU A 1 15 ? -10.311 5.395 -7.724 1.00 0.00 15 LEU A O 16
ATOM 18036 N N . GLY A 1 16 ? -11.709 3.822 -6.925 1.00 0.00 16 GLY A N 16
ATOM 18037 C CA . GLY A 1 16 ? -12.824 4.275 -7.735 1.00 0.00 16 GLY A CA 16
ATOM 18038 C C . GLY A 1 16 ? -12.867 3.607 -9.097 1.00 0.00 16 GLY A C 16
ATOM 18039 O O . GLY A 1 16 ? -13.322 2.470 -9.224 1.00 0.00 16 GLY A O 16
ATOM 18043 N N . LYS A 1 17 ? -12.394 4.316 -10.118 1.00 0.00 17 LYS A N 16
ATOM 18044 C CA . LYS A 1 17 ? -12.384 3.786 -11.477 1.00 0.00 17 LYS A CA 16
ATOM 18045 C C . LYS A 1 17 ? -11.206 4.340 -12.271 1.00 0.00 17 LYS A C 16
ATOM 18046 O O . LYS A 1 17 ? -11.378 4.894 -13.358 1.00 0.00 17 LYS A O 16
ATOM 18065 N N . HIS A 1 18 ? -10.007 4.190 -11.720 1.00 0.00 18 HIS A N 16
ATOM 18066 C CA . HIS A 1 18 ? -8.797 4.677 -12.371 1.00 0.00 18 HIS A CA 16
ATOM 18067 C C . HIS A 1 18 ? -7.984 3.517 -12.950 1.00 0.00 18 HIS A C 16
ATOM 18068 O O . HIS A 1 18 ? -8.210 2.359 -12.595 1.00 0.00 18 HIS A O 16
ATOM 18082 N N . PRO A 1 19 ? -7.028 3.808 -13.855 1.00 0.00 19 PRO A N 16
ATOM 18083 C CA . PRO A 1 19 ? -6.187 2.776 -14.479 1.00 0.00 19 PRO A CA 16
ATOM 18084 C C . PRO A 1 19 ? -5.417 1.956 -13.448 1.00 0.00 19 PRO A C 16
ATOM 18085 O O . PRO A 1 19 ? -5.371 0.731 -13.529 1.00 0.00 19 PRO A O 16
ATOM 18096 N N . HIS A 1 20 ? -4.826 2.650 -12.477 1.00 0.00 20 HIS A N 16
ATOM 18097 C CA . HIS A 1 20 ? -4.059 2.013 -11.407 1.00 0.00 20 HIS A CA 16
ATOM 18098 C C . HIS A 1 20 ? -3.328 3.072 -10.590 1.00 0.00 20 HIS A C 16
ATOM 18099 O O . HIS A 1 20 ? -3.629 4.261 -10.702 1.00 0.00 20 HIS A O 16
ATOM 18113 N N . VAL A 1 21 ? -2.379 2.652 -9.758 1.00 0.00 21 VAL A N 16
ATOM 18114 C CA . VAL A 1 21 ? -1.642 3.607 -8.931 1.00 0.00 21 VAL A CA 16
ATOM 18115 C C . VAL A 1 21 ? -0.198 3.191 -8.684 1.00 0.00 21 VAL A C 16
ATOM 18116 O O . VAL A 1 21 ? 0.155 2.017 -8.784 1.00 0.00 21 VAL A O 16
ATOM 18129 N N . GLU A 1 22 ? 0.626 4.175 -8.333 1.00 0.00 22 GLU A N 16
ATOM 18130 C CA . GLU A 1 22 ? 2.033 3.941 -8.038 1.00 0.00 22 GLU A CA 16
ATOM 18131 C C . GLU A 1 22 ? 2.206 3.603 -6.561 1.00 0.00 22 GLU A C 16
ATOM 18132 O O . GLU A 1 22 ? 1.557 4.205 -5.708 1.00 0.00 22 GLU A O 16
ATOM 18144 N N . LEU A 1 23 ? 3.070 2.637 -6.259 1.00 0.00 23 LEU A N 16
ATOM 18145 C CA . LEU A 1 23 ? 3.305 2.230 -4.873 1.00 0.00 23 LEU A CA 16
ATOM 18146 C C . LEU A 1 23 ? 3.426 3.444 -3.951 1.00 0.00 23 LEU A C 16
ATOM 18147 O O . LEU A 1 23 ? 3.035 3.393 -2.783 1.00 0.00 23 LEU A O 16
ATOM 18163 N N . CYS A 1 24 ? 3.963 4.538 -4.486 1.00 0.00 24 CYS A N 16
ATOM 18164 C CA . CYS A 1 24 ? 4.130 5.767 -3.716 1.00 0.00 24 CYS A CA 16
ATOM 18165 C C . CYS A 1 24 ? 2.786 6.454 -3.493 1.00 0.00 24 CYS A C 16
ATOM 18166 O O . CYS A 1 24 ? 2.529 7.006 -2.424 1.00 0.00 24 CYS A O 16
ATOM 18174 N N . ASP A 1 25 ? 1.931 6.415 -4.510 1.00 0.00 25 ASP A N 16
ATOM 18175 C CA . ASP A 1 25 ? 0.610 7.031 -4.426 1.00 0.00 25 ASP A CA 16
ATOM 18176 C C . ASP A 1 25 ? -0.225 6.370 -3.338 1.00 0.00 25 ASP A C 16
ATOM 18177 O O . ASP A 1 25 ? -0.727 7.036 -2.432 1.00 0.00 25 ASP A O 16
ATOM 18186 N N . LEU A 1 26 ? -0.368 5.054 -3.439 1.00 0.00 26 LEU A N 16
ATOM 18187 C CA . LEU A 1 26 ? -1.142 4.286 -2.471 1.00 0.00 26 LEU A CA 16
AT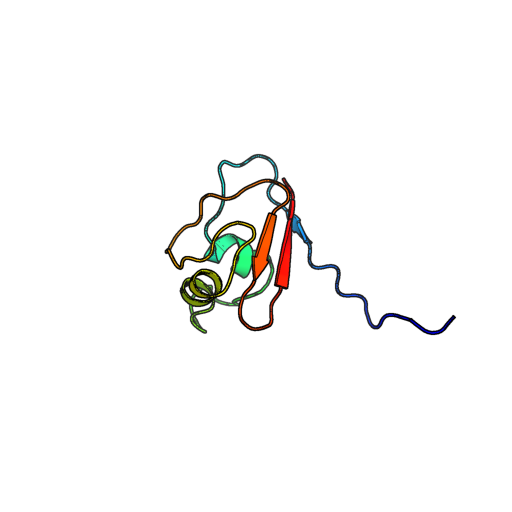OM 18188 C C . LEU A 1 26 ? -0.643 4.530 -1.049 1.00 0.00 26 LEU A C 16
ATOM 18189 O O . LEU A 1 26 ? -1.434 4.715 -0.125 1.00 0.00 26 LEU A O 16
ATOM 18205 N N . LEU A 1 27 ? 0.676 4.524 -0.885 1.00 0.00 27 LEU A N 16
ATOM 18206 C CA . LEU A 1 27 ? 1.295 4.742 0.422 1.00 0.00 27 LEU A CA 16
ATOM 18207 C C . LEU A 1 27 ? 0.964 6.125 0.972 1.00 0.00 27 LEU A C 16
ATOM 18208 O O . LEU A 1 27 ? 0.310 6.256 2.006 1.00 0.00 27 LEU A O 16
ATOM 18224 N N . LYS A 1 28 ? 1.435 7.157 0.274 1.00 0.00 28 LYS A N 16
ATOM 18225 C CA . LYS A 1 28 ? 1.205 8.539 0.689 1.00 0.00 28 LYS A CA 16
ATOM 18226 C C . LYS A 1 28 ? -0.263 8.767 1.040 1.00 0.00 28 LYS A C 16
ATOM 18227 O O . LYS A 1 28 ? -0.587 9.266 2.117 1.00 0.00 28 LYS A O 16
ATOM 18246 N N . LEU A 1 29 ? -1.143 8.399 0.119 1.00 0.00 29 LEU A N 16
ATOM 18247 C CA . LEU A 1 29 ? -2.576 8.561 0.322 1.00 0.00 29 LEU A CA 16
ATOM 18248 C C . LEU A 1 29 ? -3.051 7.801 1.558 1.00 0.00 29 LEU A C 16
ATOM 18249 O O . LEU A 1 29 ? -3.801 8.338 2.374 1.00 0.00 29 LEU A O 16
ATOM 18265 N N . GLU A 1 30 ? -2.619 6.550 1.691 1.00 0.00 30 GLU A N 16
ATOM 18266 C CA . GLU A 1 30 ? -3.015 5.723 2.828 1.00 0.00 30 GLU A CA 16
ATOM 18267 C C . GLU A 1 30 ? -2.369 6.197 4.129 1.00 0.00 30 GLU A C 16
ATOM 18268 O O . GLU A 1 30 ? -2.803 5.813 5.214 1.00 0.00 30 GLU A O 16
ATOM 18280 N N . GLY A 1 31 ? -1.346 7.042 4.024 1.00 0.00 31 GLY A N 16
ATOM 18281 C CA . GLY A 1 31 ? -0.688 7.551 5.215 1.00 0.00 31 GLY A CA 16
ATOM 18282 C C . GLY A 1 31 ? 0.537 6.750 5.619 1.00 0.00 31 GLY A C 16
ATOM 18283 O O . GLY A 1 31 ? 0.915 6.741 6.791 1.00 0.00 31 GLY A O 16
ATOM 18287 N N . TRP A 1 32 ? 1.170 6.087 4.655 1.00 0.00 32 TRP A N 16
ATOM 18288 C CA . TRP A 1 32 ? 2.365 5.296 4.937 1.00 0.00 32 TRP A CA 16
ATOM 18289 C C . TRP A 1 32 ? 3.560 6.214 5.168 1.00 0.00 32 TRP A C 16
ATOM 18290 O O . TRP A 1 32 ? 4.114 6.270 6.266 1.00 0.00 32 TRP A O 16
ATOM 18311 N N . SER A 1 33 ? 3.945 6.935 4.121 1.00 0.00 33 SER A N 16
ATOM 18312 C CA . SER A 1 33 ? 5.069 7.858 4.195 1.00 0.00 33 SER A CA 16
ATOM 18313 C C . SER A 1 33 ? 4.579 9.302 4.217 1.00 0.00 33 SER A C 16
ATOM 18314 O O . SER A 1 33 ? 3.655 9.665 3.489 1.00 0.00 33 SER A O 16
ATOM 18322 N N . GLU A 1 34 ? 5.202 10.122 5.058 1.00 0.00 34 GLU A N 16
ATOM 18323 C CA . GLU A 1 34 ? 4.822 11.527 5.172 1.00 0.00 34 GLU A CA 16
ATOM 18324 C C . GLU A 1 34 ? 5.433 12.344 4.040 1.00 0.00 34 GLU A C 16
ATOM 18325 O O . GLU A 1 34 ? 4.832 13.303 3.556 1.00 0.00 34 GLU A O 16
ATOM 18337 N N . SER A 1 35 ? 6.629 11.950 3.617 1.00 0.00 35 SER A N 16
ATOM 18338 C CA . SER A 1 35 ? 7.324 12.636 2.536 1.00 0.00 35 SER A CA 16
ATOM 18339 C C . SER A 1 35 ? 7.268 11.810 1.255 1.00 0.00 35 SER A C 16
ATOM 18340 O O . SER A 1 35 ? 7.204 12.355 0.154 1.00 0.00 35 SER A O 16
ATOM 18348 N N . GLY A 1 36 ? 7.293 10.491 1.415 1.00 0.00 36 GLY A N 16
ATOM 18349 C CA . GLY A 1 36 ? 7.244 9.602 0.271 1.00 0.00 36 GLY A CA 16
ATOM 18350 C C . GLY A 1 36 ? 8.620 9.137 -0.172 1.00 0.00 36 GLY A C 16
ATOM 18351 O O . GLY A 1 36 ? 8.746 8.124 -0.859 1.00 0.00 36 GLY A O 16
ATOM 18355 N N . ALA A 1 37 ? 9.653 9.882 0.219 1.00 0.00 37 ALA A N 16
ATOM 18356 C CA . ALA A 1 37 ? 11.025 9.539 -0.147 1.00 0.00 37 ALA A CA 16
ATOM 18357 C C . ALA A 1 37 ? 11.973 9.606 1.054 1.00 0.00 37 ALA A C 16
ATOM 18358 O O . ALA A 1 37 ? 13.134 9.209 0.956 1.00 0.00 37 ALA A O 16
ATOM 18365 N N . GLN A 1 38 ? 11.480 10.114 2.184 1.00 0.00 38 GLN A N 16
ATOM 18366 C CA . GLN A 1 38 ? 12.291 10.232 3.393 1.00 0.00 38 GLN A CA 16
ATOM 18367 C C . GLN A 1 38 ? 12.886 8.884 3.795 1.00 0.00 38 GLN A C 16
ATOM 18368 O O . GLN A 1 38 ? 14.076 8.637 3.596 1.00 0.00 38 GLN A O 16
ATOM 18382 N N . ALA A 1 39 ? 12.057 8.020 4.372 1.00 0.00 39 ALA A N 16
ATOM 18383 C CA . ALA A 1 39 ? 12.505 6.702 4.815 1.00 0.00 39 ALA A CA 16
ATOM 18384 C C . ALA A 1 39 ? 12.536 5.689 3.673 1.00 0.00 39 ALA A C 16
ATOM 18385 O O . ALA A 1 39 ? 12.616 4.483 3.913 1.00 0.00 39 ALA A O 16
ATOM 18392 N N . LYS A 1 40 ? 12.469 6.169 2.436 1.00 0.00 40 LYS A N 16
ATOM 18393 C CA . LYS A 1 40 ? 12.487 5.283 1.281 1.00 0.00 40 LYS A CA 16
ATOM 18394 C C . LYS A 1 40 ? 11.310 4.315 1.334 1.00 0.00 40 LYS A C 16
ATOM 18395 O O . LYS A 1 40 ? 11.388 3.193 0.834 1.00 0.00 40 LYS A O 16
ATOM 18414 N N . ILE A 1 41 ? 10.221 4.765 1.946 1.00 0.00 41 ILE A N 16
ATOM 18415 C CA . ILE A 1 41 ? 9.018 3.953 2.074 1.00 0.00 41 ILE A CA 16
ATOM 18416 C C . ILE A 1 41 ? 8.465 3.575 0.702 1.00 0.00 41 ILE A C 16
ATOM 18417 O O . ILE A 1 41 ? 7.755 2.579 0.558 1.00 0.00 41 ILE A O 16
ATOM 18433 N N . ALA A 1 42 ? 8.796 4.378 -0.302 1.00 0.00 42 ALA A N 16
ATOM 18434 C CA . ALA A 1 42 ? 8.332 4.129 -1.662 1.00 0.00 42 ALA A CA 16
ATOM 18435 C C . ALA A 1 42 ? 8.999 2.891 -2.256 1.00 0.00 42 ALA A C 16
ATOM 18436 O O . ALA A 1 42 ? 8.400 1.814 -2.308 1.00 0.00 42 ALA A O 16
ATOM 18443 N N . ILE A 1 43 ? 10.241 3.050 -2.703 1.00 0.00 43 ILE A N 16
ATOM 18444 C CA . ILE A 1 43 ? 10.992 1.947 -3.293 1.00 0.00 43 ILE A CA 16
ATOM 18445 C C . ILE A 1 43 ? 10.984 0.729 -2.375 1.00 0.00 43 ILE A C 16
ATOM 18446 O O . ILE A 1 43 ? 10.838 -0.408 -2.831 1.00 0.00 43 ILE A O 16
ATOM 18462 N N . ALA A 1 44 ? 11.131 0.976 -1.077 1.00 0.00 44 ALA A N 16
ATOM 18463 C CA . ALA A 1 44 ? 11.131 -0.099 -0.095 1.00 0.00 44 ALA A CA 16
ATOM 18464 C C . ALA A 1 44 ? 9.851 -0.920 -0.198 1.00 0.00 44 ALA A C 16
ATOM 18465 O O . ALA A 1 44 ? 9.886 -2.080 -0.608 1.00 0.00 44 ALA A O 16
ATOM 18472 N N . GLU A 1 45 ? 8.720 -0.309 0.176 1.00 0.00 45 GLU A N 16
ATOM 18473 C CA . GLU A 1 45 ? 7.421 -0.984 0.122 1.00 0.00 45 GLU A CA 16
ATOM 18474 C C . GLU A 1 45 ? 7.339 -1.912 -1.082 1.00 0.00 45 GLU A C 16
ATOM 18475 O O . GLU A 1 45 ? 6.897 -3.056 -0.970 1.00 0.00 45 GLU A O 16
ATOM 18487 N N . GLY A 1 46 ? 7.791 -1.420 -2.232 1.00 0.00 46 GLY A N 16
ATOM 18488 C CA . GLY A 1 46 ? 7.780 -2.238 -3.427 1.00 0.00 46 GLY A CA 16
ATOM 18489 C C . GLY A 1 46 ? 8.506 -3.547 -3.193 1.00 0.00 46 GLY A C 16
ATOM 18490 O O . GLY A 1 46 ? 7.878 -4.593 -3.027 1.00 0.00 46 GLY A O 16
ATOM 18494 N N . GLN A 1 47 ? 9.834 -3.480 -3.183 1.00 0.00 47 GLN A N 16
ATOM 18495 C CA . GLN A 1 47 ? 10.678 -4.660 -2.970 1.00 0.00 47 GLN A CA 16
ATOM 18496 C C . GLN A 1 47 ? 10.226 -5.513 -1.776 1.00 0.00 47 GLN A C 16
ATOM 18497 O O . GLN A 1 47 ? 10.702 -6.635 -1.604 1.00 0.00 47 GLN A O 16
ATOM 18511 N N . VAL A 1 48 ? 9.325 -4.987 -0.949 1.00 0.00 48 VAL A N 16
ATOM 18512 C CA . VAL A 1 48 ? 8.855 -5.728 0.216 1.00 0.00 48 VAL A CA 16
ATOM 18513 C C . VAL A 1 48 ? 7.882 -6.841 -0.188 1.00 0.00 48 VAL A C 16
ATOM 18514 O O . VAL A 1 48 ? 8.319 -7.960 -0.459 1.00 0.00 48 VAL A O 16
ATOM 18527 N N . LYS A 1 49 ? 6.574 -6.565 -0.229 1.00 0.00 49 LYS A N 16
ATOM 18528 C CA . LYS A 1 49 ? 5.619 -7.609 -0.607 1.00 0.00 49 LYS A CA 16
ATOM 18529 C C . LYS A 1 49 ? 4.256 -7.049 -1.018 1.00 0.00 49 LYS A C 16
ATOM 18530 O O . LYS A 1 49 ? 3.599 -6.354 -0.245 1.00 0.00 49 LYS A O 16
ATOM 18549 N N . VAL A 1 50 ? 3.817 -7.400 -2.226 1.00 0.00 50 VAL A N 16
ATOM 18550 C CA . VAL A 1 50 ? 2.511 -6.980 -2.718 1.00 0.00 50 VAL A CA 16
ATOM 18551 C C . VAL A 1 50 ? 1.645 -8.212 -2.951 1.00 0.00 50 VAL A C 16
ATOM 18552 O O . VAL A 1 50 ? 2.162 -9.279 -3.276 1.00 0.00 50 VAL A O 16
ATOM 18565 N N . ASP A 1 51 ? 0.338 -8.075 -2.761 1.00 0.00 51 ASP A N 16
ATOM 18566 C CA . ASP A 1 51 ? -0.584 -9.199 -2.936 1.00 0.00 51 ASP A CA 16
ATOM 18567 C C . ASP A 1 51 ? -0.271 -9.982 -4.211 1.00 0.00 51 ASP A C 16
ATOM 18568 O O . ASP A 1 51 ? -0.708 -9.615 -5.302 1.00 0.00 51 ASP A O 16
ATOM 18577 N N . GLY A 1 52 ? 0.492 -11.063 -4.062 1.00 0.00 52 GLY A N 16
ATOM 18578 C CA . GLY A 1 52 ? 0.856 -11.880 -5.206 1.00 0.00 52 GLY A CA 16
ATOM 18579 C C . GLY A 1 52 ? 1.837 -11.185 -6.131 1.00 0.00 52 GLY A C 16
ATOM 18580 O O . GLY A 1 52 ? 1.989 -11.575 -7.290 1.00 0.00 52 GLY A O 16
ATOM 18584 N N . ALA A 1 53 ? 2.500 -10.145 -5.627 1.00 0.00 53 ALA A N 16
ATOM 18585 C CA . ALA A 1 53 ? 3.460 -9.396 -6.425 1.00 0.00 53 ALA A CA 16
ATOM 18586 C C . ALA A 1 53 ? 4.630 -8.879 -5.582 1.00 0.00 53 ALA A C 16
ATOM 18587 O O . ALA A 1 53 ? 4.638 -7.729 -5.147 1.00 0.00 53 ALA A O 16
ATOM 18594 N N . VAL A 1 54 ? 5.620 -9.732 -5.343 1.00 0.00 54 VAL A N 16
ATOM 18595 C CA . VAL A 1 54 ? 6.782 -9.337 -4.551 1.00 0.00 54 VAL A CA 16
ATOM 18596 C C . VAL A 1 54 ? 7.848 -8.682 -5.435 1.00 0.00 54 VAL A C 16
ATOM 18597 O O . VAL A 1 54 ? 8.980 -9.156 -5.519 1.00 0.00 54 VAL A O 16
ATOM 18610 N N . GLU A 1 55 ? 7.475 -7.591 -6.100 1.00 0.00 55 GLU A N 16
ATOM 18611 C CA . GLU A 1 55 ? 8.398 -6.883 -6.985 1.00 0.00 55 GLU A CA 16
ATOM 18612 C C . GLU A 1 55 ? 8.954 -5.622 -6.328 1.00 0.00 55 GLU A C 16
ATOM 18613 O O . GLU A 1 55 ? 8.794 -5.414 -5.128 1.00 0.00 55 GLU A O 16
ATOM 18625 N N . THR A 1 56 ? 9.615 -4.788 -7.131 1.00 0.00 56 THR A N 16
ATOM 18626 C CA . THR A 1 56 ? 10.203 -3.549 -6.631 1.00 0.00 56 THR A CA 16
ATOM 18627 C C . THR A 1 56 ? 10.273 -2.479 -7.721 1.00 0.00 56 THR A C 16
ATOM 18628 O O . THR A 1 56 ? 11.291 -1.802 -7.865 1.00 0.00 56 THR A O 16
ATOM 18639 N N . ARG A 1 57 ? 9.200 -2.326 -8.491 1.00 0.00 57 ARG A N 16
ATOM 18640 C CA . ARG A 1 57 ? 9.179 -1.333 -9.559 1.00 0.00 57 ARG A CA 16
ATOM 18641 C C . ARG A 1 57 ? 8.715 0.026 -9.043 1.00 0.00 57 ARG A C 16
ATOM 18642 O O . ARG A 1 57 ? 8.165 0.132 -7.947 1.00 0.00 57 ARG A O 16
ATOM 18663 N N . LYS A 1 58 ? 8.948 1.063 -9.841 1.00 0.00 58 LYS A N 16
ATOM 18664 C CA . LYS A 1 58 ? 8.561 2.420 -9.472 1.00 0.00 58 LYS A CA 16
ATOM 18665 C C . LYS A 1 58 ? 7.056 2.613 -9.621 1.00 0.00 58 LYS A C 16
ATOM 18666 O O . LYS A 1 58 ? 6.418 3.262 -8.793 1.00 0.00 58 LYS A O 16
ATOM 18685 N N . ARG A 1 59 ? 6.499 2.049 -10.685 1.00 0.00 59 ARG A N 16
ATOM 18686 C CA . ARG A 1 59 ? 5.071 2.160 -10.948 1.00 0.00 59 ARG A CA 16
ATOM 18687 C C . ARG A 1 59 ? 4.383 0.814 -10.786 1.00 0.00 59 ARG A C 16
ATOM 18688 O O . ARG A 1 59 ? 4.866 -0.205 -11.280 1.00 0.00 59 ARG A O 16
ATOM 18709 N N . CYS A 1 60 ? 3.249 0.814 -10.096 1.00 0.00 60 CYS A N 16
ATOM 18710 C CA . CYS A 1 60 ? 2.499 -0.412 -9.879 1.00 0.00 60 CYS A CA 16
ATOM 18711 C C . CYS A 1 60 ? 1.234 -0.416 -10.726 1.00 0.00 60 CYS A C 16
ATOM 18712 O O . CYS A 1 60 ? 0.336 0.398 -10.525 1.00 0.00 60 CYS A O 16
ATOM 18720 N N . LYS A 1 61 ? 1.164 -1.343 -11.669 1.00 0.00 61 LYS A N 16
ATOM 18721 C CA . LYS A 1 61 ? 0.003 -1.449 -12.534 1.00 0.00 61 LYS A CA 16
ATOM 18722 C C . LYS A 1 61 ? -0.993 -2.436 -11.940 1.00 0.00 61 LYS A C 16
ATOM 18723 O O . LYS A 1 61 ? -1.101 -3.578 -12.387 1.00 0.00 61 LYS A O 16
ATOM 18742 N N . ILE A 1 62 ? -1.709 -1.983 -10.918 1.00 0.00 62 ILE A N 16
ATOM 18743 C CA . ILE A 1 62 ? -2.692 -2.812 -10.240 1.00 0.00 62 ILE A CA 16
ATOM 18744 C C . ILE A 1 62 ? -3.953 -2.021 -9.906 1.00 0.00 62 ILE A C 16
ATOM 18745 O O . ILE A 1 62 ? -3.911 -0.804 -9.735 1.00 0.00 62 ILE A O 16
ATOM 18761 N N . VAL A 1 63 ? -5.071 -2.729 -9.810 1.00 0.00 63 VAL A N 16
ATOM 18762 C CA . VAL A 1 63 ? -6.351 -2.110 -9.490 1.00 0.00 63 VAL A CA 16
ATOM 18763 C C . VAL A 1 63 ? -7.298 -3.127 -8.856 1.00 0.00 63 VAL A C 16
ATOM 18764 O O . VAL A 1 63 ? -6.980 -4.314 -8.778 1.00 0.00 63 VAL A O 16
ATOM 18777 N N . ALA A 1 64 ? -8.473 -2.664 -8.429 1.00 0.00 64 ALA A N 16
ATOM 18778 C CA . ALA A 1 64 ? -9.481 -3.543 -7.831 1.00 0.00 64 ALA A CA 16
ATOM 18779 C C . ALA A 1 64 ? -9.165 -3.892 -6.372 1.00 0.00 64 ALA A C 16
ATOM 18780 O O . ALA A 1 64 ? -8.555 -3.102 -5.651 1.00 0.00 64 ALA A O 16
ATOM 18787 N N . GLY A 1 65 ? -9.605 -5.078 -5.941 1.00 0.00 65 GLY A N 16
ATOM 18788 C CA . GLY A 1 65 ? -9.388 -5.516 -4.576 1.00 0.00 65 GLY A CA 16
ATOM 18789 C C . GLY A 1 65 ? -8.038 -6.171 -4.374 1.00 0.00 65 GLY A C 16
ATOM 18790 O O . GLY A 1 65 ? -7.940 -7.396 -4.306 1.00 0.00 65 GLY A O 16
ATOM 18794 N N . GLN A 1 66 ? -6.996 -5.355 -4.288 1.00 0.00 66 GLN A N 16
ATOM 18795 C CA . GLN A 1 66 ? -5.638 -5.867 -4.105 1.00 0.00 66 GLN A CA 16
ATOM 18796 C C . GLN A 1 66 ? -4.991 -5.300 -2.840 1.00 0.00 66 GLN A C 16
ATOM 18797 O O . GLN A 1 66 ? -5.411 -4.266 -2.325 1.00 0.00 66 GLN A O 16
ATOM 18811 N N . THR A 1 67 ? -3.986 -6.012 -2.329 1.00 0.00 67 THR A N 16
ATOM 18812 C CA . THR A 1 67 ? -3.300 -5.610 -1.099 1.00 0.00 67 THR A CA 16
ATOM 18813 C C . THR A 1 67 ? -1.813 -5.326 -1.319 1.00 0.00 67 THR A C 16
ATOM 18814 O O . THR A 1 67 ? -1.201 -5.827 -2.260 1.00 0.00 67 THR A O 16
ATOM 18825 N N . VAL A 1 68 ? -1.242 -4.520 -0.421 1.00 0.00 68 VAL A N 16
ATOM 18826 C CA . VAL A 1 68 ? 0.177 -4.164 -0.477 1.00 0.00 68 VAL A CA 16
ATOM 18827 C C . VAL A 1 68 ? 0.785 -4.216 0.933 1.00 0.00 68 VAL A C 16
ATOM 18828 O O . VAL A 1 68 ? 0.083 -3.985 1.917 1.00 0.00 68 VAL A O 16
ATOM 18841 N N . SER A 1 69 ? 2.079 -4.542 1.039 1.00 0.00 69 SER A N 16
ATOM 18842 C CA . SER A 1 69 ? 2.722 -4.640 2.354 1.00 0.00 69 SER A CA 16
ATOM 18843 C C . SER A 1 69 ? 4.149 -4.081 2.378 1.00 0.00 69 SER A C 16
ATOM 18844 O O . SER A 1 69 ? 4.949 -4.327 1.468 1.00 0.00 69 SER A O 16
ATOM 18852 N N . PHE A 1 70 ? 4.462 -3.349 3.458 1.00 0.00 70 PHE A N 16
ATOM 18853 C CA . PHE A 1 70 ? 5.793 -2.763 3.654 1.00 0.00 70 PHE A CA 16
ATOM 18854 C C . PHE A 1 70 ? 6.241 -2.914 5.107 1.00 0.00 70 PHE A C 16
ATOM 18855 O O . PHE A 1 70 ? 5.645 -2.330 6.011 1.00 0.00 70 PHE A O 16
ATOM 18872 N N . ALA A 1 71 ? 7.308 -3.680 5.319 1.00 0.00 71 ALA A N 16
ATOM 18873 C CA . ALA A 1 71 ? 7.862 -3.899 6.656 1.00 0.00 71 ALA A CA 16
ATOM 18874 C C . ALA A 1 71 ? 6.778 -4.033 7.727 1.00 0.00 71 ALA A C 16
ATOM 18875 O O . ALA A 1 71 ? 6.991 -3.660 8.882 1.00 0.00 71 ALA A O 16
ATOM 18882 N N . GLY A 1 72 ? 5.623 -4.573 7.349 1.00 0.00 72 GLY A N 16
ATOM 18883 C CA . GLY A 1 72 ? 4.547 -4.747 8.307 1.00 0.00 72 GLY A CA 16
ATOM 18884 C C . GLY A 1 72 ? 3.307 -3.943 7.979 1.00 0.00 72 GLY A C 16
ATOM 18885 O O . GLY A 1 72 ? 2.276 -4.098 8.635 1.00 0.00 72 GLY A O 16
ATOM 18889 N N . HIS A 1 73 ? 3.392 -3.077 6.979 1.00 0.00 73 HIS A N 16
ATOM 18890 C CA . HIS A 1 73 ? 2.252 -2.255 6.605 1.00 0.00 73 HIS A CA 16
ATOM 18891 C C . HIS A 1 73 ? 1.373 -2.975 5.590 1.00 0.00 73 HIS A C 16
ATOM 18892 O O . HIS A 1 73 ? 1.501 -2.753 4.389 1.00 0.00 73 HIS A O 16
ATOM 18906 N N . SER A 1 74 ? 0.479 -3.829 6.074 1.00 0.00 74 SER A N 16
ATOM 18907 C CA . SER A 1 74 ? -0.417 -4.569 5.191 1.00 0.00 74 SER A CA 16
ATOM 18908 C C . SER A 1 74 ? -1.734 -3.823 5.001 1.00 0.00 74 SER A C 16
ATOM 18909 O O . SER A 1 74 ? -2.533 -3.702 5.929 1.00 0.00 74 SER A O 16
ATOM 18917 N N . VAL A 1 75 ? -1.950 -3.328 3.788 1.00 0.00 75 VAL A N 16
ATOM 18918 C CA . VAL A 1 75 ? -3.167 -2.593 3.463 1.00 0.00 75 VAL A CA 16
ATOM 18919 C C . VAL A 1 75 ? -3.776 -3.116 2.168 1.00 0.00 75 VAL A C 16
ATOM 18920 O O . VAL A 1 75 ? -3.064 -3.609 1.292 1.00 0.00 75 VAL A O 16
ATOM 18933 N N . GLN A 1 76 ? -5.093 -3.006 2.049 1.00 0.00 76 GLN A N 16
ATOM 18934 C CA . GLN A 1 76 ? -5.790 -3.471 0.860 1.00 0.00 76 GLN A CA 16
ATOM 18935 C C . GLN A 1 76 ? -6.361 -2.292 0.082 1.00 0.00 76 GLN A C 16
ATOM 18936 O O . GLN A 1 76 ? -6.320 -1.153 0.547 1.00 0.00 76 GLN A O 16
ATOM 18950 N N . VAL A 1 77 ? -6.869 -2.565 -1.114 1.00 0.00 77 VAL A N 16
ATOM 18951 C CA . VAL A 1 77 ? -7.423 -1.520 -1.966 1.00 0.00 77 VAL A CA 16
ATOM 18952 C C . VAL A 1 77 ? -8.628 -2.028 -2.746 1.00 0.00 77 VAL A C 16
ATOM 18953 O O . VAL A 1 77 ? -8.676 -3.193 -3.126 1.00 0.00 77 VAL A O 16
ATOM 18966 N N . VAL A 1 78 ? -9.593 -1.146 -2.992 1.00 0.00 78 VAL A N 16
ATOM 18967 C CA . VAL A 1 78 ? -10.791 -1.512 -3.742 1.00 0.00 78 VAL A CA 16
ATOM 18968 C C . VAL A 1 78 ? -11.151 -0.433 -4.758 1.00 0.00 78 VAL A C 16
ATOM 18969 O O . VAL A 1 78 ? -10.580 0.656 -4.750 1.00 0.00 78 VAL A O 16
ATOM 18982 N N . ALA A 1 79 ? -12.105 -0.745 -5.631 1.00 0.00 79 ALA A N 16
ATOM 18983 C CA . ALA A 1 79 ? -12.543 0.200 -6.652 1.00 0.00 79 ALA A CA 16
ATOM 18984 C C . ALA A 1 79 ? -13.931 0.745 -6.335 1.00 0.00 79 ALA A C 16
ATOM 18985 O O . ALA A 1 79 ? -14.020 1.718 -5.555 1.00 0.00 79 ALA A O 16
ATOM 18993 N N . GLY A 1 1 ? -25.940 -6.203 13.769 1.00 0.00 1 GLY A N 17
ATOM 18994 C CA . GLY A 1 1 ? -25.594 -7.521 13.170 1.00 0.00 1 GLY A CA 17
ATOM 18995 C C . GLY A 1 1 ? -24.291 -8.079 13.707 1.00 0.00 1 GLY A C 17
ATOM 18996 O O . GLY A 1 1 ? -24.256 -9.185 14.245 1.00 0.00 1 GLY A O 17
ATOM 19002 N N . SER A 1 2 ? -23.215 -7.312 13.559 1.00 0.00 2 SER A N 17
ATOM 19003 C CA . SER A 1 2 ? -21.903 -7.735 14.032 1.00 0.00 2 SER A CA 17
ATOM 19004 C C . SER A 1 2 ? -21.401 -6.812 15.139 1.00 0.00 2 SER A C 17
ATOM 19005 O O . SER A 1 2 ? -21.951 -5.732 15.357 1.00 0.00 2 SER A O 17
ATOM 19013 N N . MET A 1 3 ? -20.354 -7.245 15.835 1.00 0.00 3 MET A N 17
ATOM 19014 C CA . MET A 1 3 ? -19.780 -6.457 16.919 1.00 0.00 3 MET A CA 17
ATOM 19015 C C . MET A 1 3 ? -18.478 -5.791 16.484 1.00 0.00 3 MET A C 17
ATOM 19016 O O . MET A 1 3 ? -18.118 -5.821 15.308 1.00 0.00 3 MET A O 17
ATOM 19030 N N . ILE A 1 4 ? -17.779 -5.190 17.441 1.00 0.00 4 ILE A N 17
ATOM 19031 C CA . ILE A 1 4 ? -16.518 -4.513 17.157 1.00 0.00 4 ILE A CA 17
ATOM 19032 C C . ILE A 1 4 ? -15.479 -4.798 18.238 1.00 0.00 4 ILE A C 17
ATOM 19033 O O . ILE A 1 4 ? -14.563 -4.004 18.456 1.00 0.00 4 ILE A O 17
ATOM 19049 N N . HIS A 1 5 ? -15.623 -5.935 18.912 1.00 0.00 5 HIS A N 17
ATOM 19050 C CA . HIS A 1 5 ? -14.694 -6.318 19.967 1.00 0.00 5 HIS A CA 17
ATOM 19051 C C . HIS A 1 5 ? -13.541 -7.145 19.403 1.00 0.00 5 HIS A C 17
ATOM 19052 O O . HIS A 1 5 ? -12.471 -6.611 19.111 1.00 0.00 5 HIS A O 17
ATOM 19066 N N . ARG A 1 6 ? -13.763 -8.447 19.245 1.00 0.00 6 ARG A N 17
ATOM 19067 C CA . ARG A 1 6 ? -12.736 -9.335 18.711 1.00 0.00 6 ARG A CA 17
ATOM 19068 C C . ARG A 1 6 ? -12.590 -9.147 17.206 1.00 0.00 6 ARG A C 17
ATOM 19069 O O . ARG A 1 6 ? -13.455 -8.558 16.557 1.00 0.00 6 ARG A O 17
ATOM 19090 N N . MET A 1 7 ? -11.488 -9.649 16.656 1.00 0.00 7 MET A N 17
ATOM 19091 C CA . MET A 1 7 ? -11.228 -9.531 15.226 1.00 0.00 7 MET A CA 17
ATOM 19092 C C . MET A 1 7 ? -11.029 -8.071 14.832 1.00 0.00 7 MET A C 17
ATOM 19093 O O . MET A 1 7 ? -11.981 -7.380 14.471 1.00 0.00 7 MET A O 17
ATOM 19107 N N . SER A 1 8 ? -9.786 -7.608 14.907 1.00 0.00 8 SER A N 17
ATOM 19108 C CA . SER A 1 8 ? -9.462 -6.229 14.562 1.00 0.00 8 SER A CA 17
ATOM 19109 C C . SER A 1 8 ? -9.750 -5.955 13.089 1.00 0.00 8 SER A C 17
ATOM 19110 O O . SER A 1 8 ? -9.591 -6.833 12.241 1.00 0.00 8 SER A O 17
ATOM 19118 N N . ASN A 1 9 ? -10.176 -4.732 12.794 1.00 0.00 9 ASN A N 17
ATOM 19119 C CA . ASN A 1 9 ? -10.486 -4.341 11.425 1.00 0.00 9 ASN A CA 17
ATOM 19120 C C . ASN A 1 9 ? -9.254 -3.770 10.733 1.00 0.00 9 ASN A C 17
ATOM 19121 O O . ASN A 1 9 ? -8.489 -3.014 11.330 1.00 0.00 9 ASN A O 17
ATOM 19132 N N . MET A 1 10 ? -9.073 -4.132 9.469 1.00 0.00 10 MET A N 17
ATOM 19133 C CA . MET A 1 10 ? -7.938 -3.646 8.696 1.00 0.00 10 MET A CA 17
ATOM 19134 C C . MET A 1 10 ? -8.298 -2.348 7.986 1.00 0.00 10 MET A C 17
ATOM 19135 O O . MET A 1 10 ? -9.436 -1.883 8.063 1.00 0.00 10 MET A O 17
ATOM 19149 N N . ALA A 1 11 ? -7.327 -1.767 7.297 1.00 0.00 11 ALA A N 17
ATOM 19150 C CA . ALA A 1 11 ? -7.551 -0.524 6.575 1.00 0.00 11 ALA A CA 17
ATOM 19151 C C . ALA A 1 11 ? -7.844 -0.791 5.104 1.00 0.00 11 ALA A C 17
ATOM 19152 O O . ALA A 1 11 ? -7.265 -1.693 4.500 1.00 0.00 11 ALA A O 17
ATOM 19159 N N . THR A 1 12 ? -8.744 -0.001 4.533 1.00 0.00 12 THR A N 17
ATOM 19160 C CA . THR A 1 12 ? -9.104 -0.149 3.130 1.00 0.00 12 THR A CA 17
ATOM 19161 C C . THR A 1 12 ? -8.927 1.175 2.401 1.00 0.00 12 THR A C 17
ATOM 19162 O O . THR A 1 12 ? -9.389 2.217 2.864 1.00 0.00 12 THR A O 17
ATOM 19173 N N . PHE A 1 13 ? -8.241 1.129 1.267 1.00 0.00 13 PHE A N 17
ATOM 19174 C CA . PHE A 1 13 ? -7.988 2.328 0.482 1.00 0.00 13 PHE A CA 17
ATOM 19175 C C . PHE A 1 13 ? -8.842 2.348 -0.780 1.00 0.00 13 PHE A C 17
ATOM 19176 O O . PHE A 1 13 ? -8.486 1.745 -1.791 1.00 0.00 13 PHE A O 17
ATOM 19193 N N . SER A 1 14 ? -9.971 3.041 -0.717 1.00 0.00 14 SER A N 17
ATOM 19194 C CA . SER A 1 14 ? -10.870 3.132 -1.859 1.00 0.00 14 SER A CA 17
ATOM 19195 C C . SER A 1 14 ? -10.270 3.998 -2.962 1.00 0.00 14 SER A C 17
ATOM 19196 O O . SER A 1 14 ? -10.148 5.214 -2.816 1.00 0.00 14 SER A O 17
ATOM 19204 N N . LEU A 1 15 ? -9.902 3.362 -4.069 1.00 0.00 15 LEU A N 17
ATOM 19205 C CA . LEU A 1 15 ? -9.321 4.069 -5.205 1.00 0.00 15 LEU A CA 17
ATOM 19206 C C . LEU A 1 15 ? -10.417 4.667 -6.081 1.00 0.00 15 LEU A C 17
ATOM 19207 O O . LEU A 1 15 ? -10.228 5.709 -6.709 1.00 0.00 15 LEU A O 17
ATOM 19223 N N . GLY A 1 16 ? -11.560 3.991 -6.124 1.00 0.00 16 GLY A N 17
ATOM 19224 C CA . GLY A 1 16 ? -12.670 4.456 -6.933 1.00 0.00 16 GLY A CA 17
ATOM 19225 C C . GLY A 1 16 ? -12.821 3.645 -8.206 1.00 0.00 16 GLY A C 17
ATOM 19226 O O . GLY A 1 16 ? -13.541 2.648 -8.233 1.00 0.00 16 GLY A O 17
ATOM 19230 N N . LYS A 1 17 ? -12.129 4.068 -9.260 1.00 0.00 17 LYS A N 17
ATOM 19231 C CA . LYS A 1 17 ? -12.180 3.367 -10.539 1.00 0.00 17 LYS A CA 17
ATOM 19232 C C . LYS A 1 17 ? -11.188 3.969 -11.529 1.00 0.00 17 LYS A C 17
ATOM 19233 O O . LYS A 1 17 ? -11.575 4.636 -12.488 1.00 0.00 17 LYS A O 17
ATOM 19252 N N . HIS A 1 18 ? -9.904 3.726 -11.287 1.00 0.00 18 HIS A N 17
ATOM 19253 C CA . HIS A 1 18 ? -8.845 4.238 -12.151 1.00 0.00 18 HIS A CA 17
ATOM 19254 C C . HIS A 1 18 ? -8.073 3.084 -12.787 1.00 0.00 18 HIS A C 17
ATOM 19255 O O . HIS A 1 18 ? -8.284 1.922 -12.433 1.00 0.00 18 HIS A O 17
ATOM 19269 N N . PRO A 1 19 ? -7.165 3.376 -13.737 1.00 0.00 19 PRO A N 17
ATOM 19270 C CA . PRO A 1 19 ? -6.376 2.338 -14.403 1.00 0.00 19 PRO A CA 17
ATOM 19271 C C . PRO A 1 19 ? -5.406 1.662 -13.443 1.00 0.00 19 PRO A C 17
ATOM 19272 O O . PRO A 1 19 ? -5.253 0.442 -13.465 1.00 0.00 19 PRO A O 17
ATOM 19283 N N . HIS A 1 20 ? -4.768 2.465 -12.589 1.00 0.00 20 HIS A N 17
ATOM 19284 C CA . HIS A 1 20 ? -3.821 1.954 -11.597 1.00 0.00 20 HIS A CA 17
ATOM 19285 C C . HIS A 1 20 ? -3.074 3.094 -10.915 1.00 0.00 20 HIS A C 17
ATOM 19286 O O . HIS A 1 20 ? -3.313 4.267 -11.200 1.00 0.00 20 HIS A O 17
ATOM 19300 N N . VAL A 1 21 ? -2.160 2.732 -10.019 1.00 0.00 21 VAL A N 17
ATOM 19301 C CA . VAL A 1 21 ? -1.365 3.719 -9.292 1.00 0.00 21 VAL A CA 17
ATOM 19302 C C . VAL A 1 21 ? 0.017 3.181 -8.946 1.00 0.00 21 VAL A C 17
ATOM 19303 O O . VAL A 1 21 ? 0.281 1.985 -9.069 1.00 0.00 21 VAL A O 17
ATOM 19316 N N . GLU A 1 22 ? 0.883 4.075 -8.486 1.00 0.00 22 GLU A N 17
ATOM 19317 C CA . GLU A 1 22 ? 2.233 3.706 -8.088 1.00 0.00 22 GLU A CA 17
ATOM 19318 C C . GLU A 1 22 ? 2.297 3.515 -6.576 1.00 0.00 22 GLU A C 17
ATOM 19319 O O . GLU A 1 22 ? 1.585 4.187 -5.831 1.00 0.00 22 GLU A O 17
ATOM 19331 N N . LEU A 1 23 ? 3.143 2.589 -6.127 1.00 0.00 23 LEU A N 17
ATOM 19332 C CA . LEU A 1 23 ? 3.286 2.307 -4.699 1.00 0.00 23 LEU A CA 17
ATOM 19333 C C . LEU A 1 23 ? 3.318 3.593 -3.876 1.00 0.00 23 LEU A C 17
ATOM 19334 O O . LEU A 1 23 ? 2.825 3.628 -2.749 1.00 0.00 23 LEU A O 17
ATOM 19350 N N . CYS A 1 24 ? 3.897 4.646 -4.444 1.00 0.00 24 CYS A N 17
ATOM 19351 C CA . CYS A 1 24 ? 3.985 5.926 -3.755 1.00 0.00 24 CYS A CA 17
ATOM 19352 C C . CYS A 1 24 ? 2.599 6.519 -3.550 1.00 0.00 24 CYS A C 17
ATOM 19353 O O . CYS A 1 24 ? 2.279 7.014 -2.473 1.00 0.00 24 CYS A O 17
ATOM 19361 N N . ASP A 1 25 ? 1.772 6.449 -4.586 1.00 0.00 25 ASP A N 17
ATOM 19362 C CA . ASP A 1 25 ? 0.415 6.969 -4.506 1.00 0.00 25 ASP A CA 17
ATOM 19363 C C . ASP A 1 25 ? -0.372 6.222 -3.438 1.00 0.00 25 ASP A C 17
ATOM 19364 O O . ASP A 1 25 ? -0.844 6.815 -2.472 1.00 0.00 25 ASP A O 17
ATOM 19373 N N . LEU A 1 26 ? -0.502 4.912 -3.618 1.00 0.00 26 LEU A N 17
ATOM 19374 C CA . LEU A 1 26 ? -1.230 4.074 -2.671 1.00 0.00 26 LEU A CA 17
ATOM 19375 C C . LEU A 1 26 ? -0.765 4.319 -1.239 1.00 0.00 26 LEU A C 17
ATOM 19376 O O . LEU A 1 26 ? -1.581 4.488 -0.335 1.00 0.00 26 LEU A O 17
ATOM 19392 N N . LEU A 1 27 ? 0.548 4.324 -1.037 1.00 0.00 27 LEU A N 17
ATOM 19393 C CA . LEU A 1 27 ? 1.119 4.533 0.289 1.00 0.00 27 LEU A CA 17
ATOM 19394 C C . LEU A 1 27 ? 0.869 5.950 0.793 1.00 0.00 27 LEU A C 17
ATOM 19395 O O . LEU A 1 27 ? 0.212 6.145 1.815 1.00 0.00 27 LEU A O 17
ATOM 19411 N N . LYS A 1 28 ? 1.400 6.937 0.077 1.00 0.00 28 LYS A N 17
ATOM 19412 C CA . LYS A 1 28 ? 1.233 8.335 0.465 1.00 0.00 28 LYS A CA 17
ATOM 19413 C C . LYS A 1 28 ? -0.236 8.658 0.729 1.00 0.00 28 LYS A C 17
ATOM 19414 O O . LYS A 1 28 ? -0.587 9.160 1.797 1.00 0.00 28 LYS A O 17
ATOM 19433 N N . LEU A 1 29 ? -1.090 8.374 -0.250 1.00 0.00 29 LEU A N 17
ATOM 19434 C CA . LEU A 1 29 ? -2.519 8.643 -0.114 1.00 0.00 29 LEU A CA 17
ATOM 19435 C C . LEU A 1 29 ? -3.099 7.939 1.110 1.00 0.00 29 LEU A C 17
ATOM 19436 O O . LEU A 1 29 ? -3.998 8.465 1.767 1.00 0.00 29 LEU A O 17
ATOM 19452 N N . GLU A 1 30 ? -2.582 6.753 1.417 1.00 0.00 30 GLU A N 17
ATOM 19453 C CA . GLU A 1 30 ? -3.060 5.993 2.568 1.00 0.00 30 GLU A CA 17
ATOM 19454 C C . GLU A 1 30 ? -2.472 6.526 3.870 1.00 0.00 30 GLU A C 17
ATOM 19455 O O . GLU A 1 30 ? -2.960 6.207 4.954 1.00 0.00 30 GLU A O 17
ATOM 19467 N N . GLY A 1 31 ? -1.425 7.339 3.767 1.00 0.00 31 GLY A N 17
ATOM 19468 C CA . GLY A 1 31 ? -0.807 7.894 4.955 1.00 0.00 31 GLY A CA 17
ATOM 19469 C C . GLY A 1 31 ? 0.389 7.091 5.435 1.00 0.00 31 GLY A C 17
ATOM 19470 O O . GLY A 1 31 ? 0.767 7.180 6.603 1.00 0.00 31 GLY A O 17
ATOM 19474 N N . TRP A 1 32 ? 0.997 6.315 4.540 1.00 0.00 32 TRP A N 17
ATOM 19475 C CA . TRP A 1 32 ? 2.164 5.515 4.902 1.00 0.00 32 TRP A CA 17
ATOM 19476 C C . TRP A 1 32 ? 3.378 6.420 5.082 1.00 0.00 32 TRP A C 17
ATOM 19477 O O . TRP A 1 32 ? 3.841 6.635 6.202 1.00 0.00 32 TRP A O 17
ATOM 19498 N N . SER A 1 33 ? 3.875 6.963 3.975 1.00 0.00 33 SER A N 17
ATOM 19499 C CA . SER A 1 33 ? 5.019 7.865 4.017 1.00 0.00 33 SER A CA 17
ATOM 19500 C C . SER A 1 33 ? 4.540 9.311 4.056 1.00 0.00 33 SER A C 17
ATOM 19501 O O . SER A 1 33 ? 3.590 9.675 3.364 1.00 0.00 33 SER A O 17
ATOM 19509 N N . GLU A 1 34 ? 5.192 10.133 4.870 1.00 0.00 34 GLU A N 17
ATOM 19510 C CA . GLU A 1 34 ? 4.809 11.535 4.988 1.00 0.00 34 GLU A CA 17
ATOM 19511 C C . GLU A 1 34 ? 5.278 12.327 3.776 1.00 0.00 34 GLU A C 17
ATOM 19512 O O . GLU A 1 34 ? 4.611 13.266 3.337 1.00 0.00 34 GLU A O 17
ATOM 19524 N N . SER A 1 35 ? 6.430 11.943 3.237 1.00 0.00 35 SER A N 17
ATOM 19525 C CA . SER A 1 35 ? 6.989 12.618 2.072 1.00 0.00 35 SER A CA 17
ATOM 19526 C C . SER A 1 35 ? 6.818 11.771 0.813 1.00 0.00 35 SER A C 17
ATOM 19527 O O . SER A 1 35 ? 6.708 12.304 -0.291 1.00 0.00 35 SER A O 17
ATOM 19535 N N . GLY A 1 36 ? 6.785 10.451 0.986 1.00 0.00 36 GLY A N 17
ATOM 19536 C CA . GLY A 1 36 ? 6.613 9.560 -0.148 1.00 0.00 36 GLY A CA 17
ATOM 19537 C C . GLY A 1 36 ? 7.877 8.805 -0.522 1.00 0.00 36 GLY A C 17
ATOM 19538 O O . GLY A 1 36 ? 7.811 7.640 -0.913 1.00 0.00 36 GLY A O 17
ATOM 19542 N N . ALA A 1 37 ? 9.031 9.462 -0.420 1.00 0.00 37 ALA A N 17
ATOM 19543 C CA . ALA A 1 37 ? 10.300 8.824 -0.771 1.00 0.00 37 ALA A CA 17
ATOM 19544 C C . ALA A 1 37 ? 11.401 9.117 0.250 1.00 0.00 37 ALA A C 17
ATOM 19545 O O . ALA A 1 37 ? 12.557 8.743 0.047 1.00 0.00 37 ALA A O 17
ATOM 19552 N N . GLN A 1 38 ? 11.048 9.793 1.338 1.00 0.00 38 GLN A N 17
ATOM 19553 C CA . GLN A 1 38 ? 12.017 10.139 2.371 1.00 0.00 38 GLN A CA 17
ATOM 19554 C C . GLN A 1 38 ? 12.692 8.898 2.951 1.00 0.00 38 GLN A C 17
ATOM 19555 O O . GLN A 1 38 ? 13.867 8.641 2.689 1.00 0.00 38 GLN A O 17
ATOM 19569 N N . ALA A 1 39 ? 11.947 8.135 3.748 1.00 0.00 39 ALA A N 17
ATOM 19570 C CA . ALA A 1 39 ? 12.480 6.926 4.372 1.00 0.00 39 ALA A CA 17
ATOM 19571 C C . ALA A 1 39 ? 12.594 5.768 3.381 1.00 0.00 39 ALA A C 17
ATOM 19572 O O . ALA A 1 39 ? 12.740 4.614 3.784 1.00 0.00 39 ALA A O 17
ATOM 19579 N N . LYS A 1 40 ? 12.518 6.071 2.087 1.00 0.00 40 LYS A N 17
ATOM 19580 C CA . LYS A 1 40 ? 12.604 5.042 1.060 1.00 0.00 40 LYS A CA 17
ATOM 19581 C C . LYS A 1 40 ? 11.420 4.089 1.160 1.00 0.00 40 LYS A C 17
ATOM 19582 O O . LYS A 1 40 ? 11.490 2.941 0.721 1.00 0.00 40 LYS A O 17
ATOM 19601 N N . ILE A 1 41 ? 10.324 4.584 1.735 1.00 0.00 41 ILE A N 17
ATOM 19602 C CA . ILE A 1 41 ? 9.112 3.795 1.888 1.00 0.00 41 ILE A CA 17
ATOM 19603 C C . ILE A 1 41 ? 8.591 3.337 0.528 1.00 0.00 41 ILE A C 17
ATOM 19604 O O . ILE A 1 41 ? 7.790 2.407 0.439 1.00 0.00 41 ILE A O 17
ATOM 19620 N N . ALA A 1 42 ? 9.055 3.995 -0.533 1.00 0.00 42 ALA A N 17
ATOM 19621 C CA . ALA A 1 42 ? 8.640 3.653 -1.885 1.00 0.00 42 ALA A CA 17
ATOM 19622 C C . ALA A 1 42 ? 9.333 2.377 -2.366 1.00 0.00 42 ALA A C 17
ATOM 19623 O O . ALA A 1 42 ? 8.736 1.297 -2.374 1.00 0.00 42 ALA A O 17
ATOM 19630 N N . ILE A 1 43 ? 10.602 2.507 -2.765 1.00 0.00 43 ILE A N 17
ATOM 19631 C CA . ILE A 1 43 ? 11.377 1.361 -3.242 1.00 0.00 43 ILE A CA 17
ATOM 19632 C C . ILE A 1 43 ? 11.188 0.161 -2.321 1.00 0.00 43 ILE A C 17
ATOM 19633 O O . ILE A 1 43 ? 10.953 -0.961 -2.777 1.00 0.00 43 ILE A O 17
ATOM 19649 N N . ALA A 1 44 ? 11.272 0.412 -1.017 1.00 0.00 44 ALA A N 17
ATOM 19650 C CA . ALA A 1 44 ? 11.089 -0.640 -0.028 1.00 0.00 44 ALA A CA 17
ATOM 19651 C C . ALA A 1 44 ? 9.721 -1.283 -0.205 1.00 0.00 44 ALA A C 17
ATOM 19652 O O . ALA A 1 44 ? 9.618 -2.478 -0.476 1.00 0.00 44 ALA A O 17
ATOM 19659 N N . GLU A 1 45 ? 8.667 -0.480 -0.051 1.00 0.00 45 GLU A N 17
ATOM 19660 C CA . GLU A 1 45 ? 7.298 -0.969 -0.199 1.00 0.00 45 GLU A CA 17
ATOM 19661 C C . GLU A 1 45 ? 7.206 -2.027 -1.300 1.00 0.00 45 GLU A C 17
ATOM 19662 O O . GLU A 1 45 ? 6.446 -2.989 -1.187 1.00 0.00 45 GLU A O 17
ATOM 19674 N N . GLY A 1 46 ? 7.993 -1.851 -2.356 1.00 0.00 46 GLY A N 17
ATOM 19675 C CA . GLY A 1 46 ? 7.989 -2.816 -3.439 1.00 0.00 46 GLY A CA 17
ATOM 19676 C C . GLY A 1 46 ? 8.667 -4.117 -3.037 1.00 0.00 46 GLY A C 17
ATOM 19677 O O . GLY A 1 46 ? 8.004 -5.138 -2.855 1.00 0.00 46 GLY A O 17
ATOM 19681 N N . GLN A 1 47 ? 9.998 -4.078 -2.925 1.00 0.00 47 GLN A N 17
ATOM 19682 C CA . GLN A 1 47 ? 10.803 -5.260 -2.567 1.00 0.00 47 GLN A CA 17
ATOM 19683 C C . GLN A 1 47 ? 10.160 -6.136 -1.482 1.00 0.00 47 GLN A C 17
ATOM 19684 O O . GLN A 1 47 ? 10.531 -7.300 -1.329 1.00 0.00 47 GLN A O 17
ATOM 19698 N N . VAL A 1 48 ? 9.213 -5.588 -0.727 1.00 0.00 48 VAL A N 17
ATOM 19699 C CA . VAL A 1 48 ? 8.566 -6.365 0.332 1.00 0.00 48 VAL A CA 17
ATOM 19700 C C . VAL A 1 48 ? 7.570 -7.362 -0.259 1.00 0.00 48 VAL A C 17
ATOM 19701 O O . VAL A 1 48 ? 7.927 -8.514 -0.491 1.00 0.00 48 VAL A O 17
ATOM 19714 N N . LYS A 1 49 ? 6.328 -6.938 -0.511 1.00 0.00 49 LYS A N 17
ATOM 19715 C CA . LYS A 1 49 ? 5.334 -7.849 -1.083 1.00 0.00 49 LYS A CA 17
ATOM 19716 C C . LYS A 1 49 ? 4.009 -7.147 -1.370 1.00 0.00 49 LYS A C 17
ATOM 19717 O O . LYS A 1 49 ? 3.450 -6.471 -0.506 1.00 0.00 49 LYS A O 17
ATOM 19736 N N . VAL A 1 50 ? 3.501 -7.341 -2.585 1.00 0.00 50 VAL A N 17
ATOM 19737 C CA . VAL A 1 50 ? 2.231 -6.760 -2.993 1.00 0.00 50 VAL A CA 17
ATOM 19738 C C . VAL A 1 50 ? 1.300 -7.858 -3.492 1.00 0.00 50 VAL A C 17
ATOM 19739 O O . VAL A 1 50 ? 1.760 -8.878 -4.002 1.00 0.00 50 VAL A O 17
ATOM 19752 N N . ASP A 1 51 ? -0.003 -7.653 -3.339 1.00 0.00 51 ASP A N 17
ATOM 19753 C CA . ASP A 1 51 ? -0.980 -8.643 -3.780 1.00 0.00 51 ASP A CA 17
ATOM 19754 C C . ASP A 1 51 ? -0.956 -8.781 -5.297 1.00 0.00 51 ASP A C 17
ATOM 19755 O O . ASP A 1 51 ? -1.886 -8.360 -5.986 1.00 0.00 51 ASP A O 17
ATOM 19764 N N . GLY A 1 52 ? 0.116 -9.367 -5.808 1.00 0.00 52 GLY A N 17
ATOM 19765 C CA . GLY A 1 52 ? 0.251 -9.545 -7.236 1.00 0.00 52 GLY A CA 17
ATOM 19766 C C . GLY A 1 52 ? 1.640 -9.194 -7.733 1.00 0.00 52 GLY A C 17
ATOM 19767 O O . GLY A 1 52 ? 2.029 -9.598 -8.829 1.00 0.00 52 GLY A O 17
ATOM 19771 N N . ALA A 1 53 ? 2.391 -8.440 -6.931 1.00 0.00 53 ALA A N 17
ATOM 19772 C CA . ALA A 1 53 ? 3.739 -8.042 -7.312 1.00 0.00 53 ALA A CA 17
ATOM 19773 C C . ALA A 1 53 ? 4.731 -8.321 -6.191 1.00 0.00 53 ALA A C 17
ATOM 19774 O O . ALA A 1 53 ? 4.476 -8.012 -5.027 1.00 0.00 53 ALA A O 17
ATOM 19781 N N . VAL A 1 54 ? 5.871 -8.890 -6.556 1.00 0.00 54 VAL A N 17
ATOM 19782 C CA . VAL A 1 54 ? 6.922 -9.198 -5.600 1.00 0.00 54 VAL A CA 17
ATOM 19783 C C . VAL A 1 54 ? 8.233 -8.547 -6.028 1.00 0.00 54 VAL A C 17
ATOM 19784 O O . VAL A 1 54 ? 9.316 -9.067 -5.761 1.00 0.00 54 VAL A O 17
ATOM 19797 N N . GLU A 1 55 ? 8.126 -7.412 -6.713 1.00 0.00 55 GLU A N 17
ATOM 19798 C CA . GLU A 1 55 ? 9.300 -6.700 -7.197 1.00 0.00 55 GLU A CA 17
ATOM 19799 C C . GLU A 1 55 ? 9.444 -5.340 -6.526 1.00 0.00 55 GLU A C 17
ATOM 19800 O O . GLU A 1 55 ? 8.479 -4.779 -6.009 1.00 0.00 55 GLU A O 17
ATOM 19812 N N . THR A 1 56 ? 10.666 -4.823 -6.540 1.00 0.00 56 THR A N 17
ATOM 19813 C CA . THR A 1 56 ? 10.964 -3.533 -5.931 1.00 0.00 56 THR A CA 17
ATOM 19814 C C . THR A 1 56 ? 11.022 -2.424 -6.975 1.00 0.00 56 THR A C 17
ATOM 19815 O O . THR A 1 56 ? 12.041 -1.745 -7.118 1.00 0.00 56 THR A O 17
ATOM 19826 N N . ARG A 1 57 ? 9.930 -2.240 -7.704 1.00 0.00 57 ARG A N 17
ATOM 19827 C CA . ARG A 1 57 ? 9.868 -1.212 -8.733 1.00 0.00 57 ARG A CA 17
ATOM 19828 C C . ARG A 1 57 ? 9.381 0.115 -8.159 1.00 0.00 57 ARG A C 17
ATOM 19829 O O . ARG A 1 57 ? 8.949 0.183 -7.009 1.00 0.00 57 ARG A O 17
ATOM 19850 N N . LYS A 1 58 ? 9.448 1.162 -8.974 1.00 0.00 58 LYS A N 17
ATOM 19851 C CA . LYS A 1 58 ? 9.009 2.488 -8.557 1.00 0.00 58 LYS A CA 17
ATOM 19852 C C . LYS A 1 58 ? 7.487 2.565 -8.562 1.00 0.00 58 LYS A C 17
ATOM 19853 O O . LYS A 1 58 ? 6.872 3.014 -7.596 1.00 0.00 58 LYS A O 17
ATOM 19872 N N . ARG A 1 59 ? 6.888 2.110 -9.656 1.00 0.00 59 ARG A N 17
ATOM 19873 C CA . ARG A 1 59 ? 5.438 2.108 -9.796 1.00 0.00 59 ARG A CA 17
ATOM 19874 C C . ARG A 1 59 ? 4.941 0.692 -10.060 1.00 0.00 59 ARG A C 17
ATOM 19875 O O . ARG A 1 59 ? 5.686 -0.147 -10.566 1.00 0.00 59 ARG A O 17
ATOM 19896 N N . CYS A 1 60 ? 3.687 0.421 -9.709 1.00 0.00 60 CYS A N 17
ATOM 19897 C CA . CYS A 1 60 ? 3.125 -0.907 -9.912 1.00 0.00 60 CYS A CA 17
ATOM 19898 C C . CYS A 1 60 ? 1.707 -0.834 -10.467 1.00 0.00 60 CYS A C 17
ATOM 19899 O O . CYS A 1 60 ? 0.806 -0.291 -9.829 1.00 0.00 60 CYS A O 17
ATOM 19907 N N . LYS A 1 61 ? 1.516 -1.400 -11.654 1.00 0.00 61 LYS A N 17
ATOM 19908 C CA . LYS A 1 61 ? 0.204 -1.416 -12.288 1.00 0.00 61 LYS A CA 17
ATOM 19909 C C . LYS A 1 61 ? -0.739 -2.325 -11.508 1.00 0.00 61 LYS A C 17
ATOM 19910 O O . LYS A 1 61 ? -0.859 -3.512 -11.807 1.00 0.00 61 LYS A O 17
ATOM 19929 N N . ILE A 1 62 ? -1.392 -1.767 -10.494 1.00 0.00 62 ILE A N 17
ATOM 19930 C CA . ILE A 1 62 ? -2.305 -2.541 -9.663 1.00 0.00 62 ILE A CA 17
ATOM 19931 C C . ILE A 1 62 ? -3.616 -1.795 -9.418 1.00 0.00 62 ILE A C 17
ATOM 19932 O O . ILE A 1 62 ? -3.625 -0.581 -9.212 1.00 0.00 62 ILE A O 17
ATOM 19948 N N . VAL A 1 63 ? -4.720 -2.537 -9.452 1.00 0.00 63 VAL A N 17
ATOM 19949 C CA . VAL A 1 63 ? -6.047 -1.960 -9.243 1.00 0.00 63 VAL A CA 17
ATOM 19950 C C . VAL A 1 63 ? -7.012 -2.991 -8.672 1.00 0.00 63 VAL A C 17
ATOM 19951 O O . VAL A 1 63 ? -6.665 -4.162 -8.520 1.00 0.00 63 VAL A O 17
ATOM 19964 N N . ALA A 1 64 ? -8.232 -2.544 -8.372 1.00 0.00 64 ALA A N 17
ATOM 19965 C CA . ALA A 1 64 ? -9.274 -3.416 -7.834 1.00 0.00 64 ALA A CA 17
ATOM 19966 C C . ALA A 1 64 ? -9.026 -3.745 -6.358 1.00 0.00 64 ALA A C 17
ATOM 19967 O O . ALA A 1 64 ? -8.392 -2.968 -5.644 1.00 0.00 64 ALA A O 17
ATOM 19974 N N . GLY A 1 65 ? -9.544 -4.883 -5.898 1.00 0.00 65 GLY A N 17
ATOM 19975 C CA . GLY A 1 65 ? -9.384 -5.271 -4.513 1.00 0.00 65 GLY A CA 17
ATOM 19976 C C . GLY A 1 65 ? -8.074 -5.982 -4.250 1.00 0.00 65 GLY A C 17
ATOM 19977 O O . GLY A 1 65 ? -8.031 -7.207 -4.148 1.00 0.00 65 GLY A O 17
ATOM 19981 N N . GLN A 1 66 ? -7.002 -5.207 -4.147 1.00 0.00 66 GLN A N 17
ATOM 19982 C CA . GLN A 1 66 ? -5.674 -5.765 -3.900 1.00 0.00 66 GLN A CA 17
ATOM 19983 C C . GLN A 1 66 ? -5.056 -5.183 -2.631 1.00 0.00 66 GLN A C 17
ATOM 19984 O O . GLN A 1 66 ? -5.441 -4.109 -2.172 1.00 0.00 66 GLN A O 17
ATOM 19998 N N . THR A 1 67 ? -4.113 -5.924 -2.060 1.00 0.00 67 THR A N 17
ATOM 19999 C CA . THR A 1 67 ? -3.445 -5.524 -0.824 1.00 0.00 67 THR A CA 17
ATOM 20000 C C . THR A 1 67 ? -1.965 -5.209 -1.040 1.00 0.00 67 THR A C 17
ATOM 20001 O O . THR A 1 67 ? -1.336 -5.706 -1.972 1.00 0.00 67 THR A O 17
ATOM 20012 N N . VAL A 1 68 ? -1.418 -4.383 -0.149 1.00 0.00 68 VAL A N 17
ATOM 20013 C CA . VAL A 1 68 ? -0.013 -3.997 -0.206 1.00 0.00 68 VAL A CA 17
ATOM 20014 C C . VAL A 1 68 ? 0.658 -4.308 1.133 1.00 0.00 68 VAL A C 17
ATOM 20015 O O . VAL A 1 68 ? 0.062 -4.106 2.190 1.00 0.00 68 VAL A O 17
ATOM 20028 N N . SER A 1 69 ? 1.890 -4.812 1.091 1.00 0.00 69 SER A N 17
ATOM 20029 C CA . SER A 1 69 ? 2.602 -5.155 2.319 1.00 0.00 69 SER A CA 17
ATOM 20030 C C . SER A 1 69 ? 4.041 -4.647 2.316 1.00 0.00 69 SER A C 17
ATOM 20031 O O . SER A 1 69 ? 4.804 -4.898 1.375 1.00 0.00 69 SER A O 17
ATOM 20039 N N . PHE A 1 70 ? 4.403 -3.947 3.392 1.00 0.00 70 PHE A N 17
ATOM 20040 C CA . PHE A 1 70 ? 5.748 -3.405 3.555 1.00 0.00 70 PHE A CA 17
ATOM 20041 C C . PHE A 1 70 ? 6.153 -3.405 5.025 1.00 0.00 70 PHE A C 17
ATOM 20042 O O . PHE A 1 70 ? 5.440 -2.867 5.871 1.00 0.00 70 PHE A O 17
ATOM 20059 N N . ALA A 1 71 ? 7.306 -4.005 5.315 1.00 0.00 71 ALA A N 17
ATOM 20060 C CA . ALA A 1 71 ? 7.824 -4.079 6.677 1.00 0.00 71 ALA A CA 17
ATOM 20061 C C . ALA A 1 71 ? 6.735 -4.500 7.663 1.00 0.00 71 ALA A C 17
ATOM 20062 O O . ALA A 1 71 ? 6.575 -5.685 7.954 1.00 0.00 71 ALA A O 17
ATOM 20069 N N . GLY A 1 72 ? 5.988 -3.525 8.170 1.00 0.00 72 GLY A N 17
ATOM 20070 C CA . GLY A 1 72 ? 4.925 -3.817 9.110 1.00 0.00 72 GLY A CA 17
ATOM 20071 C C . GLY A 1 72 ? 3.593 -3.227 8.695 1.00 0.00 72 GLY A C 17
ATOM 20072 O O . GLY A 1 72 ? 2.568 -3.513 9.313 1.00 0.00 72 GLY A O 17
ATOM 20076 N N . HIS A 1 73 ? 3.600 -2.393 7.660 1.00 0.00 73 HIS A N 17
ATOM 20077 C CA . HIS A 1 73 ? 2.373 -1.764 7.199 1.00 0.00 73 HIS A CA 17
ATOM 20078 C C . HIS A 1 73 ? 1.668 -2.618 6.147 1.00 0.00 73 HIS A C 17
ATOM 20079 O O . HIS A 1 73 ? 2.133 -2.730 5.012 1.00 0.00 73 HIS A O 17
ATOM 20093 N N . SER A 1 74 ? 0.540 -3.207 6.528 1.00 0.00 74 SER A N 17
ATOM 20094 C CA . SER A 1 74 ? -0.240 -4.037 5.614 1.00 0.00 74 SER A CA 17
ATOM 20095 C C . SER A 1 74 ? -1.646 -3.467 5.448 1.00 0.00 74 SER A C 17
ATOM 20096 O O . SER A 1 74 ? -2.407 -3.380 6.411 1.00 0.00 74 SER A O 17
ATOM 20104 N N . VAL A 1 75 ? -1.982 -3.067 4.224 1.00 0.00 75 VAL A N 17
ATOM 20105 C CA . VAL A 1 75 ? -3.293 -2.490 3.944 1.00 0.00 75 VAL A CA 17
ATOM 20106 C C . VAL A 1 75 ? -3.842 -2.969 2.605 1.00 0.00 75 VAL A C 17
ATOM 20107 O O . VAL A 1 75 ? -3.090 -3.425 1.743 1.00 0.00 75 VAL A O 17
ATOM 20120 N N . GLN A 1 76 ? -5.160 -2.864 2.435 1.00 0.00 76 GLN A N 17
ATOM 20121 C CA . GLN A 1 76 ? -5.810 -3.294 1.202 1.00 0.00 76 GLN A CA 17
ATOM 20122 C C . GLN A 1 76 ? -6.384 -2.109 0.430 1.00 0.00 76 GLN A C 17
ATOM 20123 O O . GLN A 1 76 ? -6.551 -1.017 0.975 1.00 0.00 76 GLN A O 17
ATOM 20137 N N . VAL A 1 77 ? -6.679 -2.342 -0.845 1.00 0.00 77 VAL A N 17
ATOM 20138 C CA . VAL A 1 77 ? -7.233 -1.313 -1.718 1.00 0.00 77 VAL A CA 17
ATOM 20139 C C . VAL A 1 77 ? -8.437 -1.858 -2.479 1.00 0.00 77 VAL A C 17
ATOM 20140 O O . VAL A 1 77 ? -8.480 -3.042 -2.804 1.00 0.00 77 VAL A O 17
ATOM 20153 N N . VAL A 1 78 ? -9.411 -0.993 -2.769 1.00 0.00 78 VAL A N 17
ATOM 20154 C CA . VAL A 1 78 ? -10.607 -1.410 -3.498 1.00 0.00 78 VAL A CA 17
ATOM 20155 C C . VAL A 1 78 ? -10.882 -0.489 -4.686 1.00 0.00 78 VAL A C 17
ATOM 20156 O O . VAL A 1 78 ? -10.361 0.624 -4.756 1.00 0.00 78 VAL A O 17
ATOM 20169 N N . ALA A 1 79 ? -11.706 -0.962 -5.618 1.00 0.00 79 ALA A N 17
ATOM 20170 C CA . ALA A 1 79 ? -12.054 -0.184 -6.802 1.00 0.00 79 ALA A CA 17
ATOM 20171 C C . ALA A 1 79 ? -13.341 -0.699 -7.438 1.00 0.00 79 ALA A C 17
ATOM 20172 O O . ALA A 1 79 ? -13.484 -0.571 -8.672 1.00 0.00 79 ALA A O 17
ATOM 20180 N N . GLY A 1 1 ? -30.283 -14.754 7.677 1.00 0.00 1 GLY A N 18
ATOM 20181 C CA . GLY A 1 1 ? -28.971 -15.043 7.034 1.00 0.00 1 GLY A CA 18
ATOM 20182 C C . GLY A 1 1 ? -27.797 -14.678 7.921 1.00 0.00 1 GLY A C 18
ATOM 20183 O O . GLY A 1 1 ? -27.952 -14.515 9.131 1.00 0.00 1 GLY A O 18
ATOM 20189 N N . SER A 1 2 ? -26.621 -14.550 7.319 1.00 0.00 2 SER A N 18
ATOM 20190 C CA . SER A 1 2 ? -25.416 -14.202 8.064 1.00 0.00 2 SER A CA 18
ATOM 20191 C C . SER A 1 2 ? -24.502 -13.306 7.236 1.00 0.00 2 SER A C 18
ATOM 20192 O O . SER A 1 2 ? -24.076 -13.677 6.142 1.00 0.00 2 SER A O 18
ATOM 20200 N N . MET A 1 3 ? -24.208 -12.124 7.765 1.00 0.00 3 MET A N 18
ATOM 20201 C CA . MET A 1 3 ? -23.346 -11.170 7.079 1.00 0.00 3 MET A CA 18
ATOM 20202 C C . MET A 1 3 ? -22.851 -10.099 8.045 1.00 0.00 3 MET A C 18
ATOM 20203 O O . MET A 1 3 ? -23.536 -9.756 9.009 1.00 0.00 3 MET A O 18
ATOM 20217 N N . ILE A 1 4 ? -21.657 -9.576 7.785 1.00 0.00 4 ILE A N 18
ATOM 20218 C CA . ILE A 1 4 ? -21.077 -8.548 8.640 1.00 0.00 4 ILE A CA 18
ATOM 20219 C C . ILE A 1 4 ? -20.482 -7.409 7.818 1.00 0.00 4 ILE A C 18
ATOM 20220 O O . ILE A 1 4 ? -20.093 -7.596 6.665 1.00 0.00 4 ILE A O 18
ATOM 20236 N N . HIS A 1 5 ? -20.416 -6.229 8.424 1.00 0.00 5 HIS A N 18
ATOM 20237 C CA . HIS A 1 5 ? -19.870 -5.049 7.760 1.00 0.00 5 HIS A CA 18
ATOM 20238 C C . HIS A 1 5 ? -19.072 -4.202 8.746 1.00 0.00 5 HIS A C 18
ATOM 20239 O O . HIS A 1 5 ? -19.066 -2.974 8.665 1.00 0.00 5 HIS A O 18
ATOM 20253 N N . ARG A 1 6 ? -18.407 -4.871 9.681 1.00 0.00 6 ARG A N 18
ATOM 20254 C CA . ARG A 1 6 ? -17.611 -4.188 10.692 1.00 0.00 6 ARG A CA 18
ATOM 20255 C C . ARG A 1 6 ? -16.394 -3.513 10.075 1.00 0.00 6 ARG A C 18
ATOM 20256 O O . ARG A 1 6 ? -15.412 -4.170 9.726 1.00 0.00 6 ARG A O 18
ATOM 20277 N N . MET A 1 7 ? -16.469 -2.193 9.947 1.00 0.00 7 MET A N 18
ATOM 20278 C CA . MET A 1 7 ? -15.381 -1.413 9.377 1.00 0.00 7 MET A CA 18
ATOM 20279 C C . MET A 1 7 ? -14.326 -1.106 10.435 1.00 0.00 7 MET A C 18
ATOM 20280 O O . MET A 1 7 ? -14.354 -1.663 11.533 1.00 0.00 7 MET A O 18
ATOM 20294 N N . SER A 1 8 ? -13.393 -0.221 10.098 1.00 0.00 8 SER A N 18
ATOM 20295 C CA . SER A 1 8 ? -12.327 0.155 11.018 1.00 0.00 8 SER A CA 18
ATOM 20296 C C . SER A 1 8 ? -11.496 -1.061 11.406 1.00 0.00 8 SER A C 18
ATOM 20297 O O . SER A 1 8 ? -11.852 -2.193 11.080 1.00 0.00 8 SER A O 18
ATOM 20305 N N . ASN A 1 9 ? -10.381 -0.813 12.093 1.00 0.00 9 ASN A N 18
ATOM 20306 C CA . ASN A 1 9 ? -9.472 -1.875 12.529 1.00 0.00 9 ASN A CA 18
ATOM 20307 C C . ASN A 1 9 ? -8.513 -2.261 11.404 1.00 0.00 9 ASN A C 18
ATOM 20308 O O . ASN A 1 9 ? -7.306 -2.360 11.615 1.00 0.00 9 ASN A O 18
ATOM 20319 N N . MET A 1 10 ? -9.060 -2.468 10.209 1.00 0.00 10 MET A N 18
ATOM 20320 C CA . MET A 1 10 ? -8.253 -2.832 9.051 1.00 0.00 10 MET A CA 18
ATOM 20321 C C . MET A 1 10 ? -8.071 -1.634 8.126 1.00 0.00 10 MET A C 18
ATOM 20322 O O . MET A 1 10 ? -9.005 -0.864 7.904 1.00 0.00 10 MET A O 18
ATOM 20336 N N . ALA A 1 11 ? -6.871 -1.487 7.579 1.00 0.00 11 ALA A N 18
ATOM 20337 C CA . ALA A 1 11 ? -6.586 -0.388 6.668 1.00 0.00 11 ALA A CA 18
ATOM 20338 C C . ALA A 1 11 ? -7.006 -0.753 5.247 1.00 0.00 11 ALA A C 18
ATOM 20339 O O . ALA A 1 11 ? -6.567 -1.767 4.706 1.00 0.00 11 ALA A O 18
ATOM 20346 N N . THR A 1 12 ? -7.864 0.069 4.653 1.00 0.00 12 THR A N 18
ATOM 20347 C CA . THR A 1 12 ? -8.343 -0.182 3.299 1.00 0.00 12 THR A CA 18
ATOM 20348 C C . THR A 1 12 ? -8.317 1.093 2.464 1.00 0.00 12 THR A C 18
ATOM 20349 O O . THR A 1 12 ? -8.810 2.138 2.888 1.00 0.00 12 THR A O 18
ATOM 20360 N N . PHE A 1 13 ? -7.734 0.996 1.275 1.00 0.00 13 PHE A N 18
ATOM 20361 C CA . PHE A 1 13 ? -7.633 2.135 0.370 1.00 0.00 13 PHE A CA 18
ATOM 20362 C C . PHE A 1 13 ? -8.589 1.992 -0.810 1.00 0.00 13 PHE A C 18
ATOM 20363 O O . PHE A 1 13 ? -8.815 0.890 -1.309 1.00 0.00 13 PHE A O 18
ATOM 20380 N N . SER A 1 14 ? -9.138 3.115 -1.262 1.00 0.00 14 SER A N 18
ATOM 20381 C CA . SER A 1 14 ? -10.055 3.119 -2.396 1.00 0.00 14 SER A CA 18
ATOM 20382 C C . SER A 1 14 ? -9.374 3.704 -3.631 1.00 0.00 14 SER A C 18
ATOM 20383 O O . SER A 1 14 ? -8.501 4.562 -3.518 1.00 0.00 14 SER A O 18
ATOM 20391 N N . LEU A 1 15 ? -9.781 3.242 -4.811 1.00 0.00 15 LEU A N 18
ATOM 20392 C CA . LEU A 1 15 ? -9.206 3.737 -6.060 1.00 0.00 15 LEU A CA 18
ATOM 20393 C C . LEU A 1 15 ? -10.270 4.403 -6.920 1.00 0.00 15 LEU A C 18
ATOM 20394 O O . LEU A 1 15 ? -10.021 5.432 -7.547 1.00 0.00 15 LEU A O 18
ATOM 20410 N N . GLY A 1 16 ? -11.456 3.808 -6.949 1.00 0.00 16 GLY A N 18
ATOM 20411 C CA . GLY A 1 16 ? -12.538 4.359 -7.739 1.00 0.00 16 GLY A CA 18
ATOM 20412 C C . GLY A 1 16 ? -12.574 3.786 -9.141 1.00 0.00 16 GLY A C 18
ATOM 20413 O O . GLY A 1 16 ? -13.021 2.657 -9.344 1.00 0.00 16 GLY A O 18
ATOM 20417 N N . LYS A 1 17 ? -12.101 4.562 -10.111 1.00 0.00 17 LYS A N 18
ATOM 20418 C CA . LYS A 1 17 ? -12.084 4.118 -11.499 1.00 0.00 17 LYS A CA 18
ATOM 20419 C C . LYS A 1 17 ? -10.832 4.609 -12.221 1.00 0.00 17 LYS A C 18
ATOM 20420 O O . LYS A 1 17 ? -10.897 5.065 -13.362 1.00 0.00 17 LYS A O 18
ATOM 20439 N N . HIS A 1 18 ? -9.690 4.501 -11.548 1.00 0.00 18 HIS A N 18
ATOM 20440 C CA . HIS A 1 18 ? -8.417 4.922 -12.121 1.00 0.00 18 HIS A CA 18
ATOM 20441 C C . HIS A 1 18 ? -7.631 3.705 -12.613 1.00 0.00 18 HIS A C 18
ATOM 20442 O O . HIS A 1 18 ? -7.822 2.597 -12.111 1.00 0.00 18 HIS A O 18
ATOM 20456 N N . PRO A 1 19 ? -6.731 3.886 -13.600 1.00 0.00 19 PRO A N 18
ATOM 20457 C CA . PRO A 1 19 ? -5.923 2.788 -14.144 1.00 0.00 19 PRO A CA 18
ATOM 20458 C C . PRO A 1 19 ? -5.224 1.996 -13.047 1.00 0.00 19 PRO A C 18
ATOM 20459 O O . PRO A 1 19 ? -5.021 0.791 -13.176 1.00 0.00 19 PRO A O 18
ATOM 20470 N N . HIS A 1 20 ? -4.866 2.696 -11.971 1.00 0.00 20 HIS A N 18
ATOM 20471 C CA . HIS A 1 20 ? -4.188 2.100 -10.817 1.00 0.00 20 HIS A CA 18
ATOM 20472 C C . HIS A 1 20 ? -3.481 3.187 -10.015 1.00 0.00 20 HIS A C 18
ATOM 20473 O O . HIS A 1 20 ? -3.738 4.375 -10.210 1.00 0.00 20 HIS A O 18
ATOM 20487 N N . VAL A 1 21 ? -2.586 2.785 -9.124 1.00 0.00 21 VAL A N 18
ATOM 20488 C CA . VAL A 1 21 ? -1.845 3.743 -8.313 1.00 0.00 21 VAL A CA 18
ATOM 20489 C C . VAL A 1 21 ? -0.365 3.412 -8.287 1.00 0.00 21 VAL A C 18
ATOM 20490 O O . VAL A 1 21 ? 0.022 2.247 -8.220 1.00 0.00 21 VAL A O 18
ATOM 20503 N N . GLU A 1 22 ? 0.462 4.447 -8.316 1.00 0.00 22 GLU A N 18
ATOM 20504 C CA . GLU A 1 22 ? 1.897 4.263 -8.273 1.00 0.00 22 GLU A CA 18
ATOM 20505 C C . GLU A 1 22 ? 2.347 4.049 -6.835 1.00 0.00 22 GLU A C 18
ATOM 20506 O O . GLU A 1 22 ? 1.737 4.576 -5.909 1.00 0.00 22 GLU A O 18
ATOM 20518 N N . LEU A 1 23 ? 3.401 3.260 -6.652 1.00 0.00 23 LEU A N 18
ATOM 20519 C CA . LEU A 1 23 ? 3.918 2.970 -5.315 1.00 0.00 23 LEU A CA 18
ATOM 20520 C C . LEU A 1 23 ? 3.861 4.205 -4.415 1.00 0.00 23 LEU A C 18
ATOM 20521 O O . LEU A 1 23 ? 3.279 4.168 -3.332 1.00 0.00 23 LEU A O 18
ATOM 20537 N N . CYS A 1 24 ? 4.461 5.297 -4.873 1.00 0.00 24 CYS A N 18
ATOM 20538 C CA . CYS A 1 24 ? 4.474 6.539 -4.108 1.00 0.00 24 CYS A CA 18
ATOM 20539 C C . CYS A 1 24 ? 3.056 7.056 -3.858 1.00 0.00 24 CYS A C 18
ATOM 20540 O O . CYS A 1 24 ? 2.800 7.725 -2.859 1.00 0.00 24 CYS A O 18
ATOM 20548 N N . ASP A 1 25 ? 2.139 6.746 -4.773 1.00 0.00 25 ASP A N 18
ATOM 20549 C CA . ASP A 1 25 ? 0.751 7.189 -4.646 1.00 0.00 25 ASP A CA 18
ATOM 20550 C C . ASP A 1 25 ? 0.019 6.418 -3.552 1.00 0.00 25 ASP A C 18
ATOM 20551 O O . ASP A 1 25 ? -0.432 7.000 -2.566 1.00 0.00 25 ASP A O 18
ATOM 20560 N N . LEU A 1 26 ? -0.101 5.106 -3.734 1.00 0.00 26 LEU A N 18
ATOM 20561 C CA . LEU A 1 26 ? -0.788 4.257 -2.763 1.00 0.00 26 LEU A CA 18
ATOM 20562 C C . LEU A 1 26 ? -0.243 4.473 -1.357 1.00 0.00 26 LEU A C 18
ATOM 20563 O O . LEU A 1 26 ? -1.002 4.658 -0.407 1.00 0.00 26 LEU A O 18
ATOM 20579 N N . LEU A 1 27 ? 1.077 4.441 -1.234 1.00 0.00 27 LEU A N 18
ATOM 20580 C CA . LEU A 1 27 ? 1.734 4.625 0.053 1.00 0.00 27 LEU A CA 18
ATOM 20581 C C . LEU A 1 27 ? 1.412 5.989 0.657 1.00 0.00 27 LEU A C 18
ATOM 20582 O O . LEU A 1 27 ? 0.900 6.082 1.771 1.00 0.00 27 LEU A O 18
ATOM 20598 N N . LYS A 1 28 ? 1.729 7.045 -0.082 1.00 0.00 28 LYS A N 18
ATOM 20599 C CA . LYS A 1 28 ? 1.489 8.407 0.383 1.00 0.00 28 LYS A CA 18
ATOM 20600 C C . LYS A 1 28 ? 0.024 8.628 0.758 1.00 0.00 28 LYS A C 18
ATOM 20601 O O . LYS A 1 28 ? -0.282 9.075 1.864 1.00 0.00 28 LYS A O 18
ATOM 20620 N N . LEU A 1 29 ? -0.875 8.334 -0.176 1.00 0.00 29 LEU A N 18
ATOM 20621 C CA . LEU A 1 29 ? -2.307 8.524 0.048 1.00 0.00 29 LEU A CA 18
ATOM 20622 C C . LEU A 1 29 ? -2.803 7.771 1.282 1.00 0.00 29 LEU A C 18
ATOM 20623 O O . LEU A 1 29 ? -3.473 8.349 2.139 1.00 0.00 29 LEU A O 18
ATOM 20639 N N . GLU A 1 30 ? -2.491 6.482 1.365 1.00 0.00 30 GLU A N 18
ATOM 20640 C CA . GLU A 1 30 ? -2.930 5.665 2.495 1.00 0.00 30 GLU A CA 18
ATOM 20641 C C . GLU A 1 30 ? -2.326 6.143 3.811 1.00 0.00 30 GLU A C 18
ATOM 20642 O O . GLU A 1 30 ? -2.797 5.770 4.885 1.00 0.00 30 GLU A O 18
ATOM 20654 N N . GLY A 1 31 ? -1.290 6.971 3.733 1.00 0.00 31 GLY A N 18
ATOM 20655 C CA . GLY A 1 31 ? -0.665 7.474 4.939 1.00 0.00 31 GLY A CA 18
ATOM 20656 C C . GLY A 1 31 ? 0.536 6.654 5.382 1.00 0.00 31 GLY A C 18
ATOM 20657 O O . GLY A 1 31 ? 0.882 6.656 6.564 1.00 0.00 31 GLY A O 18
ATOM 20661 N N . TRP A 1 32 ? 1.189 5.966 4.445 1.00 0.00 32 TRP A N 18
ATOM 20662 C CA . TRP A 1 32 ? 2.367 5.170 4.784 1.00 0.00 32 TRP A CA 18
ATOM 20663 C C . TRP A 1 32 ? 3.552 6.095 5.038 1.00 0.00 32 TRP A C 18
ATOM 20664 O O . TRP A 1 32 ? 4.105 6.130 6.138 1.00 0.00 32 TRP A O 18
ATOM 20685 N N . SER A 1 33 ? 3.929 6.854 4.010 1.00 0.00 33 SER A N 18
ATOM 20686 C CA . SER A 1 33 ? 5.037 7.796 4.111 1.00 0.00 33 SER A CA 18
ATOM 20687 C C . SER A 1 33 ? 4.517 9.229 4.158 1.00 0.00 33 SER A C 18
ATOM 20688 O O . SER A 1 33 ? 3.573 9.573 3.448 1.00 0.00 33 SER A O 18
ATOM 20696 N N . GLU A 1 34 ? 5.135 10.066 4.986 1.00 0.00 34 GLU A N 18
ATOM 20697 C CA . GLU A 1 34 ? 4.714 11.457 5.095 1.00 0.00 34 GLU A CA 18
ATOM 20698 C C . GLU A 1 34 ? 5.127 12.230 3.849 1.00 0.00 34 GLU A C 18
ATOM 20699 O O . GLU A 1 34 ? 4.422 13.135 3.402 1.00 0.00 34 GLU A O 18
ATOM 20711 N N . SER A 1 35 ? 6.271 11.857 3.288 1.00 0.00 35 SER A N 18
ATOM 20712 C CA . SER A 1 35 ? 6.777 12.503 2.083 1.00 0.00 35 SER A CA 18
ATOM 20713 C C . SER A 1 35 ? 6.595 11.593 0.874 1.00 0.00 35 SER A C 18
ATOM 20714 O O . SER A 1 35 ? 6.121 12.022 -0.178 1.00 0.00 35 SER A O 18
ATOM 20722 N N . GLY A 1 36 ? 6.978 10.331 1.039 1.00 0.00 36 GLY A N 18
ATOM 20723 C CA . GLY A 1 36 ? 6.858 9.364 -0.034 1.00 0.00 36 GLY A CA 18
ATOM 20724 C C . GLY A 1 36 ? 8.152 8.610 -0.277 1.00 0.00 36 GLY A C 18
ATOM 20725 O O . GLY A 1 36 ? 8.133 7.450 -0.687 1.00 0.00 36 GLY A O 18
ATOM 20729 N N . ALA A 1 37 ? 9.277 9.273 -0.022 1.00 0.00 37 ALA A N 18
ATOM 20730 C CA . ALA A 1 37 ? 10.587 8.657 -0.216 1.00 0.00 37 ALA A CA 18
ATOM 20731 C C . ALA A 1 37 ? 11.524 8.928 0.963 1.00 0.00 37 ALA A C 18
ATOM 20732 O O . ALA A 1 37 ? 12.705 8.587 0.911 1.00 0.00 37 ALA A O 18
ATOM 20739 N N . GLN A 1 38 ? 11.000 9.540 2.026 1.00 0.00 38 GLN A N 18
ATOM 20740 C CA . GLN A 1 38 ? 11.809 9.846 3.206 1.00 0.00 38 GLN A CA 18
ATOM 20741 C C . GLN A 1 38 ? 12.535 8.600 3.699 1.00 0.00 38 GLN A C 18
ATOM 20742 O O . GLN A 1 38 ? 13.740 8.451 3.499 1.00 0.00 38 GLN A O 18
ATOM 20756 N N . ALA A 1 39 ? 11.790 7.708 4.338 1.00 0.00 39 ALA A N 18
ATOM 20757 C CA . ALA A 1 39 ? 12.352 6.468 4.857 1.00 0.00 39 ALA A CA 18
ATOM 20758 C C . ALA A 1 39 ? 12.511 5.420 3.757 1.00 0.00 39 ALA A C 18
ATOM 20759 O O . ALA A 1 39 ? 12.684 4.236 4.043 1.00 0.00 39 ALA A O 18
ATOM 20766 N N . LYS A 1 40 ? 12.435 5.854 2.498 1.00 0.00 40 LYS A N 18
ATOM 20767 C CA . LYS A 1 40 ? 12.555 4.942 1.369 1.00 0.00 40 LYS A CA 18
ATOM 20768 C C . LYS A 1 40 ? 11.393 3.957 1.360 1.00 0.00 40 LYS A C 18
ATOM 20769 O O . LYS A 1 40 ? 11.521 2.827 0.893 1.00 0.00 40 LYS A O 18
ATOM 20788 N N . ILE A 1 41 ? 10.255 4.405 1.885 1.00 0.00 41 ILE A N 18
ATOM 20789 C CA . ILE A 1 41 ? 9.059 3.578 1.946 1.00 0.00 41 ILE A CA 18
ATOM 20790 C C . ILE A 1 41 ? 8.569 3.222 0.547 1.00 0.00 41 ILE A C 18
ATOM 20791 O O . ILE A 1 41 ? 7.883 2.219 0.353 1.00 0.00 41 ILE A O 18
ATOM 20807 N N . ALA A 1 42 ? 8.924 4.052 -0.423 1.00 0.00 42 ALA A N 18
ATOM 20808 C CA . ALA A 1 42 ? 8.515 3.825 -1.801 1.00 0.00 42 ALA A CA 18
ATOM 20809 C C . ALA A 1 42 ? 9.165 2.567 -2.375 1.00 0.00 42 ALA A C 18
ATOM 20810 O O . ALA A 1 42 ? 8.532 1.509 -2.454 1.00 0.00 42 ALA A O 18
ATOM 20817 N N . ILE A 1 43 ? 10.429 2.683 -2.773 1.00 0.00 43 ILE A N 18
ATOM 20818 C CA . ILE A 1 43 ? 11.157 1.552 -3.338 1.00 0.00 43 ILE A CA 18
ATOM 20819 C C . ILE A 1 43 ? 11.038 0.326 -2.438 1.00 0.00 43 ILE A C 18
ATOM 20820 O O . ILE A 1 43 ? 10.835 -0.792 -2.914 1.00 0.00 43 ILE A O 18
ATOM 20836 N N . ALA A 1 44 ? 11.163 0.548 -1.133 1.00 0.00 44 ALA A N 18
ATOM 20837 C CA . ALA A 1 44 ? 11.069 -0.532 -0.160 1.00 0.00 44 ALA A CA 18
ATOM 20838 C C . ALA A 1 44 ? 9.731 -1.253 -0.266 1.00 0.00 44 ALA A C 18
ATOM 20839 O O . ALA A 1 44 ? 9.679 -2.411 -0.683 1.00 0.00 44 ALA A O 18
ATOM 20846 N N . GLU A 1 45 ? 8.653 -0.564 0.114 1.00 0.00 45 GLU A N 18
ATOM 20847 C CA . GLU A 1 45 ? 7.304 -1.135 0.060 1.00 0.00 45 GLU A CA 18
ATOM 20848 C C . GLU A 1 45 ? 7.157 -2.085 -1.125 1.00 0.00 45 GLU A C 18
ATOM 20849 O O . GLU A 1 45 ? 6.588 -3.170 -1.000 1.00 0.00 45 GLU A O 18
ATOM 20861 N N . GLY A 1 46 ? 7.701 -1.679 -2.268 1.00 0.00 46 GLY A N 18
ATOM 20862 C CA . GLY A 1 46 ? 7.644 -2.520 -3.448 1.00 0.00 46 GLY A CA 18
ATOM 20863 C C . GLY A 1 46 ? 8.334 -3.850 -3.212 1.00 0.00 46 GLY A C 18
ATOM 20864 O O . GLY A 1 46 ? 7.680 -4.888 -3.099 1.00 0.00 46 GLY A O 18
ATOM 20868 N N . GLN A 1 47 ? 9.665 -3.817 -3.153 1.00 0.00 47 GLN A N 18
ATOM 20869 C CA . GLN A 1 47 ? 10.470 -5.024 -2.944 1.00 0.00 47 GLN A CA 18
ATOM 20870 C C . GLN A 1 47 ? 9.984 -5.860 -1.759 1.00 0.00 47 GLN A C 18
ATOM 20871 O O . GLN A 1 47 ? 10.450 -6.982 -1.558 1.00 0.00 47 GLN A O 18
ATOM 20885 N N . VAL A 1 48 ? 9.046 -5.329 -0.980 1.00 0.00 48 VAL A N 18
ATOM 20886 C CA . VAL A 1 48 ? 8.526 -6.063 0.160 1.00 0.00 48 VAL A CA 18
ATOM 20887 C C . VAL A 1 48 ? 7.583 -7.170 -0.308 1.00 0.00 48 VAL A C 18
ATOM 20888 O O . VAL A 1 48 ? 8.034 -8.283 -0.568 1.00 0.00 48 VAL A O 18
ATOM 20901 N N . LYS A 1 49 ? 6.286 -6.881 -0.432 1.00 0.00 49 LYS A N 18
ATOM 20902 C CA . LYS A 1 49 ? 5.341 -7.899 -0.885 1.00 0.00 49 LYS A CA 18
ATOM 20903 C C . LYS A 1 49 ? 3.962 -7.307 -1.162 1.00 0.00 49 LYS A C 18
ATOM 20904 O O . LYS A 1 49 ? 3.427 -6.546 -0.355 1.00 0.00 49 LYS A O 18
ATOM 20923 N N . VAL A 1 50 ? 3.385 -7.681 -2.300 1.00 0.00 50 VAL A N 18
ATOM 20924 C CA . VAL A 1 50 ? 2.061 -7.214 -2.678 1.00 0.00 50 VAL A CA 18
ATOM 20925 C C . VAL A 1 50 ? 1.195 -8.396 -3.090 1.00 0.00 50 VAL A C 18
ATOM 20926 O O . VAL A 1 50 ? 1.697 -9.379 -3.633 1.00 0.00 50 VAL A O 18
ATOM 20939 N N . ASP A 1 51 ? -0.102 -8.304 -2.826 1.00 0.00 51 ASP A N 18
ATOM 20940 C CA . ASP A 1 51 ? -1.022 -9.378 -3.175 1.00 0.00 51 ASP A CA 18
ATOM 20941 C C . ASP A 1 51 ? -1.070 -9.570 -4.686 1.00 0.00 51 ASP A C 18
ATOM 20942 O O . ASP A 1 51 ? -1.985 -9.095 -5.358 1.00 0.00 51 ASP A O 18
ATOM 20951 N N . GLY A 1 52 ? -0.068 -10.264 -5.214 1.00 0.00 52 GLY A N 18
ATOM 20952 C CA . GLY A 1 52 ? 0.000 -10.503 -6.641 1.00 0.00 52 GLY A CA 18
ATOM 20953 C C . GLY A 1 52 ? 1.316 -10.052 -7.245 1.00 0.00 52 GLY A C 18
ATOM 20954 O O . GLY A 1 52 ? 1.633 -10.403 -8.382 1.00 0.00 52 GLY A O 18
ATOM 20958 N N . ALA A 1 53 ? 2.089 -9.268 -6.491 1.00 0.00 53 ALA A N 18
ATOM 20959 C CA . ALA A 1 53 ? 3.371 -8.777 -6.977 1.00 0.00 53 ALA A CA 18
ATOM 20960 C C . ALA A 1 53 ? 4.448 -8.897 -5.906 1.00 0.00 53 ALA A C 18
ATOM 20961 O O . ALA A 1 53 ? 4.233 -8.537 -4.748 1.00 0.00 53 ALA A O 18
ATOM 20968 N N . VAL A 1 54 ? 5.617 -9.377 -6.312 1.00 0.00 54 VAL A N 18
ATOM 20969 C CA . VAL A 1 54 ? 6.752 -9.521 -5.415 1.00 0.00 54 VAL A CA 18
ATOM 20970 C C . VAL A 1 54 ? 7.969 -8.794 -5.994 1.00 0.00 54 VAL A C 18
ATOM 20971 O O . VAL A 1 54 ? 9.109 -9.218 -5.806 1.00 0.00 54 VAL A O 18
ATOM 20984 N N . GLU A 1 55 ? 7.711 -7.716 -6.730 1.00 0.00 55 GLU A N 18
ATOM 20985 C CA . GLU A 1 55 ? 8.780 -6.952 -7.370 1.00 0.00 55 GLU A CA 18
ATOM 20986 C C . GLU A 1 55 ? 9.058 -5.634 -6.634 1.00 0.00 55 GLU A C 18
ATOM 20987 O O . GLU A 1 55 ? 8.871 -5.544 -5.422 1.00 0.00 55 GLU A O 18
ATOM 20999 N N . THR A 1 56 ? 9.513 -4.616 -7.373 1.00 0.00 56 THR A N 18
ATOM 21000 C CA . THR A 1 56 ? 9.820 -3.321 -6.772 1.00 0.00 56 THR A CA 18
ATOM 21001 C C . THR A 1 56 ? 10.084 -2.247 -7.824 1.00 0.00 56 THR A C 18
ATOM 21002 O O . THR A 1 56 ? 11.205 -1.751 -7.945 1.00 0.00 56 THR A O 18
ATOM 21013 N N . ARG A 1 57 ? 9.056 -1.875 -8.573 1.00 0.00 57 ARG A N 18
ATOM 21014 C CA . ARG A 1 57 ? 9.203 -0.845 -9.592 1.00 0.00 57 ARG A CA 18
ATOM 21015 C C . ARG A 1 57 ? 8.800 0.516 -9.036 1.00 0.00 57 ARG A C 18
ATOM 21016 O O . ARG A 1 57 ? 8.310 0.613 -7.911 1.00 0.00 57 ARG A O 18
ATOM 21037 N N . LYS A 1 58 ? 9.001 1.564 -9.827 1.00 0.00 58 LYS A N 18
ATOM 21038 C CA . LYS A 1 58 ? 8.646 2.911 -9.401 1.00 0.00 58 LYS A CA 18
ATOM 21039 C C . LYS A 1 58 ? 7.137 3.102 -9.463 1.00 0.00 58 LYS A C 18
ATOM 21040 O O . LYS A 1 58 ? 6.523 3.605 -8.524 1.00 0.00 58 LYS A O 18
ATOM 21059 N N . ARG A 1 59 ? 6.543 2.678 -10.573 1.00 0.00 59 ARG A N 18
ATOM 21060 C CA . ARG A 1 59 ? 5.102 2.783 -10.757 1.00 0.00 59 ARG A CA 18
ATOM 21061 C C . ARG A 1 59 ? 4.444 1.428 -10.516 1.00 0.00 59 ARG A C 18
ATOM 21062 O O . ARG A 1 59 ? 4.896 0.407 -11.035 1.00 0.00 59 ARG A O 18
ATOM 21083 N N . CYS A 1 60 ? 3.383 1.416 -9.719 1.00 0.00 60 CYS A N 18
ATOM 21084 C CA . CYS A 1 60 ? 2.684 0.178 -9.410 1.00 0.00 60 CYS A CA 18
ATOM 21085 C C . CYS A 1 60 ? 1.425 0.029 -10.257 1.00 0.00 60 CYS A C 18
ATOM 21086 O O . CYS A 1 60 ? 0.482 0.810 -10.133 1.00 0.00 60 CYS A O 18
ATOM 21094 N N . LYS A 1 61 ? 1.415 -0.989 -11.107 1.00 0.00 61 LYS A N 18
ATOM 21095 C CA . LYS A 1 61 ? 0.270 -1.256 -11.962 1.00 0.00 61 LYS A CA 18
ATOM 21096 C C . LYS A 1 61 ? -0.643 -2.281 -11.297 1.00 0.00 61 LYS A C 18
ATOM 21097 O O . LYS A 1 61 ? -0.662 -3.451 -11.682 1.00 0.00 61 LYS A O 18
ATOM 21116 N N . ILE A 1 62 ? -1.383 -1.840 -10.284 1.00 0.00 62 ILE A N 18
ATOM 21117 C CA . ILE A 1 62 ? -2.280 -2.726 -9.551 1.00 0.00 62 ILE A CA 18
ATOM 21118 C C . ILE A 1 62 ? -3.654 -2.092 -9.349 1.00 0.00 62 ILE A C 18
ATOM 21119 O O . ILE A 1 62 ? -3.770 -0.890 -9.112 1.00 0.00 62 ILE A O 18
ATOM 21135 N N . VAL A 1 63 ? -4.691 -2.918 -9.446 1.00 0.00 63 VAL A N 18
ATOM 21136 C CA . VAL A 1 63 ? -6.066 -2.462 -9.280 1.00 0.00 63 VAL A CA 18
ATOM 21137 C C . VAL A 1 63 ? -6.941 -3.584 -8.732 1.00 0.00 63 VAL A C 18
ATOM 21138 O O . VAL A 1 63 ? -6.482 -4.715 -8.570 1.00 0.00 63 VAL A O 18
ATOM 21151 N N . ALA A 1 64 ? -8.206 -3.267 -8.457 1.00 0.00 64 ALA A N 18
ATOM 21152 C CA . ALA A 1 64 ? -9.158 -4.249 -7.937 1.00 0.00 64 ALA A CA 18
ATOM 21153 C C . ALA A 1 64 ? -8.996 -4.443 -6.429 1.00 0.00 64 ALA A C 18
ATOM 21154 O O . ALA A 1 64 ? -8.534 -3.544 -5.727 1.00 0.00 64 ALA A O 18
ATOM 21161 N N . GLY A 1 65 ? -9.387 -5.618 -5.938 1.00 0.00 65 GLY A N 18
ATOM 21162 C CA . GLY A 1 65 ? -9.286 -5.905 -4.521 1.00 0.00 65 GLY A CA 18
ATOM 21163 C C . GLY A 1 65 ? -7.996 -6.611 -4.160 1.00 0.00 65 GLY A C 18
ATOM 21164 O O . GLY A 1 65 ? -7.977 -7.828 -3.969 1.00 0.00 65 GLY A O 18
ATOM 21168 N N . GLN A 1 66 ? -6.914 -5.847 -4.065 1.00 0.00 66 GLN A N 18
ATOM 21169 C CA . GLN A 1 66 ? -5.611 -6.411 -3.722 1.00 0.00 66 GLN A CA 18
ATOM 21170 C C . GLN A 1 66 ? -5.030 -5.749 -2.476 1.00 0.00 66 GLN A C 18
ATOM 21171 O O . GLN A 1 66 ? -5.458 -4.671 -2.071 1.00 0.00 66 GLN A O 18
ATOM 21185 N N . THR A 1 67 ? -4.052 -6.417 -1.873 1.00 0.00 67 THR A N 18
ATOM 21186 C CA . THR A 1 67 ? -3.398 -5.924 -0.663 1.00 0.00 67 THR A CA 18
ATOM 21187 C C . THR A 1 67 ? -1.932 -5.572 -0.912 1.00 0.00 67 THR A C 18
ATOM 21188 O O . THR A 1 67 ? -1.304 -6.091 -1.834 1.00 0.00 67 THR A O 18
ATOM 21199 N N . VAL A 1 68 ? -1.393 -4.693 -0.065 1.00 0.00 68 VAL A N 18
ATOM 21200 C CA . VAL A 1 68 ? 0.001 -4.269 -0.166 1.00 0.00 68 VAL A CA 18
ATOM 21201 C C . VAL A 1 68 ? 0.673 -4.350 1.205 1.00 0.00 68 VAL A C 18
ATOM 21202 O O . VAL A 1 68 ? 0.032 -4.116 2.230 1.00 0.00 68 VAL A O 18
ATOM 21215 N N . SER A 1 69 ? 1.961 -4.684 1.225 1.00 0.00 69 SER A N 18
ATOM 21216 C CA . SER A 1 69 ? 2.687 -4.788 2.486 1.00 0.00 69 SER A CA 18
ATOM 21217 C C . SER A 1 69 ? 4.131 -4.301 2.350 1.00 0.00 69 SER A C 18
ATOM 21218 O O . SER A 1 69 ? 4.805 -4.581 1.350 1.00 0.00 69 SER A O 18
ATOM 21226 N N . PHE A 1 70 ? 4.597 -3.572 3.369 1.00 0.00 70 PHE A N 18
ATOM 21227 C CA . PHE A 1 70 ? 5.959 -3.036 3.384 1.00 0.00 70 PHE A CA 18
ATOM 21228 C C . PHE A 1 70 ? 6.684 -3.396 4.685 1.00 0.00 70 PHE A C 18
ATOM 21229 O O . PHE A 1 70 ? 7.398 -4.395 4.753 1.00 0.00 70 PHE A O 18
ATOM 21246 N N . ALA A 1 71 ? 6.504 -2.575 5.714 1.00 0.00 71 ALA A N 18
ATOM 21247 C CA . ALA A 1 71 ? 7.149 -2.808 7.001 1.00 0.00 71 ALA A CA 18
ATOM 21248 C C . ALA A 1 71 ? 6.190 -2.499 8.140 1.00 0.00 71 ALA A C 18
ATOM 21249 O O . ALA A 1 71 ? 6.130 -1.368 8.623 1.00 0.00 71 ALA A O 18
ATOM 21256 N N . GLY A 1 72 ? 5.420 -3.502 8.544 1.00 0.00 72 GLY A N 18
ATOM 21257 C CA . GLY A 1 72 ? 4.451 -3.303 9.600 1.00 0.00 72 GLY A CA 18
ATOM 21258 C C . GLY A 1 72 ? 3.142 -2.780 9.057 1.00 0.00 72 GLY A C 18
ATOM 21259 O O . GLY A 1 72 ? 2.085 -2.974 9.657 1.00 0.00 72 GLY A O 18
ATOM 21263 N N . HIS A 1 73 ? 3.216 -2.109 7.912 1.00 0.00 73 HIS A N 18
ATOM 21264 C CA . HIS A 1 73 ? 2.043 -1.547 7.279 1.00 0.00 73 HIS A CA 18
ATOM 21265 C C . HIS A 1 73 ? 1.454 -2.520 6.262 1.00 0.00 73 HIS A C 18
ATOM 21266 O O . HIS A 1 73 ? 2.028 -2.740 5.193 1.00 0.00 73 HIS A O 18
ATOM 21280 N N . SER A 1 74 ? 0.301 -3.082 6.597 1.00 0.00 74 SER A N 18
ATOM 21281 C CA . SER A 1 74 ? -0.385 -4.012 5.713 1.00 0.00 74 SER A CA 18
ATOM 21282 C C . SER A 1 74 ? -1.765 -3.460 5.375 1.00 0.00 74 SER A C 18
ATOM 21283 O O . SER A 1 74 ? -2.701 -3.575 6.166 1.00 0.00 74 SER A O 18
ATOM 21291 N N . VAL A 1 75 ? -1.877 -2.833 4.211 1.00 0.00 75 VAL A N 18
ATOM 21292 C CA . VAL A 1 75 ? -3.136 -2.233 3.787 1.00 0.00 75 VAL A CA 18
ATOM 21293 C C . VAL A 1 75 ? -3.631 -2.840 2.479 1.00 0.00 75 VAL A C 18
ATOM 21294 O O . VAL A 1 75 ? -2.837 -3.284 1.650 1.00 0.00 75 VAL A O 18
ATOM 21307 N N . GLN A 1 76 ? -4.948 -2.848 2.296 1.00 0.00 76 GLN A N 18
ATOM 21308 C CA . GLN A 1 76 ? -5.543 -3.395 1.085 1.00 0.00 76 GLN A CA 18
ATOM 21309 C C . GLN A 1 76 ? -6.186 -2.291 0.257 1.00 0.00 76 GLN A C 18
ATOM 21310 O O . GLN A 1 76 ? -6.407 -1.183 0.745 1.00 0.00 76 GLN A O 18
ATOM 21324 N N . VAL A 1 77 ? -6.474 -2.599 -1.002 1.00 0.00 77 VAL A N 18
ATOM 21325 C CA . VAL A 1 77 ? -7.085 -1.635 -1.907 1.00 0.00 77 VAL A CA 18
ATOM 21326 C C . VAL A 1 77 ? -8.263 -2.253 -2.652 1.00 0.00 77 VAL A C 18
ATOM 21327 O O . VAL A 1 77 ? -8.251 -3.441 -2.968 1.00 0.00 77 VAL A O 18
ATOM 21340 N N . VAL A 1 78 ? -9.277 -1.438 -2.936 1.00 0.00 78 VAL A N 18
ATOM 21341 C CA . VAL A 1 78 ? -10.459 -1.910 -3.653 1.00 0.00 78 VAL A CA 18
ATOM 21342 C C . VAL A 1 78 ? -10.939 -0.874 -4.665 1.00 0.00 78 VAL A C 18
ATOM 21343 O O . VAL A 1 78 ? -10.478 0.267 -4.668 1.00 0.00 78 VAL A O 18
ATOM 21356 N N . ALA A 1 79 ? -11.871 -1.280 -5.522 1.00 0.00 79 ALA A N 18
ATOM 21357 C CA . ALA A 1 79 ? -12.416 -0.386 -6.537 1.00 0.00 79 ALA A CA 18
ATOM 21358 C C . ALA A 1 79 ? -13.905 -0.638 -6.747 1.00 0.00 79 ALA A C 18
ATOM 21359 O O . ALA A 1 79 ? -14.504 -1.358 -5.920 1.00 0.00 79 ALA A O 18
ATOM 21367 N N . GLY A 1 1 ? -7.912 -15.818 28.803 1.00 0.00 1 GLY A N 19
ATOM 21368 C CA . GLY A 1 1 ? -6.464 -15.655 28.489 1.00 0.00 1 GLY A CA 19
ATOM 21369 C C . GLY A 1 1 ? -6.213 -14.675 27.356 1.00 0.00 1 GLY A C 19
ATOM 21370 O O . GLY A 1 1 ? -5.111 -14.621 26.811 1.00 0.00 1 GLY A O 19
ATOM 21376 N N . SER A 1 2 ? -7.233 -13.898 27.001 1.00 0.00 2 SER A N 19
ATOM 21377 C CA . SER A 1 2 ? -7.110 -12.919 25.927 1.00 0.00 2 SER A CA 19
ATOM 21378 C C . SER A 1 2 ? -8.129 -11.796 26.097 1.00 0.00 2 SER A C 19
ATOM 21379 O O . SER A 1 2 ? -9.330 -12.045 26.189 1.00 0.00 2 SER A O 19
ATOM 21387 N N . MET A 1 3 ? -7.639 -10.560 26.139 1.00 0.00 3 MET A N 19
ATOM 21388 C CA . MET A 1 3 ? -8.508 -9.400 26.301 1.00 0.00 3 MET A CA 19
ATOM 21389 C C . MET A 1 3 ? -7.776 -8.112 25.926 1.00 0.00 3 MET A C 19
ATOM 21390 O O . MET A 1 3 ? -7.418 -7.315 26.792 1.00 0.00 3 MET A O 19
ATOM 21404 N N . ILE A 1 4 ? -7.558 -7.916 24.629 1.00 0.00 4 ILE A N 19
ATOM 21405 C CA . ILE A 1 4 ? -6.868 -6.724 24.143 1.00 0.00 4 ILE A CA 19
ATOM 21406 C C . ILE A 1 4 ? -7.780 -5.867 23.264 1.00 0.00 4 ILE A C 19
ATOM 21407 O O . ILE A 1 4 ? -7.558 -4.666 23.111 1.00 0.00 4 ILE A O 19
ATOM 21423 N N . HIS A 1 5 ? -8.810 -6.488 22.690 1.00 0.00 5 HIS A N 19
ATOM 21424 C CA . HIS A 1 5 ? -9.753 -5.777 21.829 1.00 0.00 5 HIS A CA 19
ATOM 21425 C C . HIS A 1 5 ? -9.104 -5.412 20.496 1.00 0.00 5 HIS A C 19
ATOM 21426 O O . HIS A 1 5 ? -8.419 -4.395 20.384 1.00 0.00 5 HIS A O 19
ATOM 21440 N N . ARG A 1 6 ? -9.325 -6.250 19.487 1.00 0.00 6 ARG A N 19
ATOM 21441 C CA . ARG A 1 6 ? -8.763 -6.018 18.159 1.00 0.00 6 ARG A CA 19
ATOM 21442 C C . ARG A 1 6 ? -7.239 -5.954 18.213 1.00 0.00 6 ARG A C 19
ATOM 21443 O O . ARG A 1 6 ? -6.665 -5.006 18.749 1.00 0.00 6 ARG A O 19
ATOM 21464 N N . MET A 1 7 ? -6.589 -6.967 17.648 1.00 0.00 7 MET A N 19
ATOM 21465 C CA . MET A 1 7 ? -5.132 -7.026 17.627 1.00 0.00 7 MET A CA 19
ATOM 21466 C C . MET A 1 7 ? -4.577 -6.212 16.462 1.00 0.00 7 MET A C 19
ATOM 21467 O O . MET A 1 7 ? -3.593 -5.488 16.609 1.00 0.00 7 MET A O 19
ATOM 21481 N N . SER A 1 8 ? -5.219 -6.334 15.304 1.00 0.00 8 SER A N 19
ATOM 21482 C CA . SER A 1 8 ? -4.794 -5.610 14.112 1.00 0.00 8 SER A CA 19
ATOM 21483 C C . SER A 1 8 ? -5.984 -4.941 13.434 1.00 0.00 8 SER A C 19
ATOM 21484 O O . SER A 1 8 ? -7.136 -5.267 13.718 1.00 0.00 8 SER A O 19
ATOM 21492 N N . ASN A 1 9 ? -5.698 -4.003 12.538 1.00 0.00 9 ASN A N 19
ATOM 21493 C CA . ASN A 1 9 ? -6.747 -3.288 11.821 1.00 0.00 9 ASN A CA 19
ATOM 21494 C C . ASN A 1 9 ? -6.478 -3.287 10.319 1.00 0.00 9 ASN A C 19
ATOM 21495 O O . ASN A 1 9 ? -5.458 -2.774 9.861 1.00 0.00 9 ASN A O 19
ATOM 21506 N N . MET A 1 10 ? -7.403 -3.864 9.558 1.00 0.00 10 MET A N 19
ATOM 21507 C CA . MET A 1 10 ? -7.267 -3.928 8.107 1.00 0.00 10 MET A CA 19
ATOM 21508 C C . MET A 1 10 ? -7.657 -2.604 7.465 1.00 0.00 10 MET A C 19
ATOM 21509 O O . MET A 1 10 ? -8.824 -2.211 7.487 1.00 0.00 10 MET A O 19
ATOM 21523 N N . ALA A 1 11 ? -6.680 -1.924 6.883 1.00 0.00 11 ALA A N 19
ATOM 21524 C CA . ALA A 1 11 ? -6.931 -0.652 6.226 1.00 0.00 11 ALA A CA 19
ATOM 21525 C C . ALA A 1 11 ? -7.398 -0.871 4.790 1.00 0.00 11 ALA A C 19
ATOM 21526 O O . ALA A 1 11 ? -6.873 -1.729 4.080 1.00 0.00 11 ALA A O 19
ATOM 21533 N N . THR A 1 12 ? -8.389 -0.094 4.370 1.00 0.00 12 THR A N 19
ATOM 21534 C CA . THR A 1 12 ? -8.926 -0.201 3.019 1.00 0.00 12 THR A CA 19
ATOM 21535 C C . THR A 1 12 ? -8.691 1.093 2.248 1.00 0.00 12 THR A C 19
ATOM 21536 O O . THR A 1 12 ? -8.911 2.186 2.772 1.00 0.00 12 THR A O 19
ATOM 21547 N N . PHE A 1 13 ? -8.248 0.968 1.001 1.00 0.00 13 PHE A N 19
ATOM 21548 C CA . PHE A 1 13 ? -7.990 2.134 0.166 1.00 0.00 13 PHE A CA 19
ATOM 21549 C C . PHE A 1 13 ? -8.767 2.047 -1.144 1.00 0.00 13 PHE A C 19
ATOM 21550 O O . PHE A 1 13 ? -8.344 1.378 -2.086 1.00 0.00 13 PHE A O 19
ATOM 21567 N N . SER A 1 14 ? -9.906 2.729 -1.199 1.00 0.00 14 SER A N 19
ATOM 21568 C CA . SER A 1 14 ? -10.739 2.729 -2.396 1.00 0.00 14 SER A CA 19
ATOM 21569 C C . SER A 1 14 ? -10.030 3.436 -3.547 1.00 0.00 14 SER A C 19
ATOM 21570 O O . SER A 1 14 ? -9.356 4.446 -3.346 1.00 0.00 14 SER A O 19
ATOM 21578 N N . LEU A 1 15 ? -10.189 2.900 -4.753 1.00 0.00 15 LEU A N 19
ATOM 21579 C CA . LEU A 1 15 ? -9.565 3.483 -5.932 1.00 0.00 15 LEU A CA 19
ATOM 21580 C C . LEU A 1 15 ? -10.499 4.495 -6.590 1.00 0.00 15 LEU A C 19
ATOM 21581 O O . LEU A 1 15 ? -10.056 5.525 -7.097 1.00 0.00 15 LEU A O 19
ATOM 21597 N N . GLY A 1 16 ? -11.794 4.193 -6.577 1.00 0.00 16 GLY A N 19
ATOM 21598 C CA . GLY A 1 16 ? -12.770 5.088 -7.173 1.00 0.00 16 GLY A CA 19
ATOM 21599 C C . GLY A 1 16 ? -13.078 4.736 -8.616 1.00 0.00 16 GLY A C 19
ATOM 21600 O O . GLY A 1 16 ? -14.082 4.084 -8.903 1.00 0.00 16 GLY A O 19
ATOM 21604 N N . LYS A 1 17 ? -12.212 5.171 -9.526 1.00 0.00 17 LYS A N 19
ATOM 21605 C CA . LYS A 1 17 ? -12.397 4.901 -10.947 1.00 0.00 17 LYS A CA 19
ATOM 21606 C C . LYS A 1 17 ? -11.166 5.323 -11.745 1.00 0.00 17 LYS A C 19
ATOM 21607 O O . LYS A 1 17 ? -11.281 5.873 -12.841 1.00 0.00 17 LYS A O 19
ATOM 21626 N N . HIS A 1 18 ? -9.992 5.062 -11.184 1.00 0.00 18 HIS A N 19
ATOM 21627 C CA . HIS A 1 18 ? -8.734 5.414 -11.834 1.00 0.00 18 HIS A CA 19
ATOM 21628 C C . HIS A 1 18 ? -8.135 4.201 -12.545 1.00 0.00 18 HIS A C 19
ATOM 21629 O O . HIS A 1 18 ? -8.548 3.067 -12.301 1.00 0.00 18 HIS A O 19
ATOM 21643 N N . PRO A 1 19 ? -7.150 4.417 -13.439 1.00 0.00 19 PRO A N 19
ATOM 21644 C CA . PRO A 1 19 ? -6.507 3.323 -14.176 1.00 0.00 19 PRO A CA 19
ATOM 21645 C C . PRO A 1 19 ? -5.702 2.414 -13.257 1.00 0.00 19 PRO A C 19
ATOM 21646 O O . PRO A 1 19 ? -5.675 1.200 -13.443 1.00 0.00 19 PRO A O 19
ATOM 21657 N N . HIS A 1 20 ? -5.056 3.021 -12.263 1.00 0.00 20 HIS A N 19
ATOM 21658 C CA . HIS A 1 20 ? -4.245 2.294 -11.288 1.00 0.00 20 HIS A CA 19
ATOM 21659 C C . HIS A 1 20 ? -3.496 3.278 -10.394 1.00 0.00 20 HIS A C 19
ATOM 21660 O O . HIS A 1 20 ? -3.734 4.484 -10.454 1.00 0.00 20 HIS A O 19
ATOM 21674 N N . VAL A 1 21 ? -2.595 2.766 -9.565 1.00 0.00 21 VAL A N 19
ATOM 21675 C CA . VAL A 1 21 ? -1.827 3.623 -8.662 1.00 0.00 21 VAL A CA 19
ATOM 21676 C C . VAL A 1 21 ? -0.354 3.247 -8.625 1.00 0.00 21 VAL A C 19
ATOM 21677 O O . VAL A 1 21 ? 0.011 2.089 -8.821 1.00 0.00 21 VAL A O 19
ATOM 21690 N N . GLU A 1 22 ? 0.482 4.238 -8.342 1.00 0.00 22 GLU A N 19
ATOM 21691 C CA . GLU A 1 22 ? 1.909 4.038 -8.240 1.00 0.00 22 GLU A CA 19
ATOM 21692 C C . GLU A 1 22 ? 2.287 3.808 -6.780 1.00 0.00 22 GLU A C 19
ATOM 21693 O O . GLU A 1 22 ? 1.636 4.338 -5.881 1.00 0.00 22 GLU A O 19
ATOM 21705 N N . LEU A 1 23 ? 3.324 3.010 -6.544 1.00 0.00 23 LEU A N 19
ATOM 21706 C CA . LEU A 1 23 ? 3.767 2.711 -5.181 1.00 0.00 23 LEU A CA 19
ATOM 21707 C C . LEU A 1 23 ? 3.720 3.950 -4.289 1.00 0.00 23 LEU A C 19
ATOM 21708 O O . LEU A 1 23 ? 3.198 3.904 -3.175 1.00 0.00 23 LEU A O 19
ATOM 21724 N N . CYS A 1 24 ? 4.264 5.057 -4.785 1.00 0.00 24 CYS A N 19
ATOM 21725 C CA . CYS A 1 24 ? 4.276 6.303 -4.028 1.00 0.00 24 CYS A CA 19
ATOM 21726 C C . CYS A 1 24 ? 2.855 6.792 -3.763 1.00 0.00 24 CYS A C 19
ATOM 21727 O O . CYS A 1 24 ? 2.573 7.362 -2.709 1.00 0.00 24 CYS A O 19
ATOM 21735 N N . ASP A 1 25 ? 1.959 6.558 -4.720 1.00 0.00 25 ASP A N 19
ATOM 21736 C CA . ASP A 1 25 ? 0.567 6.969 -4.579 1.00 0.00 25 ASP A CA 19
ATOM 21737 C C . ASP A 1 25 ? -0.097 6.213 -3.438 1.00 0.00 25 ASP A C 19
ATOM 21738 O O . ASP A 1 25 ? -0.535 6.807 -2.453 1.00 0.00 25 ASP A O 19
ATOM 21747 N N . LEU A 1 26 ? -0.164 4.895 -3.582 1.00 0.00 26 LEU A N 19
ATOM 21748 C CA . LEU A 1 26 ? -0.770 4.039 -2.571 1.00 0.00 26 LEU A CA 19
ATOM 21749 C C . LEU A 1 26 ? -0.205 4.336 -1.190 1.00 0.00 26 LEU A C 19
ATOM 21750 O O . LEU A 1 26 ? -0.947 4.446 -0.219 1.00 0.00 26 LEU A O 19
ATOM 21766 N N . LEU A 1 27 ? 1.111 4.450 -1.110 1.00 0.00 27 LEU A N 19
ATOM 21767 C CA . LEU A 1 27 ? 1.779 4.717 0.156 1.00 0.00 27 LEU A CA 19
ATOM 21768 C C . LEU A 1 27 ? 1.454 6.110 0.689 1.00 0.00 27 LEU A C 19
ATOM 21769 O O . LEU A 1 27 ? 0.930 6.253 1.793 1.00 0.00 27 LEU A O 19
ATOM 21785 N N . LYS A 1 28 ? 1.780 7.134 -0.090 1.00 0.00 28 LYS A N 19
ATOM 21786 C CA . LYS A 1 28 ? 1.534 8.516 0.318 1.00 0.00 28 LYS A CA 19
ATOM 21787 C C . LYS A 1 28 ? 0.065 8.759 0.656 1.00 0.00 28 LYS A C 19
ATOM 21788 O O . LYS A 1 28 ? -0.264 9.183 1.764 1.00 0.00 28 LYS A O 19
ATOM 21807 N N . LEU A 1 29 ? -0.813 8.514 -0.311 1.00 0.00 29 LEU A N 19
ATOM 21808 C CA . LEU A 1 29 ? -2.245 8.734 -0.123 1.00 0.00 29 LEU A CA 19
ATOM 21809 C C . LEU A 1 29 ? -2.792 8.008 1.108 1.00 0.00 29 LEU A C 19
ATOM 21810 O O . LEU A 1 29 ? -3.557 8.586 1.882 1.00 0.00 29 LEU A O 19
ATOM 21826 N N . GLU A 1 30 ? -2.419 6.743 1.285 1.00 0.00 30 GLU A N 19
ATOM 21827 C CA . GLU A 1 30 ? -2.907 5.965 2.425 1.00 0.00 30 GLU A CA 19
ATOM 21828 C C . GLU A 1 30 ? -2.266 6.411 3.736 1.00 0.00 30 GLU A C 19
ATOM 21829 O O . GLU A 1 30 ? -2.753 6.067 4.813 1.00 0.00 30 GLU A O 19
ATOM 21841 N N . GLY A 1 31 ? -1.185 7.182 3.655 1.00 0.00 31 GLY A N 19
ATOM 21842 C CA . GLY A 1 31 ? -0.532 7.653 4.863 1.00 0.00 31 GLY A CA 19
ATOM 21843 C C . GLY A 1 31 ? 0.644 6.791 5.286 1.00 0.00 31 GLY A C 19
ATOM 21844 O O . GLY A 1 31 ? 1.004 6.766 6.463 1.00 0.00 31 GLY A O 19
ATOM 21848 N N . TRP A 1 32 ? 1.255 6.095 4.333 1.00 0.00 32 TRP A N 19
ATOM 21849 C CA . TRP A 1 32 ? 2.405 5.247 4.636 1.00 0.00 32 TRP A CA 19
ATOM 21850 C C . TRP A 1 32 ? 3.631 6.108 4.903 1.00 0.00 32 TRP A C 19
ATOM 21851 O O . TRP A 1 32 ? 4.227 6.048 5.979 1.00 0.00 32 TRP A O 19
ATOM 21872 N N . SER A 1 33 ? 3.994 6.916 3.914 1.00 0.00 33 SER A N 19
ATOM 21873 C CA . SER A 1 33 ? 5.144 7.802 4.030 1.00 0.00 33 SER A CA 19
ATOM 21874 C C . SER A 1 33 ? 4.690 9.245 4.213 1.00 0.00 33 SER A C 19
ATOM 21875 O O . SER A 1 33 ? 3.805 9.722 3.503 1.00 0.00 33 SER A O 19
ATOM 21883 N N . GLU A 1 34 ? 5.299 9.934 5.171 1.00 0.00 34 GLU A N 19
ATOM 21884 C CA . GLU A 1 34 ? 4.951 11.322 5.443 1.00 0.00 34 GLU A CA 19
ATOM 21885 C C . GLU A 1 34 ? 5.298 12.206 4.250 1.00 0.00 34 GLU A C 19
ATOM 21886 O O . GLU A 1 34 ? 4.597 13.173 3.952 1.00 0.00 34 GLU A O 19
ATOM 21898 N N . SER A 1 35 ? 6.377 11.853 3.565 1.00 0.00 35 SER A N 19
ATOM 21899 C CA . SER A 1 35 ? 6.822 12.595 2.393 1.00 0.00 35 SER A CA 19
ATOM 21900 C C . SER A 1 35 ? 6.515 11.823 1.118 1.00 0.00 35 SER A C 19
ATOM 21901 O O . SER A 1 35 ? 5.959 12.366 0.163 1.00 0.00 35 SER A O 19
ATOM 21909 N N . GLY A 1 36 ? 6.894 10.549 1.114 1.00 0.00 36 GLY A N 19
ATOM 21910 C CA . GLY A 1 36 ? 6.672 9.703 -0.042 1.00 0.00 36 GLY A CA 19
ATOM 21911 C C . GLY A 1 36 ? 7.905 8.897 -0.393 1.00 0.00 36 GLY A C 19
ATOM 21912 O O . GLY A 1 36 ? 7.805 7.770 -0.879 1.00 0.00 36 GLY A O 19
ATOM 21916 N N . ALA A 1 37 ? 9.076 9.479 -0.142 1.00 0.00 37 ALA A N 19
ATOM 21917 C CA . ALA A 1 37 ? 10.340 8.811 -0.432 1.00 0.00 37 ALA A CA 19
ATOM 21918 C C . ALA A 1 37 ? 11.397 9.096 0.638 1.00 0.00 37 ALA A C 19
ATOM 21919 O O . ALA A 1 37 ? 12.556 8.712 0.486 1.00 0.00 37 ALA A O 19
ATOM 21926 N N . GLN A 1 38 ? 10.999 9.772 1.718 1.00 0.00 38 GLN A N 19
ATOM 21927 C CA . GLN A 1 38 ? 11.929 10.098 2.800 1.00 0.00 38 GLN A CA 19
ATOM 21928 C C . GLN A 1 38 ? 12.618 8.842 3.320 1.00 0.00 38 GLN A C 19
ATOM 21929 O O . GLN A 1 38 ? 13.805 8.626 3.080 1.00 0.00 38 GLN A O 19
ATOM 21943 N N . ALA A 1 39 ? 11.863 8.010 4.032 1.00 0.00 39 ALA A N 19
ATOM 21944 C CA . ALA A 1 39 ? 12.398 6.771 4.583 1.00 0.00 39 ALA A CA 19
ATOM 21945 C C . ALA A 1 39 ? 12.486 5.678 3.519 1.00 0.00 39 ALA A C 19
ATOM 21946 O O . ALA A 1 39 ? 12.636 4.501 3.843 1.00 0.00 39 ALA A O 19
ATOM 21953 N N . LYS A 1 40 ? 12.383 6.069 2.250 1.00 0.00 40 LYS A N 19
ATOM 21954 C CA . LYS A 1 40 ? 12.442 5.116 1.150 1.00 0.00 40 LYS A CA 19
ATOM 21955 C C . LYS A 1 40 ? 11.246 4.173 1.192 1.00 0.00 40 LYS A C 19
ATOM 21956 O O . LYS A 1 40 ? 11.281 3.092 0.608 1.00 0.00 40 LYS A O 19
ATOM 21975 N N . ILE A 1 41 ? 10.182 4.595 1.876 1.00 0.00 41 ILE A N 19
ATOM 21976 C CA . ILE A 1 41 ? 8.973 3.788 1.983 1.00 0.00 41 ILE A CA 19
ATOM 21977 C C . ILE A 1 41 ? 8.454 3.407 0.599 1.00 0.00 41 ILE A C 19
ATOM 21978 O O . ILE A 1 41 ? 7.780 2.390 0.432 1.00 0.00 41 ILE A O 19
ATOM 21994 N N . ALA A 1 42 ? 8.781 4.229 -0.388 1.00 0.00 42 ALA A N 19
ATOM 21995 C CA . ALA A 1 42 ? 8.358 3.981 -1.758 1.00 0.00 42 ALA A CA 19
ATOM 21996 C C . ALA A 1 42 ? 9.045 2.742 -2.332 1.00 0.00 42 ALA A C 19
ATOM 21997 O O . ALA A 1 42 ? 8.457 1.656 -2.392 1.00 0.00 42 ALA A O 19
ATOM 22004 N N . ILE A 1 43 ? 10.295 2.911 -2.753 1.00 0.00 43 ILE A N 19
ATOM 22005 C CA . ILE A 1 43 ? 11.068 1.814 -3.324 1.00 0.00 43 ILE A CA 19
ATOM 22006 C C . ILE A 1 43 ? 11.043 0.589 -2.414 1.00 0.00 43 ILE A C 19
ATOM 22007 O O . ILE A 1 43 ? 10.943 -0.545 -2.887 1.00 0.00 43 ILE A O 19
ATOM 22023 N N . ALA A 1 44 ? 11.118 0.822 -1.105 1.00 0.00 44 ALA A N 19
ATOM 22024 C CA . ALA A 1 44 ? 11.085 -0.271 -0.142 1.00 0.00 44 ALA A CA 19
ATOM 22025 C C . ALA A 1 44 ? 9.807 -1.078 -0.306 1.00 0.00 44 ALA A C 19
ATOM 22026 O O . ALA A 1 44 ? 9.847 -2.229 -0.742 1.00 0.00 44 ALA A O 19
ATOM 22033 N N . GLU A 1 45 ? 8.671 -0.466 0.046 1.00 0.00 45 GLU A N 19
ATOM 22034 C CA . GLU A 1 45 ? 7.369 -1.125 -0.066 1.00 0.00 45 GLU A CA 19
ATOM 22035 C C . GLU A 1 45 ? 7.342 -2.065 -1.261 1.00 0.00 45 GLU A C 19
ATOM 22036 O O . GLU A 1 45 ? 6.850 -3.190 -1.168 1.00 0.00 45 GLU A O 19
ATOM 22048 N N . GLY A 1 46 ? 7.910 -1.609 -2.372 1.00 0.00 46 GLY A N 19
ATOM 22049 C CA . GLY A 1 46 ? 7.972 -2.448 -3.552 1.00 0.00 46 GLY A CA 19
ATOM 22050 C C . GLY A 1 46 ? 8.691 -3.745 -3.245 1.00 0.00 46 GLY A C 19
ATOM 22051 O O . GLY A 1 46 ? 8.066 -4.798 -3.119 1.00 0.00 46 GLY A O 19
ATOM 22055 N N . GLN A 1 47 ? 10.012 -3.661 -3.123 1.00 0.00 47 GLN A N 19
ATOM 22056 C CA . GLN A 1 47 ? 10.843 -4.829 -2.827 1.00 0.00 47 GLN A CA 19
ATOM 22057 C C . GLN A 1 47 ? 10.300 -5.662 -1.659 1.00 0.00 47 GLN A C 19
ATOM 22058 O O . GLN A 1 47 ? 10.749 -6.787 -1.441 1.00 0.00 47 GLN A O 19
ATOM 22072 N N . VAL A 1 48 ? 9.343 -5.120 -0.905 1.00 0.00 48 VAL A N 19
ATOM 22073 C CA . VAL A 1 48 ? 8.782 -5.848 0.226 1.00 0.00 48 VAL A CA 19
ATOM 22074 C C . VAL A 1 48 ? 7.834 -6.952 -0.249 1.00 0.00 48 VAL A C 19
ATOM 22075 O O . VAL A 1 48 ? 8.284 -8.062 -0.537 1.00 0.00 48 VAL A O 19
ATOM 22088 N N . LYS A 1 49 ? 6.530 -6.674 -0.335 1.00 0.00 49 LYS A N 19
ATOM 22089 C CA . LYS A 1 49 ? 5.590 -7.698 -0.779 1.00 0.00 49 LYS A CA 19
ATOM 22090 C C . LYS A 1 49 ? 4.221 -7.121 -1.117 1.00 0.00 49 LYS A C 19
ATOM 22091 O O . LYS A 1 49 ? 3.582 -6.481 -0.283 1.00 0.00 49 LYS A O 19
ATOM 22110 N N . VAL A 1 50 ? 3.759 -7.387 -2.338 1.00 0.00 50 VAL A N 19
ATOM 22111 C CA . VAL A 1 50 ? 2.447 -6.932 -2.768 1.00 0.00 50 VAL A CA 19
ATOM 22112 C C . VAL A 1 50 ? 1.577 -8.139 -3.093 1.00 0.00 50 VAL A C 19
ATOM 22113 O O . VAL A 1 50 ? 2.089 -9.180 -3.501 1.00 0.00 50 VAL A O 19
ATOM 22126 N N . ASP A 1 51 ? 0.271 -8.014 -2.890 1.00 0.00 51 ASP A N 19
ATOM 22127 C CA . ASP A 1 51 ? -0.648 -9.120 -3.149 1.00 0.00 51 ASP A CA 19
ATOM 22128 C C . ASP A 1 51 ? -0.346 -9.799 -4.483 1.00 0.00 51 ASP A C 19
ATOM 22129 O O . ASP A 1 51 ? -0.723 -9.306 -5.545 1.00 0.00 51 ASP A O 19
ATOM 22138 N N . GLY A 1 52 ? 0.341 -10.934 -4.410 1.00 0.00 52 GLY A N 19
ATOM 22139 C CA . GLY A 1 52 ? 0.691 -11.674 -5.608 1.00 0.00 52 GLY A CA 19
ATOM 22140 C C . GLY A 1 52 ? 1.683 -10.936 -6.488 1.00 0.00 52 GLY A C 19
ATOM 22141 O O . GLY A 1 52 ? 1.838 -11.267 -7.663 1.00 0.00 52 GLY A O 19
ATOM 22145 N N . ALA A 1 53 ? 2.360 -9.936 -5.926 1.00 0.00 53 ALA A N 19
ATOM 22146 C CA . ALA A 1 53 ? 3.336 -9.166 -6.688 1.00 0.00 53 ALA A CA 19
ATOM 22147 C C . ALA A 1 53 ? 4.511 -8.716 -5.821 1.00 0.00 53 ALA A C 19
ATOM 22148 O O . ALA A 1 53 ? 4.535 -7.591 -5.323 1.00 0.00 53 ALA A O 19
ATOM 22155 N N . VAL A 1 54 ? 5.480 -9.602 -5.631 1.00 0.00 54 VAL A N 19
ATOM 22156 C CA . VAL A 1 54 ? 6.650 -9.282 -4.824 1.00 0.00 54 VAL A CA 19
ATOM 22157 C C . VAL A 1 54 ? 7.760 -8.694 -5.696 1.00 0.00 54 VAL A C 19
ATOM 22158 O O . VAL A 1 54 ? 8.818 -9.300 -5.867 1.00 0.00 54 VAL A O 19
ATOM 22171 N N . GLU A 1 55 ? 7.504 -7.515 -6.258 1.00 0.00 55 GLU A N 19
ATOM 22172 C CA . GLU A 1 55 ? 8.473 -6.853 -7.128 1.00 0.00 55 GLU A CA 19
ATOM 22173 C C . GLU A 1 55 ? 9.243 -5.766 -6.383 1.00 0.00 55 GLU A C 19
ATOM 22174 O O . GLU A 1 55 ? 9.111 -5.616 -5.170 1.00 0.00 55 GLU A O 19
ATOM 22186 N N . THR A 1 56 ? 10.055 -5.014 -7.124 1.00 0.00 56 THR A N 19
ATOM 22187 C CA . THR A 1 56 ? 10.857 -3.941 -6.539 1.00 0.00 56 THR A CA 19
ATOM 22188 C C . THR A 1 56 ? 10.905 -2.723 -7.461 1.00 0.00 56 THR A C 19
ATOM 22189 O O . THR A 1 56 ? 11.908 -2.011 -7.508 1.00 0.00 56 THR A O 19
ATOM 22200 N N . ARG A 1 57 ? 9.825 -2.493 -8.198 1.00 0.00 57 ARG A N 19
ATOM 22201 C CA . ARG A 1 57 ? 9.757 -1.366 -9.122 1.00 0.00 57 ARG A CA 19
ATOM 22202 C C . ARG A 1 57 ? 9.322 -0.087 -8.413 1.00 0.00 57 ARG A C 19
ATOM 22203 O O . ARG A 1 57 ? 8.883 -0.116 -7.265 1.00 0.00 57 ARG A O 19
ATOM 22224 N N . LYS A 1 58 ? 9.446 1.036 -9.116 1.00 0.00 58 LYS A N 19
ATOM 22225 C CA . LYS A 1 58 ? 9.068 2.332 -8.566 1.00 0.00 58 LYS A CA 19
ATOM 22226 C C . LYS A 1 58 ? 7.552 2.510 -8.583 1.00 0.00 58 LYS A C 19
ATOM 22227 O O . LYS A 1 58 ? 6.985 3.169 -7.712 1.00 0.00 58 LYS A O 19
ATOM 22246 N N . ARG A 1 59 ? 6.903 1.916 -9.580 1.00 0.00 59 ARG A N 19
ATOM 22247 C CA . ARG A 1 59 ? 5.451 2.004 -9.714 1.00 0.00 59 ARG A CA 19
ATOM 22248 C C . ARG A 1 59 ? 4.848 0.623 -9.955 1.00 0.00 59 ARG A C 19
ATOM 22249 O O . ARG A 1 59 ? 5.470 -0.228 -10.593 1.00 0.00 59 ARG A O 19
ATOM 22270 N N . CYS A 1 60 ? 3.638 0.395 -9.441 1.00 0.00 60 CYS A N 19
ATOM 22271 C CA . CYS A 1 60 ? 2.980 -0.896 -9.611 1.00 0.00 60 CYS A CA 19
ATOM 22272 C C . CYS A 1 60 ? 1.559 -0.729 -10.133 1.00 0.00 60 CYS A C 19
ATOM 22273 O O . CYS A 1 60 ? 0.700 -0.164 -9.457 1.00 0.00 60 CYS A O 19
ATOM 22281 N N . LYS A 1 61 ? 1.317 -1.235 -11.336 1.00 0.00 61 LYS A N 19
ATOM 22282 C CA . LYS A 1 61 ? -0.004 -1.154 -11.947 1.00 0.00 61 LYS A CA 19
ATOM 22283 C C . LYS A 1 61 ? -0.945 -2.173 -11.313 1.00 0.00 61 LYS A C 19
ATOM 22284 O O . LYS A 1 61 ? -1.012 -3.323 -11.746 1.00 0.00 61 LYS A O 19
ATOM 22303 N N . ILE A 1 62 ? -1.664 -1.746 -10.279 1.00 0.00 62 ILE A N 19
ATOM 22304 C CA . ILE A 1 62 ? -2.593 -2.626 -9.578 1.00 0.00 62 ILE A CA 19
ATOM 22305 C C . ILE A 1 62 ? -3.934 -1.941 -9.345 1.00 0.00 62 ILE A C 19
ATOM 22306 O O . ILE A 1 62 ? -3.988 -0.756 -9.012 1.00 0.00 62 ILE A O 19
ATOM 22322 N N . VAL A 1 63 ? -5.011 -2.696 -9.517 1.00 0.00 63 VAL A N 19
ATOM 22323 C CA . VAL A 1 63 ? -6.357 -2.170 -9.327 1.00 0.00 63 VAL A CA 19
ATOM 22324 C C . VAL A 1 63 ? -7.292 -3.240 -8.769 1.00 0.00 63 VAL A C 19
ATOM 22325 O O . VAL A 1 63 ? -6.910 -4.402 -8.639 1.00 0.00 63 VAL A O 19
ATOM 22338 N N . ALA A 1 64 ? -8.526 -2.844 -8.462 1.00 0.00 64 ALA A N 19
ATOM 22339 C CA . ALA A 1 64 ? -9.529 -3.774 -7.941 1.00 0.00 64 ALA A CA 19
ATOM 22340 C C . ALA A 1 64 ? -9.269 -4.135 -6.474 1.00 0.00 64 ALA A C 19
ATOM 22341 O O . ALA A 1 64 ? -8.845 -3.290 -5.686 1.00 0.00 64 ALA A O 19
ATOM 22348 N N . GLY A 1 65 ? -9.541 -5.391 -6.109 1.00 0.00 65 GLY A N 19
ATOM 22349 C CA . GLY A 1 65 ? -9.345 -5.833 -4.743 1.00 0.00 65 GLY A CA 19
ATOM 22350 C C . GLY A 1 65 ? -7.983 -6.454 -4.518 1.00 0.00 65 GLY A C 19
ATOM 22351 O O . GLY A 1 65 ? -7.842 -7.677 -4.517 1.00 0.00 65 GLY A O 19
ATOM 22355 N N . GLN A 1 66 ? -6.976 -5.610 -4.341 1.00 0.00 66 GLN A N 19
ATOM 22356 C CA . GLN A 1 66 ? -5.612 -6.081 -4.130 1.00 0.00 66 GLN A CA 19
ATOM 22357 C C . GLN A 1 66 ? -5.049 -5.569 -2.807 1.00 0.00 66 GLN A C 19
ATOM 22358 O O . GLN A 1 66 ? -5.701 -4.801 -2.099 1.00 0.00 66 GLN A O 19
ATOM 22372 N N . THR A 1 67 ? -3.845 -6.023 -2.471 1.00 0.00 67 THR A N 19
ATOM 22373 C CA . THR A 1 67 ? -3.196 -5.638 -1.218 1.00 0.00 67 THR A CA 19
ATOM 22374 C C . THR A 1 67 ? -1.720 -5.291 -1.420 1.00 0.00 67 THR A C 19
ATOM 22375 O O . THR A 1 67 ? -1.058 -5.822 -2.312 1.00 0.00 67 THR A O 19
ATOM 22386 N N . VAL A 1 68 ? -1.215 -4.405 -0.564 1.00 0.00 68 VAL A N 19
ATOM 22387 C CA . VAL A 1 68 ? 0.181 -3.979 -0.607 1.00 0.00 68 VAL A CA 19
ATOM 22388 C C . VAL A 1 68 ? 0.786 -4.081 0.799 1.00 0.00 68 VAL A C 19
ATOM 22389 O O . VAL A 1 68 ? 0.093 -3.845 1.789 1.00 0.00 68 VAL A O 19
ATOM 22402 N N . SER A 1 69 ? 2.065 -4.456 0.897 1.00 0.00 69 SER A N 19
ATOM 22403 C CA . SER A 1 69 ? 2.699 -4.603 2.211 1.00 0.00 69 SER A CA 19
ATOM 22404 C C . SER A 1 69 ? 4.148 -4.105 2.239 1.00 0.00 69 SER A C 19
ATOM 22405 O O . SER A 1 69 ? 4.918 -4.316 1.295 1.00 0.00 69 SER A O 19
ATOM 22413 N N . PHE A 1 70 ? 4.505 -3.462 3.357 1.00 0.00 70 PHE A N 19
ATOM 22414 C CA . PHE A 1 70 ? 5.852 -2.932 3.574 1.00 0.00 70 PHE A CA 19
ATOM 22415 C C . PHE A 1 70 ? 6.229 -3.033 5.051 1.00 0.00 70 PHE A C 19
ATOM 22416 O O . PHE A 1 70 ? 5.543 -2.480 5.908 1.00 0.00 70 PHE A O 19
ATOM 22433 N N . ALA A 1 71 ? 7.330 -3.728 5.340 1.00 0.00 71 ALA A N 19
ATOM 22434 C CA . ALA A 1 71 ? 7.807 -3.891 6.711 1.00 0.00 71 ALA A CA 19
ATOM 22435 C C . ALA A 1 71 ? 6.688 -4.355 7.641 1.00 0.00 71 ALA A C 19
ATOM 22436 O O . ALA A 1 71 ? 6.550 -5.549 7.911 1.00 0.00 71 ALA A O 19
ATOM 22443 N N . GLY A 1 72 ? 5.892 -3.408 8.127 1.00 0.00 72 GLY A N 19
ATOM 22444 C CA . GLY A 1 72 ? 4.797 -3.741 9.018 1.00 0.00 72 GLY A CA 19
ATOM 22445 C C . GLY A 1 72 ? 3.470 -3.175 8.560 1.00 0.00 72 GLY A C 19
ATOM 22446 O O . GLY A 1 72 ? 2.436 -3.440 9.175 1.00 0.00 72 GLY A O 19
ATOM 22450 N N . HIS A 1 73 ? 3.488 -2.382 7.496 1.00 0.00 73 HIS A N 19
ATOM 22451 C CA . HIS A 1 73 ? 2.263 -1.775 6.996 1.00 0.00 73 HIS A CA 19
ATOM 22452 C C . HIS A 1 73 ? 1.570 -2.670 5.972 1.00 0.00 73 HIS A C 19
ATOM 22453 O O . HIS A 1 73 ? 2.085 -2.891 4.876 1.00 0.00 73 HIS A O 19
ATOM 22467 N N . SER A 1 74 ? 0.390 -3.166 6.330 1.00 0.00 74 SER A N 19
ATOM 22468 C CA . SER A 1 74 ? -0.387 -4.018 5.435 1.00 0.00 74 SER A CA 19
ATOM 22469 C C . SER A 1 74 ? -1.751 -3.387 5.154 1.00 0.00 74 SER A C 19
ATOM 22470 O O . SER A 1 74 ? -2.593 -3.291 6.046 1.00 0.00 74 SER A O 19
ATOM 22478 N N . VAL A 1 75 ? -1.960 -2.946 3.916 1.00 0.00 75 VAL A N 19
ATOM 22479 C CA . VAL A 1 75 ? -3.222 -2.315 3.533 1.00 0.00 75 VAL A CA 19
ATOM 22480 C C . VAL A 1 75 ? -3.761 -2.891 2.229 1.00 0.00 75 VAL A C 19
ATOM 22481 O O . VAL A 1 75 ? -2.998 -3.354 1.381 1.00 0.00 75 VAL A O 19
ATOM 22494 N N . GLN A 1 76 ? -5.083 -2.863 2.078 1.00 0.00 76 GLN A N 19
ATOM 22495 C CA . GLN A 1 76 ? -5.728 -3.387 0.880 1.00 0.00 76 GLN A CA 19
ATOM 22496 C C . GLN A 1 76 ? -6.386 -2.274 0.069 1.00 0.00 76 GLN A C 19
ATOM 22497 O O . GLN A 1 76 ? -6.675 -1.197 0.589 1.00 0.00 76 GLN A O 19
ATOM 22511 N N . VAL A 1 77 ? -6.624 -2.551 -1.210 1.00 0.00 77 VAL A N 19
ATOM 22512 C CA . VAL A 1 77 ? -7.254 -1.590 -2.108 1.00 0.00 77 VAL A CA 19
ATOM 22513 C C . VAL A 1 77 ? -8.486 -2.211 -2.759 1.00 0.00 77 VAL A C 19
ATOM 22514 O O . VAL A 1 77 ? -8.461 -3.377 -3.144 1.00 0.00 77 VAL A O 19
ATOM 22527 N N . VAL A 1 78 ? -9.563 -1.440 -2.872 1.00 0.00 78 VAL A N 19
ATOM 22528 C CA . VAL A 1 78 ? -10.794 -1.949 -3.470 1.00 0.00 78 VAL A CA 19
ATOM 22529 C C . VAL A 1 78 ? -11.385 -0.967 -4.477 1.00 0.00 78 VAL A C 19
ATOM 22530 O O . VAL A 1 78 ? -11.157 0.239 -4.395 1.00 0.00 78 VAL A O 19
ATOM 22543 N N . ALA A 1 79 ? -12.151 -1.499 -5.428 1.00 0.00 79 ALA A N 19
ATOM 22544 C CA . ALA A 1 79 ? -12.782 -0.681 -6.456 1.00 0.00 79 ALA A CA 19
ATOM 22545 C C . ALA A 1 79 ? -13.925 -1.434 -7.131 1.00 0.00 79 ALA A C 19
ATOM 22546 O O . ALA A 1 79 ? -13.719 -2.606 -7.508 1.00 0.00 79 ALA A O 19
ATOM 22554 N N . GLY A 1 1 ? -1.557 1.404 23.985 1.00 0.00 1 GLY A N 20
ATOM 22555 C CA . GLY A 1 1 ? -0.947 1.063 22.671 1.00 0.00 1 GLY A CA 20
ATOM 22556 C C . GLY A 1 1 ? -0.759 -0.429 22.487 1.00 0.00 1 GLY A C 20
ATOM 22557 O O . GLY A 1 1 ? 0.168 -1.019 23.045 1.00 0.00 1 GLY A O 20
ATOM 22563 N N . SER A 1 2 ? -1.638 -1.043 21.703 1.00 0.00 2 SER A N 20
ATOM 22564 C CA . SER A 1 2 ? -1.565 -2.477 21.447 1.00 0.00 2 SER A CA 20
ATOM 22565 C C . SER A 1 2 ? -2.226 -2.827 20.118 1.00 0.00 2 SER A C 20
ATOM 22566 O O . SER A 1 2 ? -3.262 -2.265 19.762 1.00 0.00 2 SER A O 20
ATOM 22574 N N . MET A 1 3 ? -1.621 -3.759 19.388 1.00 0.00 3 MET A N 20
ATOM 22575 C CA . MET A 1 3 ? -2.151 -4.182 18.096 1.00 0.00 3 MET A CA 20
ATOM 22576 C C . MET A 1 3 ? -3.134 -5.335 18.263 1.00 0.00 3 MET A C 20
ATOM 22577 O O . MET A 1 3 ? -4.106 -5.449 17.515 1.00 0.00 3 MET A O 20
ATOM 22591 N N . ILE A 1 4 ? -2.876 -6.188 19.247 1.00 0.00 4 ILE A N 20
ATOM 22592 C CA . ILE A 1 4 ? -3.737 -7.334 19.514 1.00 0.00 4 ILE A CA 20
ATOM 22593 C C . ILE A 1 4 ? -4.981 -6.916 20.289 1.00 0.00 4 ILE A C 20
ATOM 22594 O O . ILE A 1 4 ? -4.889 -6.290 21.347 1.00 0.00 4 ILE A O 20
ATOM 22610 N N . HIS A 1 5 ? -6.146 -7.265 19.754 1.00 0.00 5 HIS A N 20
ATOM 22611 C CA . HIS A 1 5 ? -7.413 -6.928 20.391 1.00 0.00 5 HIS A CA 20
ATOM 22612 C C . HIS A 1 5 ? -8.565 -7.678 19.727 1.00 0.00 5 HIS A C 20
ATOM 22613 O O . HIS A 1 5 ? -8.345 -8.576 18.914 1.00 0.00 5 HIS A O 20
ATOM 22627 N N . ARG A 1 6 ? -9.792 -7.304 20.077 1.00 0.00 6 ARG A N 20
ATOM 22628 C CA . ARG A 1 6 ? -10.974 -7.946 19.513 1.00 0.00 6 ARG A CA 20
ATOM 22629 C C . ARG A 1 6 ? -11.311 -7.358 18.147 1.00 0.00 6 ARG A C 20
ATOM 22630 O O . ARG A 1 6 ? -11.837 -8.051 17.277 1.00 0.00 6 ARG A O 20
ATOM 22651 N N . MET A 1 7 ? -11.006 -6.077 17.965 1.00 0.00 7 MET A N 20
ATOM 22652 C CA . MET A 1 7 ? -11.277 -5.401 16.701 1.00 0.00 7 MET A CA 20
ATOM 22653 C C . MET A 1 7 ? -10.255 -5.802 15.641 1.00 0.00 7 MET A C 20
ATOM 22654 O O . MET A 1 7 ? -9.305 -6.530 15.926 1.00 0.00 7 MET A O 20
ATOM 22668 N N . SER A 1 8 ? -10.457 -5.321 14.419 1.00 0.00 8 SER A N 20
ATOM 22669 C CA . SER A 1 8 ? -9.553 -5.630 13.317 1.00 0.00 8 SER A CA 20
ATOM 22670 C C . SER A 1 8 ? -9.313 -4.402 12.445 1.00 0.00 8 SER A C 20
ATOM 22671 O O . SER A 1 8 ? -10.255 -3.810 11.917 1.00 0.00 8 SER A O 20
ATOM 22679 N N . ASN A 1 9 ? -8.047 -4.028 12.294 1.00 0.00 9 ASN A N 20
ATOM 22680 C CA . ASN A 1 9 ? -7.681 -2.874 11.481 1.00 0.00 9 ASN A CA 20
ATOM 22681 C C . ASN A 1 9 ? -7.880 -3.178 9.999 1.00 0.00 9 ASN A C 20
ATOM 22682 O O . ASN A 1 9 ? -6.944 -3.579 9.309 1.00 0.00 9 ASN A O 20
ATOM 22693 N N . MET A 1 10 ? -9.107 -2.997 9.519 1.00 0.00 10 MET A N 20
ATOM 22694 C CA . MET A 1 10 ? -9.421 -3.268 8.120 1.00 0.00 10 MET A CA 20
ATOM 22695 C C . MET A 1 10 ? -9.294 -2.014 7.260 1.00 0.00 10 MET A C 20
ATOM 22696 O O . MET A 1 10 ? -10.296 -1.407 6.881 1.00 0.00 10 MET A O 20
ATOM 22710 N N . ALA A 1 11 ? -8.062 -1.638 6.937 1.00 0.00 11 ALA A N 20
ATOM 22711 C CA . ALA A 1 11 ? -7.823 -0.468 6.104 1.00 0.00 11 ALA A CA 20
ATOM 22712 C C . ALA A 1 11 ? -8.029 -0.814 4.636 1.00 0.00 11 ALA A C 20
ATOM 22713 O O . ALA A 1 11 ? -7.483 -1.800 4.141 1.00 0.00 11 ALA A O 20
ATOM 22720 N N . THR A 1 12 ? -8.821 -0.006 3.944 1.00 0.00 12 THR A N 20
ATOM 22721 C CA . THR A 1 12 ? -9.096 -0.242 2.533 1.00 0.00 12 THR A CA 20
ATOM 22722 C C . THR A 1 12 ? -8.959 1.045 1.730 1.00 0.00 12 THR A C 20
ATOM 22723 O O . THR A 1 12 ? -9.482 2.091 2.114 1.00 0.00 12 THR A O 20
ATOM 22734 N N . PHE A 1 13 ? -8.255 0.958 0.609 1.00 0.00 13 PHE A N 20
ATOM 22735 C CA . PHE A 1 13 ? -8.052 2.112 -0.254 1.00 0.00 13 PHE A CA 20
ATOM 22736 C C . PHE A 1 13 ? -9.013 2.085 -1.435 1.00 0.00 13 PHE A C 20
ATOM 22737 O O . PHE A 1 13 ? -8.771 1.398 -2.425 1.00 0.00 13 PHE A O 20
ATOM 22754 N N . SER A 1 14 ? -10.106 2.827 -1.324 1.00 0.00 14 SER A N 20
ATOM 22755 C CA . SER A 1 14 ? -11.095 2.878 -2.390 1.00 0.00 14 SER A CA 20
ATOM 22756 C C . SER A 1 14 ? -10.616 3.772 -3.530 1.00 0.00 14 SER A C 20
ATOM 22757 O O . SER A 1 14 ? -10.732 4.996 -3.459 1.00 0.00 14 SER A O 20
ATOM 22765 N N . LEU A 1 15 ? -10.080 3.156 -4.581 1.00 0.00 15 LEU A N 20
ATOM 22766 C CA . LEU A 1 15 ? -9.589 3.904 -5.735 1.00 0.00 15 LEU A CA 20
ATOM 22767 C C . LEU A 1 15 ? -10.690 4.792 -6.305 1.00 0.00 15 LEU A C 20
ATOM 22768 O O . LEU A 1 15 ? -10.427 5.886 -6.804 1.00 0.00 15 LEU A O 20
ATOM 22784 N N . GLY A 1 16 ? -11.925 4.306 -6.231 1.00 0.00 16 GLY A N 20
ATOM 22785 C CA . GLY A 1 16 ? -13.051 5.058 -6.746 1.00 0.00 16 GLY A CA 20
ATOM 22786 C C . GLY A 1 16 ? -13.230 4.862 -8.236 1.00 0.00 16 GLY A C 20
ATOM 22787 O O . GLY A 1 16 ? -13.488 5.815 -8.970 1.00 0.00 16 GLY A O 20
ATOM 22791 N N . LYS A 1 17 ? -13.088 3.619 -8.685 1.00 0.00 17 LYS A N 20
ATOM 22792 C CA . LYS A 1 17 ? -13.230 3.297 -10.099 1.00 0.00 17 LYS A CA 20
ATOM 22793 C C . LYS A 1 17 ? -12.186 4.038 -10.926 1.00 0.00 17 LYS A C 20
ATOM 22794 O O . LYS A 1 17 ? -12.471 4.519 -12.022 1.00 0.00 17 LYS A O 20
ATOM 22813 N N . HIS A 1 18 ? -10.975 4.125 -10.386 1.00 0.00 18 HIS A N 20
ATOM 22814 C CA . HIS A 1 18 ? -9.877 4.807 -11.058 1.00 0.00 18 HIS A CA 20
ATOM 22815 C C . HIS A 1 18 ? -9.020 3.817 -11.843 1.00 0.00 18 HIS A C 20
ATOM 22816 O O . HIS A 1 18 ? -9.128 2.605 -11.653 1.00 0.00 18 HIS A O 20
ATOM 22830 N N . PRO A 1 19 ? -8.156 4.320 -12.743 1.00 0.00 19 PRO A N 20
ATOM 22831 C CA . PRO A 1 19 ? -7.282 3.472 -13.562 1.00 0.00 19 PRO A CA 20
ATOM 22832 C C . PRO A 1 19 ? -6.390 2.564 -12.721 1.00 0.00 19 PRO A C 20
ATOM 22833 O O . PRO A 1 19 ? -6.499 1.341 -12.788 1.00 0.00 19 PRO A O 20
ATOM 22844 N N . HIS A 1 20 ? -5.505 3.174 -11.935 1.00 0.00 20 HIS A N 20
ATOM 22845 C CA . HIS A 1 20 ? -4.583 2.429 -11.078 1.00 0.00 20 HIS A CA 20
ATOM 22846 C C . HIS A 1 20 ? -3.667 3.392 -10.324 1.00 0.00 20 HIS A C 20
ATOM 22847 O O . HIS A 1 20 ? -3.843 4.608 -10.403 1.00 0.00 20 HIS A O 20
ATOM 22861 N N . VAL A 1 21 ? -2.692 2.855 -9.596 1.00 0.00 21 VAL A N 20
ATOM 22862 C CA . VAL A 1 21 ? -1.769 3.706 -8.842 1.00 0.00 21 VAL A CA 20
ATOM 22863 C C . VAL A 1 21 ? -0.384 3.094 -8.688 1.00 0.00 21 VAL A C 20
ATOM 22864 O O . VAL A 1 21 ? -0.175 1.908 -8.938 1.00 0.00 21 VAL A O 20
ATOM 22877 N N . GLU A 1 22 ? 0.553 3.934 -8.253 1.00 0.00 22 GLU A N 20
ATOM 22878 C CA . GLU A 1 22 ? 1.927 3.520 -8.031 1.00 0.00 22 GLU A CA 20
ATOM 22879 C C . GLU A 1 22 ? 2.194 3.352 -6.535 1.00 0.00 22 GLU A C 20
ATOM 22880 O O . GLU A 1 22 ? 1.536 3.980 -5.705 1.00 0.00 22 GLU A O 20
ATOM 22892 N N . LEU A 1 23 ? 3.155 2.494 -6.198 1.00 0.00 23 LEU A N 20
ATOM 22893 C CA . LEU A 1 23 ? 3.508 2.229 -4.803 1.00 0.00 23 LEU A CA 20
ATOM 22894 C C . LEU A 1 23 ? 3.537 3.506 -3.965 1.00 0.00 23 LEU A C 20
ATOM 22895 O O . LEU A 1 23 ? 3.013 3.539 -2.851 1.00 0.00 23 LEU A O 20
ATOM 22911 N N . CYS A 1 24 ? 4.159 4.553 -4.498 1.00 0.00 24 CYS A N 20
ATOM 22912 C CA . CYS A 1 24 ? 4.263 5.824 -3.788 1.00 0.00 24 CYS A CA 20
ATOM 22913 C C . CYS A 1 24 ? 2.893 6.474 -3.590 1.00 0.00 24 CYS A C 20
ATOM 22914 O O . CYS A 1 24 ? 2.621 7.061 -2.543 1.00 0.00 24 CYS A O 20
ATOM 22922 N N . ASP A 1 25 ? 2.039 6.376 -4.604 1.00 0.00 25 ASP A N 20
ATOM 22923 C CA . ASP A 1 25 ? 0.706 6.969 -4.539 1.00 0.00 25 ASP A CA 20
ATOM 22924 C C . ASP A 1 25 ? -0.129 6.353 -3.419 1.00 0.00 25 ASP A C 20
ATOM 22925 O O . ASP A 1 25 ? -0.540 7.043 -2.488 1.00 0.00 25 ASP A O 20
ATOM 22934 N N . LEU A 1 26 ? -0.385 5.053 -3.524 1.00 0.00 26 LEU A N 20
ATOM 22935 C CA . LEU A 1 26 ? -1.184 4.341 -2.527 1.00 0.00 26 LEU A CA 20
ATOM 22936 C C . LEU A 1 26 ? -0.634 4.548 -1.119 1.00 0.00 26 LEU A C 20
ATOM 22937 O O . LEU A 1 26 ? -1.391 4.750 -0.170 1.00 0.00 26 LEU A O 20
ATOM 22953 N N . LEU A 1 27 ? 0.686 4.497 -0.994 1.00 0.00 27 LEU A N 20
ATOM 22954 C CA . LEU A 1 27 ? 1.343 4.674 0.296 1.00 0.00 27 LEU A CA 20
ATOM 22955 C C . LEU A 1 27 ? 1.165 6.094 0.820 1.00 0.00 27 LEU A C 20
ATOM 22956 O O . LEU A 1 27 ? 0.532 6.309 1.854 1.00 0.00 27 LEU A O 20
ATOM 22972 N N . LYS A 1 28 ? 1.732 7.061 0.105 1.00 0.00 28 LYS A N 20
ATOM 22973 C CA . LYS A 1 28 ? 1.641 8.461 0.502 1.00 0.00 28 LYS A CA 20
ATOM 22974 C C . LYS A 1 28 ? 0.193 8.860 0.770 1.00 0.00 28 LYS A C 20
ATOM 22975 O O . LYS A 1 28 ? -0.139 9.328 1.859 1.00 0.00 28 LYS A O 20
ATOM 22994 N N . LEU A 1 29 ? -0.664 8.677 -0.229 1.00 0.00 29 LEU A N 20
ATOM 22995 C CA . LEU A 1 29 ? -2.075 9.022 -0.092 1.00 0.00 29 LEU A CA 20
ATOM 22996 C C . LEU A 1 29 ? -2.688 8.351 1.136 1.00 0.00 29 LEU A C 20
ATOM 22997 O O . LEU A 1 29 ? -3.606 8.891 1.753 1.00 0.00 29 LEU A O 20
ATOM 23013 N N . GLU A 1 30 ? -2.181 7.172 1.488 1.00 0.00 30 GLU A N 20
ATOM 23014 C CA . GLU A 1 30 ? -2.691 6.440 2.644 1.00 0.00 30 GLU A CA 20
ATOM 23015 C C . GLU A 1 30 ? -2.047 6.914 3.943 1.00 0.00 30 GLU A C 20
ATOM 23016 O O . GLU A 1 30 ? -2.525 6.591 5.031 1.00 0.00 30 GLU A O 20
ATOM 23028 N N . GLY A 1 31 ? -0.965 7.675 3.833 1.00 0.00 31 GLY A N 20
ATOM 23029 C CA . GLY A 1 31 ? -0.290 8.164 5.018 1.00 0.00 31 GLY A CA 20
ATOM 23030 C C . GLY A 1 31 ? 0.877 7.285 5.432 1.00 0.00 31 GLY A C 20
ATOM 23031 O O . GLY A 1 31 ? 1.350 7.370 6.566 1.00 0.00 31 GLY A O 20
ATOM 23035 N N . TRP A 1 32 ? 1.357 6.449 4.512 1.00 0.00 32 TRP A N 20
ATOM 23036 C CA . TRP A 1 32 ? 2.488 5.571 4.802 1.00 0.00 32 TRP A CA 20
ATOM 23037 C C . TRP A 1 32 ? 3.758 6.401 4.945 1.00 0.00 32 TRP A C 20
ATOM 23038 O O . TRP A 1 32 ? 4.384 6.420 6.005 1.00 0.00 32 TRP A O 20
ATOM 23059 N N . SER A 1 33 ? 4.120 7.101 3.874 1.00 0.00 33 SER A N 20
ATOM 23060 C CA . SER A 1 33 ? 5.302 7.954 3.876 1.00 0.00 33 SER A CA 20
ATOM 23061 C C . SER A 1 33 ? 4.886 9.422 3.915 1.00 0.00 33 SER A C 20
ATOM 23062 O O . SER A 1 33 ? 3.987 9.835 3.183 1.00 0.00 33 SER A O 20
ATOM 23070 N N . GLU A 1 34 ? 5.528 10.208 4.777 1.00 0.00 34 GLU A N 20
ATOM 23071 C CA . GLU A 1 34 ? 5.191 11.623 4.899 1.00 0.00 34 GLU A CA 20
ATOM 23072 C C . GLU A 1 34 ? 5.489 12.371 3.603 1.00 0.00 34 GLU A C 20
ATOM 23073 O O . GLU A 1 34 ? 4.762 13.288 3.222 1.00 0.00 34 GLU A O 20
ATOM 23085 N N . SER A 1 35 ? 6.548 11.958 2.920 1.00 0.00 35 SER A N 20
ATOM 23086 C CA . SER A 1 35 ? 6.926 12.573 1.655 1.00 0.00 35 SER A CA 20
ATOM 23087 C C . SER A 1 35 ? 6.588 11.644 0.496 1.00 0.00 35 SER A C 20
ATOM 23088 O O . SER A 1 35 ? 5.933 12.041 -0.468 1.00 0.00 35 SER A O 20
ATOM 23096 N N . GLY A 1 36 ? 7.046 10.400 0.606 1.00 0.00 36 GLY A N 20
ATOM 23097 C CA . GLY A 1 36 ? 6.795 9.415 -0.427 1.00 0.00 36 GLY A CA 20
ATOM 23098 C C . GLY A 1 36 ? 8.008 8.545 -0.700 1.00 0.00 36 GLY A C 20
ATOM 23099 O O . GLY A 1 36 ? 7.876 7.347 -0.949 1.00 0.00 36 GLY A O 20
ATOM 23103 N N . ALA A 1 37 ? 9.192 9.150 -0.654 1.00 0.00 37 ALA A N 20
ATOM 23104 C CA . ALA A 1 37 ? 10.433 8.423 -0.898 1.00 0.00 37 ALA A CA 20
ATOM 23105 C C . ALA A 1 37 ? 11.518 8.795 0.118 1.00 0.00 37 ALA A C 20
ATOM 23106 O O . ALA A 1 37 ? 12.684 8.440 -0.054 1.00 0.00 37 ALA A O 20
ATOM 23113 N N . GLN A 1 38 ? 11.134 9.509 1.175 1.00 0.00 38 GLN A N 20
ATOM 23114 C CA . GLN A 1 38 ? 12.087 9.916 2.205 1.00 0.00 38 GLN A CA 20
ATOM 23115 C C . GLN A 1 38 ? 12.681 8.697 2.905 1.00 0.00 38 GLN A C 20
ATOM 23116 O O . GLN A 1 38 ? 13.874 8.421 2.784 1.00 0.00 38 GLN A O 20
ATOM 23130 N N . ALA A 1 39 ? 11.840 7.972 3.638 1.00 0.00 39 ALA A N 20
ATOM 23131 C CA . ALA A 1 39 ? 12.279 6.782 4.358 1.00 0.00 39 ALA A CA 20
ATOM 23132 C C . ALA A 1 39 ? 12.446 5.583 3.422 1.00 0.00 39 ALA A C 20
ATOM 23133 O O . ALA A 1 39 ? 12.546 4.445 3.877 1.00 0.00 39 ALA A O 20
ATOM 23140 N N . LYS A 1 40 ? 12.471 5.838 2.114 1.00 0.00 40 LYS A N 20
ATOM 23141 C CA . LYS A 1 40 ? 12.620 4.771 1.133 1.00 0.00 40 LYS A CA 20
ATOM 23142 C C . LYS A 1 40 ? 11.410 3.842 1.157 1.00 0.00 40 LYS A C 20
ATOM 23143 O O . LYS A 1 40 ? 11.506 2.673 0.790 1.00 0.00 40 LYS A O 20
ATOM 23162 N N . ILE A 1 41 ? 10.271 4.374 1.596 1.00 0.00 41 ILE A N 20
ATOM 23163 C CA . ILE A 1 41 ? 9.043 3.594 1.672 1.00 0.00 41 ILE A CA 20
ATOM 23164 C C . ILE A 1 41 ? 8.595 3.131 0.289 1.00 0.00 41 ILE A C 20
ATOM 23165 O O . ILE A 1 41 ? 7.932 2.102 0.155 1.00 0.00 41 ILE A O 20
ATOM 23181 N N . ALA A 1 42 ? 8.964 3.885 -0.739 1.00 0.00 42 ALA A N 20
ATOM 23182 C CA . ALA A 1 42 ? 8.599 3.531 -2.105 1.00 0.00 42 ALA A CA 20
ATOM 23183 C C . ALA A 1 42 ? 9.322 2.261 -2.541 1.00 0.00 42 ALA A C 20
ATOM 23184 O O . ALA A 1 42 ? 8.741 1.171 -2.544 1.00 0.00 42 ALA A O 20
ATOM 23191 N N . ILE A 1 43 ? 10.598 2.403 -2.902 1.00 0.00 43 ILE A N 20
ATOM 23192 C CA . ILE A 1 43 ? 11.400 1.262 -3.327 1.00 0.00 43 ILE A CA 20
ATOM 23193 C C . ILE A 1 43 ? 11.213 0.098 -2.363 1.00 0.00 43 ILE A C 20
ATOM 23194 O O . ILE A 1 43 ? 11.177 -1.066 -2.769 1.00 0.00 43 ILE A O 20
ATOM 23210 N N . ALA A 1 44 ? 11.065 0.427 -1.083 1.00 0.00 44 ALA A N 20
ATOM 23211 C CA . ALA A 1 44 ? 10.849 -0.583 -0.062 1.00 0.00 44 ALA A CA 20
ATOM 23212 C C . ALA A 1 44 ? 9.528 -1.293 -0.316 1.00 0.00 44 ALA A C 20
ATOM 23213 O O . ALA A 1 44 ? 9.498 -2.498 -0.565 1.00 0.00 44 ALA A O 20
ATOM 23220 N N . GLU A 1 45 ? 8.432 -0.531 -0.254 1.00 0.00 45 GLU A N 20
ATOM 23221 C CA . GLU A 1 45 ? 7.093 -1.074 -0.487 1.00 0.00 45 GLU A CA 20
ATOM 23222 C C . GLU A 1 45 ? 7.138 -2.209 -1.502 1.00 0.00 45 GLU A C 20
ATOM 23223 O O . GLU A 1 45 ? 6.490 -3.241 -1.326 1.00 0.00 45 GLU A O 20
ATOM 23235 N N . GLY A 1 46 ? 7.927 -2.017 -2.554 1.00 0.00 46 GLY A N 20
ATOM 23236 C CA . GLY A 1 46 ? 8.061 -3.045 -3.566 1.00 0.00 46 GLY A CA 20
ATOM 23237 C C . GLY A 1 46 ? 8.777 -4.270 -3.031 1.00 0.00 46 GLY A C 20
ATOM 23238 O O . GLY A 1 46 ? 8.167 -5.325 -2.851 1.00 0.00 46 GLY A O 20
ATOM 23242 N N . GLN A 1 47 ? 10.084 -4.137 -2.804 1.00 0.00 47 GLN A N 20
ATOM 23243 C CA . GLN A 1 47 ? 10.905 -5.248 -2.313 1.00 0.00 47 GLN A CA 20
ATOM 23244 C C . GLN A 1 47 ? 10.220 -6.029 -1.186 1.00 0.00 47 GLN A C 20
ATOM 23245 O O . GLN A 1 47 ? 10.583 -7.173 -0.916 1.00 0.00 47 GLN A O 20
ATOM 23259 N N . VAL A 1 48 ? 9.230 -5.420 -0.534 1.00 0.00 48 VAL A N 20
ATOM 23260 C CA . VAL A 1 48 ? 8.519 -6.090 0.547 1.00 0.00 48 VAL A CA 20
ATOM 23261 C C . VAL A 1 48 ? 7.538 -7.132 -0.005 1.00 0.00 48 VAL A C 20
ATOM 23262 O O . VAL A 1 48 ? 7.879 -8.310 -0.101 1.00 0.00 48 VAL A O 20
ATOM 23275 N N . LYS A 1 49 ? 6.326 -6.708 -0.370 1.00 0.00 49 LYS A N 20
ATOM 23276 C CA . LYS A 1 49 ? 5.336 -7.633 -0.913 1.00 0.00 49 LYS A CA 20
ATOM 23277 C C . LYS A 1 49 ? 4.130 -6.883 -1.471 1.00 0.00 49 LYS A C 20
ATOM 23278 O O . LYS A 1 49 ? 3.587 -5.991 -0.821 1.00 0.00 49 LYS A O 20
ATOM 23297 N N . VAL A 1 50 ? 3.705 -7.259 -2.676 1.00 0.00 50 VAL A N 20
ATOM 23298 C CA . VAL A 1 50 ? 2.557 -6.630 -3.311 1.00 0.00 50 VAL A CA 20
ATOM 23299 C C . VAL A 1 50 ? 1.642 -7.692 -3.905 1.00 0.00 50 VAL A C 20
ATOM 23300 O O . VAL A 1 50 ? 2.113 -8.716 -4.397 1.00 0.00 50 VAL A O 20
ATOM 23313 N N . ASP A 1 51 ? 0.338 -7.454 -3.849 1.00 0.00 51 ASP A N 20
ATOM 23314 C CA . ASP A 1 51 ? -0.636 -8.403 -4.380 1.00 0.00 51 ASP A CA 20
ATOM 23315 C C . ASP A 1 51 ? -0.265 -8.853 -5.787 1.00 0.00 51 ASP A C 20
ATOM 23316 O O . ASP A 1 51 ? -0.657 -8.227 -6.772 1.00 0.00 51 ASP A O 20
ATOM 23325 N N . GLY A 1 52 ? 0.486 -9.941 -5.875 1.00 0.00 52 GLY A N 20
ATOM 23326 C CA . GLY A 1 52 ? 0.889 -10.455 -7.167 1.00 0.00 52 GLY A CA 20
ATOM 23327 C C . GLY A 1 52 ? 2.252 -9.953 -7.602 1.00 0.00 52 GLY A C 20
ATOM 23328 O O . GLY A 1 52 ? 2.782 -10.407 -8.617 1.00 0.00 52 GLY A O 20
ATOM 23332 N N . ALA A 1 53 ? 2.827 -9.014 -6.850 1.00 0.00 53 ALA A N 20
ATOM 23333 C CA . ALA A 1 53 ? 4.132 -8.467 -7.196 1.00 0.00 53 ALA A CA 20
ATOM 23334 C C . ALA A 1 53 ? 5.080 -8.511 -6.006 1.00 0.00 53 ALA A C 20
ATOM 23335 O O . ALA A 1 53 ? 4.740 -8.076 -4.906 1.00 0.00 53 ALA A O 20
ATOM 23342 N N . VAL A 1 54 ? 6.283 -9.017 -6.243 1.00 0.00 54 VAL A N 20
ATOM 23343 C CA . VAL A 1 54 ? 7.306 -9.101 -5.213 1.00 0.00 54 VAL A CA 20
ATOM 23344 C C . VAL A 1 54 ? 8.579 -8.400 -5.687 1.00 0.00 54 VAL A C 20
ATOM 23345 O O . VAL A 1 54 ? 9.690 -8.817 -5.357 1.00 0.00 54 VAL A O 20
ATOM 23358 N N . GLU A 1 55 ? 8.409 -7.351 -6.487 1.00 0.00 55 GLU A N 20
ATOM 23359 C CA . GLU A 1 55 ? 9.542 -6.611 -7.034 1.00 0.00 55 GLU A CA 20
ATOM 23360 C C . GLU A 1 55 ? 9.784 -5.303 -6.285 1.00 0.00 55 GLU A C 20
ATOM 23361 O O . GLU A 1 55 ? 8.871 -4.739 -5.684 1.00 0.00 55 GLU A O 20
ATOM 23373 N N . THR A 1 56 ? 11.029 -4.834 -6.330 1.00 0.00 56 THR A N 20
ATOM 23374 C CA . THR A 1 56 ? 11.409 -3.597 -5.655 1.00 0.00 56 THR A CA 20
ATOM 23375 C C . THR A 1 56 ? 11.303 -2.391 -6.587 1.00 0.00 56 THR A C 20
ATOM 23376 O O . THR A 1 56 ? 12.206 -1.558 -6.652 1.00 0.00 56 THR A O 20
ATOM 23387 N N . ARG A 1 57 ? 10.186 -2.300 -7.299 1.00 0.00 57 ARG A N 20
ATOM 23388 C CA . ARG A 1 57 ? 9.954 -1.195 -8.222 1.00 0.00 57 ARG A CA 20
ATOM 23389 C C . ARG A 1 57 ? 9.520 0.064 -7.477 1.00 0.00 57 ARG A C 20
ATOM 23390 O O . ARG A 1 57 ? 9.210 0.018 -6.287 1.00 0.00 57 ARG A O 20
ATOM 23411 N N . LYS A 1 58 ? 9.481 1.184 -8.192 1.00 0.00 58 LYS A N 20
ATOM 23412 C CA . LYS A 1 58 ? 9.062 2.449 -7.610 1.00 0.00 58 LYS A CA 20
ATOM 23413 C C . LYS A 1 58 ? 7.545 2.585 -7.705 1.00 0.00 58 LYS A C 20
ATOM 23414 O O . LYS A 1 58 ? 6.904 3.178 -6.838 1.00 0.00 58 LYS A O 20
ATOM 23433 N N . ARG A 1 59 ? 6.982 2.013 -8.767 1.00 0.00 59 ARG A N 20
ATOM 23434 C CA . ARG A 1 59 ? 5.542 2.043 -8.993 1.00 0.00 59 ARG A CA 20
ATOM 23435 C C . ARG A 1 59 ? 5.025 0.631 -9.251 1.00 0.00 59 ARG A C 20
ATOM 23436 O O . ARG A 1 59 ? 5.762 -0.222 -9.745 1.00 0.00 59 ARG A O 20
ATOM 23457 N N . CYS A 1 60 ? 3.762 0.381 -8.914 1.00 0.00 60 CYS A N 20
ATOM 23458 C CA . CYS A 1 60 ? 3.179 -0.939 -9.119 1.00 0.00 60 CYS A CA 20
ATOM 23459 C C . CYS A 1 60 ? 1.771 -0.834 -9.689 1.00 0.00 60 CYS A C 20
ATOM 23460 O O . CYS A 1 60 ? 0.870 -0.295 -9.048 1.00 0.00 60 CYS A O 20
ATOM 23468 N N . LYS A 1 61 ? 1.586 -1.361 -10.894 1.00 0.00 61 LYS A N 20
ATOM 23469 C CA . LYS A 1 61 ? 0.282 -1.331 -11.545 1.00 0.00 61 LYS A CA 20
ATOM 23470 C C . LYS A 1 61 ? -0.666 -2.320 -10.880 1.00 0.00 61 LYS A C 20
ATOM 23471 O O . LYS A 1 61 ? -0.622 -3.519 -11.158 1.00 0.00 61 LYS A O 20
ATOM 23490 N N . ILE A 1 62 ? -1.519 -1.811 -9.997 1.00 0.00 62 ILE A N 20
ATOM 23491 C CA . ILE A 1 62 ? -2.476 -2.651 -9.284 1.00 0.00 62 ILE A CA 20
ATOM 23492 C C . ILE A 1 62 ? -3.866 -2.035 -9.301 1.00 0.00 62 ILE A C 20
ATOM 23493 O O . ILE A 1 62 ? -4.022 -0.818 -9.200 1.00 0.00 62 ILE A O 20
ATOM 23509 N N . VAL A 1 63 ? -4.873 -2.887 -9.421 1.00 0.00 63 VAL A N 20
ATOM 23510 C CA . VAL A 1 63 ? -6.256 -2.440 -9.443 1.00 0.00 63 VAL A CA 20
ATOM 23511 C C . VAL A 1 63 ? -7.164 -3.488 -8.804 1.00 0.00 63 VAL A C 20
ATOM 23512 O O . VAL A 1 63 ? -6.731 -4.605 -8.522 1.00 0.00 63 VAL A O 20
ATOM 23525 N N . ALA A 1 64 ? -8.426 -3.129 -8.585 1.00 0.00 64 ALA A N 20
ATOM 23526 C CA . ALA A 1 64 ? -9.393 -4.051 -7.989 1.00 0.00 64 ALA A CA 20
ATOM 23527 C C . ALA A 1 64 ? -9.115 -4.265 -6.497 1.00 0.00 64 ALA A C 20
ATOM 23528 O O . ALA A 1 64 ? -8.511 -3.415 -5.844 1.00 0.00 64 ALA A O 20
ATOM 23535 N N . GLY A 1 65 ? -9.560 -5.405 -5.969 1.00 0.00 65 GLY A N 20
ATOM 23536 C CA . GLY A 1 65 ? -9.360 -5.720 -4.570 1.00 0.00 65 GLY A CA 20
ATOM 23537 C C . GLY A 1 65 ? -8.035 -6.403 -4.320 1.00 0.00 65 GLY A C 20
ATOM 23538 O O . GLY A 1 65 ? -7.959 -7.631 -4.256 1.00 0.00 65 GLY A O 20
ATOM 23542 N N . GLN A 1 66 ? -6.986 -5.604 -4.203 1.00 0.00 66 GLN A N 20
ATOM 23543 C CA . GLN A 1 66 ? -5.640 -6.130 -3.985 1.00 0.00 66 GLN A CA 20
ATOM 23544 C C . GLN A 1 66 ? -5.028 -5.589 -2.696 1.00 0.00 66 GLN A C 20
ATOM 23545 O O . GLN A 1 66 ? -5.487 -4.587 -2.149 1.00 0.00 66 GLN A O 20
ATOM 23559 N N . THR A 1 67 ? -4.002 -6.283 -2.202 1.00 0.00 67 THR A N 20
ATOM 23560 C CA . THR A 1 67 ? -3.338 -5.900 -0.955 1.00 0.00 67 THR A CA 20
ATOM 23561 C C . THR A 1 67 ? -1.874 -5.503 -1.167 1.00 0.00 67 THR A C 20
ATOM 23562 O O . THR A 1 67 ? -1.195 -6.021 -2.052 1.00 0.00 67 THR A O 20
ATOM 23573 N N . VAL A 1 68 ? -1.394 -4.586 -0.327 1.00 0.00 68 VAL A N 20
ATOM 23574 C CA . VAL A 1 68 ? -0.012 -4.117 -0.388 1.00 0.00 68 VAL A CA 20
ATOM 23575 C C . VAL A 1 68 ? 0.649 -4.281 0.985 1.00 0.00 68 VAL A C 20
ATOM 23576 O O . VAL A 1 68 ? -0.002 -4.099 2.014 1.00 0.00 68 VAL A O 20
ATOM 23589 N N . SER A 1 69 ? 1.930 -4.654 1.005 1.00 0.00 69 SER A N 20
ATOM 23590 C CA . SER A 1 69 ? 2.630 -4.866 2.275 1.00 0.00 69 SER A CA 20
ATOM 23591 C C . SER A 1 69 ? 4.054 -4.302 2.280 1.00 0.00 69 SER A C 20
ATOM 23592 O O . SER A 1 69 ? 4.836 -4.527 1.350 1.00 0.00 69 SER A O 20
ATOM 23600 N N . PHE A 1 70 ? 4.376 -3.587 3.366 1.00 0.00 70 PHE A N 20
ATOM 23601 C CA . PHE A 1 70 ? 5.700 -2.990 3.567 1.00 0.00 70 PHE A CA 20
ATOM 23602 C C . PHE A 1 70 ? 6.083 -3.047 5.046 1.00 0.00 70 PHE A C 20
ATOM 23603 O O . PHE A 1 70 ? 5.368 -2.519 5.894 1.00 0.00 70 PHE A O 20
ATOM 23620 N N . ALA A 1 71 ? 7.218 -3.680 5.347 1.00 0.00 71 ALA A N 20
ATOM 23621 C CA . ALA A 1 71 ? 7.698 -3.796 6.721 1.00 0.00 71 ALA A CA 20
ATOM 23622 C C . ALA A 1 71 ? 6.584 -4.242 7.669 1.00 0.00 71 ALA A C 20
ATOM 23623 O O . ALA A 1 71 ? 6.433 -5.431 7.946 1.00 0.00 71 ALA A O 20
ATOM 23630 N N . GLY A 1 72 ? 5.807 -3.280 8.159 1.00 0.00 72 GLY A N 20
ATOM 23631 C CA . GLY A 1 72 ? 4.718 -3.591 9.063 1.00 0.00 72 GLY A CA 20
ATOM 23632 C C . GLY A 1 72 ? 3.393 -3.011 8.616 1.00 0.00 72 GLY A C 20
ATOM 23633 O O . GLY A 1 72 ? 2.363 -3.258 9.243 1.00 0.00 72 GLY A O 20
ATOM 23637 N N . HIS A 1 73 ? 3.408 -2.228 7.542 1.00 0.00 73 HIS A N 20
ATOM 23638 C CA . HIS A 1 73 ? 2.188 -1.613 7.045 1.00 0.00 73 HIS A CA 20
ATOM 23639 C C . HIS A 1 73 ? 1.525 -2.480 5.977 1.00 0.00 73 HIS A C 20
ATOM 23640 O O . HIS A 1 73 ? 2.032 -2.607 4.863 1.00 0.00 73 HIS A O 20
ATOM 23654 N N . SER A 1 74 ? 0.382 -3.063 6.322 1.00 0.00 74 SER A N 20
ATOM 23655 C CA . SER A 1 74 ? -0.363 -3.904 5.391 1.00 0.00 74 SER A CA 20
ATOM 23656 C C . SER A 1 74 ? -1.762 -3.339 5.172 1.00 0.00 74 SER A C 20
ATOM 23657 O O . SER A 1 74 ? -2.503 -3.111 6.128 1.00 0.00 74 SER A O 20
ATOM 23665 N N . VAL A 1 75 ? -2.118 -3.102 3.912 1.00 0.00 75 VAL A N 20
ATOM 23666 C CA . VAL A 1 75 ? -3.428 -2.547 3.586 1.00 0.00 75 VAL A CA 20
ATOM 23667 C C . VAL A 1 75 ? -3.942 -3.071 2.248 1.00 0.00 75 VAL A C 20
ATOM 23668 O O . VAL A 1 75 ? -3.170 -3.563 1.425 1.00 0.00 75 VAL A O 20
ATOM 23681 N N . GLN A 1 76 ? -5.252 -2.961 2.041 1.00 0.00 76 GLN A N 20
ATOM 23682 C CA . GLN A 1 76 ? -5.873 -3.425 0.807 1.00 0.00 76 GLN A CA 20
ATOM 23683 C C . GLN A 1 76 ? -6.406 -2.252 -0.010 1.00 0.00 76 GLN A C 20
ATOM 23684 O O . GLN A 1 76 ? -6.544 -1.137 0.495 1.00 0.00 76 GLN A O 20
ATOM 23698 N N . VAL A 1 77 ? -6.690 -2.513 -1.283 1.00 0.00 77 VAL A N 20
ATOM 23699 C CA . VAL A 1 77 ? -7.193 -1.489 -2.193 1.00 0.00 77 VAL A CA 20
ATOM 23700 C C . VAL A 1 77 ? -8.327 -2.042 -3.052 1.00 0.00 77 VAL A C 20
ATOM 23701 O O . VAL A 1 77 ? -8.317 -3.216 -3.408 1.00 0.00 77 VAL A O 20
ATOM 23714 N N . VAL A 1 78 ? -9.291 -1.190 -3.399 1.00 0.00 78 VAL A N 20
ATOM 23715 C CA . VAL A 1 78 ? -10.413 -1.606 -4.238 1.00 0.00 78 VAL A CA 20
ATOM 23716 C C . VAL A 1 78 ? -10.672 -0.580 -5.336 1.00 0.00 78 VAL A C 20
ATOM 23717 O O . VAL A 1 78 ? -10.001 0.448 -5.406 1.00 0.00 78 VAL A O 20
ATOM 23730 N N . ALA A 1 79 ? -11.646 -0.865 -6.194 1.00 0.00 79 ALA A N 20
ATOM 23731 C CA . ALA A 1 79 ? -11.988 0.038 -7.288 1.00 0.00 79 ALA A CA 20
ATOM 23732 C C . ALA A 1 79 ? -13.396 -0.233 -7.803 1.00 0.00 79 ALA A C 20
ATOM 23733 O O . ALA A 1 79 ? -14.152 -0.949 -7.113 1.00 0.00 79 ALA A O 20
#

CATH classification: 3.10.290.10

InterPro domains:
  IPR036986 RNA-binding S4 domain superfamily [G3DSA:3.10.290.10] (1-70)

Solvent-accessible surface area: 5879 Å² total; per-residue (Å²): 136,116,189,167,155,213,190,80,147,165,28,68,16,79,15,45,194,115,117,53,23,36,10,26,62,14,1,106,121,45,61,22,5,184,74,2,70,134,65,152,15,4,78,13,0,6,109,46,104,6,67,88,32,113,104,64,155,139,160,29,132,35,57,41,53,54,34,7,28,32,90,63,89,75,11,93,2,80,72

Foldseek 3Di:
DDDDDDDDDAAEAEPPPDQFWFQQCVCCVVPNDVVRCPVDSQLQQQCFDWFVGNHSDNTDGDAAWIWTDGPHDIHTYHD

GO terms:
  GO:0005829 cytosol (C, IDA)
  GO:0006412 translation (P, EXP)
  GO:0006412 translation (P, IMP)

Secondary structure (DSSP, 8-state):
-----SS----EEE--S-S---HHHHHHHHTS-SSSSTTSHHHHHHHHEETTB----SS----SSEEEEETTEEEEEE-

Radius of gyration: 13.13 Å; Cα contacts (8 Å, |Δi|>4): 143; chains: 1; bounding box: 28×30×39 Å

Sequence (79 aa):
GSMIHRMSNMATFSLGKHPHVELCDLLKLEGWSESGAQAKIAIAEGQVKVDGAVETRKRCKIVAGQTVSFAGHSVQVVAGSMIHRMSNMATFSLGKHPHVELCDLLKLEGWSESGAQAKIAIAEGQVKVDGAVETRKRCKIVAGQTVSFAGHSVQVVAGSMIHRMSNMATFSLGKHPHVELCDLLKLEGWSESGAQAKIAIAEGQVKVDGAVETRKRCKIVAGQTVSFAGHSVQVVAGSMIHRMSNMATFSLGKHPHVELCDLLKLEGWSESGAQAKIAIAEGQVKVDGAVETRKRCKIVAGQTVSFAGHSVQVVAGSMIHRMSNMATFSLGKHPHVELCDLLKLEGWSESGAQAKIAIAEGQVKVDGAVETRKRCKIVAGQTVSFAGHSVQVVAGSMIHRMSNMATFSLGKHPHVELCDLLKLEGWSESGAQAKIAIAEGQVKVDGAVETRKRCKIVAGQTVSFAGHSVQVVAGSMIHRMSNMATFSLGKHPHVELCDLLKLEGWSESGAQAKIAIAEGQVKVDGAVETRKRCKIVAGQTVSFAGHSVQVVAGSMIHRMSNMATFSLGKHPHVELCDLLKLEGWSESGAQAKIAIAEGQVKVDGAVETRKRCKIVAGQTVSFAGHSVQVVAGSMIHRMSNMATFSLGKHPHVELCDLLKLEGWSESGAQAKIAIAEGQVKVDGAVETRKRCKIVAGQTVSFAGHSVQVVAGSMIHRMSNMATFSLGKHPHVELCDLLKLEGWSESGAQAKIAIAEGQVKVDGAVETRKRCKIVAGQTVSFAGHSVQVVAGSMIHRMSNMATFSLGKHPHVELCDLLKLEGWSESGAQAKIAIAEGQVKVDGAVETRKRCKIVAGQTVSFAGHSVQVVAGSMIHRMSNMATFSLGKHPHVELCDLLKLEGWSESGAQAKIAIAEGQVKVDGAVETRKRCKIVAGQTVSFAGHSVQVVAGSMIHRMSNMATFSLGKHPHVELCDLLKLEGWSESGAQAKIAIAEGQVKVDGAVETRKRCKIVAGQTVSFAGHSVQVVAGSMIHRMSNMATFSLGKHPHVELCDLLKLEGWSESGAQAKIAIAEGQVKVDGAVETRKRCKIVAGQTVSFAGHSVQVVAGSMIHRMSNMATFSLGKHPHVELCDLLKLEGWSESGAQAKIAIAEGQVKVDGAVETRKRCKIVAGQTVSFAGHSVQVVAGSMIHRMSNMATFSLGKHPHVELCDLLKLEGWSESGAQAKIAIAEGQVKVDGAVETRKRCKIVAGQTVSFAGHSVQVVAGSMIHRMSNMATFSLGKHPHVELCDLLKLEGWSESGAQAKIAIAEGQVKVDGAVETRKRCKIVAGQTVSFAGHSVQVVAGSMIHRMSNMATFSLGKHPHVELCDLLKLEGWSESGAQAKIAIAEGQVKVDGAVETRKRCKIVAGQTVSFAGHSVQVVAGSMIHRMSNMATFSLGKHPHVELCDLLKLEGWSESGAQAKIAIAEGQVKVDGAVETRKRCKIVAGQTVSFAGHSVQVVAGSMIHRMSNMATFSLGKHPHVELCDLLKLEGWSESGAQAKIAIAEGQVKVDGAVETRKRCKIVAGQTVSFAGHSVQVVA

Nearest PDB structures (foldseek):
  1p9k-assembly1_A  TM=9.128E-01  e=8.288E-15  Escherichia coli K-12
  5xyu-assembly1_D  TM=6.683E-01  e=3.885E-01  Mycolicibacterium smegmatis MC2 155
  8bsi-assembly1_SE  TM=5.387E-01  e=5.385E-01  Giardia duodenalis
  6zj3-assembly1_SE  TM=6.760E-01  e=2.419E+00  Euglena gracilis
  7old-assembly1_SE  TM=5.151E-01  e=4.353E+00  Thermochaetoides thermophila DSM 1495